Protein 7ND2 (pdb70)

CATH classification: 3.40.50.880

Solvent-accessible surface area: 87205 Å² total; per-residue (Å²): 93,164,74,47,69,102,50,54,25,26,8,23,14,40,111,56,88,103,9,57,33,1,23,22,61,53,6,69,50,110,35,3,57,82,29,58,84,33,9,25,88,14,16,54,37,18,89,45,39,61,38,2,15,99,6,35,102,9,34,9,63,18,8,87,20,29,122,116,72,55,55,60,47,9,11,116,15,0,8,115,22,3,91,63,4,48,76,53,4,106,43,3,13,89,0,14,76,73,21,42,96,38,4,50,61,39,20,20,2,31,21,20,14,9,76,65,24,83,52,26,3,100,45,26,29,28,8,0,15,3,6,44,9,20,19,27,6,12,48,14,0,3,66,36,30,3,127,20,84,32,131,73,88,65,8,97,54,39,1,62,85,7,4,87,26,35,56,122,19,1,25,3,27,30,22,23,24,48,4,30,34,38,27,3,78,11,17,57,116,19,100,25,43,32,67,70,3,12,15,54,14,12,54,18,15,10,71,8,17,110,36,20,64,83,37,6,96,49,10,15,86,14,22,44,78,24,1,36,60,19,46,114,84,28,82,42,69,121,105,3,86,81,0,5,97,38,11,42,63,6,13,88,39,29,16,90,6,6,14,54,41,4,58,20,37,61,103,16,27,85,118,45,51,73,17,10,37,90,30,108,76,53,2,23,27,30,8,42,37,46,8,24,93,4,14,18,94,4,1,98,45,4,2,56,26,6,129,53,17,104,102,96,114,133,61,33,36,18,28,80,81,8,99,46,37,60,120,127,97,165,146,77,49,41,72,1,1,33,5,30,71,35,79,96,65,95,82,5,69,97,101,49,82,99,29,116,110,30,74,47,77,101,44,20,38,1,33,1,83,1,56,0,0,1,6,24,82,37,58,11,77,2,8,35,76,52,107,38,196,76,113,36,6,24,7,12,36,0,5,0,0,34,2,71,50,44,10,101,80,22,75,38,8,117,68,115,38,56,1,0,2,11,3,12,22,59,8,108,3,0,0,3,0,75,11,1,38,4,19,2,0,15,9,0,69,22,33,157,154,9,65,32,21,70,0,0,0,0,0,27,6,0,3,56,0,0,4,1,0,26,62,16,0,45,13,24,71,42,73,6,0,1,1,10,46,0,4,21,4,45,0,7,0,0,0,11,2,0,46,74,19,42,4,92,0,6,0,10,0,51,39,137,92,16,63,87,22,3,126,161,25,200,21,113,19,22,58,40,2,28,24,56,67,82,122,53,39,5,4,79,14,0,28,63,17,5,11,6,22,3,0,36,1,2,7,2,56,7,1,64,8,90,1,51,92,60,75,81,41,46,175,167,34,113,56,21,19,12,24,21,1,0,13,4,1,1,15,33,0,16,2,3,0,44,30,41,34,2,13,2,5,16,71,5,0,20,18,1,8,21,5,6,1,4,2,0,0,9,10,16,12,15,13,8,16,0,2,26,57,0,2,60,9,2,1,2,3,33,5,0,0,87,28,8,31,95,24,29,2,109,22,19,41,49,115,46,15,66,36,155,79,0,36,107,23,4,49,62,17,20,111,83,57,56,102,104,9,26,1,0,89,73,186,99,32,0,0,0,0,0,0,1,6,40,70,74,0,0,10,2,46,0,2,16,52,0,25,42,55,0,46,106,33,2,55,32,44,12,0,0,37,56,29,121,86,15,81,42,48,79,93,52,168,85,5,41,205,103,16,126,62,16,106,150,85,90,185,17,88,14,46,102,7,131,80,32,103,7,73,134,25,76,0,0,0,0,0,0,0,12,5,0,12,96,30,0,13,84,15,52,33,0,15,140,13,0,72,29,0,54,69,102,71,38,24,0,0,0,0,0,65,0,9,6,0,3,28,14,3,85,84,170,97,171,67,33,33,0,76,57,13,8,16,2,4,8,16,27,12,30,33,18,108,52,118,4,99,101,182,67,9,47,49,3,34,87,59,49,64,96,19,13,27,14,69,28,0,53,59,21,125,18,46,4,3,7,2,2,88,19,1,0,0,0,1,10,42,54,0,1,51,10,0,1,47,2,0,36,69,52,39,97,202,122,49,11,0,1,0,0,0,0,13,14,102,56,0,0,4,0,46,0,0,19,75,0,19,54,58,1,28,92,42,5,80,18,57,2,0,0,14,56,19,70,70,28,77,30,54,77,83,66,159,63,1,31,151,16,2,77,70,10,149,152,38,110,105,34,84,14,35,101,0,81,82,5,92,0,89,120,22,75,0,0,0,0,0,0,0,36,0,0,40,78,17,0,11,83,9,53,15,1,12,90,0,0,46,76,2,47,95,103,67,51,20,0,0,0,0,0,38,0,3,6,0,1,37,19,0,54,38,173,92,186,43,13,1,0,45,50,19,6,7,0,0,1,6,18,6,33,20,15,125,107,49,64,30,53,178,75,12,33,19,14,4,16,30,11,21,51,23,10,52,3,28,40,7,37,1,58,125,3,44,1,3,7,1,1,42,14,0,0,0,0,0,6,30,49,0,1,51,4,0,1,17,2,0,45,65,56,35,95,145,76,48,42,73,0,2,32,5,29,70,36,78,95,67,95,81,4,68,96,101,50,83,96,28,118,113,33,74,46,77,99,46,21,40,1,33,2,84,1,55,0,0,1,6,24,84,36,58,11,80,2,8,35,74,50,110,38,197,76,112,38,6,25,7,11,38,0,4,0,0,32,2,71,51,45,10,104,81,22,76,38,9,114,68,114,38,55,1,0,2,12,3,14,23,59,8,108,4,0,0,3,0,76,11,0,37,4,17,2,1,16,7,0,68,20,33,157,156,8,64,34,20,70,0,0,0,0,0,27,5,0,2,56,0,0,5,0,1,28,64,16,0,43,12,24,72,42,70,6,0,2,1,11,47,0,4,22,5,47,0,6,0,0,0,10,1,0,43,75,19,41,4,89,0,6,0,10,1,53,43,134,90,17,64,85,20,4,128,160,23,174,24,115,21,22,58,40,4,29,23,54,65,82,122,52,39,5,4,78,14,0,25,63,18,7,12,6,22,3,0,36,1,1,8,1,55,5,0,63,9,89,1,52,92,59,74,80,38,45,177,168,34,113,57,20,19,11,24,22,0,0,12,2,1,0,16,32,0,17,2,3,0,44,30,41,34,2,14,3,6,16,73,6,0,20,19,1,7,20,5,6,1,4,2,0,0,9,10,17,12,14,12,8,16,0,2,26,58,0,2,61,9,2,0,2,3,32,6,0,0,89,28,7,32,95,20,22,2,90,21,17,41,51,113,45,16,66,35,154,81,0,36,108,24,4,50,62,17,21,112,80,57,56,102,101,9,25,1,0,88,74,96,162,74,46,70,102,51,52,24,26,9,24,13,40,112,57,86,105,9,57,33,1,23,21,61,54,7,70,51,110,37,4,55,83,28,59,86,32,8,26,89,15,16,54,35,18,90,41,41,62,35,3,17,100,5,34,102,9,33,8,62,18,8,87,18,28,127,115,68,56,56,58,49,8,11,117,13,0,7,113,25,3,89,63,4,46,76,54,3,114,42,3,12,89,0,14,77,68,20,42,98,38,4,49,67,38,19,20,1,30,21,20,14,10,76,64,26,84,53,26,2,99,46,25,26,29,10,0,17,4,8,42,10,18,21,25,5,16,46,17,0,4,68,39,28,3,128,22,88,31,131,76,87,67,8,96,55,39,1,59,83,7,4,86,26,36,56,121,21,1,25,4,28,28,23,23,24,50,12,23,35,33,31,2,71,10,18,57,116,18,97,28,41,30,68,73,6,15,19,43,24,13,59,16,9,11,74,10,18,109,36,20,43,87,42,9,83,51,11,14,113,14,23,42,78,24,2,37,61,18,48,116,90,30,83,35,67,111,106,2,88,88,0,4,95,39,13,44,63,8,18,88,42,24,3,91,4,9,13,58,40,4,56,19,37,64,104,17,27,84,116,47,49,72,19,11,38,89,30,110,77,52,2,25,26,32,9,42,39,50,9,22,95,4,14,18,94,3,1,101,45,3,2,57,26,6,127,52,18,103,99,96,115,133,58,34,33,18,28,80,80,9,97,46,33,62,124,128,83,166,204,124,51,12,0,1,0,0,0,0,14,16,102,54,0,0,5,0,50,0,0,25,75,0,19,57,56,0,23,103,41,2,78,17,58,2,0,0,14,59,21,68,65,19,60,33,57,78,86,70,157,53,2,33,168,22,15,90,72,4,91,151,39,112,104,23,85,16,33,100,0,79,83,5,90,0,86,118,21,78,0,0,0,0,0,0,0,36,0,0,30,80,16,0,11,82,8,52,12,0,14,91,0,1,51,74,2,46,94,104,38,52,20,0,0,0,0,0,39,0,3,5,0,1,36,18,0,54,39,174,92,188,45,14,2,0,45,50,27,5,7,0,0,0,4,16,6,32,20,13,125,106,50,64,32,56,170,74,11,36,19,14,5,17,31,10,21,51,24,10,52,3,26,41,6,35,1,60,122,4,45,1,3,7,1,5,107,10,0,0,0,0,0,6,26,48,0,1,51,4,0,0,17,1,0,44,58,57,40,94,176,99,31,2,0,0,0,0,1,0,7,39,70,80,0,0,12,1,47,0,2,16,52,0,24,44,51,0,45,108,33,2,58,33,44,14,0,1,40,57,30,122,88,16,80,42,46,84,92,55,167,87,5,40,204,108,16,124,58,14,104,147,85,92,185,19,90,15,46,104,7,133,81,33,103,8,74,123,31,73,0,0,0,0,0,0,0,17,7,0,13,92,36,0,12,84,17,52,34,0,16,140,12,0,71,30,0,54,69,103,72,39,25,0,0,0,0,0,62,0,9,5,0,4,28,14,2,81,84,169,96,167,66,33,33,0,81,56,12,7,17,1,5,7,16,31,8,30,31,20,103,54,116,5,100,99,178,71,12,50,50,3,40,87,62,48,58,98,17,13,25,14,68,29,0,55,68,20,130,15,41,4,3,6,2,1,88,21,0,0,0,0,1,10,48,56,0,1,52,10,0,0,45,3,0,33,66,51,41,96

Sequence (2204 aa):
SLSIINEKVPFNDTKYSQYNALNVPLHNRRHQLKMRDIAGQALAFVQDLVTALLNFHTYTEQRIQIFPVTISPLNQKFSQYLHENASYVRPLEEGMLHLFESITEDTVTVLETTVKLKTFSEHLTSYICFLRKILPYQLKSLEEECESSLCTSALRARNLELSQDMKKMTAVFEKLQTYIALLALPSTEPDGLLRTNYSSVLTNVGAALHGFHDVMKDISKHYSQKAAIEHELPTATQKLITTNDCILSSVVALTNGAGKIASFFSNNLDYFIASLSYGPKAASGFISPLSAECMLQYKKKAAAYMKSLRKPLLESVPYEEALANRRILLHHHHKGLYFQQSSTDEEITFVFQEKEDLPVTEDNFVKLQVKACALSQINTKLLAEMKMKKDLFPVGREIAGIVLDVGSKVSFFQPDDEVVGILPLDSEDPGLCEVVRVHEHYLVHKPEKVTWTEAAGSIRDGVRAYTALHYLSHLSPGKSVLIMDGASAFGTIAIQLAHHRGAKVISTACSLEDKQCLERFRPPIARVIDVSNGKVHVAESCLEETGGLGVDIVLDAGVRLYSKDDEPAVKLQLLPHKHDIITLLGVGGHWVTTEENLQLDPPDSHCLFLKGATLAFLNDEVWNLSNVQQGKYLCILKDVMEKLSTGVFRPQLDEPIPLYEAKVSMEAVQKNQGRKKQVVQFNRPACLLVASGAAEGVSAQSFLHCFTMASTAFNLQVATPGGKAMEFVDVTESNARWVQDFRLKAYASPAKLESIDGARYHALLIPSCPGALTDLASSGSLARILQHFHSESKPICAVGHGVAALCCATNEDRSWVFDSYSLTGPSVCELVRAPGFARLPLVVEDFVKDSGACFSASEPDAVHVVLDRHHLVTGQNASSTVPAVQNLLFLCGNRPACLLVASGAAEGVSAQSFLHCFTMASTAFNLQVATPGGKAMEFVDVTESNARWVQDFRLKAYASPAKLESIDGARYHALLIPSCPGALTDLASSGSLARILQHFHSESKPICAVGHGVAALCCATNEDRSWVFDSYSLTGPSVCELVRAPGFARLPLVVEDFVKDSGACFSASEPDAVHVVLDRHHLVTGQNASSTVPAVQNLLFLCGHHHHKGLYFQQSSTDEEITFVFQEKEDLPVTEDNFVKLQVKACALSQINTKLLAEMKMKKDLFPVGREIAGIVLDVGSKVSFFQPDDEVVGILPLDSEDPGLCEVVRVHEHYLVHKPEKVTWTEAAGSIRDGVRAYTALHYLSHLSPGKSVLIMDGASAFGTIAIQLAHHRGAKVISTACSLEDKQCLERFRPPIARVIDVSNGKVHVAESCLEETGGLGVDIVLDAGVRLYSKDDEPAVKLQLLPHKHDIITLLGVGGHWVTTEENLQLDPPDSHCLFLKGATLAFLNDEVWNLSNVQQGKYLCILKDVMEKLSTGVFRPQLDEPIPLYEAKVSMEAVQKNQGRKKQVVQFSLSIINEKVPFNDTKYSQYNALNVPLHNRRHQLKMRDIAGQALAFVQDLVTALLNFHTYTEQRIQIFPVTISPLNQKFSQYLHENASYVRPLEEGMLHLFESITEDTVTVLETTVKLKTFSEHLTSYICFLRKILPYQLKSLEEECESSLCTSALRARNLELSQDMKKMTAVFEKLQTYIALLALPSTEPDGLLRTNYSSVLTNVGAALHGFHDVMKDISKHYSQKAAIEHELPTATQKLITTNDCILSSVVALTNGAGKIASFFSNNLDYFIASLSYGPKAASGFISPLSAECMLQYKKKAAAYMKSLRKPLLESVPYEEALANRRILLNRPACLLVASGAAEGVSAQSFLHCFTMASTAFNLQVATPGGKAMEFVDVTESNARWVQDFRLKAYASPAKLESIDGARYHALLIPSCPGALTDLASSGSLARILQHFHSESKPICAVGHGVAALCCATNEDRSWVFDSYSLTGPSVCELVRAPGFARLPLVVEDFVKDSGACFSASEPDAVHVVLDRHHLVTGQNASSTVPAVQNLLFLCGNRPACLLVASGAAEGVSAQSFLHCFTMASTAFNLQVATPGGKAMEFVDVTESNARWVQDFRLKAYASPAKLESIDGARYHALLIPSCPGALTDLASSGSLARILQHFHSESKPICAVGHGVAALCCATNEDRSWVFDSYSLTGPSVCELVRAPGFARLPLVVEDFVKDSGACFSASEPDAVHVVLDRHHLVTGQNASSTVPAVQNLLFLCG

Secondary structure (DSSP, 8-state):
--HHHHHH-SS-STT-HHHHHHSPPP--HHHHHHHHHHHHHHHHHHHTHHHHHHHHHHHHHHHHHHTT--HHHHHHHHHHHHHTHHHHHHHHHHHHHHHHHHTSSSS--SSSTHHHHHHHHHHHHHHHHHHHHHHHHHHHHHHHHHHS----HHHHHHHHHHHHHHHHHHHHHHHHHHHHHHHTTTTS--SS--HHHHHHHHHHHHHHHHHHHHHHHHHHHHHHHHHHHHHHSSS-HHHHHHHHHHHHHHHHHHHHHHHHHHHHHHHHHHHHHHHH-SSTTTHHHHT-TTTHHHHHHHHHHHHHHHHHH---------HHHHHHHHHHH-/--HHHHHH-SS-STT-HHHHHHSPPP--HHHHHHHHHHHHHHHHHHHTHHHHHHHHHHHHHHHHHHTT--HHHHHHHHHHHHHTHHHHHHHHHHHHHHHHHHTSSSS--SSSTHHHHHHHHHHHHHHHHHHHHHHHHHHHHHHHHHHS----HHHHHHHHHHHHHHHHHHHHHHHHHHHHHHHHTTTS--SS--HHHHHHHHHHHHHHHHHHHHHHHHHHHHHHHHHHHHHHSSS-HHHHHHHHHHHHHHHHHHHHHHHHHHHHHHHHHHHHHHHH-SSTTTHHHHT-TTTHHHHHHHHHHHHHHHHHH---------HHHHHHHHHHH-/--EEEE-EEE--TTSS------EEEES----SSSEEEEEEEEEE-----HHHHHHHT---SEEE---EEEEEEEE--TT--S--TT-EEEEE--TT-SS-SSSSEEEEEGGGEEEPPTTS-HHHHHHHHHHHHHHHHIIIIIS---TT-EEEETTTTSHHHHHHHHHHHHTT-EEEEEESSHHHHHHHHT-SS--SEEEE--SSS--HHHHHHHHTTTS-EEEEEES---TT-SSSSSSTTS--PPPHHHHHHHEEEEEEEEE--SS--B-HHHHHHHHHHT-EEEE--TTHHHHT-SSHHHHHHHHHHHHHHHHHT-----B---B-GGGHHHHHHHHHHS--SSB-EEE-/--EEEE-EEE--TTSS------EEEES----SSSEEEEEEEEEE-----HHHHHHHT---SEEE---EEEEEEEE--TT--S--TT-EEEEE--TT-SS-SSSSEEEEEGGGEEEPPTTS-HHHHHHHHHHHHHHHHIIIIIS---TT-EEEETTTTSHHHHHHHHHHHHTT-EEEEEESSHHHHHHHHH-SS--SEEEE--SSS--HHHHHHHHTTTS-EEEEEES---TT-SSSSSSTTS--PPPHHHHHHHEEEEEEEEE--SS--B-HHHHHHHHHHT-EEEE--TTHHHHT-SSHHHHHHHHHHHHHHHHHT-----B---B-GGGHHHHHHHHHHS--SSB-EEE-/---EEEEE---STT-EEHHHHHHHHHHHHHHSEEEEEEGGGPPP-EES--TTTHHHHHHHHHSSTTPPEESTT--GGG-SEEEE---GGGGTTGGG-HHHHHHHHHHHHTT--EEEEGGGGGGGGG-B-SSS-BTTSS-------HHHHHHS---TTSSHHHHHHHHHS-S----S-TTS-EEEEESSEEEESSSTTHHHHHHHHHHHT-/---EEEEE---SSS-EEHHHHHHHHHHHHHHSEEEEEEGGGPPP-EES--TTTHHHHHHHHHSS--SPEESTT--GGG-SEEEE---GGGGTTGGG-HHHHHHHHHHHHHT--EEEEGGGGGGGGG-B-SSSSBTTSSS----S-HHHHHSS---SHHHHHHHHHHHH-SSS-----SS--EEEEETTEEEE-SSTTHHHHHHHHHHHT-/---EEEEE---SSS-EEHHHHHHHHHHHHHHSEEEEEEGGGPPP-EES--TTTHHHHHHHHHSSTTPPEESTT--GGGEEEEEE---GGGGTTGGG-HHHHHHHHHHHHTT--EEEEGGGGGGGGG-B-SSS-BTTSS-------HHHHHHS---TTSSHHHHHHHHHS-S----S-TTS-EEEEESSEEEESSSTTHHHHHHHHHHHT-/---EEEEE---SSS-EEHHHHHHHHHHHHHHSEEEEEEGGGPPP-EES--TTTHHHHHHHHHSS--SPEESTT--GGG-SEEEE---GGGGTTGGG-HHHHHHHHHHHHHT--EEEEGGGGGGGGG-B-SSSSBTTSSS----S-HHHHHSS---SHHHHHHHHHHHH-SSS-----SS--EEEEETTEEEE-SSTTHHHHHHHHHHHT-

Radius of gyration: 52.41 Å; Cα contacts (8 Å, |Δi|>4): 4329; chains: 8; bounding box: 162×87×114 Å

Foldseek 3Di:
DVVVCCVVPVDDPVPDLLVVLLAFDDQDVVLLVVCLVLLVLVLVLLVLCVLVLVLLLLVLVVLVVCVVLVSVCLSVVLSVLSVCLCVLQVVLSVLSVQLSVLSHGLALPLPQSCLSVLVNLVSLVSNLVSVVVCLVSVQVSLVVVLVRDDVDVCLSVLVNVLSVLSVVLSVLSVVVSVLSNVVSCLNAPPPVLPLVVVLVVLCVNLVSLLVSLVSLVVNLVSVLVSLVVVLPPDDPNVVSCVSSVSSNVSSVSVSVSSVSVNVSCVVCVVVSSCSQDVDVVSSSSVSPHPSSVVSSVVSVVVVVVVVVVDDDCPDDDCVVVVVVVVVVVD/DDWKWFAWFFDDPQDLPGDDGTDTDPPDDQDDAQWFKWQWFKFWFFQDPSNCVVVVDDDDRTFAATFWTWGFTQQHHPVHDPDHGRFTKTFGAARRAPHHRLTRMDIGGPLRIDGFDPQDDGHFLSLVQQLLLLLCVQDPPQHNDAAPAEEEEEQLLFQSNLNNVLVCVVRNYAYEYEHADPVSVVVQVVDPDNHQDYHYCNDPDGCCLPVLCVSVPVQAHAEYAAAAEQPPPPPPPHCVVPDPGHHPVSVLNRHGAQHEYEYADPDDDQDPVSVVSCVVRVYHYHYRDSNCCRSVVPPSVVSSVSSVVSSVCVSVPSDGGQADPEDASNCVSVVNSVSNSDNPSHIYMHGD/DAFAEEEEWEADPQTEAQLQCVQCCVVVVVRHPYAYAYAPQHADDYDNQDPVCVVVVVVLVVDPRRTHDHQQVDDCVRGQEYEYTQTLCCLVGLLQDLSNLVVVVVCVVVLGAYFEEENRVSSQLNNADPDLDHSCQPWEEAEAEVAVCVVDDPPPCSCVSVHVSVVSHPNYDHDHPQVDWDWDDDRRYIYTYHSVNSNVRVVVVVVVSD/DAAAEEEEADQAPQFAAQLQCVQLCPVVVVRHVYAYAYAVQDQGDHDNDDPVRVVVVVVLCPDDPNGHDHLLVDDCVSHQEYEYTAYLRLVPTLLQPLSNLVNCVVCLVVLGAYFYEANSVLSQNNNDDPPNHHSCLQPEAEYLAVLQCVVVHPDDVSSVSSNVSQVVRPSYDYDDDHDDQDWDDTRNYIYTRHSVNNNVRVVVVVVSVD/DDWKWFAWFFDDPQDLPGDDGTDTDPPDDQDDAQWFKWQWFKFWFFQDPSNCVVVVDDDDRTFAATFWTWGFTQQHHPVHDPDHGRFTKTFGAARRAPHHRLTRMDIGGPLRIDGFDPQDDGHFLSLVQQLLLLLCVQDPPQHNDAAPAEEEEEQLLFQSNLNNVLVCVVRNYAYEYEHADPVSVVVQVVDPDNHQDYHYCNDPDGCCLPVLCVSVPVQAHAEYAAAAEQPPPPPPPHCVVPDPGHHPVSVLNRHGAQHEYEYADPDDDQDPVSVVSCVVRVYHYHYRDSNCCRSVVPPSVVSSVSSVVSSVCVSVPSDGGQADPEDASNCVSVVNSVSNSDNPSHIYMHGD/DVVVCCVVPVDDPVPDLLVVLLAFDDQDPVLLVVCLVLLVLVLVLLVLCVLVLVLLLLVLVVLVVCVVLVLVCLSVVLSVLSVCLCVLQVVLSVLSVQLSVLSDGPALPLPQSCLSVLVNLVSLVSNLVSVVVCLVSVQVNLVVVLVRDDVDVCLSVLVNVLSVLSVVLSVLSVVVSVLSNVVSCLNAPPPVLPLVVVLVVLCVVLVSLLVSLVSLVVSLVSVLVSLVVVLPPDDPNVSSCVSSVSNNVSSVSVSVSSVSVNVSCVVCSVVSSCSQDVDVVSSSSVSPHPSSVVSSVVSVVVVVVVVVVDDDCPDDDCVVVVVVVVVVVD/DAAAEEEEADPAPQFAEQLQCVQLCPVVVVRHVYAYAWAVQHQGDHDNDDPVRVVVVVVLCPDDPNGHDHLLVDDCVRHQEYEYTAYLRLVPTLLQPLSNLVNCVVCLVVLGAYFYEANSVLSQNNNDDPPNHGSCLQWEAEYQAVLQCVVVHPDDVSSVSSNVSQVVRPSYDYDDDHDDQDWDDTRSYIYTRHSNVNNVRVVVVVVSVD/DAFAEEEEWEADPQTAAQLQCVQQCVVVVVRHPYAYAYAPQHAHHYDNQDPVCVVVVVVLVVDPRRTHDHQQVDDCVRGQEYEYTATLVCQPGLLQDLSNLVNVVVCVVVLGAYFEEANRVSSQLNNADPDLDHSCQPWEEAEAEVAVCVVDDPPPCSCVSVNVSVVSHPNHDHDHPQVDWDWDDDRRYIYTYHSVNSNVRVVVVVVVSD

Organism: Homo sapiens (NCBI:txid9606)

InterPro domains:
  IPR019343 Protein phosphatase 1 regulatory subunit 21, N-terminal [PF10205] (11-111)
  IPR019343 Protein phosphatase 1 regulatory subunit 21, N-terminal [SM01254] (11-112)
  IPR019348 Protein phosphatase 1 regulatory subunit 21, six-helix bundle [PF10212] (255-505)
  IPR040024 Protein phosphatase 1 regulatory subunit 21 [PTHR21448] (1-780)
  IPR049372 Protein phosphatase 1 regulatory subunit 21, C-terminal [PF21636] (616-771)

B-factor: mean 143.81, std 53.75, range [30.0, 305.05]

GO terms:
  GO:0031901 early endosome membrane (C, IDA)
  GO:0003729 mRNA binding (F, IDA)
  GO:0030674 protein-macromolecule adaptor activity (F, IDA)
  GO:1904580 regulation of intracellular mRNA localization (P, IDA)
  GO:0005769 early endosome (C, IDA)
  GO:0003723 RNA binding (F, IDA)
  GO:0005515 protein binding (F, IPI)
  GO:0016020 membrane (C, HDA)

Nearest PDB structures (foldseek):
  7nd2-assembly1_D  TM=1.003E+00  e=3.584E-79  Homo sapiens
  8a3o-assembly1_A  TM=9.798E-01  e=3.777E-63  Homo sapiens
  4rvs-assembly1_B  TM=8.223E-01  e=2.330E-21  Mycobacterium tuberculosis H37Rv
  4rvu-assembly2_C  TM=8.026E-01  e=9.325E-20  Mycobacterium tuberculosis H37Rv
  4rvu-assembly2_B  TM=8.023E-01  e=7.290E-19  Mycobacterium tuberculosis H37Rv

Structure (mmCIF, N/CA/C/O backbone):
data_7ND2
#
_entry.id   7ND2
#
_cell.length_a   1.00
_cell.length_b   1.00
_cell.length_c   1.00
_cell.angle_alpha   90.00
_cell.angle_beta   90.00
_cell.angle_gamma   90.00
#
_symmetry.space_group_name_H-M   'P 1'
#
loop_
_entity.id
_entity.type
_entity.pdbx_description
1 polymer 'Protein phosphatase 1 regulatory subunit 21'
2 polymer 'Quinone oxidoreductase-like protein 1'
3 polymer 'Glutamine amidotransferase-like class 1 domain-containing protein 1'
#
loop_
_atom_site.group_PDB
_atom_site.id
_atom_site.type_symbol
_atom_site.label_atom_id
_atom_site.label_alt_id
_atom_site.label_comp_id
_atom_site.label_asym_id
_atom_site.label_entity_id
_atom_site.label_seq_id
_atom_site.pdbx_PDB_ins_code
_atom_site.Cartn_x
_atom_site.Cartn_y
_atom_site.Cartn_z
_atom_site.occupancy
_atom_site.B_iso_or_equiv
_atom_site.auth_seq_id
_atom_site.auth_comp_id
_atom_site.auth_asym_id
_atom_site.auth_atom_id
_atom_site.pdbx_PDB_model_num
ATOM 1 N N . SER A 1 222 ? 137.578 142.836 108.762 1.00 109.88 218 SER A N 1
ATOM 2 C CA . SER A 1 222 ? 137.060 143.573 109.908 1.00 109.88 218 SER A CA 1
ATOM 3 C C . SER A 1 222 ? 137.647 144.979 109.939 1.00 109.88 218 SER A C 1
ATOM 4 O O . SER A 1 222 ? 138.854 145.157 110.078 1.00 109.88 218 SER A O 1
ATOM 7 N N . LEU A 1 223 ? 136.778 145.981 109.827 1.00 140.06 219 LEU A N 1
ATOM 8 C CA . LEU A 1 223 ? 137.205 147.374 109.800 1.00 140.06 219 LEU A CA 1
ATOM 9 C C . LEU A 1 223 ? 137.135 148.022 111.175 1.00 140.06 219 LEU A C 1
ATOM 10 O O . LEU A 1 223 ? 138.158 148.450 111.715 1.00 140.06 219 LEU A O 1
ATOM 15 N N . SER A 1 224 ? 135.926 148.138 111.729 1.00 127.40 220 SER A N 1
ATOM 16 C CA . SER A 1 224 ? 135.741 148.699 113.064 1.00 127.40 220 SER A CA 1
ATOM 17 C C . SER A 1 224 ? 136.231 147.749 114.143 1.00 127.40 220 SER A C 1
ATOM 18 O O . SER A 1 224 ? 136.633 148.196 115.220 1.00 127.40 220 SER A O 1
ATOM 21 N N . ILE A 1 225 ? 136.129 146.446 113.891 1.00 116.44 221 ILE A N 1
ATOM 22 C CA . ILE A 1 225 ? 136.394 145.435 114.910 1.00 116.44 221 ILE A CA 1
ATOM 23 C C . ILE A 1 225 ? 137.852 145.454 115.349 1.00 116.44 221 ILE A C 1
ATOM 24 O O . ILE A 1 225 ? 138.148 145.350 116.543 1.00 116.44 221 ILE A O 1
ATOM 29 N N . ILE A 1 226 ? 138.782 145.550 114.395 1.00 98.35 222 ILE A N 1
ATOM 30 C CA . ILE A 1 226 ? 140.201 145.612 114.733 1.00 98.35 222 ILE A CA 1
ATOM 31 C C . ILE A 1 226 ? 140.505 146.879 115.522 1.00 98.35 222 ILE A C 1
ATOM 32 O O . ILE A 1 226 ? 141.369 146.880 116.406 1.00 98.35 222 ILE A O 1
ATOM 37 N N . ASN A 1 227 ? 139.803 147.968 115.224 1.00 94.72 223 ASN A N 1
ATOM 38 C CA . ASN A 1 227 ? 139.923 149.166 116.039 1.00 94.72 223 ASN A CA 1
ATOM 39 C C . ASN A 1 227 ? 139.375 148.939 117.443 1.00 94.72 223 ASN A C 1
ATOM 40 O O . ASN A 1 227 ? 139.967 149.402 118.423 1.00 94.72 223 ASN A O 1
ATOM 45 N N . GLU A 1 228 ? 138.227 148.269 117.556 1.00 92.55 224 GLU A N 1
ATOM 46 C CA . GLU A 1 228 ? 137.603 148.073 118.861 1.00 92.55 224 GLU A CA 1
ATOM 47 C C . GLU A 1 228 ? 138.426 147.152 119.758 1.00 92.55 224 GLU A C 1
ATOM 48 O O . GLU A 1 228 ? 138.751 147.512 120.896 1.00 92.55 224 GLU A O 1
ATOM 54 N N . LYS A 1 229 ? 138.750 145.954 119.274 1.00 84.94 225 LYS A N 1
ATOM 55 C CA . LYS A 1 229 ? 139.398 144.959 120.122 1.00 84.94 225 LYS A CA 1
ATOM 56 C C . LYS A 1 229 ? 140.835 145.342 120.432 1.00 84.94 225 LYS A C 1
ATOM 57 O O . LYS A 1 229 ? 141.334 145.072 121.529 1.00 84.94 225 LYS A O 1
ATOM 63 N N . VAL A 1 230 ? 141.523 145.959 119.480 1.00 78.66 226 VAL A N 1
ATOM 64 C CA . VAL A 1 230 ? 142.926 146.301 119.677 1.00 78.66 226 VAL A CA 1
ATOM 65 C C . VAL A 1 230 ? 143.075 147.796 119.484 1.00 78.66 226 VAL A C 1
ATOM 66 O O . VAL A 1 230 ? 143.425 148.244 118.386 1.00 78.66 226 VAL A O 1
ATOM 70 N N . PRO A 1 231 ? 142.727 148.603 120.479 1.00 91.28 227 PRO A N 1
ATOM 71 C CA . PRO A 1 231 ? 142.954 150.042 120.338 1.00 91.28 227 PRO A CA 1
ATOM 72 C C . PRO A 1 231 ? 144.422 150.403 120.285 1.00 91.28 227 PRO A C 1
ATOM 73 O O . PRO A 1 231 ? 144.829 151.240 119.471 1.00 91.28 227 PRO A O 1
ATOM 77 N N . PHE A 1 232 ? 145.229 149.767 121.118 1.00 80.29 228 PHE A N 1
ATOM 78 C CA . PHE A 1 232 ? 146.662 149.976 121.148 1.00 80.29 228 PHE A CA 1
ATOM 79 C C . PHE A 1 232 ? 147.330 148.674 120.788 1.00 80.29 228 PHE A C 1
ATOM 80 O O . PHE A 1 232 ? 146.932 147.608 121.255 1.00 80.29 228 PHE A O 1
ATOM 88 N N . ASN A 1 233 ? 148.374 148.779 119.997 1.00 73.63 229 ASN A N 1
ATOM 89 C CA . ASN A 1 233 ? 149.142 147.629 119.600 1.00 73.63 229 ASN A CA 1
ATOM 90 C C . ASN A 1 233 ? 150.585 147.900 119.986 1.00 73.63 229 ASN A C 1
ATOM 91 O O . ASN A 1 233 ? 151.032 149.045 119.985 1.00 73.63 229 ASN A O 1
ATOM 96 N N . ASP A 1 234 ? 151.306 146.848 120.345 1.00 67.06 230 ASP A N 1
ATOM 97 C CA . ASP A 1 234 ? 152.723 146.958 120.645 1.00 67.06 230 ASP A CA 1
ATOM 98 C C . ASP A 1 234 ? 153.588 146.513 119.483 1.00 67.06 230 ASP A C 1
ATOM 99 O O . ASP A 1 234 ? 154.803 146.712 119.509 1.00 67.06 230 ASP A O 1
ATOM 104 N N . THR A 1 235 ? 152.965 145.921 118.474 1.00 70.38 231 THR A N 1
ATOM 105 C CA . THR A 1 235 ? 153.622 145.315 117.335 1.00 70.38 231 THR A CA 1
ATOM 106 C C . THR A 1 235 ? 153.702 146.306 116.182 1.00 70.38 231 THR A C 1
ATOM 107 O O . THR A 1 235 ? 154.080 145.938 115.064 1.00 70.38 231 THR A O 1
ATOM 111 N N . LYS A 1 236 ? 153.308 147.559 116.439 1.00 66.91 232 LYS A N 1
ATOM 112 C CA . LYS A 1 236 ? 153.474 148.628 115.462 1.00 66.91 232 LYS A CA 1
ATOM 113 C C . LYS A 1 236 ? 154.941 148.781 115.104 1.00 66.91 232 LYS A C 1
ATOM 114 O O . LYS A 1 236 ? 155.290 149.090 113.961 1.00 66.91 232 LYS A O 1
ATOM 120 N N . TYR A 1 237 ? 155.810 148.589 116.088 1.00 76.66 233 TYR A N 1
ATOM 121 C CA . TYR A 1 237 ? 157.241 148.768 115.945 1.00 76.66 233 TYR A CA 1
ATOM 122 C C . TYR A 1 237 ? 157.891 147.415 116.195 1.00 76.66 233 TYR A C 1
ATOM 123 O O . TYR A 1 237 ? 157.801 146.888 117.305 1.00 76.66 233 TYR A O 1
ATOM 132 N N . SER A 1 238 ? 158.529 146.847 115.168 1.00 69.08 234 SER A N 1
ATOM 133 C CA . SER A 1 238 ? 159.237 145.576 115.327 1.00 69.08 234 SER A CA 1
ATOM 134 C C . SER A 1 238 ? 160.518 145.760 116.120 1.00 69.08 234 SER A C 1
ATOM 135 O O . SER A 1 238 ? 160.895 144.906 116.937 1.00 69.08 234 SER A O 1
ATOM 138 N N . GLN A 1 239 ? 161.214 146.857 115.832 1.00 72.93 235 GLN A N 1
ATOM 139 C CA . GLN A 1 239 ? 162.503 147.158 116.433 1.00 72.93 235 GLN A CA 1
ATOM 140 C C . GLN A 1 239 ? 162.393 147.295 117.942 1.00 72.93 235 GLN A C 1
ATOM 141 O O . GLN A 1 239 ? 163.255 146.805 118.675 1.00 72.93 235 GLN A O 1
ATOM 147 N N . TYR A 1 240 ? 161.349 147.958 118.425 1.00 82.96 236 TYR A N 1
ATOM 148 C CA . TYR A 1 240 ? 161.128 148.009 119.860 1.00 82.96 236 TYR A CA 1
ATOM 149 C C . TYR A 1 240 ? 160.666 146.662 120.369 1.00 82.96 236 TYR A C 1
ATOM 150 O O . TYR A 1 240 ? 160.988 146.283 121.497 1.00 82.96 236 TYR A O 1
ATOM 159 N N . ASN A 1 241 ? 159.881 145.951 119.550 1.00 78.17 237 ASN A N 1
ATOM 160 C CA . ASN A 1 241 ? 159.296 144.677 119.946 1.00 78.17 237 ASN A CA 1
ATOM 161 C C . ASN A 1 241 ? 160.360 143.676 120.319 1.00 78.17 237 ASN A C 1
ATOM 162 O O . ASN A 1 241 ? 160.140 142.839 121.196 1.00 78.17 237 ASN A O 1
ATOM 167 N N . ALA A 1 242 ? 161.503 143.730 119.648 1.00 82.55 238 ALA A N 1
ATOM 168 C CA . ALA A 1 242 ? 162.597 142.847 120.024 1.00 82.55 238 ALA A CA 1
ATOM 169 C C . ALA A 1 242 ? 163.102 143.156 121.427 1.00 82.55 238 ALA A C 1
ATOM 170 O O . ALA A 1 242 ? 163.496 142.243 122.158 1.00 82.55 238 ALA A O 1
ATOM 172 N N . LEU A 1 243 ? 163.088 144.433 121.812 1.00 109.85 239 LEU A N 1
ATOM 173 C CA . LEU A 1 243 ? 163.767 144.871 123.028 1.00 109.85 239 LEU A CA 1
ATOM 174 C C . LEU A 1 243 ? 163.165 144.278 124.295 1.00 109.85 239 LEU A C 1
ATOM 175 O O . LEU A 1 243 ? 163.897 143.993 125.247 1.00 109.85 239 LEU A O 1
ATOM 180 N N . ASN A 1 244 ? 161.848 144.110 124.341 1.00 85.31 240 ASN A N 1
ATOM 181 C CA . ASN A 1 244 ? 161.211 143.574 125.539 1.00 85.31 240 ASN A CA 1
ATOM 182 C C . ASN A 1 244 ? 161.654 142.145 125.830 1.00 85.31 240 ASN A C 1
ATOM 183 O O . ASN A 1 244 ? 161.989 141.385 124.922 1.00 85.31 240 ASN A O 1
ATOM 188 N N . VAL A 1 245 ? 161.758 141.837 127.117 1.00 58.36 241 VAL A N 1
ATOM 189 C CA . VAL A 1 245 ? 162.297 140.567 127.610 1.00 58.36 241 VAL A CA 1
ATOM 190 C C . VAL A 1 245 ? 161.424 139.411 127.160 1.00 58.36 241 VAL A C 1
ATOM 191 O O . VAL A 1 245 ? 160.204 139.431 127.391 1.00 58.36 241 VAL A O 1
ATOM 195 N N . PRO A 1 246 ? 161.984 138.377 126.554 1.00 69.68 242 PRO A N 1
ATOM 196 C CA . PRO A 1 246 ? 161.204 137.199 126.187 1.00 69.68 242 PRO A CA 1
ATOM 197 C C . PRO A 1 246 ? 161.180 136.203 127.336 1.00 69.68 242 PRO A C 1
ATOM 198 O O . PRO A 1 246 ? 161.902 136.337 128.320 1.00 69.68 242 PRO A O 1
ATOM 202 N N . LEU A 1 247 ? 160.293 135.226 127.202 1.00 60.39 243 LEU A N 1
ATOM 203 C CA . LEU A 1 247 ? 160.152 134.164 128.185 1.00 60.39 243 LEU A CA 1
ATOM 204 C C . LEU A 1 247 ? 161.447 133.378 128.381 1.00 60.39 243 LEU A C 1
ATOM 205 O O . LEU A 1 247 ? 162.142 133.036 127.421 1.00 60.39 243 LEU A O 1
ATOM 210 N N . HIS A 1 248 ? 161.772 133.118 129.646 1.00 80.72 244 HIS A N 1
ATOM 211 C CA . HIS A 1 248 ? 162.936 132.359 130.094 1.00 80.72 244 HIS A CA 1
ATOM 212 C C . HIS A 1 248 ? 162.768 130.873 129.824 1.00 80.72 244 HIS A C 1
ATOM 213 O O . HIS A 1 248 ? 162.361 130.128 130.718 1.00 80.72 244 HIS A O 1
ATOM 220 N N . ASN A 1 249 ? 162.880 130.454 128.571 1.00 68.87 245 ASN A N 1
ATOM 221 C CA . ASN A 1 249 ? 162.791 129.029 128.290 1.00 68.87 245 ASN A CA 1
ATOM 222 C C . ASN A 1 249 ? 163.998 128.339 128.907 1.00 68.87 245 ASN A C 1
ATOM 223 O O . ASN A 1 249 ? 165.140 128.603 128.530 1.00 68.87 245 ASN A O 1
ATOM 228 N N . ARG A 1 250 ? 163.732 127.477 129.878 1.00 85.40 246 ARG A N 1
ATOM 229 C CA . ARG A 1 250 ? 164.785 126.733 130.545 1.00 85.40 246 ARG A CA 1
ATOM 230 C C . ARG A 1 250 ? 165.316 125.597 129.682 1.00 85.40 246 ARG A C 1
ATOM 231 O O . ARG A 1 250 ? 166.528 125.342 129.677 1.00 85.40 246 ARG A O 1
ATOM 239 N N . ARG A 1 251 ? 164.414 124.908 128.963 1.00 91.70 247 ARG A N 1
ATOM 240 C CA . ARG A 1 251 ? 164.759 123.661 128.275 1.00 91.70 247 ARG A CA 1
ATOM 241 C C . ARG A 1 251 ? 165.819 123.857 127.209 1.00 91.70 247 ARG A C 1
ATOM 242 O O . ARG A 1 251 ? 166.757 123.055 127.098 1.00 91.70 247 ARG A O 1
ATOM 250 N N . HIS A 1 252 ? 165.690 124.928 126.435 1.00 93.38 248 HIS A N 1
ATOM 251 C CA . HIS A 1 252 ? 166.685 125.261 125.431 1.00 93.38 248 HIS A CA 1
ATOM 252 C C . HIS A 1 252 ? 168.030 125.549 126.069 1.00 93.38 248 HIS A C 1
ATOM 253 O O . HIS A 1 252 ? 169.073 125.163 125.529 1.00 93.38 248 HIS A O 1
ATOM 260 N N . GLN A 1 253 ? 168.025 126.218 127.219 1.00 97.93 249 GLN A N 1
ATOM 261 C CA . GLN A 1 253 ? 169.279 126.463 127.904 1.00 97.93 249 GLN A CA 1
ATOM 262 C C . GLN A 1 253 ? 169.925 125.185 128.370 1.00 97.93 249 GLN A C 1
ATOM 263 O O . GLN A 1 253 ? 171.130 125.027 128.209 1.00 97.93 249 GLN A O 1
ATOM 269 N N . LEU A 1 254 ? 169.147 124.258 128.921 1.00 101.02 250 LEU A N 1
ATOM 270 C CA . LEU A 1 254 ? 169.726 123.001 129.381 1.00 101.02 250 LEU A CA 1
ATOM 271 C C . LEU A 1 254 ? 170.300 122.194 128.224 1.00 101.02 250 LEU A C 1
ATOM 272 O O . LEU A 1 254 ? 171.348 121.538 128.367 1.00 101.02 250 LEU A O 1
ATOM 277 N N . LYS A 1 255 ? 169.619 122.227 127.073 1.00 108.31 251 LYS A N 1
ATOM 278 C CA . LYS A 1 255 ? 170.160 121.564 125.893 1.00 108.31 251 LYS A CA 1
ATOM 279 C C . LYS A 1 255 ? 171.467 122.207 125.461 1.00 108.31 251 LYS A C 1
ATOM 280 O O . LYS A 1 255 ? 172.432 121.505 125.153 1.00 108.31 251 LYS A O 1
ATOM 286 N N . MET A 1 256 ? 171.543 123.536 125.483 1.00 120.32 252 MET A N 1
ATOM 287 C CA . MET A 1 256 ? 172.834 124.156 125.203 1.00 120.32 252 MET A CA 1
ATOM 288 C C . MET A 1 256 ? 173.885 123.850 126.260 1.00 120.32 252 MET A C 1
ATOM 289 O O . MET A 1 256 ? 175.060 123.740 125.912 1.00 120.32 252 MET A O 1
ATOM 294 N N . ARG A 1 257 ? 173.490 123.680 127.524 1.00 127.04 253 ARG A N 1
ATOM 295 C CA . ARG A 1 257 ? 174.460 123.366 128.571 1.00 127.04 253 ARG A CA 1
ATOM 296 C C . ARG A 1 257 ? 175.139 122.024 128.320 1.00 127.04 253 ARG A C 1
ATOM 297 O O . ARG A 1 257 ? 176.375 121.953 128.239 1.00 127.04 253 ARG A O 1
ATOM 305 N N . ASP A 1 258 ? 174.347 120.957 128.121 1.00 119.12 254 ASP A N 1
ATOM 306 C CA . ASP A 1 258 ? 174.997 119.655 127.950 1.00 119.12 254 ASP A CA 1
ATOM 307 C C . ASP A 1 258 ? 175.689 119.556 126.597 1.00 119.12 254 ASP A C 1
ATOM 308 O O . ASP A 1 258 ? 176.760 118.949 126.494 1.00 119.12 254 ASP A O 1
ATOM 313 N N . ILE A 1 259 ? 175.070 120.099 125.545 1.00 116.94 255 ILE A N 1
ATOM 314 C CA . ILE A 1 259 ? 175.676 120.044 124.221 1.00 116.94 255 ILE A CA 1
ATOM 315 C C . ILE A 1 259 ? 176.989 120.821 124.176 1.00 116.94 255 ILE A C 1
ATOM 316 O O . ILE A 1 259 ? 177.983 120.338 123.620 1.00 116.94 255 ILE A O 1
ATOM 321 N N . ALA A 1 260 ? 177.030 122.010 124.791 1.00 111.66 256 ALA A N 1
ATOM 322 C CA . ALA A 1 260 ? 178.271 122.769 124.884 1.00 111.66 256 ALA A CA 1
ATOM 323 C C . ALA A 1 260 ? 179.323 122.040 125.702 1.00 111.66 256 ALA A C 1
ATOM 324 O O . ALA A 1 260 ? 180.510 122.085 125.359 1.00 111.66 256 ALA A O 1
ATOM 326 N N . GLY A 1 261 ? 178.913 121.365 126.785 1.00 116.07 257 GLY A N 1
ATOM 327 C CA . GLY A 1 261 ? 179.864 120.568 127.555 1.00 116.07 257 GLY A CA 1
ATOM 328 C C . GLY A 1 261 ? 180.434 119.411 126.757 1.00 116.07 257 GLY A C 1
ATOM 329 O O . GLY A 1 261 ? 181.639 119.130 126.812 1.00 116.07 257 GLY A O 1
ATOM 330 N N . GLN A 1 262 ? 179.578 118.764 125.969 1.00 109.41 258 GLN A N 1
ATOM 331 C CA . GLN A 1 262 ? 179.993 117.647 125.134 1.00 109.41 258 GLN A CA 1
ATOM 332 C C . GLN A 1 262 ? 180.991 118.112 124.079 1.00 109.41 258 GLN A C 1
ATOM 333 O O . GLN A 1 262 ? 182.059 117.506 123.899 1.00 109.41 258 GLN A O 1
ATOM 339 N N . ALA A 1 263 ? 180.630 119.173 123.350 1.00 126.07 259 ALA A N 1
ATOM 340 C CA . ALA A 1 263 ? 181.532 119.780 122.375 1.00 126.07 259 ALA A CA 1
ATOM 341 C C . ALA A 1 263 ? 182.849 120.213 122.997 1.00 126.07 259 ALA A C 1
ATOM 342 O O . ALA A 1 263 ? 183.894 120.091 122.361 1.00 126.07 259 ALA A O 1
ATOM 344 N N . LEU A 1 264 ? 182.811 120.758 124.218 1.00 113.95 260 LEU A N 1
ATOM 345 C CA . LEU A 1 264 ? 184.037 121.152 124.896 1.00 113.95 260 LEU A CA 1
ATOM 346 C C . LEU A 1 264 ? 184.939 119.959 125.136 1.00 113.95 260 LEU A C 1
ATOM 347 O O . LEU A 1 264 ? 186.154 120.030 124.896 1.00 113.95 260 LEU A O 1
ATOM 352 N N . ALA A 1 265 ? 184.342 118.837 125.536 1.00 125.87 261 ALA A N 1
ATOM 353 C CA . ALA A 1 265 ? 185.114 117.617 125.741 1.00 125.87 261 ALA A CA 1
ATOM 354 C C . ALA A 1 265 ? 185.730 117.125 124.438 1.00 125.87 261 ALA A C 1
ATOM 355 O O . ALA A 1 265 ? 186.874 116.657 124.421 1.00 125.87 261 ALA A O 1
ATOM 357 N N . PHE A 1 266 ? 184.982 117.214 123.341 1.00 125.14 262 PHE A N 1
ATOM 358 C CA . PHE A 1 266 ? 185.540 116.804 122.052 1.00 125.14 262 PHE A CA 1
ATOM 359 C C . PHE A 1 266 ? 186.591 117.782 121.526 1.00 125.14 262 PHE A C 1
ATOM 360 O O . PHE A 1 266 ? 187.524 117.371 120.829 1.00 125.14 262 PHE A O 1
ATOM 368 N N . VAL A 1 267 ? 186.447 119.072 121.833 1.00 127.50 263 VAL A N 1
ATOM 369 C CA . VAL A 1 267 ? 187.452 120.082 121.508 1.00 127.50 263 VAL A CA 1
ATOM 370 C C . VAL A 1 267 ? 188.757 119.809 122.243 1.00 127.50 263 VAL A C 1
ATOM 371 O O . VAL A 1 267 ? 189.843 120.105 121.726 1.00 127.50 263 VAL A O 1
ATOM 375 N N . GLN A 1 268 ? 188.679 119.171 123.419 1.00 139.78 264 GLN A N 1
ATOM 376 C CA . GLN A 1 268 ? 189.902 118.763 124.115 1.00 139.78 264 GLN A CA 1
ATOM 377 C C . GLN A 1 268 ? 190.728 117.758 123.308 1.00 139.78 264 GLN A C 1
ATOM 378 O O . GLN A 1 268 ? 191.958 117.745 123.427 1.00 139.78 264 GLN A O 1
ATOM 384 N N . ASP A 1 269 ? 190.080 116.898 122.513 1.00 129.42 265 ASP A N 1
ATOM 385 C CA . ASP A 1 269 ? 190.779 115.919 121.675 1.00 129.42 265 ASP A CA 1
ATOM 386 C C . ASP A 1 269 ? 191.765 116.515 120.673 1.00 129.42 265 ASP A C 1
ATOM 387 O O . ASP A 1 269 ? 192.633 115.787 120.194 1.00 129.42 265 ASP A O 1
ATOM 392 N N . LEU A 1 270 ? 191.621 117.785 120.296 1.00 113.83 266 LEU A N 1
ATOM 393 C CA . LEU A 1 270 ? 192.561 118.448 119.391 1.00 113.83 266 LEU A CA 1
ATOM 394 C C . LEU A 1 270 ? 194.012 118.437 119.879 1.00 113.83 266 LEU A C 1
ATOM 395 O O . LEU A 1 270 ? 194.938 118.602 119.068 1.00 113.83 266 LEU A O 1
ATOM 400 N N . VAL A 1 271 ? 194.228 118.317 121.190 1.00 138.09 267 VAL A N 1
ATOM 401 C CA . VAL A 1 271 ? 195.570 118.176 121.748 1.00 138.09 267 VAL A CA 1
ATOM 402 C C . VAL A 1 271 ? 196.291 116.981 121.127 1.00 138.09 267 VAL A C 1
ATOM 403 O O . VAL A 1 271 ? 197.511 117.006 120.954 1.00 138.09 267 VAL A O 1
ATOM 407 N N . THR A 1 272 ? 195.550 115.919 120.787 1.00 145.83 268 THR A N 1
ATOM 408 C CA . THR A 1 272 ? 196.132 114.774 120.089 1.00 145.83 268 THR A CA 1
ATOM 409 C C . THR A 1 272 ? 196.694 115.178 118.727 1.00 145.83 268 THR A C 1
ATOM 410 O O . THR A 1 272 ? 197.772 114.711 118.331 1.00 145.83 268 THR A O 1
ATOM 414 N N . ALA A 1 273 ? 195.989 116.064 118.012 1.00 135.20 269 ALA A N 1
ATOM 415 C CA . ALA A 1 273 ? 196.524 116.620 116.772 1.00 135.20 269 ALA A CA 1
ATOM 416 C C . ALA A 1 273 ? 197.792 117.402 117.046 1.00 135.20 269 ALA A C 1
ATOM 417 O O . ALA A 1 273 ? 198.733 117.387 116.246 1.00 135.20 269 ALA A O 1
ATOM 419 N N . LEU A 1 274 ? 197.817 118.114 118.164 1.00 141.98 270 LEU A N 1
ATOM 420 C CA . LEU A 1 274 ? 199.028 118.851 118.536 1.00 141.98 270 LEU A CA 1
ATOM 421 C C . LEU A 1 274 ? 200.190 117.911 118.827 1.00 141.98 270 LEU A C 1
ATOM 422 O O . LEU A 1 274 ? 201.339 118.178 118.440 1.00 141.98 270 LEU A O 1
ATOM 427 N N . LEU A 1 275 ? 199.891 116.796 119.491 1.00 151.07 271 LEU A N 1
ATOM 428 C CA . LEU A 1 275 ? 200.898 115.791 119.797 1.00 151.07 271 LEU A CA 1
ATOM 429 C C . LEU A 1 275 ? 201.460 115.187 118.527 1.00 151.07 271 LEU A C 1
ATOM 430 O O . LEU A 1 275 ? 202.675 115.003 118.407 1.00 151.07 271 LEU A O 1
ATOM 435 N N . ASN A 1 276 ? 200.591 114.853 117.574 1.00 138.93 272 ASN A N 1
ATOM 436 C CA . ASN A 1 276 ? 201.110 114.317 116.324 1.00 138.93 272 ASN A CA 1
ATOM 437 C C . ASN A 1 276 ? 201.839 115.371 115.510 1.00 138.93 272 ASN A C 1
ATOM 438 O O . ASN A 1 276 ? 202.685 115.017 114.697 1.00 138.93 272 ASN A O 1
ATOM 443 N N . PHE A 1 277 ? 201.460 116.638 115.615 1.00 123.26 273 PHE A N 1
ATOM 444 C CA . PHE A 1 277 ? 202.255 117.661 114.951 1.00 123.26 273 PHE A CA 1
ATOM 445 C C . PHE A 1 277 ? 203.668 117.742 115.517 1.00 123.26 273 PHE A C 1
ATOM 446 O O . PHE A 1 277 ? 204.633 117.874 114.763 1.00 123.26 273 PHE A O 1
ATOM 454 N N . HIS A 1 278 ? 203.812 117.618 116.838 1.00 145.82 274 HIS A N 1
ATOM 455 C CA . HIS A 1 278 ? 205.148 117.524 117.437 1.00 145.82 274 HIS A CA 1
ATOM 456 C C . HIS A 1 278 ? 205.866 116.252 117.002 1.00 145.82 274 HIS A C 1
ATOM 457 O O . HIS A 1 278 ? 207.088 116.245 116.776 1.00 145.82 274 HIS A O 1
ATOM 464 N N . THR A 1 279 ? 205.108 115.167 116.884 1.00 152.23 275 THR A N 1
ATOM 465 C CA . THR A 1 279 ? 205.627 113.917 116.352 1.00 152.23 275 THR A CA 1
ATOM 466 C C . THR A 1 279 ? 206.093 114.108 114.917 1.00 152.23 275 THR A C 1
ATOM 467 O O . THR A 1 279 ? 207.121 113.571 114.500 1.00 152.23 275 THR A O 1
ATOM 471 N N . TYR A 1 280 ? 205.342 114.886 114.158 1.00 157.16 276 TYR A N 1
ATOM 472 C CA . TYR A 1 280 ? 205.718 115.229 112.803 1.00 157.16 276 TYR A CA 1
ATOM 473 C C . TYR A 1 280 ? 207.013 116.036 112.772 1.00 157.16 276 TYR A C 1
ATOM 474 O O . TYR A 1 280 ? 207.831 115.866 111.855 1.00 157.16 276 TYR A O 1
ATOM 483 N N . THR A 1 281 ? 207.219 116.913 113.769 1.00 158.39 277 THR A N 1
ATOM 484 C CA . THR A 1 281 ? 208.486 117.648 113.851 1.00 158.39 277 THR A CA 1
ATOM 485 C C . THR A 1 281 ? 209.658 116.703 114.024 1.00 158.39 277 THR A C 1
ATOM 486 O O . THR A 1 281 ? 210.608 116.735 113.235 1.00 158.39 277 THR A O 1
ATOM 490 N N . GLU A 1 282 ? 209.568 115.807 115.015 1.00 160.72 278 GLU A N 1
ATOM 491 C CA . GLU A 1 282 ? 210.639 114.826 115.214 1.00 160.72 278 GLU A CA 1
ATOM 492 C C . GLU A 1 282 ? 210.764 113.869 114.032 1.00 160.72 278 GLU A C 1
ATOM 493 O O . GLU A 1 282 ? 211.856 113.347 113.781 1.00 160.72 278 GLU A O 1
ATOM 499 N N . GLN A 1 283 ? 209.659 113.609 113.326 1.00 157.81 279 GLN A N 1
ATOM 500 C CA . GLN A 1 283 ? 209.688 112.788 112.120 1.00 157.81 279 GLN A CA 1
ATOM 501 C C . GLN A 1 283 ? 210.580 113.433 111.074 1.00 157.81 279 GLN A C 1
ATOM 502 O O . GLN A 1 283 ? 211.402 112.767 110.437 1.00 157.81 279 GLN A O 1
ATOM 508 N N . ARG A 1 284 ? 210.399 114.736 110.874 1.00 159.66 280 ARG A N 1
ATOM 509 C CA . ARG A 1 284 ? 211.246 115.491 109.957 1.00 159.66 280 ARG A CA 1
ATOM 510 C C . ARG A 1 284 ? 212.704 115.529 110.410 1.00 159.66 280 ARG A C 1
ATOM 511 O O . ARG A 1 284 ? 213.616 115.438 109.578 1.00 159.66 280 ARG A O 1
ATOM 519 N N . ILE A 1 285 ? 212.936 115.695 111.720 1.00 169.40 281 ILE A N 1
ATOM 520 C CA . ILE A 1 285 ? 214.299 115.685 112.265 1.00 169.40 281 ILE A CA 1
ATOM 521 C C . ILE A 1 285 ? 214.966 114.342 112.001 1.00 169.40 281 ILE A C 1
ATOM 522 O O . ILE A 1 285 ? 216.169 114.272 111.720 1.00 169.40 281 ILE A O 1
ATOM 527 N N . GLN A 1 286 ? 214.187 113.263 112.079 1.00 192.24 282 GLN A N 1
ATOM 528 C CA . GLN A 1 286 ? 214.689 111.924 111.791 1.00 192.24 282 GLN A CA 1
ATOM 529 C C . GLN A 1 286 ? 215.211 111.789 110.368 1.00 192.24 282 GLN A C 1
ATOM 530 O O . GLN A 1 286 ? 216.225 111.120 110.138 1.00 192.24 282 GLN A O 1
ATOM 536 N N . ILE A 1 287 ? 214.599 112.478 109.403 1.00 195.73 283 ILE A N 1
ATOM 537 C CA . ILE A 1 287 ? 215.039 112.286 108.030 1.00 195.73 283 ILE A CA 1
ATOM 538 C C . ILE A 1 287 ? 216.236 113.176 107.693 1.00 195.73 283 ILE A C 1
ATOM 539 O O . ILE A 1 287 ? 216.838 112.998 106.628 1.00 195.73 283 ILE A O 1
ATOM 544 N N . PHE A 1 288 ? 216.700 114.015 108.639 1.00 217.75 284 PHE A N 1
ATOM 545 C CA . PHE A 1 288 ? 217.909 114.812 108.409 1.00 217.75 284 PHE A CA 1
ATOM 546 C C . PHE A 1 288 ? 219.166 113.970 108.200 1.00 217.75 284 PHE A C 1
ATOM 547 O O . PHE A 1 288 ? 219.929 114.292 107.272 1.00 217.75 284 PHE A O 1
ATOM 555 N N . PRO A 1 289 ? 219.490 112.951 109.016 1.00 244.06 285 PRO A N 1
ATOM 556 C CA . PRO A 1 289 ? 220.610 112.092 108.606 1.00 244.06 285 PRO A CA 1
ATOM 557 C C . PRO A 1 289 ? 220.257 111.272 107.379 1.00 244.06 285 PRO A C 1
ATOM 558 O O . PRO A 1 289 ? 221.129 111.020 106.538 1.00 244.06 285 PRO A O 1
ATOM 562 N N . VAL A 1 290 ? 219.006 110.798 107.301 1.00 239.01 286 VAL A N 1
ATOM 563 C CA . VAL A 1 290 ? 218.573 109.932 106.203 1.00 239.01 286 VAL A CA 1
ATOM 564 C C . VAL A 1 290 ? 218.632 110.653 104.857 1.00 239.01 286 VAL A C 1
ATOM 565 O O . VAL A 1 290 ? 219.081 110.075 103.859 1.00 239.01 286 VAL A O 1
ATOM 569 N N . THR A 1 296 ? 218.862 123.113 100.287 1.00 191.23 292 THR A N 1
ATOM 570 C CA . THR A 1 296 ? 218.018 123.988 101.096 1.00 191.23 292 THR A CA 1
ATOM 571 C C . THR A 1 296 ? 217.254 123.278 102.197 1.00 191.23 292 THR A C 1
ATOM 572 O O . THR A 1 296 ? 216.765 123.951 103.109 1.00 191.23 292 THR A O 1
ATOM 576 N N . ILE A 1 297 ? 217.067 121.964 102.084 1.00 183.41 293 ILE A N 1
ATOM 577 C CA . ILE A 1 297 ? 216.327 121.216 103.088 1.00 183.41 293 ILE A CA 1
ATOM 578 C C . ILE A 1 297 ? 217.000 121.288 104.458 1.00 183.41 293 ILE A C 1
ATOM 579 O O . ILE A 1 297 ? 216.309 121.281 105.476 1.00 183.41 293 ILE A O 1
ATOM 584 N N . SER A 1 298 ? 218.339 121.306 104.523 1.00 176.90 294 SER A N 1
ATOM 585 C CA . SER A 1 298 ? 218.987 121.384 105.834 1.00 176.90 294 SER A CA 1
ATOM 586 C C . SER A 1 298 ? 218.648 122.679 106.593 1.00 176.90 294 SER A C 1
ATOM 587 O O . SER A 1 298 ? 218.391 122.587 107.803 1.00 176.90 294 SER A O 1
ATOM 590 N N . PRO A 1 299 ? 218.689 123.891 106.013 1.00 173.97 295 PRO A N 1
ATOM 591 C CA . PRO A 1 299 ? 218.086 125.021 106.747 1.00 173.97 295 PRO A CA 1
ATOM 592 C C . PRO A 1 299 ? 216.572 124.915 106.865 1.00 173.97 295 PRO A C 1
ATOM 593 O O . PRO A 1 299 ? 215.980 125.366 107.857 1.00 173.97 295 PRO A O 1
ATOM 597 N N . LEU A 1 300 ? 215.930 124.398 105.814 1.00 169.67 296 LEU A N 1
ATOM 598 C CA . LEU A 1 300 ? 214.476 124.353 105.733 1.00 169.67 296 LEU A CA 1
ATOM 599 C C . LEU A 1 300 ? 213.839 123.505 106.821 1.00 169.67 296 LEU A C 1
ATOM 600 O O . LEU A 1 300 ? 212.785 123.870 107.336 1.00 169.67 296 LEU A O 1
ATOM 605 N N . ASN A 1 301 ? 214.438 122.366 107.167 1.00 164.12 297 ASN A N 1
ATOM 606 C CA . ASN A 1 301 ? 213.846 121.520 108.197 1.00 164.12 297 ASN A CA 1
ATOM 607 C C . ASN A 1 301 ? 213.889 122.180 109.569 1.00 164.12 297 ASN A C 1
ATOM 608 O O . ASN A 1 301 ? 212.914 122.098 110.317 1.00 164.12 297 ASN A O 1
ATOM 613 N N . GLN A 1 302 ? 215.014 122.816 109.929 1.00 173.09 298 GLN A N 1
ATOM 614 C CA . GLN A 1 302 ? 215.074 123.512 111.216 1.00 173.09 298 GLN A CA 1
ATOM 615 C C . GLN A 1 302 ? 214.130 124.711 111.244 1.00 173.09 298 GLN A C 1
ATOM 616 O O . GLN A 1 302 ? 213.479 124.966 112.265 1.00 173.09 298 GLN A O 1
ATOM 622 N N . LYS A 1 303 ? 214.045 125.456 110.136 1.00 166.45 299 LYS A N 1
ATOM 623 C CA . LYS A 1 303 ? 213.092 126.557 110.047 1.00 166.45 299 LYS A CA 1
ATOM 624 C C . LYS A 1 303 ? 211.662 126.042 110.136 1.00 166.45 299 LYS A C 1
ATOM 625 O O . LYS A 1 303 ? 210.815 126.622 110.828 1.00 166.45 299 LYS A O 1
ATOM 631 N N . PHE A 1 304 ? 211.408 124.925 109.465 1.00 146.67 300 PHE A N 1
ATOM 632 C CA . PHE A 1 304 ? 210.118 124.268 109.441 1.00 146.67 300 PHE A CA 1
ATOM 633 C C . PHE A 1 304 ? 209.728 123.827 110.838 1.00 146.67 300 PHE A C 1
ATOM 634 O O . PHE A 1 304 ? 208.589 124.019 111.271 1.00 146.67 300 PHE A O 1
ATOM 642 N N . SER A 1 305 ? 210.689 123.256 111.558 1.00 165.58 301 SER A N 1
ATOM 643 C CA . SER A 1 305 ? 210.494 122.826 112.932 1.00 165.58 301 SER A CA 1
ATOM 644 C C . SER A 1 305 ? 210.212 123.998 113.853 1.00 165.58 301 SER A C 1
ATOM 645 O O . SER A 1 305 ? 209.369 123.894 114.750 1.00 165.58 301 SER A O 1
ATOM 648 N N . GLN A 1 306 ? 210.950 125.097 113.687 1.00 174.90 302 GLN A N 1
ATOM 649 C CA . GLN A 1 306 ? 210.728 126.268 114.527 1.00 174.90 302 GLN A CA 1
ATOM 650 C C . GLN A 1 306 ? 209.341 126.841 114.310 1.00 174.90 302 GLN A C 1
ATOM 651 O O . GLN A 1 306 ? 208.678 127.264 115.265 1.00 174.90 302 GLN A O 1
ATOM 657 N N . TYR A 1 307 ? 208.899 126.884 113.059 1.00 175.40 303 TYR A N 1
ATOM 658 C CA . TYR A 1 307 ? 207.538 127.312 112.787 1.00 175.40 303 TYR A CA 1
ATOM 659 C C . TYR A 1 307 ? 206.536 126.322 113.358 1.00 175.40 303 TYR A C 1
ATOM 660 O O . TYR A 1 307 ? 205.464 126.715 113.821 1.00 175.40 303 TYR A O 1
ATOM 669 N N . LEU A 1 308 ? 206.860 125.032 113.304 1.00 169.82 304 LEU A N 1
ATOM 670 C CA . LEU A 1 308 ? 206.000 124.008 113.882 1.00 169.82 304 LEU A CA 1
ATOM 671 C C . LEU A 1 308 ? 205.872 124.097 115.396 1.00 169.82 304 LEU A C 1
ATOM 672 O O . LEU A 1 308 ? 204.868 123.639 115.932 1.00 169.82 304 LEU A O 1
ATOM 677 N N . HIS A 1 309 ? 206.911 124.553 116.108 1.00 180.06 305 HIS A N 1
ATOM 678 C CA . HIS A 1 309 ? 206.818 124.691 117.571 1.00 180.06 305 HIS A CA 1
ATOM 679 C C . HIS A 1 309 ? 205.694 125.636 117.996 1.00 180.06 305 HIS A C 1
ATOM 680 O O . HIS A 1 309 ? 205.104 125.461 119.068 1.00 180.06 305 HIS A O 1
ATOM 687 N N . GLU A 1 310 ? 205.402 126.637 117.165 1.00 168.47 306 GLU A N 1
ATOM 688 C CA . GLU A 1 310 ? 204.394 127.671 117.387 1.00 168.47 306 GLU A CA 1
ATOM 689 C C . GLU A 1 310 ? 202.977 127.139 117.593 1.00 168.47 306 GLU A C 1
ATOM 690 O O . GLU A 1 310 ? 202.124 127.900 118.061 1.00 168.47 306 GLU A O 1
ATOM 696 N N . ASN A 1 311 ? 202.680 125.918 117.120 1.00 145.51 307 ASN A N 1
ATOM 697 C CA . ASN A 1 311 ? 201.312 125.396 117.120 1.00 145.51 307 ASN A CA 1
ATOM 698 C C . ASN A 1 311 ? 200.675 125.364 118.501 1.00 145.51 307 ASN A C 1
ATOM 699 O O . ASN A 1 311 ? 199.471 125.558 118.613 1.00 145.51 307 ASN A O 1
ATOM 704 N N . ALA A 1 312 ? 201.433 125.019 119.545 1.00 130.79 308 ALA A N 1
ATOM 705 C CA . ALA A 1 312 ? 200.861 125.003 120.892 1.00 130.79 308 ALA A CA 1
ATOM 706 C C . ALA A 1 312 ? 200.360 126.379 121.302 1.00 130.79 308 ALA A C 1
ATOM 707 O O . ALA A 1 312 ? 199.233 126.518 121.799 1.00 130.79 308 ALA A O 1
ATOM 709 N N . SER A 1 313 ? 201.141 127.410 120.969 1.00 136.54 309 SER A N 1
ATOM 710 C CA . SER A 1 313 ? 200.729 128.794 121.160 1.00 136.54 309 SER A CA 1
ATOM 711 C C . SER A 1 313 ? 199.529 129.138 120.302 1.00 136.54 309 SER A C 1
ATOM 712 O O . SER A 1 313 ? 198.697 129.959 120.695 1.00 136.54 309 SER A O 1
ATOM 715 N N . TYR A 1 314 ? 199.496 128.629 119.079 1.00 129.02 310 TYR A N 1
ATOM 716 C CA . TYR A 1 314 ? 198.384 128.943 118.192 1.00 129.02 310 TYR A CA 1
ATOM 717 C C . TYR A 1 314 ? 197.085 128.284 118.653 1.00 129.02 310 TYR A C 1
ATOM 718 O O . TYR A 1 314 ? 196.023 128.915 118.647 1.00 129.02 310 TYR A O 1
ATOM 727 N N . VAL A 1 315 ? 197.141 127.008 119.025 1.00 110.15 311 VAL A N 1
ATOM 728 C CA . VAL A 1 315 ? 195.920 126.247 119.242 1.00 110.15 311 VAL A CA 1
ATOM 729 C C . VAL A 1 315 ? 195.389 126.342 120.670 1.00 110.15 311 VAL A C 1
ATOM 730 O O . VAL A 1 315 ? 194.171 126.219 120.868 1.00 110.15 311 VAL A O 1
ATOM 734 N N . ARG A 1 316 ? 196.237 126.650 121.655 1.00 98.82 312 ARG A N 1
ATOM 735 C CA . ARG A 1 316 ? 195.749 126.737 123.032 1.00 98.82 312 ARG A CA 1
ATOM 736 C C . ARG A 1 316 ? 194.638 127.778 123.234 1.00 98.82 312 ARG A C 1
ATOM 737 O O . ARG A 1 316 ? 193.684 127.470 123.974 1.00 98.82 312 ARG A O 1
ATOM 745 N N . PRO A 1 317 ? 194.672 128.982 122.628 1.00 110.22 313 PRO A N 1
ATOM 746 C CA . PRO A 1 317 ? 193.491 129.849 122.726 1.00 110.22 313 PRO A CA 1
ATOM 747 C C . PRO A 1 317 ? 192.227 129.271 122.125 1.00 110.22 313 PRO A C 1
ATOM 748 O O . PRO A 1 317 ? 191.167 129.717 122.550 1.00 110.22 313 PRO A O 1
ATOM 752 N N . LEU A 1 318 ? 192.292 128.494 121.036 1.00 116.61 314 LEU A N 1
ATOM 753 C CA . LEU A 1 318 ? 191.094 127.839 120.495 1.00 116.61 314 LEU A CA 1
ATOM 754 C C . LEU A 1 318 ? 190.314 127.105 121.575 1.00 116.61 314 LEU A C 1
ATOM 755 O O . LEU A 1 318 ? 189.114 127.338 121.765 1.00 116.61 314 LEU A O 1
ATOM 760 N N . GLU A 1 319 ? 190.999 126.239 122.315 1.00 125.43 315 GLU A N 1
ATOM 761 C CA . GLU A 1 319 ? 190.348 125.520 123.400 1.00 125.43 315 GLU A CA 1
ATOM 762 C C . GLU A 1 319 ? 189.979 126.459 124.541 1.00 125.43 315 GLU A C 1
ATOM 763 O O . GLU A 1 319 ? 188.933 126.276 125.180 1.00 125.43 315 GLU A O 1
ATOM 769 N N . GLU A 1 320 ? 190.817 127.467 124.807 1.00 123.45 316 GLU A N 1
ATOM 770 C CA . GLU A 1 320 ? 190.480 128.436 125.846 1.00 123.45 316 GLU A CA 1
ATOM 771 C C . GLU A 1 320 ? 189.212 129.218 125.511 1.00 123.45 316 GLU A C 1
ATOM 772 O O . GLU A 1 320 ? 188.316 129.349 126.350 1.00 123.45 316 GLU A O 1
ATOM 778 N N . GLY A 1 321 ? 189.087 129.672 124.267 1.00 117.48 317 GLY A N 1
ATOM 779 C CA . GLY A 1 321 ? 187.892 130.374 123.830 1.00 117.48 317 GLY A CA 1
ATOM 780 C C . GLY A 1 321 ? 186.652 129.506 123.800 1.00 117.48 317 GLY A C 1
ATOM 781 O O . GLY A 1 321 ? 185.550 129.987 124.073 1.00 117.48 317 GLY A O 1
ATOM 782 N N . MET A 1 322 ? 186.798 128.240 123.398 1.00 115.13 318 MET A N 1
ATOM 783 C CA . MET A 1 322 ? 185.655 127.335 123.440 1.00 115.13 318 MET A CA 1
ATOM 784 C C . MET A 1 322 ? 185.186 127.137 124.883 1.00 115.13 318 MET A C 1
ATOM 785 O O . MET A 1 322 ? 183.976 127.078 125.158 1.00 115.13 318 MET A O 1
ATOM 790 N N . LEU A 1 323 ? 186.139 127.089 125.822 1.00 118.27 319 LEU A N 1
ATOM 791 C CA . LEU A 1 323 ? 185.804 127.093 127.242 1.00 118.27 319 LEU A CA 1
ATOM 792 C C . LEU A 1 323 ? 185.061 128.364 127.631 1.00 118.27 319 LEU A C 1
ATOM 793 O O . LEU A 1 323 ? 184.106 128.310 128.412 1.00 118.27 319 LEU A O 1
ATOM 798 N N . HIS A 1 324 ? 185.508 129.519 127.124 1.00 117.06 320 HIS A N 1
ATOM 799 C CA . HIS A 1 324 ? 184.779 130.767 127.365 1.00 117.06 320 HIS A CA 1
ATOM 800 C C . HIS A 1 324 ? 183.350 130.725 126.821 1.00 117.06 320 HIS A C 1
ATOM 801 O O . HIS A 1 324 ? 182.434 131.301 127.424 1.00 117.06 320 HIS A O 1
ATOM 808 N N . LEU A 1 325 ? 183.153 130.095 125.660 1.00 103.87 321 LEU A N 1
ATOM 809 C CA . LEU A 1 325 ? 181.806 129.936 125.115 1.00 103.87 321 LEU A CA 1
ATOM 810 C C . LEU A 1 325 ? 180.955 129.108 126.052 1.00 103.87 321 LEU A C 1
ATOM 811 O O . LEU A 1 325 ? 179.767 129.394 126.251 1.00 103.87 321 LEU A O 1
ATOM 816 N N . PHE A 1 326 ? 181.549 128.065 126.616 1.00 110.50 322 PHE A N 1
ATOM 817 C CA . PHE A 1 326 ? 180.836 127.274 127.600 1.00 110.50 322 PHE A CA 1
ATOM 818 C C . PHE A 1 326 ? 180.507 128.108 128.829 1.00 110.50 322 PHE A C 1
ATOM 819 O O . PHE A 1 326 ? 179.498 127.869 129.494 1.00 110.50 322 PHE A O 1
ATOM 827 N N . GLU A 1 327 ? 181.414 128.991 129.231 1.00 125.73 323 GLU A N 1
ATOM 828 C CA . GLU A 1 327 ? 181.116 129.845 130.375 1.00 125.73 323 GLU A CA 1
ATOM 829 C C . GLU A 1 327 ? 179.943 130.776 130.088 1.00 125.73 323 GLU A C 1
ATOM 830 O O . GLU A 1 327 ? 179.077 130.976 130.943 1.00 125.73 323 GLU A O 1
ATOM 836 N N . SER A 1 328 ? 179.898 131.361 128.898 1.00 143.27 324 SER A N 1
ATOM 837 C CA . SER A 1 328 ? 178.765 132.224 128.572 1.00 143.27 324 SER A CA 1
ATOM 838 C C . SER A 1 328 ? 177.470 131.471 128.309 1.00 143.27 324 SER A C 1
ATOM 839 O O . SER A 1 328 ? 176.402 132.086 128.374 1.00 143.27 324 SER A O 1
ATOM 842 N N . ILE A 1 329 ? 177.515 130.165 128.024 1.00 124.58 325 ILE A N 1
ATOM 843 C CA . ILE A 1 329 ? 176.270 129.463 127.710 1.00 124.58 325 ILE A CA 1
ATOM 844 C C . ILE A 1 329 ? 175.516 129.057 128.972 1.00 124.58 325 ILE A C 1
ATOM 845 O O . ILE A 1 329 ? 174.419 128.490 128.884 1.00 124.58 325 ILE A O 1
ATOM 850 N N . THR A 1 330 ? 176.042 129.386 130.151 1.00 122.80 326 THR A N 1
ATOM 851 C CA . THR A 1 330 ? 175.373 129.098 131.415 1.00 122.80 326 THR A CA 1
ATOM 852 C C . THR A 1 330 ? 174.037 129.827 131.545 1.00 122.80 326 THR A C 1
ATOM 853 O O . THR A 1 330 ? 173.821 130.897 130.972 1.00 122.80 326 THR A O 1
ATOM 857 N N . GLU A 1 331 ? 173.145 129.217 132.321 1.00 110.36 327 GLU A N 1
ATOM 858 C CA . GLU A 1 331 ? 171.751 129.605 132.475 1.00 110.36 327 GLU A CA 1
ATOM 859 C C . GLU A 1 331 ? 171.652 130.978 133.139 1.00 110.36 327 GLU A C 1
ATOM 860 O O . GLU A 1 331 ? 172.622 131.482 133.710 1.00 110.36 327 GLU A O 1
ATOM 866 N N . ASP A 1 332 ? 170.452 131.574 133.023 1.00 110.26 328 ASP A N 1
ATOM 867 C CA . ASP A 1 332 ? 169.908 132.902 133.400 1.00 110.26 328 ASP A CA 1
ATOM 868 C C . ASP A 1 332 ? 170.186 133.823 132.210 1.00 110.26 328 ASP A C 1
ATOM 869 O O . ASP A 1 332 ? 169.787 134.989 132.189 1.00 110.26 328 ASP A O 1
ATOM 874 N N . THR A 1 333 ? 170.772 133.271 131.164 1.00 112.07 329 THR A N 1
ATOM 875 C CA . THR A 1 333 ? 171.029 133.936 129.903 1.00 112.07 329 THR A CA 1
ATOM 876 C C . THR A 1 333 ? 170.288 133.189 128.808 1.00 112.07 329 THR A C 1
ATOM 877 O O . THR A 1 333 ? 170.286 131.961 128.811 1.00 112.07 329 THR A O 1
ATOM 881 N N . VAL A 1 334 ? 169.563 133.920 127.955 1.00 111.87 330 VAL A N 1
ATOM 882 C CA . VAL A 1 334 ? 168.789 133.286 126.879 1.00 111.87 330 VAL A CA 1
ATOM 883 C C . VAL A 1 334 ? 169.702 132.569 125.872 1.00 111.87 330 VAL A C 1
ATOM 884 O O . VAL A 1 334 ? 169.392 131.460 125.425 1.00 111.87 330 VAL A O 1
ATOM 888 N N . THR A 1 335 ? 170.803 133.217 125.460 1.00 112.55 331 THR A N 1
ATOM 889 C CA . THR A 1 335 ? 171.830 132.672 124.547 1.00 112.55 331 THR A CA 1
ATOM 890 C C . THR A 1 335 ? 171.316 132.150 123.214 1.00 112.55 331 THR A C 1
ATOM 891 O O . THR A 1 335 ? 171.724 131.078 122.761 1.00 112.55 331 THR A O 1
ATOM 895 N N . VAL A 1 336 ? 170.362 132.850 122.613 1.00 89.37 332 VAL A N 1
ATOM 896 C CA . VAL A 1 336 ? 169.948 132.453 121.275 1.00 89.37 332 VAL A CA 1
ATOM 897 C C . VAL A 1 336 ? 171.102 132.654 120.295 1.00 89.37 332 VAL A C 1
ATOM 898 O O . VAL A 1 336 ? 171.511 131.726 119.594 1.00 89.37 332 VAL A O 1
ATOM 902 N N . LEU A 1 337 ? 171.677 133.838 120.295 1.00 85.26 333 LEU A N 1
ATOM 903 C CA . LEU A 1 337 ? 172.901 134.200 119.633 1.00 85.26 333 LEU A CA 1
ATOM 904 C C . LEU A 1 337 ? 173.771 135.016 120.552 1.00 85.26 333 LEU A C 1
ATOM 905 O O . LEU A 1 337 ? 174.739 135.605 120.083 1.00 85.26 333 LEU A O 1
ATOM 910 N N . GLU A 1 338 ? 173.323 135.263 121.771 1.00 110.34 334 GLU A N 1
ATOM 911 C CA . GLU A 1 338 ? 174.070 136.138 122.655 1.00 110.34 334 GLU A CA 1
ATOM 912 C C . GLU A 1 338 ? 175.437 135.560 123.004 1.00 110.34 334 GLU A C 1
ATOM 913 O O . GLU A 1 338 ? 176.468 136.215 122.791 1.00 110.34 334 GLU A O 1
ATOM 919 N N . THR A 1 339 ? 175.479 134.263 123.363 1.00 119.45 335 THR A N 1
ATOM 920 C CA . THR A 1 339 ? 176.720 133.587 123.768 1.00 119.45 335 THR A CA 1
ATOM 921 C C . THR A 1 339 ? 177.742 133.495 122.652 1.00 119.45 335 THR A C 1
ATOM 922 O O . THR A 1 339 ? 178.941 133.317 122.925 1.00 119.45 335 THR A O 1
ATOM 926 N N . THR A 1 340 ? 177.311 133.805 121.438 1.00 113.08 336 THR A N 1
ATOM 927 C CA . THR A 1 340 ? 178.128 133.781 120.258 1.00 113.08 336 THR A CA 1
ATOM 928 C C . THR A 1 340 ? 179.228 134.815 120.328 1.00 113.08 336 THR A C 1
ATOM 929 O O . THR A 1 340 ? 180.151 134.738 119.507 1.00 113.08 336 THR A O 1
ATOM 933 N N . VAL A 1 341 ? 179.061 135.855 121.164 1.00 100.81 337 VAL A N 1
ATOM 934 C CA . VAL A 1 341 ? 180.130 136.838 121.309 1.00 100.81 337 VAL A CA 1
ATOM 935 C C . VAL A 1 341 ? 181.439 136.153 121.694 1.00 100.81 337 VAL A C 1
ATOM 936 O O . VAL A 1 341 ? 182.485 136.438 121.099 1.00 100.81 337 VAL A O 1
ATOM 940 N N . LYS A 1 342 ? 181.381 135.136 122.567 1.00 104.23 338 LYS A N 1
ATOM 941 C CA . LYS A 1 342 ? 182.587 134.356 122.829 1.00 104.23 338 LYS A CA 1
ATOM 942 C C . LYS A 1 342 ? 182.979 133.548 121.606 1.00 104.23 338 LYS A C 1
ATOM 943 O O . LYS A 1 342 ? 184.173 133.374 121.325 1.00 104.23 338 LYS A O 1
ATOM 949 N N . LEU A 1 343 ? 181.976 133.060 120.872 1.00 89.69 339 LEU A N 1
ATOM 950 C CA . LEU A 1 343 ? 182.217 132.356 119.623 1.00 89.69 339 LEU A CA 1
ATOM 951 C C . LEU A 1 343 ? 182.962 133.247 118.661 1.00 89.69 339 LEU A C 1
ATOM 952 O O . LEU A 1 343 ? 183.797 132.755 117.892 1.00 89.69 339 LEU A O 1
ATOM 957 N N . LYS A 1 344 ? 182.684 134.558 118.720 1.00 92.64 340 LYS A N 1
ATOM 958 C CA . LYS A 1 344 ? 183.411 135.514 117.901 1.00 92.64 340 LYS A CA 1
ATOM 959 C C . LYS A 1 344 ? 184.902 135.442 118.185 1.00 92.64 340 LYS A C 1
ATOM 960 O O . LYS A 1 344 ? 185.699 135.235 117.258 1.00 92.64 340 LYS A O 1
ATOM 966 N N . THR A 1 345 ? 185.271 135.419 119.474 1.00 102.17 341 THR A N 1
ATOM 967 C CA . THR A 1 345 ? 186.664 135.201 119.847 1.00 102.17 341 THR A CA 1
ATOM 968 C C . THR A 1 345 ? 187.126 133.845 119.369 1.00 102.17 341 THR A C 1
ATOM 969 O O . THR A 1 345 ? 188.179 133.734 118.720 1.00 102.17 341 THR A O 1
ATOM 973 N N . PHE A 1 346 ? 186.255 132.847 119.534 1.00 88.42 342 PHE A N 1
ATOM 974 C CA . PHE A 1 346 ? 186.576 131.485 119.150 1.00 88.42 342 PHE A CA 1
ATOM 975 C C . PHE A 1 346 ? 186.804 131.399 117.658 1.00 88.42 342 PHE A C 1
ATOM 976 O O . PHE A 1 346 ? 187.716 130.688 117.216 1.00 88.42 342 PHE A O 1
ATOM 984 N N . SER A 1 347 ? 186.012 132.151 116.880 1.00 93.90 343 SER A N 1
ATOM 985 C CA . SER A 1 347 ? 186.178 132.144 115.433 1.00 93.90 343 SER A CA 1
ATOM 986 C C . SER A 1 347 ? 187.573 132.593 115.055 1.00 93.90 343 SER A C 1
ATOM 987 O O . SER A 1 347 ? 188.282 131.889 114.323 1.00 93.90 343 SER A O 1
ATOM 990 N N . GLU A 1 348 ? 188.022 133.700 115.652 1.00 94.08 344 GLU A N 1
ATOM 991 C CA . GLU A 1 348 ? 189.372 134.171 115.388 1.00 94.08 344 GLU A CA 1
ATOM 992 C C . GLU A 1 348 ? 190.391 133.184 115.912 1.00 94.08 344 GLU A C 1
ATOM 993 O O . GLU A 1 348 ? 191.400 132.916 115.247 1.00 94.08 344 GLU A O 1
ATOM 999 N N . HIS A 1 349 ? 190.079 132.572 117.056 1.00 106.43 345 HIS A N 1
ATOM 1000 C CA . HIS A 1 349 ? 190.909 131.508 117.591 1.00 106.43 345 HIS A CA 1
ATOM 1001 C C . HIS A 1 349 ? 190.982 130.336 116.637 1.00 106.43 345 HIS A C 1
ATOM 1002 O O . HIS A 1 349 ? 192.074 129.810 116.390 1.00 106.43 345 HIS A O 1
ATOM 1009 N N . LEU A 1 350 ? 189.844 129.963 116.033 1.00 99.19 346 LEU A N 1
ATOM 1010 C CA . LEU A 1 350 ? 189.882 128.905 115.031 1.00 99.19 346 LEU A CA 1
ATOM 1011 C C . LEU A 1 350 ? 190.674 129.375 113.829 1.00 99.19 346 LEU A C 1
ATOM 1012 O O . LEU A 1 350 ? 191.472 128.609 113.269 1.00 99.19 346 LEU A O 1
ATOM 1017 N N . THR A 1 351 ? 190.537 130.663 113.502 1.00 94.80 347 THR A N 1
ATOM 1018 C CA . THR A 1 351 ? 191.319 131.251 112.432 1.00 94.80 347 THR A CA 1
ATOM 1019 C C . THR A 1 351 ? 192.794 131.141 112.755 1.00 94.80 347 THR A C 1
ATOM 1020 O O . THR A 1 351 ? 193.584 130.700 111.912 1.00 94.80 347 THR A O 1
ATOM 1024 N N . SER A 1 352 ? 193.125 131.341 114.036 1.00 113.01 348 SER A N 1
ATOM 1025 C CA . SER A 1 352 ? 194.497 131.242 114.518 1.00 113.01 348 SER A CA 1
ATOM 1026 C C . SER A 1 352 ? 195.057 129.849 114.283 1.00 113.01 348 SER A C 1
ATOM 1027 O O . SER A 1 352 ? 196.239 129.702 113.954 1.00 113.01 348 SER A O 1
ATOM 1030 N N . TYR A 1 353 ? 194.226 128.816 114.477 1.00 108.96 349 TYR A N 1
ATOM 1031 C CA . TYR A 1 353 ? 194.646 127.456 114.162 1.00 108.96 349 TYR A CA 1
ATOM 1032 C C . TYR A 1 353 ? 194.929 127.335 112.689 1.00 108.96 349 TYR A C 1
ATOM 1033 O O . TYR A 1 353 ? 196.036 126.979 112.265 1.00 108.96 349 TYR A O 1
ATOM 1042 N N . ILE A 1 354 ? 193.932 127.701 111.899 1.00 97.70 350 ILE A N 1
ATOM 1043 C CA . ILE A 1 354 ? 193.972 127.397 110.493 1.00 97.70 350 ILE A CA 1
ATOM 1044 C C . ILE A 1 354 ? 194.973 128.259 109.770 1.00 97.70 350 ILE A C 1
ATOM 1045 O O . ILE A 1 354 ? 195.531 127.827 108.751 1.00 97.70 350 ILE A O 1
ATOM 1050 N N . CYS A 1 355 ? 195.236 129.464 110.301 1.00 94.43 351 CYS A N 1
ATOM 1051 C CA . CYS A 1 355 ? 196.283 130.304 109.751 1.00 94.43 351 CYS A CA 1
ATOM 1052 C C . CYS A 1 355 ? 197.592 129.559 109.793 1.00 94.43 351 CYS A C 1
ATOM 1053 O O . CYS A 1 355 ? 198.215 129.356 108.744 1.00 94.43 351 CYS A O 1
ATOM 1056 N N . PHE A 1 356 ? 197.859 128.924 110.940 1.00 104.06 352 PHE A N 1
ATOM 1057 C CA . PHE A 1 356 ? 199.027 128.074 111.088 1.00 104.06 352 PHE A CA 1
ATOM 1058 C C . PHE A 1 356 ? 198.969 126.896 110.145 1.00 104.06 352 PHE A C 1
ATOM 1059 O O . PHE A 1 356 ? 199.986 126.529 109.541 1.00 104.06 352 PHE A O 1
ATOM 1067 N N . LEU A 1 357 ? 197.787 126.300 110.003 1.00 101.39 353 LEU A N 1
ATOM 1068 C CA . LEU A 1 357 ? 197.658 125.185 109.086 1.00 101.39 353 LEU A CA 1
ATOM 1069 C C . LEU A 1 357 ? 197.901 125.665 107.664 1.00 101.39 353 LEU A C 1
ATOM 1070 O O . LEU A 1 357 ? 198.655 125.032 106.914 1.00 101.39 353 LEU A O 1
ATOM 1075 N N . ARG A 1 358 ? 197.346 126.832 107.313 1.00 114.09 354 ARG A N 1
ATOM 1076 C CA . ARG A 1 358 ? 197.683 127.425 106.025 1.00 114.09 354 ARG A CA 1
ATOM 1077 C C . ARG A 1 358 ? 199.153 127.796 105.987 1.00 114.09 354 ARG A C 1
ATOM 1078 O O . ARG A 1 358 ? 199.807 127.604 104.956 1.00 114.09 354 ARG A O 1
ATOM 1086 N N . LYS A 1 359 ? 199.697 128.216 107.134 1.00 114.80 355 LYS A N 1
ATOM 1087 C CA . LYS A 1 359 ? 201.122 128.483 107.239 1.00 114.80 355 LYS A CA 1
ATOM 1088 C C . LYS A 1 359 ? 201.925 127.236 106.927 1.00 114.80 355 LYS A C 1
ATOM 1089 O O . LYS A 1 359 ? 202.971 127.309 106.278 1.00 114.80 355 LYS A O 1
ATOM 1095 N N . ILE A 1 360 ? 201.450 126.077 107.372 1.00 108.85 356 ILE A N 1
ATOM 1096 C CA . ILE A 1 360 ? 202.234 124.883 107.128 1.00 108.85 356 ILE A CA 1
ATOM 1097 C C . ILE A 1 360 ? 201.871 124.248 105.796 1.00 108.85 356 ILE A C 1
ATOM 1098 O O . ILE A 1 360 ? 202.576 123.325 105.352 1.00 108.85 356 ILE A O 1
ATOM 1103 N N . LEU A 1 361 ? 200.821 124.744 105.112 1.00 116.47 357 LEU A N 1
ATOM 1104 C CA . LEU A 1 361 ? 200.377 124.054 103.900 1.00 116.47 357 LEU A CA 1
ATOM 1105 C C . LEU A 1 361 ? 201.368 124.079 102.733 1.00 116.47 357 LEU A C 1
ATOM 1106 O O . LEU A 1 361 ? 201.674 122.990 102.220 1.00 116.47 357 LEU A O 1
ATOM 1111 N N . PRO A 1 362 ? 201.913 125.222 102.267 1.00 121.52 358 PRO A N 1
ATOM 1112 C CA . PRO A 1 362 ? 202.929 125.119 101.205 1.00 121.52 358 PRO A CA 1
ATOM 1113 C C . PRO A 1 362 ? 204.207 124.509 101.709 1.00 121.52 358 PRO A C 1
ATOM 1114 O O . PRO A 1 362 ? 204.871 123.763 100.978 1.00 121.52 358 PRO A O 1
ATOM 1118 N N . TYR A 1 363 ? 204.516 124.793 102.971 1.00 132.30 359 TYR A N 1
ATOM 1119 C CA . TYR A 1 363 ? 205.686 124.258 103.641 1.00 132.30 359 TYR A CA 1
ATOM 1120 C C . TYR A 1 363 ? 205.688 122.742 103.643 1.00 132.30 359 TYR A C 1
ATOM 1121 O O . TYR A 1 363 ? 206.740 122.127 103.465 1.00 132.30 359 TYR A O 1
ATOM 1130 N N . GLN A 1 364 ? 204.530 122.126 103.859 1.00 114.61 360 GLN A N 1
ATOM 1131 C CA . GLN A 1 364 ? 204.449 120.677 103.741 1.00 114.61 360 GLN A CA 1
ATOM 1132 C C . GLN A 1 364 ? 204.737 120.192 102.333 1.00 114.61 360 GLN A C 1
ATOM 1133 O O . GLN A 1 364 ? 205.543 119.265 102.156 1.00 114.61 360 GLN A O 1
ATOM 1139 N N . LEU A 1 365 ? 204.187 120.890 101.327 1.00 135.59 361 LEU A N 1
ATOM 1140 C CA . LEU A 1 365 ? 204.281 120.452 99.934 1.00 135.59 361 LEU A CA 1
ATOM 1141 C C . LEU A 1 365 ? 205.724 120.356 99.483 1.00 135.59 361 LEU A C 1
ATOM 1142 O O . LEU A 1 365 ? 206.143 119.342 98.912 1.00 135.59 361 LEU A O 1
ATOM 1147 N N . LYS A 1 366 ? 206.504 121.391 99.776 1.00 154.67 362 LYS A N 1
ATOM 1148 C CA . LYS A 1 366 ? 207.907 121.392 99.401 1.00 154.67 362 LYS A CA 1
ATOM 1149 C C . LYS A 1 366 ? 208.675 120.366 100.211 1.00 154.67 362 LYS A C 1
ATOM 1150 O O . LYS A 1 366 ? 209.522 119.652 99.660 1.00 154.67 362 LYS A O 1
ATOM 1156 N N . SER A 1 367 ? 208.365 120.275 101.513 1.00 160.79 363 SER A N 1
ATOM 1157 C CA . SER A 1 367 ? 209.117 119.409 102.413 1.00 160.79 363 SER A CA 1
ATOM 1158 C C . SER A 1 367 ? 208.998 117.964 101.993 1.00 160.79 363 SER A C 1
ATOM 1159 O O . SER A 1 367 ? 210.006 117.250 101.913 1.00 160.79 363 SER A O 1
ATOM 1162 N N . LEU A 1 368 ? 207.785 117.557 101.623 1.00 156.26 364 LEU A N 1
ATOM 1163 C CA . LEU A 1 368 ? 207.573 116.203 101.147 1.00 156.26 364 LEU A CA 1
ATOM 1164 C C . LEU A 1 368 ? 208.318 115.973 99.843 1.00 156.26 364 LEU A C 1
ATOM 1165 O O . LEU A 1 368 ? 208.894 114.896 99.647 1.00 156.26 364 LEU A O 1
ATOM 1170 N N . GLU A 1 369 ? 208.395 117.008 98.994 1.00 170.37 365 GLU A N 1
ATOM 1171 C CA . GLU A 1 369 ? 209.205 116.921 97.783 1.00 170.37 365 GLU A CA 1
ATOM 1172 C C . GLU A 1 369 ? 210.671 116.714 98.126 1.00 170.37 365 GLU A C 1
ATOM 1173 O O . GLU A 1 369 ? 211.345 115.874 97.516 1.00 170.37 365 GLU A O 1
ATOM 1179 N N . GLU A 1 370 ? 211.167 117.440 99.133 1.00 193.03 366 GLU A N 1
ATOM 1180 C CA . GLU A 1 370 ? 212.514 117.179 99.620 1.00 193.03 366 GLU A CA 1
ATOM 1181 C C . GLU A 1 370 ? 212.597 115.810 100.266 1.00 193.03 366 GLU A C 1
ATOM 1182 O O . GLU A 1 370 ? 213.647 115.162 100.200 1.00 193.03 366 GLU A O 1
ATOM 1188 N N . GLU A 1 371 ? 211.522 115.380 100.938 1.00 181.84 367 GLU A N 1
ATOM 1189 C CA . GLU A 1 371 ? 211.464 114.006 101.417 1.00 181.84 367 GLU A CA 1
ATOM 1190 C C . GLU A 1 371 ? 211.499 113.039 100.247 1.00 181.84 367 GLU A C 1
ATOM 1191 O O . GLU A 1 371 ? 212.024 111.930 100.372 1.00 181.84 367 GLU A O 1
ATOM 1197 N N . CYS A 1 372 ? 210.924 113.438 99.113 1.00 180.98 368 CYS A N 1
ATOM 1198 C CA . CYS A 1 372 ? 211.119 112.681 97.886 1.00 180.98 368 CYS A CA 1
ATOM 1199 C C . CYS A 1 372 ? 212.572 112.721 97.437 1.00 180.98 368 CYS A C 1
ATOM 1200 O O . CYS A 1 372 ? 213.080 111.743 96.877 1.00 180.98 368 CYS A O 1
ATOM 1203 N N . GLU A 1 373 ? 213.242 113.863 97.637 1.00 204.53 369 GLU A N 1
ATOM 1204 C CA . GLU A 1 373 ? 214.654 113.995 97.284 1.00 204.53 369 GLU A CA 1
ATOM 1205 C C . GLU A 1 373 ? 215.520 113.016 98.069 1.00 204.53 369 GLU A C 1
ATOM 1206 O O . GLU A 1 373 ? 216.532 112.529 97.551 1.00 204.53 369 GLU A O 1
ATOM 1212 N N . SER A 1 374 ? 215.125 112.713 99.307 1.00 208.84 370 SER A N 1
ATOM 1213 C CA . SER A 1 374 ? 215.764 111.667 100.096 1.00 208.84 370 SER A CA 1
ATOM 1214 C C . SER A 1 374 ? 215.589 110.327 99.398 1.00 208.84 370 SER A C 1
ATOM 1215 O O . SER A 1 374 ? 214.653 110.140 98.616 1.00 208.84 370 SER A O 1
ATOM 1218 N N . SER A 1 375 ? 216.542 109.418 99.635 1.00 193.11 371 SER A N 1
ATOM 1219 C CA . SER A 1 375 ? 216.572 108.139 98.934 1.00 193.11 371 SER A CA 1
ATOM 1220 C C . SER A 1 375 ? 215.306 107.330 99.161 1.00 193.11 371 SER A C 1
ATOM 1221 O O . SER A 1 375 ? 215.041 106.834 100.259 1.00 193.11 371 SER A O 1
ATOM 1224 N N . LEU A 1 376 ? 214.533 107.207 98.089 1.00 184.01 372 LEU A N 1
ATOM 1225 C CA . LEU A 1 376 ? 213.284 106.455 98.015 1.00 184.01 372 LEU A CA 1
ATOM 1226 C C . LEU A 1 376 ? 213.373 105.812 96.640 1.00 184.01 372 LEU A C 1
ATOM 1227 O O . LEU A 1 376 ? 212.891 106.373 95.652 1.00 184.01 372 LEU A O 1
ATOM 1232 N N . CYS A 1 377 ? 214.035 104.655 96.601 1.00 201.45 373 CYS A N 1
ATOM 1233 C CA . CYS A 1 377 ? 214.248 103.929 95.357 1.00 201.45 373 CYS A CA 1
ATOM 1234 C C . CYS A 1 377 ? 212.926 103.519 94.734 1.00 201.45 373 CYS A C 1
ATOM 1235 O O . CYS A 1 377 ? 212.757 103.593 93.512 1.00 201.45 373 CYS A O 1
ATOM 1238 N N . THR A 1 378 ? 211.980 103.086 95.563 1.00 179.74 374 THR A N 1
ATOM 1239 C CA . THR A 1 378 ? 210.672 102.706 95.063 1.00 179.74 374 THR A CA 1
ATOM 1240 C C . THR A 1 378 ? 209.921 103.943 94.600 1.00 179.74 374 THR A C 1
ATOM 1241 O O . THR A 1 378 ? 209.788 104.923 95.341 1.00 179.74 374 THR A O 1
ATOM 1245 N N . SER A 1 379 ? 209.433 103.883 93.364 1.00 178.69 375 SER A N 1
ATOM 1246 C CA . SER A 1 379 ? 208.633 104.966 92.817 1.00 178.69 375 SER A CA 1
ATOM 1247 C C . SER A 1 379 ? 207.290 105.046 93.515 1.00 178.69 375 SER A C 1
ATOM 1248 O O . SER A 1 379 ? 206.732 106.135 93.664 1.00 178.69 375 SER A O 1
ATOM 1251 N N . ALA A 1 380 ? 206.744 103.885 93.890 1.00 165.09 376 ALA A N 1
ATOM 1252 C CA . ALA A 1 380 ? 205.413 103.798 94.481 1.00 165.09 376 ALA A CA 1
ATOM 1253 C C . ALA A 1 380 ? 205.307 104.597 95.770 1.00 165.09 376 ALA A C 1
ATOM 1254 O O . ALA A 1 380 ? 204.326 105.318 95.975 1.00 165.09 376 ALA A O 1
ATOM 1256 N N . LEU A 1 381 ? 206.322 104.504 96.631 1.00 153.64 377 LEU A N 1
ATOM 1257 C CA . LEU A 1 381 ? 206.344 105.315 97.841 1.00 153.64 377 LEU A CA 1
ATOM 1258 C C . LEU A 1 381 ? 206.420 106.801 97.529 1.00 153.64 377 LEU A C 1
ATOM 1259 O O . LEU A 1 381 ? 205.704 107.601 98.142 1.00 153.64 377 LEU A O 1
ATOM 1264 N N . ARG A 1 382 ? 207.232 107.175 96.537 1.00 161.72 378 ARG A N 1
ATOM 1265 C CA . ARG A 1 382 ? 207.374 108.579 96.166 1.00 161.72 378 ARG A CA 1
ATOM 1266 C C . ARG A 1 382 ? 206.074 109.144 95.602 1.00 161.72 378 ARG A C 1
ATOM 1267 O O . ARG A 1 382 ? 205.589 110.190 96.053 1.00 161.72 378 ARG A O 1
ATOM 1275 N N . ALA A 1 383 ? 205.436 108.405 94.700 1.00 165.56 379 ALA A N 1
ATOM 1276 C CA . ALA A 1 383 ? 204.204 108.881 94.085 1.00 165.56 379 ALA A CA 1
ATOM 1277 C C . ALA A 1 383 ? 203.085 108.924 95.110 1.00 165.56 379 ALA A C 1
ATOM 1278 O O . ALA A 1 383 ? 202.285 109.873 95.136 1.00 165.56 379 ALA A O 1
ATOM 1280 N N . ARG A 1 384 ? 202.993 107.877 95.929 1.00 160.10 380 ARG A N 1
ATOM 1281 C CA . ARG A 1 384 ? 201.914 107.781 96.889 1.00 160.10 380 ARG A CA 1
ATOM 1282 C C . ARG A 1 384 ? 202.015 108.879 97.939 1.00 160.10 380 ARG A C 1
ATOM 1283 O O . ARG A 1 384 ? 200.992 109.406 98.381 1.00 160.10 380 ARG A O 1
ATOM 1291 N N . ASN A 1 385 ? 203.231 109.185 98.417 1.00 163.15 381 ASN A N 1
ATOM 1292 C CA . ASN A 1 385 ? 203.346 110.304 99.349 1.00 163.15 381 ASN A CA 1
ATOM 1293 C C . ASN A 1 385 ? 203.020 111.641 98.678 1.00 163.15 381 ASN A C 1
ATOM 1294 O O . ASN A 1 385 ? 202.538 112.552 99.358 1.00 163.15 381 ASN A O 1
ATOM 1299 N N . LEU A 1 386 ? 203.304 111.802 97.368 1.00 170.27 382 LEU A N 1
ATOM 1300 C CA . LEU A 1 386 ? 202.759 112.985 96.680 1.00 170.27 382 LEU A CA 1
ATOM 1301 C C . LEU A 1 386 ? 201.235 113.018 96.713 1.00 170.27 382 LEU A C 1
ATOM 1302 O O . LEU A 1 386 ? 200.629 114.087 96.903 1.00 170.27 382 LEU A O 1
ATOM 1307 N N . GLU A 1 387 ? 200.603 111.854 96.565 1.00 160.23 383 GLU A N 1
ATOM 1308 C CA . GLU A 1 387 ? 199.154 111.783 96.726 1.00 160.23 383 GLU A CA 1
ATOM 1309 C C . GLU A 1 387 ? 198.741 112.149 98.144 1.00 160.23 383 GLU A C 1
ATOM 1310 O O . GLU A 1 387 ? 197.699 112.771 98.350 1.00 160.23 383 GLU A O 1
ATOM 1316 N N . LEU A 1 388 ? 199.533 111.728 99.127 1.00 158.79 384 LEU A N 1
ATOM 1317 C CA . LEU A 1 388 ? 199.284 112.057 100.528 1.00 158.79 384 LEU A CA 1
ATOM 1318 C C . LEU A 1 388 ? 199.322 113.553 100.757 1.00 158.79 384 LEU A C 1
ATOM 1319 O O . LEU A 1 388 ? 198.525 114.088 101.529 1.00 158.79 384 LEU A O 1
ATOM 1324 N N . SER A 1 389 ? 200.317 114.222 100.175 1.00 157.31 385 SER A N 1
ATOM 1325 C CA . SER A 1 389 ? 200.415 115.671 100.301 1.00 157.31 385 SER A CA 1
ATOM 1326 C C . SER A 1 389 ? 199.196 116.331 99.673 1.00 157.31 385 SER A C 1
ATOM 1327 O O . SER A 1 389 ? 198.660 117.309 100.208 1.00 157.31 385 SER A O 1
ATOM 1330 N N . GLN A 1 390 ? 198.737 115.791 98.543 1.00 162.04 386 GLN A N 1
ATOM 1331 C CA . GLN A 1 390 ? 197.492 116.264 97.943 1.00 162.04 386 GLN A CA 1
ATOM 1332 C C . GLN A 1 390 ? 196.291 116.011 98.858 1.00 162.04 386 GLN A C 1
ATOM 1333 O O . GLN A 1 390 ? 195.388 116.849 98.960 1.00 162.04 386 GLN A O 1
ATOM 1339 N N . ASP A 1 391 ? 196.262 114.856 99.517 1.00 156.18 387 ASP A N 1
ATOM 1340 C CA . ASP A 1 391 ? 195.215 114.562 100.493 1.00 156.18 387 ASP A CA 1
ATOM 1341 C C . ASP A 1 391 ? 195.256 115.534 101.669 1.00 156.18 387 ASP A C 1
ATOM 1342 O O . ASP A 1 391 ? 194.208 115.955 102.182 1.00 156.18 387 ASP A O 1
ATOM 1347 N N . MET A 1 392 ? 196.464 115.880 102.114 1.00 141.25 388 MET A N 1
ATOM 1348 C CA . MET A 1 392 ? 196.646 116.875 103.162 1.00 141.25 388 MET A CA 1
ATOM 1349 C C . MET A 1 392 ? 196.110 118.220 102.709 1.00 141.25 388 MET A C 1
ATOM 1350 O O . MET A 1 392 ? 195.448 118.925 103.474 1.00 141.25 388 MET A O 1
ATOM 1355 N N . LYS A 1 393 ? 196.332 118.545 101.439 1.00 130.31 389 LYS A N 1
ATOM 1356 C CA . LYS A 1 393 ? 195.796 119.764 100.847 1.00 130.31 389 LYS A CA 1
ATOM 1357 C C . LYS A 1 393 ? 194.269 119.748 100.871 1.00 130.31 389 LYS A C 1
ATOM 1358 O O . LYS A 1 393 ? 193.629 120.767 101.165 1.00 130.31 389 LYS A O 1
ATOM 1364 N N . LYS A 1 394 ? 193.679 118.580 100.614 1.00 134.24 390 LYS A N 1
ATOM 1365 C CA . LYS A 1 394 ? 192.226 118.445 100.658 1.00 134.24 390 LYS A CA 1
ATOM 1366 C C . LYS A 1 394 ? 191.683 118.647 102.070 1.00 134.24 390 LYS A C 1
ATOM 1367 O O . LYS A 1 394 ? 190.633 119.287 102.250 1.00 134.24 390 LYS A O 1
ATOM 1373 N N . MET A 1 395 ? 192.348 118.055 103.075 1.00 127.34 391 MET A N 1
ATOM 1374 C CA . MET A 1 395 ? 191.842 118.189 104.442 1.00 127.34 391 MET A CA 1
ATOM 1375 C C . MET A 1 395 ? 191.960 119.629 104.906 1.00 127.34 391 MET A C 1
ATOM 1376 O O . MET A 1 395 ? 191.080 120.127 105.628 1.00 127.34 391 MET A O 1
ATOM 1381 N N . THR A 1 396 ? 193.011 120.320 104.451 1.00 120.48 392 THR A N 1
ATOM 1382 C CA . THR A 1 396 ? 193.105 121.739 104.736 1.00 120.48 392 THR A CA 1
ATOM 1383 C C . THR A 1 396 ? 191.953 122.483 104.106 1.00 120.48 392 THR A C 1
ATOM 1384 O O . THR A 1 396 ? 191.334 123.305 104.773 1.00 120.48 392 THR A O 1
ATOM 1388 N N . ALA A 1 397 ? 191.615 122.154 102.852 1.00 124.92 393 ALA A N 1
ATOM 1389 C CA . ALA A 1 397 ? 190.585 122.894 102.117 1.00 124.92 393 ALA A CA 1
ATOM 1390 C C . ALA A 1 397 ? 189.211 122.767 102.768 1.00 124.92 393 ALA A C 1
ATOM 1391 O O . ALA A 1 397 ? 188.480 123.761 102.903 1.00 124.92 393 ALA A O 1
ATOM 1393 N N . VAL A 1 398 ? 188.835 121.549 103.167 1.00 121.17 394 VAL A N 1
ATOM 1394 C CA . VAL A 1 398 ? 187.560 121.391 103.868 1.00 121.17 394 VAL A CA 1
ATOM 1395 C C . VAL A 1 398 ? 187.603 122.101 105.218 1.00 121.17 394 VAL A C 1
ATOM 1396 O O . VAL A 1 398 ? 186.616 122.731 105.645 1.00 121.17 394 VAL A O 1
ATOM 1400 N N . PHE A 1 399 ? 188.770 122.078 105.867 1.00 110.17 395 PHE A N 1
ATOM 1401 C CA . PHE A 1 399 ? 188.931 122.767 107.133 1.00 110.17 395 PHE A CA 1
ATOM 1402 C C . PHE A 1 399 ? 188.749 124.283 106.938 1.00 110.17 395 PHE A C 1
ATOM 1403 O O . PHE A 1 399 ? 188.099 124.947 107.759 1.00 110.17 395 PHE A O 1
ATOM 1411 N N . GLU A 1 400 ? 189.291 124.848 105.833 1.00 116.67 396 GLU A N 1
ATOM 1412 C CA . GLU A 1 400 ? 189.075 126.276 105.568 1.00 116.67 396 GLU A CA 1
ATOM 1413 C C . GLU A 1 400 ? 187.628 126.584 105.262 1.00 116.67 396 GLU A C 1
ATOM 1414 O O . GLU A 1 400 ? 187.186 127.710 105.524 1.00 116.67 396 GLU A O 1
ATOM 1420 N N . LYS A 1 401 ? 186.905 125.649 104.634 1.00 103.82 397 LYS A N 1
ATOM 1421 C CA . LYS A 1 401 ? 185.491 125.907 104.390 1.00 103.82 397 LYS A CA 1
ATOM 1422 C C . LYS A 1 401 ? 184.771 126.067 105.723 1.00 103.82 397 LYS A C 1
ATOM 1423 O O . LYS A 1 401 ? 183.932 126.972 105.893 1.00 103.82 397 LYS A O 1
ATOM 1429 N N . LEU A 1 402 ? 185.156 125.232 106.698 1.00 99.37 398 LEU A N 1
ATOM 1430 C CA . LEU A 1 402 ? 184.566 125.325 108.029 1.00 99.37 398 LEU A CA 1
ATOM 1431 C C . LEU A 1 402 ? 184.874 126.665 108.665 1.00 99.37 398 LEU A C 1
ATOM 1432 O O . LEU A 1 402 ? 183.983 127.317 109.223 1.00 99.37 398 LEU A O 1
ATOM 1437 N N . GLN A 1 403 ? 186.127 127.104 108.550 1.00 108.12 399 GLN A N 1
ATOM 1438 C CA . GLN A 1 403 ? 186.519 128.343 109.208 1.00 108.12 399 GLN A CA 1
ATOM 1439 C C . GLN A 1 403 ? 185.852 129.551 108.578 1.00 108.12 399 GLN A C 1
ATOM 1440 O O . GLN A 1 403 ? 185.439 130.457 109.301 1.00 108.12 399 GLN A O 1
ATOM 1446 N N . THR A 1 404 ? 185.767 129.607 107.245 1.00 109.78 400 THR A N 1
ATOM 1447 C CA . THR A 1 404 ? 185.144 130.770 106.631 1.00 109.78 400 THR A CA 1
ATOM 1448 C C . THR A 1 404 ? 183.653 130.839 106.932 1.00 109.78 400 THR A C 1
ATOM 1449 O O . THR A 1 404 ? 183.131 131.945 107.157 1.00 109.78 400 THR A O 1
ATOM 1453 N N . TYR A 1 405 ? 182.954 129.687 106.984 1.00 105.71 401 TYR A N 1
ATOM 1454 C CA . TYR A 1 405 ? 181.558 129.741 107.410 1.00 105.71 401 TYR A CA 1
ATOM 1455 C C . TYR A 1 405 ? 181.471 130.234 108.852 1.00 105.71 401 TYR A C 1
ATOM 1456 O O . TYR A 1 405 ? 180.664 131.110 109.154 1.00 105.71 401 TYR A O 1
ATOM 1465 N N . ILE A 1 406 ? 182.241 129.632 109.760 1.00 86.25 402 ILE A N 1
ATOM 1466 C CA . ILE A 1 406 ? 182.077 129.931 111.178 1.00 86.25 402 ILE A CA 1
ATOM 1467 C C . ILE A 1 406 ? 182.443 131.384 111.469 1.00 86.25 402 ILE A C 1
ATOM 1468 O O . ILE A 1 406 ? 181.780 132.049 112.273 1.00 86.25 402 ILE A O 1
ATOM 1473 N N . ALA A 1 407 ? 183.448 131.919 110.769 1.00 106.65 403 ALA A N 1
ATOM 1474 C CA . ALA A 1 407 ? 183.769 133.330 110.881 1.00 106.65 403 ALA A CA 1
ATOM 1475 C C . ALA A 1 407 ? 182.642 134.195 110.359 1.00 106.65 403 ALA A C 1
ATOM 1476 O O . ALA A 1 407 ? 182.353 135.248 110.935 1.00 106.65 403 ALA A O 1
ATOM 1478 N N . LEU A 1 408 ? 181.998 133.780 109.264 1.00 117.45 404 LEU A N 1
ATOM 1479 C CA . LEU A 1 408 ? 180.800 134.492 108.824 1.00 117.45 404 LEU A CA 1
ATOM 1480 C C . LEU A 1 408 ? 179.653 134.351 109.817 1.00 117.45 404 LEU A C 1
ATOM 1481 O O . LEU A 1 408 ? 178.828 135.256 109.942 1.00 117.45 404 LEU A O 1
ATOM 1486 N N . LEU A 1 409 ? 179.552 133.201 110.477 1.00 81.82 405 LEU A N 1
ATOM 1487 C CA . LEU A 1 409 ? 178.543 132.971 111.497 1.00 81.82 405 LEU A CA 1
ATOM 1488 C C . LEU A 1 409 ? 178.767 133.855 112.713 1.00 81.82 405 LEU A C 1
ATOM 1489 O O . LEU A 1 409 ? 177.847 134.048 113.509 1.00 81.82 405 LEU A O 1
ATOM 1494 N N . ALA A 1 410 ? 179.986 134.332 112.918 1.00 89.01 406 ALA A N 1
ATOM 1495 C CA . ALA A 1 410 ? 180.197 135.315 113.972 1.00 89.01 406 ALA A CA 1
ATOM 1496 C C . ALA A 1 410 ? 179.594 136.677 113.630 1.00 89.01 406 ALA A C 1
ATOM 1497 O O . ALA A 1 410 ? 179.332 137.462 114.538 1.00 89.01 406 ALA A O 1
ATOM 1499 N N . LEU A 1 411 ? 179.418 136.995 112.348 1.00 87.27 407 LEU A N 1
ATOM 1500 C CA . LEU A 1 411 ? 178.779 138.257 111.960 1.00 87.27 407 LEU A CA 1
ATOM 1501 C C . LEU A 1 411 ? 177.347 138.443 112.456 1.00 87.27 407 LEU A C 1
ATOM 1502 O O . LEU A 1 411 ? 176.970 139.601 112.692 1.00 87.27 407 LEU A O 1
ATOM 1507 N N . PRO A 1 412 ? 176.481 137.428 112.529 1.00 99.59 408 PRO A N 1
ATOM 1508 C CA . PRO A 1 412 ? 175.218 137.624 113.251 1.00 99.59 408 PRO A CA 1
ATOM 1509 C C . PRO A 1 412 ? 175.369 138.046 114.691 1.00 99.59 408 PRO A C 1
ATOM 1510 O O . PRO A 1 412 ? 174.429 138.648 115.222 1.00 99.59 408 PRO A O 1
ATOM 1514 N N . SER A 1 413 ? 176.454 137.668 115.366 1.00 91.56 409 SER A N 1
ATOM 1515 C CA . SER A 1 413 ? 176.640 138.095 116.746 1.00 91.56 409 SER A CA 1
ATOM 1516 C C . SER A 1 413 ? 176.713 139.609 116.838 1.00 91.56 409 SER A C 1
ATOM 1517 O O . SER A 1 413 ? 176.095 140.217 117.715 1.00 91.56 409 SER A O 1
ATOM 1520 N N . THR A 1 414 ? 177.469 140.239 115.945 1.00 108.73 410 THR A N 1
ATOM 1521 C CA . THR A 1 414 ? 177.590 141.686 115.980 1.00 108.73 410 THR A CA 1
ATOM 1522 C C . THR A 1 414 ? 177.449 142.274 114.584 1.00 108.73 410 THR A C 1
ATOM 1523 O O . THR A 1 414 ? 178.194 141.907 113.671 1.00 108.73 410 THR A O 1
ATOM 1527 N N . GLU A 1 415 ? 176.557 143.256 114.475 1.00 146.11 411 GLU A N 1
ATOM 1528 C CA . GLU A 1 415 ? 176.262 143.994 113.250 1.00 146.11 411 GLU A CA 1
ATOM 1529 C C . GLU A 1 415 ? 175.940 143.200 111.977 1.00 146.11 411 GLU A C 1
ATOM 1530 O O . GLU A 1 415 ? 176.594 143.388 110.948 1.00 146.11 411 GLU A O 1
ATOM 1536 N N . PRO A 1 416 ? 174.911 142.300 111.993 1.00 156.62 412 PRO A N 1
ATOM 1537 C CA . PRO A 1 416 ? 174.574 141.617 110.734 1.00 156.62 412 PRO A CA 1
ATOM 1538 C C . PRO A 1 416 ? 173.713 142.463 109.806 1.00 156.62 412 PRO A C 1
ATOM 1539 O O . PRO A 1 416 ? 172.477 142.421 109.836 1.00 156.62 412 PRO A O 1
ATOM 1543 N N . ASP A 1 417 ? 174.401 143.243 108.967 1.00 193.20 413 ASP A N 1
ATOM 1544 C CA . ASP A 1 417 ? 173.746 144.123 108.002 1.00 193.20 413 ASP A CA 1
ATOM 1545 C C . ASP A 1 417 ? 172.912 143.342 106.994 1.00 193.20 413 ASP A C 1
ATOM 1546 O O . ASP A 1 417 ? 171.840 143.799 106.582 1.00 193.20 413 ASP A O 1
ATOM 1548 N N . GLY A 1 418 ? 173.410 142.173 106.579 1.00 201.55 414 GLY A N 1
ATOM 1549 C CA . GLY A 1 418 ? 172.716 141.358 105.591 1.00 201.55 414 GLY A CA 1
ATOM 1550 C C . GLY A 1 418 ? 171.350 140.882 106.048 1.00 201.55 414 GLY A C 1
ATOM 1551 O O . GLY A 1 418 ? 170.431 140.769 105.235 1.00 201.55 414 GLY A O 1
ATOM 1552 N N . LEU A 1 419 ? 171.249 140.456 107.311 1.00 189.59 415 LEU A N 1
ATOM 1553 C CA . LEU A 1 419 ? 170.024 140.045 108.015 1.00 189.59 415 LEU A CA 1
ATOM 1554 C C . LEU A 1 419 ? 169.365 138.809 107.408 1.00 189.59 415 LEU A C 1
ATOM 1555 O O . LEU A 1 419 ? 168.202 138.518 107.693 1.00 189.59 415 LEU A O 1
ATOM 1557 N N . LEU A 1 420 ? 170.086 138.017 106.623 1.00 155.03 416 LEU A N 1
ATOM 1558 C CA . LEU A 1 420 ? 169.466 136.879 105.956 1.00 155.03 416 LEU A CA 1
ATOM 1559 C C . LEU A 1 420 ? 169.441 135.714 106.931 1.00 155.03 416 LEU A C 1
ATOM 1560 O O . LEU A 1 420 ? 170.176 134.737 106.789 1.00 155.03 416 LEU A O 1
ATOM 1565 N N . ARG A 1 421 ? 168.522 135.819 107.898 1.00 152.47 417 ARG A N 1
ATOM 1566 C CA . ARG A 1 421 ? 168.385 134.852 108.987 1.00 152.47 417 ARG A CA 1
ATOM 1567 C C . ARG A 1 421 ? 168.074 133.456 108.460 1.00 152.47 417 ARG A C 1
ATOM 1568 O O . ARG A 1 421 ? 168.666 132.459 108.904 1.00 152.47 417 ARG A O 1
ATOM 1576 N N . THR A 1 422 ? 167.207 133.391 107.451 1.00 153.65 418 THR A N 1
ATOM 1577 C CA . THR A 1 422 ? 166.831 132.142 106.814 1.00 153.65 418 THR A CA 1
ATOM 1578 C C . THR A 1 422 ? 168.018 131.504 106.118 1.00 153.65 418 THR A C 1
ATOM 1579 O O . THR A 1 422 ? 168.197 130.274 106.173 1.00 153.65 418 THR A O 1
ATOM 1583 N N . ASN A 1 423 ? 168.845 132.339 105.478 1.00 145.56 419 ASN A N 1
ATOM 1584 C CA . ASN A 1 423 ? 169.956 131.848 104.676 1.00 145.56 419 ASN A CA 1
ATOM 1585 C C . ASN A 1 423 ? 170.954 131.099 105.540 1.00 145.56 419 ASN A C 1
ATOM 1586 O O . ASN A 1 423 ? 171.229 129.930 105.272 1.00 145.56 419 ASN A O 1
ATOM 1591 N N . TYR A 1 424 ? 171.380 131.674 106.662 1.00 139.34 420 TYR A N 1
ATOM 1592 C CA . TYR A 1 424 ? 172.343 130.868 107.385 1.00 139.34 420 TYR A CA 1
ATOM 1593 C C . TYR A 1 424 ? 171.664 129.909 108.315 1.00 139.34 420 TYR A C 1
ATOM 1594 O O . TYR A 1 424 ? 172.335 128.991 108.782 1.00 139.34 420 TYR A O 1
ATOM 1603 N N . SER A 1 425 ? 170.341 130.012 108.459 1.00 157.07 421 SER A N 1
ATOM 1604 C CA . SER A 1 425 ? 169.601 128.980 109.170 1.00 157.07 421 SER A CA 1
ATOM 1605 C C . SER A 1 425 ? 169.702 127.663 108.423 1.00 157.07 421 SER A C 1
ATOM 1606 O O . SER A 1 425 ? 169.965 126.613 109.017 1.00 157.07 421 SER A O 1
ATOM 1609 N N . SER A 1 426 ? 169.478 127.699 107.113 1.00 161.21 422 SER A N 1
ATOM 1610 C CA . SER A 1 426 ? 169.696 126.488 106.330 1.00 161.21 422 SER A CA 1
ATOM 1611 C C . SER A 1 426 ? 171.182 126.182 106.147 1.00 161.21 422 SER A C 1
ATOM 1612 O O . SER A 1 426 ? 171.609 125.037 106.324 1.00 161.21 422 SER A O 1
ATOM 1615 N N . VAL A 1 427 ? 171.969 127.192 105.750 1.00 130.59 423 VAL A N 1
ATOM 1616 C CA . VAL A 1 427 ? 173.424 127.129 105.553 1.00 130.59 423 VAL A CA 1
ATOM 1617 C C . VAL A 1 427 ? 174.196 126.458 106.708 1.00 130.59 423 VAL A C 1
ATOM 1618 O O . VAL A 1 427 ? 175.246 125.847 106.462 1.00 130.59 423 VAL A O 1
ATOM 1622 N N . LEU A 1 428 ? 173.703 126.550 107.968 1.00 120.95 424 LEU A N 1
ATOM 1623 C CA . LEU A 1 428 ? 174.344 125.853 109.102 1.00 120.95 424 LEU A CA 1
ATOM 1624 C C . LEU A 1 428 ? 174.549 124.368 108.834 1.00 120.95 424 LEU A C 1
ATOM 1625 O O . LEU A 1 428 ? 175.476 123.767 109.384 1.00 120.95 424 LEU A O 1
ATOM 1630 N N . THR A 1 429 ? 173.664 123.758 108.042 1.00 123.95 425 THR A N 1
ATOM 1631 C CA . THR A 1 429 ? 173.743 122.338 107.733 1.00 123.95 425 THR A CA 1
ATOM 1632 C C . THR A 1 429 ? 175.038 122.010 106.998 1.00 123.95 425 THR A C 1
ATOM 1633 O O . THR A 1 429 ? 175.550 120.886 107.117 1.00 123.95 425 THR A O 1
ATOM 1637 N N . ASN A 1 430 ? 175.527 122.955 106.181 1.00 130.33 426 ASN A N 1
ATOM 1638 C CA . ASN A 1 430 ? 176.640 122.691 105.274 1.00 130.33 426 ASN A CA 1
ATOM 1639 C C . ASN A 1 430 ? 177.902 122.277 106.016 1.00 130.33 426 ASN A C 1
ATOM 1640 O O . ASN A 1 430 ? 178.650 121.432 105.524 1.00 130.33 426 ASN A O 1
ATOM 1645 N N . VAL A 1 431 ? 178.193 122.890 107.167 1.00 112.53 427 VAL A N 1
ATOM 1646 C CA . VAL A 1 431 ? 179.333 122.397 107.935 1.00 112.53 427 VAL A CA 1
ATOM 1647 C C . VAL A 1 431 ? 179.064 121.024 108.493 1.00 112.53 427 VAL A C 1
ATOM 1648 O O . VAL A 1 431 ? 180.004 120.278 108.733 1.00 112.53 427 VAL A O 1
ATOM 1652 N N . GLY A 1 432 ? 177.817 120.699 108.804 1.00 116.36 428 GLY A N 1
ATOM 1653 C CA . GLY A 1 432 ? 177.517 119.333 109.185 1.00 116.36 428 GLY A CA 1
ATOM 1654 C C . GLY A 1 432 ? 177.848 118.334 108.096 1.00 116.36 428 GLY A C 1
ATOM 1655 O O . GLY A 1 432 ? 178.496 117.315 108.352 1.00 116.36 428 GLY A O 1
ATOM 1656 N N . ALA A 1 433 ? 177.512 118.677 106.852 1.00 120.32 429 ALA A N 1
ATOM 1657 C CA . ALA A 1 433 ? 177.926 117.866 105.706 1.00 120.32 429 ALA A CA 1
ATOM 1658 C C . ALA A 1 433 ? 179.440 117.866 105.515 1.00 120.32 429 ALA A C 1
ATOM 1659 O O . ALA A 1 433 ? 180.043 116.808 105.280 1.00 120.32 429 ALA A O 1
ATOM 1661 N N . ALA A 1 434 ? 180.064 119.035 105.654 1.00 109.02 430 ALA A N 1
ATOM 1662 C CA . ALA A 1 434 ? 181.502 119.175 105.474 1.00 109.02 430 ALA A CA 1
ATOM 1663 C C . ALA A 1 434 ? 182.250 118.401 106.538 1.00 109.02 430 ALA A C 1
ATOM 1664 O O . ALA A 1 434 ? 183.229 117.717 106.250 1.00 109.02 430 ALA A O 1
ATOM 1666 N N . LEU A 1 435 ? 181.795 118.521 107.770 1.00 100.06 431 LEU A N 1
ATOM 1667 C CA . LEU A 1 435 ? 182.390 117.876 108.918 1.00 100.06 431 LEU A CA 1
ATOM 1668 C C . LEU A 1 435 ? 182.232 116.364 108.836 1.00 100.06 431 LEU A C 1
ATOM 1669 O O . LEU A 1 435 ? 183.167 115.611 109.151 1.00 100.06 431 LEU A O 1
ATOM 1674 N N . HIS A 1 436 ? 181.044 115.903 108.424 1.00 128.10 432 HIS A N 1
ATOM 1675 C CA . HIS A 1 436 ? 180.795 114.472 108.298 1.00 128.10 432 HIS A CA 1
ATOM 1676 C C . HIS A 1 436 ? 181.676 113.861 107.216 1.00 128.10 432 HIS A C 1
ATOM 1677 O O . HIS A 1 436 ? 182.236 112.775 107.399 1.00 128.10 432 HIS A O 1
ATOM 1684 N N . GLY A 1 437 ? 181.802 114.544 106.077 1.00 119.05 433 GLY A N 1
ATOM 1685 C CA . GLY A 1 437 ? 182.760 114.111 105.077 1.00 119.05 433 GLY A CA 1
ATOM 1686 C C . GLY A 1 437 ? 184.193 114.225 105.553 1.00 119.05 433 GLY A C 1
ATOM 1687 O O . GLY A 1 437 ? 185.044 113.425 105.161 1.00 119.05 433 GLY A O 1
ATOM 1688 N N . PHE A 1 438 ? 184.479 115.240 106.373 1.00 113.27 434 PHE A N 1
ATOM 1689 C CA . PHE A 1 438 ? 185.809 115.474 106.918 1.00 113.27 434 PHE A CA 1
ATOM 1690 C C . PHE A 1 438 ? 186.254 114.314 107.785 1.00 113.27 434 PHE A C 1
ATOM 1691 O O . PHE A 1 438 ? 187.455 114.065 107.905 1.00 113.27 434 PHE A O 1
ATOM 1699 N N . HIS A 1 439 ? 185.303 113.630 108.423 1.00 127.87 435 HIS A N 1
ATOM 1700 C CA . HIS A 1 439 ? 185.616 112.391 109.136 1.00 127.87 435 HIS A CA 1
ATOM 1701 C C . HIS A 1 439 ? 186.251 111.381 108.184 1.00 127.87 435 HIS A C 1
ATOM 1702 O O . HIS A 1 439 ? 187.325 110.833 108.463 1.00 127.87 435 HIS A O 1
ATOM 1709 N N . ASP A 1 440 ? 185.635 111.182 107.024 1.00 142.88 436 ASP A N 1
ATOM 1710 C CA . ASP A 1 440 ? 186.196 110.283 106.025 1.00 142.88 436 ASP A CA 1
ATOM 1711 C C . ASP A 1 440 ? 187.500 110.811 105.442 1.00 142.88 436 ASP A C 1
ATOM 1712 O O . ASP A 1 440 ? 188.386 110.028 105.110 1.00 142.88 436 ASP A O 1
ATOM 1717 N N . VAL A 1 441 ? 187.601 112.122 105.243 1.00 123.11 437 VAL A N 1
ATOM 1718 C CA . VAL A 1 441 ? 188.829 112.729 104.728 1.00 123.11 437 VAL A CA 1
ATOM 1719 C C . VAL A 1 441 ? 189.995 112.527 105.690 1.00 123.11 437 VAL A C 1
ATOM 1720 O O . VAL A 1 441 ? 191.106 112.159 105.281 1.00 123.11 437 VAL A O 1
ATOM 1724 N N . MET A 1 442 ? 189.738 112.690 106.985 1.00 130.04 438 MET A N 1
ATOM 1725 C CA . MET A 1 442 ? 190.728 112.356 108.000 1.00 130.04 438 MET A CA 1
ATOM 1726 C C . MET A 1 442 ? 191.058 110.873 107.969 1.00 130.04 438 MET A C 1
ATOM 1727 O O . MET A 1 442 ? 192.221 110.482 108.145 1.00 130.04 438 MET A O 1
ATOM 1732 N N . LYS A 1 443 ? 190.045 110.035 107.741 1.00 141.74 439 LYS A N 1
ATOM 1733 C CA . LYS A 1 443 ? 190.305 108.610 107.616 1.00 141.74 439 LYS A CA 1
ATOM 1734 C C . LYS A 1 443 ? 191.166 108.330 106.394 1.00 141.74 439 LYS A C 1
ATOM 1735 O O . LYS A 1 443 ? 191.979 107.407 106.415 1.00 141.74 439 LYS A O 1
ATOM 1741 N N . ASP A 1 444 ? 190.950 109.080 105.311 1.00 139.12 440 ASP A N 1
ATOM 1742 C CA . ASP A 1 444 ? 191.749 108.935 104.101 1.00 139.12 440 ASP A CA 1
ATOM 1743 C C . ASP A 1 444 ? 193.210 109.206 104.388 1.00 139.12 440 ASP A C 1
ATOM 1744 O O . ASP A 1 444 ? 194.082 108.436 103.960 1.00 139.12 440 ASP A O 1
ATOM 1749 N N . ILE A 1 445 ? 193.477 110.256 105.178 1.00 130.70 441 ILE A N 1
ATOM 1750 C CA . ILE A 1 445 ? 194.848 110.528 105.608 1.00 130.70 441 ILE A CA 1
ATOM 1751 C C . ILE A 1 445 ? 195.357 109.366 106.429 1.00 130.70 441 ILE A C 1
ATOM 1752 O O . ILE A 1 445 ? 196.503 108.939 106.273 1.00 130.70 441 ILE A O 1
ATOM 1757 N N . SER A 1 446 ? 194.502 108.828 107.297 1.00 138.66 442 SER A N 1
ATOM 1758 C CA . SER A 1 446 ? 194.930 107.775 108.203 1.00 138.66 442 SER A CA 1
ATOM 1759 C C . SER A 1 446 ? 195.319 106.506 107.453 1.00 138.66 442 SER A C 1
ATOM 1760 O O . SER A 1 446 ? 196.427 105.991 107.633 1.00 138.66 442 SER A O 1
ATOM 1763 N N . LYS A 1 447 ? 194.438 106.020 106.568 1.00 145.03 443 LYS A N 1
ATOM 1764 C CA . LYS A 1 447 ? 194.729 104.784 105.840 1.00 145.03 443 LYS A CA 1
ATOM 1765 C C . LYS A 1 447 ? 195.880 104.971 104.871 1.00 145.03 443 LYS A C 1
ATOM 1766 O O . LYS A 1 447 ? 196.702 104.068 104.704 1.00 145.03 443 LYS A O 1
ATOM 1772 N N . HIS A 1 448 ? 195.933 106.123 104.211 1.00 142.99 444 HIS A N 1
ATOM 1773 C CA . HIS A 1 448 ? 196.971 106.388 103.239 1.00 142.99 444 HIS A CA 1
ATOM 1774 C C . HIS A 1 448 ? 198.317 106.461 103.944 1.00 142.99 444 HIS A C 1
ATOM 1775 O O . HIS A 1 448 ? 199.308 105.835 103.525 1.00 142.99 444 HIS A O 1
ATOM 1782 N N . TYR A 1 449 ? 198.326 107.147 105.083 1.00 138.80 445 TYR A N 1
ATOM 1783 C CA . TYR A 1 449 ? 199.516 107.278 105.887 1.00 138.80 445 TYR A CA 1
ATOM 1784 C C . TYR A 1 449 ? 199.933 105.943 106.478 1.00 138.80 445 TYR A C 1
ATOM 1785 O O . TYR A 1 449 ? 201.098 105.791 106.836 1.00 138.80 445 TYR A O 1
ATOM 1794 N N . SER A 1 450 ? 198.981 105.028 106.712 1.00 152.58 446 SER A N 1
ATOM 1795 C CA . SER A 1 450 ? 199.300 103.768 107.385 1.00 152.58 446 SER A CA 1
ATOM 1796 C C . SER A 1 450 ? 200.327 102.969 106.597 1.00 152.58 446 SER A C 1
ATOM 1797 O O . SER A 1 450 ? 201.406 102.645 107.110 1.00 152.58 446 SER A O 1
ATOM 1800 N N . GLN A 1 451 ? 200.059 102.753 105.310 1.00 160.31 447 GLN A N 1
ATOM 1801 C CA . GLN A 1 451 ? 201.065 102.124 104.471 1.00 160.31 447 GLN A CA 1
ATOM 1802 C C . GLN A 1 451 ? 202.221 103.061 104.164 1.00 160.31 447 GLN A C 1
ATOM 1803 O O . GLN A 1 451 ? 203.328 102.564 103.948 1.00 160.31 447 GLN A O 1
ATOM 1809 N N . LYS A 1 452 ? 202.004 104.386 104.083 1.00 160.91 448 LYS A N 1
ATOM 1810 C CA . LYS A 1 452 ? 203.145 105.279 103.843 1.00 160.91 448 LYS A CA 1
ATOM 1811 C C . LYS A 1 452 ? 204.185 105.181 104.962 1.00 160.91 448 LYS A C 1
ATOM 1812 O O . LYS A 1 452 ? 205.381 104.983 104.703 1.00 160.91 448 LYS A O 1
ATOM 1818 N N . ALA A 1 453 ? 203.724 105.234 106.211 1.00 170.20 449 ALA A N 1
ATOM 1819 C CA . ALA A 1 453 ? 204.586 105.076 107.371 1.00 170.20 449 ALA A CA 1
ATOM 1820 C C . ALA A 1 453 ? 205.151 103.670 107.452 1.00 170.20 449 ALA A C 1
ATOM 1821 O O . ALA A 1 453 ? 206.310 103.496 107.836 1.00 170.20 449 ALA A O 1
ATOM 1823 N N . ALA A 1 454 ? 204.342 102.657 107.115 1.00 180.75 450 ALA A N 1
ATOM 1824 C CA . ALA A 1 454 ? 204.814 101.279 107.183 1.00 180.75 450 ALA A CA 1
ATOM 1825 C C . ALA A 1 454 ? 205.945 101.033 106.197 1.00 180.75 450 ALA A C 1
ATOM 1826 O O . ALA A 1 454 ? 206.989 100.494 106.569 1.00 180.75 450 ALA A O 1
ATOM 1828 N N . ILE A 1 455 ? 205.765 101.457 104.946 1.00 180.60 451 ILE A N 1
ATOM 1829 C CA . ILE A 1 455 ? 206.782 101.274 103.915 1.00 180.60 451 ILE A CA 1
ATOM 1830 C C . ILE A 1 455 ? 208.031 102.087 104.236 1.00 180.60 451 ILE A C 1
ATOM 1831 O O . ILE A 1 455 ? 209.158 101.593 104.089 1.00 180.60 451 ILE A O 1
ATOM 1836 N N . GLU A 1 456 ? 207.854 103.326 104.718 1.00 204.61 452 GLU A N 1
ATOM 1837 C CA . GLU A 1 456 ? 208.991 104.137 105.152 1.00 204.61 452 GLU A CA 1
ATOM 1838 C C . GLU A 1 456 ? 209.731 103.497 106.322 1.00 204.61 452 GLU A C 1
ATOM 1839 O O . GLU A 1 456 ? 210.957 103.592 106.414 1.00 204.61 452 GLU A O 1
ATOM 1845 N N . HIS A 1 457 ? 209.010 102.846 107.225 1.00 193.36 453 HIS A N 1
ATOM 1846 C CA . HIS A 1 457 ? 209.668 102.063 108.262 1.00 193.36 453 HIS A CA 1
ATOM 1847 C C . HIS A 1 457 ? 210.418 100.866 107.681 1.00 193.36 453 HIS A C 1
ATOM 1848 O O . HIS A 1 457 ? 211.513 100.526 108.147 1.00 193.36 453 HIS A O 1
ATOM 1855 N N . GLU A 1 458 ? 209.837 100.216 106.672 1.00 191.26 454 GLU A N 1
ATOM 1856 C CA . GLU A 1 458 ? 210.351 98.937 106.190 1.00 191.26 454 GLU A CA 1
ATOM 1857 C C . GLU A 1 458 ? 211.676 99.068 105.445 1.00 191.26 454 GLU A C 1
ATOM 1858 O O . GLU A 1 458 ? 212.649 98.384 105.781 1.00 191.26 454 GLU A O 1
ATOM 1864 N N . LEU A 1 459 ? 211.754 99.951 104.450 1.00 189.76 455 LEU A N 1
ATOM 1865 C CA . LEU A 1 459 ? 212.960 99.879 103.626 1.00 189.76 455 LEU A CA 1
ATOM 1866 C C . LEU A 1 459 ? 214.139 100.687 104.198 1.00 189.76 455 LEU A C 1
ATOM 1867 O O . LEU A 1 459 ? 215.210 100.086 104.356 1.00 189.76 455 LEU A O 1
ATOM 1869 N N . PRO A 1 460 ? 214.055 102.012 104.467 1.00 201.96 456 PRO A N 1
ATOM 1870 C CA . PRO A 1 460 ? 215.199 102.687 105.105 1.00 201.96 456 PRO A CA 1
ATOM 1871 C C . PRO A 1 460 ? 215.521 102.158 106.497 1.00 201.96 456 PRO A C 1
ATOM 1872 O O . PRO A 1 460 ? 214.645 101.720 107.246 1.00 201.96 456 PRO A O 1
ATOM 1874 N N . THR A 1 461 ? 216.811 102.199 106.825 1.00 213.97 457 THR A N 1
ATOM 1875 C CA . THR A 1 461 ? 217.363 101.780 108.110 1.00 213.97 457 THR A CA 1
ATOM 1876 C C . THR A 1 461 ? 216.906 102.648 109.286 1.00 213.97 457 THR A C 1
ATOM 1877 O O . THR A 1 461 ? 216.056 103.530 109.119 1.00 213.97 457 THR A O 1
ATOM 1879 N N . ALA A 1 462 ? 217.476 102.383 110.478 1.00 221.04 458 ALA A N 1
ATOM 1880 C CA . ALA A 1 462 ? 217.092 103.006 111.759 1.00 221.04 458 ALA A CA 1
ATOM 1881 C C . ALA A 1 462 ? 215.622 102.724 112.060 1.00 221.04 458 ALA A C 1
ATOM 1882 O O . ALA A 1 462 ? 214.822 103.631 112.307 1.00 221.04 458 ALA A O 1
ATOM 1884 N N . THR A 1 463 ? 215.286 101.429 112.000 1.00 219.23 459 THR A N 1
ATOM 1885 C CA . THR A 1 463 ? 213.916 100.948 112.154 1.00 219.23 459 THR A CA 1
ATOM 1886 C C . THR A 1 463 ? 213.331 101.302 113.511 1.00 219.23 459 THR A C 1
ATOM 1887 O O . THR A 1 463 ? 212.130 101.552 113.617 1.00 219.23 459 THR A O 1
ATOM 1891 N N . GLN A 1 464 ? 214.139 101.230 114.569 1.00 219.97 460 GLN A N 1
ATOM 1892 C CA . GLN A 1 464 ? 213.653 101.571 115.905 1.00 219.97 460 GLN A CA 1
ATOM 1893 C C . GLN A 1 464 ? 213.237 103.042 116.018 1.00 219.97 460 GLN A C 1
ATOM 1894 O O . GLN A 1 464 ? 212.182 103.344 116.586 1.00 219.97 460 GLN A O 1
ATOM 1900 N N . LYS A 1 465 ? 214.009 103.962 115.430 1.00 204.16 461 LYS A N 1
ATOM 1901 C CA . LYS A 1 465 ? 213.591 105.361 115.351 1.00 204.16 461 LYS A CA 1
ATOM 1902 C C . LYS A 1 465 ? 212.357 105.529 114.473 1.00 204.16 461 LYS A C 1
ATOM 1903 O O . LYS A 1 465 ? 211.492 106.375 114.747 1.00 204.16 461 LYS A O 1
ATOM 1909 N N . LEU A 1 466 ? 212.308 104.782 113.372 1.00 200.28 462 LEU A N 1
ATOM 1910 C CA . LEU A 1 466 ? 211.170 104.828 112.464 1.00 200.28 462 LEU A CA 1
ATOM 1911 C C . LEU A 1 466 ? 209.896 104.372 113.153 1.00 200.28 462 LEU A C 1
ATOM 1912 O O . LEU A 1 466 ? 208.849 105.003 113.009 1.00 200.28 462 LEU A O 1
ATOM 1917 N N . ILE A 1 467 ? 209.978 103.284 113.917 1.00 203.13 463 ILE A N 1
ATOM 1918 C CA . ILE A 1 467 ? 208.860 102.816 114.731 1.00 203.13 463 ILE A CA 1
ATOM 1919 C C . ILE A 1 467 ? 208.507 103.854 115.785 1.00 203.13 463 ILE A C 1
ATOM 1920 O O . ILE A 1 467 ? 207.323 104.118 116.036 1.00 203.13 463 ILE A O 1
ATOM 1925 N N . THR A 1 468 ? 209.534 104.500 116.361 1.00 190.15 464 THR A N 1
ATOM 1926 C CA . THR A 1 468 ? 209.339 105.509 117.397 1.00 190.15 464 THR A CA 1
ATOM 1927 C C . THR A 1 468 ? 208.500 106.665 116.889 1.00 190.15 464 THR A C 1
ATOM 1928 O O . THR A 1 468 ? 207.604 107.140 117.588 1.00 190.15 464 THR A O 1
ATOM 1932 N N . THR A 1 469 ? 208.793 107.152 115.687 1.00 167.99 465 THR A N 1
ATOM 1933 C CA . THR A 1 469 ? 207.932 108.207 115.162 1.00 167.99 465 THR A CA 1
ATOM 1934 C C . THR A 1 469 ? 206.598 107.656 114.639 1.00 167.99 465 THR A C 1
ATOM 1935 O O . THR A 1 469 ? 205.536 108.251 114.892 1.00 167.99 465 THR A O 1
ATOM 1939 N N . ASN A 1 470 ? 206.624 106.494 113.971 1.00 167.84 466 ASN A N 1
ATOM 1940 C CA . ASN A 1 470 ? 205.463 106.022 113.236 1.00 167.84 466 ASN A CA 1
ATOM 1941 C C . ASN A 1 470 ? 204.341 105.578 114.150 1.00 167.84 466 ASN A C 1
ATOM 1942 O O . ASN A 1 470 ? 203.174 105.812 113.832 1.00 167.84 466 ASN A O 1
ATOM 1947 N N . ASP A 1 471 ? 204.664 104.904 115.254 1.00 166.04 467 ASP A N 1
ATOM 1948 C CA . ASP A 1 471 ? 203.620 104.348 116.104 1.00 166.04 467 ASP A CA 1
ATOM 1949 C C . ASP A 1 471 ? 202.769 105.460 116.704 1.00 166.04 467 ASP A C 1
ATOM 1950 O O . ASP A 1 471 ? 201.531 105.407 116.647 1.00 166.04 467 ASP A O 1
ATOM 1955 N N . CYS A 1 472 ? 203.421 106.514 117.200 1.00 145.95 468 CYS A N 1
ATOM 1956 C CA . CYS A 1 472 ? 202.671 107.614 117.781 1.00 145.95 468 CYS A CA 1
ATOM 1957 C C . CYS A 1 472 ? 201.925 108.405 116.717 1.00 145.95 468 CYS A C 1
ATOM 1958 O O . CYS A 1 472 ? 200.774 108.790 116.959 1.00 145.95 468 CYS A O 1
ATOM 1961 N N . ILE A 1 473 ? 202.535 108.652 115.538 1.00 136.78 469 ILE A N 1
ATOM 1962 C CA . ILE A 1 473 ? 201.792 109.427 114.537 1.00 136.78 469 ILE A CA 1
ATOM 1963 C C . ILE A 1 473 ? 200.582 108.636 114.047 1.00 136.78 469 ILE A C 1
ATOM 1964 O O . ILE A 1 473 ? 199.485 109.188 113.936 1.00 136.78 469 ILE A O 1
ATOM 1969 N N . LEU A 1 474 ? 200.738 107.327 113.833 1.00 135.78 470 LEU A N 1
ATOM 1970 C CA . LEU A 1 474 ? 199.647 106.513 113.313 1.00 135.78 470 LEU A CA 1
ATOM 1971 C C . LEU A 1 474 ? 198.509 106.400 114.316 1.00 135.78 470 LEU A C 1
ATOM 1972 O O . LEU A 1 474 ? 197.339 106.614 113.966 1.00 135.78 470 LEU A O 1
ATOM 1977 N N . SER A 1 475 ? 198.842 106.112 115.579 1.00 132.39 471 SER A N 1
ATOM 1978 C CA . SER A 1 475 ? 197.818 105.991 116.610 1.00 132.39 471 SER A CA 1
ATOM 1979 C C . SER A 1 475 ? 197.112 107.317 116.853 1.00 132.39 471 SER A C 1
ATOM 1980 O O . SER A 1 475 ? 195.891 107.349 117.025 1.00 132.39 471 SER A O 1
ATOM 1983 N N . SER A 1 476 ? 197.869 108.414 116.892 1.00 119.60 472 SER A N 1
ATOM 1984 C CA . SER A 1 476 ? 197.285 109.729 117.102 1.00 119.60 472 SER A CA 1
ATOM 1985 C C . SER A 1 476 ? 196.367 110.143 115.958 1.00 119.60 472 SER A C 1
ATOM 1986 O O . SER A 1 476 ? 195.335 110.775 116.193 1.00 119.60 472 SER A O 1
ATOM 1989 N N . VAL A 1 477 ? 196.745 109.854 114.712 1.00 122.74 473 VAL A N 1
ATOM 1990 C CA . VAL A 1 477 ? 195.849 110.143 113.591 1.00 122.74 473 VAL A CA 1
ATOM 1991 C C . VAL A 1 477 ? 194.585 109.290 113.670 1.00 122.74 473 VAL A C 1
ATOM 1992 O O . VAL A 1 477 ? 193.484 109.767 113.363 1.00 122.74 473 VAL A O 1
ATOM 1996 N N . VAL A 1 478 ? 194.710 108.035 114.108 1.00 118.38 474 VAL A N 1
ATOM 1997 C CA . VAL A 1 478 ? 193.519 107.222 114.364 1.00 118.38 474 VAL A CA 1
ATOM 1998 C C . VAL A 1 478 ? 192.654 107.834 115.466 1.00 118.38 474 VAL A C 1
ATOM 1999 O O . VAL A 1 478 ? 191.419 107.869 115.364 1.00 118.38 474 VAL A O 1
ATOM 2003 N N . ALA A 1 479 ? 193.290 108.367 116.507 1.00 116.93 475 ALA A N 1
ATOM 2004 C CA . ALA A 1 479 ? 192.565 109.104 117.538 1.00 116.93 475 ALA A CA 1
ATOM 2005 C C . ALA A 1 479 ? 191.886 110.349 116.983 1.00 116.93 475 ALA A C 1
ATOM 2006 O O . ALA A 1 479 ? 190.798 110.715 117.430 1.00 116.93 475 ALA A O 1
ATOM 2008 N N . LEU A 1 480 ? 192.525 111.034 116.040 1.00 113.21 476 LEU A N 1
ATOM 2009 C CA . LEU A 1 480 ? 191.857 112.146 115.374 1.00 113.21 476 LEU A CA 1
ATOM 2010 C C . LEU A 1 480 ? 190.664 111.693 114.559 1.00 113.21 476 LEU A C 1
ATOM 2011 O O . LEU A 1 480 ? 189.685 112.430 114.447 1.00 113.21 476 LEU A O 1
ATOM 2016 N N . THR A 1 481 ? 190.773 110.550 113.884 1.00 118.52 477 THR A N 1
ATOM 2017 C CA . THR A 1 481 ? 189.622 110.026 113.154 1.00 118.52 477 THR A CA 1
ATOM 2018 C C . THR A 1 481 ? 188.482 109.711 114.101 1.00 118.52 477 THR A C 1
ATOM 2019 O O . THR A 1 481 ? 187.317 109.980 113.792 1.00 118.52 477 THR A O 1
ATOM 2023 N N . ASN A 1 482 ? 188.812 109.175 115.274 1.00 132.61 478 ASN A N 1
ATOM 2024 C CA . ASN A 1 482 ? 187.821 109.020 116.332 1.00 132.61 478 ASN A CA 1
ATOM 2025 C C . ASN A 1 482 ? 187.247 110.364 116.765 1.00 132.61 478 ASN A C 1
ATOM 2026 O O . ASN A 1 482 ? 186.031 110.495 116.932 1.00 132.61 478 ASN A O 1
ATOM 2031 N N . GLY A 1 483 ? 188.106 111.374 116.923 1.00 128.56 479 GLY A N 1
ATOM 2032 C CA . GLY A 1 483 ? 187.648 112.694 117.327 1.00 128.56 479 GLY A CA 1
ATOM 2033 C C . GLY A 1 483 ? 186.750 113.353 116.299 1.00 128.56 479 GLY A C 1
ATOM 2034 O O . GLY A 1 483 ? 185.706 113.909 116.640 1.00 128.56 479 GLY A O 1
ATOM 2035 N N . ALA A 1 484 ? 187.132 113.259 115.027 1.00 125.86 480 ALA A N 1
ATOM 2036 C CA . ALA A 1 484 ? 186.310 113.750 113.931 1.00 125.86 480 ALA A CA 1
ATOM 2037 C C . ALA A 1 484 ? 184.990 113.005 113.852 1.00 125.86 480 ALA A C 1
ATOM 2038 O O . ALA A 1 484 ? 183.957 113.602 113.538 1.00 125.86 480 ALA A O 1
ATOM 2040 N N . GLY A 1 485 ? 185.012 111.696 114.103 1.00 134.88 481 GLY A N 1
ATOM 2041 C CA . GLY A 1 485 ? 183.774 110.939 114.151 1.00 134.88 481 GLY A CA 1
ATOM 2042 C C . GLY A 1 485 ? 182.857 111.389 115.269 1.00 134.88 481 GLY A C 1
ATOM 2043 O O . GLY A 1 485 ? 181.640 111.471 115.088 1.00 134.88 481 GLY A O 1
ATOM 2044 N N . LYS A 1 486 ? 183.431 111.680 116.439 1.00 128.76 482 LYS A N 1
ATOM 2045 C CA . LYS A 1 486 ? 182.648 112.224 117.544 1.00 128.76 482 LYS A CA 1
ATOM 2046 C C . LYS A 1 486 ? 182.032 113.564 117.180 1.00 128.76 482 LYS A C 1
ATOM 2047 O O . LYS A 1 486 ? 180.851 113.799 117.452 1.00 128.76 482 LYS A O 1
ATOM 2053 N N . ILE A 1 487 ? 182.819 114.441 116.550 1.00 109.48 483 ILE A N 1
ATOM 2054 C CA . ILE A 1 487 ? 182.313 115.740 116.116 1.00 109.48 483 ILE A CA 1
ATOM 2055 C C . ILE A 1 487 ? 181.205 115.570 115.087 1.00 109.48 483 ILE A C 1
ATOM 2056 O O . ILE A 1 487 ? 180.183 116.260 115.142 1.00 109.48 483 ILE A O 1
ATOM 2061 N N . ALA A 1 488 ? 181.380 114.637 114.153 1.00 127.54 484 ALA A N 1
ATOM 2062 C CA . ALA A 1 488 ? 180.385 114.413 113.110 1.00 127.54 484 ALA A CA 1
ATOM 2063 C C . ALA A 1 488 ? 179.078 113.887 113.689 1.00 127.54 484 ALA A C 1
ATOM 2064 O O . ALA A 1 488 ? 177.994 114.382 113.345 1.00 127.54 484 ALA A O 1
ATOM 2066 N N . SER A 1 489 ? 179.170 112.895 114.583 1.00 129.24 485 SER A N 1
ATOM 2067 C CA . SER A 1 489 ? 177.982 112.320 115.206 1.00 129.24 485 SER A CA 1
ATOM 2068 C C . SER A 1 489 ? 177.275 113.371 116.039 1.00 129.24 485 SER A C 1
ATOM 2069 O O . SER A 1 489 ? 176.052 113.547 115.940 1.00 129.24 485 SER A O 1
ATOM 2072 N N . PHE A 1 490 ? 178.071 114.146 116.772 1.00 120.10 486 PHE A N 1
ATOM 2073 C CA . PHE A 1 490 ? 177.598 115.225 117.615 1.00 120.10 486 PHE A CA 1
ATOM 2074 C C . PHE A 1 490 ? 176.861 116.288 116.832 1.00 120.10 486 PHE A C 1
ATOM 2075 O O . PHE A 1 490 ? 175.746 116.695 117.202 1.00 120.10 486 PHE A O 1
ATOM 2083 N N . PHE A 1 491 ? 177.435 116.686 115.706 1.00 113.86 487 PHE A N 1
ATOM 2084 C CA . PHE A 1 491 ? 176.833 117.735 114.916 1.00 113.86 487 PHE A CA 1
ATOM 2085 C C . PHE A 1 491 ? 175.555 117.229 114.278 1.00 113.86 487 PHE A C 1
ATOM 2086 O O . PHE A 1 491 ? 174.585 117.978 114.156 1.00 113.86 487 PHE A O 1
ATOM 2094 N N . SER A 1 492 ? 175.548 115.960 113.852 1.00 120.81 488 SER A N 1
ATOM 2095 C CA . SER A 1 492 ? 174.360 115.402 113.221 1.00 120.81 488 SER A CA 1
ATOM 2096 C C . SER A 1 492 ? 173.194 115.337 114.199 1.00 120.81 488 SER A C 1
ATOM 2097 O O . SER A 1 492 ? 172.055 115.641 113.826 1.00 120.81 488 SER A O 1
ATOM 2100 N N . ASN A 1 493 ? 173.447 114.905 115.441 1.00 129.04 489 ASN A N 1
ATOM 2101 C CA . ASN A 1 493 ? 172.348 114.878 116.405 1.00 129.04 489 ASN A CA 1
ATOM 2102 C C . ASN A 1 493 ? 171.870 116.280 116.763 1.00 129.04 489 ASN A C 1
ATOM 2103 O O . ASN A 1 493 ? 170.666 116.497 116.934 1.00 129.04 489 ASN A O 1
ATOM 2108 N N . ASN A 1 494 ? 172.779 117.244 116.893 1.00 138.74 490 ASN A N 1
ATOM 2109 C CA . ASN A 1 494 ? 172.372 118.546 117.408 1.00 138.74 490 ASN A CA 1
ATOM 2110 C C . ASN A 1 494 ? 172.115 119.582 116.325 1.00 138.74 490 ASN A C 1
ATOM 2111 O O . ASN A 1 494 ? 171.819 120.745 116.646 1.00 138.74 490 ASN A O 1
ATOM 2116 N N . LEU A 1 495 ? 172.196 119.175 115.059 1.00 126.84 491 LEU A N 1
ATOM 2117 C CA . LEU A 1 495 ? 172.025 120.094 113.946 1.00 126.84 491 LEU A CA 1
ATOM 2118 C C . LEU A 1 495 ? 170.624 120.676 113.888 1.00 126.84 491 LEU A C 1
ATOM 2119 O O . LEU A 1 495 ? 170.462 121.898 113.754 1.00 126.84 491 LEU A O 1
ATOM 2124 N N . ASP A 1 496 ? 169.608 119.833 114.092 1.00 141.52 492 ASP A N 1
ATOM 2125 C CA . ASP A 1 496 ? 168.231 120.309 114.053 1.00 141.52 492 ASP A CA 1
ATOM 2126 C C . ASP A 1 496 ? 167.972 121.241 115.219 1.00 141.52 492 ASP A C 1
ATOM 2127 O O . ASP A 1 496 ? 167.220 122.216 115.084 1.00 141.52 492 ASP A O 1
ATOM 2132 N N . TYR A 1 497 ? 168.566 120.927 116.375 1.00 136.86 493 TYR A N 1
ATOM 2133 C CA . TYR A 1 497 ? 168.334 121.719 117.569 1.00 136.86 493 TYR A CA 1
ATOM 2134 C C . TYR A 1 497 ? 168.891 123.109 117.361 1.00 136.86 493 TYR A C 1
ATOM 2135 O O . TYR A 1 497 ? 168.269 124.088 117.761 1.00 136.86 493 TYR A O 1
ATOM 2144 N N . PHE A 1 498 ? 170.084 123.206 116.759 1.00 137.08 494 PHE A N 1
ATOM 2145 C CA . PHE A 1 498 ? 170.671 124.522 116.509 1.00 137.08 494 PHE A CA 1
ATOM 2146 C C . PHE A 1 498 ? 169.862 125.335 115.503 1.00 137.08 494 PHE A C 1
ATOM 2147 O O . PHE A 1 498 ? 169.708 126.548 115.681 1.00 137.08 494 PHE A O 1
ATOM 2155 N N . ILE A 1 499 ? 169.377 124.704 114.422 1.00 131.79 495 ILE A N 1
ATOM 2156 C CA . ILE A 1 499 ? 168.552 125.446 113.458 1.00 131.79 495 ILE A CA 1
ATOM 2157 C C . ILE A 1 499 ? 167.256 125.926 114.095 1.00 131.79 495 ILE A C 1
ATOM 2158 O O . ILE A 1 499 ? 166.828 127.065 113.874 1.00 131.79 495 ILE A O 1
ATOM 2163 N N . ALA A 1 500 ? 166.607 125.069 114.880 1.00 145.77 496 ALA A N 1
ATOM 2164 C CA . ALA A 1 500 ? 165.418 125.488 115.616 1.00 145.77 496 ALA A CA 1
ATOM 2165 C C . ALA A 1 500 ? 165.746 126.552 116.659 1.00 145.77 496 ALA A C 1
ATOM 2166 O O . ALA A 1 500 ? 164.939 127.450 116.918 1.00 145.77 496 ALA A O 1
ATOM 2168 N N . SER A 1 501 ? 166.907 126.433 117.298 1.00 134.21 497 SER A N 1
ATOM 2169 C CA . SER A 1 501 ? 167.342 127.383 118.310 1.00 134.21 497 SER A CA 1
ATOM 2170 C C . SER A 1 501 ? 167.599 128.771 117.742 1.00 134.21 497 SER A C 1
ATOM 2171 O O . SER A 1 501 ? 167.290 129.770 118.400 1.00 134.21 497 SER A O 1
ATOM 2174 N N . LEU A 1 502 ? 168.209 128.854 116.557 1.00 140.35 498 LEU A N 1
ATOM 2175 C CA . LEU A 1 502 ? 168.550 130.151 115.980 1.00 140.35 498 LEU A CA 1
ATOM 2176 C C . LEU A 1 502 ? 167.306 130.968 115.670 1.00 140.35 498 LEU A C 1
ATOM 2177 O O . LEU A 1 502 ? 167.277 132.179 115.917 1.00 140.35 498 LEU A O 1
ATOM 2182 N N . SER A 1 503 ? 166.270 130.327 115.142 1.00 177.42 499 SER A N 1
ATOM 2183 C CA . SER A 1 503 ? 165.053 131.018 114.739 1.00 177.42 499 SER A CA 1
ATOM 2184 C C . SER A 1 503 ? 163.954 130.686 115.739 1.00 177.42 499 SER A C 1
ATOM 2185 O O . SER A 1 503 ? 163.435 129.566 115.751 1.00 177.42 499 SER A O 1
ATOM 2188 N N . TYR A 1 504 ? 163.603 131.663 116.576 1.00 201.36 500 TYR A N 1
ATOM 2189 C CA . TYR A 1 504 ? 162.496 131.482 117.509 1.00 201.36 500 TYR A CA 1
ATOM 2190 C C . TYR A 1 504 ? 161.162 131.421 116.772 1.00 201.36 500 TYR A C 1
ATOM 2191 O O . TYR A 1 504 ? 160.341 130.535 117.032 1.00 201.36 500 TYR A O 1
ATOM 2193 N N . GLY A 1 505 ? 160.957 132.321 115.816 1.00 187.64 501 GLY A N 1
ATOM 2194 C CA . GLY A 1 505 ? 159.743 132.361 115.041 1.00 187.64 501 GLY A CA 1
ATOM 2195 C C . GLY A 1 505 ? 159.961 133.085 113.730 1.00 187.64 501 GLY A C 1
ATOM 2196 O O . GLY A 1 505 ? 160.991 133.735 113.529 1.00 187.64 501 GLY A O 1
ATOM 2197 N N . PRO A 1 506 ? 159.011 132.951 112.801 1.00 180.01 502 PRO A N 1
ATOM 2198 C CA . PRO A 1 506 ? 159.134 133.624 111.499 1.00 180.01 502 PRO A CA 1
ATOM 2199 C C . PRO A 1 506 ? 159.103 135.134 111.653 1.00 180.01 502 PRO A C 1
ATOM 2200 O O . PRO A 1 506 ? 158.232 135.679 112.335 1.00 180.01 502 PRO A O 1
ATOM 2202 N N . LYS A 1 507 ? 160.140 135.783 111.100 1.00 161.60 503 LYS A N 1
ATOM 2203 C CA . LYS A 1 507 ? 160.439 137.222 111.103 1.00 161.60 503 LYS A CA 1
ATOM 2204 C C . LYS A 1 507 ? 160.912 137.693 112.480 1.00 161.60 503 LYS A C 1
ATOM 2205 O O . LYS A 1 507 ? 161.314 138.850 112.643 1.00 161.60 503 LYS A O 1
ATOM 2207 N N . ALA A 1 508 ? 160.854 136.808 113.476 1.00 175.93 504 ALA A N 1
ATOM 2208 C CA . ALA A 1 508 ? 161.283 137.071 114.838 1.00 175.93 504 ALA A CA 1
ATOM 2209 C C . ALA A 1 508 ? 162.721 136.651 115.089 1.00 175.93 504 ALA A C 1
ATOM 2210 O O . ALA A 1 508 ? 163.260 136.952 116.157 1.00 175.93 504 ALA A O 1
ATOM 2212 N N . ALA A 1 509 ? 163.340 135.937 114.150 1.00 159.80 505 ALA A N 1
ATOM 2213 C CA . ALA A 1 509 ? 164.757 135.633 114.277 1.00 159.80 505 ALA A CA 1
ATOM 2214 C C . ALA A 1 509 ? 165.608 136.888 114.139 1.00 159.80 505 ALA A C 1
ATOM 2215 O O . ALA A 1 509 ? 166.578 137.053 114.880 1.00 159.80 505 ALA A O 1
ATOM 2217 N N . SER A 1 510 ? 165.281 137.767 113.178 1.00 164.58 506 SER A N 1
ATOM 2218 C CA . SER A 1 510 ? 166.078 138.976 112.954 1.00 164.58 506 SER A CA 1
ATOM 2219 C C . SER A 1 510 ? 166.038 139.927 114.142 1.00 164.58 506 SER A C 1
ATOM 2220 O O . SER A 1 510 ? 167.032 140.601 114.434 1.00 164.58 506 SER A O 1
ATOM 2222 N N . GLY A 1 511 ? 164.870 140.059 114.780 1.00 172.95 507 GLY A N 1
ATOM 2223 C CA . GLY A 1 511 ? 164.780 140.864 115.989 1.00 172.95 507 GLY A CA 1
ATOM 2224 C C . GLY A 1 511 ? 165.678 140.325 117.081 1.00 172.95 507 GLY A C 1
ATOM 2225 O O . GLY A 1 511 ? 166.296 141.089 117.825 1.00 172.95 507 GLY A O 1
ATOM 2226 N N . PHE A 1 512 ? 165.762 138.995 117.179 1.00 137.05 508 PHE A N 1
ATOM 2227 C CA . PHE A 1 512 ? 166.696 138.348 118.092 1.00 137.05 508 PHE A CA 1
ATOM 2228 C C . PHE A 1 512 ? 168.142 138.671 117.707 1.00 137.05 508 PHE A C 1
ATOM 2229 O O . PHE A 1 512 ? 169.000 138.820 118.584 1.00 137.05 508 PHE A O 1
ATOM 2231 N N . ILE A 1 513 ? 168.438 138.779 116.399 1.00 145.97 509 ILE A N 1
ATOM 2232 C CA . ILE A 1 513 ? 169.819 139.018 115.966 1.00 145.97 509 ILE A CA 1
ATOM 2233 C C . ILE A 1 513 ? 170.145 140.505 115.874 1.00 145.97 509 ILE A C 1
ATOM 2234 O O . ILE A 1 513 ? 171.258 140.852 115.447 1.00 145.97 509 ILE A O 1
ATOM 2239 N N . SER A 1 514 ? 169.216 141.388 116.270 1.00 124.81 510 SER A N 1
ATOM 2240 C CA . SER A 1 514 ? 169.437 142.830 116.185 1.00 124.81 510 SER A CA 1
ATOM 2241 C C . SER A 1 514 ? 170.631 143.252 117.039 1.00 124.81 510 SER A C 1
ATOM 2242 O O . SER A 1 514 ? 170.750 142.821 118.194 1.00 124.81 510 SER A O 1
ATOM 2245 N N . PRO A 1 515 ? 171.542 144.051 116.494 1.00 122.16 511 PRO A N 1
ATOM 2246 C CA . PRO A 1 515 ? 172.825 144.303 117.159 1.00 122.16 511 PRO A CA 1
ATOM 2247 C C . PRO A 1 515 ? 172.677 145.154 118.401 1.00 122.16 511 PRO A C 1
ATOM 2248 O O . PRO A 1 515 ? 172.015 146.193 118.376 1.00 122.16 511 PRO A O 1
ATOM 2252 N N . LEU A 1 516 ? 173.343 144.713 119.463 1.00 98.84 512 LEU A N 1
ATOM 2253 C CA . LEU A 1 516 ? 173.531 145.449 120.715 1.00 98.84 512 LEU A CA 1
ATOM 2254 C C . LEU A 1 516 ? 172.227 145.990 121.291 1.00 98.84 512 LEU A C 1
ATOM 2255 O O . LEU A 1 516 ? 172.160 147.092 121.835 1.00 98.84 512 LEU A O 1
ATOM 2260 N N . SER A 1 517 ? 171.177 145.211 121.113 1.00 94.04 513 SER A N 1
ATOM 2261 C CA . SER A 1 517 ? 169.893 145.364 121.767 1.00 94.04 513 SER A CA 1
ATOM 2262 C C . SER A 1 517 ? 169.711 144.224 122.736 1.00 94.04 513 SER A C 1
ATOM 2263 O O . SER A 1 517 ? 169.217 144.411 123.847 1.00 94.04 513 SER A O 1
ATOM 2266 N N . ALA A 1 518 ? 170.137 143.048 122.281 1.00 71.38 514 ALA A N 1
ATOM 2267 C CA . ALA A 1 518 ? 170.149 141.857 123.106 1.00 71.38 514 ALA A CA 1
ATOM 2268 C C . ALA A 1 518 ? 171.044 142.034 124.317 1.00 71.38 514 ALA A C 1
ATOM 2269 O O . ALA A 1 518 ? 170.734 141.523 125.390 1.00 71.38 514 ALA A O 1
ATOM 2271 N N . GLU A 1 519 ? 172.176 142.716 124.158 1.00 84.77 515 GLU A N 1
ATOM 2272 C CA . GLU A 1 519 ? 172.997 143.034 125.321 1.00 84.77 515 GLU A CA 1
ATOM 2273 C C . GLU A 1 519 ? 172.256 143.934 126.299 1.00 84.77 515 GLU A C 1
ATOM 2274 O O . GLU A 1 519 ? 172.279 143.696 127.519 1.00 84.77 515 GLU A O 1
ATOM 2280 N N . CYS A 1 520 ? 171.543 144.939 125.776 1.00 90.31 516 CYS A N 1
ATOM 2281 C CA . CYS A 1 520 ? 170.660 145.746 126.611 1.00 90.31 516 CYS A CA 1
ATOM 2282 C C . CYS A 1 520 ? 169.558 144.894 127.210 1.00 90.31 516 CYS A C 1
ATOM 2283 O O . CYS A 1 520 ? 169.152 145.115 128.356 1.00 90.31 516 CYS A O 1
ATOM 2286 N N . MET A 1 521 ? 169.137 143.859 126.487 1.00 86.95 517 MET A N 1
ATOM 2287 C CA . MET A 1 521 ? 168.075 143.002 126.978 1.00 86.95 517 MET A CA 1
ATOM 2288 C C . MET A 1 521 ? 168.586 142.102 128.089 1.00 86.95 517 MET A C 1
ATOM 2289 O O . MET A 1 521 ? 167.848 141.799 129.027 1.00 86.95 517 MET A O 1
ATOM 2294 N N . LEU A 1 522 ? 169.826 141.636 127.986 1.00 78.24 518 LEU A N 1
ATOM 2295 C CA . LEU A 1 522 ? 170.426 140.892 129.084 1.00 78.24 518 LEU A CA 1
ATOM 2296 C C . LEU A 1 522 ? 170.581 141.743 130.324 1.00 78.24 518 LEU A C 1
ATOM 2297 O O . LEU A 1 522 ? 170.330 141.270 131.443 1.00 78.24 518 LEU A O 1
ATOM 2302 N N . GLN A 1 523 ? 170.958 143.010 130.137 1.00 79.27 519 GLN A N 1
ATOM 2303 C CA . GLN A 1 523 ? 171.042 143.914 131.277 1.00 79.27 519 GLN A CA 1
ATOM 2304 C C . GLN A 1 523 ? 169.665 144.113 131.902 1.00 79.27 519 GLN A C 1
ATOM 2305 O O . GLN A 1 523 ? 169.524 144.099 133.134 1.00 79.27 519 GLN A O 1
ATOM 2311 N N . TYR A 1 524 ? 168.631 144.188 131.062 1.00 82.82 520 TYR A N 1
ATOM 2312 C CA . TYR A 1 524 ? 167.268 144.339 131.549 1.00 82.82 520 TYR A CA 1
ATOM 2313 C C . TYR A 1 524 ? 166.826 143.114 132.328 1.00 82.82 520 TYR A C 1
ATOM 2314 O O . TYR A 1 524 ? 166.211 143.235 133.392 1.00 82.82 520 TYR A O 1
ATOM 2323 N N . LYS A 1 525 ? 167.082 141.932 131.778 1.00 65.24 521 LYS A N 1
ATOM 2324 C CA . LYS A 1 525 ? 166.603 140.703 132.386 1.00 65.24 521 LYS A CA 1
ATOM 2325 C C . LYS A 1 525 ? 167.263 140.470 133.726 1.00 65.24 521 LYS A C 1
ATOM 2326 O O . LYS A 1 525 ? 166.600 140.067 134.692 1.00 65.24 521 LYS A O 1
ATOM 2332 N N . LYS A 1 526 ? 168.559 140.764 133.813 1.00 60.86 522 LYS A N 1
ATOM 2333 C CA . LYS A 1 526 ? 169.230 140.665 135.101 1.00 60.86 522 LYS A CA 1
ATOM 2334 C C . LYS A 1 526 ? 168.692 141.702 136.075 1.00 60.86 522 LYS A C 1
ATOM 2335 O O . LYS A 1 526 ? 168.567 141.417 137.270 1.00 60.86 522 LYS A O 1
ATOM 2341 N N . LYS A 1 527 ? 168.338 142.895 135.576 1.00 66.55 523 LYS A N 1
ATOM 2342 C CA . LYS A 1 527 ? 167.787 143.940 136.435 1.00 66.55 523 LYS A CA 1
ATOM 2343 C C . LYS A 1 527 ? 166.460 143.534 137.059 1.00 66.55 523 LYS A C 1
ATOM 2344 O O . LYS A 1 527 ? 166.261 143.683 138.262 1.00 66.55 523 LYS A O 1
ATOM 2350 N N . ALA A 1 528 ? 165.550 142.998 136.256 1.00 51.80 524 ALA A N 1
ATOM 2351 C CA . ALA A 1 528 ? 164.256 142.553 136.777 1.00 51.80 524 ALA A CA 1
ATOM 2352 C C . ALA A 1 528 ? 164.375 141.351 137.698 1.00 51.80 524 ALA A C 1
ATOM 2353 O O . ALA A 1 528 ? 163.604 141.219 138.665 1.00 51.80 524 ALA A O 1
ATOM 2355 N N . ALA A 1 529 ? 165.273 140.425 137.371 1.00 57.23 525 ALA A N 1
ATOM 2356 C CA . ALA A 1 529 ? 165.511 139.327 138.288 1.00 57.23 525 ALA A CA 1
ATOM 2357 C C . ALA A 1 529 ? 166.016 139.851 139.617 1.00 57.23 525 ALA A C 1
ATOM 2358 O O . ALA A 1 529 ? 165.501 139.462 140.674 1.00 57.23 525 ALA A O 1
ATOM 2360 N N . ALA A 1 530 ? 166.913 140.844 139.565 1.00 77.52 526 ALA A N 1
ATOM 2361 C CA . ALA A 1 530 ? 167.376 141.519 140.770 1.00 77.52 526 ALA A CA 1
ATOM 2362 C C . ALA A 1 530 ? 166.242 142.241 141.464 1.00 77.52 526 ALA A C 1
ATOM 2363 O O . ALA A 1 530 ? 166.242 142.351 142.693 1.00 77.52 526 ALA A O 1
ATOM 2365 N N . TYR A 1 531 ? 165.277 142.727 140.689 1.00 63.49 527 TYR A N 1
ATOM 2366 C CA . TYR A 1 531 ? 164.145 143.443 141.254 1.00 63.49 527 TYR A CA 1
ATOM 2367 C C . TYR A 1 531 ? 163.336 142.553 142.174 1.00 63.49 527 TYR A C 1
ATOM 2368 O O . TYR A 1 531 ? 163.080 142.913 143.324 1.00 63.49 527 TYR A O 1
ATOM 2377 N N . MET A 1 532 ? 162.889 141.402 141.678 1.00 76.33 528 MET A N 1
ATOM 2378 C CA . MET A 1 532 ? 162.083 140.597 142.594 1.00 76.33 528 MET A CA 1
ATOM 2379 C C . MET A 1 532 ? 162.904 139.925 143.679 1.00 76.33 528 MET A C 1
ATOM 2380 O O . MET A 1 532 ? 162.362 139.680 144.761 1.00 76.33 528 MET A O 1
ATOM 2385 N N . LYS A 1 533 ? 164.159 139.545 143.410 1.00 74.22 529 LYS A N 1
ATOM 2386 C CA . LYS A 1 533 ? 164.987 139.038 144.506 1.00 74.22 529 LYS A CA 1
ATOM 2387 C C . LYS A 1 533 ? 165.167 140.082 145.610 1.00 74.22 529 LYS A C 1
ATOM 2388 O O . LYS A 1 533 ? 165.232 139.734 146.794 1.00 74.22 529 LYS A O 1
ATOM 2394 N N . SER A 1 534 ? 165.260 141.360 145.246 1.00 52.59 530 SER A N 1
ATOM 2395 C CA . SER A 1 534 ? 165.201 142.410 146.253 1.00 52.59 530 SER A CA 1
ATOM 2396 C C . SER A 1 534 ? 163.829 142.485 146.891 1.00 52.59 530 SER A C 1
ATOM 2397 O O . SER A 1 534 ? 163.701 142.723 148.095 1.00 52.59 530 SER A O 1
ATOM 2400 N N . LEU A 1 535 ? 162.798 142.321 146.082 1.00 59.15 531 LEU A N 1
ATOM 2401 C CA . LEU A 1 535 ? 161.432 142.535 146.521 1.00 59.15 531 LEU A CA 1
ATOM 2402 C C . LEU A 1 535 ? 160.949 141.516 147.542 1.00 59.15 531 LEU A C 1
ATOM 2403 O O . LEU A 1 535 ? 160.085 141.847 148.360 1.00 59.15 531 LEU A O 1
ATOM 2408 N N . ARG A 1 536 ? 161.427 140.273 147.466 1.00 81.87 532 ARG A N 1
ATOM 2409 C CA . ARG A 1 536 ? 160.952 139.211 148.351 1.00 81.87 532 ARG A CA 1
ATOM 2410 C C . ARG A 1 536 ? 161.180 139.546 149.821 1.00 81.87 532 ARG A C 1
ATOM 2411 O O . ARG A 1 536 ? 162.267 139.968 150.220 1.00 81.87 532 ARG A O 1
ATOM 2419 N N . LYS A 1 537 ? 160.135 139.367 150.613 1.00 90.32 533 LYS A N 1
ATOM 2420 C CA . LYS A 1 537 ? 160.053 139.615 152.038 1.00 90.32 533 LYS A CA 1
ATOM 2421 C C . LYS A 1 537 ? 159.596 138.361 152.772 1.00 90.32 533 LYS A C 1
ATOM 2422 O O . LYS A 1 537 ? 158.867 137.545 152.206 1.00 90.32 533 LYS A O 1
ATOM 2428 N N . PRO A 1 538 ? 160.085 138.128 153.987 1.00 97.09 534 PRO A N 1
ATOM 2429 C CA . PRO A 1 538 ? 159.686 136.927 154.720 1.00 97.09 534 PRO A CA 1
ATOM 2430 C C . PRO A 1 538 ? 158.228 136.971 155.139 1.00 97.09 534 PRO A C 1
ATOM 2431 O O . PRO A 1 538 ? 157.597 138.024 155.224 1.00 97.09 534 PRO A O 1
ATOM 2435 N N . LEU A 1 539 ? 157.702 135.778 155.397 1.00 104.11 535 LEU A N 1
ATOM 2436 C CA . LEU A 1 539 ? 156.293 135.559 155.715 1.00 104.11 535 LEU A CA 1
ATOM 2437 C C . LEU A 1 539 ? 155.965 136.123 157.096 1.00 104.11 535 LEU A C 1
ATOM 2438 O O . LEU A 1 539 ? 155.980 135.450 158.127 1.00 104.11 535 LEU A O 1
ATOM 2443 N N . LEU A 1 540 ? 155.690 137.422 157.126 1.00 105.35 536 LEU A N 1
ATOM 2444 C CA . LEU A 1 540 ? 155.205 138.062 158.349 1.00 105.35 536 LEU A CA 1
ATOM 2445 C C . LEU A 1 540 ? 153.695 137.846 158.439 1.00 105.35 536 LEU A C 1
ATOM 2446 O O . LEU A 1 540 ? 152.887 138.721 158.123 1.00 105.35 536 LEU A O 1
ATOM 2451 N N . GLU A 1 541 ? 153.346 136.608 158.798 1.00 143.29 537 GLU A N 1
ATOM 2452 C CA . GLU A 1 541 ? 151.974 136.110 158.800 1.00 143.29 537 GLU A CA 1
ATOM 2453 C C . GLU A 1 541 ? 151.055 136.960 159.668 1.00 143.29 537 GLU A C 1
ATOM 2454 O O . GLU A 1 541 ? 151.348 137.207 160.840 1.00 143.29 537 GLU A O 1
ATOM 2456 N N . SER A 1 542 ? 149.937 137.418 159.078 1.00 143.99 538 SER A N 1
ATOM 2457 C CA . SER A 1 542 ? 148.973 138.246 159.811 1.00 143.99 538 SER A CA 1
ATOM 2458 C C . SER A 1 542 ? 147.569 138.101 159.205 1.00 143.99 538 SER A C 1
ATOM 2459 O O . SER A 1 542 ? 147.134 138.907 158.379 1.00 143.99 538 SER A O 1
ATOM 2461 N N . VAL A 1 543 ? 146.834 137.074 159.626 1.00 136.71 539 VAL A N 1
ATOM 2462 C CA . VAL A 1 543 ? 145.446 136.926 159.163 1.00 136.71 539 VAL A CA 1
ATOM 2463 C C . VAL A 1 543 ? 144.431 136.928 160.323 1.00 136.71 539 VAL A C 1
ATOM 2464 O O . VAL A 1 543 ? 143.494 136.111 160.354 1.00 136.71 539 VAL A O 1
ATOM 2466 N N . PRO A 1 544 ? 144.507 137.829 161.304 1.00 132.03 540 PRO A N 1
ATOM 2467 C CA . PRO A 1 544 ? 143.648 137.591 162.455 1.00 132.03 540 PRO A CA 1
ATOM 2468 C C . PRO A 1 544 ? 142.293 138.244 162.343 1.00 132.03 540 PRO A C 1
ATOM 2469 O O . PRO A 1 544 ? 141.611 138.258 163.362 1.00 132.03 540 PRO A O 1
ATOM 2471 N N . TYR A 1 545 ? 141.864 138.685 161.151 1.00 126.65 541 TYR A N 1
ATOM 2472 C CA . TYR A 1 545 ? 140.738 139.624 161.050 1.00 126.65 541 TYR A CA 1
ATOM 2473 C C . TYR A 1 545 ? 139.434 139.071 161.614 1.00 126.65 541 TYR A C 1
ATOM 2474 O O . TYR A 1 545 ? 138.702 139.789 162.303 1.00 126.65 541 TYR A O 1
ATOM 2476 N N . GLU A 1 546 ? 139.108 137.821 161.279 1.00 132.88 542 GLU A N 1
ATOM 2477 C CA . GLU A 1 546 ? 137.816 137.243 161.636 1.00 132.88 542 GLU A CA 1
ATOM 2478 C C . GLU A 1 546 ? 137.629 137.155 163.143 1.00 132.88 542 GLU A C 1
ATOM 2479 O O . GLU A 1 546 ? 136.535 137.407 163.653 1.00 132.88 542 GLU A O 1
ATOM 2485 N N . GLU A 1 547 ? 138.658 136.740 163.866 1.00 147.04 543 GLU A N 1
ATOM 2486 C CA . GLU A 1 547 ? 138.598 136.873 165.313 1.00 147.04 543 GLU A CA 1
ATOM 2487 C C . GLU A 1 547 ? 138.814 138.324 165.755 1.00 147.04 543 GLU A C 1
ATOM 2488 O O . GLU A 1 547 ? 138.205 138.748 166.742 1.00 147.04 543 GLU A O 1
ATOM 2494 N N . ALA A 1 548 ? 139.643 139.103 165.028 1.00 147.05 544 ALA A N 1
ATOM 2495 C CA . ALA A 1 548 ? 139.995 140.474 165.439 1.00 147.05 544 ALA A CA 1
ATOM 2496 C C . ALA A 1 548 ? 138.801 141.411 165.483 1.00 147.05 544 ALA A C 1
ATOM 2497 O O . ALA A 1 548 ? 138.814 142.369 166.259 1.00 147.05 544 ALA A O 1
ATOM 2499 N N . LEU A 1 549 ? 137.837 141.225 164.580 1.00 146.31 545 LEU A N 1
ATOM 2500 C CA . LEU A 1 549 ? 136.659 142.081 164.531 1.00 146.31 545 LEU A CA 1
ATOM 2501 C C . LEU A 1 549 ? 135.913 142.035 165.855 1.00 146.31 545 LEU A C 1
ATOM 2502 O O . LEU A 1 549 ? 135.494 143.071 166.380 1.00 146.31 545 LEU A O 1
ATOM 2507 N N . ALA A 1 550 ? 135.764 140.840 166.421 1.00 164.00 546 ALA A N 1
ATOM 2508 C CA . ALA A 1 550 ? 135.254 140.719 167.776 1.00 164.00 546 ALA A CA 1
ATOM 2509 C C . ALA A 1 550 ? 136.261 141.218 168.804 1.00 164.00 546 ALA A C 1
ATOM 2510 O O . ALA A 1 550 ? 135.869 141.882 169.768 1.00 164.00 546 ALA A O 1
ATOM 2512 N N . ASN A 1 551 ? 137.554 140.900 168.609 1.00 163.92 547 ASN A N 1
ATOM 2513 C CA . ASN A 1 551 ? 138.585 141.181 169.614 1.00 163.92 547 ASN A CA 1
ATOM 2514 C C . ASN A 1 551 ? 138.738 142.666 169.909 1.00 163.92 547 ASN A C 1
ATOM 2515 O O . ASN A 1 551 ? 138.865 143.060 171.077 1.00 163.92 547 ASN A O 1
ATOM 2520 N N . ARG A 1 552 ? 138.723 143.495 168.865 1.00 172.30 548 ARG A N 1
ATOM 2521 C CA . ARG A 1 552 ? 138.869 144.933 169.034 1.00 172.30 548 ARG A CA 1
ATOM 2522 C C . ARG A 1 552 ? 137.731 145.495 169.858 1.00 172.30 548 ARG A C 1
ATOM 2523 O O . ARG A 1 552 ? 137.949 146.258 170.804 1.00 172.30 548 ARG A O 1
ATOM 2531 N N . ARG A 1 553 ? 136.512 145.100 169.521 1.00 186.78 549 ARG A N 1
ATOM 2532 C CA . ARG A 1 553 ? 135.350 145.642 170.201 1.00 186.78 549 ARG A CA 1
ATOM 2533 C C . ARG A 1 553 ? 135.282 145.155 171.644 1.00 186.78 549 ARG A C 1
ATOM 2534 O O . ARG A 1 553 ? 134.986 145.945 172.548 1.00 186.78 549 ARG A O 1
ATOM 2542 N N . ILE A 1 554 ? 135.531 143.859 171.875 1.00 188.29 550 ILE A N 1
ATOM 2543 C CA . ILE A 1 554 ? 135.437 143.309 173.230 1.00 188.29 550 ILE A CA 1
ATOM 2544 C C . ILE A 1 554 ? 136.531 143.871 174.128 1.00 188.29 550 ILE A C 1
ATOM 2545 O O . ILE A 1 554 ? 136.323 143.991 175.343 1.00 188.29 550 ILE A O 1
ATOM 2550 N N . LEU A 1 555 ? 137.725 144.142 173.575 1.00 187.12 551 LEU A N 1
ATOM 2551 C CA . LEU A 1 555 ? 138.820 144.675 174.382 1.00 187.12 551 LEU A CA 1
ATOM 2552 C C . LEU A 1 555 ? 138.449 146.021 174.991 1.00 187.12 551 LEU A C 1
ATOM 2553 O O . LEU A 1 555 ? 138.762 146.294 176.156 1.00 187.12 551 LEU A O 1
ATOM 2558 N N . LEU A 1 556 ? 137.782 146.871 174.220 1.00 212.02 552 LEU A N 1
ATOM 2559 C CA . LEU A 1 556 ? 137.326 148.148 174.741 1.00 212.02 552 LEU A CA 1
ATOM 2560 C C . LEU A 1 556 ? 136.116 147.901 175.635 1.00 212.02 552 LEU A C 1
ATOM 2561 O O . LEU A 1 556 ? 136.192 148.043 176.855 1.00 212.02 552 LEU A O 1
ATOM 2566 N N . HIS B 2 5 ? 100.493 108.237 136.254 1.00 190.19 -2 HIS C N 1
ATOM 2567 C CA . HIS B 2 5 ? 100.732 107.902 134.856 1.00 190.19 -2 HIS C CA 1
ATOM 2568 C C . HIS B 2 5 ? 102.168 108.208 134.447 1.00 190.19 -2 HIS C C 1
ATOM 2569 O O . HIS B 2 5 ? 103.101 107.832 135.158 1.00 190.19 -2 HIS C O 1
ATOM 2571 N N . HIS B 2 6 ? 102.341 108.860 133.296 1.00 180.02 -1 HIS C N 1
ATOM 2572 C CA . HIS B 2 6 ? 103.672 109.256 132.855 1.00 180.02 -1 HIS C CA 1
ATOM 2573 C C . HIS B 2 6 ? 104.257 110.277 133.816 1.00 180.02 -1 HIS C C 1
ATOM 2574 O O . HIS B 2 6 ? 103.584 111.224 134.232 1.00 180.02 -1 HIS C O 1
ATOM 2576 N N . HIS B 2 7 ? 105.492 110.044 134.224 1.00 171.96 0 HIS C N 1
ATOM 2577 C CA . HIS B 2 7 ? 106.107 110.902 135.213 1.00 171.96 0 HIS C CA 1
ATOM 2578 C C . HIS B 2 7 ? 107.579 111.046 134.874 1.00 171.96 0 HIS C C 1
ATOM 2579 O O . HIS B 2 7 ? 108.185 110.151 134.282 1.00 171.96 0 HIS C O 1
ATOM 2581 N N . HIS B 2 8 ? 108.147 112.186 135.243 1.00 154.54 1 HIS C N 1
ATOM 2582 C CA . HIS B 2 8 ? 109.558 112.457 135.022 1.00 154.54 1 HIS C CA 1
ATOM 2583 C C . HIS B 2 8 ? 110.223 112.727 136.362 1.00 154.54 1 HIS C C 1
ATOM 2584 O O . HIS B 2 8 ? 109.773 113.586 137.114 1.00 154.54 1 HIS C O 1
ATOM 2591 N N . LYS B 2 9 ? 111.306 112.027 136.646 1.00 148.47 2 LYS C N 1
ATOM 2592 C CA . LYS B 2 9 ? 111.860 111.975 137.991 1.00 148.47 2 LYS C CA 1
ATOM 2593 C C . LYS B 2 9 ? 112.961 113.023 138.136 1.00 148.47 2 LYS C C 1
ATOM 2594 O O . LYS B 2 9 ? 113.919 113.015 137.362 1.00 148.47 2 LYS C O 1
ATOM 2600 N N . GLY B 2 10 ? 112.824 113.927 139.116 1.00 122.97 3 GLY C N 1
ATOM 2601 C CA . GLY B 2 10 ? 113.821 114.965 139.348 1.00 122.97 3 GLY C CA 1
ATOM 2602 C C . GLY B 2 10 ? 114.378 115.111 140.754 1.00 122.97 3 GLY C C 1
ATOM 2603 O O . GLY B 2 10 ? 113.628 115.262 141.720 1.00 122.97 3 GLY C O 1
ATOM 2604 N N . LEU B 2 11 ? 115.701 115.049 140.872 1.00 94.79 4 LEU C N 1
ATOM 2605 C CA . LEU B 2 11 ? 116.380 115.195 142.155 1.00 94.79 4 LEU C CA 1
ATOM 2606 C C . LEU B 2 11 ? 116.310 116.619 142.687 1.00 94.79 4 LEU C C 1
ATOM 2607 O O . LEU B 2 11 ? 116.395 117.581 141.925 1.00 94.79 4 LEU C O 1
ATOM 2612 N N . TYR B 2 12 ? 116.085 116.758 143.994 1.00 105.22 5 TYR C N 1
ATOM 2613 C CA . TYR B 2 12 ? 115.924 118.077 144.594 1.00 105.22 5 TYR C CA 1
ATOM 2614 C C . TYR B 2 12 ? 116.797 118.263 145.837 1.00 105.22 5 TYR C C 1
ATOM 2615 O O . TYR B 2 12 ? 116.712 117.478 146.785 1.00 105.22 5 TYR C O 1
ATOM 2624 N N . PHE B 2 13 ? 117.614 119.319 145.826 1.00 120.66 6 PHE C N 1
ATOM 2625 C CA . PHE B 2 13 ? 118.414 119.768 146.964 1.00 120.66 6 PHE C CA 1
ATOM 2626 C C . PHE B 2 13 ? 117.520 120.302 148.068 1.00 120.66 6 PHE C C 1
ATOM 2627 O O . PHE B 2 13 ? 116.581 121.048 147.804 1.00 120.66 6 PHE C O 1
ATOM 2635 N N . GLN B 2 14 ? 117.803 119.930 149.312 1.00 153.98 7 GLN C N 1
ATOM 2636 C CA . GLN B 2 14 ? 117.079 120.499 150.442 1.00 153.98 7 GLN C CA 1
ATOM 2637 C C . GLN B 2 14 ? 117.991 121.466 151.191 1.00 153.98 7 GLN C C 1
ATOM 2638 O O . GLN B 2 14 ? 119.163 121.164 151.442 1.00 153.98 7 GLN C O 1
ATOM 2644 N N . GLN B 2 15 ? 117.469 122.654 151.476 1.00 182.29 8 GLN C N 1
ATOM 2645 C CA . GLN B 2 15 ? 118.185 123.683 152.227 1.00 182.29 8 GLN C CA 1
ATOM 2646 C C . GLN B 2 15 ? 118.070 123.453 153.728 1.00 182.29 8 GLN C C 1
ATOM 2647 O O . GLN B 2 15 ? 117.016 123.692 154.321 1.00 182.29 8 GLN C O 1
ATOM 2653 N N . SER B 2 16 ? 119.143 122.973 154.357 1.00 176.58 9 SER C N 1
ATOM 2654 C CA . SER B 2 16 ? 119.158 122.862 155.810 1.00 176.58 9 SER C CA 1
ATOM 2655 C C . SER B 2 16 ? 120.559 123.152 156.321 1.00 176.58 9 SER C C 1
ATOM 2656 O O . SER B 2 16 ? 121.551 122.874 155.642 1.00 176.58 9 SER C O 1
ATOM 2659 N N . SER B 2 17 ? 120.605 123.663 157.557 1.00 177.98 10 SER C N 1
ATOM 2660 C CA . SER B 2 17 ? 121.773 124.071 158.339 1.00 177.98 10 SER C CA 1
ATOM 2661 C C . SER B 2 17 ? 122.908 124.707 157.541 1.00 177.98 10 SER C C 1
ATOM 2662 O O . SER B 2 17 ? 124.079 124.346 157.702 1.00 177.98 10 SER C O 1
ATOM 2665 N N . THR B 2 18 ? 122.536 125.614 156.640 1.00 194.21 11 THR C N 1
ATOM 2666 C CA . THR B 2 18 ? 123.381 126.461 155.799 1.00 194.21 11 THR C CA 1
ATOM 2667 C C . THR B 2 18 ? 124.310 125.793 154.781 1.00 194.21 11 THR C C 1
ATOM 2668 O O . THR B 2 18 ? 124.700 126.489 153.835 1.00 194.21 11 THR C O 1
ATOM 2672 N N . ASP B 2 19 ? 124.581 124.480 154.875 1.00 222.41 12 ASP C N 1
ATOM 2673 C CA . ASP B 2 19 ? 125.423 123.731 153.925 1.00 222.41 12 ASP C CA 1
ATOM 2674 C C . ASP B 2 19 ? 125.577 122.278 154.364 1.00 222.41 12 ASP C C 1
ATOM 2675 O O . ASP B 2 19 ? 125.253 121.897 155.494 1.00 222.41 12 ASP C O 1
ATOM 2680 N N . GLU B 2 20 ? 126.074 121.471 153.421 1.00 210.16 13 GLU C N 1
ATOM 2681 C CA . GLU B 2 20 ? 126.586 120.107 153.563 1.00 210.16 13 GLU C CA 1
ATOM 2682 C C . GLU B 2 20 ? 125.520 119.083 153.955 1.00 210.16 13 GLU C C 1
ATOM 2683 O O . GLU B 2 20 ? 125.857 117.941 154.287 1.00 210.16 13 GLU C O 1
ATOM 2689 N N . GLU B 2 21 ? 124.242 119.453 153.954 1.00 159.78 14 GLU C N 1
ATOM 2690 C CA . GLU B 2 21 ? 123.187 118.542 154.376 1.00 159.78 14 GLU C CA 1
ATOM 2691 C C . GLU B 2 21 ? 122.228 118.139 153.255 1.00 159.78 14 GLU C C 1
ATOM 2692 O O . GLU B 2 21 ? 121.093 117.750 153.544 1.00 159.78 14 GLU C O 1
ATOM 2698 N N . ILE B 2 22 ? 122.626 118.298 151.990 1.00 117.59 15 ILE C N 1
ATOM 2699 C CA . ILE B 2 22 ? 121.787 117.880 150.870 1.00 117.59 15 ILE C CA 1
ATOM 2700 C C . ILE B 2 22 ? 121.498 116.387 150.921 1.00 117.59 15 ILE C C 1
ATOM 2701 O O . ILE B 2 22 ? 122.364 115.573 151.270 1.00 117.59 15 ILE C O 1
ATOM 2706 N N . THR B 2 23 ? 120.240 116.033 150.664 1.00 111.76 16 THR C N 1
ATOM 2707 C CA . THR B 2 23 ? 119.699 114.683 150.542 1.00 111.76 16 THR C CA 1
ATOM 2708 C C . THR B 2 23 ? 118.262 114.871 150.096 1.00 111.76 16 THR C C 1
ATOM 2709 O O . THR B 2 23 ? 117.706 115.941 150.315 1.00 111.76 16 THR C O 1
ATOM 2713 N N . PHE B 2 24 ? 117.766 113.907 149.308 1.00 118.63 17 PHE C N 1
ATOM 2714 C CA . PHE B 2 24 ? 116.389 113.470 149.033 1.00 118.63 17 PHE C CA 1
ATOM 2715 C C . PHE B 2 24 ? 116.401 112.579 147.807 1.00 118.63 17 PHE C C 1
ATOM 2716 O O . PHE B 2 24 ? 117.295 112.684 146.965 1.00 118.63 17 PHE C O 1
ATOM 2724 N N . VAL B 2 25 ? 115.377 111.749 147.664 1.00 102.44 18 VAL C N 1
ATOM 2725 C CA . VAL B 2 25 ? 115.240 110.965 146.453 1.00 102.44 18 VAL C CA 1
ATOM 2726 C C . VAL B 2 25 ? 114.609 111.853 145.393 1.00 102.44 18 VAL C C 1
ATOM 2727 O O . VAL B 2 25 ? 114.067 112.920 145.684 1.00 102.44 18 VAL C O 1
ATOM 2731 N N . PHE B 2 26 ? 114.734 111.442 144.150 1.00 112.05 19 PHE C N 1
ATOM 2732 C CA . PHE B 2 26 ? 114.102 112.200 143.099 1.00 112.05 19 PHE C CA 1
ATOM 2733 C C . PHE B 2 26 ? 112.588 112.098 143.193 1.00 112.05 19 PHE C C 1
ATOM 2734 O O . PHE B 2 26 ? 112.029 111.038 143.476 1.00 112.05 19 PHE C O 1
ATOM 2742 N N . GLN B 2 27 ? 111.943 113.243 143.016 1.00 143.05 20 GLN C N 1
ATOM 2743 C CA . GLN B 2 27 ? 110.503 113.417 143.113 1.00 143.05 20 GLN C CA 1
ATOM 2744 C C . GLN B 2 27 ? 109.897 113.563 141.728 1.00 143.05 20 GLN C C 1
ATOM 2745 O O . GLN B 2 27 ? 110.530 114.068 140.801 1.00 143.05 20 GLN C O 1
ATOM 2751 N N . GLU B 2 28 ? 108.678 113.071 141.596 1.00 186.14 21 GLU C N 1
ATOM 2752 C CA . GLU B 2 28 ? 107.985 113.084 140.322 1.00 186.14 21 GLU C CA 1
ATOM 2753 C C . GLU B 2 28 ? 107.666 114.484 139.810 1.00 186.14 21 GLU C C 1
ATOM 2754 O O . GLU B 2 28 ? 107.499 115.441 140.567 1.00 186.14 21 GLU C O 1
ATOM 2760 N N . LYS B 2 29 ? 107.607 114.574 138.492 1.00 160.72 22 LYS C N 1
ATOM 2761 C CA . LYS B 2 29 ? 107.009 115.661 137.747 1.00 160.72 22 LYS C CA 1
ATOM 2762 C C . LYS B 2 29 ? 105.883 115.036 136.949 1.00 160.72 22 LYS C C 1
ATOM 2763 O O . LYS B 2 29 ? 106.109 114.061 136.224 1.00 160.72 22 LYS C O 1
ATOM 2769 N N . GLU B 2 30 ? 104.684 115.581 137.088 1.00 172.77 23 GLU C N 1
ATOM 2770 C CA . GLU B 2 30 ? 103.504 115.010 136.467 1.00 172.77 23 GLU C CA 1
ATOM 2771 C C . GLU B 2 30 ? 102.910 115.998 135.478 1.00 172.77 23 GLU C C 1
ATOM 2772 O O . GLU B 2 30 ? 102.623 117.142 135.849 1.00 172.77 23 GLU C O 1
ATOM 2778 N N . ASP B 2 31 ? 102.732 115.539 134.231 1.00 170.02 24 ASP C N 1
ATOM 2779 C CA . ASP B 2 31 ? 102.046 116.270 133.156 1.00 170.02 24 ASP C CA 1
ATOM 2780 C C . ASP B 2 31 ? 102.638 117.651 132.911 1.00 170.02 24 ASP C C 1
ATOM 2781 O O . ASP B 2 31 ? 101.908 118.626 132.728 1.00 170.02 24 ASP C O 1
ATOM 2786 N N . LEU B 2 32 ? 103.962 117.744 132.942 1.00 122.14 25 LEU C N 1
ATOM 2787 C CA . LEU B 2 32 ? 104.614 119.032 132.741 1.00 122.14 25 LEU C CA 1
ATOM 2788 C C . LEU B 2 32 ? 104.429 119.485 131.300 1.00 122.14 25 LEU C C 1
ATOM 2789 O O . LEU B 2 32 ? 104.767 118.738 130.375 1.00 122.14 25 LEU C O 1
ATOM 2794 N N . PRO B 2 33 ? 103.888 120.661 131.066 1.00 114.72 26 PRO C N 1
ATOM 2795 C CA . PRO B 2 33 ? 103.760 121.146 129.694 1.00 114.72 26 PRO C CA 1
ATOM 2796 C C . PRO B 2 33 ? 104.889 122.088 129.351 1.00 114.72 26 PRO C C 1
ATOM 2797 O O . PRO B 2 33 ? 105.739 122.370 130.201 1.00 114.72 26 PRO C O 1
ATOM 2801 N N . VAL B 2 34 ? 104.945 122.558 128.110 1.00 123.50 27 VAL C N 1
ATOM 2802 C CA . VAL B 2 34 ? 105.956 123.551 127.781 1.00 123.50 27 VAL C CA 1
ATOM 2803 C C . VAL B 2 34 ? 105.314 124.936 127.888 1.00 123.50 27 VAL C C 1
ATOM 2804 O O . VAL B 2 34 ? 105.100 125.651 126.902 1.00 123.50 27 VAL C O 1
ATOM 2808 N N . THR B 2 35 ? 104.996 125.349 129.108 1.00 138.95 28 THR C N 1
ATOM 2809 C CA . THR B 2 35 ? 104.508 126.707 129.225 1.00 138.95 28 THR C CA 1
ATOM 2810 C C . THR B 2 35 ? 105.682 127.659 129.356 1.00 138.95 28 THR C C 1
ATOM 2811 O O . THR B 2 35 ? 106.786 127.235 129.716 1.00 138.95 28 THR C O 1
ATOM 2815 N N . GLU B 2 36 ? 105.451 128.898 128.884 1.00 127.38 29 GLU C N 1
ATOM 2816 C CA . GLU B 2 36 ? 106.109 130.202 129.047 1.00 127.38 29 GLU C CA 1
ATOM 2817 C C . GLU B 2 36 ? 106.446 130.510 127.590 1.00 127.38 29 GLU C C 1
ATOM 2818 O O . GLU B 2 36 ? 106.211 129.639 126.749 1.00 127.38 29 GLU C O 1
ATOM 2824 N N . ASP B 2 37 ? 106.991 131.670 127.222 1.00 115.22 30 ASP C N 1
ATOM 2825 C CA . ASP B 2 37 ? 107.134 131.915 125.791 1.00 115.22 30 ASP C CA 1
ATOM 2826 C C . ASP B 2 37 ? 108.566 132.069 125.298 1.00 115.22 30 ASP C C 1
ATOM 2827 O O . ASP B 2 37 ? 108.769 132.364 124.117 1.00 115.22 30 ASP C O 1
ATOM 2832 N N . ASN B 2 38 ? 109.557 131.809 126.137 1.00 114.74 31 ASN C N 1
ATOM 2833 C CA . ASN B 2 38 ? 110.956 131.844 125.729 1.00 114.74 31 ASN C CA 1
ATOM 2834 C C . ASN B 2 38 ? 111.687 130.644 126.295 1.00 114.74 31 ASN C C 1
ATOM 2835 O O . ASN B 2 38 ? 112.918 130.588 126.226 1.00 114.74 31 ASN C O 1
ATOM 2840 N N . PHE B 2 39 ? 110.955 129.693 126.842 1.00 100.25 32 PHE C N 1
ATOM 2841 C CA . PHE B 2 39 ? 111.484 128.495 127.457 1.00 100.25 32 PHE C CA 1
ATOM 2842 C C . PHE B 2 39 ? 111.138 127.318 126.569 1.00 100.25 32 PHE C C 1
ATOM 2843 O O . PHE B 2 39 ? 109.973 127.135 126.209 1.00 100.25 32 PHE C O 1
ATOM 2851 N N . VAL B 2 40 ? 112.150 126.550 126.190 1.00 80.95 33 VAL C N 1
ATOM 2852 C CA . VAL B 2 40 ? 111.989 125.426 125.283 1.00 80.95 33 VAL C CA 1
ATOM 2853 C C . VAL B 2 40 ? 112.107 124.118 126.041 1.00 80.95 33 VAL C C 1
ATOM 2854 O O . VAL B 2 40 ? 112.745 124.026 127.099 1.00 80.95 33 VAL C O 1
ATOM 2858 N N . LYS B 2 41 ? 111.411 123.121 125.527 1.00 101.42 34 LYS C N 1
ATOM 2859 C CA . LYS B 2 41 ? 111.429 121.788 126.085 1.00 101.42 34 LYS C CA 1
ATOM 2860 C C . LYS B 2 41 ? 112.386 120.926 125.283 1.00 101.42 34 LYS C C 1
ATOM 2861 O O . LYS B 2 41 ? 112.249 120.812 124.055 1.00 101.42 34 LYS C O 1
ATOM 2867 N N . LEU B 2 42 ? 113.299 120.286 126.009 1.00 100.61 35 LEU C N 1
ATOM 2868 C CA . LEU B 2 42 ? 114.372 119.426 125.530 1.00 100.61 35 LEU C CA 1
ATOM 2869 C C . LEU B 2 42 ? 114.119 117.991 125.934 1.00 100.61 35 LEU C C 1
ATOM 2870 O O . LEU B 2 42 ? 113.713 117.726 127.068 1.00 100.61 35 LEU C O 1
ATOM 2875 N N . GLN B 2 43 ? 114.441 117.076 125.035 1.00 108.46 36 GLN C N 1
ATOM 2876 C CA . GLN B 2 43 ? 114.724 115.712 125.448 1.00 108.46 36 GLN C CA 1
ATOM 2877 C C . GLN B 2 43 ? 116.165 115.699 125.905 1.00 108.46 36 GLN C C 1
ATOM 2878 O O . GLN B 2 43 ? 117.080 115.759 125.089 1.00 108.46 36 GLN C O 1
ATOM 2884 N N . VAL B 2 44 ? 116.360 115.643 127.219 1.00 116.17 37 VAL C N 1
ATOM 2885 C CA . VAL B 2 44 ? 117.695 115.687 127.793 1.00 116.17 37 VAL C CA 1
ATOM 2886 C C . VAL B 2 44 ? 118.400 114.380 127.488 1.00 116.17 37 VAL C C 1
ATOM 2887 O O . VAL B 2 44 ? 117.849 113.298 127.715 1.00 116.17 37 VAL C O 1
ATOM 2891 N N . LYS B 2 45 ? 119.594 114.470 126.918 1.00 106.70 38 LYS C N 1
ATOM 2892 C CA . LYS B 2 45 ? 120.399 113.279 126.709 1.00 106.70 38 LYS C CA 1
ATOM 2893 C C . LYS B 2 45 ? 121.501 113.094 127.737 1.00 106.70 38 LYS C C 1
ATOM 2894 O O . LYS B 2 45 ? 121.894 111.952 128.000 1.00 106.70 38 LYS C O 1
ATOM 2900 N N . ALA B 2 46 ? 121.995 114.170 128.341 1.00 100.52 39 ALA C N 1
ATOM 2901 C CA . ALA B 2 46 ? 123.117 114.029 129.254 1.00 100.52 39 ALA C CA 1
ATOM 2902 C C . ALA B 2 46 ? 123.107 115.179 130.241 1.00 100.52 39 ALA C C 1
ATOM 2903 O O . ALA B 2 46 ? 122.804 116.316 129.878 1.00 100.52 39 ALA C O 1
ATOM 2905 N N . CYS B 2 47 ? 123.477 114.865 131.478 1.00 85.14 40 CYS C N 1
ATOM 2906 C CA . CYS B 2 47 ? 123.490 115.802 132.590 1.00 85.14 40 CYS C CA 1
ATOM 2907 C C . CYS B 2 47 ? 124.788 115.619 133.343 1.00 85.14 40 CYS C C 1
ATOM 2908 O O . CYS B 2 47 ? 125.051 114.537 133.862 1.00 85.14 40 CYS C O 1
ATOM 2911 N N . ALA B 2 48 ? 125.583 116.659 133.438 1.00 83.14 41 ALA C N 1
ATOM 2912 C CA . ALA B 2 48 ? 126.814 116.532 134.183 1.00 83.14 41 ALA C CA 1
ATOM 2913 C C . ALA B 2 48 ? 126.569 116.953 135.611 1.00 83.14 41 ALA C C 1
ATOM 2914 O O . ALA B 2 48 ? 125.685 117.758 135.895 1.00 83.14 41 ALA C O 1
ATOM 2916 N N . LEU B 2 49 ? 127.343 116.381 136.509 1.00 85.08 42 LEU C N 1
ATOM 2917 C CA . LEU B 2 49 ? 127.225 116.681 137.920 1.00 85.08 42 LEU C CA 1
ATOM 2918 C C . LEU B 2 49 ? 128.351 117.607 138.343 1.00 85.08 42 LEU C C 1
ATOM 2919 O O . LEU B 2 49 ? 129.492 117.465 137.895 1.00 85.08 42 LEU C O 1
ATOM 2924 N N . SER B 2 50 ? 128.018 118.560 139.202 1.00 71.35 43 SER C N 1
ATOM 2925 C CA . SER B 2 50 ? 128.992 119.451 139.803 1.00 71.35 43 SER C CA 1
ATOM 2926 C C . SER B 2 50 ? 128.646 119.606 141.270 1.00 71.35 43 SER C C 1
ATOM 2927 O O . SER B 2 50 ? 127.483 119.461 141.654 1.00 71.35 43 SER C O 1
ATOM 2930 N N . GLN B 2 51 ? 129.676 119.800 142.093 1.00 86.91 44 GLN C N 1
ATOM 2931 C CA . GLN B 2 51 ? 129.455 120.136 143.489 1.00 86.91 44 GLN C CA 1
ATOM 2932 C C . GLN B 2 51 ? 128.633 121.404 143.567 1.00 86.91 44 GLN C C 1
ATOM 2933 O O . GLN B 2 51 ? 128.912 122.384 142.877 1.00 86.91 44 GLN C O 1
ATOM 2939 N N . ILE B 2 52 ? 127.606 121.377 144.390 1.00 82.47 45 ILE C N 1
ATOM 2940 C CA . ILE B 2 52 ? 126.697 122.504 144.463 1.00 82.47 45 ILE C CA 1
ATOM 2941 C C . ILE B 2 52 ? 127.348 123.546 145.352 1.00 82.47 45 ILE C C 1
ATOM 2942 O O . ILE B 2 52 ? 127.729 123.251 146.488 1.00 82.47 45 ILE C O 1
ATOM 2947 N N . ASN B 2 53 ? 127.510 124.758 144.839 1.00 120.79 46 ASN C N 1
ATOM 2948 C CA . ASN B 2 53 ? 128.000 125.830 145.698 1.00 120.79 46 ASN C CA 1
ATOM 2949 C C . ASN B 2 53 ? 126.807 126.304 146.518 1.00 120.79 46 ASN C C 1
ATOM 2950 O O . ASN B 2 53 ? 126.109 127.258 146.166 1.00 120.79 46 ASN C O 1
ATOM 2955 N N . THR B 2 54 ? 126.592 125.619 147.643 1.00 103.24 47 THR C N 1
ATOM 2956 C CA . THR B 2 54 ? 125.401 125.830 148.455 1.00 103.24 47 THR C CA 1
ATOM 2957 C C . THR B 2 54 ? 125.424 127.176 149.152 1.00 103.24 47 THR C C 1
ATOM 2958 O O . THR B 2 54 ? 124.372 127.796 149.333 1.00 103.24 47 THR C O 1
ATOM 2962 N N . LYS B 2 55 ? 126.602 127.593 149.622 1.00 107.53 48 LYS C N 1
ATOM 2963 C CA . LYS B 2 55 ? 126.741 128.877 150.300 1.00 107.53 48 LYS C CA 1
ATOM 2964 C C . LYS B 2 55 ? 126.319 130.010 149.385 1.00 107.53 48 LYS C C 1
ATOM 2965 O O . LYS B 2 55 ? 125.708 130.993 149.825 1.00 107.53 48 LYS C O 1
ATOM 2971 N N . LEU B 2 56 ? 126.664 129.894 148.112 1.00 98.01 49 LEU C N 1
ATOM 2972 C CA . LEU B 2 56 ? 126.191 130.851 147.129 1.00 98.01 49 LEU C CA 1
ATOM 2973 C C . LEU B 2 56 ? 124.681 130.811 146.958 1.00 98.01 49 LEU C C 1
ATOM 2974 O O . LEU B 2 56 ? 124.073 131.856 146.708 1.00 98.01 49 LEU C O 1
ATOM 2979 N N . LEU B 2 57 ? 124.058 129.632 147.070 1.00 103.58 50 LEU C N 1
ATOM 2980 C CA . LEU B 2 57 ? 122.597 129.577 147.057 1.00 103.58 50 LEU C CA 1
ATOM 2981 C C . LEU B 2 57 ? 121.999 130.268 148.271 1.00 103.58 50 LEU C C 1
ATOM 2982 O O . LEU B 2 57 ? 120.959 130.930 148.168 1.00 103.58 50 LEU C O 1
ATOM 2987 N N . ALA B 2 58 ? 122.642 130.106 149.429 1.00 126.13 51 ALA C N 1
ATOM 2988 C CA . ALA B 2 58 ? 122.133 130.666 150.675 1.00 126.13 51 ALA C CA 1
ATOM 2989 C C . ALA B 2 58 ? 122.206 132.186 150.683 1.00 126.13 51 ALA C C 1
ATOM 2990 O O . ALA B 2 58 ? 121.235 132.857 151.042 1.00 126.13 51 ALA C O 1
ATOM 2992 N N . GLU B 2 59 ? 123.359 132.750 150.322 1.00 124.31 52 GLU C N 1
ATOM 2993 C CA . GLU B 2 59 ? 123.445 134.204 150.200 1.00 124.31 52 GLU C CA 1
ATOM 2994 C C . GLU B 2 59 ? 122.691 134.733 148.988 1.00 124.31 52 GLU C C 1
ATOM 2995 O O . GLU B 2 59 ? 122.320 135.909 148.963 1.00 124.31 52 GLU C O 1
ATOM 3001 N N . MET B 2 60 ? 122.516 133.907 147.955 1.00 144.74 53 MET C N 1
ATOM 3002 C CA . MET B 2 60 ? 121.656 134.267 146.832 1.00 144.74 53 MET C CA 1
ATOM 3003 C C . MET B 2 60 ? 120.194 134.336 147.271 1.00 144.74 53 MET C C 1
ATOM 3004 O O . MET B 2 60 ? 119.402 135.073 146.668 1.00 144.74 53 MET C O 1
ATOM 3009 N N . LYS B 2 61 ? 119.820 133.514 148.257 1.00 172.16 54 LYS C N 1
ATOM 3010 C CA . LYS B 2 61 ? 118.605 133.672 149.069 1.00 172.16 54 LYS C CA 1
ATOM 3011 C C . LYS B 2 61 ? 117.289 133.343 148.367 1.00 172.16 54 LYS C C 1
ATOM 3012 O O . LYS B 2 61 ? 116.302 134.041 148.604 1.00 172.16 54 LYS C O 1
ATOM 3018 N N . MET B 2 62 ? 117.217 132.337 147.500 1.00 168.76 55 MET C N 1
ATOM 3019 C CA . MET B 2 62 ? 115.842 132.050 147.113 1.00 168.76 55 MET C CA 1
ATOM 3020 C C . MET B 2 62 ? 115.278 131.055 148.118 1.00 168.76 55 MET C C 1
ATOM 3021 O O . MET B 2 62 ? 116.014 130.289 148.744 1.00 168.76 55 MET C O 1
ATOM 3026 N N . LYS B 2 63 ? 113.955 131.077 148.271 1.00 179.38 56 LYS C N 1
ATOM 3027 C CA . LYS B 2 63 ? 113.294 130.593 149.478 1.00 179.38 56 LYS C CA 1
ATOM 3028 C C . LYS B 2 63 ? 112.698 129.210 149.301 1.00 179.38 56 LYS C C 1
ATOM 3029 O O . LYS B 2 63 ? 111.699 128.879 149.944 1.00 179.38 56 LYS C O 1
ATOM 3035 N N . LYS B 2 64 ? 113.279 128.397 148.439 1.00 144.33 57 LYS C N 1
ATOM 3036 C CA . LYS B 2 64 ? 112.661 127.125 148.138 1.00 144.33 57 LYS C CA 1
ATOM 3037 C C . LYS B 2 64 ? 113.050 126.107 149.193 1.00 144.33 57 LYS C C 1
ATOM 3038 O O . LYS B 2 64 ? 114.093 126.211 149.838 1.00 144.33 57 LYS C O 1
ATOM 3044 N N . ASP B 2 65 ? 112.173 125.141 149.401 1.00 120.14 58 ASP C N 1
ATOM 3045 C CA . ASP B 2 65 ? 112.550 124.009 150.225 1.00 120.14 58 ASP C CA 1
ATOM 3046 C C . ASP B 2 65 ? 113.308 122.986 149.402 1.00 120.14 58 ASP C C 1
ATOM 3047 O O . ASP B 2 65 ? 114.206 122.308 149.906 1.00 120.14 58 ASP C O 1
ATOM 3052 N N . LEU B 2 66 ? 112.917 122.852 148.143 1.00 109.06 59 LEU C N 1
ATOM 3053 C CA . LEU B 2 66 ? 113.586 122.000 147.179 1.00 109.06 59 LEU C CA 1
ATOM 3054 C C . LEU B 2 66 ? 114.179 122.852 146.071 1.00 109.06 59 LEU C C 1
ATOM 3055 O O . LEU B 2 66 ? 113.489 123.692 145.490 1.00 109.06 59 LEU C O 1
ATOM 3060 N N . PHE B 2 67 ? 115.414 122.621 145.779 1.00 114.46 60 PHE C N 1
ATOM 3061 C CA . PHE B 2 67 ? 116.154 123.279 144.735 1.00 114.46 60 PHE C CA 1
ATOM 3062 C C . PHE B 2 67 ? 116.415 122.285 143.625 1.00 114.46 60 PHE C C 1
ATOM 3063 O O . PHE B 2 67 ? 116.717 121.127 143.903 1.00 114.46 60 PHE C O 1
ATOM 3071 N N . PRO B 2 68 ? 116.284 122.693 142.376 1.00 93.88 61 PRO C N 1
ATOM 3072 C CA . PRO B 2 68 ? 116.540 121.772 141.263 1.00 93.88 61 PRO C CA 1
ATOM 3073 C C . PRO B 2 68 ? 118.003 121.360 141.167 1.00 93.88 61 PRO C C 1
ATOM 3074 O O . PRO B 2 68 ? 118.908 122.149 141.440 1.00 93.88 61 PRO C O 1
ATOM 3078 N N . VAL B 2 69 ? 118.224 120.110 140.769 1.00 79.63 62 VAL C N 1
ATOM 3079 C CA . VAL B 2 69 ? 119.554 119.524 140.709 1.00 79.63 62 VAL C CA 1
ATOM 3080 C C . VAL B 2 69 ? 119.896 119.217 139.263 1.00 79.63 62 VAL C C 1
ATOM 3081 O O . VAL B 2 69 ? 119.036 118.797 138.487 1.00 79.63 62 VAL C O 1
ATOM 3085 N N . GLY B 2 70 ? 121.156 119.420 138.907 1.00 74.60 63 GLY C N 1
ATOM 3086 C CA . GLY B 2 70 ? 121.616 119.159 137.567 1.00 74.60 63 GLY C CA 1
ATOM 3087 C C . GLY B 2 70 ? 121.507 120.430 136.768 1.00 74.60 63 GLY C C 1
ATOM 3088 O O . GLY B 2 70 ? 120.441 121.044 136.726 1.00 74.60 63 GLY C O 1
ATOM 3089 N N . ARG B 2 71 ? 122.616 120.894 136.197 1.00 88.18 64 ARG C N 1
ATOM 3090 C CA . ARG B 2 71 ? 122.581 122.126 135.423 1.00 88.18 64 ARG C CA 1
ATOM 3091 C C . ARG B 2 71 ? 123.328 122.066 134.105 1.00 88.18 64 ARG C C 1
ATOM 3092 O O . ARG B 2 71 ? 123.120 122.952 133.276 1.00 88.18 64 ARG C O 1
ATOM 3100 N N . GLU B 2 72 ? 124.168 121.075 133.869 1.00 79.63 65 GLU C N 1
ATOM 3101 C CA . GLU B 2 72 ? 125.009 121.027 132.681 1.00 79.63 65 GLU C CA 1
ATOM 3102 C C . GLU B 2 72 ? 124.390 120.016 131.732 1.00 79.63 65 GLU C C 1
ATOM 3103 O O . GLU B 2 72 ? 124.528 118.812 131.926 1.00 79.63 65 GLU C O 1
ATOM 3109 N N . ILE B 2 73 ? 123.653 120.486 130.743 1.00 72.44 66 ILE C N 1
ATOM 3110 C CA . ILE B 2 73 ? 122.752 119.607 130.025 1.00 72.44 66 ILE C CA 1
ATOM 3111 C C . ILE B 2 73 ? 123.113 119.588 128.551 1.00 72.44 66 ILE C C 1
ATOM 3112 O O . ILE B 2 73 ? 123.558 120.586 127.987 1.00 72.44 66 ILE C O 1
ATOM 3117 N N . ALA B 2 74 ? 122.906 118.438 127.925 1.00 77.73 67 ALA C N 1
ATOM 3118 C CA . ALA B 2 74 ? 122.909 118.306 126.482 1.00 77.73 67 ALA C CA 1
ATOM 3119 C C . ALA B 2 74 ? 121.675 117.528 126.073 1.00 77.73 67 ALA C C 1
ATOM 3120 O O . ALA B 2 74 ? 121.326 116.532 126.716 1.00 77.73 67 ALA C O 1
ATOM 3122 N N . GLY B 2 75 ? 121.023 117.968 125.005 1.00 97.96 68 GLY C N 1
ATOM 3123 C CA . GLY B 2 75 ? 119.846 117.254 124.567 1.00 97.96 68 GLY C CA 1
ATOM 3124 C C . GLY B 2 75 ? 119.326 117.734 123.231 1.00 97.96 68 GLY C C 1
ATOM 3125 O O . GLY B 2 75 ? 119.980 118.499 122.520 1.00 97.96 68 GLY C O 1
ATOM 3126 N N . ILE B 2 76 ? 118.133 117.245 122.896 1.00 99.71 69 ILE C N 1
ATOM 3127 C CA . ILE B 2 76 ? 117.501 117.489 121.607 1.00 99.71 69 ILE C CA 1
ATOM 3128 C C . ILE B 2 76 ? 116.239 118.295 121.849 1.00 99.71 69 ILE C C 1
ATOM 3129 O O . ILE B 2 76 ? 115.484 118.006 122.783 1.00 99.71 69 ILE C O 1
ATOM 3134 N N . VAL B 2 77 ? 116.021 119.311 121.018 1.00 116.53 70 VAL C N 1
ATOM 3135 C CA . VAL B 2 77 ? 114.910 120.233 121.213 1.00 116.53 70 VAL C CA 1
ATOM 3136 C C . VAL B 2 77 ? 113.603 119.545 120.856 1.00 116.53 70 VAL C C 1
ATOM 3137 O O . VAL B 2 77 ? 113.365 119.197 119.695 1.00 116.53 70 VAL C O 1
ATOM 3141 N N . LEU B 2 78 ? 112.730 119.370 121.848 1.00 123.08 71 LEU C N 1
ATOM 3142 C CA . LEU B 2 78 ? 111.438 118.780 121.528 1.00 123.08 71 LEU C CA 1
ATOM 3143 C C . LEU B 2 78 ? 110.498 119.829 120.960 1.00 123.08 71 LEU C C 1
ATOM 3144 O O . LEU B 2 78 ? 109.976 119.652 119.857 1.00 123.08 71 LEU C O 1
ATOM 3149 N N . ASP B 2 79 ? 110.301 120.939 121.672 1.00 127.28 72 ASP C N 1
ATOM 3150 C CA . ASP B 2 79 ? 109.420 121.982 121.145 1.00 127.28 72 ASP C CA 1
ATOM 3151 C C . ASP B 2 79 ? 109.755 123.324 121.778 1.00 127.28 72 ASP C C 1
ATOM 3152 O O . ASP B 2 79 ? 110.436 123.399 122.804 1.00 127.28 72 ASP C O 1
ATOM 3157 N N . VAL B 2 80 ? 109.276 124.388 121.135 1.00 114.47 73 VAL C N 1
ATOM 3158 C CA . VAL B 2 80 ? 109.633 125.754 121.489 1.00 114.47 73 VAL C CA 1
ATOM 3159 C C . VAL B 2 80 ? 108.391 126.597 121.759 1.00 114.47 73 VAL C C 1
ATOM 3160 O O . VAL B 2 80 ? 107.291 126.297 121.289 1.00 114.47 73 VAL C O 1
ATOM 3164 N N . GLY B 2 81 ? 108.567 127.637 122.561 1.00 101.67 74 GLY C N 1
ATOM 3165 C CA . GLY B 2 81 ? 107.517 128.613 122.740 1.00 101.67 74 GLY C CA 1
ATOM 3166 C C . GLY B 2 81 ? 107.416 129.510 121.519 1.00 101.67 74 GLY C C 1
ATOM 3167 O O . GLY B 2 81 ? 108.251 129.473 120.616 1.00 101.67 74 GLY C O 1
ATOM 3168 N N . SER B 2 82 ? 106.351 130.321 121.485 1.00 121.30 75 SER C N 1
ATOM 3169 C CA . SER B 2 82 ? 106.027 131.096 120.284 1.00 121.30 75 SER C CA 1
ATOM 3170 C C . SER B 2 82 ? 107.049 132.190 119.984 1.00 121.30 75 SER C C 1
ATOM 3171 O O . SER B 2 82 ? 107.233 132.550 118.816 1.00 121.30 75 SER C O 1
ATOM 3174 N N . LYS B 2 83 ? 107.736 132.715 120.994 1.00 108.17 76 LYS C N 1
ATOM 3175 C CA . LYS B 2 83 ? 108.639 133.837 120.769 1.00 108.17 76 LYS C CA 1
ATOM 3176 C C . LYS B 2 83 ? 110.052 133.378 120.494 1.00 108.17 76 LYS C C 1
ATOM 3177 O O . LYS B 2 83 ? 110.942 134.220 120.331 1.00 108.17 76 LYS C O 1
ATOM 3183 N N . VAL B 2 84 ? 110.268 132.064 120.493 1.00 105.07 77 VAL C N 1
ATOM 3184 C CA . VAL B 2 84 ? 111.584 131.505 120.252 1.00 105.07 77 VAL C CA 1
ATOM 3185 C C . VAL B 2 84 ? 112.034 131.852 118.845 1.00 105.07 77 VAL C C 1
ATOM 3186 O O . VAL B 2 84 ? 111.281 131.690 117.878 1.00 105.07 77 VAL C O 1
ATOM 3190 N N . SER B 2 85 ? 113.275 132.301 118.716 1.00 98.49 78 SER C N 1
ATOM 3191 C CA . SER B 2 85 ? 113.785 132.704 117.414 1.00 98.49 78 SER C CA 1
ATOM 3192 C C . SER B 2 85 ? 114.961 131.875 116.937 1.00 98.49 78 SER C C 1
ATOM 3193 O O . SER B 2 85 ? 115.020 131.530 115.756 1.00 98.49 78 SER C O 1
ATOM 3196 N N . PHE B 2 86 ? 115.885 131.518 117.819 1.00 83.83 79 PHE C N 1
ATOM 3197 C CA . PHE B 2 86 ? 117.103 130.854 117.390 1.00 83.83 79 PHE C CA 1
ATOM 3198 C C . PHE B 2 86 ? 116.966 129.350 117.285 1.00 83.83 79 PHE C C 1
ATOM 3199 O O . PHE B 2 86 ? 117.937 128.688 116.917 1.00 83.83 79 PHE C O 1
ATOM 3207 N N . PHE B 2 87 ? 115.822 128.775 117.635 1.00 79.56 80 PHE C N 1
ATOM 3208 C CA . PHE B 2 87 ? 115.780 127.332 117.791 1.00 79.56 80 PHE C CA 1
ATOM 3209 C C . PHE B 2 87 ? 114.495 126.750 117.234 1.00 79.56 80 PHE C C 1
ATOM 3210 O O . PHE B 2 87 ? 113.422 127.342 117.364 1.00 79.56 80 PHE C O 1
ATOM 3218 N N . GLN B 2 88 ? 114.619 125.574 116.634 1.00 93.39 81 GLN C N 1
ATOM 3219 C CA . GLN B 2 88 ? 113.535 124.787 116.075 1.00 93.39 81 GLN C CA 1
ATOM 3220 C C . GLN B 2 88 ? 113.515 123.412 116.724 1.00 93.39 81 GLN C C 1
ATOM 3221 O O . GLN B 2 88 ? 114.509 122.989 117.320 1.00 93.39 81 GLN C O 1
ATOM 3227 N N . PRO B 2 89 ? 112.367 122.734 116.718 1.00 95.05 82 PRO C N 1
ATOM 3228 C CA . PRO B 2 89 ? 112.319 121.356 117.210 1.00 95.05 82 PRO C CA 1
ATOM 3229 C C . PRO B 2 89 ? 113.224 120.435 116.420 1.00 95.05 82 PRO C C 1
ATOM 3230 O O . PRO B 2 89 ? 113.584 120.726 115.279 1.00 95.05 82 PRO C O 1
ATOM 3234 N N . ASP B 2 90 ? 113.651 119.366 117.106 1.00 108.96 83 ASP C N 1
ATOM 3235 C CA . ASP B 2 90 ? 114.596 118.317 116.706 1.00 108.96 83 ASP C CA 1
ATOM 3236 C C . ASP B 2 90 ? 116.042 118.812 116.705 1.00 108.96 83 ASP C C 1
ATOM 3237 O O . ASP B 2 90 ? 116.966 118.015 116.514 1.00 108.96 83 ASP C O 1
ATOM 3242 N N . ASP B 2 91 ? 116.259 120.106 116.929 1.00 102.83 84 ASP C N 1
ATOM 3243 C CA . ASP B 2 91 ? 117.613 120.626 116.987 1.00 102.83 84 ASP C CA 1
ATOM 3244 C C . ASP B 2 91 ? 118.350 120.074 118.200 1.00 102.83 84 ASP C C 1
ATOM 3245 O O . ASP B 2 91 ? 117.750 119.667 119.194 1.00 102.83 84 ASP C O 1
ATOM 3250 N N . GLU B 2 92 ? 119.669 120.064 118.099 1.00 92.96 85 GLU C N 1
ATOM 3251 C CA . GLU B 2 92 ? 120.543 119.436 119.079 1.00 92.96 85 GLU C CA 1
ATOM 3252 C C . GLU B 2 92 ? 121.363 120.506 119.779 1.00 92.96 85 GLU C C 1
ATOM 3253 O O . GLU B 2 92 ? 122.257 121.102 119.171 1.00 92.96 85 GLU C O 1
ATOM 3259 N N . VAL B 2 93 ? 121.069 120.765 121.048 1.00 71.22 86 VAL C N 1
ATOM 3260 C CA . VAL B 2 93 ? 121.708 121.864 121.749 1.00 71.22 86 VAL C CA 1
ATOM 3261 C C . VAL B 2 93 ? 122.275 121.363 123.069 1.00 71.22 86 VAL C C 1
ATOM 3262 O O . VAL B 2 93 ? 121.992 120.257 123.523 1.00 71.22 86 VAL C O 1
ATOM 3266 N N . VAL B 2 94 ? 123.117 122.201 123.665 1.00 56.91 87 VAL C N 1
ATOM 3267 C CA . VAL B 2 94 ? 123.855 121.929 124.887 1.00 56.91 87 VAL C CA 1
ATOM 3268 C C . VAL B 2 94 ? 123.902 123.246 125.636 1.00 56.91 87 VAL C C 1
ATOM 3269 O O . VAL B 2 94 ? 123.769 124.316 125.041 1.00 56.91 87 VAL C O 1
ATOM 3273 N N . GLY B 2 95 ? 124.008 123.181 126.951 1.00 63.00 88 GLY C N 1
ATOM 3274 C CA . GLY B 2 95 ? 123.934 124.424 127.692 1.00 63.00 88 GLY C CA 1
ATOM 3275 C C . GLY B 2 95 ? 123.993 124.225 129.184 1.00 63.00 88 GLY C C 1
ATOM 3276 O O . GLY B 2 95 ? 124.057 123.107 129.692 1.00 63.00 88 GLY C O 1
ATOM 3277 N N . ILE B 2 96 ? 124.009 125.345 129.880 1.00 109.85 89 ILE C N 1
ATOM 3278 C CA . ILE B 2 96 ? 124.017 125.369 131.325 1.00 109.85 89 ILE C CA 1
ATOM 3279 C C . ILE B 2 96 ? 122.643 125.787 131.779 1.00 109.85 89 ILE C C 1
ATOM 3280 O O . ILE B 2 96 ? 122.141 126.820 131.332 1.00 109.85 89 ILE C O 1
ATOM 3285 N N . LEU B 2 97 ? 122.015 124.989 132.629 1.00 75.58 90 LEU C N 1
ATOM 3286 C CA . LEU B 2 97 ? 120.817 125.489 133.281 1.00 75.58 90 LEU C CA 1
ATOM 3287 C C . LEU B 2 97 ? 121.197 126.619 134.230 1.00 75.58 90 LEU C C 1
ATOM 3288 O O . LEU B 2 97 ? 122.272 126.594 134.831 1.00 75.58 90 LEU C O 1
ATOM 3293 N N . PRO B 2 98 ? 120.344 127.625 134.370 1.00 86.02 91 PRO C N 1
ATOM 3294 C CA . PRO B 2 98 ? 120.633 128.703 135.309 1.00 86.02 91 PRO C CA 1
ATOM 3295 C C . PRO B 2 98 ? 120.630 128.191 136.729 1.00 86.02 91 PRO C C 1
ATOM 3296 O O . PRO B 2 98 ? 120.098 127.124 137.032 1.00 86.02 91 PRO C O 1
ATOM 3300 N N . LEU B 2 99 ? 121.232 128.984 137.606 1.00 96.53 92 LEU C N 1
ATOM 3301 C CA . LEU B 2 99 ? 121.297 128.603 139.006 1.00 96.53 92 LEU C CA 1
ATOM 3302 C C . LEU B 2 99 ? 119.921 128.633 139.648 1.00 96.53 92 LEU C C 1
ATOM 3303 O O . LEU B 2 99 ? 119.609 127.797 140.499 1.00 96.53 92 LEU C O 1
ATOM 3308 N N . ASP B 2 100 ? 119.075 129.560 139.224 1.00 103.99 93 ASP C N 1
ATOM 3309 C CA . ASP B 2 100 ? 117.708 129.657 139.718 1.00 103.99 93 ASP C CA 1
ATOM 3310 C C . ASP B 2 100 ? 116.715 128.992 138.775 1.00 103.99 93 ASP C C 1
ATOM 3311 O O . ASP B 2 100 ? 115.625 129.520 138.549 1.00 103.99 93 ASP C O 1
ATOM 3316 N N . SER B 2 101 ? 117.104 127.863 138.182 1.00 85.54 94 SER C N 1
ATOM 3317 C CA . SER B 2 101 ? 116.233 127.118 137.280 1.00 85.54 94 SER C CA 1
ATOM 3318 C C . SER B 2 101 ? 114.956 126.672 137.947 1.00 85.54 94 SER C C 1
ATOM 3319 O O . SER B 2 101 ? 114.927 126.402 139.142 1.00 85.54 94 SER C O 1
ATOM 3322 N N . GLU B 2 102 ? 113.876 126.694 137.184 1.00 87.21 95 GLU C N 1
ATOM 3323 C CA . GLU B 2 102 ? 112.661 126.090 137.689 1.00 87.21 95 GLU C CA 1
ATOM 3324 C C . GLU B 2 102 ? 112.770 124.576 137.672 1.00 87.21 95 GLU C C 1
ATOM 3325 O O . GLU B 2 102 ? 112.270 123.905 138.579 1.00 87.21 95 GLU C O 1
ATOM 3331 N N . ASP B 2 103 ? 113.425 124.018 136.653 1.00 103.13 96 ASP C N 1
ATOM 3332 C CA . ASP B 2 103 ? 113.401 122.570 136.476 1.00 103.13 96 ASP C CA 1
ATOM 3333 C C . ASP B 2 103 ? 114.775 121.945 136.684 1.00 103.13 96 ASP C C 1
ATOM 3334 O O . ASP B 2 103 ? 115.791 122.559 136.349 1.00 103.13 96 ASP C O 1
ATOM 3339 N N . PRO B 2 104 ? 114.835 120.743 137.250 1.00 92.55 97 PRO C N 1
ATOM 3340 C CA . PRO B 2 104 ? 116.126 120.094 137.470 1.00 92.55 97 PRO C CA 1
ATOM 3341 C C . PRO B 2 104 ? 116.736 119.583 136.184 1.00 92.55 97 PRO C C 1
ATOM 3342 O O . PRO B 2 104 ? 116.053 119.313 135.197 1.00 92.55 97 PRO C O 1
ATOM 3346 N N . GLY B 2 105 ? 118.063 119.465 136.212 1.00 82.37 98 GLY C N 1
ATOM 3347 C CA . GLY B 2 105 ? 118.763 118.839 135.110 1.00 82.37 98 GLY C CA 1
ATOM 3348 C C . GLY B 2 105 ? 118.727 117.337 135.182 1.00 82.37 98 GLY C C 1
ATOM 3349 O O . GLY B 2 105 ? 118.790 116.662 134.150 1.00 82.37 98 GLY C O 1
ATOM 3350 N N . LEU B 2 106 ? 118.629 116.789 136.389 1.00 97.54 99 LEU C N 1
ATOM 3351 C CA . LEU B 2 106 ? 118.422 115.358 136.572 1.00 97.54 99 LEU C CA 1
ATOM 3352 C C . LEU B 2 106 ? 116.966 115.042 136.255 1.00 97.54 99 LEU C C 1
ATOM 3353 O O . LEU B 2 106 ? 116.146 114.823 137.145 1.00 97.54 99 LEU C O 1
ATOM 3358 N N . CYS B 2 107 ? 116.655 115.017 134.958 1.00 114.33 100 CYS C N 1
ATOM 3359 C CA . CYS B 2 107 ? 115.351 114.674 134.401 1.00 114.33 100 CYS C CA 1
ATOM 3360 C C . CYS B 2 107 ? 115.517 114.566 132.895 1.00 114.33 100 CYS C C 1
ATOM 3361 O O . CYS B 2 107 ? 116.376 115.231 132.314 1.00 114.33 100 CYS C O 1
ATOM 3364 N N . GLU B 2 108 ? 114.689 113.733 132.271 1.00 124.38 101 GLU C N 1
ATOM 3365 C CA . GLU B 2 108 ? 114.883 113.396 130.865 1.00 124.38 101 GLU C CA 1
ATOM 3366 C C . GLU B 2 108 ? 114.331 114.445 129.907 1.00 124.38 101 GLU C C 1
ATOM 3367 O O . GLU B 2 108 ? 114.657 114.401 128.716 1.00 124.38 101 GLU C O 1
ATOM 3373 N N . VAL B 2 109 ? 113.501 115.370 130.386 1.00 97.78 102 VAL C N 1
ATOM 3374 C CA . VAL B 2 109 ? 113.034 116.512 129.608 1.00 97.78 102 VAL C CA 1
ATOM 3375 C C . VAL B 2 109 ? 113.280 117.762 130.433 1.00 97.78 102 VAL C C 1
ATOM 3376 O O . VAL B 2 109 ? 113.377 117.704 131.661 1.00 97.78 102 VAL C O 1
ATOM 3380 N N . VAL B 2 110 ? 113.446 118.894 129.759 1.00 72.13 103 VAL C N 1
ATOM 3381 C CA . VAL B 2 110 ? 113.678 120.112 130.527 1.00 72.13 103 VAL C CA 1
ATOM 3382 C C . VAL B 2 110 ? 113.104 121.320 129.803 1.00 72.13 103 VAL C C 1
ATOM 3383 O O . VAL B 2 110 ? 113.091 121.404 128.574 1.00 72.13 103 VAL C O 1
ATOM 3387 N N . ARG B 2 111 ? 112.528 122.203 130.593 1.00 83.26 104 ARG C N 1
ATOM 3388 C CA . ARG B 2 111 ? 112.138 123.535 130.176 1.00 83.26 104 ARG C CA 1
ATOM 3389 C C . ARG B 2 111 ? 113.233 124.496 130.588 1.00 83.26 104 ARG C C 1
ATOM 3390 O O . ARG B 2 111 ? 113.572 124.586 131.769 1.00 83.26 104 ARG C O 1
ATOM 3398 N N . VAL B 2 112 ? 113.768 125.224 129.617 1.00 86.25 105 VAL C N 1
ATOM 3399 C CA . VAL B 2 112 ? 114.913 126.085 129.866 1.00 86.25 105 VAL C CA 1
ATOM 3400 C C . VAL B 2 112 ? 114.862 127.281 128.931 1.00 86.25 105 VAL C C 1
ATOM 3401 O O . VAL B 2 112 ? 114.374 127.185 127.806 1.00 86.25 105 VAL C O 1
ATOM 3405 N N . HIS B 2 113 ? 115.317 128.427 129.437 1.00 94.04 106 HIS C N 1
ATOM 3406 C CA . HIS B 2 113 ? 115.404 129.641 128.652 1.00 94.04 106 HIS C CA 1
ATOM 3407 C C . HIS B 2 113 ? 116.290 129.399 127.450 1.00 94.04 106 HIS C C 1
ATOM 3408 O O . HIS B 2 113 ? 117.255 128.643 127.524 1.00 94.04 106 HIS C O 1
ATOM 3415 N N . GLU B 2 114 ? 115.916 129.983 126.322 1.00 92.16 107 GLU C N 1
ATOM 3416 C CA . GLU B 2 114 ? 116.560 129.600 125.077 1.00 92.16 107 GLU C CA 1
ATOM 3417 C C . GLU B 2 114 ? 117.983 130.127 124.965 1.00 92.16 107 GLU C C 1
ATOM 3418 O O . GLU B 2 114 ? 118.802 129.513 124.276 1.00 92.16 107 GLU C O 1
ATOM 3424 N N . HIS B 2 115 ? 118.317 131.208 125.657 1.00 93.63 108 HIS C N 1
ATOM 3425 C CA . HIS B 2 115 ? 119.633 131.808 125.554 1.00 93.63 108 HIS C CA 1
ATOM 3426 C C . HIS B 2 115 ? 120.607 131.213 126.540 1.00 93.63 108 HIS C C 1
ATOM 3427 O O . HIS B 2 115 ? 121.674 131.778 126.771 1.00 93.63 108 HIS C O 1
ATOM 3434 N N . TYR B 2 116 ? 120.257 130.093 127.127 1.00 109.85 109 TYR C N 1
ATOM 3435 C CA . TYR B 2 116 ? 121.218 129.295 127.825 1.00 109.85 109 TYR C CA 1
ATOM 3436 C C . TYR B 2 116 ? 121.694 128.155 126.971 1.00 109.85 109 TYR C C 1
ATOM 3437 O O . TYR B 2 116 ? 122.397 127.287 127.471 1.00 109.85 109 TYR C O 1
ATOM 3446 N N . LEU B 2 117 ? 121.252 128.076 125.727 1.00 70.46 110 LEU C N 1
ATOM 3447 C CA . LEU B 2 117 ? 121.571 126.930 124.896 1.00 70.46 110 LEU C CA 1
ATOM 3448 C C . LEU B 2 117 ? 122.440 127.339 123.719 1.00 70.46 110 LEU C C 1
ATOM 3449 O O . LEU B 2 117 ? 122.382 128.476 123.252 1.00 70.46 110 LEU C O 1
ATOM 3454 N N . VAL B 2 118 ? 123.209 126.384 123.211 1.00 86.75 111 VAL C N 1
ATOM 3455 C CA . VAL B 2 118 ? 123.959 126.528 121.974 1.00 86.75 111 VAL C CA 1
ATOM 3456 C C . VAL B 2 118 ? 123.905 125.209 121.235 1.00 86.75 111 VAL C C 1
ATOM 3457 O O . VAL B 2 118 ? 123.806 124.147 121.846 1.00 86.75 111 VAL C O 1
ATOM 3461 N N . HIS B 2 119 ? 124.002 125.276 119.910 1.00 93.48 112 HIS C N 1
ATOM 3462 C CA . HIS B 2 119 ? 123.917 124.078 119.089 1.00 93.48 112 HIS C CA 1
ATOM 3463 C C . HIS B 2 119 ? 125.130 123.186 119.279 1.00 93.48 112 HIS C C 1
ATOM 3464 O O . HIS B 2 119 ? 126.258 123.656 119.426 1.00 93.48 112 HIS C O 1
ATOM 3471 N N . LYS B 2 120 ? 124.900 121.909 119.197 1.00 80.68 113 LYS C N 1
ATOM 3472 C CA . LYS B 2 120 ? 126.018 121.001 119.341 1.00 80.68 113 LYS C CA 1
ATOM 3473 C C . LYS B 2 120 ? 126.667 120.796 117.991 1.00 80.68 113 LYS C C 1
ATOM 3474 O O . LYS B 2 120 ? 125.971 120.497 117.019 1.00 80.68 113 LYS C O 1
ATOM 3480 N N . PRO B 2 121 ? 127.969 120.993 117.889 1.00 79.95 114 PRO C N 1
ATOM 3481 C CA . PRO B 2 121 ? 128.677 120.626 116.666 1.00 79.95 114 PRO C CA 1
ATOM 3482 C C . PRO B 2 121 ? 128.638 119.128 116.463 1.00 79.95 114 PRO C C 1
ATOM 3483 O O . PRO B 2 121 ? 128.695 118.356 117.420 1.00 79.95 114 PRO C O 1
ATOM 3487 N N . GLU B 2 122 ? 128.502 118.735 115.198 1.00 105.27 115 GLU C N 1
ATOM 3488 C CA . GLU B 2 122 ? 128.248 117.349 114.823 1.00 105.27 115 GLU C CA 1
ATOM 3489 C C . GLU B 2 122 ? 129.335 116.367 115.238 1.00 105.27 115 GLU C C 1
ATOM 3490 O O . GLU B 2 122 ? 129.056 115.168 115.312 1.00 105.27 115 GLU C O 1
ATOM 3496 N N . LYS B 2 123 ? 130.562 116.813 115.480 1.00 86.84 116 LYS C N 1
ATOM 3497 C CA . LYS B 2 123 ? 131.613 115.837 115.729 1.00 86.84 116 LYS C CA 1
ATOM 3498 C C . LYS B 2 123 ? 131.607 115.321 117.172 1.00 86.84 116 LYS C C 1
ATOM 3499 O O . LYS B 2 123 ? 131.992 114.171 117.413 1.00 86.84 116 LYS C O 1
ATOM 3505 N N . VAL B 2 124 ? 131.058 116.069 118.115 1.00 83.34 117 VAL C N 1
ATOM 3506 C CA . VAL B 2 124 ? 131.156 115.716 119.527 1.00 83.34 117 VAL C CA 1
ATOM 3507 C C . VAL B 2 124 ? 129.920 114.963 119.996 1.00 83.34 117 VAL C C 1
ATOM 3508 O O . VAL B 2 124 ? 128.790 115.250 119.580 1.00 83.34 117 VAL C O 1
ATOM 3512 N N . THR B 2 125 ? 130.145 113.932 120.801 1.00 91.92 118 THR C N 1
ATOM 3513 C CA . THR B 2 125 ? 129.034 113.202 121.379 1.00 91.92 118 THR C CA 1
ATOM 3514 C C . THR B 2 125 ? 128.368 114.002 122.489 1.00 91.92 118 THR C C 1
ATOM 3515 O O . THR B 2 125 ? 128.852 115.047 122.929 1.00 91.92 118 THR C O 1
ATOM 3519 N N . TRP B 2 126 ? 127.226 113.471 122.925 1.00 89.85 119 TRP C N 1
ATOM 3520 C CA . TRP B 2 126 ? 126.432 114.070 123.990 1.00 89.85 119 TRP C CA 1
ATOM 3521 C C . TRP B 2 126 ? 127.183 114.128 125.312 1.00 89.85 119 TRP C C 1
ATOM 3522 O O . TRP B 2 126 ? 127.277 115.190 125.941 1.00 89.85 119 TRP C O 1
ATOM 3533 N N . THR B 2 127 ? 127.746 112.998 125.734 1.00 83.27 120 THR C N 1
ATOM 3534 C CA . THR B 2 127 ? 128.262 112.906 127.092 1.00 83.27 120 THR C CA 1
ATOM 3535 C C . THR B 2 127 ? 129.533 113.711 127.273 1.00 83.27 120 THR C C 1
ATOM 3536 O O . THR B 2 127 ? 129.700 114.368 128.304 1.00 83.27 120 THR C O 1
ATOM 3540 N N . GLU B 2 128 ? 130.387 113.760 126.247 1.00 76.63 121 GLU C N 1
ATOM 3541 C CA . GLU B 2 128 ? 131.610 114.546 126.357 1.00 76.63 121 GLU C CA 1
ATOM 3542 C C . GLU B 2 128 ? 131.291 116.024 126.401 1.00 76.63 121 GLU C C 1
ATOM 3543 O O . GLU B 2 128 ? 131.812 116.761 127.251 1.00 76.63 121 GLU C O 1
ATOM 3549 N N . ALA B 2 129 ? 130.398 116.453 125.512 1.00 62.30 122 ALA C N 1
ATOM 3550 C CA . ALA B 2 129 ? 130.052 117.856 125.424 1.00 62.30 122 ALA C CA 1
ATOM 3551 C C . ALA B 2 129 ? 129.440 118.320 126.723 1.00 62.30 122 ALA C C 1
ATOM 3552 O O . ALA B 2 129 ? 129.998 119.202 127.392 1.00 62.30 122 ALA C O 1
ATOM 3554 N N . ALA B 2 130 ? 128.442 117.579 127.184 1.00 49.27 123 ALA C N 1
ATOM 3555 C CA . ALA B 2 130 ? 127.768 117.923 128.414 1.00 49.27 123 ALA C CA 1
ATOM 3556 C C . ALA B 2 130 ? 128.703 117.849 129.596 1.00 49.27 123 ALA C C 1
ATOM 3557 O O . ALA B 2 130 ? 128.575 118.642 130.528 1.00 49.27 123 ALA C O 1
ATOM 3559 N N . GLY B 2 131 ? 129.703 116.986 129.538 1.00 42.34 124 GLY C N 1
ATOM 3560 C CA . GLY B 2 131 ? 130.593 117.041 130.659 1.00 42.34 124 GLY C CA 1
ATOM 3561 C C . GLY B 2 131 ? 131.629 118.108 130.525 1.00 42.34 124 GLY C C 1
ATOM 3562 O O . GLY B 2 131 ? 132.384 118.364 131.460 1.00 42.34 124 GLY C O 1
ATOM 3563 N N . SER B 2 132 ? 131.638 118.805 129.403 1.00 62.89 125 SER C N 1
ATOM 3564 C CA . SER B 2 132 ? 132.661 119.802 129.199 1.00 62.89 125 SER C CA 1
ATOM 3565 C C . SER B 2 132 ? 132.162 121.210 129.371 1.00 62.89 125 SER C C 1
ATOM 3566 O O . SER B 2 132 ? 132.985 122.115 129.435 1.00 62.89 125 SER C O 1
ATOM 3569 N N . ILE B 2 133 ? 130.851 121.409 129.354 1.00 51.12 126 ILE C N 1
ATOM 3570 C CA . ILE B 2 133 ? 130.304 122.762 129.271 1.00 51.12 126 ILE C CA 1
ATOM 3571 C C . ILE B 2 133 ? 130.721 123.622 130.450 1.00 51.12 126 ILE C C 1
ATOM 3572 O O . ILE B 2 133 ? 131.190 124.752 130.269 1.00 51.12 126 ILE C O 1
ATOM 3577 N N . ARG B 2 134 ? 130.731 123.060 131.642 1.00 69.67 127 ARG C N 1
ATOM 3578 C CA . ARG B 2 134 ? 130.832 123.948 132.787 1.00 69.67 127 ARG C CA 1
ATOM 3579 C C . ARG B 2 134 ? 132.270 124.298 133.052 1.00 69.67 127 ARG C C 1
ATOM 3580 O O . ARG B 2 134 ? 132.607 125.464 133.264 1.00 69.67 127 ARG C O 1
ATOM 3588 N N . ASP B 2 135 ? 133.127 123.300 133.021 1.00 64.93 128 ASP C N 1
ATOM 3589 C CA . ASP B 2 135 ? 134.536 123.579 133.174 1.00 64.93 128 ASP C CA 1
ATOM 3590 C C . ASP B 2 135 ? 135.102 124.297 131.962 1.00 64.93 128 ASP C C 1
ATOM 3591 O O . ASP B 2 135 ? 135.998 125.133 132.126 1.00 64.93 128 ASP C O 1
ATOM 3596 N N . GLY B 2 136 ? 134.538 124.074 130.773 1.00 47.61 129 GLY C N 1
ATOM 3597 C CA . GLY B 2 136 ? 134.940 124.855 129.624 1.00 47.61 129 GLY C CA 1
ATOM 3598 C C . GLY B 2 136 ? 134.643 126.326 129.797 1.00 47.61 129 GLY C C 1
ATOM 3599 O O . GLY B 2 136 ? 135.484 127.172 129.503 1.00 47.61 129 GLY C O 1
ATOM 3600 N N . VAL B 2 137 ? 133.494 126.646 130.381 1.00 55.67 130 VAL C N 1
ATOM 3601 C CA . VAL B 2 137 ? 133.162 128.058 130.466 1.00 55.67 130 VAL C CA 1
ATOM 3602 C C . VAL B 2 137 ? 133.924 128.725 131.611 1.00 55.67 130 VAL C C 1
ATOM 3603 O O . VAL B 2 137 ? 134.402 129.846 131.447 1.00 55.67 130 VAL C O 1
ATOM 3607 N N . ARG B 2 138 ? 134.010 128.100 132.794 1.00 74.60 131 ARG C N 1
ATOM 3608 C CA . ARG B 2 138 ? 134.732 128.745 133.891 1.00 74.60 131 ARG C CA 1
ATOM 3609 C C . ARG B 2 138 ? 136.205 128.880 133.564 1.00 74.60 131 ARG C C 1
ATOM 3610 O O . ARG B 2 138 ? 136.832 129.881 133.912 1.00 74.60 131 ARG C O 1
ATOM 3618 N N . ALA B 2 139 ? 136.772 127.894 132.869 1.00 73.76 132 ALA C N 1
ATOM 3619 C CA . ALA B 2 139 ? 138.139 128.024 132.396 1.00 73.76 132 ALA C CA 1
ATOM 3620 C C . ALA B 2 139 ? 138.285 129.129 131.367 1.00 73.76 132 ALA C C 1
ATOM 3621 O O . ALA B 2 139 ? 139.252 129.896 131.414 1.00 73.76 132 ALA C O 1
ATOM 3623 N N . TYR B 2 140 ? 137.355 129.202 130.416 1.00 67.53 133 TYR C N 1
ATOM 3624 C CA . TYR B 2 140 ? 137.441 130.201 129.368 1.00 67.53 133 TYR C CA 1
ATOM 3625 C C . TYR B 2 140 ? 137.244 131.588 129.955 1.00 67.53 133 TYR C C 1
ATOM 3626 O O . TYR B 2 140 ? 137.843 132.564 129.494 1.00 67.53 133 TYR C O 1
ATOM 3635 N N . THR B 2 141 ? 136.414 131.662 130.987 1.00 65.98 134 THR C N 1
ATOM 3636 C CA . THR B 2 141 ? 136.288 132.838 131.820 1.00 65.98 134 THR C CA 1
ATOM 3637 C C . THR B 2 141 ? 137.597 133.206 132.465 1.00 65.98 134 THR C C 1
ATOM 3638 O O . THR B 2 141 ? 137.987 134.376 132.477 1.00 65.98 134 THR C O 1
ATOM 3642 N N . ALA B 2 142 ? 138.273 132.217 133.033 1.00 65.67 135 ALA C N 1
ATOM 3643 C CA . ALA B 2 142 ? 139.494 132.484 133.766 1.00 65.67 135 ALA C CA 1
ATOM 3644 C C . ALA B 2 142 ? 140.592 132.973 132.844 1.00 65.67 135 ALA C C 1
ATOM 3645 O O . ALA B 2 142 ? 141.296 133.935 133.157 1.00 65.67 135 ALA C O 1
ATOM 3647 N N . LEU B 2 143 ? 140.713 132.363 131.690 1.00 74.81 136 LEU C N 1
ATOM 3648 C CA . LEU B 2 143 ? 141.803 132.664 130.796 1.00 74.81 136 LEU C CA 1
ATOM 3649 C C . LEU B 2 143 ? 141.487 133.680 129.730 1.00 74.81 136 LEU C C 1
ATOM 3650 O O . LEU B 2 143 ? 142.373 133.981 128.934 1.00 74.81 136 LEU C O 1
ATOM 3655 N N . HIS B 2 144 ? 140.274 134.196 129.632 1.00 109.85 137 HIS C N 1
ATOM 3656 C CA . HIS B 2 144 ? 140.105 135.186 128.598 1.00 109.85 137 HIS C CA 1
ATOM 3657 C C . HIS B 2 144 ? 139.415 136.470 129.009 1.00 109.85 137 HIS C C 1
ATOM 3658 O O . HIS B 2 144 ? 139.427 137.424 128.229 1.00 109.85 137 HIS C O 1
ATOM 3665 N N . TYR B 2 145 ? 138.827 136.548 130.182 1.00 109.85 138 TYR C N 1
ATOM 3666 C CA . TYR B 2 145 ? 138.252 137.817 130.585 1.00 109.85 138 TYR C CA 1
ATOM 3667 C C . TYR B 2 145 ? 138.936 138.377 131.809 1.00 109.85 138 TYR C C 1
ATOM 3668 O O . TYR B 2 145 ? 139.369 139.532 131.805 1.00 109.85 138 TYR C O 1
ATOM 3677 N N . LEU B 2 146 ? 139.021 137.583 132.858 1.00 74.85 139 LEU C N 1
ATOM 3678 C CA . LEU B 2 146 ? 139.690 138.003 134.069 1.00 74.85 139 LEU C CA 1
ATOM 3679 C C . LEU B 2 146 ? 141.182 138.150 133.853 1.00 74.85 139 LEU C C 1
ATOM 3680 O O . LEU B 2 146 ? 141.782 139.136 134.285 1.00 74.85 139 LEU C O 1
ATOM 3685 N N . SER B 2 147 ? 141.786 137.200 133.156 1.00 64.8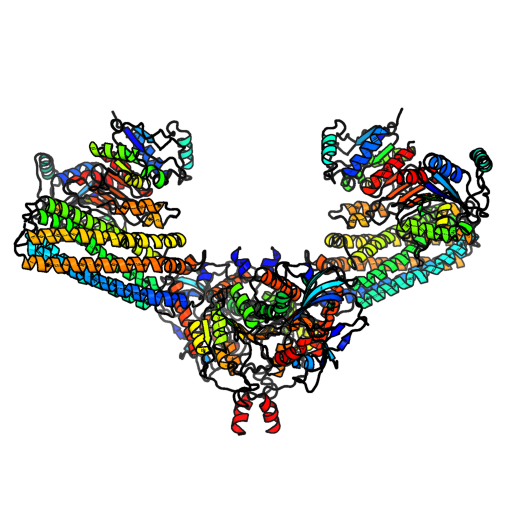8 140 SER C N 1
ATOM 3686 C CA . SER B 2 147 ? 143.203 137.217 132.838 1.00 64.88 140 SER C CA 1
ATOM 3687 C C . SER B 2 147 ? 143.330 137.199 131.336 1.00 64.88 140 SER C C 1
ATOM 3688 O O . SER B 2 147 ? 142.606 136.466 130.666 1.00 64.88 140 SER C O 1
ATOM 3691 N N . HIS B 2 148 ? 144.267 137.945 130.805 1.00 59.61 141 HIS C N 1
ATOM 3692 C CA . HIS B 2 148 ? 144.314 138.134 129.371 1.00 59.61 141 HIS C CA 1
ATOM 3693 C C . HIS B 2 148 ? 145.509 137.392 128.819 1.00 59.61 141 HIS C C 1
ATOM 3694 O O . HIS B 2 148 ? 146.649 137.797 129.039 1.00 59.61 141 HIS C O 1
ATOM 3701 N N . LEU B 2 149 ? 145.250 136.328 128.076 1.00 38.28 142 LEU C N 1
ATOM 3702 C CA . LEU B 2 149 ? 146.333 135.552 127.514 1.00 38.28 142 LEU C CA 1
ATOM 3703 C C . LEU B 2 149 ? 146.859 136.169 126.239 1.00 38.28 142 LEU C C 1
ATOM 3704 O O . LEU B 2 149 ? 146.235 137.027 125.616 1.00 38.28 142 LEU C O 1
ATOM 3709 N N . SER B 2 150 ? 148.021 135.684 125.859 1.00 36.74 143 SER C N 1
ATOM 3710 C CA . SER B 2 150 ? 148.757 135.910 124.630 1.00 36.74 143 SER C CA 1
ATOM 3711 C C . SER B 2 150 ? 149.914 134.941 124.735 1.00 36.74 143 SER C C 1
ATOM 3712 O O . SER B 2 150 ? 150.362 134.670 125.853 1.00 36.74 143 SER C O 1
ATOM 3715 N N . PRO B 2 151 ? 150.357 134.341 123.637 1.00 41.10 144 PRO C N 1
ATOM 3716 C CA . PRO B 2 151 ? 151.545 133.490 123.684 1.00 41.10 144 PRO C CA 1
ATOM 3717 C C . PRO B 2 151 ? 152.757 134.243 124.200 1.00 41.10 144 PRO C C 1
ATOM 3718 O O . PRO B 2 151 ? 152.954 135.422 123.911 1.00 41.10 144 PRO C O 1
ATOM 3722 N N . GLY B 2 152 ? 153.540 133.551 125.021 1.00 56.13 145 GLY C N 1
ATOM 3723 C CA . GLY B 2 152 ? 154.725 134.094 125.630 1.00 56.13 145 GLY C CA 1
ATOM 3724 C C . GLY B 2 152 ? 154.560 134.364 127.105 1.00 56.13 145 GLY C C 1
ATOM 3725 O O . GLY B 2 152 ? 155.550 134.357 127.840 1.00 56.13 145 GLY C O 1
ATOM 3726 N N . LYS B 2 153 ? 153.337 134.592 127.552 1.00 51.39 146 LYS C N 1
ATOM 3727 C CA . LYS B 2 153 ? 153.096 134.757 128.969 1.00 51.39 146 LYS C CA 1
ATOM 3728 C C . LYS B 2 153 ? 153.202 133.417 129.663 1.00 51.39 146 LYS C C 1
ATOM 3729 O O . LYS B 2 153 ? 152.955 132.371 129.072 1.00 51.39 146 LYS C O 1
ATOM 3735 N N . SER B 2 154 ? 153.602 133.450 130.918 1.00 47.34 147 SER C N 1
ATOM 3736 C CA . SER B 2 154 ? 153.746 132.242 131.706 1.00 47.34 147 SER C CA 1
ATOM 3737 C C . SER B 2 154 ? 152.523 132.059 132.579 1.00 47.34 147 SER C C 1
ATOM 3738 O O . SER B 2 154 ? 152.129 132.978 133.306 1.00 47.34 147 SER C O 1
ATOM 3741 N N . VAL B 2 155 ? 151.965 130.857 132.557 1.00 47.97 148 VAL C N 1
ATOM 3742 C CA . VAL B 2 155 ? 150.737 130.561 133.270 1.00 47.97 148 VAL C CA 1
ATOM 3743 C C . VAL B 2 155 ? 151.003 129.453 134.260 1.00 47.97 148 VAL C C 1
ATOM 3744 O O . VAL B 2 155 ? 151.574 128.421 133.908 1.00 47.97 148 VAL C O 1
ATOM 3748 N N . LEU B 2 156 ? 150.595 129.674 135.490 1.00 64.93 149 LEU C N 1
ATOM 3749 C CA . LEU B 2 156 ? 150.599 128.682 136.539 1.00 64.93 149 LEU C CA 1
ATOM 3750 C C . LEU B 2 156 ? 149.175 128.210 136.760 1.00 64.93 149 LEU C C 1
ATOM 3751 O O . LEU B 2 156 ? 148.284 129.020 137.032 1.00 64.93 149 LEU C O 1
ATOM 3756 N N . ILE B 2 157 ? 148.956 126.921 136.598 1.00 57.65 150 ILE C N 1
ATOM 3757 C CA . ILE B 2 157 ? 147.661 126.323 136.836 1.00 57.65 150 ILE C CA 1
ATOM 3758 C C . ILE B 2 157 ? 147.796 125.486 138.087 1.00 57.65 150 ILE C C 1
ATOM 3759 O O . ILE B 2 157 ? 148.365 124.395 138.045 1.00 57.65 150 ILE C O 1
ATOM 3764 N N . MET B 2 158 ? 147.284 125.963 139.203 1.00 76.34 151 MET C N 1
ATOM 3765 C CA . MET B 2 158 ? 147.458 125.198 140.418 1.00 76.34 151 MET C CA 1
ATOM 3766 C C . MET B 2 158 ? 146.326 124.198 140.568 1.00 76.34 151 MET C C 1
ATOM 3767 O O . MET B 2 158 ? 145.161 124.529 140.342 1.00 76.34 151 MET C O 1
ATOM 3772 N N . ASP B 2 159 ? 146.685 122.994 141.000 1.00 89.39 152 ASP C N 1
ATOM 3773 C CA . ASP B 2 159 ? 145.882 121.779 140.865 1.00 89.39 152 ASP C CA 1
ATOM 3774 C C . ASP B 2 159 ? 145.300 121.660 139.464 1.00 89.39 152 ASP C C 1
ATOM 3775 O O . ASP B 2 159 ? 144.090 121.628 139.256 1.00 89.39 152 ASP C O 1
ATOM 3780 N N . GLY B 2 160 ? 146.200 121.597 138.496 1.00 87.98 153 GLY C N 1
ATOM 3781 C CA . GLY B 2 160 ? 145.822 121.393 137.117 1.00 87.98 153 GLY C CA 1
ATOM 3782 C C . GLY B 2 160 ? 145.428 119.981 136.795 1.00 87.98 153 GLY C C 1
ATOM 3783 O O . GLY B 2 160 ? 144.903 119.711 135.714 1.00 87.98 153 GLY C O 1
ATOM 3784 N N . ALA B 2 161 ? 145.739 119.054 137.687 1.00 96.36 154 ALA C N 1
ATOM 3785 C CA . ALA B 2 161 ? 145.423 117.661 137.437 1.00 96.36 154 ALA C CA 1
ATOM 3786 C C . ALA B 2 161 ? 143.946 117.353 137.588 1.00 96.36 154 ALA C C 1
ATOM 3787 O O . ALA B 2 161 ? 143.496 116.312 137.105 1.00 96.36 154 ALA C O 1
ATOM 3789 N N . SER B 2 162 ? 143.182 118.221 138.241 1.00 94.37 155 SER C N 1
ATOM 3790 C CA . SER B 2 162 ? 141.767 117.972 138.450 1.00 94.37 155 SER C CA 1
ATOM 3791 C C . SER B 2 162 ? 141.000 118.106 137.137 1.00 94.37 155 SER C C 1
ATOM 3792 O O . SER B 2 162 ? 141.560 118.421 136.082 1.00 94.37 155 SER C O 1
ATOM 3795 N N . ALA B 2 163 ? 139.696 117.825 137.223 1.00 82.95 156 ALA C N 1
ATOM 3796 C CA . ALA B 2 163 ? 138.818 117.858 136.057 1.00 82.95 156 ALA C CA 1
ATOM 3797 C C . ALA B 2 163 ? 138.813 119.224 135.388 1.00 82.95 156 ALA C C 1
ATOM 3798 O O . ALA B 2 163 ? 138.859 119.320 134.162 1.00 82.95 156 ALA C O 1
ATOM 3800 N N . PHE B 2 164 ? 138.827 120.285 136.182 1.00 67.65 157 PHE C N 1
ATOM 3801 C CA . PHE B 2 164 ? 138.841 121.632 135.634 1.00 67.65 157 PHE C CA 1
ATOM 3802 C C . PHE B 2 164 ? 140.180 121.937 134.996 1.00 67.65 157 PHE C C 1
ATOM 3803 O O . PHE B 2 164 ? 140.253 122.568 133.929 1.00 67.65 157 PHE C O 1
ATOM 3811 N N . GLY B 2 165 ? 141.245 121.516 135.668 1.00 67.12 158 GLY C N 1
ATOM 3812 C CA . GLY B 2 165 ? 142.585 121.855 135.245 1.00 67.12 158 GLY C CA 1
ATOM 3813 C C . GLY B 2 165 ? 142.947 121.381 133.860 1.00 67.12 158 GLY C C 1
ATOM 3814 O O . GLY B 2 165 ? 143.721 122.037 133.180 1.00 67.12 158 GLY C O 1
ATOM 3815 N N . THR B 2 166 ? 142.421 120.234 133.442 1.00 82.94 159 THR C N 1
ATOM 3816 C CA . THR B 2 166 ? 142.729 119.734 132.108 1.00 82.94 159 THR C CA 1
ATOM 3817 C C . THR B 2 166 ? 142.224 120.676 131.038 1.00 82.94 159 THR C C 1
ATOM 3818 O O . THR B 2 166 ? 142.928 120.960 130.060 1.00 82.94 159 THR C O 1
ATOM 3822 N N . ILE B 2 167 ? 141.063 121.264 131.270 1.00 59.34 160 ILE C N 1
ATOM 3823 C CA . ILE B 2 167 ? 140.557 122.221 130.313 1.00 59.34 160 ILE C CA 1
ATOM 3824 C C . ILE B 2 167 ? 141.327 123.511 130.426 1.00 59.34 160 ILE C C 1
ATOM 3825 O O . ILE B 2 167 ? 141.625 124.134 129.401 1.00 59.34 160 ILE C O 1
ATOM 3830 N N . ALA B 2 168 ? 141.764 123.871 131.632 1.00 65.40 161 ALA C N 1
ATOM 3831 C CA . ALA B 2 168 ? 142.529 125.110 131.770 1.00 65.40 161 ALA C CA 1
ATOM 3832 C C . ALA B 2 168 ? 143.878 125.009 131.064 1.00 65.40 161 ALA C C 1
ATOM 3833 O O . ALA B 2 168 ? 144.263 125.910 130.305 1.00 65.40 161 ALA C O 1
ATOM 3835 N N . ILE B 2 169 ? 144.559 123.881 131.242 1.00 66.79 162 ILE C N 1
ATOM 3836 C CA . ILE B 2 169 ? 145.847 123.650 130.605 1.00 66.79 162 ILE C CA 1
ATOM 3837 C C . ILE B 2 169 ? 145.705 123.613 129.100 1.00 66.79 162 ILE C C 1
ATOM 3838 O O . ILE B 2 169 ? 146.474 124.261 128.383 1.00 66.79 162 ILE C O 1
ATOM 3843 N N . GLN B 2 170 ? 144.757 122.818 128.600 1.00 70.31 163 GLN C N 1
ATOM 3844 C CA . GLN B 2 170 ? 144.583 122.720 127.159 1.00 70.31 163 GLN C CA 1
ATOM 3845 C C . GLN B 2 170 ? 144.171 124.043 126.532 1.00 70.31 163 GLN C C 1
ATOM 3846 O O . GLN B 2 170 ? 144.568 124.331 125.395 1.00 70.31 163 GLN C O 1
ATOM 3852 N N . LEU B 2 171 ? 143.404 124.862 127.249 1.00 56.78 164 LEU C N 1
ATOM 3853 C CA . LEU B 2 171 ? 143.134 126.194 126.740 1.00 56.78 164 LEU C CA 1
ATOM 3854 C C . LEU B 2 171 ? 144.407 127.010 126.690 1.00 56.78 164 LEU C C 1
ATOM 3855 O O . LEU B 2 171 ? 144.630 127.752 125.731 1.00 56.78 164 LEU C O 1
ATOM 3860 N N . ALA B 2 172 ? 145.263 126.862 127.695 1.00 55.51 165 ALA C N 1
ATOM 3861 C CA . ALA B 2 172 ? 146.465 127.683 127.737 1.00 55.51 165 ALA C CA 1
ATOM 3862 C C . ALA B 2 172 ? 147.447 127.297 126.632 1.00 55.51 165 ALA C C 1
ATOM 3863 O O . ALA B 2 172 ? 148.014 128.168 125.959 1.00 55.51 165 ALA C O 1
ATOM 3865 N N . HIS B 2 173 ? 147.627 125.996 126.416 1.00 73.35 166 HIS C N 1
ATOM 3866 C CA . HIS B 2 173 ? 148.440 125.512 125.303 1.00 73.35 166 HIS C CA 1
ATOM 3867 C C . HIS B 2 173 ? 147.861 125.915 123.966 1.00 73.35 166 HIS C C 1
ATOM 3868 O O . HIS B 2 173 ? 148.602 126.245 123.037 1.00 73.35 166 HIS C O 1
ATOM 3875 N N . HIS B 2 174 ? 146.536 125.909 123.858 1.00 69.69 167 HIS C N 1
ATOM 3876 C CA . HIS B 2 174 ? 145.887 126.359 122.642 1.00 69.69 167 HIS C CA 1
ATOM 3877 C C . HIS B 2 174 ? 146.100 127.839 122.386 1.00 69.69 167 HIS C C 1
ATOM 3878 O O . HIS B 2 174 ? 146.027 128.280 121.238 1.00 69.69 167 HIS C O 1
ATOM 3885 N N . ARG B 2 175 ? 146.387 128.609 123.422 1.00 61.12 168 ARG C N 1
ATOM 3886 C CA . ARG B 2 175 ? 146.697 130.011 123.257 1.00 61.12 168 ARG C CA 1
ATOM 3887 C C . ARG B 2 175 ? 148.179 130.275 123.377 1.00 61.12 168 ARG C C 1
ATOM 3888 O O . ARG B 2 175 ? 148.582 131.408 123.648 1.00 61.12 168 ARG C O 1
ATOM 3896 N N . GLY B 2 176 ? 148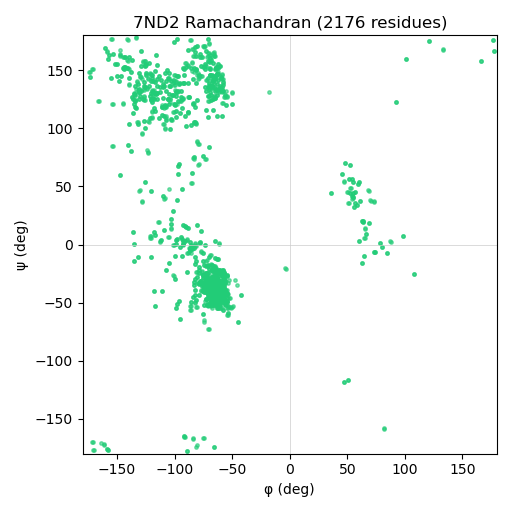.999 129.253 123.156 1.00 52.52 169 GLY C N 1
ATOM 3897 C CA . GLY B 2 176 ? 150.437 129.428 123.127 1.00 52.52 169 GLY C CA 1
ATOM 3898 C C . GLY B 2 176 ? 151.085 129.766 124.441 1.00 52.52 169 GLY C C 1
ATOM 3899 O O . GLY B 2 176 ? 152.200 130.282 124.457 1.00 52.52 169 GLY C O 1
ATOM 3900 N N . ALA B 2 177 ? 150.410 129.526 125.546 1.00 65.62 170 ALA C N 1
ATOM 3901 C CA . ALA B 2 177 ? 151.022 129.792 126.826 1.00 65.62 170 ALA C CA 1
ATOM 3902 C C . ALA B 2 177 ? 151.933 128.651 127.241 1.00 65.62 170 ALA C C 1
ATOM 3903 O O . ALA B 2 177 ? 151.719 127.494 126.883 1.00 65.62 170 ALA C O 1
ATOM 3905 N N . LYS B 2 178 ? 152.948 128.987 128.020 1.00 56.63 171 LYS C N 1
ATOM 3906 C CA . LYS B 2 178 ? 153.765 127.998 128.700 1.00 56.63 171 LYS C CA 1
ATOM 3907 C C . LYS B 2 178 ? 153.233 127.793 130.109 1.00 56.63 171 LYS C C 1
ATOM 3908 O O . LYS B 2 178 ? 152.967 128.757 130.830 1.00 56.63 171 LYS C O 1
ATOM 3914 N N . VAL B 2 179 ? 153.061 126.539 130.496 1.00 51.32 172 VAL C N 1
ATOM 3915 C CA . VAL B 2 179 ? 152.318 126.197 131.694 1.00 51.32 172 VAL C CA 1
ATOM 3916 C C . VAL B 2 179 ? 153.208 125.518 132.721 1.00 51.32 172 VAL C C 1
ATOM 3917 O O . VAL B 2 179 ? 153.949 124.586 132.402 1.00 51.32 172 VAL C O 1
ATOM 3921 N N . ILE B 2 180 ? 153.161 126.019 133.942 1.00 56.90 173 ILE C N 1
ATOM 3922 C CA . ILE B 2 180 ? 153.584 125.299 135.137 1.00 56.90 173 ILE C CA 1
ATOM 3923 C C . ILE B 2 180 ? 152.370 124.840 135.922 1.00 56.90 173 ILE C C 1
ATOM 3924 O O . ILE B 2 180 ? 151.444 125.612 136.154 1.00 56.90 173 ILE C O 1
ATOM 3929 N N . SER B 2 181 ? 152.338 123.570 136.277 1.00 67.26 174 SER C N 1
ATOM 3930 C CA . SER B 2 181 ? 151.179 123.017 136.946 1.00 67.26 174 SER C CA 1
ATOM 3931 C C . SER B 2 181 ? 151.567 122.235 138.178 1.00 67.26 174 SER C C 1
ATOM 3932 O O . SER B 2 181 ? 152.593 121.558 138.207 1.00 67.26 174 SER C O 1
ATOM 3935 N N . THR B 2 182 ? 150.690 122.270 139.160 1.00 74.50 175 THR C N 1
ATOM 3936 C CA . THR B 2 182 ? 150.943 121.636 140.435 1.00 74.50 175 THR C CA 1
ATOM 3937 C C . THR B 2 182 ? 150.150 120.355 140.493 1.00 74.50 175 THR C C 1
ATOM 3938 O O . THR B 2 182 ? 148.978 120.325 140.118 1.00 74.50 175 THR C O 1
ATOM 3942 N N . ALA B 2 183 ? 150.780 119.302 140.966 1.00 86.54 176 ALA C N 1
ATOM 3943 C CA . ALA B 2 183 ? 150.098 118.035 141.118 1.00 86.54 176 ALA C CA 1
ATOM 3944 C C . ALA B 2 183 ? 150.202 117.583 142.558 1.00 86.54 176 ALA C C 1
ATOM 3945 O O . ALA B 2 183 ? 151.223 117.799 143.214 1.00 86.54 176 ALA C O 1
ATOM 3947 N N . CYS B 2 184 ? 149.130 116.970 143.046 1.00 110.54 177 CYS C N 1
ATOM 3948 C CA . CYS B 2 184 ? 149.043 116.563 144.440 1.00 110.54 177 CYS C CA 1
ATOM 3949 C C . CYS B 2 184 ? 149.379 115.082 144.604 1.00 110.54 177 CYS C C 1
ATOM 3950 O O . CYS B 2 184 ? 150.243 114.733 145.413 1.00 110.54 177 CYS C O 1
ATOM 3953 N N . SER B 2 185 ? 148.698 114.194 143.886 1.00 122.50 178 SER C N 1
ATOM 3954 C CA . SER B 2 185 ? 149.150 112.816 143.964 1.00 122.50 178 SER C CA 1
ATOM 3955 C C . SER B 2 185 ? 150.272 112.578 142.963 1.00 122.50 178 SER C C 1
ATOM 3956 O O . SER B 2 185 ? 150.439 113.318 141.991 1.00 122.50 178 SER C O 1
ATOM 3959 N N . LEU B 2 186 ? 151.080 111.556 143.255 1.00 127.37 179 LEU C N 1
ATOM 3960 C CA . LEU B 2 186 ? 152.031 111.018 142.285 1.00 127.37 179 LEU C CA 1
ATOM 3961 C C . LEU B 2 186 ? 151.319 110.623 140.997 1.00 127.37 179 LEU C C 1
ATOM 3962 O O . LEU B 2 186 ? 151.837 110.841 139.895 1.00 127.37 179 LEU C O 1
ATOM 3967 N N . GLU B 2 187 ? 150.144 110.002 141.127 1.00 116.93 180 GLU C N 1
ATOM 3968 C CA . GLU B 2 187 ? 149.347 109.632 139.968 1.00 116.93 180 GLU C CA 1
ATOM 3969 C C . GLU B 2 187 ? 148.890 110.866 139.210 1.00 116.93 180 GLU C C 1
ATOM 3970 O O . GLU B 2 187 ? 148.768 110.845 137.981 1.00 116.93 180 GLU C O 1
ATOM 3976 N N . ASP B 2 188 ? 148.683 111.968 139.919 1.00 129.30 181 ASP C N 1
ATOM 3977 C CA . ASP B 2 188 ? 148.350 113.214 139.247 1.00 129.30 181 ASP C CA 1
ATOM 3978 C C . ASP B 2 188 ? 149.538 113.767 138.472 1.00 129.30 181 ASP C C 1
ATOM 3979 O O . ASP B 2 188 ? 149.365 114.291 137.363 1.00 129.30 181 ASP C O 1
ATOM 3984 N N . LYS B 2 189 ? 150.755 113.594 139.004 1.00 108.41 182 LYS C N 1
ATOM 3985 C CA . LYS B 2 189 ? 151.947 113.924 138.229 1.00 108.41 182 LYS C CA 1
ATOM 3986 C C . LYS B 2 189 ? 152.025 113.062 136.990 1.00 108.41 182 LYS C C 1
ATOM 3987 O O . LYS B 2 189 ? 152.398 113.536 135.914 1.00 108.41 182 LYS C O 1
ATOM 3993 N N . GLN B 2 190 ? 151.677 111.788 137.140 1.00 126.30 183 GLN C N 1
ATOM 3994 C CA . GLN B 2 190 ? 151.657 110.860 136.020 1.00 126.30 183 GLN C CA 1
ATOM 3995 C C . GLN B 2 190 ? 150.664 111.307 134.955 1.00 126.30 183 GLN C C 1
ATOM 3996 O O . GLN B 2 190 ? 150.917 111.144 133.761 1.00 126.30 183 GLN C O 1
ATOM 4002 N N . CYS B 2 191 ? 149.517 111.845 135.378 1.00 118.27 184 CYS C N 1
ATOM 4003 C CA . CYS B 2 191 ? 148.544 112.389 134.433 1.00 118.27 184 CYS C CA 1
ATOM 4004 C C . CYS B 2 191 ? 149.108 113.575 133.672 1.00 118.27 184 CYS C C 1
ATOM 4005 O O . CYS B 2 191 ? 148.868 113.718 132.469 1.00 118.27 184 CYS C O 1
ATOM 4008 N N . LEU B 2 192 ? 149.821 114.458 134.370 1.00 107.54 185 LEU C N 1
ATOM 4009 C CA . LEU B 2 192 ? 150.513 115.539 133.672 1.00 107.54 185 LEU C CA 1
ATOM 4010 C C . LEU B 2 192 ? 151.562 115.015 132.708 1.00 107.54 185 LEU C C 1
ATOM 4011 O O . LEU B 2 192 ? 151.758 115.588 131.633 1.00 107.54 185 LEU C O 1
ATOM 4016 N N . GLU B 2 193 ? 152.235 113.928 133.067 1.00 127.01 186 GLU C N 1
ATOM 4017 C CA . GLU B 2 193 ? 153.127 113.263 132.122 1.00 127.01 186 GLU C CA 1
ATOM 4018 C C . GLU B 2 193 ? 152.362 112.728 130.917 1.00 127.01 186 GLU C C 1
ATOM 4019 O O . GLU B 2 193 ? 152.851 112.783 129.784 1.00 127.01 186 GLU C O 1
ATOM 4025 N N . ARG B 2 194 ? 151.160 112.209 131.145 1.00 127.82 187 ARG C N 1
ATOM 4026 C CA . ARG B 2 194 ? 150.332 111.666 130.078 1.00 127.82 187 ARG C CA 1
ATOM 4027 C C . ARG B 2 194 ? 149.816 112.691 129.069 1.00 127.82 187 ARG C C 1
ATOM 4028 O O . ARG B 2 194 ? 149.262 112.250 128.057 1.00 127.82 187 ARG C O 1
ATOM 4036 N N . PHE B 2 195 ? 149.825 114.005 129.363 1.00 103.74 188 PHE C N 1
ATOM 4037 C CA . PHE B 2 195 ? 149.429 114.994 128.348 1.00 103.74 188 PHE C CA 1
ATOM 4038 C C . PHE B 2 195 ? 150.241 114.842 127.076 1.00 103.74 188 PHE C C 1
ATOM 4039 O O . PHE B 2 195 ? 151.472 114.795 127.120 1.00 103.74 188 PHE C O 1
ATOM 4047 N N . ARG B 2 196 ? 149.530 114.734 125.948 1.00 104.46 189 ARG C N 1
ATOM 4048 C CA . ARG B 2 196 ? 150.205 114.724 124.653 1.00 104.46 189 ARG C CA 1
ATOM 4049 C C . ARG B 2 196 ? 150.991 116.008 124.438 1.00 104.46 189 ARG C C 1
ATOM 4050 O O . ARG B 2 196 ? 152.151 115.911 124.001 1.00 104.46 189 ARG C O 1
ATOM 4058 N N . PRO B 2 197 ? 150.462 117.216 124.672 1.00 90.47 190 PRO C N 1
ATOM 4059 C CA . PRO B 2 197 ? 151.345 118.351 124.631 1.00 90.47 190 PRO C CA 1
ATOM 4060 C C . PRO B 2 197 ? 152.229 118.325 125.855 1.00 90.47 190 PRO C C 1
ATOM 4061 O O . PRO B 2 197 ? 151.793 117.907 126.937 1.00 90.47 190 PRO C O 1
ATOM 4065 N N . PRO B 2 198 ? 153.461 118.677 125.710 1.00 87.01 191 PRO C N 1
ATOM 4066 C CA . PRO B 2 198 ? 154.346 118.673 126.866 1.00 87.01 191 PRO C CA 1
ATOM 4067 C C . PRO B 2 198 ? 154.312 119.995 127.608 1.00 87.01 191 PRO C C 1
ATOM 4068 O O . PRO B 2 198 ? 154.674 121.054 127.087 1.00 87.01 191 PRO C O 1
ATOM 4072 N N . ILE B 2 199 ? 153.808 119.937 128.835 1.00 68.78 192 ILE C N 1
ATOM 4073 C CA . ILE B 2 199 ? 153.758 121.122 129.662 1.00 68.78 192 ILE C CA 1
ATOM 4074 C C . ILE B 2 199 ? 155.179 121.417 130.103 1.00 68.78 192 ILE C C 1
ATOM 4075 O O . ILE B 2 199 ? 156.035 120.524 130.110 1.00 68.78 192 ILE C O 1
ATOM 4080 N N . ALA B 2 200 ? 155.456 122.691 130.391 1.00 69.15 193 ALA C N 1
ATOM 4081 C CA . ALA B 2 200 ? 156.824 123.126 130.669 1.00 69.15 193 ALA C CA 1
ATOM 4082 C C . ALA B 2 200 ? 157.410 122.428 131.875 1.00 69.15 193 ALA C C 1
ATOM 4083 O O . ALA B 2 200 ? 158.543 121.944 131.833 1.00 69.15 193 ALA C O 1
ATOM 4085 N N . ARG B 2 201 ? 156.660 122.368 132.956 1.00 72.22 194 ARG C N 1
ATOM 4086 C CA . ARG B 2 201 ? 157.201 121.753 134.142 1.00 72.22 194 ARG C CA 1
ATOM 4087 C C . ARG B 2 201 ? 156.044 121.189 134.935 1.00 72.22 194 ARG C C 1
ATOM 4088 O O . ARG B 2 201 ? 154.908 121.640 134.802 1.00 72.22 194 ARG C O 1
ATOM 4096 N N . VAL B 2 202 ? 156.336 120.186 135.740 1.00 75.87 195 VAL C N 1
ATOM 4097 C CA . VAL B 2 202 ? 155.396 119.659 136.706 1.00 75.87 195 VAL C CA 1
ATOM 4098 C C . VAL B 2 202 ? 156.009 119.945 138.050 1.00 75.87 195 VAL C C 1
ATOM 4099 O O . VAL B 2 202 ? 157.155 119.568 138.304 1.00 75.87 195 VAL C O 1
ATOM 4103 N N . ILE B 2 203 ? 155.273 120.607 138.909 1.00 82.85 196 ILE C N 1
ATOM 4104 C CA . ILE B 2 203 ? 155.792 120.926 140.216 1.00 82.85 196 ILE C CA 1
ATOM 4105 C C . ILE B 2 203 ? 154.985 120.119 141.217 1.00 82.85 196 ILE C C 1
ATOM 4106 O O . ILE B 2 203 ? 153.763 119.982 141.091 1.00 82.85 196 ILE C O 1
ATOM 4111 N N . ASP B 2 204 ? 155.694 119.458 142.114 1.00 102.67 197 ASP C N 1
ATOM 4112 C CA . ASP B 2 204 ? 155.106 118.498 143.028 1.00 102.67 197 ASP C CA 1
ATOM 4113 C C . ASP B 2 204 ? 155.016 119.078 144.430 1.00 102.67 197 ASP C C 1
ATOM 4114 O O . ASP B 2 204 ? 156.017 119.533 144.991 1.00 102.67 197 ASP C O 1
ATOM 4119 N N . VAL B 2 205 ? 153.810 119.057 144.986 1.00 107.89 198 VAL C N 1
ATOM 4120 C CA . VAL B 2 205 ? 153.551 119.430 146.364 1.00 107.89 198 VAL C CA 1
ATOM 4121 C C . VAL B 2 205 ? 153.294 118.187 147.214 1.00 107.89 198 VAL C C 1
ATOM 4122 O O . VAL B 2 205 ? 152.964 118.295 148.403 1.00 107.89 198 VAL C O 1
ATOM 4126 N N . SER B 2 206 ? 153.475 116.997 146.621 1.00 109.78 199 SER C N 1
ATOM 4127 C CA . SER B 2 206 ? 153.230 115.727 147.305 1.00 109.78 199 SER C CA 1
ATOM 4128 C C . SER B 2 206 ? 154.132 115.563 148.517 1.00 109.78 199 SER C C 1
ATOM 4129 O O . SER B 2 206 ? 153.698 115.049 149.554 1.00 109.78 199 SER C O 1
ATOM 4132 N N . ASN B 2 207 ? 155.386 115.991 148.404 1.00 115.50 200 ASN C N 1
ATOM 4133 C CA . ASN B 2 207 ? 156.300 115.887 149.524 1.00 115.50 200 ASN C CA 1
ATOM 4134 C C . ASN B 2 207 ? 155.905 116.852 150.628 1.00 115.50 200 ASN C C 1
ATOM 4135 O O . ASN B 2 207 ? 155.189 117.834 150.407 1.00 115.50 200 ASN C O 1
ATOM 4140 N N . GLY B 2 208 ? 156.352 116.513 151.838 1.00 134.33 201 GLY C N 1
ATOM 4141 C CA . GLY B 2 208 ? 156.077 117.341 152.997 1.00 134.33 201 GLY C CA 1
ATOM 4142 C C . GLY B 2 208 ? 156.648 118.729 152.845 1.00 134.33 201 GLY C C 1
ATOM 4143 O O . GLY B 2 208 ? 156.051 119.710 153.293 1.00 134.33 201 GLY C O 1
ATOM 4144 N N . LYS B 2 209 ? 157.829 118.824 152.248 1.00 125.89 202 LYS C N 1
ATOM 4145 C CA . LYS B 2 209 ? 158.356 120.124 151.889 1.00 125.89 202 LYS C CA 1
ATOM 4146 C C . LYS B 2 209 ? 157.488 120.705 150.786 1.00 125.89 202 LYS C C 1
ATOM 4147 O O . LYS B 2 209 ? 157.092 120.003 149.857 1.00 125.89 202 LYS C O 1
ATOM 4153 N N . VAL B 2 210 ? 157.168 121.985 150.907 1.00 118.55 203 VAL C N 1
ATOM 4154 C CA . VAL B 2 210 ? 156.371 122.687 149.916 1.00 118.55 203 VAL C CA 1
ATOM 4155 C C . VAL B 2 210 ? 157.329 123.662 149.257 1.00 118.55 203 VAL C C 1
ATOM 4156 O O . VAL B 2 210 ? 157.903 124.534 149.921 1.00 118.55 203 VAL C O 1
ATOM 4160 N N . HIS B 2 211 ? 157.524 123.491 147.963 1.00 116.36 204 HIS C N 1
ATOM 4161 C CA . HIS B 2 211 ? 158.493 124.251 147.202 1.00 116.36 204 HIS C CA 1
ATOM 4162 C C . HIS B 2 211 ? 157.845 124.857 145.987 1.00 116.36 204 HIS C C 1
ATOM 4163 O O . HIS B 2 211 ? 158.428 124.888 144.905 1.00 116.36 204 HIS C O 1
ATOM 4170 N N . VAL B 2 212 ? 156.597 125.291 146.141 1.00 87.63 205 VAL C N 1
ATOM 4171 C CA . VAL B 2 212 ? 155.847 125.810 145.006 1.00 87.63 205 VAL C CA 1
ATOM 4172 C C . VAL B 2 212 ? 156.456 127.114 144.485 1.00 87.63 205 VAL C C 1
ATOM 4173 O O . VAL B 2 212 ? 156.738 127.242 143.284 1.00 87.63 205 VAL C O 1
ATOM 4177 N N . ALA B 2 213 ? 156.782 128.041 145.385 1.00 83.57 206 ALA C N 1
ATOM 4178 C CA . ALA B 2 213 ? 157.290 129.338 144.965 1.00 83.57 206 ALA C CA 1
ATOM 4179 C C . ALA B 2 213 ? 158.705 129.235 144.434 1.00 83.57 206 ALA C C 1
ATOM 4180 O O . ALA B 2 213 ? 159.014 129.779 143.376 1.00 83.57 206 ALA C O 1
ATOM 4182 N N . GLU B 2 214 ? 159.567 128.529 145.154 1.00 88.70 207 GLU C N 1
ATOM 4183 C CA . GLU B 2 214 ? 160.988 128.511 144.840 1.00 88.70 207 GLU C CA 1
ATOM 4184 C C . GLU B 2 214 ? 161.239 127.814 143.516 1.00 88.70 207 GLU C C 1
ATOM 4185 O O . GLU B 2 214 ? 161.876 128.370 142.613 1.00 88.70 207 GLU C O 1
ATOM 4191 N N . SER B 2 215 ? 160.676 126.618 143.370 1.00 83.13 208 SER C N 1
ATOM 4192 C CA . SER B 2 215 ? 160.848 125.847 142.148 1.00 83.13 208 SER C CA 1
ATOM 4193 C C . SER B 2 215 ? 160.132 126.498 140.979 1.00 83.13 208 SER C C 1
ATOM 4194 O O . SER B 2 215 ? 160.660 126.520 139.856 1.00 83.13 208 SER C O 1
ATOM 4197 N N . CYS B 2 216 ? 158.923 127.015 141.210 1.00 80.38 209 CYS C N 1
ATOM 4198 C CA . CYS B 2 216 ? 158.217 127.653 140.113 1.00 80.38 209 CYS C CA 1
ATOM 4199 C C . CYS B 2 216 ? 158.941 128.920 139.670 1.00 80.38 209 CYS C C 1
ATOM 4200 O O . CYS B 2 216 ? 159.018 129.206 138.472 1.00 80.38 209 CYS C O 1
ATOM 4203 N N . LEU B 2 217 ? 159.482 129.677 140.625 1.00 64.87 210 LEU C N 1
ATOM 4204 C CA . LEU B 2 217 ? 160.221 130.888 140.310 1.00 64.87 210 LEU C CA 1
ATOM 4205 C C . LEU B 2 217 ? 161.475 130.581 139.517 1.00 64.87 210 LEU C C 1
ATOM 4206 O O . LEU B 2 217 ? 161.800 131.292 138.558 1.00 64.87 210 LEU C O 1
ATOM 4211 N N . GLU B 2 218 ? 162.181 129.512 139.879 1.00 75.34 211 GLU C N 1
ATOM 4212 C CA . GLU B 2 218 ? 163.386 129.201 139.124 1.00 75.34 211 GLU C CA 1
ATOM 4213 C C . GLU B 2 218 ? 163.043 128.658 137.748 1.00 75.34 211 GLU C C 1
ATOM 4214 O O . GLU B 2 218 ? 163.876 128.739 136.841 1.00 75.34 211 GLU C O 1
ATOM 4220 N N . GLU B 2 219 ? 161.854 128.069 137.578 1.00 61.70 212 GLU C N 1
ATOM 4221 C CA . GLU B 2 219 ? 161.415 127.744 136.222 1.00 61.70 212 GLU C CA 1
ATOM 4222 C C . GLU B 2 219 ? 161.244 128.990 135.367 1.00 61.70 212 GLU C C 1
ATOM 4223 O O . GLU B 2 219 ? 161.599 128.997 134.184 1.00 61.70 212 GLU C O 1
ATOM 4229 N N . THR B 2 220 ? 160.776 130.074 135.952 1.00 61.08 213 THR C N 1
ATOM 4230 C CA . THR B 2 220 ? 160.746 131.307 135.192 1.00 61.08 213 THR C CA 1
ATOM 4231 C C . THR B 2 220 ? 162.060 132.041 135.272 1.00 61.08 213 THR C C 1
ATOM 4232 O O . THR B 2 220 ? 162.181 133.111 134.679 1.00 61.08 213 THR C O 1
ATOM 4236 N N . GLY B 2 221 ? 163.025 131.497 136.006 1.00 75.68 214 GLY C N 1
ATOM 4237 C CA . GLY B 2 221 ? 164.364 132.055 136.099 1.00 75.68 214 GLY C CA 1
ATOM 4238 C C . GLY B 2 221 ? 164.426 133.454 136.661 1.00 75.68 214 GLY C C 1
ATOM 4239 O O . GLY B 2 221 ? 165.240 134.269 136.211 1.00 75.68 214 GLY C O 1
ATOM 4240 N N . GLY B 2 222 ? 163.584 133.754 137.635 1.00 58.19 215 GLY C N 1
ATOM 4241 C CA . GLY B 2 222 ? 163.513 135.097 138.121 1.00 58.19 215 GLY C CA 1
ATOM 4242 C C . GLY B 2 222 ? 162.616 136.011 137.330 1.00 58.19 215 GLY C C 1
ATOM 4243 O O . GLY B 2 222 ? 162.480 137.175 137.705 1.00 58.19 215 GLY C O 1
ATOM 4244 N N . LEU B 2 223 ? 162.086 135.577 136.188 1.00 64.01 216 LEU C N 1
ATOM 4245 C CA . LEU B 2 223 ? 161.212 136.483 135.457 1.00 64.01 216 LEU C CA 1
ATOM 4246 C C . LEU B 2 223 ? 159.857 136.567 136.114 1.00 64.01 216 LEU C C 1
ATOM 4247 O O . LEU B 2 223 ? 159.220 137.620 136.092 1.00 64.01 216 LEU C O 1
ATOM 4252 N N . GLY B 2 224 ? 159.384 135.461 136.652 1.00 61.00 217 GLY C N 1
ATOM 4253 C CA . GLY B 2 224 ? 158.145 135.467 137.387 1.00 61.00 217 GLY C CA 1
ATOM 4254 C C . GLY B 2 224 ? 157.000 134.944 136.545 1.00 61.00 217 GLY C C 1
ATOM 4255 O O . GLY B 2 224 ? 157.045 134.927 135.316 1.00 61.00 217 GLY C O 1
ATOM 4256 N N . VAL B 2 225 ? 155.950 134.525 137.220 1.00 51.63 218 VAL C N 1
ATOM 4257 C CA . VAL B 2 225 ? 154.811 133.913 136.568 1.00 51.63 218 VAL C CA 1
ATOM 4258 C C . VAL B 2 225 ? 153.759 134.980 136.381 1.00 51.63 218 VAL C C 1
ATOM 4259 O O . VAL B 2 225 ? 153.482 135.740 137.310 1.00 51.63 218 VAL C O 1
ATOM 4263 N N . ASP B 2 226 ? 153.197 135.072 135.182 1.00 73.70 219 ASP C N 1
ATOM 4264 C CA . ASP B 2 226 ? 152.171 136.080 134.961 1.00 73.70 219 ASP C CA 1
ATOM 4265 C C . ASP B 2 226 ? 150.777 135.667 135.417 1.00 73.70 219 ASP C C 1
ATOM 4266 O O . ASP B 2 226 ? 150.062 136.475 136.011 1.00 73.70 219 ASP C O 1
ATOM 4271 N N . ILE B 2 227 ? 150.326 134.456 135.149 1.00 109.85 220 ILE C N 1
ATOM 4272 C CA . ILE B 2 227 ? 148.910 134.184 135.327 1.00 109.85 220 ILE C CA 1
ATOM 4273 C C . ILE B 2 227 ? 148.766 132.979 136.222 1.00 109.85 220 ILE C C 1
ATOM 4274 O O . ILE B 2 227 ? 148.986 131.858 135.780 1.00 109.85 220 ILE C O 1
ATOM 4279 N N . VAL B 2 228 ? 148.364 133.193 137.455 1.00 109.85 221 VAL C N 1
ATOM 4280 C CA . VAL B 2 228 ? 148.180 132.098 138.402 1.00 109.85 221 VAL C CA 1
ATOM 4281 C C . VAL B 2 228 ? 146.694 131.861 138.660 1.00 109.85 221 VAL C C 1
ATOM 4282 O O . VAL B 2 228 ? 146.010 132.653 139.319 1.00 109.85 221 VAL C O 1
ATOM 4286 N N . LEU B 2 229 ? 146.136 130.849 137.994 1.00 81.70 222 LEU C N 1
ATOM 4287 C CA . LEU B 2 229 ? 144.758 130.404 138.257 1.00 81.70 222 LEU C CA 1
ATOM 4288 C C . LEU B 2 229 ? 144.717 129.536 139.504 1.00 81.70 222 LEU C C 1
ATOM 4289 O O . LEU B 2 229 ? 144.519 128.323 139.430 1.00 81.70 222 LEU C O 1
ATOM 4294 N N . ASP B 2 230 ? 144.945 130.150 140.656 1.00 116.79 223 ASP C N 1
ATOM 4295 C CA . ASP B 2 230 ? 145.002 129.310 141.851 1.00 116.79 223 ASP C CA 1
ATOM 4296 C C . ASP B 2 230 ? 143.639 128.752 142.248 1.00 116.79 223 ASP C C 1
ATOM 4297 O O . ASP B 2 230 ? 142.620 129.443 142.201 1.00 116.79 223 ASP C O 1
ATOM 4302 N N . ALA B 2 231 ? 143.635 127.461 142.579 1.00 130.49 224 ALA C N 1
ATOM 4303 C CA . ALA B 2 231 ? 142.415 126.800 143.021 1.00 130.49 224 ALA C CA 1
ATOM 4304 C C . ALA B 2 231 ? 141.977 127.300 144.387 1.00 130.49 224 ALA C C 1
ATOM 4305 O O . ALA B 2 231 ? 140.787 127.522 144.622 1.00 130.49 224 ALA C O 1
ATOM 4307 N N . GLY B 2 232 ? 142.911 127.460 145.308 1.00 103.45 225 GLY C N 1
ATOM 4308 C CA . GLY B 2 232 ? 142.523 127.903 146.631 1.00 103.45 225 GLY C CA 1
ATOM 4309 C C . GLY B 2 232 ? 143.729 128.459 147.339 1.00 103.45 225 GLY C C 1
ATOM 4310 O O . GLY B 2 232 ? 144.863 128.330 146.880 1.00 103.45 225 GLY C O 1
ATOM 4311 N N . VAL B 2 233 ? 143.470 129.105 148.459 1.00 104.51 226 VAL C N 1
ATOM 4312 C CA . VAL B 2 233 ? 144.533 129.700 149.244 1.00 104.51 226 VAL C CA 1
ATOM 4313 C C . VAL B 2 233 ? 144.500 129.040 150.618 1.00 104.51 226 VAL C C 1
ATOM 4314 O O . VAL B 2 233 ? 143.427 128.705 151.126 1.00 104.51 226 VAL C O 1
ATOM 4318 N N . ARG B 2 234 ? 145.671 128.858 151.229 1.00 112.41 227 ARG C N 1
ATOM 4319 C CA . ARG B 2 234 ? 145.781 128.242 152.546 1.00 112.41 227 ARG C CA 1
ATOM 4320 C C . ARG B 2 234 ? 145.622 129.278 153.644 1.00 112.41 227 ARG C C 1
ATOM 4321 O O . ARG B 2 234 ? 145.684 128.939 154.826 1.00 112.41 227 ARG C O 1
ATOM 4329 N N . LEU B 2 235 ? 145.366 130.523 153.269 1.00 130.37 228 LEU C N 1
ATOM 4330 C CA . LEU B 2 235 ? 145.219 131.620 154.210 1.00 130.37 228 LEU C CA 1
ATOM 4331 C C . LEU B 2 235 ? 144.010 131.410 155.127 1.00 130.37 228 LEU C C 1
ATOM 4332 O O . LEU B 2 235 ? 143.091 130.657 154.806 1.00 130.37 228 LEU C O 1
ATOM 4337 N N . TYR B 2 236 ? 144.102 131.985 156.330 1.00 175.65 229 TYR C N 1
ATOM 4338 C CA . TYR B 2 236 ? 143.163 132.130 157.459 1.00 175.65 229 TYR C CA 1
ATOM 4339 C C . TYR B 2 236 ? 143.100 130.863 158.297 1.00 175.65 229 TYR C C 1
ATOM 4340 O O . TYR B 2 236 ? 142.365 130.840 159.286 1.00 175.65 229 TYR C O 1
ATOM 4349 N N . SER B 2 237 ? 143.811 129.805 157.931 1.00 212.91 230 SER C N 1
ATOM 4350 C CA . SER B 2 237 ? 143.919 128.643 158.795 1.00 212.91 230 SER C CA 1
ATOM 4351 C C . SER B 2 237 ? 145.357 128.378 159.218 1.00 212.91 230 SER C C 1
ATOM 4352 O O . SER B 2 237 ? 145.635 127.305 159.765 1.00 212.91 230 SER C O 1
ATOM 4355 N N . LYS B 2 238 ? 146.273 129.322 158.960 1.00 198.00 231 LYS C N 1
ATOM 4356 C CA . LYS B 2 238 ? 147.701 129.103 159.201 1.00 198.00 231 LYS C CA 1
ATOM 4357 C C . LYS B 2 238 ? 148.019 128.892 160.683 1.00 198.00 231 LYS C C 1
ATOM 4358 O O . LYS B 2 238 ? 148.823 128.020 161.030 1.00 198.00 231 LYS C O 1
ATOM 4360 N N . ASP B 2 239 ? 147.404 129.675 161.569 1.00 243.16 232 ASP C N 1
ATOM 4361 C CA . ASP B 2 239 ? 147.682 129.595 162.993 1.00 243.16 232 ASP C CA 1
ATOM 4362 C C . ASP B 2 239 ? 146.551 128.953 163.776 1.00 243.16 232 ASP C C 1
ATOM 4363 O O . ASP B 2 239 ? 146.808 128.325 164.808 1.00 243.16 232 ASP C O 1
ATOM 4365 N N . ASP B 2 240 ? 145.342 128.947 163.234 1.00 252.60 233 ASP C N 1
ATOM 4366 C CA . ASP B 2 240 ? 144.198 128.383 163.928 1.00 252.60 233 ASP C CA 1
ATOM 4367 C C . ASP B 2 240 ? 143.634 127.265 163.076 1.00 252.60 233 ASP C C 1
ATOM 4368 O O . ASP B 2 240 ? 143.258 127.494 161.919 1.00 252.60 233 ASP C O 1
ATOM 4370 N N . GLU B 2 241 ? 143.538 126.070 163.680 1.00 227.16 234 GLU C N 1
ATOM 4371 C CA . GLU B 2 241 ? 143.062 124.831 163.075 1.00 227.16 234 GLU C CA 1
ATOM 4372 C C . GLU B 2 241 ? 143.723 124.580 161.727 1.00 227.16 234 GLU C C 1
ATOM 4373 O O . GLU B 2 241 ? 143.078 124.822 160.701 1.00 227.16 234 GLU C O 1
ATOM 4375 N N . PRO B 2 242 ? 145.021 124.254 161.679 1.00 202.75 235 PRO C N 1
ATOM 4376 C CA . PRO B 2 242 ? 145.681 124.050 160.382 1.00 202.75 235 PRO C CA 1
ATOM 4377 C C . PRO B 2 242 ? 145.025 122.926 159.594 1.00 202.75 235 PRO C C 1
ATOM 4378 O O . PRO B 2 242 ? 144.536 121.951 160.170 1.00 202.75 235 PRO C O 1
ATOM 4380 N N . ALA B 2 243 ? 144.983 123.116 158.269 1.00 163.31 236 ALA C N 1
ATOM 4381 C CA . ALA B 2 243 ? 144.383 122.180 157.315 1.00 163.31 236 ALA C CA 1
ATOM 4382 C C . ALA B 2 243 ? 142.897 121.960 157.599 1.00 163.31 236 ALA C C 1
ATOM 4383 O O . ALA B 2 243 ? 142.464 120.831 157.836 1.00 163.31 236 ALA C O 1
ATOM 4385 N N . VAL B 2 244 ? 142.136 123.065 157.680 1.00 162.71 237 VAL C N 1
ATOM 4386 C CA . VAL B 2 244 ? 140.682 122.948 157.771 1.00 162.71 237 VAL C CA 1
ATOM 4387 C C . VAL B 2 244 ? 140.181 122.201 156.549 1.00 162.71 237 VAL C C 1
ATOM 4388 O O . VAL B 2 244 ? 140.623 122.452 155.420 1.00 162.71 237 VAL C O 1
ATOM 4392 N N . LYS B 2 245 ? 139.314 121.217 156.798 1.00 154.91 238 LYS C N 1
ATOM 4393 C CA . LYS B 2 245 ? 138.790 120.286 155.799 1.00 154.91 238 LYS C CA 1
ATOM 4394 C C . LYS B 2 245 ? 139.925 119.560 155.078 1.00 154.91 238 LYS C C 1
ATOM 4395 O O . LYS B 2 245 ? 139.794 119.212 153.901 1.00 154.91 238 LYS C O 1
ATOM 4401 N N . LEU B 2 246 ? 141.017 119.320 155.814 1.00 149.52 239 LEU C N 1
ATOM 4402 C CA . LEU B 2 246 ? 142.223 118.630 155.357 1.00 149.52 239 LEU C CA 1
ATOM 4403 C C . LEU B 2 246 ? 142.787 119.267 154.082 1.00 149.52 239 LEU C C 1
ATOM 4404 O O . LEU B 2 246 ? 142.955 118.619 153.048 1.00 149.52 239 LEU C O 1
ATOM 4409 N N . GLN B 2 247 ? 143.068 120.562 154.155 1.00 124.67 240 GLN C N 1
ATOM 4410 C CA . GLN B 2 247 ? 143.500 121.282 152.972 1.00 124.67 240 GLN C CA 1
ATOM 4411 C C . GLN B 2 247 ? 144.999 121.523 153.052 1.00 124.67 240 GLN C C 1
ATOM 4412 O O . GLN B 2 247 ? 145.550 121.813 154.118 1.00 124.67 240 GLN C O 1
ATOM 4418 N N . LEU B 2 248 ? 145.664 121.301 151.934 1.00 99.04 241 LEU C N 1
ATOM 4419 C CA . LEU B 2 248 ? 147.085 121.553 151.795 1.00 99.04 241 LEU C CA 1
ATOM 4420 C C . LEU B 2 248 ? 147.248 122.466 150.598 1.00 99.04 241 LEU C C 1
ATOM 4421 O O . LEU B 2 248 ? 147.944 122.212 149.615 1.00 99.04 241 LEU C O 1
ATOM 4426 N N . LEU B 2 249 ? 146.517 123.544 150.681 1.00 97.03 242 LEU C N 1
ATOM 4427 C CA . LEU B 2 249 ? 146.465 124.558 149.664 1.00 97.03 242 LEU C CA 1
ATOM 4428 C C . LEU B 2 249 ? 147.726 125.406 149.742 1.00 97.03 242 LEU C C 1
ATOM 4429 O O . LEU B 2 249 ? 148.474 125.328 150.715 1.00 97.03 242 LEU C O 1
ATOM 4434 N N . PRO B 2 250 ? 148.051 126.133 148.685 1.00 93.53 243 PRO C N 1
ATOM 4435 C CA . PRO B 2 250 ? 149.211 127.019 148.746 1.00 93.53 243 PRO C CA 1
ATOM 4436 C C . PRO B 2 250 ? 149.010 128.175 149.697 1.00 93.53 243 PRO C C 1
ATOM 4437 O O . PRO B 2 250 ? 147.924 128.746 149.787 1.00 93.53 243 PRO C O 1
ATOM 4441 N N . HIS B 2 251 ? 150.085 128.515 150.398 1.00 103.80 244 HIS C N 1
ATOM 4442 C CA . HIS B 2 251 ? 150.115 129.695 151.242 1.00 103.80 244 HIS C CA 1
ATOM 4443 C C . HIS B 2 251 ? 149.937 130.936 150.387 1.00 103.80 244 HIS C C 1
ATOM 4444 O O . HIS B 2 251 ? 150.306 130.961 149.217 1.00 103.80 244 HIS C O 1
ATOM 4451 N N . LYS B 2 252 ? 149.285 131.939 150.956 1.00 84.20 245 LYS C N 1
ATOM 4452 C CA . LYS B 2 252 ? 149.061 133.183 150.234 1.00 84.20 245 LYS C CA 1
ATOM 4453 C C . LYS B 2 252 ? 150.368 133.861 149.862 1.00 84.20 245 LYS C C 1
ATOM 4454 O O . LYS B 2 252 ? 150.533 134.322 148.726 1.00 84.20 245 LYS C O 1
ATOM 4460 N N . HIS B 2 253 ? 151.310 133.907 150.796 1.00 83.47 246 HIS C N 1
ATOM 4461 C CA . HIS B 2 253 ? 152.538 134.653 150.572 1.00 83.47 246 HIS C CA 1
ATOM 4462 C C . HIS B 2 253 ? 153.410 134.042 149.485 1.00 83.47 246 HIS C C 1
ATOM 4463 O O . HIS B 2 253 ? 154.046 134.773 148.721 1.00 83.47 246 HIS C O 1
ATOM 4470 N N . ASP B 2 254 ? 153.488 132.716 149.419 1.00 99.51 247 ASP C N 1
ATOM 4471 C CA . ASP B 2 254 ? 154.328 132.103 148.396 1.00 99.51 247 ASP C CA 1
ATOM 4472 C C . ASP B 2 254 ? 153.771 132.367 147.005 1.00 99.51 247 ASP C C 1
ATOM 4473 O O . ASP B 2 254 ? 154.537 132.584 146.060 1.00 99.51 247 ASP C O 1
ATOM 4478 N N . ILE B 2 255 ? 152.442 132.410 146.895 1.00 74.86 248 ILE C N 1
ATOM 4479 C CA . ILE B 2 255 ? 151.783 132.772 145.647 1.00 74.86 248 ILE C CA 1
ATOM 4480 C C . ILE B 2 255 ? 152.091 134.217 145.291 1.00 74.86 248 ILE C C 1
ATOM 4481 O O . ILE B 2 255 ? 152.423 134.541 144.144 1.00 74.86 248 ILE C O 1
ATOM 4486 N N . ILE B 2 256 ? 151.990 135.104 146.277 1.00 60.25 249 ILE C N 1
ATOM 4487 C CA . ILE B 2 256 ? 152.119 136.523 145.997 1.00 60.25 249 ILE C CA 1
ATOM 4488 C C . ILE B 2 256 ? 153.555 136.884 145.626 1.00 60.25 249 ILE C C 1
ATOM 4489 O O . ILE B 2 256 ? 153.782 137.772 144.805 1.00 60.25 249 ILE C O 1
ATOM 4494 N N . THR B 2 257 ? 154.546 136.232 146.228 1.00 70.08 250 THR C N 1
ATOM 4495 C CA . THR B 2 257 ? 155.906 136.425 145.748 1.00 70.08 250 THR C CA 1
ATOM 4496 C C . THR B 2 257 ? 156.074 135.804 144.385 1.00 70.08 250 THR C C 1
ATOM 4497 O O . THR B 2 257 ? 156.794 136.331 143.539 1.00 70.08 250 THR C O 1
ATOM 4501 N N . LEU B 2 258 ? 155.424 134.672 144.178 1.00 67.64 251 LEU C N 1
ATOM 4502 C CA . LEU B 2 258 ? 155.554 133.927 142.945 1.00 67.64 251 LEU C CA 1
ATOM 4503 C C . LEU B 2 258 ? 155.048 134.709 141.748 1.00 67.64 251 LEU C C 1
ATOM 4504 O O . LEU B 2 258 ? 155.522 134.495 140.633 1.00 67.64 251 LEU C O 1
ATOM 4509 N N . LEU B 2 259 ? 154.058 135.564 141.944 1.00 109.85 252 LEU C N 1
ATOM 4510 C CA . LEU B 2 259 ? 153.477 136.304 140.836 1.00 109.85 252 LEU C CA 1
ATOM 4511 C C . LEU B 2 259 ? 154.490 137.231 140.192 1.00 109.85 252 LEU C C 1
ATOM 4512 O O . LEU B 2 259 ? 155.224 137.933 140.877 1.00 109.85 252 LEU C O 1
ATOM 4517 N N . GLY B 2 260 ? 154.558 137.200 138.884 1.00 53.06 253 GLY C N 1
ATOM 4518 C CA . GLY B 2 260 ? 155.519 138.023 138.190 1.00 53.06 253 GLY C CA 1
ATOM 4519 C C . GLY B 2 260 ? 155.029 139.432 138.070 1.00 53.06 253 GLY C C 1
ATOM 4520 O O . GLY B 2 260 ? 153.881 139.712 138.377 1.00 53.06 253 GLY C O 1
ATOM 4521 N N . VAL B 2 261 ? 155.919 140.318 137.620 1.00 45.74 254 VAL C N 1
ATOM 4522 C CA . VAL B 2 261 ? 155.595 141.732 137.493 1.00 45.74 254 VAL C CA 1
ATOM 4523 C C . VAL B 2 261 ? 154.534 141.934 136.428 1.00 45.74 254 VAL C C 1
ATOM 4524 O O . VAL B 2 261 ? 154.603 141.348 135.345 1.00 45.74 254 VAL C O 1
ATOM 4528 N N . GLY B 2 262 ? 153.543 142.767 136.731 1.00 53.36 255 GLY C N 1
ATOM 4529 C CA . GLY B 2 262 ? 152.396 142.953 135.865 1.00 53.36 255 GLY C CA 1
ATOM 4530 C C . GLY B 2 262 ? 151.509 141.739 135.703 1.00 53.36 255 GLY C C 1
ATOM 4531 O O . GLY B 2 262 ? 150.675 141.687 134.801 1.00 53.36 255 GLY C O 1
ATOM 4532 N N . GLY B 2 263 ? 151.696 140.753 136.555 1.00 69.11 256 GLY C N 1
ATOM 4533 C CA . GLY B 2 263 ? 150.983 139.504 136.458 1.00 69.11 256 GLY C CA 1
ATOM 4534 C C . GLY B 2 263 ? 149.519 139.563 136.843 1.00 69.11 256 GLY C C 1
ATOM 4535 O O . GLY B 2 263 ? 149.014 140.527 137.408 1.00 69.11 256 GLY C O 1
ATOM 4536 N N . HIS B 2 264 ? 148.816 138.497 136.488 1.00 109.85 257 HIS C N 1
ATOM 4537 C CA . HIS B 2 264 ? 147.409 138.343 136.804 1.00 109.85 257 HIS C CA 1
ATOM 4538 C C . HIS B 2 264 ? 147.216 137.130 137.689 1.00 109.85 257 HIS C C 1
ATOM 4539 O O . HIS B 2 264 ? 147.530 136.004 137.292 1.00 109.85 257 HIS C O 1
ATOM 4546 N N . TRP B 2 265 ? 146.738 137.361 138.884 1.00 109.85 258 TRP C N 1
ATOM 4547 C CA . TRP B 2 265 ? 146.301 136.305 139.775 1.00 109.85 258 TRP C CA 1
ATOM 4548 C C . TRP B 2 265 ? 144.793 136.194 139.677 1.00 109.85 258 TRP C C 1
ATOM 4549 O O . TRP B 2 265 ? 144.082 137.113 140.078 1.00 109.85 258 TRP C O 1
ATOM 4560 N N . VAL B 2 266 ? 144.290 135.074 139.182 1.00 83.83 259 VAL C N 1
ATOM 4561 C CA . VAL B 2 266 ? 142.855 134.842 139.183 1.00 83.83 259 VAL C CA 1
ATOM 4562 C C . VAL B 2 266 ? 142.539 133.788 140.229 1.00 83.83 259 VAL C C 1
ATOM 4563 O O . VAL B 2 266 ? 143.081 132.665 140.218 1.00 83.83 259 VAL C O 1
ATOM 4567 N N . THR B 2 267 ? 141.736 134.198 141.193 1.00 70.47 260 THR C N 1
ATOM 4568 C CA . THR B 2 267 ? 141.524 133.432 142.399 1.00 70.47 260 THR C CA 1
ATOM 4569 C C . THR B 2 267 ? 140.086 132.988 142.554 1.00 70.47 260 THR C C 1
ATOM 4570 O O . THR B 2 267 ? 139.152 133.631 142.076 1.00 70.47 260 THR C O 1
ATOM 4574 N N . THR B 2 268 ? 139.932 131.848 143.194 1.00 60.25 261 THR C N 1
ATOM 4575 C CA . THR B 2 268 ? 138.625 131.278 143.409 1.00 60.25 261 THR C CA 1
ATOM 4576 C C . THR B 2 268 ? 138.119 131.556 144.810 1.00 60.25 261 THR C C 1
ATOM 4577 O O . THR B 2 268 ? 136.909 131.710 145.003 1.00 60.25 261 THR C O 1
ATOM 4581 N N . GLU B 2 269 ? 139.037 131.688 145.765 1.00 72.59 262 GLU C N 1
ATOM 4582 C CA . GLU B 2 269 ? 138.708 131.794 147.184 1.00 72.59 262 GLU C CA 1
ATOM 4583 C C . GLU B 2 269 ? 137.797 132.964 147.519 1.00 72.59 262 GLU C C 1
ATOM 4584 O O . GLU B 2 269 ? 138.111 134.123 147.239 1.00 72.59 262 GLU C O 1
ATOM 4590 N N . GLU B 2 270 ? 136.656 132.620 148.112 1.00 91.01 263 GLU C N 1
ATOM 4591 C CA . GLU B 2 270 ? 135.600 133.570 148.427 1.00 91.01 263 GLU C CA 1
ATOM 4592 C C . GLU B 2 270 ? 135.987 134.539 149.540 1.00 91.01 263 GLU C C 1
ATOM 4593 O O . GLU B 2 270 ? 135.722 135.740 149.437 1.00 91.01 263 GLU C O 1
ATOM 4599 N N . ASN B 2 271 ? 136.608 134.061 150.602 1.00 75.25 264 ASN C N 1
ATOM 4600 C CA . ASN B 2 271 ? 137.055 134.929 151.679 1.00 75.25 264 ASN C CA 1
ATOM 4601 C C . ASN B 2 271 ? 138.549 135.126 151.535 1.00 75.25 264 ASN C C 1
ATOM 4602 O O . ASN B 2 271 ? 139.336 134.222 151.820 1.00 75.25 264 ASN C O 1
ATOM 4607 N N . LEU B 2 272 ? 138.937 136.312 151.110 1.00 70.12 265 LEU C N 1
ATOM 4608 C CA . LEU B 2 272 ? 140.332 136.611 150.884 1.00 70.12 265 LEU C CA 1
ATOM 4609 C C . LEU B 2 272 ? 140.703 137.777 151.772 1.00 70.12 265 LEU C C 1
ATOM 4610 O O . LEU B 2 272 ? 140.066 138.831 151.720 1.00 70.12 265 LEU C O 1
ATOM 4615 N N . GLN B 2 273 ? 141.722 137.588 152.579 1.00 76.61 266 GLN C N 1
ATOM 4616 C CA . GLN B 2 273 ? 142.227 138.635 153.444 1.00 76.61 266 GLN C CA 1
ATOM 4617 C C . GLN B 2 273 ? 143.464 139.188 152.765 1.00 76.61 266 GLN C C 1
ATOM 4618 O O . GLN B 2 273 ? 144.463 138.486 152.625 1.00 76.61 266 GLN C O 1
ATOM 4624 N N . LEU B 2 274 ? 143.413 140.431 152.341 1.00 81.50 267 LEU C N 1
ATOM 4625 C CA . LEU B 2 274 ? 144.571 141.042 151.714 1.00 81.50 267 LEU C CA 1
ATOM 4626 C C . LEU B 2 274 ? 145.210 141.960 152.738 1.00 81.50 267 LEU C C 1
ATOM 4627 O O . LEU B 2 274 ? 144.677 143.032 153.042 1.00 81.50 267 LEU C O 1
ATOM 4632 N N . ASP B 2 275 ? 146.347 141.554 153.243 1.00 84.56 268 ASP C N 1
ATOM 4633 C CA . ASP B 2 275 ? 147.013 142.386 154.214 1.00 84.56 268 ASP C CA 1
ATOM 4634 C C . ASP B 2 275 ? 147.702 143.550 153.518 1.00 84.56 268 ASP C C 1
ATOM 4635 O O . ASP B 2 275 ? 148.038 143.466 152.337 1.00 84.56 268 ASP C O 1
ATOM 4640 N N . PRO B 2 276 ? 147.883 144.646 154.230 1.00 76.40 269 PRO C N 1
ATOM 4641 C CA . PRO B 2 276 ? 148.654 145.771 153.724 1.00 76.40 269 PRO C CA 1
ATOM 4642 C C . PRO B 2 276 ? 150.083 145.425 153.333 1.00 76.40 269 PRO C C 1
ATOM 4643 O O . PRO B 2 276 ? 150.589 146.054 152.393 1.00 76.40 269 PRO C O 1
ATOM 4647 N N . PRO B 2 277 ? 150.806 144.521 154.019 1.00 67.84 270 PRO C N 1
ATOM 4648 C CA . PRO B 2 277 ? 152.077 144.093 153.408 1.00 67.84 270 PRO C CA 1
ATOM 4649 C C . PRO B 2 277 ? 151.901 143.419 152.059 1.00 67.84 270 PRO C C 1
ATOM 4650 O O . PRO B 2 277 ? 152.654 143.702 151.121 1.00 67.84 270 PRO C O 1
ATOM 4654 N N . ASP B 2 278 ? 150.886 142.573 151.926 1.00 71.95 271 ASP C N 1
ATOM 4655 C CA . ASP B 2 278 ? 150.595 141.959 150.638 1.00 71.95 271 ASP C CA 1
ATOM 4656 C C . ASP B 2 278 ? 150.136 142.971 149.614 1.00 71.95 271 ASP C C 1
ATOM 4657 O O . ASP B 2 278 ? 150.530 142.894 148.447 1.00 71.95 271 ASP C O 1
ATOM 4662 N N . SER B 2 279 ? 149.301 143.921 150.017 1.00 66.53 272 SER C N 1
ATOM 4663 C CA . SER B 2 279 ? 148.883 144.914 149.047 1.00 66.53 272 SER C CA 1
ATOM 4664 C C . SER B 2 279 ? 150.005 145.865 148.696 1.00 66.53 272 SER C C 1
ATOM 4665 O O . SER B 2 279 ? 150.027 146.376 147.577 1.00 66.53 272 SER C O 1
ATOM 4668 N N . HIS B 2 280 ? 151.042 145.934 149.516 1.00 66.47 273 HIS C N 1
ATOM 4669 C CA . HIS B 2 280 ? 152.214 146.666 149.081 1.00 66.47 273 HIS C CA 1
ATOM 4670 C C . HIS B 2 280 ? 153.040 145.824 148.128 1.00 66.47 273 HIS C C 1
ATOM 4671 O O . HIS B 2 280 ? 153.643 146.370 147.199 1.00 66.47 273 HIS C O 1
ATOM 4678 N N . CYS B 2 281 ? 153.071 144.506 148.339 1.00 54.74 274 CYS C N 1
ATOM 4679 C CA . CYS B 2 281 ? 153.764 143.630 147.401 1.00 54.74 274 CYS C CA 1
ATOM 4680 C C . CYS B 2 281 ? 153.112 143.662 146.033 1.00 54.74 274 CYS C C 1
ATOM 4681 O O . CYS B 2 281 ? 153.799 143.726 145.007 1.00 54.74 274 CYS C O 1
ATOM 4684 N N . LEU B 2 282 ? 151.793 143.691 146.000 1.00 63.23 275 LEU C N 1
ATOM 4685 C CA . LEU B 2 282 ? 151.126 143.808 144.720 1.00 63.23 275 LEU C CA 1
ATOM 4686 C C . LEU B 2 282 ? 151.318 145.180 144.114 1.00 63.23 275 LEU C C 1
ATOM 4687 O O . LEU B 2 282 ? 151.440 145.302 142.890 1.00 63.23 275 LEU C O 1
ATOM 4692 N N . PHE B 2 283 ? 151.330 146.218 144.948 1.00 66.02 276 PHE C N 1
ATOM 4693 C CA . PHE B 2 283 ? 151.520 147.574 144.459 1.00 66.02 276 PHE C CA 1
ATOM 4694 C C . PHE B 2 283 ? 152.870 147.711 143.787 1.00 66.02 276 PHE C C 1
ATOM 4695 O O . PHE B 2 283 ? 152.993 148.345 142.737 1.00 66.02 276 PHE C O 1
ATOM 4703 N N . LEU B 2 284 ? 153.897 147.141 144.405 1.00 46.19 277 LEU C N 1
ATOM 4704 C CA . LEU B 2 284 ? 155.211 147.085 143.789 1.00 46.19 277 LEU C CA 1
ATOM 4705 C C . LEU B 2 284 ? 155.217 146.263 142.516 1.00 46.19 277 LEU C C 1
ATOM 4706 O O . LEU B 2 284 ? 155.832 146.670 141.529 1.00 46.19 277 LEU C O 1
ATOM 4711 N N . LYS B 2 285 ? 154.498 145.147 142.473 1.00 64.03 278 LYS C N 1
ATOM 4712 C CA . LYS B 2 285 ? 154.634 144.349 141.264 1.00 64.03 278 LYS C CA 1
ATOM 4713 C C . LYS B 2 285 ? 153.632 144.695 140.200 1.00 64.03 278 LYS C C 1
ATOM 4714 O O . LYS B 2 285 ? 153.677 144.078 139.132 1.00 64.03 278 LYS C O 1
ATOM 4720 N N . GLY B 2 286 ? 152.803 145.702 140.438 1.00 37.76 279 GLY C N 1
ATOM 4721 C CA . GLY B 2 286 ? 151.778 146.088 139.483 1.00 37.76 279 GLY C CA 1
ATOM 4722 C C . GLY B 2 286 ? 150.875 144.954 139.072 1.00 37.76 279 GLY C C 1
ATOM 4723 O O . GLY B 2 286 ? 150.570 144.800 137.887 1.00 37.76 279 GLY C O 1
ATOM 4724 N N . ALA B 2 287 ? 150.476 144.132 140.014 1.00 47.69 280 ALA C N 1
ATOM 4725 C CA . ALA B 2 287 ? 149.752 142.931 139.673 1.00 47.69 280 ALA C CA 1
ATOM 4726 C C . ALA B 2 287 ? 148.263 143.193 139.691 1.00 47.69 280 ALA C C 1
ATOM 4727 O O . ALA B 2 287 ? 147.777 144.060 140.411 1.00 47.69 280 ALA C O 1
ATOM 4729 N N . THR B 2 288 ? 147.542 142.450 138.873 1.00 67.78 281 THR C N 1
ATOM 4730 C CA . THR B 2 288 ? 146.093 142.480 138.895 1.00 67.78 281 THR C CA 1
ATOM 4731 C C . THR B 2 288 ? 145.588 141.270 139.650 1.00 67.78 281 THR C C 1
ATOM 4732 O O . THR B 2 288 ? 146.131 140.170 139.524 1.00 67.78 281 THR C O 1
ATOM 4736 N N . LEU B 2 289 ? 144.540 141.473 140.419 1.00 75.00 282 LEU C N 1
ATOM 4737 C CA . LEU B 2 289 ? 143.894 140.400 141.141 1.00 75.00 282 LEU C CA 1
ATOM 4738 C C . LEU B 2 289 ? 142.463 140.345 140.653 1.00 75.00 282 LEU C C 1
ATOM 4739 O O . LEU B 2 289 ? 141.763 141.358 140.681 1.00 75.00 282 LEU C O 1
ATOM 4744 N N . ALA B 2 290 ? 142.050 139.198 140.143 1.00 64.97 283 ALA C N 1
ATOM 4745 C CA . ALA B 2 290 ? 140.692 139.024 139.657 1.00 64.97 283 ALA C CA 1
ATOM 4746 C C . ALA B 2 290 ? 140.065 137.817 140.333 1.00 64.97 283 ALA C C 1
ATOM 4747 O O . ALA B 2 290 ? 140.760 136.877 140.722 1.00 64.97 283 ALA C O 1
ATOM 4749 N N . PHE B 2 291 ? 138.743 137.839 140.437 1.00 46.69 284 PHE C N 1
ATOM 4750 C CA . PHE B 2 291 ? 137.987 136.806 141.125 1.00 46.69 284 PHE C CA 1
ATOM 4751 C C . PHE B 2 291 ? 137.228 135.964 140.122 1.00 46.69 284 PHE C C 1
ATOM 4752 O O . PHE B 2 291 ? 136.373 136.474 139.401 1.00 46.69 284 PHE C O 1
ATOM 4760 N N . LEU B 2 292 ? 137.516 134.680 140.099 1.00 46.33 285 LEU C N 1
ATOM 4761 C CA . LEU B 2 292 ? 136.818 133.796 139.195 1.00 46.33 285 LEU C CA 1
ATOM 4762 C C . LEU B 2 292 ? 135.487 133.393 139.777 1.00 46.33 285 LEU C C 1
ATOM 4763 O O . LEU B 2 292 ? 135.436 132.759 140.830 1.00 46.33 285 LEU C O 1
ATOM 4768 N N . ASN B 2 293 ? 134.413 133.748 139.095 1.00 50.90 286 ASN C N 1
ATOM 4769 C CA . ASN B 2 293 ? 133.087 133.262 139.454 1.00 50.90 286 ASN C CA 1
ATOM 4770 C C . ASN B 2 293 ? 132.378 132.962 138.150 1.00 50.90 286 ASN C C 1
ATOM 4771 O O . ASN B 2 293 ? 131.972 133.892 137.452 1.00 50.90 286 ASN C O 1
ATOM 4776 N N . ASP B 2 294 ? 132.282 131.675 137.822 1.00 93.80 287 ASP C N 1
ATOM 4777 C CA . ASP B 2 294 ? 131.521 131.246 136.658 1.00 93.80 287 ASP C CA 1
ATOM 4778 C C . ASP B 2 294 ? 130.086 131.764 136.686 1.00 93.80 287 ASP C C 1
ATOM 4779 O O . ASP B 2 294 ? 129.633 132.357 135.703 1.00 93.80 287 ASP C O 1
ATOM 4784 N N . GLU B 2 295 ? 129.358 131.606 137.806 1.00 81.76 288 GLU C N 1
ATOM 4785 C CA . GLU B 2 295 ? 127.914 131.708 137.652 1.00 81.76 288 GLU C CA 1
ATOM 4786 C C . GLU B 2 295 ? 127.413 133.148 137.602 1.00 81.76 288 GLU C C 1
ATOM 4787 O O . GLU B 2 295 ? 126.189 133.323 137.613 1.00 81.76 288 GLU C O 1
ATOM 4793 N N . VAL B 2 296 ? 128.274 134.149 137.359 1.00 87.12 289 VAL C N 1
ATOM 4794 C CA . VAL B 2 296 ? 127.811 135.519 137.172 1.00 87.12 289 VAL C CA 1
ATOM 4795 C C . VAL B 2 296 ? 126.969 135.623 135.928 1.00 87.12 289 VAL C C 1
ATOM 4796 O O . VAL B 2 296 ? 126.120 136.507 135.819 1.00 87.12 289 VAL C O 1
ATOM 4800 N N . TRP B 2 297 ? 127.119 134.685 135.023 1.00 109.85 290 TRP C N 1
ATOM 4801 C CA . TRP B 2 297 ? 126.371 134.750 133.812 1.00 109.85 290 TRP C CA 1
ATOM 4802 C C . TRP B 2 297 ? 124.973 134.206 133.964 1.00 109.85 290 TRP C C 1
ATOM 4803 O O . TRP B 2 297 ? 124.133 134.503 133.116 1.00 109.85 290 TRP C O 1
ATOM 4814 N N . ASN B 2 298 ? 124.666 133.444 135.011 1.00 86.86 291 ASN C N 1
ATOM 4815 C CA . ASN B 2 298 ? 123.259 133.071 135.078 1.00 86.86 291 ASN C CA 1
ATOM 4816 C C . ASN B 2 298 ? 122.507 133.990 136.023 1.00 86.86 291 ASN C C 1
ATOM 4817 O O . ASN B 2 298 ? 121.478 134.560 135.655 1.00 86.86 291 ASN C O 1
ATOM 4822 N N . LEU B 2 299 ? 123.025 134.150 137.235 1.00 80.30 292 LEU C N 1
ATOM 4823 C CA . LEU B 2 299 ? 122.349 134.957 138.233 1.00 80.30 292 LEU C CA 1
ATOM 4824 C C . LEU B 2 299 ? 122.357 136.443 137.896 1.00 80.30 292 LEU C C 1
ATOM 4825 O O . LEU B 2 299 ? 121.299 137.078 137.914 1.00 80.30 292 LEU C O 1
ATOM 4830 N N . SER B 2 300 ? 123.504 137.029 137.576 1.00 53.80 293 SER C N 1
ATOM 4831 C CA . SER B 2 300 ? 123.430 138.441 137.207 1.00 53.80 293 SER C CA 1
ATOM 4832 C C . SER B 2 300 ? 123.006 138.614 135.759 1.00 53.80 293 SER C C 1
ATOM 4833 O O . SER B 2 300 ? 122.131 139.433 135.464 1.00 53.80 293 SER C O 1
ATOM 4836 N N . ASN B 2 301 ? 123.646 137.869 134.859 1.00 81.74 294 ASN C N 1
ATOM 4837 C CA . ASN B 2 301 ? 123.247 137.721 133.460 1.00 81.74 294 ASN C CA 1
ATOM 4838 C C . ASN B 2 301 ? 123.159 139.052 132.727 1.00 81.74 294 ASN C C 1
ATOM 4839 O O . ASN B 2 301 ? 122.205 139.335 132.011 1.00 81.74 294 ASN C O 1
ATOM 4844 N N . VAL B 2 302 ? 124.149 139.896 132.923 1.00 44.68 295 VAL C N 1
ATOM 4845 C CA . VAL B 2 302 ? 124.100 141.159 132.225 1.00 44.68 295 VAL C CA 1
ATOM 4846 C C . VAL B 2 302 ? 124.624 141.012 130.808 1.00 44.68 295 VAL C C 1
ATOM 4847 O O . VAL B 2 302 ? 123.960 141.406 129.850 1.00 44.68 295 VAL C O 1
ATOM 4851 N N . GLN B 2 303 ? 125.784 140.414 130.635 1.00 77.03 296 GLN C N 1
ATOM 4852 C CA . GLN B 2 303 ? 126.385 140.264 129.321 1.00 77.03 296 GLN C CA 1
ATOM 4853 C C . GLN B 2 303 ? 126.084 138.885 128.747 1.00 77.03 296 GLN C C 1
ATOM 4854 O O . GLN B 2 303 ? 126.967 138.108 128.418 1.00 77.03 296 GLN C O 1
ATOM 4860 N N . GLN B 2 304 ? 124.783 138.637 128.587 1.00 109.85 297 GLN C N 1
ATOM 4861 C CA . GLN B 2 304 ? 124.280 137.342 128.140 1.00 109.85 297 GLN C CA 1
ATOM 4862 C C . GLN B 2 304 ? 124.802 136.981 126.765 1.00 109.85 297 GLN C C 1
ATOM 4863 O O . GLN B 2 304 ? 125.069 135.809 126.478 1.00 109.85 297 GLN C O 1
ATOM 4869 N N . GLY B 2 305 ? 124.921 137.979 125.897 1.00 88.35 298 GLY C N 1
ATOM 4870 C CA . GLY B 2 305 ? 125.438 137.738 124.567 1.00 88.35 298 GLY C CA 1
ATOM 4871 C C . GLY B 2 305 ? 126.871 137.248 124.559 1.00 88.35 298 GLY C C 1
ATOM 4872 O O . GLY B 2 305 ? 127.203 136.317 123.821 1.00 88.35 298 GLY C O 1
ATOM 4873 N N . LYS B 2 306 ? 127.726 137.854 125.392 1.00 109.85 299 LYS C N 1
ATOM 4874 C CA . LYS B 2 306 ? 129.132 137.468 125.450 1.00 109.85 299 LYS C CA 1
ATOM 4875 C C . LYS B 2 306 ? 129.269 136.021 125.862 1.00 109.85 299 LYS C C 1
ATOM 4876 O O . LYS B 2 306 ? 129.899 135.230 125.164 1.00 109.85 299 LYS C O 1
ATOM 4882 N N . TYR B 2 307 ? 128.552 135.644 126.913 1.00 109.85 300 TYR C N 1
ATOM 4883 C CA . TYR B 2 307 ? 128.591 134.291 127.445 1.00 109.85 300 TYR C CA 1
ATOM 4884 C C . TYR B 2 307 ? 128.046 133.305 126.446 1.00 109.85 300 TYR C C 1
ATOM 4885 O O . TYR B 2 307 ? 128.530 132.166 126.341 1.00 109.85 300 TYR C O 1
ATOM 4894 N N . LEU B 2 308 ? 126.972 133.697 125.777 1.00 87.67 301 LEU C N 1
ATOM 4895 C CA . LEU B 2 308 ? 126.363 132.797 124.825 1.00 87.67 301 LEU C CA 1
ATOM 4896 C C . LEU B 2 308 ? 127.329 132.529 123.688 1.00 87.67 301 LEU C C 1
ATOM 4897 O O . LEU B 2 308 ? 127.456 131.390 123.231 1.00 87.67 301 LEU C O 1
ATOM 4902 N N . CYS B 2 309 ? 128.053 133.567 123.259 1.00 71.24 302 CYS C N 1
ATOM 4903 C CA . CYS B 2 309 ? 129.092 133.395 122.250 1.00 71.24 302 CYS C CA 1
ATOM 4904 C C . CYS B 2 309 ? 130.200 132.488 122.766 1.00 71.24 302 CYS C C 1
ATOM 4905 O O . CYS B 2 309 ? 130.790 131.717 121.992 1.00 71.24 302 CYS C O 1
ATOM 4908 N N . ILE B 2 310 ? 130.492 132.584 124.073 1.00 67.92 303 ILE C N 1
ATOM 4909 C CA . ILE B 2 310 ? 131.571 131.810 124.687 1.00 67.92 303 ILE C CA 1
ATOM 4910 C C . ILE B 2 310 ? 131.296 130.337 124.527 1.00 67.92 303 ILE C C 1
ATOM 4911 O O . ILE B 2 310 ? 132.183 129.564 124.165 1.00 67.92 303 ILE C O 1
ATOM 4916 N N . LEU B 2 311 ? 130.069 129.932 124.813 1.00 62.65 304 LEU C N 1
ATOM 4917 C CA . LEU B 2 311 ? 129.783 128.502 124.789 1.00 62.65 304 LEU C CA 1
ATOM 4918 C C . LEU B 2 311 ? 129.904 127.907 123.409 1.00 62.65 304 LEU C C 1
ATOM 4919 O O . LEU B 2 311 ? 130.424 126.800 123.258 1.00 62.65 304 LEU C O 1
ATOM 4924 N N . LYS B 2 312 ? 129.408 128.608 122.404 1.00 69.39 305 LYS C N 1
ATOM 4925 C CA . LYS B 2 312 ? 129.528 128.092 121.053 1.00 69.39 305 LYS C CA 1
ATOM 4926 C C . LYS B 2 312 ? 130.976 128.049 120.613 1.00 69.39 305 LYS C C 1
ATOM 4927 O O . LYS B 2 312 ? 131.379 127.122 119.907 1.00 69.39 305 LYS C O 1
ATOM 4933 N N . ASP B 2 313 ? 131.773 129.043 121.001 1.00 66.98 306 ASP C N 1
ATOM 4934 C CA . ASP B 2 313 ? 133.190 128.944 120.681 1.00 66.98 306 ASP C CA 1
ATOM 4935 C C . ASP B 2 313 ? 133.878 127.837 121.469 1.00 66.98 306 ASP C C 1
ATOM 4936 O O . ASP B 2 313 ? 134.822 127.228 120.965 1.00 66.98 306 ASP C O 1
ATOM 4941 N N . VAL B 2 314 ? 133.443 127.575 122.698 1.00 61.08 307 VAL C N 1
ATOM 4942 C CA . VAL B 2 314 ? 133.957 126.436 123.453 1.00 61.08 307 VAL C CA 1
ATOM 4943 C C . VAL B 2 314 ? 133.638 125.128 122.740 1.00 61.08 307 VAL C C 1
ATOM 4944 O O . VAL B 2 314 ? 134.481 124.231 122.638 1.00 61.08 307 VAL C O 1
ATOM 4948 N N . MET B 2 315 ? 132.431 125.018 122.204 1.00 65.76 308 MET C N 1
ATOM 4949 C CA . MET B 2 315 ? 132.086 123.884 121.354 1.00 65.76 308 MET C CA 1
ATOM 4950 C C . MET B 2 315 ? 132.885 123.830 120.071 1.00 65.76 308 MET C C 1
ATOM 4951 O O . MET B 2 315 ? 133.161 122.741 119.576 1.00 65.76 308 MET C O 1
ATOM 4956 N N . GLU B 2 316 ? 133.200 124.974 119.479 1.00 75.34 309 GLU C N 1
ATOM 4957 C CA . GLU B 2 316 ? 134.094 124.965 118.327 1.00 75.34 309 GLU C CA 1
ATOM 4958 C C . GLU B 2 316 ? 135.475 124.438 118.709 1.00 75.34 309 GLU C C 1
ATOM 4959 O O . GLU B 2 316 ? 136.099 123.690 117.947 1.00 75.34 309 GLU C O 1
ATOM 4965 N N . LYS B 2 317 ? 135.951 124.792 119.902 1.00 65.18 310 LYS C N 1
ATOM 4966 C CA . LYS B 2 317 ? 137.179 124.193 120.412 1.00 65.18 310 LYS C CA 1
ATOM 4967 C C . LYS B 2 317 ? 137.021 122.699 120.653 1.00 65.18 310 LYS C C 1
ATOM 4968 O O . LYS B 2 317 ? 137.955 121.927 120.413 1.00 65.18 310 LYS C O 1
ATOM 4974 N N . LEU B 2 318 ? 135.865 122.276 121.154 1.00 61.50 311 LEU C N 1
ATOM 4975 C CA . LEU B 2 318 ? 135.630 120.852 121.368 1.00 61.50 311 LEU C CA 1
ATOM 4976 C C . LEU B 2 318 ? 135.564 120.089 120.056 1.00 61.50 311 LEU C C 1
ATOM 4977 O O . LEU B 2 318 ? 136.070 118.967 119.957 1.00 61.50 311 LEU C O 1
ATOM 4982 N N . SER B 2 319 ? 134.915 120.675 119.058 1.00 66.33 312 SER C N 1
ATOM 4983 C CA . SER B 2 319 ? 134.829 120.076 117.735 1.00 66.33 312 SER C CA 1
ATOM 4984 C C . SER B 2 319 ? 136.194 119.976 117.084 1.00 66.33 312 SER C C 1
ATOM 4985 O O . SER B 2 319 ? 136.471 119.016 116.364 1.00 66.33 312 SER C O 1
ATOM 4988 N N . THR B 2 320 ? 137.043 120.986 117.271 1.00 75.05 313 THR C N 1
ATOM 4989 C CA . THR B 2 320 ? 138.405 120.865 116.763 1.00 75.05 313 THR C CA 1
ATOM 4990 C C . THR B 2 320 ? 139.222 119.849 117.552 1.00 75.05 313 THR C C 1
ATOM 4991 O O . THR B 2 320 ? 140.223 119.344 117.035 1.00 75.05 313 THR C O 1
ATOM 4995 N N . GLY B 2 321 ? 138.826 119.540 118.782 1.00 70.71 314 GLY C N 1
ATOM 4996 C CA . GLY B 2 321 ? 139.548 118.595 119.602 1.00 70.71 314 GLY C CA 1
ATOM 4997 C C . GLY B 2 321 ? 140.485 119.201 120.614 1.00 70.71 314 GLY C C 1
ATOM 4998 O O . GLY B 2 321 ? 141.266 118.461 121.221 1.00 70.71 314 GLY C O 1
ATOM 4999 N N . VAL B 2 322 ? 140.460 120.522 120.780 1.00 63.50 315 VAL C N 1
ATOM 5000 C CA . VAL B 2 322 ? 141.319 121.194 121.747 1.00 63.50 315 VAL C CA 1
ATOM 5001 C C . VAL B 2 322 ? 140.997 120.755 123.164 1.00 63.50 315 VAL C C 1
ATOM 5002 O O . VAL B 2 322 ? 141.894 120.461 123.959 1.00 63.50 315 VAL C O 1
ATOM 5006 N N . PHE B 2 323 ? 139.724 120.640 123.484 1.00 69.67 316 PHE C N 1
ATOM 5007 C CA . PHE B 2 323 ? 139.334 120.174 124.798 1.00 69.67 316 PHE C CA 1
ATOM 5008 C C . PHE B 2 323 ? 139.132 118.674 124.755 1.00 69.67 316 PHE C C 1
ATOM 5009 O O . PHE B 2 323 ? 138.601 118.135 123.787 1.00 69.67 316 PHE C O 1
ATOM 5017 N N . ARG B 2 324 ? 139.583 118.010 125.776 1.00 69.68 317 ARG C N 1
ATOM 5018 C CA . ARG B 2 324 ? 139.176 116.640 126.005 1.00 69.68 317 ARG C CA 1
ATOM 5019 C C . ARG B 2 324 ? 138.874 116.546 127.480 1.00 69.68 317 ARG C C 1
ATOM 5020 O O . ARG B 2 324 ? 139.773 116.676 128.310 1.00 69.68 317 ARG C O 1
ATOM 5028 N N . PRO B 2 325 ? 137.624 116.340 127.834 1.00 69.36 318 PRO C N 1
ATOM 5029 C CA . PRO B 2 325 ? 137.242 116.312 129.241 1.00 69.36 318 PRO C CA 1
ATOM 5030 C C . PRO B 2 325 ? 137.791 115.092 129.956 1.00 69.36 318 PRO C C 1
ATOM 5031 O O . PRO B 2 325 ? 138.186 114.097 129.346 1.00 69.36 318 PRO C O 1
ATOM 5035 N N . GLN B 2 326 ? 137.833 115.207 131.280 1.00 90.45 319 GLN C N 1
ATOM 5036 C CA . GLN B 2 326 ? 138.289 114.136 132.160 1.00 90.45 319 GLN C CA 1
ATOM 5037 C C . GLN B 2 326 ? 137.086 113.362 132.693 1.00 90.45 319 GLN C C 1
ATOM 5038 O O . GLN B 2 326 ? 136.749 113.394 133.870 1.00 90.45 319 GLN C O 1
ATOM 5044 N N . LEU B 2 327 ? 136.424 112.669 131.783 1.00 94.08 320 LEU C N 1
ATOM 5045 C CA . LEU B 2 327 ? 135.179 112.001 132.118 1.00 94.08 320 LEU C CA 1
ATOM 5046 C C . LEU B 2 327 ? 135.407 110.691 132.850 1.00 94.08 320 LEU C C 1
ATOM 5047 O O . LEU B 2 327 ? 136.356 109.955 132.575 1.00 94.08 320 LEU C O 1
ATOM 5052 N N . ASP B 2 328 ? 134.495 110.393 133.765 1.00 130.77 321 ASP C N 1
ATOM 5053 C CA . ASP B 2 328 ? 134.359 109.058 134.314 1.00 130.77 321 ASP C CA 1
ATOM 5054 C C . ASP B 2 328 ? 133.447 108.277 133.378 1.00 130.77 321 ASP C C 1
ATOM 5055 O O . ASP B 2 328 ? 132.948 108.816 132.387 1.00 130.77 321 ASP C O 1
ATOM 5060 N N . GLU B 2 329 ? 133.250 106.991 133.651 1.00 155.15 322 GLU C N 1
ATOM 5061 C CA . GLU B 2 329 ? 132.280 106.234 132.863 1.00 155.15 322 GLU C CA 1
ATOM 5062 C C . GLU B 2 329 ? 130.873 106.742 133.176 1.00 155.15 322 GLU C C 1
ATOM 5063 O O . GLU B 2 329 ? 130.556 107.000 134.343 1.00 155.15 322 GLU C O 1
ATOM 5069 N N . PRO B 2 330 ? 130.084 107.074 132.159 1.00 121.63 323 PRO C N 1
ATOM 5070 C CA . PRO B 2 330 ? 128.736 107.595 132.393 1.00 121.63 323 PRO C CA 1
ATOM 5071 C C . PRO B 2 330 ? 127.838 106.601 133.102 1.00 121.63 323 PRO C C 1
ATOM 5072 O O . PRO B 2 330 ? 128.033 105.388 133.049 1.00 121.63 323 PRO C O 1
ATOM 5076 N N . ILE B 2 331 ? 126.836 107.148 133.773 1.00 92.85 324 ILE C N 1
ATOM 5077 C CA . ILE B 2 331 ? 126.027 106.378 134.710 1.00 92.85 324 ILE C CA 1
ATOM 5078 C C . ILE B 2 331 ? 124.561 106.519 134.334 1.00 92.85 324 ILE C C 1
ATOM 5079 O O . ILE B 2 331 ? 124.174 107.473 133.643 1.00 92.85 324 ILE C O 1
ATOM 5084 N N . PRO B 2 332 ? 123.719 105.571 134.747 1.00 94.86 325 PRO C N 1
ATOM 5085 C CA . PRO B 2 332 ? 122.278 105.772 134.614 1.00 94.86 325 PRO C CA 1
ATOM 5086 C C . PRO B 2 332 ? 121.776 106.699 135.700 1.00 94.86 325 PRO C C 1
ATOM 5087 O O . PRO B 2 332 ? 122.438 106.925 136.714 1.00 94.86 325 PRO C O 1
ATOM 5091 N N . LEU B 2 333 ? 120.567 107.210 135.468 1.00 90.91 326 LEU C N 1
ATOM 5092 C CA . LEU B 2 333 ? 120.034 108.301 136.276 1.00 90.91 326 LEU C CA 1
ATOM 5093 C C . LEU B 2 333 ? 119.816 107.892 137.726 1.00 90.91 326 LEU C C 1
ATOM 5094 O O . LEU B 2 333 ? 120.190 108.627 138.649 1.00 90.91 326 LEU C O 1
ATOM 5099 N N . TYR B 2 334 ? 119.282 106.690 137.944 1.00 95.20 327 TYR C N 1
ATOM 5100 C CA . TYR B 2 334 ? 118.877 106.288 139.283 1.00 95.20 327 TYR C CA 1
ATOM 5101 C C . TYR B 2 334 ? 120.056 106.040 140.200 1.00 95.20 327 TYR C C 1
ATOM 5102 O O . TYR B 2 334 ? 119.885 106.033 141.421 1.00 95.20 327 TYR C O 1
ATOM 5111 N N . GLU B 2 335 ? 121.241 105.844 139.655 1.00 106.71 328 GLU C N 1
ATOM 5112 C CA . GLU B 2 335 ? 122.396 105.662 140.508 1.00 106.71 328 GLU C CA 1
ATOM 5113 C C . GLU B 2 335 ? 123.111 106.985 140.772 1.00 106.71 328 GLU C C 1
ATOM 5114 O O . GLU B 2 335 ? 124.101 107.017 141.513 1.00 106.71 328 GLU C O 1
ATOM 5120 N N . ALA B 2 336 ? 122.583 108.100 140.263 1.00 94.69 329 ALA C N 1
ATOM 5121 C CA . ALA B 2 336 ? 123.345 109.341 140.342 1.00 94.69 329 ALA C CA 1
ATOM 5122 C C . ALA B 2 336 ? 123.353 109.953 141.733 1.00 94.69 329 ALA C C 1
ATOM 5123 O O . ALA B 2 336 ? 124.361 110.553 142.128 1.00 94.69 329 ALA C O 1
ATOM 5125 N N . LYS B 2 337 ? 122.327 109.672 142.527 1.00 89.75 330 LYS C N 1
ATOM 5126 C CA . LYS B 2 337 ? 122.177 110.359 143.797 1.00 89.75 330 LYS C CA 1
ATOM 5127 C C . LYS B 2 337 ? 123.212 109.851 144.771 1.00 89.75 330 LYS C C 1
ATOM 5128 O O . LYS B 2 337 ? 123.887 110.644 145.439 1.00 89.75 330 LYS C O 1
ATOM 5134 N N . VAL B 2 338 ? 123.463 108.546 144.707 1.00 87.69 331 VAL C N 1
ATOM 5135 C CA . VAL B 2 338 ? 124.476 107.903 145.516 1.00 87.69 331 VAL C CA 1
ATOM 5136 C C . VAL B 2 338 ? 125.835 108.435 145.128 1.00 87.69 331 VAL C C 1
ATOM 5137 O O . VAL B 2 338 ? 126.695 108.662 145.987 1.00 87.69 331 VAL C O 1
ATOM 5141 N N . SER B 2 339 ? 126.018 108.744 143.850 1.00 94.17 332 SER C N 1
ATOM 5142 C CA . SER B 2 339 ? 127.277 109.336 143.449 1.00 94.17 332 SER C CA 1
ATOM 5143 C C . SER B 2 339 ? 127.341 110.779 143.883 1.00 94.17 332 SER C C 1
ATOM 5144 O O . SER B 2 339 ? 128.363 111.218 144.429 1.00 94.17 332 SER C O 1
ATOM 5147 N N . MET B 2 340 ? 126.210 111.482 143.729 1.00 112.70 333 MET C N 1
ATOM 5148 C CA . MET B 2 340 ? 126.155 112.936 143.859 1.00 112.70 333 MET C CA 1
ATOM 5149 C C . MET B 2 340 ? 126.660 113.426 145.204 1.00 112.70 333 MET C C 1
ATOM 5150 O O . MET B 2 340 ? 127.390 114.424 145.261 1.00 112.70 333 MET C O 1
ATOM 5155 N N . GLU B 2 341 ? 126.361 112.683 146.273 1.00 118.77 334 GLU C N 1
ATOM 5156 C CA . GLU B 2 341 ? 126.743 113.101 147.617 1.00 118.77 334 GLU C CA 1
ATOM 5157 C C . GLU B 2 341 ? 128.253 113.162 147.764 1.00 118.77 334 GLU C C 1
ATOM 5158 O O . GLU B 2 341 ? 128.793 114.153 148.273 1.00 118.77 334 GLU C O 1
ATOM 5164 N N . ALA B 2 342 ? 128.950 112.156 147.233 1.00 117.95 335 ALA C N 1
ATOM 5165 C CA . ALA B 2 342 ? 130.404 112.192 147.268 1.00 117.95 335 ALA C CA 1
ATOM 5166 C C . ALA B 2 342 ? 130.913 113.292 146.360 1.00 117.95 335 ALA C C 1
ATOM 5167 O O . ALA B 2 342 ? 131.866 113.999 146.712 1.00 117.95 335 ALA C O 1
ATOM 5169 N N . VAL B 2 343 ? 130.238 113.478 145.217 1.00 105.87 336 VAL C N 1
ATOM 5170 C CA . VAL B 2 343 ? 130.516 114.598 144.326 1.00 105.87 336 VAL C CA 1
ATOM 5171 C C . VAL B 2 343 ? 130.243 115.886 145.067 1.00 105.87 336 VAL C C 1
ATOM 5172 O O . VAL B 2 343 ? 130.992 116.865 144.955 1.00 105.87 336 VAL C O 1
ATOM 5176 N N . GLN B 2 344 ? 129.196 115.874 145.888 1.00 112.68 337 GLN C N 1
ATOM 5177 C CA . GLN B 2 344 ? 128.911 117.017 146.729 1.00 112.68 337 GLN C CA 1
ATOM 5178 C C . GLN B 2 344 ? 130.017 117.236 147.741 1.00 112.68 337 GLN C C 1
ATOM 5179 O O . GLN B 2 344 ? 130.356 118.383 148.053 1.00 112.68 337 GLN C O 1
ATOM 5185 N N . LYS B 2 345 ? 130.601 116.157 148.258 1.00 126.46 338 LYS C N 1
ATOM 5186 C CA . LYS B 2 345 ? 131.692 116.337 149.204 1.00 126.46 338 LYS C CA 1
ATOM 5187 C C . LYS B 2 345 ? 132.917 116.902 148.505 1.00 126.46 338 LYS C C 1
ATOM 5188 O O . LYS B 2 345 ? 133.465 117.923 148.928 1.00 126.46 338 LYS C O 1
ATOM 5194 N N . ASN B 2 346 ? 133.336 116.272 147.418 1.00 139.74 339 ASN C N 1
ATOM 5195 C CA . ASN B 2 346 ? 134.518 116.713 146.699 1.00 139.74 339 ASN C CA 1
ATOM 5196 C C . ASN B 2 346 ? 134.456 116.198 145.276 1.00 139.74 339 ASN C C 1
ATOM 5197 O O . ASN B 2 346 ? 133.732 115.249 144.976 1.00 139.74 339 ASN C O 1
ATOM 5202 N N . GLN B 2 347 ? 135.210 116.842 144.397 1.00 158.26 340 GLN C N 1
ATOM 5203 C CA . GLN B 2 347 ? 135.306 116.333 143.042 1.00 158.26 340 GLN C CA 1
ATOM 5204 C C . GLN B 2 347 ? 136.116 115.050 143.054 1.00 158.26 340 GLN C C 1
ATOM 5205 O O . GLN B 2 347 ? 137.062 114.903 143.831 1.00 158.26 340 GLN C O 1
ATOM 5211 N N . GLY B 2 348 ? 135.721 114.105 142.215 1.00 144.34 341 GLY C N 1
ATOM 5212 C CA . GLY B 2 348 ? 136.409 112.839 142.162 1.00 144.34 341 GLY C CA 1
ATOM 5213 C C . GLY B 2 348 ? 137.589 112.804 141.235 1.00 144.34 341 GLY C C 1
ATOM 5214 O O . GLY B 2 348 ? 138.214 111.747 141.112 1.00 144.34 341 GLY C O 1
ATOM 5215 N N . ARG B 2 349 ? 137.836 113.904 140.516 1.00 111.09 342 ARG C N 1
ATOM 5216 C CA . ARG B 2 349 ? 138.908 114.190 139.558 1.00 111.09 342 ARG C CA 1
ATOM 5217 C C . ARG B 2 349 ? 138.579 113.530 138.238 1.00 111.09 342 ARG C C 1
ATOM 5218 O O . ARG B 2 349 ? 139.369 113.599 137.304 1.00 111.09 342 ARG C O 1
ATOM 5226 N N . LYS B 2 350 ? 137.438 112.869 138.154 1.00 99.54 343 LYS C N 1
ATOM 5227 C CA . LYS B 2 350 ? 136.902 112.303 136.936 1.00 99.54 343 LYS C CA 1
ATOM 5228 C C . LYS B 2 350 ? 135.497 112.867 136.839 1.00 99.54 343 LYS C C 1
ATOM 5229 O O . LYS B 2 350 ? 134.744 112.805 137.815 1.00 99.54 343 LYS C O 1
ATOM 5235 N N . LYS B 2 351 ? 135.165 113.466 135.702 1.00 104.87 344 LYS C N 1
ATOM 5236 C CA . LYS B 2 351 ? 133.849 114.068 135.5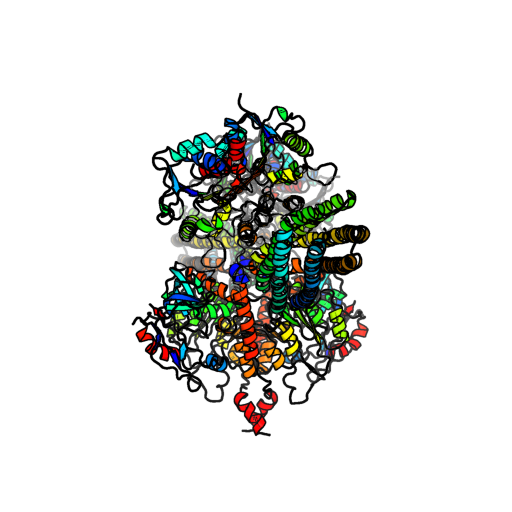53 1.00 104.87 344 LYS C CA 1
ATOM 5237 C C . LYS B 2 351 ? 132.773 112.997 135.504 1.00 104.87 344 LYS C C 1
ATOM 5238 O O . LYS B 2 351 ? 132.871 112.041 134.735 1.00 104.87 344 LYS C O 1
ATOM 5244 N N . GLN B 2 352 ? 131.727 113.187 136.297 1.00 112.12 345 GLN C N 1
ATOM 5245 C CA . GLN B 2 352 ? 130.628 112.239 136.387 1.00 112.12 345 GLN C CA 1
ATOM 5246 C C . GLN B 2 352 ? 129.433 112.783 135.620 1.00 112.12 345 GLN C C 1
ATOM 5247 O O . GLN B 2 352 ? 128.957 113.887 135.898 1.00 112.12 345 GLN C O 1
ATOM 5253 N N . VAL B 2 353 ? 128.931 111.993 134.678 1.00 92.48 346 VAL C N 1
ATOM 5254 C CA . VAL B 2 353 ? 127.893 112.419 133.752 1.00 92.48 346 VAL C CA 1
ATOM 5255 C C . VAL B 2 353 ? 126.805 111.358 133.731 1.00 92.48 346 VAL C C 1
ATOM 5256 O O . VAL B 2 353 ? 127.098 110.166 133.607 1.00 92.48 346 VAL C O 1
ATOM 5260 N N . VAL B 2 354 ? 125.565 111.783 133.868 1.00 85.46 347 VAL C N 1
ATOM 5261 C CA . VAL B 2 354 ? 124.412 110.929 133.666 1.00 85.46 347 VAL C CA 1
ATOM 5262 C C . VAL B 2 354 ? 124.046 110.985 132.201 1.00 85.46 347 VAL C C 1
ATOM 5263 O O . VAL B 2 354 ? 123.861 112.071 131.653 1.00 85.46 347 VAL C O 1
ATOM 5267 N N . GLN B 2 355 ? 123.931 109.830 131.557 1.00 103.63 348 GLN C N 1
ATOM 5268 C CA . GLN B 2 355 ? 123.502 109.797 130.169 1.00 103.63 348 GLN C CA 1
ATOM 5269 C C . GLN B 2 355 ? 122.098 109.220 130.054 1.00 103.63 348 GLN C C 1
ATOM 5270 O O . GLN B 2 355 ? 121.736 108.266 130.751 1.00 103.63 348 GLN C O 1
ATOM 5276 N N . PHE B 2 356 ? 121.292 109.867 129.230 1.00 106.81 349 PHE C N 1
ATOM 5277 C CA . PHE B 2 356 ? 119.945 109.418 128.965 1.00 106.81 349 PHE C CA 1
ATOM 5278 C C . PHE B 2 356 ? 119.838 108.717 127.624 1.00 106.81 349 PHE C C 1
ATOM 5279 O O . PHE B 2 356 ? 119.206 109.233 126.700 1.00 106.81 349 PHE C O 1
ATOM 5287 N N . ASN C 3 15 ? 194.699 140.885 60.286 1.00 253.29 8 ASN E N 1
ATOM 5288 C CA . ASN C 3 15 ? 193.743 140.052 61.008 1.00 253.29 8 ASN E CA 1
ATOM 5289 C C . ASN C 3 15 ? 193.675 140.430 62.483 1.00 253.29 8 ASN E C 1
ATOM 5290 O O . ASN C 3 15 ? 194.686 140.757 63.103 1.00 253.29 8 ASN E O 1
ATOM 5295 N N . ARG C 3 16 ? 192.474 140.364 63.046 1.00 199.48 9 ARG E N 1
ATOM 5296 C CA . ARG C 3 16 ? 192.281 140.611 64.459 1.00 199.48 9 ARG E CA 1
ATOM 5297 C C . ARG C 3 16 ? 191.532 139.425 65.056 1.00 199.48 9 ARG E C 1
ATOM 5298 O O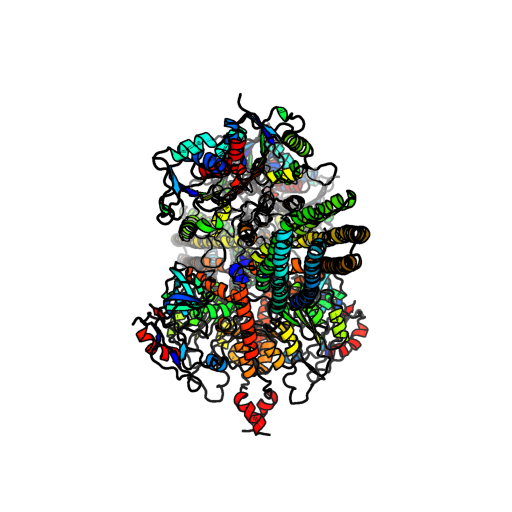 . ARG C 3 16 ? 190.597 138.906 64.436 1.00 199.48 9 ARG E O 1
ATOM 5306 N N . PRO C 3 17 ? 191.906 138.996 66.262 1.00 200.55 10 PRO E N 1
ATOM 5307 C CA . PRO C 3 17 ? 191.439 137.706 66.788 1.00 200.55 10 PRO E CA 1
ATOM 5308 C C . PRO C 3 17 ? 189.964 137.607 67.143 1.00 200.55 10 PRO E C 1
ATOM 5309 O O . PRO C 3 17 ? 189.243 138.596 67.267 1.00 200.55 10 PRO E O 1
ATOM 5313 N N . ALA C 3 18 ? 189.530 136.348 67.264 1.00 210.14 11 ALA E N 1
ATOM 5314 C CA . ALA C 3 18 ? 188.170 135.941 67.585 1.00 210.14 11 ALA E CA 1
ATOM 5315 C C . ALA C 3 18 ? 188.102 135.387 68.998 1.00 210.14 11 ALA E C 1
ATOM 5316 O O . ALA C 3 18 ? 189.043 134.757 69.485 1.00 210.14 11 ALA E O 1
ATOM 5318 N N . CYS C 3 19 ? 186.969 135.607 69.639 1.00 207.31 12 CYS E N 1
ATOM 5319 C CA . CYS C 3 19 ? 186.742 135.186 71.003 1.00 207.31 12 CYS E CA 1
ATOM 5320 C C . CYS C 3 19 ? 185.376 134.530 71.149 1.00 207.31 12 CYS E C 1
ATOM 5321 O O . CYS C 3 19 ? 184.360 135.008 70.614 1.00 207.31 12 CYS E O 1
ATOM 5324 N N . LEU C 3 20 ? 185.372 133.426 71.877 1.00 205.73 13 LEU E N 1
ATOM 5325 C CA . LEU C 3 20 ? 184.154 132.697 72.165 1.00 205.73 13 LEU E CA 1
ATOM 5326 C C . LEU C 3 20 ? 183.580 133.173 73.489 1.00 205.73 13 LEU E C 1
ATOM 5327 O O . LEU C 3 20 ? 184.276 133.183 74.507 1.00 205.73 13 LEU E O 1
ATOM 5332 N N . LEU C 3 21 ? 182.317 133.581 73.468 1.00 220.12 14 LEU E N 1
ATOM 5333 C CA . LEU C 3 21 ? 181.573 133.964 74.656 1.00 220.12 14 LEU E CA 1
ATOM 5334 C C . LEU C 3 21 ? 180.585 132.843 74.916 1.00 220.12 14 LEU E C 1
ATOM 5335 O O . LEU C 3 21 ? 179.616 132.687 74.170 1.00 220.12 14 LEU E O 1
ATOM 5340 N N . VAL C 3 22 ? 180.811 132.079 75.956 1.00 234.27 15 VAL E N 1
ATOM 5341 C CA . VAL C 3 22 ? 179.837 131.087 76.377 1.00 234.27 15 VAL E CA 1
ATOM 5342 C C . VAL C 3 22 ? 179.056 131.636 77.566 1.00 234.27 15 VAL E C 1
ATOM 5343 O O . VAL C 3 22 ? 179.614 132.321 78.431 1.00 234.27 15 VAL E O 1
ATOM 5347 N N . ALA C 3 23 ? 177.747 131.396 77.574 1.00 235.81 16 ALA E N 1
ATOM 5348 C CA . ALA C 3 23 ? 176.869 131.934 78.599 1.00 235.81 16 ALA E CA 1
ATOM 5349 C C . ALA C 3 23 ? 175.752 130.934 78.834 1.00 235.81 16 ALA E C 1
ATOM 5350 O O . ALA C 3 23 ? 175.562 129.998 78.057 1.00 235.81 16 ALA E O 1
ATOM 5352 N N . SER C 3 24 ? 175.054 131.101 79.948 1.00 227.70 17 SER E N 1
ATOM 5353 C CA . SER C 3 24 ? 173.928 130.241 80.275 1.00 227.70 17 SER E CA 1
ATOM 5354 C C . SER C 3 24 ? 172.671 130.641 79.510 1.00 227.70 17 SER E C 1
ATOM 5355 O O . SER C 3 24 ? 172.420 131.824 79.266 1.00 227.70 17 SER E O 1
ATOM 5358 N N . GLY C 3 25 ? 171.870 129.644 79.144 1.00 198.24 18 GLY E N 1
ATOM 5359 C CA . GLY C 3 25 ? 170.620 129.920 78.461 1.00 198.24 18 GLY E CA 1
ATOM 5360 C C . GLY C 3 25 ? 169.437 129.310 79.187 1.00 198.24 18 GLY E C 1
ATOM 5361 O O . GLY C 3 25 ? 168.958 128.238 78.806 1.00 198.24 18 GLY E O 1
ATOM 5362 N N . ALA C 3 26 ? 168.953 129.993 80.221 1.00 179.09 19 ALA E N 1
ATOM 5363 C CA . ALA C 3 26 ? 167.826 129.540 81.034 1.00 179.09 19 ALA E CA 1
ATOM 5364 C C . ALA C 3 26 ? 167.306 130.724 81.838 1.00 179.09 19 ALA E C 1
ATOM 5365 O O . ALA C 3 26 ? 167.661 131.878 81.567 1.00 179.09 19 ALA E O 1
ATOM 5367 N N . ALA C 3 27 ? 166.391 130.427 82.769 1.00 182.75 20 ALA E N 1
ATOM 5368 C CA . ALA C 3 27 ? 165.804 131.418 83.667 1.00 182.75 20 ALA E CA 1
ATOM 5369 C C . ALA C 3 27 ? 166.894 132.163 84.424 1.00 182.75 20 ALA E C 1
ATOM 5370 O O . ALA C 3 27 ? 167.885 131.553 84.836 1.00 182.75 20 ALA E O 1
ATOM 5372 N N . GLU C 3 28 ? 166.761 133.495 84.428 1.00 184.84 21 GLU E N 1
ATOM 5373 C CA . GLU C 3 28 ? 167.658 134.510 85.008 1.00 184.84 21 GLU E CA 1
ATOM 5374 C C . GLU C 3 28 ? 169.106 134.202 84.599 1.00 184.84 21 GLU E C 1
ATOM 5375 O O . GLU C 3 28 ? 170.034 134.089 85.399 1.00 184.84 21 GLU E O 1
ATOM 5381 N N . GLY C 3 29 ? 169.265 134.087 83.280 1.00 188.44 22 GLY E N 1
ATOM 5382 C CA . GLY C 3 29 ? 170.474 133.637 82.632 1.00 188.44 22 GLY E CA 1
ATOM 5383 C C . GLY C 3 29 ? 171.643 134.561 82.397 1.00 188.44 22 GLY E C 1
ATOM 5384 O O . GLY C 3 29 ? 172.669 133.993 82.024 1.00 188.44 22 GLY E O 1
ATOM 5385 N N . VAL C 3 30 ? 171.625 135.860 82.754 1.00 179.51 23 VAL E N 1
ATOM 5386 C CA . VAL C 3 30 ? 172.721 136.823 82.522 1.00 179.51 23 VAL E CA 1
ATOM 5387 C C . VAL C 3 30 ? 172.541 138.106 83.336 1.00 179.51 23 VAL E C 1
ATOM 5388 O O . VAL C 3 30 ? 171.531 138.795 83.200 1.00 179.51 23 VAL E O 1
ATOM 5392 N N . SER C 3 31 ? 173.538 138.458 84.160 1.00 174.53 24 SER E N 1
ATOM 5393 C CA . SER C 3 31 ? 173.649 139.814 84.699 1.00 174.53 24 SER E CA 1
ATOM 5394 C C . SER C 3 31 ? 173.923 140.818 83.579 1.00 174.53 24 SER E C 1
ATOM 5395 O O . SER C 3 31 ? 174.910 140.681 82.852 1.00 174.53 24 SER E O 1
ATOM 5398 N N . ALA C 3 32 ? 173.091 141.864 83.481 1.00 176.57 25 ALA E N 1
ATOM 5399 C CA . ALA C 3 32 ? 173.092 142.713 82.285 1.00 176.57 25 ALA E CA 1
ATOM 5400 C C . ALA C 3 32 ? 174.342 143.582 82.188 1.00 176.57 25 ALA E C 1
ATOM 5401 O O . ALA C 3 32 ? 174.894 143.754 81.093 1.00 176.57 25 ALA E O 1
ATOM 5403 N N . GLN C 3 33 ? 174.766 144.174 83.306 1.00 182.79 26 GLN E N 1
ATOM 5404 C CA . GLN C 3 33 ? 175.890 145.106 83.301 1.00 182.79 26 GLN E CA 1
ATOM 5405 C C . GLN C 3 33 ? 177.190 144.418 82.903 1.00 182.79 26 GLN E C 1
ATOM 5406 O O . GLN C 3 33 ? 177.979 144.957 82.109 1.00 182.79 26 GLN E O 1
ATOM 5412 N N . SER C 3 34 ? 177.404 143.210 83.433 1.00 189.39 27 SER E N 1
ATOM 5413 C CA . SER C 3 34 ? 178.544 142.372 83.070 1.00 189.39 27 SER E CA 1
ATOM 5414 C C . SER C 3 34 ? 178.572 142.041 81.587 1.00 189.39 27 SER E C 1
ATOM 5415 O O . SER C 3 34 ? 179.625 142.129 80.937 1.00 189.39 27 SER E O 1
ATOM 5418 N N . PHE C 3 35 ? 177.415 141.658 81.042 1.00 199.84 28 PHE E N 1
ATOM 5419 C CA . PHE C 3 35 ? 177.326 141.314 79.630 1.00 199.84 28 PHE E CA 1
ATOM 5420 C C . PHE C 3 35 ? 177.615 142.517 78.766 1.00 199.84 28 PHE E C 1
ATOM 5421 O O . PHE C 3 35 ? 178.324 142.410 77.760 1.00 199.84 28 PHE E O 1
ATOM 5429 N N . LEU C 3 36 ? 177.055 143.664 79.148 1.00 199.11 29 LEU E N 1
ATOM 5430 C CA . LEU C 3 36 ? 177.254 144.903 78.414 1.00 199.11 29 LEU E CA 1
ATOM 5431 C C . LEU C 3 36 ? 178.727 145.279 78.354 1.00 199.11 29 LEU E C 1
ATOM 5432 O O . LEU C 3 36 ? 179.258 145.528 77.264 1.00 199.11 29 LEU E O 1
ATOM 5437 N N . HIS C 3 37 ? 179.434 145.186 79.481 1.00 198.95 30 HIS E N 1
ATOM 5438 C CA . HIS C 3 37 ? 180.840 145.576 79.459 1.00 198.95 30 HIS E CA 1
ATOM 5439 C C . HIS C 3 37 ? 181.698 144.585 78.701 1.00 198.95 30 HIS E C 1
ATOM 5440 O O . HIS C 3 37 ? 182.404 144.984 77.764 1.00 198.95 30 HIS E O 1
ATOM 5447 N N . CYS C 3 38 ? 181.573 143.288 79.032 1.00 205.86 31 CYS E N 1
ATOM 5448 C CA . CYS C 3 38 ? 182.321 142.234 78.346 1.00 205.86 31 CYS E CA 1
ATOM 5449 C C . CYS C 3 38 ? 182.113 142.271 76.839 1.00 205.86 31 CYS E C 1
ATOM 5450 O O . CYS C 3 38 ? 183.081 142.404 76.077 1.00 205.86 31 CYS E O 1
ATOM 5453 N N . PHE C 3 39 ? 180.853 142.357 76.413 1.00 188.82 32 PHE E N 1
ATOM 5454 C CA . PHE C 3 39 ? 180.538 142.247 75.001 1.00 188.82 32 PHE E CA 1
ATOM 5455 C C . PHE C 3 39 ? 180.982 143.485 74.254 1.00 188.82 32 PHE E C 1
ATOM 5456 O O . PHE C 3 39 ? 181.692 143.379 73.251 1.00 188.82 32 PHE E O 1
ATOM 5464 N N . THR C 3 40 ? 180.586 144.668 74.729 1.00 191.38 33 THR E N 1
ATOM 5465 C CA . THR C 3 40 ? 180.867 145.856 73.945 1.00 191.38 33 THR E CA 1
ATOM 5466 C C . THR C 3 40 ? 182.350 146.195 73.895 1.00 191.38 33 THR E C 1
ATOM 5467 O O . THR C 3 40 ? 182.851 146.544 72.821 1.00 191.38 33 THR E O 1
ATOM 5471 N N . MET C 3 41 ? 183.088 146.096 75.012 1.00 188.20 34 MET E N 1
ATOM 5472 C CA . MET C 3 41 ? 184.502 146.448 74.879 1.00 188.20 34 MET E CA 1
ATOM 5473 C C . MET C 3 41 ? 185.278 145.340 74.172 1.00 188.20 34 MET E C 1
ATOM 5474 O O . MET C 3 41 ? 186.188 145.636 73.389 1.00 188.20 34 MET E O 1
ATOM 5479 N N . ALA C 3 42 ? 184.976 144.064 74.474 1.00 184.02 35 ALA E N 1
ATOM 5480 C CA . ALA C 3 42 ? 185.647 142.953 73.804 1.00 184.02 35 ALA E CA 1
ATOM 5481 C C . ALA C 3 42 ? 185.396 142.972 72.302 1.00 184.02 35 ALA E C 1
ATOM 5482 O O . ALA C 3 42 ? 186.303 142.679 71.516 1.00 184.02 35 ALA E O 1
ATOM 5484 N N . SER C 3 43 ? 184.170 143.287 71.887 1.00 172.35 36 SER E N 1
ATOM 5485 C CA . SER C 3 43 ? 183.754 143.130 70.503 1.00 172.35 36 SER E CA 1
ATOM 5486 C C . SER C 3 43 ? 184.494 144.072 69.562 1.00 172.35 36 SER E C 1
ATOM 5487 O O . SER C 3 43 ? 184.529 143.824 68.355 1.00 172.35 36 SER E O 1
ATOM 5490 N N . THR C 3 44 ? 185.051 145.167 70.080 1.00 161.78 37 THR E N 1
ATOM 5491 C CA . THR C 3 44 ? 185.892 146.029 69.266 1.00 161.78 37 THR E CA 1
ATOM 5492 C C . THR C 3 44 ? 187.293 145.468 69.096 1.00 161.78 37 THR E C 1
ATOM 5493 O O . THR C 3 44 ? 187.963 145.810 68.118 1.00 161.78 37 THR E O 1
ATOM 5497 N N . ALA C 3 45 ? 187.755 144.631 70.025 1.00 171.50 38 ALA E N 1
ATOM 5498 C CA . ALA C 3 45 ? 189.082 144.040 69.929 1.00 171.50 38 ALA E CA 1
ATOM 5499 C C . ALA C 3 45 ? 189.045 142.539 69.697 1.00 171.50 38 ALA E C 1
ATOM 5500 O O . ALA C 3 45 ? 190.104 141.905 69.633 1.00 171.50 38 ALA E O 1
ATOM 5502 N N . PHE C 3 46 ? 187.861 141.959 69.560 1.00 193.62 39 PHE E N 1
ATOM 5503 C CA . PHE C 3 46 ? 187.698 140.535 69.335 1.00 193.62 39 PHE E CA 1
ATOM 5504 C C . PHE C 3 46 ? 186.512 140.358 68.407 1.00 193.62 39 PHE E C 1
ATOM 5505 O O . PHE C 3 46 ? 185.674 141.248 68.273 1.00 193.62 39 PHE E O 1
ATOM 5513 N N . ASN C 3 47 ? 186.432 139.194 67.780 1.00 217.55 40 ASN E N 1
ATOM 5514 C CA . ASN C 3 47 ? 185.213 138.768 67.105 1.00 217.55 40 ASN E CA 1
ATOM 5515 C C . ASN C 3 47 ? 184.493 137.822 68.050 1.00 217.55 40 ASN E C 1
ATOM 5516 O O . ASN C 3 47 ? 184.904 136.676 68.205 1.00 217.55 40 ASN E O 1
ATOM 5521 N N . LEU C 3 48 ? 183.368 138.250 68.597 1.00 204.40 41 LEU E N 1
ATOM 5522 C CA . LEU C 3 48 ? 182.722 137.484 69.652 1.00 204.40 41 LEU E CA 1
ATOM 5523 C C . LEU C 3 48 ? 181.622 136.620 69.083 1.00 204.40 41 LEU E C 1
ATOM 5524 O O . LEU C 3 48 ? 180.925 137.017 68.146 1.00 204.40 41 LEU E O 1
ATOM 5529 N N . GLN C 3 49 ? 181.458 135.441 69.664 1.00 212.73 42 GLN E N 1
ATOM 5530 C CA . GLN C 3 49 ? 180.305 134.634 69.292 1.00 212.73 42 GLN E CA 1
ATOM 5531 C C . GLN C 3 49 ? 179.709 134.118 70.589 1.00 212.73 42 GLN E C 1
ATOM 5532 O O . GLN C 3 49 ? 180.396 133.439 71.355 1.00 212.73 42 GLN E O 1
ATOM 5538 N N . VAL C 3 50 ? 178.421 134.394 70.799 1.00 225.38 43 VAL E N 1
ATOM 5539 C CA . VAL C 3 50 ? 177.713 134.082 72.036 1.00 225.38 43 VAL E CA 1
ATOM 5540 C C . VAL C 3 50 ? 177.085 132.705 71.880 1.00 225.38 43 VAL E C 1
ATOM 5541 O O . VAL C 3 50 ? 176.571 132.364 70.809 1.00 225.38 43 VAL E O 1
ATOM 5545 N N . ALA C 3 51 ? 177.142 131.899 72.938 1.00 245.97 44 ALA E N 1
ATOM 5546 C CA . ALA C 3 51 ? 176.643 130.539 72.860 1.00 245.97 44 ALA E CA 1
ATOM 5547 C C . ALA C 3 51 ? 176.052 130.130 74.198 1.00 245.97 44 ALA E C 1
ATOM 5548 O O . ALA C 3 51 ? 176.547 130.513 75.259 1.00 245.97 44 ALA E O 1
ATOM 5550 N N . THR C 3 52 ? 174.994 129.327 74.126 1.00 253.85 45 THR E N 1
ATOM 5551 C CA . THR C 3 52 ? 174.229 128.815 75.252 1.00 253.85 45 THR E CA 1
ATOM 5552 C C . THR C 3 52 ? 173.825 127.395 74.907 1.00 253.85 45 THR E C 1
ATOM 5553 O O . THR C 3 52 ? 173.757 127.042 73.723 1.00 253.85 45 THR E O 1
ATOM 5557 N N . PRO C 3 53 ? 173.615 126.543 75.910 1.00 250.22 46 PRO E N 1
ATOM 5558 C CA . PRO C 3 53 ? 172.993 125.242 75.644 1.00 250.22 46 PRO E CA 1
ATOM 5559 C C . PRO C 3 53 ? 171.595 125.407 75.057 1.00 250.22 46 PRO E C 1
ATOM 5560 O O . PRO C 3 53 ? 170.799 126.227 75.519 1.00 250.22 46 PRO E O 1
ATOM 5564 N N . GLY C 3 54 ? 171.319 124.637 74.007 1.00 253.97 47 GLY E N 1
ATOM 5565 C CA . GLY C 3 54 ? 170.051 124.641 73.298 1.00 253.97 47 GLY E CA 1
ATOM 5566 C C . GLY C 3 54 ? 169.554 125.915 72.636 1.00 253.97 47 GLY E C 1
ATOM 5567 O O . GLY C 3 54 ? 168.458 125.908 72.070 1.00 253.97 47 GLY E O 1
ATOM 5568 N N . GLY C 3 55 ? 170.336 126.996 72.665 1.00 233.23 48 GLY E N 1
ATOM 5569 C CA . GLY C 3 55 ? 169.944 128.241 72.022 1.00 233.23 48 GLY E CA 1
ATOM 5570 C C . GLY C 3 55 ? 168.710 128.931 72.559 1.00 233.23 48 GLY E C 1
ATOM 5571 O O . GLY C 3 55 ? 168.097 129.725 71.842 1.00 233.23 48 GLY E O 1
ATOM 5572 N N . LYS C 3 56 ? 168.311 128.625 73.789 1.00 227.18 49 LYS E N 1
ATOM 5573 C CA . LYS C 3 56 ? 167.135 129.225 74.403 1.00 227.18 49 LYS E CA 1
ATOM 5574 C C . LYS C 3 56 ? 167.371 130.707 74.669 1.00 227.18 49 LYS E C 1
ATOM 5575 O O . LYS C 3 56 ? 168.497 131.135 74.936 1.00 227.18 49 LYS E O 1
ATOM 5581 N N . ALA C 3 57 ? 166.293 131.486 74.534 1.00 223.79 50 ALA E N 1
ATOM 5582 C CA . ALA C 3 57 ? 166.341 132.945 74.586 1.00 223.79 50 ALA E CA 1
ATOM 5583 C C . ALA C 3 57 ? 166.906 133.463 75.903 1.00 223.79 50 ALA E C 1
ATOM 5584 O O . ALA C 3 57 ? 166.714 132.874 76.969 1.00 223.79 50 ALA E O 1
ATOM 5586 N N . MET C 3 58 ? 167.601 134.592 75.809 1.00 238.82 51 MET E N 1
ATOM 5587 C CA . MET C 3 58 ? 168.375 135.125 76.919 1.00 238.82 51 MET E CA 1
ATOM 5588 C C . MET C 3 58 ? 167.488 135.829 77.932 1.00 238.82 51 MET E C 1
ATOM 5589 O O . MET C 3 58 ? 166.508 136.488 77.575 1.00 238.82 51 MET E O 1
ATOM 5594 N N . GLU C 3 59 ? 167.841 135.679 79.204 1.00 223.30 52 GLU E N 1
ATOM 5595 C CA . GLU C 3 59 ? 167.171 136.358 80.302 1.00 223.30 52 GLU E CA 1
ATOM 5596 C C . GLU C 3 59 ? 168.181 137.249 80.997 1.00 223.30 52 GLU E C 1
ATOM 5597 O O . GLU C 3 59 ? 169.285 136.804 81.327 1.00 223.30 52 GLU E O 1
ATOM 5603 N N . PHE C 3 60 ? 167.812 138.507 81.201 1.00 213.45 53 PHE E N 1
ATOM 5604 C CA . PHE C 3 60 ? 168.734 139.473 81.765 1.00 213.45 53 PHE E CA 1
ATOM 5605 C C . PHE C 3 60 ? 168.433 139.698 83.241 1.00 213.45 53 PHE E C 1
ATOM 5606 O O . PHE C 3 60 ? 167.291 139.972 83.623 1.00 213.45 53 PHE E O 1
ATOM 5614 N N . VAL C 3 61 ? 169.468 139.573 84.052 1.00 196.04 54 VAL E N 1
ATOM 5615 C CA . VAL C 3 61 ? 169.478 139.958 85.452 1.00 196.04 54 VAL E CA 1
ATOM 5616 C C . VAL C 3 61 ? 170.115 141.336 85.502 1.00 196.04 54 VAL E C 1
ATOM 5617 O O . VAL C 3 61 ? 170.965 141.640 84.658 1.00 196.04 54 VAL E O 1
ATOM 5621 N N . ASP C 3 62 ? 169.647 142.199 86.420 1.00 233.70 55 ASP E N 1
ATOM 5622 C CA . ASP C 3 62 ? 170.293 143.481 86.757 1.00 233.70 55 ASP E CA 1
ATOM 5623 C C . ASP C 3 62 ? 170.163 144.431 85.557 1.00 233.70 55 ASP E C 1
ATOM 5624 O O . ASP C 3 62 ? 171.132 145.034 85.092 1.00 233.70 55 ASP E O 1
ATOM 5629 N N . VAL C 3 63 ? 168.951 144.493 85.002 1.00 268.20 56 VAL E N 1
ATOM 5630 C CA . VAL C 3 63 ? 168.624 145.598 84.117 1.00 268.20 56 VAL E CA 1
ATOM 5631 C C . VAL C 3 63 ? 168.707 146.890 84.930 1.00 268.20 56 VAL E C 1
ATOM 5632 O O . VAL C 3 63 ? 168.473 146.911 86.147 1.00 268.20 56 VAL E O 1
ATOM 5636 N N . THR C 3 64 ? 169.118 147.967 84.273 1.00 288.00 57 THR E N 1
ATOM 5637 C CA . THR C 3 64 ? 169.299 149.220 84.978 1.00 288.00 57 THR E CA 1
ATOM 5638 C C . THR C 3 64 ? 168.721 150.313 84.086 1.00 288.00 57 THR E C 1
ATOM 5639 O O . THR C 3 64 ? 168.589 150.132 82.873 1.00 288.00 57 THR E O 1
ATOM 5643 N N . GLU C 3 65 ? 168.379 151.458 84.695 1.00 304.52 58 GLU E N 1
ATOM 5644 C CA . GLU C 3 65 ? 167.868 152.594 83.937 1.00 304.52 58 GLU E CA 1
ATOM 5645 C C . GLU C 3 65 ? 168.924 153.166 83.001 1.00 304.52 58 GLU E C 1
ATOM 5646 O O . GLU C 3 65 ? 168.583 153.745 81.965 1.00 304.52 58 GLU E O 1
ATOM 5652 N N . SER C 3 66 ? 170.203 153.020 83.349 1.00 284.95 59 SER E N 1
ATOM 5653 C CA . SER C 3 66 ? 171.261 153.439 82.442 1.00 284.95 59 SER E CA 1
ATOM 5654 C C . SER C 3 66 ? 171.376 152.470 81.278 1.00 284.95 59 SER E C 1
ATOM 5655 O O . SER C 3 66 ? 171.708 152.876 80.159 1.00 284.95 59 SER E O 1
ATOM 5658 N N . ASN C 3 67 ? 171.119 151.187 81.532 1.00 261.05 60 ASN E N 1
ATOM 5659 C CA . ASN C 3 67 ? 171.254 150.141 80.532 1.00 261.05 60 ASN E CA 1
ATOM 5660 C C . ASN C 3 67 ? 169.940 149.747 79.870 1.00 261.05 60 ASN E C 1
ATOM 5661 O O . ASN C 3 67 ? 169.960 148.866 79.008 1.00 261.05 60 ASN E O 1
ATOM 5666 N N . ALA C 3 68 ? 168.813 150.378 80.237 1.00 250.77 61 ALA E N 1
ATOM 5667 C CA . ALA C 3 68 ? 167.508 149.974 79.706 1.00 250.77 61 ALA E CA 1
ATOM 5668 C C . ALA C 3 68 ? 167.408 150.247 78.211 1.00 250.77 61 ALA E C 1
ATOM 5669 O O . ALA C 3 68 ? 166.963 149.387 77.439 1.00 250.77 61 ALA E O 1
ATOM 5671 N N . ARG C 3 69 ? 167.833 151.442 77.793 1.00 216.44 62 ARG E N 1
ATOM 5672 C CA . ARG C 3 69 ? 167.944 151.769 76.376 1.00 216.44 62 ARG E CA 1
ATOM 5673 C C . ARG C 3 69 ? 168.900 150.814 75.683 1.00 216.44 62 ARG E C 1
ATOM 5674 O O . ARG C 3 69 ? 168.635 150.337 74.576 1.00 216.44 62 ARG E O 1
ATOM 5682 N N . TRP C 3 70 ? 170.018 150.525 76.340 1.00 219.80 63 TRP E N 1
ATOM 5683 C CA . TRP C 3 70 ? 171.068 149.710 75.752 1.00 219.80 63 TRP E CA 1
ATOM 5684 C C . TRP C 3 70 ? 170.666 148.235 75.684 1.00 219.80 63 TRP E C 1
ATOM 5685 O O . TRP C 3 70 ? 171.007 147.548 74.715 1.00 219.80 63 TRP E O 1
ATOM 5696 N N . VAL C 3 71 ? 169.920 147.725 76.675 1.00 232.66 64 VAL E N 1
ATOM 5697 C CA . VAL C 3 71 ? 169.418 146.353 76.537 1.00 232.66 64 VAL E CA 1
ATOM 5698 C C . VAL C 3 71 ? 168.296 146.270 75.497 1.00 232.66 64 VAL E C 1
ATOM 5699 O O . VAL C 3 71 ? 168.151 145.240 74.823 1.00 232.66 64 VAL E O 1
ATOM 5703 N N . GLN C 3 72 ? 167.505 147.341 75.319 1.00 234.61 65 GLN E N 1
ATOM 5704 C CA . GLN C 3 72 ? 166.544 147.331 74.216 1.00 234.61 65 GLN E CA 1
ATOM 5705 C C . GLN C 3 72 ? 167.257 147.402 72.873 1.00 234.61 65 GLN E C 1
ATOM 5706 O O . GLN C 3 72 ? 166.775 146.841 71.880 1.00 234.61 65 GLN E O 1
ATOM 5712 N N . ASP C 3 73 ? 168.404 148.080 72.832 1.00 262.97 66 ASP E N 1
ATOM 5713 C CA . ASP C 3 73 ? 169.235 148.079 71.635 1.00 262.97 66 ASP E CA 1
ATOM 5714 C C . ASP C 3 73 ? 169.788 146.679 71.382 1.00 262.97 66 ASP E C 1
ATOM 5715 O O . ASP C 3 73 ? 169.826 146.226 70.234 1.00 262.97 66 ASP E O 1
ATOM 5720 N N . PHE C 3 74 ? 170.197 145.979 72.451 1.00 261.72 67 PHE E N 1
ATOM 5721 C CA . PHE C 3 74 ? 170.729 144.620 72.327 1.00 261.72 67 PHE E CA 1
ATOM 5722 C C . PHE C 3 74 ? 169.659 143.677 71.784 1.00 261.72 67 PHE E C 1
ATOM 5723 O O . PHE C 3 74 ? 169.957 142.803 70.962 1.00 261.72 67 PHE E O 1
ATOM 5731 N N . ARG C 3 75 ? 168.421 143.817 72.265 1.00 257.97 68 ARG E N 1
ATOM 5732 C CA . ARG C 3 75 ? 167.320 143.051 71.686 1.00 257.97 68 ARG E CA 1
ATOM 5733 C C . ARG C 3 75 ? 167.111 143.432 70.226 1.00 257.97 68 ARG E C 1
ATOM 5734 O O . ARG C 3 75 ? 166.809 142.571 69.392 1.00 257.97 68 ARG E O 1
ATOM 5742 N N . LEU C 3 76 ? 167.243 144.724 69.905 1.00 272.89 69 LEU E N 1
ATOM 5743 C CA . LEU C 3 76 ? 167.158 145.170 68.516 1.00 272.89 69 LEU E CA 1
ATOM 5744 C C . LEU C 3 76 ? 168.311 144.621 67.669 1.00 272.89 69 LEU E C 1
ATOM 5745 O O . LEU C 3 76 ? 168.123 144.366 66.472 1.00 272.89 69 LEU E O 1
ATOM 5750 N N . LYS C 3 77 ? 169.506 144.475 68.262 1.00 266.87 70 LYS E N 1
ATOM 5751 C CA . LYS C 3 77 ? 170.690 143.979 67.553 1.00 266.87 70 LYS E CA 1
ATOM 5752 C C . LYS C 3 77 ? 170.470 142.598 66.945 1.00 266.87 70 LYS E C 1
ATOM 5753 O O . LYS C 3 77 ? 169.840 141.725 67.549 1.00 266.87 70 LYS E O 1
ATOM 5759 N N . ALA C 3 78 ? 170.955 142.435 65.710 1.00 253.07 71 ALA E N 1
ATOM 5760 C CA . ALA C 3 78 ? 170.859 141.152 65.019 1.00 253.07 71 ALA E CA 1
ATOM 5761 C C . ALA C 3 78 ? 171.661 140.081 65.744 1.00 253.07 71 ALA E C 1
ATOM 5762 O O . ALA C 3 78 ? 171.214 138.936 65.874 1.00 253.07 71 ALA E O 1
ATOM 5764 N N . TYR C 3 79 ? 172.842 140.443 66.240 1.00 228.32 72 TYR E N 1
ATOM 5765 C CA . TYR C 3 79 ? 173.724 139.502 66.928 1.00 228.32 72 TYR E CA 1
ATOM 5766 C C . TYR C 3 79 ? 173.345 139.395 68.408 1.00 228.32 72 TYR E C 1
ATOM 5767 O O . TYR C 3 79 ? 174.112 139.716 69.314 1.00 228.32 72 TYR E O 1
ATOM 5776 N N . ALA C 3 80 ? 172.113 138.937 68.629 1.00 232.64 73 ALA E N 1
ATOM 5777 C CA . ALA C 3 80 ? 171.598 138.635 69.952 1.00 232.64 73 ALA E CA 1
ATOM 5778 C C . ALA C 3 80 ? 171.176 137.184 70.094 1.00 232.64 73 ALA E C 1
ATOM 5779 O O . ALA C 3 80 ? 170.890 136.746 71.215 1.00 232.64 73 ALA E O 1
ATOM 5781 N N . SER C 3 81 ? 171.114 136.438 68.996 1.00 234.62 74 SER E N 1
ATOM 5782 C CA . SER C 3 81 ? 170.719 135.043 69.064 1.00 234.62 74 SER E CA 1
ATOM 5783 C C . SER C 3 81 ? 171.845 134.203 69.657 1.00 234.62 74 SER E C 1
ATOM 5784 O O . SER C 3 81 ? 173.014 134.379 69.292 1.00 234.62 74 SER E O 1
ATOM 5787 N N . PRO C 3 82 ? 171.532 133.292 70.565 1.00 233.32 75 PRO E N 1
ATOM 5788 C CA . PRO C 3 82 ? 172.560 132.377 71.063 1.00 233.32 75 PRO E CA 1
ATOM 5789 C C . PRO C 3 82 ? 172.602 131.059 70.297 1.00 233.32 75 PRO E C 1
ATOM 5790 O O . PRO C 3 82 ? 171.625 130.311 70.241 1.00 233.32 75 PRO E O 1
ATOM 5794 N N . ALA C 3 83 ? 173.725 130.793 69.646 1.00 243.18 76 ALA E N 1
ATOM 5795 C CA . ALA C 3 83 ? 173.870 129.564 68.885 1.00 243.18 76 ALA E CA 1
ATOM 5796 C C . ALA C 3 83 ? 174.154 128.383 69.806 1.00 243.18 76 ALA E C 1
ATOM 5797 O O . ALA C 3 83 ? 174.522 128.543 70.972 1.00 243.18 76 ALA E O 1
ATOM 5799 N N . LYS C 3 84 ? 173.918 127.187 69.276 1.00 245.66 77 LYS E N 1
ATOM 5800 C CA . LYS C 3 84 ? 174.253 125.959 69.983 1.00 245.66 77 LYS E CA 1
ATOM 5801 C C . LYS C 3 84 ? 175.762 125.859 70.207 1.00 245.66 77 LYS E C 1
ATOM 5802 O O . LYS C 3 84 ? 176.568 126.216 69.342 1.00 245.66 77 LYS E O 1
ATOM 5808 N N . LEU C 3 85 ? 176.138 125.420 71.410 1.00 253.46 78 LEU E N 1
ATOM 5809 C CA . LEU C 3 85 ? 177.536 125.437 71.832 1.00 253.46 78 LEU E CA 1
ATOM 5810 C C . LEU C 3 85 ? 178.337 124.238 71.340 1.00 253.46 78 LEU E C 1
ATOM 5811 O O . LEU C 3 85 ? 179.533 124.375 71.056 1.00 253.46 78 LEU E O 1
ATOM 5816 N N . GLU C 3 86 ? 177.710 123.077 71.198 1.00 273.97 79 GLU E N 1
ATOM 5817 C CA . GLU C 3 86 ? 178.454 121.862 70.891 1.00 273.97 79 GLU E CA 1
ATOM 5818 C C . GLU C 3 86 ? 178.863 121.723 69.428 1.00 273.97 79 GLU E C 1
ATOM 5819 O O . GLU C 3 86 ? 179.470 120.708 69.073 1.00 273.97 79 GLU E O 1
ATOM 5825 N N . SER C 3 87 ? 178.554 122.693 68.568 1.00 276.50 80 SER E N 1
ATOM 5826 C CA . SER C 3 87 ? 179.041 122.682 67.195 1.00 276.50 80 SER E CA 1
ATOM 5827 C C . SER C 3 87 ? 180.191 123.658 66.978 1.00 276.50 80 SER E C 1
ATOM 5828 O O . SER C 3 87 ? 180.497 124.003 65.833 1.00 276.50 80 SER E O 1
ATOM 5831 N N . ILE C 3 88 ? 180.839 124.097 68.048 1.00 239.45 81 ILE E N 1
ATOM 5832 C CA . ILE C 3 88 ? 181.836 125.158 67.975 1.00 239.45 81 ILE E CA 1
ATOM 5833 C C . ILE C 3 88 ? 183.235 124.574 67.851 1.00 239.45 81 ILE E C 1
ATOM 5834 O O . ILE C 3 88 ? 183.648 123.737 68.662 1.00 239.45 81 ILE E O 1
ATOM 5839 N N . ASP C 3 89 ? 183.967 125.026 66.836 1.00 255.72 82 ASP E N 1
ATOM 5840 C CA . ASP C 3 89 ? 185.396 124.756 66.704 1.00 255.72 82 ASP E CA 1
ATOM 5841 C C . ASP C 3 89 ? 186.208 125.873 67.375 1.00 255.72 82 ASP E C 1
ATOM 5842 O O . ASP C 3 89 ? 186.194 127.030 66.948 1.00 255.72 82 ASP E O 1
ATOM 5847 N N . GLY C 3 90 ? 186.856 125.525 68.487 1.00 238.21 83 GLY E N 1
ATOM 5848 C CA . GLY C 3 90 ? 187.622 126.493 69.261 1.00 238.21 83 GLY E CA 1
ATOM 5849 C C . GLY C 3 90 ? 188.780 127.160 68.540 1.00 238.21 83 GLY E C 1
ATOM 5850 O O . GLY C 3 90 ? 189.106 128.312 68.836 1.00 238.21 83 GLY E O 1
ATOM 5851 N N . ALA C 3 91 ? 189.422 126.448 67.603 1.00 243.77 84 ALA E N 1
ATOM 5852 C CA . ALA C 3 91 ? 190.635 126.924 66.931 1.00 243.77 84 ALA E CA 1
ATOM 5853 C C . ALA C 3 91 ? 190.462 128.229 66.153 1.00 243.77 84 ALA E C 1
ATOM 5854 O O . ALA C 3 91 ? 191.454 128.932 65.923 1.00 243.77 84 ALA E O 1
ATOM 5856 N N . ARG C 3 92 ? 189.242 128.583 65.759 1.00 218.51 85 ARG E N 1
ATOM 5857 C CA . ARG C 3 92 ? 189.044 129.868 65.108 1.00 218.51 85 ARG E CA 1
ATOM 5858 C C . ARG C 3 92 ? 189.073 130.990 66.141 1.00 218.51 85 ARG E C 1
ATOM 5859 O O . ARG C 3 92 ? 189.409 132.129 65.803 1.00 218.51 85 ARG E O 1
ATOM 5867 N N . TYR C 3 93 ? 188.792 130.666 67.401 1.00 201.72 86 TYR E N 1
ATOM 5868 C CA . TYR C 3 93 ? 188.643 131.643 68.466 1.00 201.72 86 TYR E CA 1
ATOM 5869 C C . TYR C 3 93 ? 189.931 131.682 69.258 1.00 201.72 86 TYR E C 1
ATOM 5870 O O . TYR C 3 93 ? 190.349 130.674 69.830 1.00 201.72 86 TYR E O 1
ATOM 5879 N N . HIS C 3 94 ? 190.550 132.844 69.293 1.00 205.38 87 HIS E N 1
ATOM 5880 C CA . HIS C 3 94 ? 191.802 132.998 70.007 1.00 205.38 87 HIS E CA 1
ATOM 5881 C C . HIS C 3 94 ? 191.607 133.123 71.511 1.00 205.38 87 HIS E C 1
ATOM 5882 O O . HIS C 3 94 ? 192.574 132.969 72.263 1.00 205.38 87 HIS E O 1
ATOM 5889 N N . ALA C 3 95 ? 190.403 133.471 71.959 1.00 202.92 88 ALA E N 1
ATOM 5890 C CA . ALA C 3 95 ? 190.122 133.684 73.370 1.00 202.92 88 ALA E CA 1
ATOM 5891 C C . ALA C 3 95 ? 188.762 133.108 73.737 1.00 202.92 88 ALA E C 1
ATOM 5892 O O . ALA C 3 95 ? 187.935 132.806 72.874 1.00 202.92 88 ALA E O 1
ATOM 5894 N N . LEU C 3 96 ? 188.566 132.899 75.038 1.00 210.87 89 LEU E N 1
ATOM 5895 C CA . LEU C 3 96 ? 187.289 132.466 75.588 1.00 210.87 89 LEU E CA 1
ATOM 5896 C C . LEU C 3 96 ? 186.912 133.455 76.680 1.00 210.87 89 LEU E C 1
ATOM 5897 O O . LEU C 3 96 ? 187.760 133.836 77.489 1.00 210.87 89 LEU E O 1
ATOM 5902 N N . LEU C 3 97 ? 185.647 133.866 76.709 1.00 206.62 90 LEU E N 1
ATOM 5903 C CA . LEU C 3 97 ? 185.208 134.941 77.594 1.00 206.62 90 LEU E CA 1
ATOM 5904 C C . LEU C 3 97 ? 183.897 134.545 78.250 1.00 206.62 90 LEU E C 1
ATOM 5905 O O . LEU C 3 97 ? 182.945 134.187 77.556 1.00 206.62 90 LEU E O 1
ATOM 5910 N N . ILE C 3 98 ? 183.841 134.582 79.576 1.00 214.49 91 ILE E N 1
ATOM 5911 C CA . ILE C 3 98 ? 182.606 134.199 80.253 1.00 214.49 91 ILE E CA 1
ATOM 5912 C C . ILE C 3 98 ? 182.076 135.375 81.062 1.00 214.49 91 ILE E C 1
ATOM 5913 O O . ILE C 3 98 ? 182.683 135.743 82.075 1.00 214.49 91 ILE E O 1
ATOM 5918 N N . PRO C 3 99 ? 180.978 136.003 80.655 1.00 212.11 92 PRO E N 1
ATOM 5919 C CA . PRO C 3 99 ? 180.375 137.047 81.489 1.00 212.11 92 PRO E CA 1
ATOM 5920 C C . PRO C 3 99 ? 179.730 136.452 82.730 1.00 212.11 92 PRO E C 1
ATOM 5921 O O . PRO C 3 99 ? 179.497 135.245 82.828 1.00 212.11 92 PRO E O 1
ATOM 5925 N N . SER C 3 100 ? 179.443 137.328 83.691 1.00 172.00 93 SER E N 1
ATOM 5926 C CA . SER C 3 100 ? 178.800 136.903 84.930 1.00 172.00 93 SER E CA 1
ATOM 5927 C C . SER C 3 100 ? 177.352 136.537 84.642 1.00 172.00 93 SER E C 1
ATOM 5928 O O . SER C 3 100 ? 176.530 137.399 84.323 1.00 172.00 93 SER E O 1
ATOM 5931 N N . CYS C 3 101 ? 177.050 135.246 84.716 1.00 178.60 94 CYS E N 1
ATOM 5932 C CA . CYS C 3 101 ? 175.730 134.722 84.382 1.00 178.60 94 CYS E CA 1
ATOM 5933 C C . CYS C 3 101 ? 175.267 133.782 85.492 1.00 178.60 94 CYS E C 1
ATOM 5934 O O . CYS C 3 101 ? 175.813 132.676 85.649 1.00 178.60 94 CYS E O 1
ATOM 5937 N N . PRO C 3 102 ? 174.351 134.247 86.349 1.00 174.68 95 PRO E N 1
ATOM 5938 C CA . PRO C 3 102 ? 173.849 133.426 87.468 1.00 174.68 95 PRO E CA 1
ATOM 5939 C C . PRO C 3 102 ? 173.255 132.080 87.098 1.00 174.68 95 PRO E C 1
ATOM 5940 O O . PRO C 3 102 ? 173.353 131.140 87.894 1.00 174.68 95 PRO E O 1
ATOM 5944 N N . GLY C 3 103 ? 172.641 131.946 85.934 1.00 200.55 96 GLY E N 1
ATOM 5945 C CA . GLY C 3 103 ? 172.119 130.641 85.588 1.00 200.55 96 GLY E CA 1
ATOM 5946 C C . GLY C 3 103 ? 173.130 129.621 85.104 1.00 200.55 96 GLY E C 1
ATOM 5947 O O . GLY C 3 103 ? 172.724 128.516 84.731 1.00 200.55 96 GLY E O 1
ATOM 5948 N N . ALA C 3 104 ? 174.429 129.965 85.077 1.00 200.63 97 ALA E N 1
ATOM 5949 C CA . ALA C 3 104 ? 175.474 129.000 84.734 1.00 200.63 97 ALA E CA 1
ATOM 5950 C C . ALA C 3 104 ? 175.531 127.868 85.737 1.00 200.63 97 ALA E C 1
ATOM 5951 O O . ALA C 3 104 ? 175.798 126.718 85.367 1.00 200.63 97 ALA E O 1
ATOM 5953 N N . LEU C 3 105 ? 175.168 128.168 86.985 1.00 198.74 98 LEU E N 1
ATOM 5954 C CA . LEU C 3 105 ? 175.353 127.296 88.133 1.00 198.74 98 LEU E CA 1
ATOM 5955 C C . LEU C 3 105 ? 174.471 126.070 88.030 1.00 198.74 98 LEU E C 1
ATOM 5956 O O . LEU C 3 105 ? 174.754 125.047 88.661 1.00 198.74 98 LEU E O 1
ATOM 5961 N N . THR C 3 106 ? 173.402 126.168 87.253 1.00 205.40 99 THR E N 1
ATOM 5962 C CA . THR C 3 106 ? 172.655 125.022 86.782 1.00 205.40 99 THR E CA 1
ATOM 5963 C C . THR C 3 106 ? 173.098 124.599 85.388 1.00 205.40 99 THR E C 1
ATOM 5964 O O . THR C 3 106 ? 173.379 123.420 85.157 1.00 205.40 99 THR E O 1
ATOM 5968 N N . ASP C 3 107 ? 173.203 125.553 84.458 1.00 202.67 100 ASP E N 1
ATOM 5969 C CA . ASP C 3 107 ? 173.536 125.229 83.075 1.00 202.67 100 ASP E CA 1
ATOM 5970 C C . ASP C 3 107 ? 174.991 124.859 82.850 1.00 202.67 100 ASP E C 1
ATOM 5971 O O . ASP C 3 107 ? 175.324 123.685 82.634 1.00 202.67 100 ASP E O 1
ATOM 5976 N N . LEU C 3 108 ? 175.879 125.832 83.038 1.00 197.43 101 LEU E N 1
ATOM 5977 C CA . LEU C 3 108 ? 177.193 125.714 82.427 1.00 197.43 101 LEU E CA 1
ATOM 5978 C C . LEU C 3 108 ? 178.092 124.856 83.279 1.00 197.43 101 LEU E C 1
ATOM 5979 O O . LEU C 3 108 ? 178.983 124.179 82.756 1.00 197.43 101 LEU E O 1
ATOM 5984 N N . ALA C 3 109 ? 177.854 124.866 84.589 1.00 190.49 102 ALA E N 1
ATOM 5985 C CA . ALA C 3 109 ? 178.550 123.986 85.508 1.00 190.49 102 ALA E CA 1
ATOM 5986 C C . ALA C 3 109 ? 178.260 122.512 85.231 1.00 190.49 102 ALA E C 1
ATOM 5987 O O . ALA C 3 109 ? 178.960 121.654 85.778 1.00 190.49 102 ALA E O 1
ATOM 5989 N N . SER C 3 110 ? 177.263 122.191 84.396 1.00 190.93 103 SER E N 1
ATOM 5990 C CA . SER C 3 110 ? 176.987 120.809 84.033 1.00 190.93 103 SER E CA 1
ATOM 5991 C C . SER C 3 110 ? 177.082 120.548 82.529 1.00 190.93 103 SER E C 1
ATOM 5992 O O . SER C 3 110 ? 176.735 119.449 82.080 1.00 190.93 103 SER E O 1
ATOM 5995 N N . SER C 3 111 ? 177.537 121.521 81.740 1.00 213.24 104 SER E N 1
ATOM 5996 C CA . SER C 3 111 ? 177.672 121.380 80.287 1.00 213.24 104 SER E CA 1
ATOM 5997 C C . SER C 3 111 ? 178.982 120.680 79.929 1.00 213.24 104 SER E C 1
ATOM 5998 O O . SER C 3 111 ? 180.048 121.298 79.964 1.00 213.24 104 SER E O 1
ATOM 6001 N N . GLY C 3 112 ? 178.900 119.393 79.548 1.00 225.51 105 GLY E N 1
ATOM 6002 C CA . GLY C 3 112 ? 180.083 118.640 79.127 1.00 225.51 105 GLY E CA 1
ATOM 6003 C C . GLY C 3 112 ? 180.818 119.216 77.927 1.00 225.51 105 GLY E C 1
ATOM 6004 O O . GLY C 3 112 ? 182.031 119.009 77.770 1.00 225.51 105 GLY E O 1
ATOM 6005 N N . SER C 3 113 ? 180.110 119.965 77.078 1.00 225.16 106 SER E N 1
ATOM 6006 C CA . SER C 3 113 ? 180.756 120.591 75.932 1.00 225.16 106 SER E CA 1
ATOM 6007 C C . SER C 3 113 ? 181.663 121.725 76.385 1.00 225.16 106 SER E C 1
ATOM 6008 O O . SER C 3 113 ? 182.694 121.985 75.750 1.00 225.16 106 SER E O 1
ATOM 6011 N N . LEU C 3 114 ? 181.287 122.421 77.464 1.00 213.87 107 LEU E N 1
ATOM 6012 C CA . LEU C 3 114 ? 182.173 123.440 78.006 1.00 213.87 107 LEU E CA 1
ATOM 6013 C C . LEU C 3 114 ? 183.427 122.819 78.597 1.00 213.87 107 LEU E C 1
ATOM 6014 O O . LEU C 3 114 ? 184.505 123.415 78.513 1.00 213.87 107 LEU E O 1
ATOM 6019 N N . ALA C 3 115 ? 183.315 121.599 79.130 1.00 218.04 108 ALA E N 1
ATOM 6020 C CA . ALA C 3 115 ? 184.492 120.857 79.565 1.00 218.04 108 ALA E CA 1
ATOM 6021 C C . ALA C 3 115 ? 185.394 120.556 78.381 1.00 218.04 108 ALA E C 1
ATOM 6022 O O . ALA C 3 115 ? 186.619 120.732 78.456 1.00 218.04 108 ALA E O 1
ATOM 6024 N N . ARG C 3 116 ? 184.783 120.136 77.266 1.00 211.40 109 ARG E N 1
ATOM 6025 C CA . ARG C 3 116 ? 185.530 119.791 76.059 1.00 211.40 109 ARG E CA 1
ATOM 6026 C C . ARG C 3 116 ? 186.248 121.009 75.476 1.00 211.40 109 ARG E C 1
ATOM 6027 O O . ARG C 3 116 ? 187.434 120.931 75.126 1.00 211.40 109 ARG E O 1
ATOM 6035 N N . ILE C 3 117 ? 185.602 122.172 75.503 1.00 191.74 110 ILE E N 1
ATOM 6036 C CA . ILE C 3 117 ? 186.267 123.342 74.941 1.00 191.74 110 ILE E CA 1
ATOM 6037 C C . ILE C 3 117 ? 187.284 123.926 75.917 1.00 191.74 110 ILE E C 1
ATOM 6038 O O . ILE C 3 117 ? 188.300 124.466 75.483 1.00 191.74 110 ILE E O 1
ATOM 6043 N N . LEU C 3 118 ? 187.039 123.858 77.228 1.00 165.37 111 LEU E N 1
ATOM 6044 C CA . LEU C 3 118 ? 188.019 124.374 78.172 1.00 165.37 111 LEU E CA 1
ATOM 6045 C C . LEU C 3 118 ? 189.281 123.547 78.133 1.00 165.37 111 LEU E C 1
ATOM 6046 O O . LEU C 3 118 ? 190.383 124.095 78.160 1.00 165.37 111 LEU E O 1
ATOM 6051 N N . GLN C 3 119 ? 189.138 122.227 78.104 1.00 168.34 112 GLN E N 1
ATOM 6052 C CA . GLN C 3 119 ? 190.315 121.383 78.017 1.00 168.34 112 GLN E CA 1
ATOM 6053 C C . GLN C 3 119 ? 190.994 121.564 76.666 1.00 168.34 112 GLN E C 1
ATOM 6054 O O . GLN C 3 119 ? 192.219 121.447 76.586 1.00 168.34 112 GLN E O 1
ATOM 6060 N N . HIS C 3 120 ? 190.220 121.795 75.596 1.00 176.36 113 HIS E N 1
ATOM 6061 C CA . HIS C 3 120 ? 190.805 122.202 74.321 1.00 176.36 113 HIS E CA 1
ATOM 6062 C C . HIS C 3 120 ? 191.647 123.458 74.452 1.00 176.36 113 HIS E C 1
ATOM 6063 O O . HIS C 3 120 ? 192.762 123.529 73.923 1.00 176.36 113 HIS E O 1
ATOM 6070 N N . PHE C 3 121 ? 191.102 124.467 75.126 1.00 181.98 114 PHE E N 1
ATOM 6071 C CA . PHE C 3 121 ? 191.839 125.689 75.411 1.00 181.98 114 PHE E CA 1
ATOM 6072 C C . PHE C 3 121 ? 193.079 125.398 76.239 1.00 181.98 114 PHE E C 1
ATOM 6073 O O . PHE C 3 121 ? 194.125 126.028 76.051 1.00 181.98 114 PHE E O 1
ATOM 6081 N N . HIS C 3 122 ? 192.969 124.448 77.162 1.00 164.40 115 HIS E N 1
ATOM 6082 C CA . HIS C 3 122 ? 194.094 124.056 77.996 1.00 164.40 115 HIS E CA 1
ATOM 6083 C C . HIS C 3 122 ? 195.194 123.400 77.180 1.00 164.40 115 HIS E C 1
ATOM 6084 O O . HIS C 3 122 ? 196.380 123.640 77.429 1.00 164.40 115 HIS E O 1
ATOM 6091 N N . SER C 3 123 ? 194.817 122.530 76.247 1.00 170.63 116 SER E N 1
ATOM 6092 C CA . SER C 3 123 ? 195.794 121.720 75.535 1.00 170.63 116 SER E CA 1
ATOM 6093 C C . SER C 3 123 ? 196.692 122.563 74.639 1.00 170.63 116 SER E C 1
ATOM 6094 O O . SER C 3 123 ? 197.883 122.263 74.496 1.00 170.63 116 SER E O 1
ATOM 6097 N N . GLU C 3 124 ? 196.154 123.617 74.027 1.00 188.88 117 GLU E N 1
ATOM 6098 C CA . GLU C 3 124 ? 196.991 124.587 73.333 1.00 188.88 117 GLU E CA 1
ATOM 6099 C C . GLU C 3 124 ? 197.393 125.784 74.188 1.00 188.88 117 GLU E C 1
ATOM 6100 O O . GLU C 3 124 ? 198.078 126.673 73.667 1.00 188.88 117 GLU E O 1
ATOM 6106 N N . SER C 3 125 ? 197.033 125.795 75.478 1.00 189.76 118 SER E N 1
ATOM 6107 C CA . SER C 3 125 ? 197.277 126.916 76.401 1.00 189.76 118 SER E CA 1
ATOM 6108 C C . SER C 3 125 ? 196.749 128.241 75.842 1.00 189.76 118 SER E C 1
ATOM 6109 O O . SER C 3 125 ? 197.443 129.259 75.818 1.00 189.76 118 SER E O 1
ATOM 6112 N N . LYS C 3 126 ? 195.522 128.217 75.381 1.00 198.95 119 LYS E N 1
ATOM 6113 C CA . LYS C 3 126 ? 194.878 129.353 74.742 1.00 198.95 119 LYS E CA 1
ATOM 6114 C C . LYS C 3 126 ? 194.122 130.158 75.805 1.00 198.95 119 LYS E C 1
ATOM 6115 O O . LYS C 3 126 ? 193.591 129.573 76.753 1.00 198.95 119 LYS E O 1
ATOM 6121 N N . PRO C 3 127 ? 194.040 131.496 75.698 1.00 199.17 120 PRO E N 1
ATOM 6122 C CA . PRO C 3 127 ? 193.518 132.304 76.823 1.00 199.17 120 PRO E CA 1
ATOM 6123 C C . PRO C 3 127 ? 192.037 132.117 77.144 1.00 199.17 120 PRO E C 1
ATOM 6124 O O . PRO C 3 127 ? 191.181 132.102 76.257 1.00 199.17 120 PRO E O 1
ATOM 6128 N N . ILE C 3 128 ? 191.758 131.981 78.448 1.00 202.61 121 ILE E N 1
ATOM 6129 C CA . ILE C 3 128 ? 190.424 131.799 79.018 1.00 202.61 121 ILE E CA 1
ATOM 6130 C C . ILE C 3 128 ? 190.119 132.963 79.960 1.00 202.61 121 ILE E C 1
ATOM 6131 O O . ILE C 3 128 ? 190.997 133.413 80.706 1.00 202.61 121 ILE E O 1
ATOM 6136 N N . CYS C 3 129 ? 188.873 133.445 79.930 1.00 223.89 122 CYS E N 1
ATOM 6137 C CA . CYS C 3 129 ? 188.412 134.545 80.777 1.00 223.89 122 CYS E CA 1
ATOM 6138 C C . CYS C 3 129 ? 187.073 134.187 81.399 1.00 223.89 122 CYS E C 1
ATOM 6139 O O . CYS C 3 129 ? 186.087 134.001 80.680 1.00 223.89 122 CYS E O 1
ATOM 6142 N N . ALA C 3 130 ? 187.026 134.099 82.724 1.00 196.75 123 ALA E N 1
ATOM 6143 C CA . ALA C 3 130 ? 185.752 133.907 83.408 1.00 196.75 123 ALA E CA 1
ATOM 6144 C C . ALA C 3 130 ? 185.579 134.921 84.523 1.00 196.75 123 ALA E C 1
ATOM 6145 O O . ALA C 3 130 ? 186.491 135.116 85.327 1.00 196.75 123 ALA E O 1
ATOM 6147 N N . VAL C 3 131 ? 184.419 135.568 84.574 1.00 174.65 124 VAL E N 1
ATOM 6148 C CA . VAL C 3 131 ? 184.149 136.557 85.606 1.00 174.65 124 VAL E CA 1
ATOM 6149 C C . VAL C 3 131 ? 182.934 136.110 86.411 1.00 174.65 124 VAL E C 1
ATOM 6150 O O . VAL C 3 131 ? 182.022 135.464 85.882 1.00 174.65 124 VAL E O 1
ATOM 6154 N N . GLY C 3 132 ? 182.988 136.375 87.717 1.00 160.44 125 GLY E N 1
ATOM 6155 C CA . GLY C 3 132 ? 181.921 136.172 88.678 1.00 160.44 125 GLY E CA 1
ATOM 6156 C C . GLY C 3 132 ? 181.204 134.840 88.749 1.00 160.44 125 GLY E C 1
ATOM 6157 O O . GLY C 3 132 ? 181.814 133.798 89.011 1.00 160.44 125 GLY E O 1
ATOM 6158 N N . HIS C 3 133 ? 179.903 134.871 88.452 1.00 158.01 126 HIS E N 1
ATOM 6159 C CA . HIS C 3 133 ? 179.073 133.674 88.539 1.00 158.01 126 HIS E CA 1
ATOM 6160 C C . HIS C 3 133 ? 179.485 132.653 87.492 1.00 158.01 126 HIS E C 1
ATOM 6161 O O . HIS C 3 133 ? 179.543 131.445 87.773 1.00 158.01 126 HIS E O 1
ATOM 6168 N N . GLY C 3 134 ? 179.844 133.149 86.303 1.00 167.26 127 GLY E N 1
ATOM 6169 C CA . GLY C 3 134 ? 180.409 132.326 85.246 1.00 167.26 127 GLY E CA 1
ATOM 6170 C C . GLY C 3 134 ? 181.625 131.522 85.658 1.00 167.26 127 GLY E C 1
ATOM 6171 O O . GLY C 3 134 ? 181.920 130.489 85.045 1.00 167.26 127 GLY E O 1
ATOM 6172 N N . VAL C 3 135 ? 182.366 132.005 86.669 1.00 180.92 128 VAL E N 1
ATOM 6173 C CA . VAL C 3 135 ? 183.558 131.326 87.167 1.00 180.92 128 VAL E CA 1
ATOM 6174 C C . VAL C 3 135 ? 183.224 129.915 87.640 1.00 180.92 128 VAL E C 1
ATOM 6175 O O . VAL C 3 135 ? 184.004 128.976 87.410 1.00 180.92 128 VAL E O 1
ATOM 6179 N N . ALA C 3 136 ? 182.007 129.714 88.182 1.00 179.97 129 ALA E N 1
ATOM 6180 C CA . ALA C 3 136 ? 181.612 128.388 88.655 1.00 179.97 129 ALA E CA 1
ATOM 6181 C C . ALA C 3 136 ? 181.483 127.381 87.518 1.00 179.97 129 ALA E C 1
ATOM 6182 O O . ALA C 3 136 ? 181.623 126.172 87.753 1.00 179.97 129 ALA E O 1
ATOM 6184 N N . ALA C 3 137 ? 181.353 127.876 86.280 1.00 193.17 130 ALA E N 1
ATOM 6185 C CA . ALA C 3 137 ? 181.303 127.032 85.094 1.00 193.17 130 ALA E CA 1
ATOM 6186 C C . ALA C 3 137 ? 182.595 126.253 84.895 1.00 193.17 130 ALA E C 1
ATOM 6187 O O . ALA C 3 137 ? 182.568 125.124 84.381 1.00 193.17 130 ALA E O 1
ATOM 6189 N N . LEU C 3 138 ? 183.714 126.773 85.422 1.00 201.11 131 LEU E N 1
ATOM 6190 C CA . LEU C 3 138 ? 184.997 126.093 85.283 1.00 201.11 131 LEU E CA 1
ATOM 6191 C C . LEU C 3 138 ? 185.065 124.822 86.102 1.00 201.11 131 LEU E C 1
ATOM 6192 O O . LEU C 3 138 ? 186.006 124.043 85.923 1.00 201.11 131 LEU E O 1
ATOM 6197 N N . CYS C 3 139 ? 184.086 124.597 86.979 1.00 207.30 132 CYS E N 1
ATOM 6198 C CA . CYS C 3 139 ? 184.018 123.345 87.708 1.00 207.30 132 CYS E CA 1
ATOM 6199 C C . CYS C 3 139 ? 183.752 122.181 86.772 1.00 207.30 132 CYS E C 1
ATOM 6200 O O . CYS C 3 139 ? 184.187 121.057 87.046 1.00 207.30 132 CYS E O 1
ATOM 6203 N N . CYS C 3 140 ? 183.010 122.432 85.684 1.00 196.15 133 CYS E N 1
ATOM 6204 C CA . CYS C 3 140 ? 182.562 121.377 84.779 1.00 196.15 133 CYS E CA 1
ATOM 6205 C C . CYS C 3 140 ? 183.691 120.623 84.084 1.00 196.15 133 CYS E C 1
ATOM 6206 O O . CYS C 3 140 ? 183.441 119.545 83.537 1.00 196.15 133 CYS E O 1
ATOM 6209 N N . ALA C 3 141 ? 184.926 121.111 84.129 1.00 174.77 134 ALA E N 1
ATOM 6210 C CA . ALA C 3 141 ? 185.998 120.575 83.295 1.00 174.77 134 ALA E CA 1
ATOM 6211 C C . ALA C 3 141 ? 186.656 119.368 83.962 1.00 174.77 134 ALA E C 1
ATOM 6212 O O . ALA C 3 141 ? 187.871 119.307 84.141 1.00 174.77 134 ALA E O 1
ATOM 6214 N N . THR C 3 142 ? 185.825 118.402 84.350 1.00 196.40 135 THR E N 1
ATOM 6215 C CA . THR C 3 142 ? 186.293 117.152 84.926 1.00 196.40 135 THR E CA 1
ATOM 6216 C C . THR C 3 142 ? 187.004 116.275 83.903 1.00 196.40 135 THR E C 1
ATOM 6217 O O . THR C 3 142 ? 186.641 116.225 82.727 1.00 196.40 135 THR E O 1
ATOM 6221 N N . ASN C 3 143 ? 188.014 115.556 84.385 1.00 217.69 136 ASN E N 1
ATOM 6222 C CA . ASN C 3 143 ? 188.694 114.510 83.635 1.00 217.69 136 ASN E CA 1
ATOM 6223 C C . ASN C 3 143 ? 187.898 113.214 83.784 1.00 217.69 136 ASN E C 1
ATOM 6224 O O . ASN C 3 143 ? 186.744 113.212 84.221 1.00 217.69 136 ASN E O 1
ATOM 6229 N N . GLU C 3 144 ? 188.498 112.087 83.395 1.00 203.61 137 GLU E N 1
ATOM 6230 C CA . GLU C 3 144 ? 187.870 110.802 83.678 1.00 203.61 137 GLU E CA 1
ATOM 6231 C C . GLU C 3 144 ? 187.942 110.490 85.171 1.00 203.61 137 GLU E C 1
ATOM 6232 O O . GLU C 3 144 ? 186.953 110.058 85.774 1.00 203.61 137 GLU E O 1
ATOM 6238 N N . ASP C 3 145 ? 189.105 110.718 85.777 1.00 172.88 138 ASP E N 1
ATOM 6239 C CA . ASP C 3 145 ? 189.293 110.742 87.217 1.00 172.88 138 ASP E CA 1
ATOM 6240 C C . ASP C 3 145 ? 188.947 112.121 87.774 1.00 172.88 138 ASP E C 1
ATOM 6241 O O . ASP C 3 145 ? 188.769 113.097 87.041 1.00 172.88 138 ASP E O 1
ATOM 6246 N N . ARG C 3 146 ? 188.851 112.180 89.106 1.00 139.50 139 ARG E N 1
ATOM 6247 C CA . ARG C 3 146 ? 188.556 113.414 89.824 1.00 139.50 139 ARG E CA 1
ATOM 6248 C C . ARG C 3 146 ? 189.605 114.501 89.627 1.00 139.50 139 ARG E C 1
ATOM 6249 O O . ARG C 3 146 ? 189.287 115.676 89.848 1.00 139.50 139 ARG E O 1
ATOM 6257 N N . SER C 3 147 ? 190.849 114.126 89.296 1.00 146.44 140 SER E N 1
ATOM 6258 C CA . SER C 3 147 ? 191.941 115.053 88.998 1.00 146.44 140 SER E CA 1
ATOM 6259 C C . SER C 3 147 ? 191.536 116.109 87.987 1.00 146.44 140 SER E C 1
ATOM 6260 O O . SER C 3 147 ? 191.150 115.792 86.862 1.00 146.44 140 SER E O 1
ATOM 6263 N N . TRP C 3 148 ? 191.630 117.365 88.399 1.00 139.23 141 TRP E N 1
ATOM 6264 C CA . TRP C 3 148 ? 191.224 118.476 87.559 1.00 139.23 141 TRP E CA 1
ATOM 6265 C C . TRP C 3 148 ? 192.303 118.850 86.554 1.00 139.23 141 TRP E C 1
ATOM 6266 O O . TRP C 3 148 ? 193.499 118.664 86.786 1.00 139.23 141 TRP E O 1
ATOM 6277 N N . VAL C 3 149 ? 191.855 119.367 85.414 1.00 139.30 142 VAL E N 1
ATOM 6278 C CA . VAL C 3 149 ? 192.782 119.856 84.407 1.00 139.30 142 VAL E CA 1
ATOM 6279 C C . VAL C 3 149 ? 193.427 121.174 84.850 1.00 139.30 142 VAL E C 1
ATOM 6280 O O . VAL C 3 149 ? 194.567 121.469 84.473 1.00 139.30 142 VAL E O 1
ATOM 6284 N N . PHE C 3 150 ? 192.751 121.961 85.691 1.00 148.15 143 PHE E N 1
ATOM 6285 C CA . PHE C 3 150 ? 193.290 123.231 86.174 1.00 148.15 143 PHE E CA 1
ATOM 6286 C C . PHE C 3 150 ? 193.647 123.179 87.655 1.00 148.15 143 PHE E C 1
ATOM 6287 O O . PHE C 3 150 ? 193.378 124.117 88.405 1.00 148.15 143 PHE E O 1
ATOM 6295 N N . ASP C 3 151 ? 194.244 122.065 88.078 1.00 153.70 144 ASP E N 1
ATOM 6296 C CA . ASP C 3 151 ? 194.797 121.921 89.422 1.00 153.70 144 ASP E CA 1
ATOM 6297 C C . ASP C 3 151 ? 195.784 123.030 89.809 1.00 153.70 144 ASP E C 1
ATOM 6298 O O . ASP C 3 151 ? 195.560 123.756 90.781 1.00 153.70 144 ASP E O 1
ATOM 6303 N N . SER C 3 152 ? 196.867 123.189 89.054 1.00 158.59 145 SER E N 1
ATOM 6304 C CA . SER C 3 152 ? 197.955 124.077 89.441 1.00 158.59 145 SER E CA 1
ATOM 6305 C C . SER C 3 152 ? 197.639 125.553 89.253 1.00 158.59 145 SER E C 1
ATOM 6306 O O . SER C 3 152 ? 198.451 126.394 89.650 1.00 158.59 145 SER E O 1
ATOM 6309 N N . TYR C 3 153 ? 196.515 125.890 88.640 1.00 163.81 146 TYR E N 1
ATOM 6310 C CA . TYR C 3 153 ? 196.219 127.279 88.334 1.00 163.81 146 TYR E CA 1
ATOM 6311 C C . TYR C 3 153 ? 195.770 127.992 89.594 1.00 163.81 146 TYR E C 1
ATOM 6312 O O . TYR C 3 153 ? 195.154 127.387 90.472 1.00 163.81 146 TYR E O 1
ATOM 6321 N N . SER C 3 154 ? 196.140 129.263 89.714 1.00 183.70 147 SER E N 1
ATOM 6322 C CA . SER C 3 154 ? 195.621 130.127 90.764 1.00 183.70 147 SER E CA 1
ATOM 6323 C C . SER C 3 154 ? 194.553 131.045 90.189 1.00 183.70 147 SER E C 1
ATOM 6324 O O . SER C 3 154 ? 194.790 131.721 89.183 1.00 183.70 147 SER E O 1
ATOM 6327 N N . LEU C 3 155 ? 193.385 131.076 90.829 1.00 196.91 148 LEU E N 1
ATOM 6328 C CA . LEU C 3 155 ? 192.272 131.870 90.330 1.00 196.91 148 LEU E CA 1
ATOM 6329 C C . LEU C 3 155 ? 191.376 132.257 91.496 1.00 196.91 148 LEU E C 1
ATOM 6330 O O . LEU C 3 155 ? 191.443 131.670 92.578 1.00 196.91 148 LEU E O 1
ATOM 6335 N N . THR C 3 156 ? 190.520 133.242 91.252 1.00 192.71 149 THR E N 1
ATOM 6336 C CA . THR C 3 156 ? 189.554 133.704 92.233 1.00 192.71 149 THR E CA 1
ATOM 6337 C C . THR C 3 156 ? 188.183 133.119 91.935 1.00 192.71 149 THR E C 1
ATOM 6338 O O . THR C 3 156 ? 187.977 132.424 90.946 1.00 192.71 149 THR E O 1
ATOM 6342 N N . GLY C 3 157 ? 187.242 133.374 92.826 1.00 193.76 150 GLY E N 1
ATOM 6343 C CA . GLY C 3 157 ? 185.909 132.874 92.623 1.00 193.76 150 GLY E CA 1
ATOM 6344 C C . GLY C 3 157 ? 184.926 133.447 93.609 1.00 193.76 150 GLY E C 1
ATOM 6345 O O . GLY C 3 157 ? 185.270 134.271 94.456 1.00 193.76 150 GLY E O 1
ATOM 6346 N N . PRO C 3 158 ? 183.686 132.996 93.538 1.00 221.91 151 PRO E N 1
ATOM 6347 C CA . PRO C 3 158 ? 182.696 133.455 94.508 1.00 221.91 151 PRO E CA 1
ATOM 6348 C C . PRO C 3 158 ? 182.809 132.612 95.768 1.00 221.91 151 PRO E C 1
ATOM 6349 O O . PRO C 3 158 ? 182.676 131.384 95.762 1.00 221.91 151 PRO E O 1
ATOM 6353 N N . SER C 3 159 ? 183.083 133.290 96.870 1.00 198.97 152 SER E N 1
ATOM 6354 C CA . SER C 3 159 ? 183.296 132.610 98.133 1.00 198.97 152 SER E CA 1
ATOM 6355 C C . SER C 3 159 ? 181.968 132.505 98.863 1.00 198.97 152 SER E C 1
ATOM 6356 O O . SER C 3 159 ? 180.925 132.804 98.289 1.00 198.97 152 SER E O 1
ATOM 6359 N N . VAL C 3 160 ? 182.002 132.181 100.153 1.00 147.69 153 VAL E N 1
ATOM 6360 C CA . VAL C 3 160 ? 180.771 132.071 100.921 1.00 147.69 153 VAL E CA 1
ATOM 6361 C C . VAL C 3 160 ? 180.144 133.439 101.152 1.00 147.69 153 VAL E C 1
ATOM 6362 O O . VAL C 3 160 ? 178.921 133.548 101.233 1.00 147.69 153 VAL E O 1
ATOM 6366 N N . CYS C 3 161 ? 180.961 134.484 101.272 1.00 154.65 154 CYS E N 1
ATOM 6367 C CA . CYS C 3 161 ? 180.547 135.869 101.472 1.00 154.65 154 CYS E CA 1
ATOM 6368 C C . CYS C 3 161 ? 179.404 136.397 100.604 1.00 154.65 154 CYS E C 1
ATOM 6369 O O . CYS C 3 161 ? 178.336 136.747 101.124 1.00 154.65 154 CYS E O 1
ATOM 6372 N N . GLU C 3 162 ? 179.630 136.512 99.293 1.00 153.48 155 GLU E N 1
ATOM 6373 C CA . GLU C 3 162 ? 178.583 137.035 98.423 1.00 153.48 155 GLU E CA 1
ATOM 6374 C C . GLU C 3 162 ? 177.379 136.102 98.382 1.00 153.48 155 GLU E C 1
ATOM 6375 O O . GLU C 3 162 ? 176.234 136.564 98.330 1.00 153.48 155 GLU E O 1
ATOM 6381 N N . LEU C 3 163 ? 177.627 134.789 98.399 1.00 147.86 156 LEU E N 1
ATOM 6382 C CA . LEU C 3 163 ? 176.548 133.805 98.381 1.00 147.86 156 LEU E CA 1
ATOM 6383 C C . LEU C 3 163 ? 175.648 133.927 99.603 1.00 147.86 156 LEU E C 1
ATOM 6384 O O . LEU C 3 163 ? 174.433 133.743 99.496 1.00 147.86 156 LEU E O 1
ATOM 6389 N N . VAL C 3 164 ? 176.225 134.163 100.781 1.00 135.37 157 VAL E N 1
ATOM 6390 C CA . VAL C 3 164 ? 175.395 134.304 101.972 1.00 135.37 157 VAL E CA 1
ATOM 6391 C C . VAL C 3 164 ? 174.688 135.645 101.933 1.00 135.37 157 VAL E C 1
ATOM 6392 O O . VAL C 3 164 ? 173.531 135.753 102.349 1.00 135.37 157 VAL E O 1
ATOM 6396 N N . ARG C 3 165 ? 175.393 136.695 101.495 1.00 135.96 158 ARG E N 1
ATOM 6397 C CA . ARG C 3 165 ? 174.838 138.042 101.517 1.00 135.96 158 ARG E CA 1
ATOM 6398 C C . ARG C 3 165 ? 173.629 138.141 100.589 1.00 135.96 158 ARG E C 1
ATOM 6399 O O . ARG C 3 165 ? 172.672 138.869 100.871 1.00 135.96 158 ARG E O 1
ATOM 6407 N N . ALA C 3 166 ? 173.693 137.491 99.447 1.00 143.16 159 ALA E N 1
ATOM 6408 C CA . ALA C 3 166 ? 172.523 137.374 98.602 1.00 143.16 159 ALA E CA 1
ATOM 6409 C C . ALA C 3 166 ? 171.690 136.190 99.099 1.00 143.16 159 ALA E C 1
ATOM 6410 O O . ALA C 3 166 ? 172.180 135.373 99.874 1.00 143.16 159 ALA E O 1
ATOM 6412 N N . PRO C 3 167 ? 170.411 136.101 98.730 1.00 149.39 160 PRO E N 1
ATOM 6413 C CA . PRO C 3 167 ? 169.634 134.886 99.058 1.00 149.39 160 PRO E CA 1
ATOM 6414 C C . PRO C 3 167 ? 170.158 133.654 98.321 1.00 149.39 160 PRO E C 1
ATOM 6415 O O . PRO C 3 167 ? 170.323 133.672 97.100 1.00 149.39 160 PRO E O 1
ATOM 6419 N N . GLY C 3 168 ? 170.429 132.581 99.074 1.00 130.33 161 GLY E N 1
ATOM 6420 C CA . GLY C 3 168 ? 171.018 131.389 98.482 1.00 130.33 161 GLY E CA 1
ATOM 6421 C C . GLY C 3 168 ? 170.401 130.026 98.758 1.00 130.33 161 GLY E C 1
ATOM 6422 O O . GLY C 3 168 ? 171.102 129.069 99.095 1.00 130.33 161 GLY E O 1
ATOM 6423 N N . PHE C 3 169 ? 169.084 129.931 98.638 1.00 156.42 162 PHE E N 1
ATOM 6424 C CA . PHE C 3 169 ? 168.346 128.698 98.861 1.00 156.42 162 PHE E CA 1
ATOM 6425 C C . PHE C 3 169 ? 168.247 127.898 97.570 1.00 156.42 162 PHE E C 1
ATOM 6426 O O . PHE C 3 169 ? 168.852 128.242 96.551 1.00 156.42 162 PHE E O 1
ATOM 6434 N N . ALA C 3 170 ? 167.539 126.759 97.665 1.00 190.68 163 ALA E N 1
ATOM 6435 C CA . ALA C 3 170 ? 167.208 125.866 96.540 1.00 190.68 163 ALA E CA 1
ATOM 6436 C C . ALA C 3 170 ? 168.435 125.337 95.812 1.00 190.68 163 ALA E C 1
ATOM 6437 O O . ALA C 3 170 ? 168.382 125.116 94.597 1.00 190.68 163 ALA E O 1
ATOM 6439 N N . ARG C 3 171 ? 169.504 125.115 96.579 1.00 191.12 164 ARG E N 1
ATOM 6440 C CA . ARG C 3 171 ? 170.804 124.636 96.113 1.00 191.12 164 ARG E CA 1
ATOM 6441 C C . ARG C 3 171 ? 171.313 125.493 94.963 1.00 191.12 164 ARG E C 1
ATOM 6442 O O . ARG C 3 171 ? 171.845 124.989 93.971 1.00 191.12 164 ARG E O 1
ATOM 6450 N N . LEU C 3 172 ? 171.179 126.803 95.108 1.00 185.22 165 LEU E N 1
ATOM 6451 C CA . LEU C 3 172 ? 171.710 127.588 94.005 1.00 185.22 165 LEU E CA 1
ATOM 6452 C C . LEU C 3 172 ? 173.209 127.845 94.207 1.00 185.22 165 LEU E C 1
ATOM 6453 O O . LEU C 3 172 ? 173.966 127.594 93.265 1.00 185.22 165 LEU E O 1
ATOM 6458 N N . PRO C 3 173 ? 173.712 128.311 95.357 1.00 204.38 166 PRO E N 1
ATOM 6459 C CA . PRO C 3 173 ? 175.171 128.393 95.498 1.00 204.38 166 PRO E CA 1
ATOM 6460 C C . PRO C 3 173 ? 175.857 127.180 96.120 1.00 204.38 166 PRO E C 1
ATOM 6461 O O . PRO C 3 173 ? 177.083 127.232 96.308 1.00 204.38 166 PRO E O 1
ATOM 6465 N N . LEU C 3 174 ? 175.097 126.135 96.485 1.00 211.73 167 LEU E N 1
ATOM 6466 C CA . LEU C 3 174 ? 175.671 124.933 97.099 1.00 211.73 167 LEU E CA 1
ATOM 6467 C C . LEU C 3 174 ? 176.667 124.272 96.159 1.00 211.73 167 LEU E C 1
ATOM 6468 O O . LEU C 3 174 ? 177.681 123.699 96.596 1.00 211.73 167 LEU E O 1
ATOM 6473 N N . VAL C 3 175 ? 176.317 124.244 94.873 1.00 207.12 168 VAL E N 1
ATOM 6474 C CA . VAL C 3 175 ? 177.204 123.705 93.853 1.00 207.12 168 VAL E CA 1
ATOM 6475 C C . VAL C 3 175 ? 178.565 124.401 93.943 1.00 207.12 168 VAL E C 1
ATOM 6476 O O . VAL C 3 175 ? 179.594 123.744 94.137 1.00 207.12 168 VAL E O 1
ATOM 6480 N N . VAL C 3 176 ? 178.562 125.739 93.884 1.00 200.77 169 VAL E N 1
ATOM 6481 C CA . VAL C 3 176 ? 179.771 126.558 93.969 1.00 200.77 169 VAL E CA 1
ATOM 6482 C C . VAL C 3 176 ? 180.566 126.301 95.246 1.00 200.77 169 VAL E C 1
ATOM 6483 O O . VAL C 3 176 ? 181.804 126.250 95.190 1.00 200.77 169 VAL E O 1
ATOM 6487 N N . GLU C 3 177 ? 179.887 126.270 96.416 1.00 214.22 170 GLU E N 1
ATOM 6488 C CA . GLU C 3 177 ? 180.573 125.983 97.689 1.00 214.22 170 GLU E CA 1
ATOM 6489 C C . GLU C 3 177 ? 181.393 124.704 97.552 1.00 214.22 170 GLU E C 1
ATOM 6490 O O . GLU C 3 177 ? 182.558 124.665 97.955 1.00 214.22 170 GLU E O 1
ATOM 6496 N N . ASP C 3 178 ? 180.746 123.613 97.129 1.00 203.75 171 ASP E N 1
ATOM 6497 C CA . ASP C 3 178 ? 181.467 122.356 96.963 1.00 203.75 171 ASP E CA 1
ATOM 6498 C C . ASP C 3 178 ? 182.621 122.506 95.953 1.00 203.75 171 ASP E C 1
ATOM 6499 O O . ASP C 3 178 ? 183.717 121.975 96.180 1.00 203.75 171 ASP E O 1
ATOM 6504 N N . PHE C 3 179 ? 182.379 123.208 94.829 1.00 197.36 172 PHE E N 1
ATOM 6505 C CA . PHE C 3 179 ? 183.404 123.425 93.789 1.00 197.36 172 PHE E CA 1
ATOM 6506 C C . PHE C 3 179 ? 184.688 124.073 94.312 1.00 197.36 172 PHE E C 1
ATOM 6507 O O . PHE C 3 179 ? 185.784 123.743 93.826 1.00 197.36 172 PHE E O 1
ATOM 6515 N N . VAL C 3 180 ? 184.553 125.079 95.202 1.00 162.37 173 VAL E N 1
ATOM 6516 C CA . VAL C 3 180 ? 185.728 125.750 95.785 1.00 162.37 173 VAL E CA 1
ATOM 6517 C C . VAL C 3 180 ? 186.649 124.699 96.402 1.00 162.37 173 VAL E C 1
ATOM 6518 O O . VAL C 3 180 ? 187.860 124.718 96.165 1.00 162.37 173 VAL E O 1
ATOM 6522 N N . LYS C 3 181 ? 186.092 123.850 97.285 1.00 164.46 174 LYS E N 1
ATOM 6523 C CA . LYS C 3 181 ? 186.849 122.841 98.017 1.00 164.46 174 LYS E CA 1
ATOM 6524 C C . LYS C 3 181 ? 187.630 121.946 97.068 1.00 164.46 174 LYS E C 1
ATOM 6525 O O . LYS C 3 181 ? 188.786 121.597 97.337 1.00 164.46 174 LYS E O 1
ATOM 6531 N N . ASP C 3 182 ? 186.984 121.530 95.972 1.00 171.09 175 ASP E N 1
ATOM 6532 C CA . ASP C 3 182 ? 187.639 120.673 94.991 1.00 171.09 175 ASP E CA 1
ATOM 6533 C C . ASP C 3 182 ? 188.794 121.402 94.332 1.00 171.09 175 ASP E C 1
ATOM 6534 O O . ASP C 3 182 ? 189.867 120.824 94.120 1.00 171.09 175 ASP E O 1
ATOM 6539 N N . SER C 3 183 ? 188.585 122.672 94.001 1.00 151.57 176 SER E N 1
ATOM 6540 C CA . SER C 3 183 ? 189.664 123.479 93.459 1.00 151.57 176 SER E CA 1
ATOM 6541 C C . SER C 3 183 ? 190.746 123.712 94.507 1.00 151.57 176 SER E C 1
ATOM 6542 O O . SER C 3 183 ? 190.465 123.881 95.694 1.00 151.57 176 SER E O 1
ATOM 6545 N N . GLY C 3 184 ? 192.002 123.666 94.076 1.00 136.08 177 GLY E N 1
ATOM 6546 C CA . GLY C 3 184 ? 193.101 123.873 94.982 1.00 136.08 177 GLY E CA 1
ATOM 6547 C C . GLY C 3 184 ? 193.987 124.983 94.459 1.00 136.08 177 GLY E C 1
ATOM 6548 O O . GLY C 3 184 ? 194.035 125.251 93.258 1.00 136.08 177 GLY E O 1
ATOM 6549 N N . ALA C 3 185 ? 194.693 125.624 95.403 1.00 152.75 178 ALA E N 1
ATOM 6550 C CA . ALA C 3 185 ? 195.527 126.813 95.163 1.00 152.75 178 ALA E CA 1
ATOM 6551 C C . ALA C 3 185 ? 194.705 127.932 94.531 1.00 152.75 178 ALA E C 1
ATOM 6552 O O . ALA C 3 185 ? 195.198 128.690 93.699 1.00 152.75 178 ALA E O 1
ATOM 6554 N N . CYS C 3 186 ? 193.432 128.046 94.939 1.00 175.73 179 CYS E N 1
ATOM 6555 C CA . CYS C 3 186 ? 192.522 129.037 94.372 1.00 175.73 179 CYS E CA 1
ATOM 6556 C C . CYS C 3 186 ? 191.774 129.588 95.575 1.00 175.73 179 CYS E C 1
ATOM 6557 O O . CYS C 3 186 ? 190.638 129.209 95.867 1.00 175.73 179 CYS E O 1
ATOM 6560 N N . PHE C 3 187 ? 192.418 130.503 96.274 1.00 166.19 180 PHE E N 1
ATOM 6561 C CA . PHE C 3 187 ? 191.838 131.081 97.477 1.00 166.19 180 PHE E CA 1
ATOM 6562 C C . PHE C 3 187 ? 190.939 132.248 97.112 1.00 166.19 180 PHE E C 1
ATOM 6563 O O . PHE C 3 187 ? 191.416 133.324 96.748 1.00 166.19 180 PHE E O 1
ATOM 6571 N N . SER C 3 188 ? 189.633 131.992 97.138 1.00 171.96 181 SER E N 1
ATOM 6572 C CA . SER C 3 188 ? 188.625 133.007 96.872 1.00 171.96 181 SER E CA 1
ATOM 6573 C C . SER C 3 188 ? 188.770 134.197 97.811 1.00 171.96 181 SER E C 1
ATOM 6574 O O . SER C 3 188 ? 188.887 134.031 99.026 1.00 171.96 181 SER E O 1
ATOM 6577 N N . ALA C 3 189 ? 188.810 135.392 97.238 1.00 171.15 182 ALA E N 1
ATOM 6578 C CA . ALA C 3 189 ? 188.913 136.603 98.035 1.00 171.15 182 ALA E CA 1
ATOM 6579 C C . ALA C 3 189 ? 187.639 136.861 98.822 1.00 171.15 182 ALA E C 1
ATOM 6580 O O . ALA C 3 189 ? 186.537 136.492 98.411 1.00 171.15 182 ALA E O 1
ATOM 6582 N N . SER C 3 190 ? 187.807 137.508 99.961 1.00 177.54 183 SER E N 1
ATOM 6583 C CA . SER C 3 190 ? 186.703 137.888 100.826 1.00 177.54 183 SER E CA 1
ATOM 6584 C C . SER C 3 190 ? 186.288 139.306 100.418 1.00 177.54 183 SER E C 1
ATOM 6585 O O . SER C 3 190 ? 186.713 139.775 99.358 1.00 177.54 183 SER E O 1
ATOM 6588 N N . GLU C 3 191 ? 185.501 140.019 101.262 1.00 169.00 184 GLU E N 1
ATOM 6589 C CA . GLU C 3 191 ? 184.982 141.370 100.997 1.00 169.00 184 GLU E CA 1
ATOM 6590 C C . GLU C 3 191 ? 184.271 141.421 99.652 1.00 169.00 184 GLU E C 1
ATOM 6591 O O . GLU C 3 191 ? 184.824 141.976 98.697 1.00 169.00 184 GLU E O 1
ATOM 6597 N N . PRO C 3 192 ? 183.111 140.752 99.533 1.00 169.74 185 PRO E N 1
ATOM 6598 C CA . PRO C 3 192 ? 182.377 140.606 98.257 1.00 169.74 185 PRO E CA 1
ATOM 6599 C C . PRO C 3 192 ? 182.251 141.798 97.318 1.00 169.74 185 PRO E C 1
ATOM 6600 O O . PRO C 3 192 ? 182.415 141.668 96.103 1.00 169.74 185 PRO E O 1
ATOM 6604 N N . ASP C 3 193 ? 181.970 142.963 97.887 1.00 185.41 186 ASP E N 1
ATOM 6605 C CA . ASP C 3 193 ? 181.756 144.181 97.117 1.00 185.41 186 ASP E CA 1
ATOM 6606 C C . ASP C 3 193 ? 183.007 144.710 96.422 1.00 185.41 186 ASP E C 1
ATOM 6607 O O . ASP C 3 193 ? 182.888 145.548 95.524 1.00 185.41 186 ASP E O 1
ATOM 6612 N N . ALA C 3 194 ? 184.194 144.271 96.823 1.00 187.08 187 ALA E N 1
ATOM 6613 C CA . ALA C 3 194 ? 185.427 144.755 96.219 1.00 187.08 187 ALA E CA 1
ATOM 6614 C C . ALA C 3 194 ? 185.801 144.022 94.934 1.00 187.08 187 ALA E C 1
ATOM 6615 O O . ALA C 3 194 ? 185.593 142.813 94.802 1.00 187.08 187 ALA E O 1
ATOM 6617 N N . VAL C 3 195 ? 186.341 144.784 93.979 1.00 183.41 188 VAL E N 1
ATOM 6618 C CA . VAL C 3 195 ? 186.786 144.247 92.698 1.00 183.41 188 VAL E CA 1
ATOM 6619 C C . VAL C 3 195 ? 187.972 143.307 92.889 1.00 183.41 188 VAL E C 1
ATOM 6620 O O . VAL C 3 195 ? 188.813 143.504 93.778 1.00 183.41 188 VAL E O 1
ATOM 6624 N N . HIS C 3 196 ? 188.014 142.236 92.098 1.00 185.99 189 HIS E N 1
ATOM 6625 C CA . HIS C 3 196 ? 189.109 141.284 92.231 1.00 185.99 189 HIS E CA 1
ATOM 6626 C C . HIS C 3 196 ? 189.337 140.549 90.920 1.00 185.99 189 HIS E C 1
ATOM 6627 O O . HIS C 3 196 ? 188.445 139.842 90.445 1.00 185.99 189 HIS E O 1
ATOM 6634 N N . VAL C 3 197 ? 190.549 140.661 90.374 1.00 192.47 190 VAL E N 1
ATOM 6635 C CA . VAL C 3 197 ? 190.930 140.011 89.122 1.00 192.47 190 VAL E CA 1
ATOM 6636 C C . VAL C 3 197 ? 192.249 139.286 89.346 1.00 192.47 190 VAL E C 1
ATOM 6637 O O . VAL C 3 197 ? 193.174 139.847 89.943 1.00 192.47 190 VAL E O 1
ATOM 6641 N N . VAL C 3 198 ? 192.333 138.038 88.882 1.00 202.25 191 VAL E N 1
ATOM 6642 C CA . VAL C 3 198 ? 193.526 137.210 89.023 1.00 202.25 191 VAL E CA 1
ATOM 6643 C C . VAL C 3 198 ? 193.874 136.618 87.661 1.00 202.25 191 VAL E C 1
ATOM 6644 O O . VAL C 3 198 ? 193.029 135.982 87.026 1.00 202.25 191 VAL E O 1
ATOM 6648 N N . LEU C 3 199 ? 195.127 136.788 87.234 1.00 182.42 192 LEU E N 1
ATOM 6649 C CA . LEU C 3 199 ? 195.651 136.215 85.994 1.00 182.42 192 LEU E CA 1
ATOM 6650 C C . LEU C 3 199 ? 196.802 135.291 86.336 1.00 182.42 192 LEU E C 1
ATOM 6651 O O . LEU C 3 199 ? 197.800 135.740 86.897 1.00 182.42 192 LEU E O 1
ATOM 6656 N N . ASP C 3 200 ? 196.639 133.995 86.087 1.00 177.14 193 ASP E N 1
ATOM 6657 C CA . ASP C 3 200 ? 197.755 133.060 86.209 1.00 177.14 193 ASP E CA 1
ATOM 6658 C C . ASP C 3 200 ? 197.873 132.133 84.997 1.00 177.14 193 ASP E C 1
ATOM 6659 O O . ASP C 3 200 ? 197.103 131.172 84.903 1.00 177.14 193 ASP E O 1
ATOM 6664 N N . ARG C 3 201 ? 198.871 132.378 84.126 1.00 170.53 194 ARG E N 1
ATOM 6665 C CA . ARG C 3 201 ? 199.118 131.595 82.906 1.00 170.53 194 ARG E CA 1
ATOM 6666 C C . ARG C 3 201 ? 197.915 131.303 82.023 1.00 170.53 194 ARG E C 1
ATOM 6667 O O . ARG C 3 201 ? 197.333 130.222 82.124 1.00 170.53 194 ARG E O 1
ATOM 6675 N N A HIS C 3 202 ? 197.493 132.297 81.243 0.42 184.02 195 HIS E N 1
ATOM 6676 N N B HIS C 3 202 ? 197.496 132.301 81.240 0.58 184.02 195 HIS E N 1
ATOM 6677 C CA A HIS C 3 202 ? 196.449 132.278 80.216 0.42 184.02 195 HIS E CA 1
ATOM 6678 C CA B HIS C 3 202 ? 196.445 132.276 80.220 0.58 184.02 195 HIS E CA 1
ATOM 6679 C C A HIS C 3 202 ? 195.039 132.201 80.784 0.42 184.02 195 HIS E C 1
ATOM 6680 C C B HIS C 3 202 ? 195.039 132.212 80.785 0.58 184.02 195 HIS E C 1
ATOM 6681 O O A HIS C 3 202 ? 194.088 132.149 80.007 0.42 184.02 195 HIS E O 1
ATOM 6682 O O B HIS C 3 202 ? 194.092 132.143 80.006 0.58 184.02 195 HIS E O 1
ATOM 6695 N N . LEU C 3 203 ? 194.853 132.213 82.096 1.00 181.21 196 LEU E N 1
ATOM 6696 C CA . LEU C 3 203 ? 193.514 132.307 82.653 1.00 181.21 196 LEU E CA 1
ATOM 6697 C C . LEU C 3 203 ? 193.357 133.582 83.467 1.00 181.21 196 LEU E C 1
ATOM 6698 O O . LEU C 3 203 ? 194.122 133.812 84.408 1.00 181.21 196 LEU E O 1
ATOM 6703 N N . VAL C 3 204 ? 192.366 134.408 83.105 1.00 197.46 197 VAL E N 1
ATOM 6704 C CA . VAL C 3 204 ? 191.988 135.568 83.910 1.00 197.46 197 VAL E CA 1
ATOM 6705 C C . VAL C 3 204 ? 190.619 135.279 84.512 1.00 197.46 197 VAL E C 1
ATOM 6706 O O . VAL C 3 204 ? 189.725 134.712 83.861 1.00 197.46 197 VAL E O 1
ATOM 6710 N N . THR C 3 205 ? 190.493 135.591 85.792 1.00 196.30 198 THR E N 1
ATOM 6711 C CA . THR C 3 205 ? 189.293 135.286 86.542 1.00 196.30 198 THR E CA 1
ATOM 6712 C C . THR C 3 205 ? 188.878 136.485 87.386 1.00 196.30 198 THR E C 1
ATOM 6713 O O . THR C 3 205 ? 189.704 137.068 88.095 1.00 196.30 198 THR E O 1
ATOM 6717 N N . GLY C 3 206 ? 187.612 136.863 87.279 1.00 177.61 199 GLY E N 1
ATOM 6718 C CA . GLY C 3 206 ? 187.026 137.935 88.071 1.00 177.61 199 GLY E CA 1
ATOM 6719 C C . GLY C 3 206 ? 186.079 137.391 89.127 1.00 177.61 199 GLY E C 1
ATOM 6720 O O . GLY C 3 206 ? 185.328 136.447 88.873 1.00 177.61 199 GLY E O 1
ATOM 6721 N N . GLN C 3 207 ? 186.114 138.005 90.309 1.00 166.20 200 GLN E N 1
ATOM 6722 C CA . GLN C 3 207 ? 185.357 137.505 91.452 1.00 166.20 200 GLN E CA 1
ATOM 6723 C C . GLN C 3 207 ? 183.858 137.789 91.365 1.00 166.20 200 GLN E C 1
ATOM 6724 O O . GLN C 3 207 ? 183.058 136.977 91.843 1.00 166.20 200 GLN E O 1
ATOM 6730 N N . ASN C 3 208 ? 183.450 138.909 90.767 1.00 161.56 201 ASN E N 1
ATOM 6731 C CA . ASN C 3 208 ? 182.057 139.339 90.846 1.00 161.56 201 ASN E CA 1
ATOM 6732 C C . ASN C 3 208 ? 181.743 140.271 89.684 1.00 161.56 201 ASN E C 1
ATOM 6733 O O . ASN C 3 208 ? 182.580 140.515 88.811 1.00 161.56 201 ASN E O 1
ATOM 6738 N N . ALA C 3 209 ? 180.506 140.785 89.686 1.00 167.30 202 ALA E N 1
ATOM 6739 C CA . ALA C 3 209 ? 180.053 141.719 88.656 1.00 167.30 202 ALA E CA 1
ATOM 6740 C C . ALA C 3 209 ? 180.831 143.029 88.690 1.00 167.30 202 ALA E C 1
ATOM 6741 O O . ALA C 3 209 ? 180.889 143.744 87.685 1.00 167.30 202 ALA E O 1
ATOM 6743 N N . SER C 3 210 ? 181.365 143.402 89.850 1.00 161.83 203 SER E N 1
ATOM 6744 C CA . SER C 3 210 ? 182.233 144.568 89.897 1.00 161.83 203 SER E CA 1
ATOM 6745 C C . SER C 3 210 ? 183.548 144.289 89.181 1.00 161.83 203 SER E C 1
ATOM 6746 O O . SER C 3 210 ? 184.051 145.136 88.435 1.00 161.83 203 SER E O 1
ATOM 6749 N N . SER C 3 211 ? 184.103 143.096 89.378 1.00 170.76 204 SER E N 1
ATOM 6750 C CA . SER C 3 211 ? 185.337 142.651 88.733 1.00 170.76 204 SER E CA 1
ATOM 6751 C C . SER C 3 211 ? 185.315 142.484 87.209 1.00 170.76 204 SER E C 1
ATOM 6752 O O . SER C 3 211 ? 186.305 142.016 86.637 1.00 170.76 204 SER E O 1
ATOM 6755 N N . THR C 3 212 ? 184.202 142.811 86.544 1.00 186.72 205 THR E N 1
ATOM 6756 C CA . THR C 3 212 ? 184.086 142.584 85.103 1.00 186.72 205 THR E CA 1
ATOM 6757 C C . THR C 3 212 ? 184.995 143.502 84.297 1.00 186.72 205 THR E C 1
ATOM 6758 O O . THR C 3 212 ? 185.596 143.071 83.307 1.00 186.72 205 THR E O 1
ATOM 6762 N N . VAL C 3 213 ? 185.037 144.782 84.676 1.00 191.55 206 VAL E N 1
ATOM 6763 C CA . VAL C 3 213 ? 185.744 145.789 83.879 1.00 191.55 206 VAL E CA 1
ATOM 6764 C C . VAL C 3 213 ? 187.238 145.517 83.690 1.00 191.55 206 VAL E C 1
ATOM 6765 O O . VAL C 3 213 ? 187.698 145.528 82.538 1.00 191.55 206 VAL E O 1
ATOM 6769 N N . PRO C 3 214 ? 188.049 145.210 84.742 1.00 201.08 207 PRO E N 1
ATOM 6770 C CA . PRO C 3 214 ? 189.470 144.973 84.445 1.00 201.08 207 PRO E CA 1
ATOM 6771 C C . PRO C 3 214 ? 189.806 143.627 83.828 1.00 201.08 207 PRO E C 1
ATOM 6772 O O . PRO C 3 214 ? 190.731 143.547 83.007 1.00 201.08 207 PRO E O 1
ATOM 6776 N N . ALA C 3 215 ? 189.013 142.608 84.190 1.00 196.88 208 ALA E N 1
ATOM 6777 C CA . ALA C 3 215 ? 189.298 141.212 83.849 1.00 196.88 208 ALA E CA 1
ATOM 6778 C C . ALA C 3 215 ? 189.464 140.992 82.357 1.00 196.88 208 ALA E C 1
ATOM 6779 O O . ALA C 3 215 ? 190.512 140.507 81.911 1.00 196.88 208 ALA E O 1
ATOM 6781 N N . VAL C 3 216 ? 188.496 141.444 81.563 1.00 192.45 209 VAL E N 1
ATOM 6782 C CA . VAL C 3 216 ? 188.614 141.202 80.135 1.00 192.45 209 VAL E CA 1
ATOM 6783 C C . VAL C 3 216 ? 189.643 142.153 79.546 1.00 192.45 209 VAL E C 1
ATOM 6784 O O . VAL C 3 216 ? 190.334 141.786 78.587 1.00 192.45 209 VAL E O 1
ATOM 6788 N N . GLN C 3 217 ? 189.841 143.322 80.182 1.00 173.05 210 GLN E N 1
ATOM 6789 C CA . GLN C 3 217 ? 190.947 144.199 79.814 1.00 173.05 210 GLN E CA 1
ATOM 6790 C C . GLN C 3 217 ? 192.274 143.500 80.027 1.00 173.05 210 GLN E C 1
ATOM 6791 O O . GLN C 3 217 ? 193.177 143.591 79.185 1.00 173.05 210 GLN E O 1
ATOM 6797 N N . ASN C 3 218 ? 192.359 142.712 81.100 1.00 187.07 211 ASN E N 1
ATOM 6798 C CA . ASN C 3 218 ? 193.539 141.901 81.333 1.00 187.07 211 ASN E CA 1
ATOM 6799 C C . ASN C 3 218 ? 193.648 140.831 80.266 1.00 187.07 211 ASN E C 1
ATOM 6800 O O . ASN C 3 218 ? 194.742 140.581 79.741 1.00 187.07 211 ASN E O 1
ATOM 6805 N N . LEU C 3 219 ? 192.511 140.203 79.939 1.00 187.50 212 LEU E N 1
ATOM 6806 C CA . LEU C 3 219 ? 192.435 139.329 78.776 1.00 187.50 212 LEU E CA 1
ATOM 6807 C C . LEU C 3 219 ? 192.852 140.084 77.525 1.00 187.50 212 LEU E C 1
ATOM 6808 O O . LEU C 3 219 ? 193.600 139.552 76.693 1.00 187.50 212 LEU E O 1
ATOM 6813 N N . LEU C 3 220 ? 192.390 141.339 77.399 1.00 171.66 213 LEU E N 1
ATOM 6814 C CA . LEU C 3 220 ? 192.803 142.197 76.295 1.00 171.66 213 LEU E CA 1
ATOM 6815 C C . LEU C 3 220 ? 194.307 142.394 76.296 1.00 171.66 213 LEU E C 1
ATOM 6816 O O . LEU C 3 220 ? 194.930 142.474 75.231 1.00 171.66 213 LEU E O 1
ATOM 6821 N N . PHE C 3 221 ? 194.908 142.480 77.481 1.00 176.97 214 PHE E N 1
ATOM 6822 C CA . PHE C 3 221 ? 196.355 142.583 77.517 1.00 176.97 214 PHE E CA 1
ATOM 6823 C C . PHE C 3 221 ? 196.978 141.252 77.127 1.00 176.97 214 PHE E C 1
ATOM 6824 O O . PHE C 3 221 ? 198.047 141.226 76.507 1.00 176.97 214 PHE E O 1
ATOM 6832 N N . LEU C 3 222 ? 196.356 140.146 77.561 1.00 183.52 215 LEU E N 1
ATOM 6833 C CA . LEU C 3 222 ? 196.796 138.801 77.190 1.00 183.52 215 LEU E CA 1
ATOM 6834 C C . LEU C 3 222 ? 196.885 138.622 75.683 1.00 183.52 215 LEU E C 1
ATOM 6835 O O . LEU C 3 222 ? 197.879 138.107 75.161 1.00 183.52 215 LEU E O 1
ATOM 6840 N N . CYS C 3 223 ? 195.859 139.065 74.967 1.00 179.14 216 CYS E N 1
ATOM 6841 C CA . CYS C 3 223 ? 195.795 138.869 73.531 1.00 179.14 216 CYS E CA 1
ATOM 6842 C C . CYS C 3 223 ? 196.427 140.021 72.767 1.00 179.14 216 CYS E C 1
ATOM 6843 O O . CYS C 3 223 ? 196.209 140.149 71.558 1.00 179.14 216 CYS E O 1
ATOM 6846 N N . GLY C 3 224 ? 197.200 140.859 73.447 1.00 169.28 217 GLY E N 1
ATOM 6847 C CA . GLY C 3 224 ? 197.866 141.967 72.801 1.00 169.28 217 GLY E CA 1
ATOM 6848 C C . GLY C 3 224 ? 199.206 141.492 72.275 1.00 169.28 217 GLY E C 1
ATOM 6849 O O . GLY C 3 224 ? 199.583 140.336 72.481 1.00 169.28 217 GLY E O 1
ATOM 6850 N N . ASN D 3 15 ? 200.473 167.617 80.308 1.00 213.57 8 ASN F N 1
ATOM 6851 C CA . ASN D 3 15 ? 200.757 166.941 81.568 1.00 213.57 8 ASN F CA 1
ATOM 6852 C C . ASN D 3 15 ? 200.309 165.491 81.502 1.00 213.57 8 ASN F C 1
ATOM 6853 O O . ASN D 3 15 ? 199.277 165.174 80.909 1.00 213.57 8 ASN F O 1
ATOM 6858 N N . ARG D 3 16 ? 201.095 164.611 82.109 1.00 202.90 9 ARG F N 1
ATOM 6859 C CA . ARG D 3 16 ? 200.692 163.233 82.304 1.00 202.90 9 ARG F CA 1
ATOM 6860 C C . ARG D 3 16 ? 200.886 162.872 83.771 1.00 202.90 9 ARG F C 1
ATOM 6861 O O . ARG D 3 16 ? 201.806 163.386 84.417 1.00 202.90 9 ARG F O 1
ATOM 6869 N N . PRO D 3 17 ? 199.999 162.044 84.338 1.00 191.93 10 PRO F N 1
ATOM 6870 C CA . P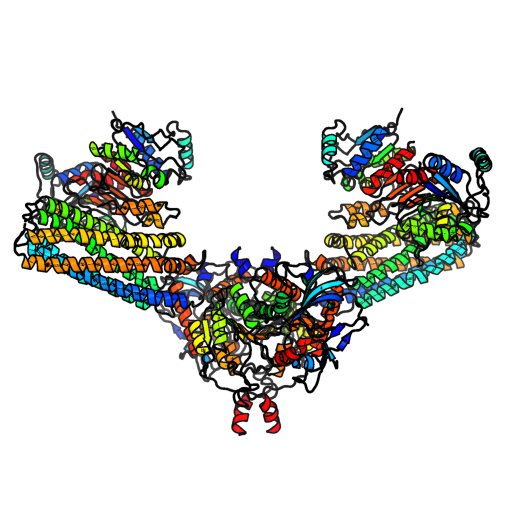RO D 3 17 ? 200.025 161.803 85.790 1.00 191.93 10 PRO F CA 1
ATOM 6871 C C . PRO D 3 17 ? 201.276 161.076 86.268 1.00 191.93 10 PRO F C 1
ATOM 6872 O O . PRO D 3 17 ? 202.031 160.478 85.501 1.00 191.93 10 PRO F O 1
ATOM 6876 N N . ALA D 3 18 ? 201.462 161.125 87.584 1.00 199.08 11 ALA F N 1
ATOM 6877 C CA . ALA D 3 18 ? 202.691 160.690 88.231 1.00 199.08 11 ALA F CA 1
ATOM 6878 C C . ALA D 3 18 ? 202.548 159.353 88.954 1.00 199.08 11 ALA F C 1
ATOM 6879 O O . ALA D 3 18 ? 201.509 159.062 89.554 1.00 199.08 11 ALA F O 1
ATOM 6881 N N . CYS D 3 19 ? 203.611 158.549 88.895 1.00 194.84 12 CYS F N 1
ATOM 6882 C CA . CYS D 3 19 ? 203.723 157.264 89.567 1.00 194.84 12 CYS F CA 1
ATOM 6883 C C . CYS D 3 19 ? 205.127 157.102 90.146 1.00 194.84 12 CYS F C 1
ATOM 6884 O O . CYS D 3 19 ? 206.126 157.467 89.510 1.00 194.84 12 CYS F O 1
ATOM 6887 N N . LEU D 3 20 ? 205.186 156.583 91.369 1.00 195.56 13 LEU F N 1
ATOM 6888 C CA . LEU D 3 20 ? 206.434 156.374 92.094 1.00 195.56 13 LEU F CA 1
ATOM 6889 C C . LEU D 3 20 ? 206.986 154.970 91.893 1.00 195.56 13 LEU F C 1
ATOM 6890 O O . LEU D 3 20 ? 206.286 153.991 92.154 1.00 195.56 13 LEU F O 1
ATOM 6895 N N . LEU D 3 21 ? 208.241 154.865 91.453 1.00 185.89 14 LEU F N 1
ATOM 6896 C CA . LEU D 3 21 ? 208.912 153.578 91.326 1.00 185.89 14 LEU F CA 1
ATOM 6897 C C . LEU D 3 21 ? 210.007 153.507 92.390 1.00 185.89 14 LEU F C 1
ATOM 6898 O O . LEU D 3 21 ? 211.012 154.225 92.308 1.00 185.89 14 LEU F O 1
ATOM 6903 N N . VAL D 3 22 ? 209.806 152.633 93.383 1.00 191.43 15 VAL F N 1
ATOM 6904 C CA . VAL D 3 22 ? 210.758 152.381 94.463 1.00 191.43 15 VAL F CA 1
ATOM 6905 C C . VAL D 3 22 ? 211.543 151.117 94.133 1.00 191.43 15 VAL F C 1
ATOM 6906 O O . VAL D 3 22 ? 210.969 150.138 93.645 1.00 191.43 15 VAL F O 1
ATOM 6910 N N . ALA D 3 23 ? 212.848 151.113 94.414 1.00 194.25 16 ALA F N 1
ATOM 6911 C CA . ALA D 3 23 ? 213.653 149.946 94.080 1.00 194.25 16 ALA F CA 1
ATOM 6912 C C . ALA D 3 23 ? 214.787 149.744 95.077 1.00 194.25 16 ALA F C 1
ATOM 6913 O O . ALA D 3 23 ? 215.149 150.647 95.835 1.00 194.25 16 ALA F O 1
ATOM 6915 N N . SER D 3 24 ? 215.339 148.529 95.060 1.00 189.99 17 SER F N 1
ATOM 6916 C CA . SER D 3 24 ? 216.427 148.147 95.955 1.00 189.99 17 SER F CA 1
ATOM 6917 C C . SER D 3 24 ? 217.802 148.607 95.487 1.00 189.99 17 SER F C 1
ATOM 6918 O O . SER D 3 24 ? 218.135 148.550 94.300 1.00 189.99 17 SER F O 1
ATOM 6921 N N . GLY D 3 25 ? 218.593 149.076 96.451 1.00 204.86 18 GLY F N 1
ATOM 6922 C CA . GLY D 3 25 ? 220.030 149.210 96.332 1.00 204.86 18 GLY F CA 1
ATOM 6923 C C . GLY D 3 25 ? 220.830 148.227 97.162 1.00 204.86 18 GLY F C 1
ATOM 6924 O O . GLY D 3 25 ? 222.037 148.437 97.344 1.00 204.86 18 GLY F O 1
ATOM 6925 N N . ALA D 3 26 ? 220.203 147.187 97.716 1.00 196.60 19 ALA F N 1
ATOM 6926 C CA . ALA D 3 26 ? 220.830 146.323 98.711 1.00 196.60 19 ALA F CA 1
ATOM 6927 C C . ALA D 3 26 ? 221.729 145.284 98.041 1.00 196.60 19 ALA F C 1
ATOM 6928 O O . ALA D 3 26 ? 221.945 145.309 96.829 1.00 196.60 19 ALA F O 1
ATOM 6930 N N . ALA D 3 27 ? 222.261 144.352 98.843 1.00 174.02 20 ALA F N 1
ATOM 6931 C CA . ALA D 3 27 ? 223.193 143.338 98.343 1.00 174.02 20 ALA F CA 1
ATOM 6932 C C . ALA D 3 27 ? 222.558 142.428 97.294 1.00 174.02 20 ALA F C 1
ATOM 6933 O O . ALA D 3 27 ? 223.202 142.084 96.294 1.00 174.02 20 ALA F O 1
ATOM 6935 N N . GLU D 3 28 ? 221.312 141.996 97.527 1.00 190.47 21 GLU F N 1
ATOM 6936 C CA . GLU D 3 28 ? 220.595 141.172 96.555 1.00 190.47 21 GLU F CA 1
ATOM 6937 C C . GLU D 3 28 ? 220.311 141.950 95.276 1.00 190.47 21 GLU F C 1
ATOM 6938 O O . GLU D 3 28 ? 220.264 141.358 94.195 1.00 190.47 21 GLU F O 1
ATOM 6944 N N . GLY D 3 29 ? 220.063 143.251 95.383 1.00 196.66 22 GLY F N 1
ATOM 6945 C CA . GLY D 3 29 ? 219.871 144.063 94.204 1.00 196.66 22 GLY F CA 1
ATOM 6946 C C . GLY D 3 29 ? 218.473 143.999 93.621 1.00 196.66 22 GLY F C 1
ATOM 6947 O O . GLY D 3 29 ? 217.488 143.669 94.288 1.00 196.66 22 GLY F O 1
ATOM 6948 N N . VAL D 3 30 ? 218.403 144.345 92.337 1.00 197.25 23 VAL F N 1
ATOM 6949 C CA . VAL D 3 30 ? 217.153 144.427 91.595 1.00 197.25 23 VAL F CA 1
ATOM 6950 C C . VAL D 3 30 ? 217.292 143.648 90.292 1.00 197.25 23 VAL F C 1
ATOM 6951 O O . VAL D 3 30 ? 218.381 143.565 89.713 1.00 197.25 23 VAL F O 1
ATOM 6955 N N . SER D 3 31 ? 216.199 143.010 89.879 1.00 201.42 24 SER F N 1
ATOM 6956 C CA . SER D 3 31 ? 216.157 142.305 88.608 1.00 201.42 24 SER F CA 1
ATOM 6957 C C . SER D 3 31 ? 216.118 143.321 87.471 1.00 201.42 24 SER F C 1
ATOM 6958 O O . SER D 3 31 ? 215.330 144.272 87.504 1.00 201.42 24 SER F O 1
ATOM 6961 N N . ALA D 3 32 ? 216.978 143.122 86.468 1.00 204.65 25 ALA F N 1
ATOM 6962 C CA . ALA D 3 32 ? 217.065 144.054 85.345 1.00 204.65 25 ALA F CA 1
ATOM 6963 C C . ALA D 3 32 ? 215.823 144.017 84.457 1.00 204.65 25 ALA F C 1
ATOM 6964 O O . ALA D 3 32 ? 215.316 145.071 84.053 1.00 204.65 25 ALA F O 1
ATOM 6966 N N . GLN D 3 33 ? 215.340 142.815 84.113 1.00 197.99 26 GLN F N 1
ATOM 6967 C CA . GLN D 3 33 ? 214.194 142.686 83.208 1.00 197.99 26 GLN F CA 1
ATOM 6968 C C . GLN D 3 33 ? 212.903 143.219 83.827 1.00 197.99 26 GLN F C 1
ATOM 6969 O O . GLN D 3 33 ? 212.082 143.821 83.122 1.00 197.99 26 GLN F O 1
ATOM 6975 N N . SER D 3 34 ? 212.688 142.975 85.125 1.00 206.65 27 SER F N 1
ATOM 6976 C CA . SER D 3 34 ? 211.503 143.502 85.797 1.00 206.65 27 SER F CA 1
ATOM 6977 C C . SER D 3 34 ? 211.528 145.019 85.805 1.00 206.65 27 SER F C 1
ATOM 6978 O O . SER D 3 34 ? 210.505 145.670 85.558 1.00 206.65 27 SER F O 1
ATOM 6981 N N . PHE D 3 35 ? 212.704 145.586 86.077 1.00 208.09 28 PHE F N 1
ATOM 6982 C CA . PHE D 3 35 ? 212.876 147.031 86.104 1.00 208.09 28 PHE F CA 1
ATOM 6983 C C . PHE D 3 35 ? 212.623 147.619 84.722 1.00 208.09 28 PHE F C 1
ATOM 6984 O O . PHE D 3 35 ? 211.931 148.635 84.589 1.00 208.09 28 PHE F O 1
ATOM 6992 N N . LEU D 3 36 ? 213.147 146.951 83.687 1.00 209.48 29 LEU F N 1
ATOM 6993 C CA . LEU D 3 36 ? 212.910 147.315 82.290 1.00 209.48 29 LEU F CA 1
ATOM 6994 C C . LEU D 3 36 ? 211.426 147.344 81.950 1.00 209.48 29 LEU F C 1
ATOM 6995 O O . LEU D 3 36 ? 210.918 148.343 81.422 1.00 209.48 29 LEU F O 1
ATOM 7000 N N . HIS D 3 37 ? 210.709 146.270 82.284 1.00 209.12 30 HIS F N 1
ATOM 7001 C CA . HIS D 3 37 ? 209.329 146.139 81.829 1.00 209.12 30 HIS F CA 1
ATOM 7002 C C . HIS D 3 37 ? 208.422 147.092 82.582 1.00 209.12 30 HIS F C 1
ATOM 7003 O O . HIS D 3 37 ? 207.533 147.712 81.986 1.00 209.12 30 HIS F O 1
ATOM 7010 N N . CYS D 3 38 ? 208.563 147.129 83.912 1.00 209.34 31 CYS F N 1
ATOM 7011 C CA . CYS D 3 38 ? 207.866 148.118 84.723 1.00 209.34 31 CYS F CA 1
ATOM 7012 C C . CYS D 3 38 ? 208.137 149.542 84.255 1.00 209.34 31 CYS F C 1
ATOM 7013 O O . CYS D 3 38 ? 207.216 150.363 84.197 1.00 209.34 31 CYS F O 1
ATOM 7016 N N . PHE D 3 39 ? 209.395 149.862 83.928 1.00 213.06 32 PHE F N 1
ATOM 7017 C CA . PHE D 3 39 ? 209.726 151.253 83.651 1.00 213.06 32 PHE F CA 1
ATOM 7018 C C . PHE D 3 39 ? 209.206 151.720 82.296 1.00 213.06 32 PHE F C 1
ATOM 7019 O O . PHE D 3 39 ? 208.550 152.761 82.213 1.00 213.06 32 PHE F O 1
ATOM 7027 N N . THR D 3 40 ? 209.510 150.977 81.224 1.00 225.64 33 THR F N 1
ATOM 7028 C CA . THR D 3 40 ? 209.333 151.521 79.873 1.00 225.64 33 THR F CA 1
ATOM 7029 C C . THR D 3 40 ? 207.873 151.731 79.488 1.00 225.64 33 THR F C 1
ATOM 7030 O O . THR D 3 40 ? 207.512 152.798 78.978 1.00 225.64 33 THR F O 1
ATOM 7034 N N . MET D 3 41 ? 207.025 150.725 79.702 1.00 205.48 34 MET F N 1
ATOM 7035 C CA . MET D 3 41 ? 205.625 150.861 79.309 1.00 205.48 34 MET F CA 1
ATOM 7036 C C . MET D 3 41 ? 204.901 151.881 80.184 1.00 205.48 34 MET F C 1
ATOM 7037 O O . MET D 3 41 ? 204.052 152.630 79.688 1.00 205.48 34 MET F O 1
ATOM 7042 N N . ALA D 3 42 ? 205.140 151.857 81.497 1.00 189.77 35 ALA F N 1
ATOM 7043 C CA . ALA D 3 42 ? 204.486 152.827 82.370 1.00 189.77 35 ALA F CA 1
ATOM 7044 C C . ALA D 3 42 ? 204.958 154.247 82.075 1.00 189.77 35 ALA F C 1
ATOM 7045 O O . ALA D 3 42 ? 204.139 155.162 81.942 1.00 189.77 35 ALA F O 1
ATOM 7047 N N . SER D 3 43 ? 206.275 154.437 81.921 1.00 192.72 36 SER F N 1
ATOM 7048 C CA . SER D 3 43 ? 206.890 155.759 81.881 1.00 192.72 36 SER F CA 1
ATOM 7049 C C . SER D 3 43 ? 206.515 156.558 80.647 1.00 192.72 36 SER F C 1
ATOM 7050 O O . SER D 3 43 ? 206.648 157.783 80.658 1.00 192.72 36 SER F O 1
ATOM 7053 N N . THR D 3 44 ? 206.096 155.902 79.568 1.00 196.71 37 THR F N 1
ATOM 7054 C CA . THR D 3 44 ? 205.557 156.658 78.448 1.00 196.71 37 THR F CA 1
ATOM 7055 C C . THR D 3 44 ? 204.118 157.090 78.700 1.00 196.71 37 THR F C 1
ATOM 7056 O O . THR D 3 44 ? 203.655 158.050 78.074 1.00 196.71 37 THR F O 1
ATOM 7060 N N . ALA D 3 45 ? 203.405 156.412 79.601 1.00 190.59 38 ALA F N 1
ATOM 7061 C CA . ALA D 3 45 ? 202.034 156.768 79.931 1.00 190.59 38 ALA F CA 1
ATOM 7062 C C . ALA D 3 45 ? 201.899 157.320 81.342 1.00 190.59 38 ALA F C 1
ATOM 7063 O O . ALA D 3 45 ? 200.778 157.592 81.785 1.00 190.59 38 ALA F O 1
ATOM 7065 N N . PHE D 3 46 ? 203.009 157.490 82.056 1.00 193.43 39 PHE F N 1
ATOM 7066 C CA . PHE D 3 46 ? 203.014 157.996 83.418 1.00 193.43 39 PHE F CA 1
ATOM 7067 C C . PHE D 3 46 ? 204.206 158.920 83.582 1.00 193.43 39 PHE F C 1
ATOM 7068 O O . PHE D 3 46 ? 205.185 158.829 82.843 1.00 193.43 39 PHE F O 1
ATOM 7076 N N . ASN D 3 47 ? 204.141 159.790 84.580 1.00 185.38 40 ASN F N 1
ATOM 7077 C CA . ASN D 3 47 ? 205.338 160.504 85.009 1.00 185.38 40 ASN F CA 1
ATOM 7078 C C . ASN D 3 47 ? 205.947 159.615 86.069 1.00 185.38 40 ASN F C 1
ATOM 7079 O O . ASN D 3 47 ? 205.543 159.644 87.226 1.00 185.38 40 ASN F O 1
ATOM 7084 N N . LEU D 3 48 ? 206.976 158.884 85.696 1.00 189.67 41 LEU F N 1
ATOM 7085 C CA . LEU D 3 48 ? 207.512 157.849 86.553 1.00 189.67 41 LEU F CA 1
ATOM 7086 C C . LEU D 3 48 ? 208.740 158.429 87.219 1.00 189.67 41 LEU F C 1
ATOM 7087 O O . LEU D 3 48 ? 209.549 159.097 86.571 1.00 189.67 41 LEU F O 1
ATOM 7092 N N . GLN D 3 49 ? 208.884 158.173 88.512 1.00 179.08 42 GLN F N 1
ATOM 7093 C CA . GLN D 3 49 ? 210.042 158.713 89.212 1.00 179.08 42 GLN F CA 1
ATOM 7094 C C . GLN D 3 49 ? 210.635 157.612 90.060 1.00 179.08 42 GLN F C 1
ATOM 7095 O O . GLN D 3 49 ? 209.958 157.045 90.920 1.00 179.08 42 GLN F O 1
ATOM 7101 N N . VAL D 3 50 ? 211.903 157.351 89.827 1.00 186.04 43 VAL F N 1
ATOM 7102 C CA . VAL D 3 50 ? 212.626 156.254 90.440 1.00 186.04 43 VAL F CA 1
ATOM 7103 C C . VAL D 3 50 ? 213.374 156.754 91.672 1.00 186.04 43 VAL F C 1
ATOM 7104 O O . VAL D 3 50 ? 213.922 157.865 91.680 1.00 186.04 43 VAL F O 1
ATOM 7108 N N . ALA D 3 51 ? 213.350 155.956 92.741 1.00 174.88 44 ALA F N 1
ATOM 7109 C CA . ALA D 3 51 ? 213.913 156.386 94.013 1.00 174.88 44 ALA F CA 1
ATOM 7110 C C . ALA D 3 51 ? 214.432 155.183 94.790 1.00 174.88 44 ALA F C 1
ATOM 7111 O O . ALA D 3 51 ? 214.002 154.048 94.574 1.00 174.88 44 ALA F O 1
ATOM 7113 N N . THR D 3 52 ? 215.385 155.446 95.684 1.00 176.58 45 THR F N 1
ATOM 7114 C CA . THR D 3 52 ? 216.001 154.450 96.555 1.00 176.58 45 THR F CA 1
ATOM 7115 C C . THR D 3 52 ? 216.193 155.040 97.944 1.00 176.58 45 THR F C 1
ATOM 7116 O O . THR D 3 52 ? 216.306 156.264 98.090 1.00 176.58 45 THR F O 1
ATOM 7120 N N . PRO D 3 53 ? 216.178 154.201 98.983 1.00 184.82 46 PRO F N 1
ATOM 7121 C CA . PRO D 3 53 ? 216.570 154.664 100.319 1.00 184.82 46 PRO F CA 1
ATOM 7122 C C . PRO D 3 53 ? 218.021 155.115 100.328 1.00 184.82 46 PRO F C 1
ATOM 7123 O O . PRO D 3 53 ? 218.904 154.432 99.805 1.00 184.82 46 PRO F O 1
ATOM 7127 N N . GLY D 3 54 ? 218.263 156.278 100.929 1.00 177.11 47 GLY F N 1
ATOM 7128 C CA . GLY D 3 54 ? 219.571 156.908 100.897 1.00 177.11 47 GLY F CA 1
ATOM 7129 C C . GLY D 3 54 ? 220.083 157.364 99.540 1.00 177.11 47 GLY F C 1
ATOM 7130 O O . GLY D 3 54 ? 221.221 157.832 99.440 1.00 177.11 47 GLY F O 1
ATOM 7131 N N . GLY D 3 55 ? 219.254 157.268 98.499 1.00 175.54 48 GLY F N 1
ATOM 7132 C CA . GLY D 3 55 ? 219.656 157.641 97.156 1.00 175.54 48 GLY F CA 1
ATOM 7133 C C . GLY D 3 55 ? 220.787 156.826 96.574 1.00 175.54 48 GLY F C 1
ATOM 7134 O O . GLY D 3 55 ? 221.446 157.291 95.641 1.00 175.54 48 GLY F O 1
ATOM 7135 N N . LYS D 3 56 ? 221.043 155.628 97.104 1.00 188.50 49 LYS F N 1
ATOM 7136 C CA . LYS D 3 56 ? 222.186 154.842 96.660 1.00 188.50 49 LYS F CA 1
ATOM 7137 C C . LYS D 3 56 ? 221.992 154.308 95.244 1.00 188.50 49 LYS F C 1
ATOM 7138 O O . LYS D 3 56 ? 220.907 153.853 94.868 1.00 188.50 49 LYS F O 1
ATOM 7144 N N . ALA D 3 57 ? 223.060 154.419 94.452 1.00 178.27 50 ALA F N 1
ATOM 7145 C CA . ALA D 3 57 ? 223.038 154.055 93.042 1.00 178.27 50 ALA F CA 1
ATOM 7146 C C . ALA D 3 57 ? 222.794 152.563 92.860 1.00 178.27 50 ALA F C 1
ATOM 7147 O O . ALA D 3 57 ? 223.239 151.734 93.657 1.00 178.27 50 ALA F O 1
ATOM 7149 N N . MET D 3 58 ? 222.078 152.224 91.799 1.00 201.55 51 MET F N 1
ATOM 7150 C CA . MET D 3 58 ? 221.678 150.842 91.614 1.00 201.55 51 MET F CA 1
ATOM 7151 C C . MET D 3 58 ? 222.735 149.997 90.935 1.00 201.55 51 MET F C 1
ATOM 7152 O O . MET D 3 58 ? 223.526 150.462 90.112 1.00 201.55 51 MET F O 1
ATOM 7157 N N . GLU D 3 59 ? 222.721 148.730 91.312 1.00 220.22 52 GLU F N 1
ATOM 7158 C CA . GLU D 3 59 ? 223.504 147.664 90.721 1.00 220.22 52 GLU F CA 1
ATOM 7159 C C . GLU D 3 59 ? 222.472 146.690 90.175 1.00 220.22 52 GLU F C 1
ATOM 7160 O O . GLU D 3 59 ? 221.475 146.394 90.843 1.00 220.22 52 GLU F O 1
ATOM 7166 N N . PHE D 3 60 ? 222.664 146.252 88.942 1.00 209.46 53 PHE F N 1
ATOM 7167 C CA . PHE D 3 60 ? 221.679 145.420 88.276 1.00 209.46 53 PHE F CA 1
ATOM 7168 C C . PHE D 3 60 ? 222.053 143.953 88.381 1.00 209.46 53 PHE F C 1
ATOM 7169 O O . PHE D 3 60 ? 223.130 143.536 87.943 1.00 209.46 53 PHE F O 1
ATOM 7177 N N . VAL D 3 61 ? 221.147 143.195 88.973 1.00 210.59 54 VAL F N 1
ATOM 7178 C CA . VAL D 3 61 ? 221.181 141.747 89.082 1.00 210.59 54 VAL F CA 1
ATOM 7179 C C . VAL D 3 61 ? 220.264 141.214 87.991 1.00 210.59 54 VAL F C 1
ATOM 7180 O O . VAL D 3 61 ? 219.316 141.897 87.578 1.00 210.59 54 VAL F O 1
ATOM 7184 N N . ASP D 3 62 ? 220.638 140.050 87.436 1.00 201.83 55 ASP F N 1
ATOM 7185 C CA . ASP D 3 62 ? 219.912 139.313 86.396 1.00 201.83 55 ASP F CA 1
ATOM 7186 C C . ASP D 3 62 ? 220.002 140.071 85.076 1.00 201.83 55 ASP F C 1
ATOM 7187 O O . ASP D 3 62 ? 219.043 140.133 84.302 1.00 201.83 55 ASP F O 1
ATOM 7192 N N . VAL D 3 63 ? 221.171 140.667 84.835 1.00 201.64 56 VAL F N 1
ATOM 7193 C CA . VAL D 3 63 ? 221.510 141.168 83.515 1.00 201.64 56 VAL F CA 1
ATOM 7194 C C . VAL D 3 63 ? 221.658 140.009 82.538 1.00 201.64 56 VAL F C 1
ATOM 7195 O O . VAL D 3 63 ? 222.144 138.922 82.881 1.00 201.64 56 VAL F O 1
ATOM 7199 N N . THR D 3 64 ? 221.155 140.220 81.328 1.00 246.09 57 THR F N 1
ATOM 7200 C CA . THR D 3 64 ? 221.171 139.251 80.243 1.00 246.09 57 THR F CA 1
ATOM 7201 C C . THR D 3 64 ? 221.458 140.032 78.974 1.00 246.09 57 THR F C 1
ATOM 7202 O O . THR D 3 64 ? 221.588 141.258 78.998 1.00 246.09 57 THR F O 1
ATOM 7206 N N . GLU D 3 65 ? 221.590 139.313 77.860 1.00 274.18 58 GLU F N 1
ATOM 7207 C CA . GLU D 3 65 ? 221.699 139.975 76.565 1.00 274.18 58 GLU F CA 1
ATOM 7208 C C . GLU D 3 65 ? 220.434 140.755 76.215 1.00 274.18 58 GLU F C 1
ATOM 7209 O O . GLU D 3 65 ? 220.500 141.751 75.487 1.00 274.18 58 GLU F O 1
ATOM 7215 N N . SER D 3 66 ? 219.280 140.323 76.731 1.00 249.18 59 SER F N 1
ATOM 7216 C CA . SER D 3 66 ? 218.018 140.961 76.378 1.00 249.18 59 SER F CA 1
ATOM 7217 C C . SER D 3 66 ? 217.859 142.317 77.058 1.00 249.18 59 SER F C 1
ATOM 7218 O O . SER D 3 66 ? 217.363 143.269 76.444 1.00 249.18 59 SER F O 1
ATOM 7221 N N . ASN D 3 67 ? 218.278 142.432 78.317 1.00 239.51 60 ASN F N 1
ATOM 7222 C CA . ASN D 3 67 ? 218.043 143.637 79.100 1.00 239.51 60 ASN F CA 1
ATOM 7223 C C . ASN D 3 67 ? 219.255 144.560 79.200 1.00 239.51 60 ASN F C 1
ATOM 7224 O O . ASN D 3 67 ? 219.161 145.595 79.868 1.00 239.51 60 ASN F O 1
ATOM 7229 N N . ALA D 3 68 ? 220.388 144.193 78.585 1.00 243.87 61 ALA F N 1
ATOM 7230 C CA . ALA D 3 68 ? 221.644 144.915 78.798 1.00 243.87 61 ALA F CA 1
ATOM 7231 C C . ALA D 3 68 ? 221.585 146.325 78.220 1.00 243.87 61 ALA F C 1
ATOM 7232 O O . ALA D 3 68 ? 222.035 147.282 78.861 1.00 243.87 61 ALA F O 1
ATOM 7234 N N . ARG D 3 69 ? 221.104 146.449 76.977 1.00 232.41 62 ARG F N 1
ATOM 7235 C CA . ARG D 3 69 ? 221.061 147.739 76.290 1.00 232.41 62 ARG F CA 1
ATOM 7236 C C . ARG D 3 69 ? 220.244 148.767 77.069 1.00 232.41 62 ARG F C 1
ATOM 7237 O O . ARG D 3 69 ? 220.614 149.945 77.127 1.00 232.41 62 ARG F O 1
ATOM 7245 N N . TRP D 3 70 ? 219.161 148.333 77.720 1.00 226.99 63 TRP F N 1
ATOM 7246 C CA . TRP D 3 70 ? 218.437 149.265 78.576 1.00 226.99 63 TRP F CA 1
ATOM 7247 C C . TRP D 3 70 ? 219.226 149.582 79.837 1.00 226.99 63 TRP F C 1
ATOM 7248 O O . TRP D 3 70 ? 219.072 150.669 80.386 1.00 226.99 63 TRP F O 1
ATOM 7259 N N . VAL D 3 71 ? 220.048 148.649 80.327 1.00 227.00 64 VAL F N 1
ATOM 7260 C CA . VAL D 3 71 ? 220.854 148.929 81.514 1.00 227.00 64 VAL F CA 1
ATOM 7261 C C . VAL D 3 71 ? 221.872 150.025 81.219 1.00 227.00 64 VAL F C 1
ATOM 7262 O O . VAL D 3 71 ? 222.012 150.981 81.995 1.00 227.00 64 VAL F O 1
ATOM 7266 N N . GLN D 3 72 ? 222.483 149.987 80.031 1.00 234.95 65 GLN F N 1
ATOM 7267 C CA . GLN D 3 72 ? 223.332 151.110 79.639 1.00 234.95 65 GLN F CA 1
ATOM 7268 C C . GLN D 3 72 ? 222.515 152.353 79.320 1.00 234.95 65 GLN F C 1
ATOM 7269 O O . GLN D 3 72 ? 223.004 153.471 79.516 1.00 234.95 65 GLN F O 1
ATOM 7275 N N . ASP D 3 73 ? 221.272 152.189 78.859 1.00 232.15 66 ASP F N 1
ATOM 7276 C CA . ASP D 3 73 ? 220.412 153.353 78.675 1.00 232.15 66 ASP F CA 1
ATOM 7277 C C . ASP D 3 73 ? 220.065 153.983 80.020 1.00 232.15 66 ASP F C 1
ATOM 7278 O O . ASP D 3 73 ? 219.919 155.206 80.114 1.00 232.15 66 ASP F O 1
ATOM 7283 N N . PHE D 3 74 ? 219.950 153.156 81.060 1.00 227.39 67 PHE F N 1
ATOM 7284 C CA . PHE D 3 74 ? 219.700 153.634 82.414 1.00 227.39 67 PHE F CA 1
ATOM 7285 C C . PHE D 3 74 ? 220.883 154.447 82.913 1.00 227.39 67 PHE F C 1
ATOM 7286 O O . PHE D 3 74 ? 220.707 155.514 83.514 1.00 227.39 67 PHE F O 1
ATOM 7294 N N . ARG D 3 75 ? 222.097 153.923 82.710 1.00 219.08 68 ARG F N 1
ATOM 7295 C CA . ARG D 3 75 ? 223.291 154.645 83.145 1.00 219.08 68 ARG F CA 1
ATOM 7296 C C . ARG D 3 75 ? 223.466 155.949 82.371 1.00 219.08 68 ARG F C 1
ATOM 7297 O O . ARG D 3 75 ? 223.879 156.964 82.944 1.00 219.08 68 ARG F O 1
ATOM 7305 N N . LEU D 3 76 ? 223.160 155.943 81.072 1.00 235.82 69 LEU F N 1
ATOM 7306 C CA . LEU D 3 76 ? 223.409 157.105 80.225 1.00 235.82 69 LEU F CA 1
ATOM 7307 C C . LEU D 3 76 ? 222.278 158.130 80.211 1.00 235.82 69 LEU F C 1
ATOM 7308 O O . LEU D 3 76 ? 222.445 159.186 79.592 1.00 235.82 69 LEU F O 1
ATOM 7313 N N . LYS D 3 77 ? 221.141 157.870 80.855 1.00 238.14 70 LYS F N 1
ATOM 7314 C CA . LYS D 3 77 ? 220.069 158.854 80.787 1.00 238.14 70 LYS F CA 1
ATOM 7315 C C . LYS D 3 77 ? 220.185 159.838 81.944 1.00 238.14 70 LYS F C 1
ATOM 7316 O O . LYS D 3 77 ? 220.743 159.522 82.997 1.00 238.14 70 LYS F O 1
ATOM 7322 N N . ALA D 3 78 ? 219.603 161.028 81.719 1.00 235.06 71 ALA F N 1
ATOM 7323 C CA . ALA D 3 78 ? 220.061 162.300 82.292 1.00 235.06 71 ALA F CA 1
ATOM 7324 C C . ALA D 3 78 ? 220.220 162.283 83.809 1.00 235.06 71 ALA F C 1
ATOM 7325 O O . ALA D 3 78 ? 221.227 162.769 84.337 1.00 235.06 71 ALA F O 1
ATOM 7327 N N . TYR D 3 79 ? 219.240 161.740 84.532 1.00 235.73 72 TYR F N 1
ATOM 7328 C CA . TYR D 3 79 ? 219.407 161.659 85.978 1.00 235.73 72 TYR F CA 1
ATOM 7329 C C . TYR D 3 79 ? 220.453 160.629 86.396 1.00 235.73 72 TYR F C 1
ATOM 7330 O O . TYR D 3 79 ? 221.520 161.014 86.886 1.00 235.73 72 TYR F O 1
ATOM 7339 N N . ALA D 3 80 ? 220.136 159.330 86.275 1.00 213.47 73 ALA F N 1
ATOM 7340 C CA . ALA D 3 80 ? 221.004 158.167 86.519 1.00 213.47 73 ALA F CA 1
ATOM 7341 C C . ALA D 3 80 ? 221.452 158.011 87.977 1.00 213.47 73 ALA F C 1
ATOM 7342 O O . ALA D 3 80 ? 222.018 156.976 88.346 1.00 213.47 73 ALA F O 1
ATOM 7344 N N . SER D 3 81 ? 221.199 159.020 88.808 1.00 218.46 74 SER F N 1
ATOM 7345 C CA . SER D 3 81 ? 221.366 158.999 90.246 1.00 218.46 74 SER F CA 1
ATOM 7346 C C . SER D 3 81 ? 219.977 158.997 90.856 1.00 218.46 74 SER F C 1
ATOM 7347 O O . SER D 3 81 ? 219.204 159.927 90.578 1.00 218.46 74 SER F O 1
ATOM 7350 N N . PRO D 3 82 ? 219.591 157.958 91.601 1.00 198.06 75 PRO F N 1
ATOM 7351 C CA . PRO D 3 82 ? 218.211 157.871 92.098 1.00 198.06 75 PRO F CA 1
ATOM 7352 C C . PRO D 3 82 ? 217.860 158.989 93.069 1.00 198.06 75 PRO F C 1
ATOM 7353 O O . PRO D 3 82 ? 218.711 159.524 93.783 1.00 198.06 75 PRO F O 1
ATOM 7357 N N . ALA D 3 83 ? 216.572 159.309 93.102 1.00 197.48 76 ALA F N 1
ATOM 7358 C CA . ALA D 3 83 ? 216.024 160.257 94.053 1.00 197.48 76 ALA F CA 1
ATOM 7359 C C . ALA D 3 83 ? 216.008 159.692 95.470 1.00 197.48 76 ALA F C 1
ATOM 7360 O O . ALA D 3 83 ? 216.034 158.478 95.695 1.00 197.48 76 ALA F O 1
ATOM 7362 N N . LYS D 3 84 ? 215.966 160.611 96.430 1.00 189.48 77 LYS F N 1
ATOM 7363 C CA . LYS D 3 84 ? 215.843 160.265 97.839 1.00 189.48 77 LYS F CA 1
ATOM 7364 C C . LYS D 3 84 ? 214.449 159.729 98.115 1.00 189.48 77 LYS F C 1
ATOM 7365 O O . LYS D 3 84 ? 213.456 160.411 97.845 1.00 189.48 77 LYS F O 1
ATOM 7371 N N . LEU D 3 85 ? 214.365 158.517 98.660 1.00 191.30 78 LEU F N 1
ATOM 7372 C CA . LEU D 3 85 ? 213.053 157.977 98.983 1.00 191.30 78 LEU F CA 1
ATOM 7373 C C . LEU D 3 85 ? 212.507 158.582 100.269 1.00 191.30 78 LEU F C 1
ATOM 7374 O O . LEU D 3 85 ? 211.297 158.812 100.385 1.00 191.30 78 LEU F O 1
ATOM 7379 N N . GLU D 3 86 ? 213.385 158.927 101.203 1.00 184.29 79 GLU F N 1
ATOM 7380 C CA . GLU D 3 86 ? 212.961 159.482 102.480 1.00 184.29 79 GLU F CA 1
ATOM 7381 C C . GLU D 3 86 ? 212.547 160.943 102.390 1.00 184.29 79 GLU F C 1
ATOM 7382 O O . GLU D 3 86 ? 212.038 161.483 103.376 1.00 184.29 79 GLU F O 1
ATOM 7388 N N . SER D 3 87 ? 212.721 161.584 101.239 1.00 205.74 80 SER F N 1
ATOM 7389 C CA . SER D 3 87 ? 212.247 162.943 101.031 1.00 205.74 80 SER F CA 1
ATOM 7390 C C . SER D 3 87 ? 210.976 162.991 100.201 1.00 205.74 80 SER F C 1
ATOM 7391 O O . SER D 3 87 ? 210.606 164.061 99.707 1.00 205.74 80 SER F O 1
ATOM 7394 N N . ILE D 3 88 ? 210.310 161.858 100.021 1.00 211.95 81 ILE F N 1
ATOM 7395 C CA . ILE D 3 88 ? 209.152 161.766 99.148 1.00 211.95 81 ILE F CA 1
ATOM 7396 C C . ILE D 3 88 ? 207.891 161.810 99.999 1.00 211.95 81 ILE F C 1
ATOM 7397 O O . ILE D 3 88 ? 207.717 160.995 100.914 1.00 211.95 81 ILE F O 1
ATOM 7402 N N . ASP D 3 89 ? 207.044 162.798 99.733 1.00 213.01 82 ASP F N 1
ATOM 7403 C CA . ASP D 3 89 ? 205.663 162.828 100.200 1.00 213.01 82 ASP F CA 1
ATOM 7404 C C . ASP D 3 89 ? 204.795 162.278 99.073 1.00 213.01 82 ASP F C 1
ATOM 7405 O O . ASP D 3 89 ? 204.710 162.886 98.005 1.00 213.01 82 ASP F O 1
ATOM 7410 N N . GLY D 3 90 ? 204.185 161.113 99.310 1.00 189.65 83 GLY F N 1
ATOM 7411 C CA . GLY D 3 90 ? 203.420 160.407 98.286 1.00 189.65 83 GLY F CA 1
ATOM 7412 C C . GLY D 3 90 ? 202.276 161.173 97.642 1.00 189.65 83 GLY F C 1
ATOM 7413 O O . GLY D 3 90 ? 201.865 160.842 96.525 1.00 189.65 83 GLY F O 1
ATOM 7414 N N . ALA D 3 91 ? 201.725 162.169 98.349 1.00 162.15 84 ALA F N 1
ATOM 7415 C CA . ALA D 3 91 ? 200.480 162.834 97.966 1.00 162.15 84 ALA F CA 1
ATOM 7416 C C . ALA D 3 91 ? 200.479 163.495 96.585 1.00 162.15 84 ALA F C 1
ATOM 7417 O O . ALA D 3 91 ? 199.400 163.621 95.995 1.00 162.15 84 ALA F O 1
ATOM 7419 N N . ARG D 3 92 ? 201.629 163.895 96.029 1.00 193.61 85 ARG F N 1
ATOM 7420 C CA . ARG D 3 92 ? 201.543 164.435 94.671 1.00 193.61 85 ARG F CA 1
ATOM 7421 C C . ARG D 3 92 ? 201.512 163.331 93.621 1.00 193.61 85 ARG F C 1
ATOM 7422 O O . ARG D 3 92 ? 201.273 163.620 92.442 1.00 193.61 85 ARG F O 1
ATOM 7430 N N . TYR D 3 93 ? 201.776 162.088 94.019 1.00 200.36 86 TYR F N 1
ATOM 7431 C CA . TYR D 3 93 ? 201.827 160.942 93.120 1.00 200.36 86 TYR F CA 1
ATOM 7432 C C . TYR D 3 93 ? 200.509 160.188 93.158 1.00 200.36 86 TYR F C 1
ATOM 7433 O O . TYR D 3 93 ? 199.961 159.928 94.234 1.00 200.36 86 TYR F O 1
ATOM 7442 N N . HIS D 3 94 ? 199.984 159.892 91.971 1.00 201.95 87 HIS F N 1
ATOM 7443 C CA . HIS D 3 94 ? 198.724 159.176 91.871 1.00 201.95 87 HIS F CA 1
ATOM 7444 C C . HIS D 3 94 ? 198.878 157.710 92.237 1.00 201.95 87 HIS F C 1
ATOM 7445 O O . HIS D 3 94 ? 197.934 157.098 92.745 1.00 201.95 87 HIS F O 1
ATOM 7452 N N . ALA D 3 95 ? 200.050 157.131 91.997 1.00 205.23 88 ALA F N 1
ATOM 7453 C CA . ALA D 3 95 ? 200.244 155.707 92.209 1.00 205.23 88 ALA F CA 1
ATOM 7454 C C . ALA D 3 95 ? 201.634 155.434 92.757 1.00 205.23 88 ALA F C 1
ATOM 7455 O O . ALA D 3 95 ? 202.544 156.261 92.661 1.00 205.23 88 ALA F O 1
ATOM 7457 N N . LEU D 3 96 ? 201.777 154.253 93.344 1.00 204.32 89 LEU F N 1
ATOM 7458 C CA . LEU D 3 96 ? 203.036 153.774 93.887 1.00 204.32 89 LEU F CA 1
ATOM 7459 C C . LEU D 3 96 ? 203.325 152.418 93.253 1.00 204.32 89 LEU F C 1
ATOM 7460 O O . LEU D 3 96 ? 202.422 151.585 93.122 1.00 204.32 89 LEU F O 1
ATOM 7465 N N . LEU D 3 97 ? 204.571 152.210 92.837 1.00 201.36 90 LEU F N 1
ATOM 7466 C CA . LEU D 3 97 ? 204.942 151.020 92.080 1.00 201.36 90 LEU F CA 1
ATOM 7467 C C . LEU D 3 97 ? 206.263 150.476 92.594 1.00 201.36 90 LEU F C 1
ATOM 7468 O O . LEU D 3 97 ? 207.229 151.226 92.732 1.00 201.36 90 LEU F O 1
ATOM 7473 N N . ILE D 3 98 ? 206.294 149.195 92.936 1.00 203.62 91 ILE F N 1
ATOM 7474 C CA . ILE D 3 98 ? 207.551 148.572 93.351 1.00 203.62 91 ILE F CA 1
ATOM 7475 C C . ILE D 3 98 ? 207.866 147.396 92.432 1.00 203.62 91 ILE F C 1
ATOM 7476 O O . ILE D 3 98 ? 207.205 146.355 92.527 1.00 203.62 91 ILE F O 1
ATOM 7481 N N . PRO D 3 99 ? 208.871 147.492 91.561 1.00 201.63 92 PRO F N 1
ATOM 7482 C CA . PRO D 3 99 ? 209.297 146.324 90.773 1.00 201.63 92 PRO F CA 1
ATOM 7483 C C . PRO D 3 99 ? 209.985 145.276 91.638 1.00 201.63 92 PRO F C 1
ATOM 7484 O O . PRO D 3 99 ? 210.254 145.484 92.820 1.00 201.63 92 PRO F O 1
ATOM 7488 N N . SER D 3 100 ? 210.267 144.126 91.016 1.00 206.24 93 SER F N 1
ATOM 7489 C CA . SER D 3 100 ? 210.862 142.983 91.707 1.00 206.24 93 SER F CA 1
ATOM 7490 C C . SER D 3 100 ? 212.250 143.271 92.260 1.00 206.24 93 SER F C 1
ATOM 7491 O O . SER D 3 100 ? 213.217 143.440 91.513 1.00 206.24 93 SER F O 1
ATOM 7494 N N . CYS D 3 101 ? 212.336 143.325 93.584 1.00 197.44 94 CYS F N 1
ATOM 7495 C CA . CYS D 3 101 ? 213.549 143.703 94.299 1.00 197.44 94 CYS F CA 1
ATOM 7496 C C . CYS D 3 101 ? 213.852 142.632 95.336 1.00 197.44 94 CYS F C 1
ATOM 7497 O O . CYS D 3 101 ? 213.238 142.633 96.418 1.00 197.44 94 CYS F O 1
ATOM 7500 N N . PRO D 3 102 ? 214.716 141.662 95.017 1.00 184.66 95 PRO F N 1
ATOM 7501 C CA . PRO D 3 102 ? 215.133 140.669 96.028 1.00 184.66 95 PRO F CA 1
ATOM 7502 C C . PRO D 3 102 ? 215.781 141.268 97.267 1.00 184.66 95 PRO F C 1
ATOM 7503 O O . PRO D 3 102 ? 215.692 140.672 98.347 1.00 184.66 95 PRO F O 1
ATOM 7507 N N . GLY D 3 103 ? 216.420 142.433 97.147 1.00 181.22 96 GLY F N 1
ATOM 7508 C CA . GLY D 3 103 ? 217.040 143.167 98.231 1.00 181.22 96 GLY F CA 1
ATOM 7509 C C . GLY D 3 103 ? 216.107 143.930 99.134 1.00 181.22 96 GLY F C 1
ATOM 7510 O O . GLY D 3 103 ? 216.587 144.736 99.933 1.00 181.22 96 GLY F O 1
ATOM 7511 N N . ALA D 3 104 ? 214.794 143.688 99.015 1.00 187.92 97 ALA F N 1
ATOM 7512 C CA . ALA D 3 104 ? 213.754 144.466 99.687 1.00 187.92 97 ALA F CA 1
ATOM 7513 C C . ALA D 3 104 ? 213.905 144.519 101.200 1.00 187.92 97 ALA F C 1
ATOM 7514 O O . ALA D 3 104 ? 213.471 145.497 101.817 1.00 187.92 97 ALA F O 1
ATOM 7516 N N . LEU D 3 105 ? 214.469 143.471 101.806 1.00 192.64 98 LEU F N 1
ATOM 7517 C CA . LEU D 3 105 ? 214.438 143.314 103.258 1.00 192.64 98 LEU F CA 1
ATOM 7518 C C . LEU D 3 105 ? 215.154 144.433 104.011 1.00 192.64 98 LEU F C 1
ATOM 7519 O O . LEU D 3 105 ? 214.625 144.971 104.991 1.00 192.64 98 LEU F O 1
ATOM 7524 N N . THR D 3 106 ? 216.327 144.842 103.549 1.00 207.03 99 THR F N 1
ATOM 7525 C CA . THR D 3 106 ? 217.068 145.760 104.402 1.00 207.03 99 THR F CA 1
ATOM 7526 C C . THR D 3 106 ? 216.666 147.210 104.178 1.00 207.03 99 THR F C 1
ATOM 7527 O O . THR D 3 106 ? 216.305 147.910 105.129 1.00 207.03 99 THR F O 1
ATOM 7531 N N . ASP D 3 107 ? 216.703 147.671 102.934 1.00 210.50 100 ASP F N 1
ATOM 7532 C CA . ASP D 3 107 ? 216.360 149.059 102.664 1.00 210.50 100 ASP F CA 1
ATOM 7533 C C . ASP D 3 107 ? 214.851 149.284 102.739 1.00 210.50 100 ASP F C 1
ATOM 7534 O O . ASP D 3 107 ? 214.374 150.071 103.563 1.00 210.50 100 ASP F O 1
ATOM 7539 N N . LEU D 3 108 ? 214.077 148.585 101.905 1.00 197.55 101 LEU F N 1
ATOM 7540 C CA . LEU D 3 108 ? 212.700 148.996 101.657 1.00 197.55 101 LEU F CA 1
ATOM 7541 C C . LEU D 3 108 ? 211.762 148.503 102.751 1.00 197.55 101 LEU F C 1
ATOM 7542 O O . LEU D 3 108 ? 210.841 149.222 103.155 1.00 197.55 101 LEU F O 1
ATOM 7547 N N . ALA D 3 109 ? 211.982 147.281 103.236 1.00 202.97 102 ALA F N 1
ATOM 7548 C CA . ALA D 3 109 ? 211.215 146.696 104.333 1.00 202.97 102 ALA F CA 1
ATOM 7549 C C . ALA D 3 109 ? 211.469 147.365 105.677 1.00 202.97 102 ALA F C 1
ATOM 7550 O O . ALA D 3 109 ? 210.805 147.008 106.654 1.00 202.97 102 ALA F O 1
ATOM 7552 N N . SER D 3 110 ? 212.452 148.258 105.781 1.00 187.27 103 SER F N 1
ATOM 7553 C CA . SER D 3 110 ? 212.730 148.930 107.041 1.00 187.27 103 SER F CA 1
ATOM 7554 C C . SER D 3 110 ? 212.615 150.444 106.928 1.00 187.27 103 SER F C 1
ATOM 7555 O O . SER D 3 110 ? 212.925 151.152 107.892 1.00 187.27 103 SER F O 1
ATOM 7558 N N . SER D 3 111 ? 212.180 150.958 105.780 1.00 188.43 104 SER F N 1
ATOM 7559 C CA . SER D 3 111 ? 212.009 152.395 105.581 1.00 188.43 104 SER F CA 1
ATOM 7560 C C . SER D 3 111 ? 210.675 152.811 106.184 1.00 188.43 104 SER F C 1
ATOM 7561 O O . SER D 3 111 ? 209.616 152.541 105.614 1.00 188.43 104 SER F O 1
ATOM 7564 N N . GLY D 3 112 ? 210.726 153.452 107.358 1.00 178.49 105 GLY F N 1
ATOM 7565 C CA . GLY D 3 112 ? 209.522 153.989 107.977 1.00 178.49 105 GLY F CA 1
ATOM 7566 C C . GLY D 3 112 ? 208.821 155.034 107.132 1.00 178.49 105 GLY F C 1
ATOM 7567 O O . GLY D 3 112 ? 207.602 155.212 107.236 1.00 178.49 105 GLY F O 1
ATOM 7568 N N . SER D 3 113 ? 209.575 155.729 106.278 1.00 189.77 106 SER F N 1
ATOM 7569 C CA . SER D 3 113 ? 208.973 156.692 105.371 1.00 189.77 106 SER F CA 1
ATOM 7570 C C . SER D 3 113 ? 208.125 155.983 104.335 1.00 189.77 106 SER F C 1
ATOM 7571 O O . SER D 3 113 ? 207.035 156.452 103.992 1.00 189.77 106 SER F O 1
ATOM 7574 N N . LEU D 3 114 ? 208.589 154.819 103.880 1.00 185.27 107 LEU F N 1
ATOM 7575 C CA . LEU D 3 114 ? 207.798 154.008 102.970 1.00 185.27 107 LEU F CA 1
ATOM 7576 C C . LEU D 3 114 ? 206.547 153.489 103.651 1.00 185.27 107 LEU F C 1
ATOM 7577 O O . LEU D 3 114 ? 205.490 153.417 103.018 1.00 185.27 107 LEU F O 1
ATOM 7582 N N . ALA D 3 115 ? 206.637 153.191 104.949 1.00 186.21 108 ALA F N 1
ATOM 7583 C CA . ALA D 3 115 ? 205.446 152.832 105.704 1.00 186.21 108 ALA F CA 1
ATOM 7584 C C . ALA D 3 115 ? 204.458 153.982 105.738 1.00 186.21 108 ALA F C 1
ATOM 7585 O O . ALA D 3 115 ? 203.269 153.773 105.492 1.00 186.21 108 ALA F O 1
ATOM 7587 N N . ARG D 3 116 ? 204.941 155.206 106.000 1.00 189.43 109 ARG F N 1
ATOM 7588 C CA . ARG D 3 116 ? 204.054 156.369 106.073 1.00 189.43 109 ARG F CA 1
ATOM 7589 C C . ARG D 3 116 ? 203.391 156.678 104.736 1.00 189.43 109 ARG F C 1
ATOM 7590 O O . ARG D 3 116 ? 202.199 157.015 104.700 1.00 189.43 109 ARG F O 1
ATOM 7598 N N . ILE D 3 117 ? 204.109 156.466 103.629 1.00 194.71 110 ILE F N 1
ATOM 7599 C CA . ILE D 3 117 ? 203.505 156.658 102.311 1.00 194.71 110 ILE F CA 1
ATOM 7600 C C . ILE D 3 117 ? 202.479 155.568 102.052 1.00 194.71 110 ILE F C 1
ATOM 7601 O O . ILE D 3 117 ? 201.424 155.813 101.451 1.00 194.71 110 ILE F O 1
ATOM 7606 N N . LEU D 3 118 ? 202.757 154.357 102.532 1.00 188.74 111 LEU F N 1
ATOM 7607 C CA . LEU D 3 118 ? 201.778 153.290 102.406 1.00 188.74 111 LEU F CA 1
ATOM 7608 C C . LEU D 3 118 ? 200.529 153.563 103.233 1.00 188.74 111 LEU F C 1
ATOM 7609 O O . LEU D 3 118 ? 199.433 153.247 102.780 1.00 188.74 111 LEU F O 1
ATOM 7614 N N . GLN D 3 119 ? 200.658 154.076 104.463 1.00 190.58 112 GLN F N 1
ATOM 7615 C CA . GLN D 3 119 ? 199.430 154.380 105.203 1.00 190.58 112 GLN F CA 1
ATOM 7616 C C . GLN D 3 119 ? 198.665 155.544 104.585 1.00 190.58 112 GLN F C 1
ATOM 7617 O O . GLN D 3 119 ? 197.430 155.556 104.655 1.00 190.58 112 GLN F O 1
ATOM 7623 N N . HIS D 3 120 ? 199.370 156.522 103.997 1.00 189.21 113 HIS F N 1
ATOM 7624 C CA . HIS D 3 120 ? 198.702 157.563 103.215 1.00 189.21 113 HIS F CA 1
ATOM 7625 C C . HIS D 3 120 ? 197.885 156.970 102.080 1.00 189.21 113 HIS F C 1
ATOM 7626 O O . HIS D 3 120 ? 196.675 157.190 101.980 1.00 189.21 113 HIS F O 1
ATOM 7633 N N . PHE D 3 121 ? 198.545 156.188 101.236 1.00 189.14 114 PHE F N 1
ATOM 7634 C CA . PHE D 3 121 ? 197.914 155.589 100.071 1.00 189.14 114 PHE F CA 1
ATOM 7635 C C . PHE D 3 121 ? 196.853 154.566 100.457 1.00 189.14 114 PHE F C 1
ATOM 7636 O O . PHE D 3 121 ? 195.825 154.448 99.781 1.00 189.14 114 PHE F O 1
ATOM 7644 N N . HIS D 3 122 ? 197.108 153.797 101.515 1.00 193.32 115 HIS F N 1
ATOM 7645 C CA . HIS D 3 122 ? 196.145 152.837 102.032 1.00 193.32 115 HIS F CA 1
ATOM 7646 C C . HIS D 3 122 ? 194.889 153.529 102.520 1.00 193.32 115 HIS F C 1
ATOM 7647 O O . HIS D 3 122 ? 193.770 153.107 102.209 1.00 193.32 115 HIS F O 1
ATOM 7654 N N . SER D 3 123 ? 195.058 154.585 103.309 1.00 196.94 116 SER F N 1
ATOM 7655 C CA . SER D 3 123 ? 193.908 155.278 103.861 1.00 196.94 116 SER F CA 1
ATOM 7656 C C . SER D 3 123 ? 193.172 156.053 102.778 1.00 196.94 116 SER F C 1
ATOM 7657 O O . SER D 3 123 ? 191.948 156.209 102.847 1.00 196.94 116 SER F O 1
ATOM 7660 N N . GLU D 3 124 ? 193.894 156.516 101.759 1.00 188.56 117 GLU F N 1
ATOM 7661 C CA . GLU D 3 124 ? 193.283 157.208 100.636 1.00 188.56 117 GLU F CA 1
ATOM 7662 C C . GLU D 3 124 ? 192.768 156.234 99.591 1.00 188.56 117 GLU F C 1
ATOM 7663 O O . GLU D 3 124 ? 192.083 156.669 98.658 1.00 188.56 117 GLU F O 1
ATOM 7669 N N . SER D 3 125 ? 193.002 154.934 99.800 1.00 190.63 118 SER F N 1
ATOM 7670 C CA . SER D 3 125 ? 192.613 153.847 98.897 1.00 190.63 118 SER F CA 1
ATOM 7671 C C . SER D 3 125 ? 193.052 154.117 97.457 1.00 190.63 118 SER F C 1
ATOM 7672 O O . SER D 3 125 ? 192.294 153.938 96.503 1.00 190.63 118 SER F O 1
ATOM 7675 N N . LYS D 3 126 ? 194.313 154.575 97.309 1.00 197.86 119 LYS F N 1
ATOM 7676 C CA . LYS D 3 126 ? 194.881 154.907 96.013 1.00 197.86 119 LYS F CA 1
ATOM 7677 C C . LYS D 3 126 ? 195.570 153.683 95.413 1.00 197.86 119 LYS F C 1
ATOM 7678 O O . LYS D 3 126 ? 196.039 152.815 96.153 1.00 197.86 119 LYS F O 1
ATOM 7684 N N . PRO D 3 127 ? 195.659 153.586 94.082 1.00 197.51 120 PRO F N 1
ATOM 7685 C CA . PRO D 3 127 ? 196.205 152.370 93.455 1.00 197.51 120 PRO F CA 1
ATOM 7686 C C . PRO D 3 127 ? 197.685 152.158 93.744 1.00 197.51 120 PRO F C 1
ATOM 7687 O O . PRO D 3 127 ? 198.515 153.037 93.511 1.00 197.51 120 PRO F O 1
ATOM 7691 N N . ILE D 3 128 ? 197.997 150.981 94.283 1.00 188.85 121 ILE F N 1
ATOM 7692 C CA . ILE D 3 128 ? 199.356 150.560 94.598 1.00 188.85 121 ILE F CA 1
ATOM 7693 C C . ILE D 3 128 ? 199.620 149.264 93.846 1.00 188.85 121 ILE F C 1
ATOM 7694 O O . ILE D 3 128 ? 198.769 148.369 93.838 1.00 188.85 121 ILE F O 1
ATOM 7699 N N . CYS D 3 129 ? 200.802 149.154 93.232 1.00 211.97 122 CYS F N 1
ATOM 7700 C CA . CYS D 3 129 ? 201.178 147.984 92.442 1.00 211.97 122 CYS F CA 1
ATOM 7701 C C . CYS D 3 129 ? 202.588 147.547 92.808 1.00 211.97 122 CYS F C 1
ATOM 7702 O O . CYS D 3 129 ? 203.545 148.304 92.622 1.00 211.97 122 CYS F O 1
ATOM 7705 N N . ALA D 3 130 ? 202.714 146.330 93.329 1.00 190.92 123 ALA F N 1
ATOM 7706 C CA . ALA D 3 130 ? 203.997 145.737 93.674 1.00 190.92 123 ALA F CA 1
ATOM 7707 C C . ALA D 3 130 ? 204.176 144.404 92.968 1.00 190.92 123 ALA F C 1
ATOM 7708 O O . ALA D 3 130 ? 203.262 143.577 92.959 1.00 190.92 123 ALA F O 1
ATOM 7710 N N . VAL D 3 131 ? 205.357 144.192 92.395 1.00 183.36 124 VAL F N 1
ATOM 7711 C CA . VAL D 3 131 ? 205.652 143.019 91.585 1.00 183.36 124 VAL F CA 1
ATOM 7712 C C . VAL D 3 131 ? 206.677 142.162 92.316 1.00 183.36 124 VAL F C 1
ATOM 7713 O O . VAL D 3 131 ? 207.667 142.680 92.844 1.00 183.36 124 VAL F O 1
ATOM 7717 N N . GLY D 3 132 ? 206.437 140.849 92.327 1.00 167.83 125 GLY F N 1
ATOM 7718 C CA . GLY D 3 132 ? 207.350 139.821 92.795 1.00 167.83 125 GLY F CA 1
ATOM 7719 C C . GLY D 3 132 ? 208.066 139.976 94.114 1.00 167.83 125 GLY F C 1
ATOM 7720 O O . GLY D 3 132 ? 207.446 140.077 95.178 1.00 167.83 125 GLY F O 1
ATOM 7721 N N . HIS D 3 133 ? 209.395 140.017 94.025 1.00 177.88 126 HIS F N 1
ATOM 7722 C CA . HIS D 3 133 ? 210.236 140.201 95.197 1.00 177.88 126 HIS F CA 1
ATOM 7723 C C . HIS D 3 133 ? 210.015 141.566 95.821 1.00 177.88 126 HIS F C 1
ATOM 7724 O O . HIS D 3 133 ? 210.121 141.717 97.045 1.00 177.88 126 HIS F O 1
ATOM 7731 N N . GLY D 3 134 ? 209.685 142.554 94.983 1.00 177.00 127 GLY F N 1
ATOM 7732 C CA . GLY D 3 134 ? 209.239 143.854 95.453 1.00 177.00 127 GLY F CA 1
ATOM 7733 C C . GLY D 3 134 ? 208.064 143.812 96.406 1.00 177.00 127 GLY F C 1
ATOM 7734 O O . GLY D 3 134 ? 207.892 144.730 97.215 1.00 177.00 127 GLY F O 1
ATOM 7735 N N . VAL D 3 135 ? 207.222 142.773 96.301 1.00 162.05 128 VAL F N 1
ATOM 7736 C CA . VAL D 3 135 ? 206.092 142.600 97.210 1.00 162.05 128 VAL F CA 1
ATOM 7737 C C . VAL D 3 135 ? 206.568 142.453 98.655 1.00 162.05 128 VAL F C 1
ATOM 7738 O O . VAL D 3 135 ? 205.947 143.002 99.581 1.00 162.05 128 VAL F O 1
ATOM 7742 N N . ALA D 3 136 ? 207.762 141.872 98.853 1.00 157.49 129 ALA F N 1
ATOM 7743 C CA . ALA D 3 136 ? 208.344 141.760 100.190 1.00 157.49 129 ALA F CA 1
ATOM 7744 C C . ALA D 3 136 ? 208.711 143.121 100.771 1.00 157.49 129 ALA F C 1
ATOM 7745 O O . ALA D 3 136 ? 208.767 143.268 102.002 1.00 157.49 129 ALA F O 1
ATOM 7747 N N . ALA D 3 137 ? 208.868 144.131 99.905 1.00 170.52 130 ALA F N 1
ATOM 7748 C CA . ALA D 3 137 ? 209.155 145.498 100.319 1.00 170.52 130 ALA F CA 1
ATOM 7749 C C . ALA D 3 137 ? 208.029 146.076 101.159 1.00 170.52 130 ALA F C 1
ATOM 7750 O O . ALA D 3 137 ? 208.260 147.020 101.921 1.00 170.52 130 ALA F O 1
ATOM 7752 N N . LEU D 3 138 ? 206.813 145.530 101.034 1.00 176.53 131 LEU F N 1
ATOM 7753 C CA . LEU D 3 138 ? 205.670 145.992 101.812 1.00 176.53 131 LEU F CA 1
ATOM 7754 C C . LEU D 3 138 ? 205.741 145.565 103.272 1.00 176.53 131 LEU F C 1
ATOM 7755 O O . LEU D 3 138 ? 204.804 145.874 104.018 1.00 176.53 131 LEU F O 1
ATOM 7760 N N . CYS D 3 139 ? 206.800 144.838 103.669 1.00 199.94 132 CYS F N 1
ATOM 7761 C CA . CYS D 3 139 ? 206.986 144.403 105.052 1.00 199.94 132 CYS F CA 1
ATOM 7762 C C . CYS D 3 139 ? 207.012 145.560 106.048 1.00 199.94 132 CYS F C 1
ATOM 7763 O O . CYS D 3 139 ? 206.558 145.400 107.188 1.00 199.94 132 CYS F O 1
ATOM 7766 N N . CYS D 3 140 ? 207.538 146.722 105.645 1.00 217.73 133 CYS F N 1
ATOM 7767 C CA . CYS D 3 140 ? 207.606 147.891 106.523 1.00 217.73 133 CYS F CA 1
ATOM 7768 C C . CYS D 3 140 ? 206.252 148.461 106.921 1.00 217.73 133 CYS F C 1
ATOM 7769 O O . CYS D 3 140 ? 206.176 149.182 107.921 1.00 217.73 133 CYS F O 1
ATOM 7772 N N . ALA D 3 141 ? 205.187 148.157 106.191 1.00 210.61 134 ALA F N 1
ATOM 7773 C CA . ALA D 3 141 ? 203.970 148.954 106.330 1.00 210.61 134 ALA F CA 1
ATOM 7774 C C . ALA D 3 141 ? 202.964 148.403 107.331 1.00 210.61 134 ALA F C 1
ATOM 7775 O O . ALA D 3 141 ? 201.780 148.410 107.042 1.00 210.61 134 ALA F O 1
ATOM 7777 N N . THR D 3 142 ? 203.372 148.035 108.540 1.00 209.10 135 THR F N 1
ATOM 7778 C CA . THR D 3 142 ? 202.380 147.687 109.551 1.00 209.10 135 THR F CA 1
ATOM 7779 C C . THR D 3 142 ? 201.632 148.934 110.030 1.00 209.10 135 THR F C 1
ATOM 7780 O O . THR D 3 142 ? 202.072 150.072 109.843 1.00 209.10 135 THR F O 1
ATOM 7784 N N . ASN D 3 143 ? 200.483 148.706 110.657 1.00 197.26 136 ASN F N 1
ATOM 7785 C CA . ASN D 3 143 ? 199.731 149.787 111.279 1.00 197.26 136 ASN F CA 1
ATOM 7786 C C . ASN D 3 143 ? 200.403 150.227 112.572 1.00 197.26 136 ASN F C 1
ATOM 7787 O O . ASN D 3 143 ? 201.553 149.900 112.874 1.00 197.26 136 ASN F O 1
ATOM 7792 N N . GLU D 3 144 ? 199.660 151.005 113.351 1.00 216.98 137 GLU F N 1
ATOM 7793 C CA . GLU D 3 144 ? 200.117 151.376 114.679 1.00 216.98 137 GLU F CA 1
ATOM 7794 C C . GLU D 3 144 ? 200.155 150.158 115.592 1.00 216.98 137 GLU F C 1
ATOM 7795 O O . GLU D 3 144 ? 201.105 149.986 116.363 1.00 216.98 137 GLU F O 1
ATOM 7801 N N . ASP D 3 145 ? 199.144 149.294 115.505 1.00 191.60 138 ASP F N 1
ATOM 7802 C CA . ASP D 3 145 ? 199.259 147.951 116.049 1.00 191.60 138 ASP F CA 1
ATOM 7803 C C . ASP D 3 145 ? 199.976 147.040 115.054 1.00 191.60 138 ASP F C 1
ATOM 7804 O O . ASP D 3 145 ? 200.226 147.413 113.904 1.00 191.60 138 ASP F O 1
ATOM 7809 N N . ARG D 3 146 ? 200.319 145.834 115.530 1.00 164.69 139 ARG F N 1
ATOM 7810 C CA . ARG D 3 146 ? 201.075 144.855 114.743 1.00 164.69 139 ARG F CA 1
ATOM 7811 C C . ARG D 3 146 ? 200.392 144.461 113.437 1.00 164.69 139 ARG F C 1
ATOM 7812 O O . ARG D 3 146 ? 201.071 143.988 112.518 1.00 164.69 139 ARG F O 1
ATOM 7820 N N . SER D 3 147 ? 199.061 144.560 113.378 1.00 174.81 140 SER F N 1
ATOM 7821 C CA . SER D 3 147 ? 198.293 144.350 112.153 1.00 174.81 140 SER F CA 1
ATOM 7822 C C . SER D 3 147 ? 198.842 145.151 110.979 1.00 174.81 140 SER F C 1
ATOM 7823 O O . SER D 3 147 ? 199.168 146.329 111.110 1.00 174.81 140 SER F O 1
ATOM 7826 N N . TRP D 3 148 ? 199.022 144.467 109.855 1.00 181.74 141 TRP F N 1
ATOM 7827 C CA . TRP D 3 148 ? 199.459 145.099 108.619 1.00 181.74 141 TRP F CA 1
ATOM 7828 C C . TRP D 3 148 ? 198.335 145.901 107.975 1.00 181.74 141 TRP F C 1
ATOM 7829 O O . TRP D 3 148 ? 197.155 145.625 108.182 1.00 181.74 141 TRP F O 1
ATOM 7840 N N . VAL D 3 149 ? 198.715 146.933 107.216 1.00 185.15 142 VAL F N 1
ATOM 7841 C CA . VAL D 3 149 ? 197.713 147.764 106.561 1.00 185.15 142 VAL F CA 1
ATOM 7842 C C . VAL D 3 149 ? 196.972 146.990 105.483 1.00 185.15 142 VAL F C 1
ATOM 7843 O O . VAL D 3 149 ? 195.803 147.272 105.205 1.00 185.15 142 VAL F O 1
ATOM 7847 N N . PHE D 3 150 ? 197.592 145.989 104.885 1.00 174.27 143 PHE F N 1
ATOM 7848 C CA . PHE D 3 150 ? 196.895 145.197 103.892 1.00 174.27 143 PHE F CA 1
ATOM 7849 C C . PHE D 3 150 ? 196.603 143.810 104.430 1.00 174.27 143 PHE F C 1
ATOM 7850 O O . PHE D 3 150 ? 196.789 142.815 103.727 1.00 174.27 143 PHE F O 1
ATOM 7858 N N . ASP D 3 151 ? 196.234 143.734 105.709 1.00 162.41 144 ASP F N 1
ATOM 7859 C CA . ASP D 3 151 ? 195.704 142.496 106.275 1.00 162.41 144 ASP F CA 1
ATOM 7860 C C . ASP D 3 151 ? 194.524 141.972 105.461 1.00 162.41 144 ASP F C 1
ATOM 7861 O O . ASP D 3 151 ? 194.600 140.902 104.851 1.00 162.41 144 ASP F O 1
ATOM 7866 N N . SER D 3 152 ? 193.464 142.767 105.364 1.00 154.39 145 SER F N 1
ATOM 7867 C CA . SER D 3 152 ? 192.202 142.315 104.810 1.00 154.39 145 SER F CA 1
ATOM 7868 C C . SER D 3 152 ? 192.248 142.104 103.306 1.00 154.39 145 SER F C 1
ATOM 7869 O O . SER D 3 152 ? 191.332 141.493 102.754 1.00 154.39 145 SER F O 1
ATOM 7872 N N . TYR D 3 153 ? 193.283 142.588 102.643 1.00 177.44 146 TYR F N 1
ATOM 7873 C CA . TYR D 3 153 ? 193.423 142.468 101.202 1.00 177.44 146 TYR F CA 1
ATOM 7874 C C . TYR D 3 153 ? 193.946 141.093 100.809 1.00 177.44 146 TYR F C 1
ATOM 7875 O O . TYR D 3 153 ? 194.753 140.493 101.520 1.00 177.44 146 TYR F O 1
ATOM 7884 N N . SER D 3 154 ? 193.490 140.607 99.656 1.00 199.96 147 SER F N 1
ATOM 7885 C CA . SER D 3 154 ? 193.961 139.344 99.095 1.00 199.96 147 SER F CA 1
ATOM 7886 C C . SER D 3 154 ? 194.994 139.647 98.018 1.00 199.96 147 SER F C 1
ATOM 7887 O O . SER D 3 154 ? 194.756 140.493 97.154 1.00 199.96 147 SER F O 1
ATOM 7890 N N . LEU D 3 155 ? 196.118 138.944 98.056 1.00 199.11 148 LEU F N 1
ATOM 7891 C CA . LEU D 3 155 ? 197.254 139.301 97.221 1.00 199.11 148 LEU F CA 1
ATOM 7892 C C . LEU D 3 155 ? 198.105 138.058 96.973 1.00 199.11 148 LEU F C 1
ATOM 7893 O O . LEU D 3 155 ? 197.812 136.974 97.480 1.00 199.11 148 LEU F O 1
ATOM 7898 N N . THR D 3 156 ? 199.153 138.216 96.160 1.00 190.08 149 THR F N 1
ATOM 7899 C CA . THR D 3 156 ? 200.200 137.211 96.029 1.00 190.08 149 THR F CA 1
ATOM 7900 C C . THR D 3 156 ? 201.534 137.770 96.510 1.00 190.08 149 THR F C 1
ATOM 7901 O O . THR D 3 156 ? 201.730 138.981 96.618 1.00 190.08 149 THR F O 1
ATOM 7905 N N . GLY D 3 157 ? 202.458 136.855 96.757 1.00 178.86 150 GLY F N 1
ATOM 7906 C CA . GLY D 3 157 ? 203.783 137.150 97.250 1.00 178.86 150 GLY F CA 1
ATOM 7907 C C . GLY D 3 157 ? 204.736 136.348 96.398 1.00 178.86 150 GLY F C 1
ATOM 7908 O O . GLY D 3 157 ? 204.286 135.691 95.455 1.00 178.86 150 GLY F O 1
ATOM 7909 N N . PRO D 3 158 ? 206.058 136.460 96.626 1.00 171.30 151 PRO F N 1
ATOM 7910 C CA . PRO D 3 158 ? 207.008 135.786 95.720 1.00 171.30 151 PRO F CA 1
ATOM 7911 C C . PRO D 3 158 ? 206.835 134.279 95.673 1.00 171.30 151 PRO F C 1
ATOM 7912 O O . PRO D 3 158 ? 206.822 133.728 94.563 1.00 171.30 151 PRO F O 1
ATOM 7916 N N . SER D 3 159 ? 206.870 133.618 96.846 1.00 171.52 152 SER F N 1
ATOM 7917 C CA . SER D 3 159 ? 206.316 132.332 97.301 1.00 171.52 152 SER F CA 1
ATOM 7918 C C . SER D 3 159 ? 207.415 131.586 98.031 1.00 171.52 152 SER F C 1
ATOM 7919 O O . SER D 3 159 ? 208.586 131.959 97.927 1.00 171.52 152 SER F O 1
ATOM 7922 N N . VAL D 3 160 ? 207.075 130.509 98.733 1.00 155.93 153 VAL F N 1
ATOM 7923 C CA . VAL D 3 160 ? 208.125 129.612 99.192 1.00 155.93 153 VAL F CA 1
ATOM 7924 C C . VAL D 3 160 ? 208.696 128.837 98.011 1.00 155.93 153 VAL F C 1
ATOM 7925 O O . VAL D 3 160 ? 209.891 128.521 97.984 1.00 155.93 153 VAL F O 1
ATOM 7929 N N . CYS D 3 161 ? 207.841 128.504 97.034 1.00 163.25 154 CYS F N 1
ATOM 7930 C CA . CYS D 3 161 ? 208.237 127.713 95.872 1.00 163.25 154 CYS F CA 1
ATOM 7931 C C . CYS D 3 161 ? 209.299 128.429 95.053 1.00 163.25 154 CYS F C 1
ATOM 7932 O O . CYS D 3 161 ? 210.241 127.800 94.557 1.00 163.25 154 CYS F O 1
ATOM 7935 N N . GLU D 3 162 ? 209.140 129.741 94.867 1.00 158.75 155 GLU F N 1
ATOM 7936 C CA . GLU D 3 162 ? 210.169 130.517 94.187 1.00 158.75 155 GLU F CA 1
ATOM 7937 C C . GLU D 3 162 ? 211.447 130.582 95.009 1.00 158.75 155 GLU F C 1
ATOM 7938 O O . GLU D 3 162 ? 212.548 130.460 94.457 1.00 158.75 155 GLU F O 1
ATOM 7944 N N . LEU D 3 163 ? 211.319 130.769 96.328 1.00 155.23 156 LEU F N 1
ATOM 7945 C CA . LEU D 3 163 ? 212.500 130.921 97.174 1.00 155.23 156 LEU F CA 1
ATOM 7946 C C . LEU D 3 163 ? 213.340 129.658 97.265 1.00 155.23 156 LEU F C 1
ATOM 7947 O O . LEU D 3 163 ? 214.565 129.753 97.269 1.00 155.23 156 LEU F O 1
ATOM 7952 N N . VAL D 3 164 ? 212.720 128.480 97.382 1.00 159.65 157 VAL F N 1
ATOM 7953 C CA . VAL D 3 164 ? 213.502 127.254 97.574 1.00 159.65 157 VAL F CA 1
ATOM 7954 C C . VAL D 3 164 ? 214.380 126.913 96.365 1.00 159.65 157 VAL F C 1
ATOM 7955 O O . VAL D 3 164 ? 215.407 126.238 96.509 1.00 159.65 157 VAL F O 1
ATOM 7959 N N . ARG D 3 165 ? 214.005 127.367 95.171 1.00 163.56 158 ARG F N 1
ATOM 7960 C CA . ARG D 3 165 ? 214.802 127.148 93.966 1.00 163.56 158 ARG F CA 1
ATOM 7961 C C . ARG D 3 165 ? 215.903 128.200 93.852 1.00 163.56 158 ARG F C 1
ATOM 7962 O O . ARG D 3 165 ? 215.607 129.401 93.831 1.00 163.56 158 ARG F O 1
ATOM 7970 N N . ALA D 3 166 ? 217.163 127.729 93.796 1.00 178.08 159 ALA F N 1
ATOM 7971 C CA . ALA D 3 166 ? 218.369 128.554 93.893 1.00 178.08 159 ALA F CA 1
ATOM 7972 C C . ALA D 3 166 ? 218.361 129.401 95.171 1.00 178.08 159 ALA F C 1
ATOM 7973 O O . ALA D 3 166 ? 218.542 130.620 95.115 1.00 178.08 159 ALA F O 1
ATOM 7975 N N . PRO D 3 167 ? 218.177 128.776 96.338 1.00 193.52 160 PRO F N 1
ATOM 7976 C CA . PRO D 3 167 ? 217.717 129.525 97.516 1.00 193.52 160 PRO F CA 1
ATOM 7977 C C . PRO D 3 167 ? 218.603 130.521 98.261 1.00 193.52 160 PRO F C 1
ATOM 7978 O O . PRO D 3 167 ? 218.192 131.676 98.416 1.00 193.52 160 PRO F O 1
ATOM 7982 N N . GLY D 3 168 ? 219.807 130.134 98.670 1.00 204.87 161 GLY F N 1
ATOM 7983 C CA . GLY D 3 168 ? 220.552 130.922 99.641 1.00 204.87 161 GLY F CA 1
ATOM 7984 C C . GLY D 3 168 ? 219.813 131.206 100.936 1.00 204.87 161 GLY F C 1
ATOM 7985 O O . GLY D 3 168 ? 219.840 132.352 101.403 1.00 204.87 161 GLY F O 1
ATOM 7986 N N . PHE D 3 169 ? 219.140 130.201 101.522 1.00 190.69 162 PHE F N 1
ATOM 7987 C CA . PHE D 3 169 ? 218.367 130.422 102.750 1.00 190.69 162 PHE F CA 1
ATOM 7988 C C . PHE D 3 169 ? 219.189 130.871 103.944 1.00 190.69 162 PHE F C 1
ATOM 7989 O O . PHE D 3 169 ? 220.331 130.455 104.153 1.00 190.69 162 PHE F O 1
ATOM 7997 N N . ALA D 3 170 ? 218.574 131.775 104.689 1.00 181.30 163 ALA F N 1
ATOM 7998 C CA . ALA D 3 170 ? 219.047 132.406 105.903 1.00 181.30 163 ALA F CA 1
ATOM 7999 C C . ALA D 3 170 ? 217.810 132.976 106.588 1.00 181.30 163 ALA F C 1
ATOM 8000 O O . ALA D 3 170 ? 216.675 132.681 106.196 1.00 181.30 163 ALA F O 1
ATOM 8002 N N . ARG D 3 171 ? 218.040 133.748 107.647 1.00 203.37 164 ARG F N 1
ATOM 8003 C CA . ARG D 3 171 ? 216.988 134.494 108.336 1.00 203.37 164 ARG F CA 1
ATOM 8004 C C . ARG D 3 171 ? 216.304 135.452 107.352 1.00 203.37 164 ARG F C 1
ATOM 8005 O O . ARG D 3 171 ? 215.073 135.616 107.362 1.00 203.37 164 ARG F O 1
ATOM 8013 N N . LEU D 3 172 ? 217.107 136.081 106.483 1.00 199.52 165 LEU F N 1
ATOM 8014 C CA . LEU D 3 172 ? 216.598 137.019 105.481 1.00 199.52 165 LEU F CA 1
ATOM 8015 C C . LEU D 3 172 ? 215.700 136.406 104.395 1.00 199.52 165 LEU F C 1
ATOM 8016 O O . LEU D 3 172 ? 214.739 137.087 104.000 1.00 199.52 165 LEU F O 1
ATOM 8021 N N . PRO D 3 173 ? 215.988 135.246 103.780 1.00 195.60 166 PRO F N 1
ATOM 8022 C CA . PRO D 3 173 ? 214.955 134.629 102.931 1.00 195.60 166 PRO F CA 1
ATOM 8023 C C . PRO D 3 173 ? 213.722 134.228 103.711 1.00 195.60 166 PRO F C 1
ATOM 8024 O O . PRO D 3 173 ? 212.632 134.144 103.135 1.00 195.60 166 PRO F O 1
ATOM 8028 N N . LEU D 3 174 ? 213.898 133.857 104.979 1.00 207.44 167 LEU F N 1
ATOM 8029 C CA . LEU D 3 174 ? 212.789 133.404 105.810 1.00 207.44 167 LEU F CA 1
ATOM 8030 C C . LEU D 3 174 ? 211.739 134.500 105.977 1.00 207.44 167 LEU F C 1
ATOM 8031 O O . LEU D 3 174 ? 210.548 134.275 105.723 1.00 207.44 167 LEU F O 1
ATOM 8036 N N . VAL D 3 175 ? 212.175 135.698 106.382 1.00 207.86 168 VAL F N 1
ATOM 8037 C CA . VAL D 3 175 ? 211.248 136.808 106.640 1.00 207.86 168 VAL F CA 1
ATOM 8038 C C . VAL D 3 175 ? 210.421 137.223 105.424 1.00 207.86 168 VAL F C 1
ATOM 8039 O O . VAL D 3 175 ? 209.261 137.620 105.588 1.00 207.86 168 VAL F O 1
ATOM 8043 N N . VAL D 3 176 ? 211.015 137.263 104.224 1.00 205.05 169 VAL F N 1
ATOM 8044 C CA . VAL D 3 176 ? 210.316 137.884 103.092 1.00 205.05 169 VAL F CA 1
ATOM 8045 C C . VAL D 3 176 ? 209.057 137.094 102.705 1.00 205.05 169 VAL F C 1
ATOM 8046 O O . VAL D 3 176 ? 207.998 137.683 102.458 1.00 205.05 169 VAL F O 1
ATOM 8050 N N . GLU D 3 177 ? 209.143 135.765 102.650 1.00 190.67 170 GLU F N 1
ATOM 8051 C CA . GLU D 3 177 ? 207.936 134.949 102.552 1.00 190.67 170 GLU F CA 1
ATOM 8052 C C . GLU D 3 177 ? 207.130 134.969 103.854 1.00 190.67 170 GLU F C 1
ATOM 8053 O O . GLU D 3 177 ? 205.898 134.803 103.831 1.00 190.67 170 GLU F O 1
ATOM 8059 N N . ASP D 3 178 ? 207.820 135.108 105.001 1.00 186.66 171 ASP F N 1
ATOM 8060 C CA . ASP D 3 178 ? 207.158 135.039 106.298 1.00 186.66 171 ASP F CA 1
ATOM 8061 C C . ASP D 3 178 ? 206.138 136.163 106.447 1.00 186.66 171 ASP F C 1
ATOM 8062 O O . ASP D 3 178 ? 205.127 135.989 107.118 1.00 186.66 171 ASP F O 1
ATOM 8067 N N . PHE D 3 179 ? 206.417 137.331 105.871 1.00 182.88 172 PHE F N 1
ATOM 8068 C CA . PHE D 3 179 ? 205.548 138.484 106.082 1.00 182.88 172 PHE F CA 1
ATOM 8069 C C . PHE D 3 179 ? 204.132 138.242 105.554 1.00 182.88 172 PHE F C 1
ATOM 8070 O O . PHE D 3 179 ? 203.149 138.493 106.261 1.00 182.88 172 PHE F O 1
ATOM 8078 N N . VAL D 3 180 ? 204.008 137.730 104.325 1.00 145.03 173 VAL F N 1
ATOM 8079 C CA . VAL D 3 180 ? 202.691 137.330 103.827 1.00 145.03 173 VAL F CA 1
ATOM 8080 C C . VAL D 3 180 ? 202.188 136.130 104.615 1.00 145.03 173 VAL F C 1
ATOM 8081 O O . VAL D 3 180 ? 200.985 136.003 104.878 1.00 145.03 173 VAL F O 1
ATOM 8085 N N . LYS D 3 181 ? 203.110 135.260 105.020 1.00 142.39 174 LYS F N 1
ATOM 8086 C CA . LYS D 3 181 ? 202.785 134.031 105.730 1.00 142.39 174 LYS F CA 1
ATOM 8087 C C . LYS D 3 181 ? 202.115 134.283 107.086 1.00 142.39 174 LYS F C 1
ATOM 8088 O O . LYS D 3 181 ? 201.217 133.530 107.475 1.00 142.39 174 LYS F O 1
ATOM 8094 N N . ASP D 3 182 ? 202.531 135.327 107.816 1.00 144.40 175 ASP F N 1
ATOM 8095 C CA . ASP D 3 182 ? 201.976 135.586 109.149 1.00 144.40 175 ASP F CA 1
ATOM 8096 C C . ASP D 3 182 ? 200.502 135.956 109.121 1.00 144.40 175 ASP F C 1
ATOM 8097 O O . ASP D 3 182 ? 199.729 135.494 109.967 1.00 144.40 175 ASP F O 1
ATOM 8102 N N . SER D 3 183 ? 200.087 136.790 108.187 1.00 133.24 176 SER F N 1
ATOM 8103 C CA . SER D 3 183 ? 198.701 137.217 108.177 1.00 133.24 176 SER F CA 1
ATOM 8104 C C . SER D 3 183 ? 197.919 136.215 107.360 1.00 133.24 176 SER F C 1
ATOM 8105 O O . SER D 3 183 ? 198.180 136.040 106.169 1.00 133.24 176 SER F O 1
ATOM 8108 N N . GLY D 3 184 ? 197.030 135.491 108.033 1.00 148.97 177 GLY F N 1
ATOM 8109 C CA . GLY D 3 184 ? 196.127 134.594 107.343 1.00 148.97 177 GLY F CA 1
ATOM 8110 C C . GLY D 3 184 ? 195.156 135.326 106.450 1.00 148.97 177 GLY F C 1
ATOM 8111 O O . GLY D 3 184 ? 194.706 134.778 105.439 1.00 148.97 177 GLY F O 1
ATOM 8112 N N . ALA D 3 185 ? 194.746 136.531 106.861 1.00 161.02 178 ALA F N 1
ATOM 8113 C CA . ALA D 3 185 ? 193.918 137.375 106.007 1.00 161.02 178 ALA F CA 1
ATOM 8114 C C . ALA D 3 185 ? 194.660 137.742 104.726 1.00 161.02 178 ALA F C 1
ATOM 8115 O O . ALA D 3 185 ? 194.057 137.836 103.652 1.00 161.02 178 ALA F O 1
ATOM 8117 N N . CYS D 3 186 ? 195.966 137.954 104.823 1.00 174.42 179 CYS F N 1
ATOM 8118 C CA . CYS D 3 186 ? 196.812 138.005 103.640 1.00 174.42 179 CYS F CA 1
ATOM 8119 C C . CYS D 3 186 ? 196.939 136.615 103.018 1.00 174.42 179 CYS F C 1
ATOM 8120 O O . CYS D 3 186 ? 196.828 135.597 103.701 1.00 174.42 179 CYS F O 1
ATOM 8123 N N . PHE D 3 187 ? 197.154 136.564 101.707 1.00 177.91 180 PHE F N 1
ATOM 8124 C CA . PHE D 3 187 ? 197.206 135.280 101.027 1.00 177.91 180 PHE F CA 1
ATOM 8125 C C . PHE D 3 187 ? 198.479 135.162 100.207 1.00 177.91 180 PHE F C 1
ATOM 8126 O O . PHE D 3 187 ? 199.119 136.156 99.862 1.00 177.91 180 PHE F O 1
ATOM 8134 N N . SER D 3 188 ? 198.858 133.918 99.929 1.00 170.24 181 SER F N 1
ATOM 8135 C CA . SER D 3 188 ? 200.029 133.607 99.121 1.00 170.24 181 SER F CA 1
ATOM 8136 C C . SER D 3 188 ? 199.657 132.530 98.116 1.00 170.24 181 SER F C 1
ATOM 8137 O O . SER D 3 188 ? 199.104 131.498 98.502 1.00 170.24 181 SER F O 1
ATOM 8140 N N . ALA D 3 189 ? 199.989 132.747 96.844 1.00 173.13 182 ALA F N 1
ATOM 8141 C CA . ALA D 3 189 ? 199.787 131.759 95.789 1.00 173.13 182 ALA F CA 1
ATOM 8142 C C . ALA D 3 189 ? 201.139 131.399 95.192 1.00 173.13 182 ALA F C 1
ATOM 8143 O O . ALA D 3 189 ? 201.909 132.290 94.821 1.00 173.13 182 ALA F O 1
ATOM 8145 N N . SER D 3 190 ? 201.427 130.100 95.096 1.00 179.48 183 SER F N 1
ATOM 8146 C CA . SER D 3 190 ? 202.740 129.633 94.665 1.00 179.48 183 SER F CA 1
ATOM 8147 C C . SER D 3 190 ? 202.686 128.968 93.296 1.00 179.48 183 SER F C 1
ATOM 8148 O O . SER D 3 190 ? 201.992 127.963 93.108 1.00 179.48 183 SER F O 1
ATOM 8151 N N . GLU D 3 191 ? 203.431 129.542 92.353 1.00 169.09 184 GLU F N 1
ATOM 8152 C CA . GLU D 3 191 ? 203.705 129.042 91.016 1.00 169.09 184 GLU F CA 1
ATOM 8153 C C . GLU D 3 191 ? 205.213 129.172 90.847 1.00 169.09 184 GLU F C 1
ATOM 8154 O O . GLU D 3 191 ? 205.779 130.218 91.208 1.00 169.09 184 GLU F O 1
ATOM 8160 N N . PRO D 3 192 ? 205.898 128.139 90.348 1.00 168.10 185 PRO F N 1
ATOM 8161 C CA . PRO D 3 192 ? 207.377 128.171 90.331 1.00 168.10 185 PRO F CA 1
ATOM 8162 C C . PRO D 3 192 ? 208.003 129.250 89.455 1.00 168.10 185 PRO F C 1
ATOM 8163 O O . PRO D 3 192 ? 208.898 129.971 89.913 1.00 168.10 185 PRO F O 1
ATOM 8167 N N . ASP D 3 193 ? 207.557 129.387 88.214 1.00 194.52 186 ASP F N 1
ATOM 8168 C CA . ASP D 3 193 ? 208.099 130.366 87.279 1.00 194.52 186 ASP F CA 1
ATOM 8169 C C . ASP D 3 193 ? 206.981 130.850 86.357 1.00 194.52 186 ASP F C 1
ATOM 8170 O O . ASP D 3 193 ? 207.040 130.738 85.136 1.00 194.52 186 ASP F O 1
ATOM 8175 N N . ALA D 3 194 ? 205.939 131.433 86.927 1.00 178.26 187 ALA F N 1
ATOM 8176 C CA . ALA D 3 194 ? 204.775 131.765 86.129 1.00 178.26 187 ALA F CA 1
ATOM 8177 C C . ALA D 3 194 ? 204.269 133.175 86.368 1.00 178.26 187 ALA F C 1
ATOM 8178 O O . ALA D 3 194 ? 204.275 133.670 87.497 1.00 178.26 187 ALA F O 1
ATOM 8180 N N . VAL D 3 195 ? 203.861 133.807 85.263 1.00 180.25 188 VAL F N 1
ATOM 8181 C CA . VAL D 3 195 ? 203.184 135.099 85.268 1.00 180.25 188 VAL F CA 1
ATOM 8182 C C . VAL D 3 195 ? 201.949 135.016 86.153 1.00 180.25 188 VAL F C 1
ATOM 8183 O O . VAL D 3 195 ? 201.063 134.183 85.928 1.00 180.25 188 VAL F O 1
ATOM 8187 N N . HIS D 3 196 ? 201.900 135.849 87.189 1.00 188.01 189 HIS F N 1
ATOM 8188 C CA . HIS D 3 196 ? 200.743 135.850 88.076 1.00 188.01 189 HIS F CA 1
ATOM 8189 C C . HIS D 3 196 ? 200.462 137.261 88.564 1.00 188.01 189 HIS F C 1
ATOM 8190 O O . HIS D 3 196 ? 201.296 137.857 89.245 1.00 188.01 189 HIS F O 1
ATOM 8197 N N . VAL D 3 197 ? 199.256 137.757 88.292 1.00 181.82 190 VAL F N 1
ATOM 8198 C CA . VAL D 3 197 ? 198.863 139.124 88.621 1.00 181.82 190 VAL F CA 1
ATOM 8199 C C . VAL D 3 197 ? 197.573 139.082 89.421 1.00 181.82 190 VAL F C 1
ATOM 8200 O O . VAL D 3 197 ? 196.624 138.393 89.034 1.00 181.82 190 VAL F O 1
ATOM 8204 N N . VAL D 3 198 ? 197.533 139.835 90.523 1.00 186.06 191 VAL F N 1
ATOM 8205 C CA . VAL D 3 198 ? 196.363 139.942 91.385 1.00 186.06 191 VAL F CA 1
ATOM 8206 C C . VAL D 3 198 ? 196.020 141.413 91.565 1.00 186.06 191 VAL F C 1
ATOM 8207 O O . VAL D 3 198 ? 196.865 142.197 92.000 1.00 186.06 191 VAL F O 1
ATOM 8211 N N . LEU D 3 199 ? 194.787 141.787 91.239 1.00 186.15 192 LEU F N 1
ATOM 8212 C CA . LEU D 3 199 ? 194.304 143.148 91.438 1.00 186.15 192 LEU F CA 1
ATOM 8213 C C . LEU D 3 199 ? 193.071 143.012 92.315 1.00 186.15 192 LEU F C 1
ATOM 8214 O O . LEU D 3 199 ? 192.032 142.530 91.858 1.00 186.15 192 LEU F O 1
ATOM 8219 N N . ASP D 3 200 ? 193.209 143.383 93.585 1.00 182.90 193 ASP F N 1
ATOM 8220 C CA . ASP D 3 200 ? 192.120 143.365 94.554 1.00 182.90 193 ASP F CA 1
ATOM 8221 C C . ASP D 3 200 ? 192.040 144.776 95.150 1.00 182.90 193 ASP F C 1
ATOM 8222 O O . ASP D 3 200 ? 192.926 145.137 95.938 1.00 182.90 193 ASP F O 1
ATOM 8227 N N . ARG D 3 201 ? 191.085 145.591 94.650 1.00 176.59 194 ARG F N 1
ATOM 8228 C CA . ARG D 3 201 ? 190.689 146.945 95.086 1.00 176.59 194 ARG F CA 1
ATOM 8229 C C . ARG D 3 201 ? 191.932 147.802 95.355 1.00 176.59 194 ARG F C 1
ATOM 8230 O O . ARG D 3 201 ? 192.409 147.862 96.489 1.00 176.59 194 ARG F O 1
ATOM 8238 N N A HIS D 3 202 ? 192.565 148.295 94.291 0.42 182.25 195 HIS F N 1
ATOM 8239 N N B HIS D 3 202 ? 192.575 148.280 94.291 0.58 182.25 195 HIS F N 1
ATOM 8240 C CA A HIS D 3 202 ? 193.694 149.224 94.309 0.42 182.25 195 HIS F CA 1
ATOM 8241 C CA B HIS D 3 202 ? 193.701 149.214 94.302 0.58 182.25 195 HIS F CA 1
ATOM 8242 C C A HIS D 3 202 ? 194.979 148.563 94.795 0.42 182.25 195 HIS F C 1
ATOM 8243 C C B HIS D 3 202 ? 194.984 148.556 94.771 0.58 182.25 195 HIS F C 1
ATOM 8244 O O A HIS D 3 202 ? 196.020 149.231 94.839 0.42 182.25 195 HIS F O 1
ATOM 8245 O O B HIS D 3 202 ? 196.017 149.231 94.830 0.58 182.25 195 HIS F O 1
ATOM 8258 N N . LEU D 3 203 ? 194.972 147.267 95.090 1.00 182.54 196 LEU F N 1
ATOM 8259 C CA . LEU D 3 203 ? 196.200 146.563 95.403 1.00 182.54 196 LEU F CA 1
ATOM 8260 C C . LEU D 3 203 ? 196.485 145.573 94.290 1.00 182.54 196 LEU F C 1
ATOM 8261 O O . LEU D 3 203 ? 195.701 144.653 94.049 1.00 182.54 196 LEU F O 1
ATOM 8266 N N . VAL D 3 204 ? 197.633 145.744 93.648 1.00 193.73 197 VAL F N 1
ATOM 8267 C CA . VAL D 3 204 ? 198.097 144.854 92.598 1.00 193.73 197 VAL F CA 1
ATOM 8268 C C . VAL D 3 204 ? 199.368 144.197 93.101 1.00 193.73 197 VAL F C 1
ATOM 8269 O O . VAL D 3 204 ? 200.262 144.873 93.622 1.00 193.73 197 VAL F O 1
ATOM 8273 N N . THR D 3 205 ? 199.425 142.881 92.987 1.00 194.48 198 THR F N 1
ATOM 8274 C CA . THR D 3 205 ? 200.594 142.105 93.354 1.00 194.48 198 THR F CA 1
ATOM 8275 C C . THR D 3 205 ? 200.945 141.155 92.222 1.00 194.48 198 THR F C 1
ATOM 8276 O O . THR D 3 205 ? 200.080 140.449 91.695 1.00 194.48 198 THR F O 1
ATOM 8280 N N . GLY D 3 206 ? 202.217 141.157 91.853 1.00 198.15 199 GLY F N 1
ATOM 8281 C CA . GLY D 3 206 ? 202.765 140.205 90.909 1.00 198.15 199 GLY F CA 1
ATOM 8282 C C . GLY D 3 206 ? 203.579 139.175 91.670 1.00 198.15 199 GLY F C 1
ATOM 8283 O O . GLY D 3 206 ? 204.188 139.490 92.689 1.00 198.15 199 GLY F O 1
ATOM 8284 N N . GLN D 3 207 ? 203.514 137.926 91.217 1.00 196.41 200 GLN F N 1
ATOM 8285 C CA . GLN D 3 207 ? 204.224 136.878 91.939 1.00 196.41 200 GLN F CA 1
ATOM 8286 C C . GLN D 3 207 ? 205.728 136.926 91.708 1.00 196.41 200 GLN F C 1
ATOM 8287 O O . GLN D 3 207 ? 206.502 136.679 92.637 1.00 196.41 200 GLN F O 1
ATOM 8293 N N . ASN D 3 208 ? 206.171 137.293 90.514 1.00 196.08 201 ASN F N 1
ATOM 8294 C CA . ASN D 3 208 ? 207.560 137.043 90.164 1.00 196.08 201 ASN F CA 1
ATOM 8295 C C . ASN D 3 208 ? 207.974 137.981 89.039 1.00 196.08 201 ASN F C 1
ATOM 8296 O O . ASN D 3 208 ? 207.216 138.861 88.622 1.00 196.08 201 ASN F O 1
ATOM 8301 N N . ALA D 3 209 ? 209.212 137.785 88.571 1.00 200.48 202 ALA F N 1
ATOM 8302 C CA . ALA D 3 209 ? 209.795 138.639 87.542 1.00 200.48 202 ALA F CA 1
ATOM 8303 C C . ALA D 3 209 ? 209.051 138.533 86.222 1.00 200.48 202 ALA F C 1
ATOM 8304 O O . ALA D 3 209 ? 209.045 139.484 85.439 1.00 200.48 202 ALA F O 1
ATOM 8306 N N . SER D 3 210 ? 208.463 137.375 85.937 1.00 194.88 203 SER F N 1
ATOM 8307 C CA . SER D 3 210 ? 207.672 137.225 84.725 1.00 194.88 203 SER F CA 1
ATOM 8308 C C . SER D 3 210 ? 206.376 138.029 84.791 1.00 194.88 203 SER F C 1
ATOM 8309 O O . SER D 3 210 ? 205.979 138.663 83.807 1.00 194.88 203 SER F O 1
ATOM 8312 N N . SER D 3 211 ? 205.721 138.037 85.953 1.00 186.15 204 SER F N 1
ATOM 8313 C CA . SER D 3 211 ? 204.440 138.700 86.208 1.00 186.15 204 SER F CA 1
ATOM 8314 C C . SER D 3 211 ? 204.352 140.215 86.034 1.00 186.15 204 SER F C 1
ATOM 8315 O O . SER D 3 211 ? 203.289 140.797 86.273 1.00 186.15 204 SER F O 1
ATOM 8318 N N . THR D 3 212 ? 205.449 140.858 85.642 1.00 169.28 205 THR F N 1
ATOM 8319 C CA . THR D 3 212 ? 205.531 142.314 85.691 1.00 169.28 205 THR F CA 1
ATOM 8320 C C . THR D 3 212 ? 204.615 143.002 84.680 1.00 169.28 205 THR F C 1
ATOM 8321 O O . THR D 3 212 ? 203.935 143.975 85.025 1.00 169.28 205 THR F O 1
ATOM 8325 N N . VAL D 3 213 ? 204.596 142.524 83.431 1.00 150.98 206 VAL F N 1
ATOM 8326 C CA . VAL D 3 213 ? 203.914 143.263 82.366 1.00 150.98 206 VAL F CA 1
ATOM 8327 C C . VAL D 3 213 ? 202.411 143.467 82.534 1.00 150.98 206 VAL F C 1
ATOM 8328 O O . VAL D 3 213 ? 201.945 144.579 82.251 1.00 150.98 206 VAL F O 1
ATOM 8332 N N . PRO D 3 214 ? 201.579 142.489 82.994 1.00 167.50 207 PRO F N 1
ATOM 8333 C CA . PRO D 3 214 ? 200.165 142.860 83.142 1.00 167.50 207 PRO F CA 1
ATOM 8334 C C . PRO D 3 214 ? 199.878 143.673 84.389 1.00 167.50 207 PRO F C 1
ATOM 8335 O O . PRO D 3 214 ? 199.017 144.561 84.347 1.00 167.50 207 PRO F O 1
ATOM 8339 N N . ALA D 3 215 ? 200.647 143.406 85.454 1.00 189.81 208 ALA F N 1
ATOM 8340 C CA . ALA D 3 215 ? 200.426 144.019 86.764 1.00 189.81 208 ALA F CA 1
ATOM 8341 C C . ALA D 3 215 ? 200.486 145.531 86.686 1.00 189.81 208 ALA F C 1
ATOM 8342 O O . ALA D 3 215 ? 199.541 146.225 87.087 1.00 189.81 208 ALA F O 1
ATOM 8344 N N . VAL D 3 216 ? 201.539 146.050 86.065 1.00 196.36 209 VAL F N 1
ATOM 8345 C CA . VAL D 3 216 ? 201.679 147.489 85.996 1.00 196.36 209 VAL F CA 1
ATOM 8346 C C . VAL D 3 216 ? 200.699 148.034 84.965 1.00 196.36 209 VAL F C 1
ATOM 8347 O O . VAL D 3 216 ? 200.151 149.131 85.154 1.00 196.36 209 VAL F O 1
ATOM 8351 N N . GLN D 3 217 ? 200.358 147.212 83.954 1.00 178.10 210 GLN F N 1
ATOM 8352 C CA . GLN D 3 217 ? 199.301 147.560 83.014 1.00 178.10 210 GLN F CA 1
ATOM 8353 C C . GLN D 3 217 ? 197.977 147.697 83.733 1.00 178.10 210 GLN F C 1
ATOM 8354 O O . GLN D 3 217 ? 197.188 148.598 83.417 1.00 178.10 210 GLN F O 1
ATOM 8360 N N . ASN D 3 218 ? 197.769 146.870 84.758 1.00 180.49 211 ASN F N 1
ATOM 8361 C CA . ASN D 3 218 ? 196.557 146.968 85.548 1.00 180.49 211 ASN F CA 1
ATOM 8362 C C . ASN D 3 218 ? 196.553 148.278 86.305 1.00 180.49 211 ASN F C 1
ATOM 8363 O O . ASN D 3 218 ? 195.537 148.985 86.333 1.00 180.49 211 ASN F O 1
ATOM 8368 N N . LEU D 3 219 ? 197.701 148.617 86.908 1.00 186.23 212 LEU F N 1
ATOM 8369 C CA . LEU D 3 219 ? 197.880 149.932 87.503 1.00 186.23 212 LEU F CA 1
ATOM 8370 C C . LEU D 3 219 ? 197.659 151.017 86.462 1.00 186.23 212 LEU F C 1
ATOM 8371 O O . LEU D 3 219 ? 196.992 152.023 86.739 1.00 186.23 212 LEU F O 1
ATOM 8376 N N . LEU D 3 220 ? 198.147 150.775 85.235 1.00 178.84 213 LEU F N 1
ATOM 8377 C CA . LEU D 3 220 ? 197.926 151.695 84.127 1.00 178.84 213 LEU F CA 1
ATOM 8378 C C . LEU D 3 220 ? 196.439 151.829 83.863 1.00 178.84 213 LEU F C 1
ATOM 8379 O O . LEU D 3 220 ? 195.939 152.928 83.595 1.00 178.84 213 LEU F O 1
ATOM 8384 N N . PHE D 3 221 ? 195.715 150.721 83.982 1.00 193.17 214 PHE F N 1
ATOM 8385 C CA . PHE D 3 221 ? 194.275 150.780 83.824 1.00 193.17 214 PHE F CA 1
ATOM 8386 C C . PHE D 3 221 ? 193.642 151.509 84.994 1.00 193.17 214 PHE F C 1
ATOM 8387 O O . PHE D 3 221 ? 192.645 152.220 84.819 1.00 193.17 214 PHE F O 1
ATOM 8395 N N . LEU D 3 222 ? 194.165 151.262 86.202 1.00 198.59 215 LEU F N 1
ATOM 8396 C CA . LEU D 3 222 ? 193.661 151.896 87.418 1.00 198.59 215 LEU F CA 1
ATOM 8397 C C . LEU D 3 222 ? 193.680 153.419 87.322 1.00 198.59 215 LEU F C 1
ATOM 8398 O O . LEU D 3 222 ? 192.717 154.085 87.721 1.00 198.59 215 LEU F O 1
ATOM 8403 N N . CYS D 3 223 ? 194.758 153.983 86.778 1.00 233.57 216 CYS F N 1
ATOM 8404 C CA . CYS D 3 223 ? 194.876 155.420 86.579 1.00 233.57 216 CYS F CA 1
ATOM 8405 C C . CYS D 3 223 ? 194.412 155.856 85.196 1.00 233.57 216 CYS F C 1
ATOM 8406 O O . CYS D 3 223 ? 194.745 156.963 84.759 1.00 233.57 216 CYS F O 1
ATOM 8409 N N . GLY D 3 224 ? 193.664 155.008 84.498 1.00 245.27 217 GLY F N 1
ATOM 8410 C CA . GLY D 3 224 ? 193.181 155.332 83.171 1.00 245.27 217 GLY F CA 1
ATOM 8411 C C . GLY D 3 224 ? 191.841 156.045 83.189 1.00 245.27 217 GLY F C 1
ATOM 8412 O O . GLY D 3 224 ? 191.518 156.777 84.128 1.00 245.27 217 GLY F O 1
ATOM 8413 N N . HIS E 2 5 ? 184.645 176.883 136.202 1.00 195.10 -2 HIS D N 1
ATOM 8414 C CA . HIS E 2 5 ? 184.410 177.215 134.802 1.00 195.10 -2 HIS D CA 1
ATOM 8415 C C . HIS E 2 5 ? 182.974 176.909 134.391 1.00 195.10 -2 HIS D C 1
ATOM 8416 O O . HIS E 2 5 ? 182.041 177.287 135.101 1.00 195.10 -2 HIS D O 1
ATOM 8418 N N . HIS E 2 6 ? 182.802 176.255 133.241 1.00 184.75 -1 HIS D N 1
ATOM 8419 C CA . HIS E 2 6 ? 181.471 175.860 132.800 1.00 184.75 -1 HIS D CA 1
ATOM 8420 C C . HIS E 2 6 ? 180.883 174.841 133.762 1.00 184.75 -1 HIS D C 1
ATOM 8421 O O . HIS E 2 6 ? 181.554 173.893 134.179 1.00 184.75 -1 HIS D O 1
ATOM 8423 N N . HIS E 2 7 ? 179.648 175.076 134.170 1.00 178.56 0 HIS D N 1
ATOM 8424 C CA . HIS E 2 7 ? 179.031 174.222 135.161 1.00 178.56 0 HIS D CA 1
ATOM 8425 C C . HIS E 2 7 ? 177.559 174.076 134.823 1.00 178.56 0 HIS D C 1
ATOM 8426 O O . HIS E 2 7 ? 176.953 174.970 134.228 1.00 178.56 0 HIS D O 1
ATOM 8428 N N . HIS E 2 8 ? 176.991 172.938 135.195 1.00 159.01 1 HIS D N 1
ATOM 8429 C CA . HIS E 2 8 ? 175.578 172.668 134.979 1.00 159.01 1 HIS D CA 1
ATOM 8430 C C . HIS E 2 8 ? 174.916 172.401 136.321 1.00 159.01 1 HIS D C 1
ATOM 8431 O O . HIS E 2 8 ? 175.366 171.543 137.074 1.00 159.01 1 HIS D O 1
ATOM 8438 N N . LYS E 2 9 ? 173.833 173.102 136.606 1.00 149.64 2 LYS D N 1
ATOM 8439 C CA . LYS E 2 9 ? 173.280 173.157 137.952 1.00 149.64 2 LYS D CA 1
ATOM 8440 C C . LYS E 2 9 ? 172.180 172.109 138.101 1.00 149.64 2 LYS D C 1
ATOM 8441 O O . LYS E 2 9 ? 171.219 172.117 137.329 1.00 149.64 2 LYS D O 1
ATOM 8447 N N . GLY E 2 10 ? 172.318 171.206 139.082 1.00 123.42 3 GLY D N 1
ATOM 8448 C CA . GLY E 2 10 ? 171.320 170.170 139.316 1.00 123.42 3 GLY D CA 1
ATOM 8449 C C . GLY E 2 10 ? 170.762 170.024 140.722 1.00 123.42 3 GLY D C 1
ATOM 8450 O O . GLY E 2 10 ? 171.512 169.869 141.688 1.00 123.42 3 GLY D O 1
ATOM 8451 N N . LEU E 2 11 ? 169.438 170.085 140.841 1.00 93.61 4 LEU D N 1
ATOM 8452 C CA . LEU E 2 11 ? 168.760 169.940 142.124 1.00 93.61 4 LEU D CA 1
ATOM 8453 C C . LEU E 2 11 ? 168.831 168.516 142.658 1.00 93.61 4 LEU D C 1
ATOM 8454 O O . LEU E 2 11 ? 168.743 167.554 141.897 1.00 93.61 4 LEU D O 1
ATOM 8459 N N . TYR E 2 12 ? 169.056 168.379 143.965 1.00 104.16 5 TYR D N 1
ATOM 8460 C CA . TYR E 2 12 ? 169.216 167.061 144.567 1.00 104.16 5 TYR D CA 1
ATOM 8461 C C . TYR E 2 12 ? 168.344 166.878 145.810 1.00 104.16 5 TYR D C 1
ATOM 8462 O O . TYR E 2 12 ? 168.431 167.664 146.757 1.00 104.16 5 TYR D O 1
ATOM 8471 N N . PHE E 2 13 ? 167.523 165.824 145.800 1.00 119.25 6 PHE D N 1
ATOM 8472 C CA . PHE E 2 13 ? 166.724 165.376 146.939 1.00 119.25 6 PHE D CA 1
ATOM 8473 C C . PHE E 2 13 ? 167.619 164.843 148.043 1.00 119.25 6 PHE D C 1
ATOM 8474 O O . PHE E 2 13 ? 168.558 164.097 147.778 1.00 119.25 6 PHE D O 1
ATOM 8482 N N . GLN E 2 14 ? 167.336 165.214 149.287 1.00 151.59 7 GLN D N 1
ATOM 8483 C CA . GLN E 2 14 ? 168.061 164.645 150.416 1.00 151.59 7 GLN D CA 1
ATOM 8484 C C . GLN E 2 14 ? 167.148 163.680 151.166 1.00 151.59 7 GLN D C 1
ATOM 8485 O O . GLN E 2 14 ? 165.977 163.983 151.418 1.00 151.59 7 GLN D O 1
ATOM 8491 N N . GLN E 2 15 ? 167.668 162.492 151.450 1.00 182.17 8 GLN D N 1
ATOM 8492 C CA . GLN E 2 15 ? 166.953 161.463 152.202 1.00 182.17 8 GLN D CA 1
ATOM 8493 C C . GLN E 2 15 ? 167.071 161.694 153.704 1.00 182.17 8 GLN D C 1
ATOM 8494 O O . GLN E 2 15 ? 168.125 161.453 154.295 1.00 182.17 8 GLN D O 1
ATOM 8500 N N . SER E 2 16 ? 165.999 162.176 154.334 1.00 183.54 9 SER D N 1
ATOM 8501 C CA . SER E 2 16 ? 165.987 162.287 155.787 1.00 183.54 9 SER D CA 1
ATOM 8502 C C . SER E 2 16 ? 164.588 161.999 156.302 1.00 183.54 9 SER D C 1
ATOM 8503 O O . SER E 2 16 ? 163.594 162.278 155.625 1.00 183.54 9 SER D O 1
ATOM 8506 N N . SER E 2 17 ? 164.545 161.489 157.539 1.00 182.00 10 SER D N 1
ATOM 8507 C CA . SER E 2 17 ? 163.377 161.085 158.325 1.00 182.00 10 SER D CA 1
ATOM 8508 C C . SER E 2 17 ? 162.239 160.449 157.531 1.00 182.00 10 SER D C 1
ATOM 8509 O O . SER E 2 17 ? 161.069 160.813 157.692 1.00 182.00 10 SER D O 1
ATOM 8512 N N . THR E 2 18 ? 162.608 159.538 156.632 1.00 194.84 11 THR D N 1
ATOM 8513 C CA . THR E 2 18 ? 161.760 158.690 155.794 1.00 194.84 11 THR D CA 1
ATOM 8514 C C . THR E 2 18 ? 160.833 159.356 154.774 1.00 194.84 11 THR D C 1
ATOM 8515 O O . THR E 2 18 ? 160.444 158.659 153.828 1.00 194.84 11 THR D O 1
ATOM 8519 N N . ASP E 2 19 ? 160.563 160.670 154.864 1.00 217.43 12 ASP D N 1
ATOM 8520 C CA . ASP E 2 19 ? 159.721 161.415 153.912 1.00 217.43 12 ASP D CA 1
ATOM 8521 C C . ASP E 2 19 ? 159.568 162.870 154.344 1.00 217.43 12 ASP D C 1
ATOM 8522 O O . ASP E 2 19 ? 159.891 163.256 155.471 1.00 217.43 12 ASP D O 1
ATOM 8527 N N . GLU E 2 20 ? 159.072 163.673 153.396 1.00 204.34 13 GLU D N 1
ATOM 8528 C CA . GLU E 2 20 ? 158.559 165.037 153.532 1.00 204.34 13 GLU D CA 1
ATOM 8529 C C . GLU E 2 20 ? 159.625 166.062 153.919 1.00 204.34 13 GLU D C 1
ATOM 8530 O O . GLU E 2 20 ? 159.288 167.206 154.245 1.00 204.34 13 GLU D O 1
ATOM 8536 N N . GLU E 2 21 ? 160.904 165.692 153.921 1.00 160.83 14 GLU D N 1
ATOM 8537 C CA . GLU E 2 21 ? 161.957 166.605 154.342 1.00 160.83 14 GLU D CA 1
ATOM 8538 C C . GLU E 2 21 ? 162.917 167.008 153.221 1.00 160.83 14 GLU D C 1
ATOM 8539 O O . GLU E 2 21 ? 164.052 167.397 153.510 1.00 160.83 14 GLU D O 1
ATOM 8545 N N . ILE E 2 22 ? 162.519 166.846 151.956 1.00 113.90 15 ILE D N 1
ATOM 8546 C CA . ILE E 2 22 ? 163.359 167.264 150.837 1.00 113.90 15 ILE D CA 1
ATOM 8547 C C . ILE E 2 22 ? 163.647 168.758 150.886 1.00 113.90 15 ILE D C 1
ATOM 8548 O O . ILE E 2 22 ? 162.778 169.572 151.229 1.00 113.90 15 ILE D O 1
ATOM 8553 N N . THR E 2 23 ? 164.905 169.112 150.629 1.00 107.97 16 THR D N 1
ATOM 8554 C CA . THR E 2 23 ? 165.446 170.462 150.508 1.00 107.97 16 THR D CA 1
ATOM 8555 C C . THR E 2 23 ? 166.882 170.271 150.064 1.00 107.97 16 THR D C 1
ATOM 8556 O O . THR E 2 23 ? 167.435 169.199 150.280 1.00 107.97 16 THR D O 1
ATOM 8560 N N . PHE E 2 24 ? 167.381 171.235 149.277 1.00 117.83 17 PHE D N 1
ATOM 8561 C CA . PHE E 2 24 ? 168.759 171.671 149.006 1.00 117.83 17 PHE D CA 1
ATOM 8562 C C . PHE E 2 24 ? 168.746 172.560 147.779 1.00 117.83 17 PHE D C 1
ATOM 8563 O O . PHE E 2 24 ? 167.852 172.452 146.936 1.00 117.83 17 PHE D O 1
ATOM 8571 N N . VAL E 2 25 ? 169.768 173.391 147.634 1.00 100.96 18 VAL D N 1
ATOM 8572 C CA . VAL E 2 25 ? 169.903 174.173 146.422 1.00 100.96 18 VAL D CA 1
ATOM 8573 C C . VAL E 2 25 ? 170.535 173.285 145.364 1.00 100.96 18 VAL D C 1
ATOM 8574 O O . VAL E 2 25 ? 171.080 172.219 145.657 1.00 100.96 18 VAL D O 1
ATOM 8578 N N . PHE E 2 26 ? 170.410 173.693 144.120 1.00 107.88 19 PHE D N 1
ATOM 8579 C CA . PHE E 2 26 ? 171.040 172.933 143.069 1.00 107.88 19 PHE D CA 1
ATOM 8580 C C . PHE E 2 26 ? 172.554 173.033 143.162 1.00 107.88 19 PHE D C 1
ATOM 8581 O O . PHE E 2 26 ? 173.115 174.092 143.444 1.00 107.88 19 PHE D O 1
ATOM 8589 N N . GLN E 2 27 ? 173.198 171.887 142.984 1.00 139.18 20 GLN D N 1
ATOM 8590 C CA . GLN E 2 27 ? 174.637 171.712 143.081 1.00 139.18 20 GLN D CA 1
ATOM 8591 C C . GLN E 2 27 ? 175.242 171.563 141.696 1.00 139.18 20 GLN D C 1
ATOM 8592 O O . GLN E 2 27 ? 174.608 171.056 140.770 1.00 139.18 20 GLN D O 1
ATOM 8598 N N . GLU E 2 28 ? 176.461 172.054 141.562 1.00 178.80 21 GLU D N 1
ATOM 8599 C CA . GLU E 2 28 ? 177.153 172.038 140.287 1.00 178.80 21 GLU D CA 1
ATOM 8600 C C . GLU E 2 28 ? 177.469 170.637 139.775 1.00 178.80 21 GLU D C 1
ATOM 8601 O O . GLU E 2 28 ? 177.634 169.681 140.533 1.00 178.80 21 GLU D O 1
ATOM 8607 N N . LYS E 2 29 ? 177.526 170.546 138.458 1.00 163.18 22 LYS D N 1
ATOM 8608 C CA . LYS E 2 29 ? 178.122 169.458 137.713 1.00 163.18 22 LYS D CA 1
ATOM 8609 C C . LYS E 2 29 ? 179.247 170.082 136.914 1.00 163.18 22 LYS D C 1
ATOM 8610 O O . LYS E 2 29 ? 179.021 171.056 136.187 1.00 163.18 22 LYS D O 1
ATOM 8616 N N . GLU E 2 30 ? 180.447 169.538 137.053 1.00 184.11 23 GLU D N 1
ATOM 8617 C CA . GLU E 2 30 ? 181.626 170.110 136.431 1.00 184.11 23 GLU D CA 1
ATOM 8618 C C . GLU E 2 30 ? 182.220 169.120 135.444 1.00 184.11 23 GLU D C 1
ATOM 8619 O O . GLU E 2 30 ? 182.508 167.977 135.816 1.00 184.11 23 GLU D O 1
ATOM 8625 N N . ASP E 2 31 ? 182.396 169.577 134.196 1.00 180.36 24 ASP D N 1
ATOM 8626 C CA . ASP E 2 31 ? 183.082 168.846 133.122 1.00 180.36 24 ASP D CA 1
ATOM 8627 C C . ASP E 2 31 ? 182.490 167.463 132.879 1.00 180.36 24 ASP D C 1
ATOM 8628 O O . ASP E 2 31 ? 183.222 166.489 132.696 1.00 180.36 24 ASP D O 1
ATOM 8633 N N . LEU E 2 32 ? 181.166 167.369 132.914 1.00 125.06 25 LEU D N 1
ATOM 8634 C CA . LEU E 2 32 ? 180.516 166.080 132.714 1.00 125.06 25 LEU D CA 1
ATOM 8635 C C . LEU E 2 32 ? 180.700 165.628 131.273 1.00 125.06 25 LEU D C 1
ATOM 8636 O O . LEU E 2 32 ? 180.360 166.375 130.348 1.00 125.06 25 LEU D O 1
ATOM 8641 N N . PRO E 2 33 ? 181.242 164.453 131.037 1.00 116.42 26 PRO D N 1
ATOM 8642 C CA . PRO E 2 33 ? 181.368 163.969 129.664 1.00 116.42 26 PRO D CA 1
ATOM 8643 C C . PRO E 2 33 ? 180.239 163.026 129.323 1.00 116.42 26 PRO D C 1
ATOM 8644 O O . PRO E 2 33 ? 179.393 162.741 130.176 1.00 116.42 26 PRO D O 1
ATOM 8648 N N . VAL E 2 34 ? 180.180 162.558 128.081 1.00 121.91 27 VAL D N 1
ATOM 8649 C CA . VAL E 2 34 ? 179.168 161.565 127.755 1.00 121.91 27 VAL D CA 1
ATOM 8650 C C . VAL E 2 34 ? 179.812 160.180 127.861 1.00 121.91 27 VAL D C 1
ATOM 8651 O O . VAL E 2 34 ? 180.025 159.466 126.874 1.00 121.91 27 VAL D O 1
ATOM 8655 N N . THR E 2 35 ? 180.131 159.768 129.081 1.00 135.52 28 THR D N 1
ATOM 8656 C CA . THR E 2 35 ? 180.620 158.410 129.199 1.00 135.52 28 THR D CA 1
ATOM 8657 C C . THR E 2 35 ? 179.447 157.459 129.335 1.00 135.52 28 THR D C 1
ATOM 8658 O O . THR E 2 35 ? 178.344 157.884 129.698 1.00 135.52 28 THR D O 1
ATOM 8662 N N . GLU E 2 36 ? 179.676 156.219 128.863 1.00 122.99 29 GLU D N 1
ATOM 8663 C CA . GLU E 2 36 ? 179.017 154.915 129.029 1.00 122.99 29 GLU D CA 1
ATOM 8664 C C . GLU E 2 36 ? 178.677 154.605 127.573 1.00 122.99 29 GLU D C 1
ATOM 8665 O O . GLU E 2 36 ? 178.911 155.476 126.731 1.00 122.99 29 GLU D O 1
ATOM 8671 N N . ASP E 2 37 ? 178.133 153.445 127.208 1.00 112.36 30 ASP D N 1
ATOM 8672 C CA . ASP E 2 37 ? 177.988 153.198 125.776 1.00 112.36 30 ASP D CA 1
ATOM 8673 C C . ASP E 2 37 ? 176.555 153.045 125.286 1.00 112.36 30 ASP D C 1
ATOM 8674 O O . ASP E 2 37 ? 176.350 152.750 124.105 1.00 112.36 30 ASP D O 1
ATOM 8679 N N . ASN E 2 38 ? 175.565 153.308 126.126 1.00 110.45 31 ASN D N 1
ATOM 8680 C CA . ASN E 2 38 ? 174.166 153.272 125.721 1.00 110.45 31 ASN D CA 1
ATOM 8681 C C . ASN E 2 38 ? 173.435 154.473 126.288 1.00 110.45 31 ASN D C 1
ATOM 8682 O O . ASN E 2 38 ? 172.204 154.528 126.220 1.00 110.45 31 ASN D O 1
ATOM 8687 N N . PHE E 2 39 ? 174.167 155.423 126.833 1.00 96.76 32 PHE D N 1
ATOM 8688 C CA . PHE E 2 39 ? 173.639 156.621 127.451 1.00 96.76 32 PHE D CA 1
ATOM 8689 C C . PHE E 2 39 ? 173.983 157.800 126.564 1.00 96.76 32 PHE D C 1
ATOM 8690 O O . PHE E 2 39 ? 175.147 157.984 126.204 1.00 96.76 32 PHE D O 1
ATOM 8698 N N . VAL E 2 40 ? 172.970 158.568 126.187 1.00 78.26 33 VAL D N 1
ATOM 8699 C CA . VAL E 2 40 ? 173.130 159.692 125.280 1.00 78.26 33 VAL D CA 1
ATOM 8700 C C . VAL E 2 40 ? 173.011 160.999 126.039 1.00 78.26 33 VAL D C 1
ATOM 8701 O O . VAL E 2 40 ? 172.373 161.092 127.097 1.00 78.26 33 VAL D O 1
ATOM 8705 N N . LYS E 2 41 ? 173.708 161.997 125.526 1.00 100.14 34 LYS D N 1
ATOM 8706 C CA . LYS E 2 41 ? 173.690 163.330 126.083 1.00 100.14 34 LYS D CA 1
ATOM 8707 C C . LYS E 2 41 ? 172.732 164.190 125.281 1.00 100.14 34 LYS D C 1
ATOM 8708 O O . LYS E 2 41 ? 172.870 164.304 124.052 1.00 100.14 34 LYS D O 1
ATOM 8714 N N . LEU E 2 42 ? 171.820 164.833 126.005 1.00 100.23 35 LEU D N 1
ATOM 8715 C CA . LEU E 2 42 ? 170.747 165.692 125.526 1.00 100.23 35 LEU D CA 1
ATOM 8716 C C . LEU E 2 42 ? 170.999 167.127 125.926 1.00 100.23 35 LEU D C 1
ATOM 8717 O O . LEU E 2 42 ? 171.403 167.395 127.060 1.00 100.23 35 LEU D O 1
ATOM 8722 N N . GLN E 2 43 ? 170.678 168.041 125.025 1.00 107.97 36 GLN D N 1
ATOM 8723 C CA . GLN E 2 43 ? 170.394 169.405 125.436 1.00 107.97 36 GLN D CA 1
ATOM 8724 C C . GLN E 2 43 ? 168.953 169.420 125.892 1.00 107.97 36 GLN D C 1
ATOM 8725 O O . GLN E 2 43 ? 168.038 169.360 125.076 1.00 107.97 36 GLN D O 1
ATOM 8731 N N . VAL E 2 44 ? 168.758 169.478 127.206 1.00 117.16 37 VAL D N 1
ATOM 8732 C CA . VAL E 2 44 ? 167.423 169.435 127.781 1.00 117.16 37 VAL D CA 1
ATOM 8733 C C . VAL E 2 44 ? 166.719 170.742 127.475 1.00 117.16 37 VAL D C 1
ATOM 8734 O O . VAL E 2 44 ? 167.271 171.823 127.700 1.00 117.16 37 VAL D O 1
ATOM 8738 N N . LYS E 2 45 ? 165.523 170.652 126.908 1.00 105.48 38 LYS D N 1
ATOM 8739 C CA . LYS E 2 45 ? 164.719 171.843 126.699 1.00 105.48 38 LYS D CA 1
ATOM 8740 C C . LYS E 2 45 ? 163.617 172.030 127.726 1.00 105.48 38 LYS D C 1
ATOM 8741 O O . LYS E 2 45 ? 163.224 173.171 127.988 1.00 105.48 38 LYS D O 1
ATOM 8747 N N . ALA E 2 46 ? 163.124 170.953 128.332 1.00 100.86 39 ALA D N 1
ATOM 8748 C CA . ALA E 2 46 ? 162.002 171.094 129.245 1.00 100.86 39 ALA D CA 1
ATOM 8749 C C . ALA E 2 46 ? 162.014 169.945 130.233 1.00 100.86 39 ALA D C 1
ATOM 8750 O O . ALA E 2 46 ? 162.319 168.809 129.872 1.00 100.86 39 ALA D O 1
ATOM 8752 N N . CYS E 2 47 ? 161.644 170.260 131.469 1.00 83.44 40 CYS D N 1
ATOM 8753 C CA . CYS E 2 47 ? 161.633 169.325 132.584 1.00 83.44 40 CYS D CA 1
ATOM 8754 C C . CYS E 2 47 ? 160.334 169.508 133.335 1.00 83.44 40 CYS D C 1
ATOM 8755 O O . CYS E 2 47 ? 160.070 170.591 133.851 1.00 83.44 40 CYS D O 1
ATOM 8758 N N . ALA E 2 48 ? 159.542 168.467 133.435 1.00 80.43 41 ALA D N 1
ATOM 8759 C CA . ALA E 2 48 ? 158.312 168.595 134.181 1.00 80.43 41 ALA D CA 1
ATOM 8760 C C . ALA E 2 48 ? 158.556 168.174 135.608 1.00 80.43 41 ALA D C 1
ATOM 8761 O O . ALA E 2 48 ? 159.440 167.369 135.893 1.00 80.43 41 ALA D O 1
ATOM 8763 N N . LEU E 2 49 ? 157.781 168.746 136.506 1.00 82.21 42 LEU D N 1
ATOM 8764 C CA . LEU E 2 49 ? 157.898 168.445 137.917 1.00 82.21 42 LEU D CA 1
ATOM 8765 C C . LEU E 2 49 ? 156.770 167.521 138.337 1.00 82.21 42 LEU D C 1
ATOM 8766 O O . LEU E 2 49 ? 155.630 167.665 137.889 1.00 82.21 42 LEU D O 1
ATOM 8771 N N . SER E 2 50 ? 157.101 166.567 139.196 1.00 65.64 43 SER D N 1
ATOM 8772 C CA . SER E 2 50 ? 156.126 165.675 139.793 1.00 65.64 43 SER D CA 1
ATOM 8773 C C . SER E 2 50 ? 156.471 165.521 141.261 1.00 65.64 43 SER D C 1
ATOM 8774 O O . SER E 2 50 ? 157.633 165.669 141.647 1.00 65.64 43 SER D O 1
ATOM 8777 N N . GLN E 2 51 ? 155.440 165.327 142.083 1.00 85.03 44 GLN D N 1
ATOM 8778 C CA . GLN E 2 51 ? 155.661 164.991 143.479 1.00 85.03 44 GLN D CA 1
ATOM 8779 C C . GLN E 2 51 ? 156.485 163.724 143.557 1.00 85.03 44 GLN D C 1
ATOM 8780 O O . GLN E 2 51 ? 156.208 162.744 142.867 1.00 85.03 44 GLN D O 1
ATOM 8786 N N . ILE E 2 52 ? 157.511 163.752 144.381 1.00 79.91 45 ILE D N 1
ATOM 8787 C CA . ILE E 2 52 ? 158.421 162.626 144.455 1.00 79.91 45 ILE D CA 1
ATOM 8788 C C . ILE E 2 52 ? 157.770 161.584 145.344 1.00 79.91 45 ILE D C 1
ATOM 8789 O O . ILE E 2 52 ? 157.386 161.881 146.478 1.00 79.91 45 ILE D O 1
ATOM 8794 N N . ASN E 2 53 ? 157.609 160.372 144.831 1.00 125.02 46 ASN D N 1
ATOM 8795 C CA . ASN E 2 53 ? 157.118 159.302 145.691 1.00 125.02 46 ASN D CA 1
ATOM 8796 C C . ASN E 2 53 ? 158.311 158.829 146.512 1.00 125.02 46 ASN D C 1
ATOM 8797 O O . ASN E 2 53 ? 159.009 157.876 146.160 1.00 125.02 46 ASN D O 1
ATOM 8802 N N . THR E 2 54 ? 158.525 159.515 147.637 1.00 111.89 47 THR D N 1
ATOM 8803 C CA . THR E 2 54 ? 159.717 159.308 148.447 1.00 111.89 47 THR D CA 1
ATOM 8804 C C . THR E 2 54 ? 159.696 157.962 149.144 1.00 111.89 47 THR D C 1
ATOM 8805 O O . THR E 2 54 ? 160.750 157.343 149.325 1.00 111.89 47 THR D O 1
ATOM 8809 N N . LYS E 2 55 ? 158.520 157.542 149.615 1.00 110.58 48 LYS D N 1
ATOM 8810 C CA . LYS E 2 55 ? 158.383 156.257 150.291 1.00 110.58 48 LYS D CA 1
ATOM 8811 C C . LYS E 2 55 ? 158.807 155.126 149.376 1.00 110.58 48 LYS D C 1
ATOM 8812 O O . LYS E 2 55 ? 159.420 154.144 149.816 1.00 110.58 48 LYS D O 1
ATOM 8818 N N . LEU E 2 56 ? 158.463 155.241 148.102 1.00 101.91 49 LEU D N 1
ATOM 8819 C CA . LEU E 2 56 ? 158.939 154.285 147.121 1.00 101.91 49 LEU D CA 1
ATOM 8820 C C . LEU E 2 56 ? 160.450 154.327 146.952 1.00 101.91 49 LEU D C 1
ATOM 8821 O O . LEU E 2 56 ? 161.060 153.283 146.705 1.00 101.91 49 LEU D O 1
ATOM 8826 N N . LEU E 2 57 ? 161.070 155.508 147.060 1.00 106.01 50 LEU D N 1
ATOM 8827 C CA . LEU E 2 57 ? 162.530 155.565 147.049 1.00 106.01 50 LEU D CA 1
ATOM 8828 C C . LEU E 2 57 ? 163.129 154.877 148.265 1.00 106.01 50 LEU D C 1
ATOM 8829 O O . LEU E 2 57 ? 164.170 154.216 148.163 1.00 106.01 50 LEU D O 1
ATOM 8834 N N . ALA E 2 58 ? 162.485 155.040 149.422 1.00 127.03 51 ALA D N 1
ATOM 8835 C CA . ALA E 2 58 ? 162.996 154.483 150.669 1.00 127.03 51 ALA D CA 1
ATOM 8836 C C . ALA E 2 58 ? 162.926 152.963 150.681 1.00 127.03 51 ALA D C 1
ATOM 8837 O O . ALA E 2 58 ? 163.898 152.296 151.039 1.00 127.03 51 ALA D O 1
ATOM 8839 N N . GLU E 2 59 ? 161.774 152.396 150.321 1.00 124.54 52 GLU D N 1
ATOM 8840 C CA . GLU E 2 59 ? 161.689 150.941 150.202 1.00 124.54 52 GLU D CA 1
ATOM 8841 C C . GLU E 2 59 ? 162.443 150.411 148.991 1.00 124.54 52 GLU D C 1
ATOM 8842 O O . GLU E 2 59 ? 162.814 149.235 148.967 1.00 124.54 52 GLU D O 1
ATOM 8848 N N . MET E 2 60 ? 162.617 151.235 147.956 1.00 150.13 53 MET D N 1
ATOM 8849 C CA . MET E 2 60 ? 163.477 150.875 146.833 1.00 150.13 53 MET D CA 1
ATOM 8850 C C . MET E 2 60 ? 164.939 150.807 147.271 1.00 150.13 53 MET D C 1
ATOM 8851 O O . MET E 2 60 ? 165.731 150.070 146.670 1.00 150.13 53 MET D O 1
ATOM 8856 N N . LYS E 2 61 ? 165.313 151.632 148.255 1.00 178.66 54 LYS D N 1
ATOM 8857 C CA . LYS E 2 61 ? 166.528 151.476 149.068 1.00 178.66 54 LYS D CA 1
ATOM 8858 C C . LYS E 2 61 ? 167.843 151.805 148.367 1.00 178.66 54 LYS D C 1
ATOM 8859 O O . LYS E 2 61 ? 168.831 151.109 148.606 1.00 178.66 54 LYS D O 1
ATOM 8865 N N . MET E 2 62 ? 167.915 152.809 147.497 1.00 168.58 55 MET D N 1
ATOM 8866 C CA . MET E 2 62 ? 169.290 153.096 147.110 1.00 168.58 55 MET D CA 1
ATOM 8867 C C . MET E 2 62 ? 169.853 154.093 148.113 1.00 168.58 55 MET D C 1
ATOM 8868 O O . MET E 2 62 ? 169.116 154.860 148.737 1.00 168.58 55 MET D O 1
ATOM 8873 N N . LYS E 2 63 ? 171.176 154.072 148.267 1.00 176.10 56 LYS D N 1
ATOM 8874 C CA . LYS E 2 63 ? 171.835 154.558 149.473 1.00 176.10 56 LYS D CA 1
ATOM 8875 C C . LYS E 2 63 ? 172.431 155.941 149.294 1.00 176.10 56 LYS D C 1
ATOM 8876 O O . LYS E 2 63 ? 173.430 156.273 149.938 1.00 176.10 56 LYS D O 1
ATOM 8882 N N . LYS E 2 64 ? 171.852 156.752 148.431 1.00 139.05 57 LYS D N 1
ATOM 8883 C CA . LYS E 2 64 ? 172.470 158.023 148.129 1.00 139.05 57 LYS D CA 1
ATOM 8884 C C . LYS E 2 64 ? 172.082 159.044 149.181 1.00 139.05 57 LYS D C 1
ATOM 8885 O O . LYS E 2 64 ? 171.040 158.942 149.827 1.00 139.05 57 LYS D O 1
ATOM 8891 N N . ASP E 2 65 ? 172.959 160.011 149.386 1.00 116.76 58 ASP D N 1
ATOM 8892 C CA . ASP E 2 65 ? 172.583 161.144 150.208 1.00 116.76 58 ASP D CA 1
ATOM 8893 C C . ASP E 2 65 ? 171.826 162.165 149.382 1.00 116.76 58 ASP D C 1
ATOM 8894 O O . ASP E 2 65 ? 170.926 162.843 149.883 1.00 116.76 58 ASP D O 1
ATOM 8899 N N . LEU E 2 66 ? 172.218 162.297 148.122 1.00 108.18 59 LEU D N 1
ATOM 8900 C CA . LEU E 2 66 ? 171.551 163.146 147.156 1.00 108.18 59 LEU D CA 1
ATOM 8901 C C . LEU E 2 66 ? 170.960 162.291 146.049 1.00 108.18 59 LEU D C 1
ATOM 8902 O O . LEU E 2 66 ? 171.650 161.450 145.471 1.00 108.18 59 LEU D O 1
ATOM 8907 N N . PHE E 2 67 ? 169.726 162.521 145.756 1.00 114.64 60 PHE D N 1
ATOM 8908 C CA . PHE E 2 67 ? 168.985 161.863 144.713 1.00 114.64 60 PHE D CA 1
ATOM 8909 C C . PHE E 2 67 ? 168.724 162.856 143.602 1.00 114.64 60 PHE D C 1
ATOM 8910 O O . PHE E 2 67 ? 168.423 164.015 143.879 1.00 114.64 60 PHE D O 1
ATOM 8918 N N . PRO E 2 68 ? 168.853 162.446 142.354 1.00 91.55 61 PRO D N 1
ATOM 8919 C CA . PRO E 2 68 ? 168.595 163.366 141.241 1.00 91.55 61 PRO D CA 1
ATOM 8920 C C . PRO E 2 68 ? 167.132 163.775 141.147 1.00 91.55 61 PRO D C 1
ATOM 8921 O O . PRO E 2 68 ? 166.227 162.986 141.425 1.00 91.55 61 PRO D O 1
ATOM 8925 N N . VAL E 2 69 ? 166.908 165.024 140.747 1.00 79.78 62 VAL D N 1
ATOM 8926 C CA . VAL E 2 69 ? 165.578 165.610 140.691 1.00 79.78 62 VAL D CA 1
ATOM 8927 C C . VAL E 2 69 ? 165.232 165.915 139.245 1.00 79.78 62 VAL D C 1
ATOM 8928 O O . VAL E 2 69 ? 166.090 166.334 138.466 1.00 79.78 62 VAL D O 1
ATOM 8932 N N . GLY E 2 70 ? 163.971 165.710 138.892 1.00 75.24 63 GLY D N 1
ATOM 8933 C CA . GLY E 2 70 ? 163.507 165.968 137.553 1.00 75.24 63 GLY D CA 1
ATOM 8934 C C . GLY E 2 70 ? 163.616 164.697 136.755 1.00 75.24 63 GLY D C 1
ATOM 8935 O O . GLY E 2 70 ? 164.683 164.085 136.709 1.00 75.24 63 GLY D O 1
ATOM 8936 N N . ARG E 2 71 ? 162.507 164.232 136.186 1.00 81.67 64 ARG D N 1
ATOM 8937 C CA . ARG E 2 71 ? 162.540 163.000 135.413 1.00 81.67 64 ARG D CA 1
ATOM 8938 C C . ARG E 2 71 ? 161.792 163.059 134.096 1.00 81.67 64 ARG D C 1
ATOM 8939 O O . ARG E 2 71 ? 162.000 162.173 133.266 1.00 81.67 64 ARG D O 1
ATOM 8947 N N . GLU E 2 72 ? 160.949 164.048 133.862 1.00 81.29 65 GLU D N 1
ATOM 8948 C CA . GLU E 2 72 ? 160.105 164.094 132.675 1.00 81.29 65 GLU D CA 1
ATOM 8949 C C . GLU E 2 72 ? 160.724 165.106 131.726 1.00 81.29 65 GLU D C 1
ATOM 8950 O O . GLU E 2 72 ? 160.584 166.310 131.919 1.00 81.29 65 GLU D O 1
ATOM 8956 N N . ILE E 2 73 ? 161.464 164.635 130.739 1.00 69.36 66 ILE D N 1
ATOM 8957 C CA . ILE E 2 73 ? 162.365 165.515 130.023 1.00 69.36 66 ILE D CA 1
ATOM 8958 C C . ILE E 2 73 ? 162.003 165.534 128.549 1.00 69.36 66 ILE D C 1
ATOM 8959 O O . ILE E 2 73 ? 161.560 164.534 127.984 1.00 69.36 66 ILE D O 1
ATOM 8964 N N . ALA E 2 74 ? 162.210 166.683 127.922 1.00 75.82 67 ALA D N 1
ATOM 8965 C CA . ALA E 2 74 ? 162.207 166.815 126.479 1.00 75.82 67 ALA D CA 1
ATOM 8966 C C . ALA E 2 74 ? 163.441 167.593 126.069 1.00 75.82 67 ALA D C 1
ATOM 8967 O O . ALA E 2 74 ? 163.790 168.589 126.712 1.00 75.82 67 ALA D O 1
ATOM 8969 N N . GLY E 2 75 ? 164.094 167.152 125.002 1.00 98.68 68 GLY D N 1
ATOM 8970 C CA . GLY E 2 75 ? 165.270 167.866 124.565 1.00 98.68 68 GLY D CA 1
ATOM 8971 C C . GLY E 2 75 ? 165.791 167.387 123.230 1.00 98.68 68 GLY D C 1
ATOM 8972 O O . GLY E 2 75 ? 165.138 166.620 122.519 1.00 98.68 68 GLY D O 1
ATOM 8973 N N . ILE E 2 76 ? 166.983 167.877 122.894 1.00 98.11 69 ILE D N 1
ATOM 8974 C CA . ILE E 2 76 ? 167.616 167.632 121.605 1.00 98.11 69 ILE D CA 1
ATOM 8975 C C . ILE E 2 76 ? 168.878 166.826 121.848 1.00 98.11 69 ILE D C 1
ATOM 8976 O O . ILE E 2 76 ? 169.632 167.115 122.782 1.00 98.11 69 ILE D O 1
ATOM 8981 N N . VAL E 2 77 ? 169.097 165.811 121.016 1.00 116.45 70 VAL D N 1
ATOM 8982 C CA . VAL E 2 77 ? 170.207 164.889 121.212 1.00 116.45 70 VAL D CA 1
ATOM 8983 C C . VAL E 2 77 ? 171.515 165.577 120.854 1.00 116.45 70 VAL D C 1
ATOM 8984 O O . VAL E 2 77 ? 171.752 165.925 119.693 1.00 116.45 70 VAL D O 1
ATOM 8988 N N . LEU E 2 78 ? 172.388 165.751 121.845 1.00 122.83 71 LEU D N 1
ATOM 8989 C CA . LEU E 2 78 ? 173.680 166.340 121.525 1.00 122.83 71 LEU D CA 1
ATOM 8990 C C . LEU E 2 78 ? 174.618 165.291 120.957 1.00 122.83 71 LEU D C 1
ATOM 8991 O O . LEU E 2 78 ? 175.140 165.467 119.853 1.00 122.83 71 LEU D O 1
ATOM 8996 N N . ASP E 2 79 ? 174.815 164.181 121.669 1.00 128.75 72 ASP D N 1
ATOM 8997 C CA . ASP E 2 79 ? 175.695 163.136 121.141 1.00 128.75 72 ASP D CA 1
ATOM 8998 C C . ASP E 2 79 ? 175.358 161.794 121.774 1.00 128.75 72 ASP D C 1
ATOM 8999 O O . ASP E 2 79 ? 174.677 161.720 122.800 1.00 128.75 72 ASP D O 1
ATOM 9004 N N . VAL E 2 80 ? 175.838 160.730 121.131 1.00 113.93 73 VAL D N 1
ATOM 9005 C CA . VAL E 2 80 ? 175.480 159.364 121.484 1.00 113.93 73 VAL D CA 1
ATOM 9006 C C . VAL E 2 80 ? 176.721 158.521 121.752 1.00 113.93 73 VAL D C 1
ATOM 9007 O O . VAL E 2 80 ? 177.822 158.821 121.282 1.00 113.93 73 VAL D O 1
ATOM 9011 N N . GLY E 2 81 ? 176.547 157.480 122.555 1.00 103.27 74 GLY D N 1
ATOM 9012 C CA . GLY E 2 81 ? 177.595 156.503 122.732 1.00 103.27 74 GLY D CA 1
ATOM 9013 C C . GLY E 2 81 ? 177.696 155.608 121.508 1.00 103.27 74 GLY D C 1
ATOM 9014 O O . GLY E 2 81 ? 176.861 155.646 120.606 1.00 103.27 74 GLY D O 1
ATOM 9015 N N . SER E 2 82 ? 178.761 154.797 121.473 1.00 122.80 75 SER D N 1
ATOM 9016 C CA . SER E 2 82 ? 179.084 154.024 120.270 1.00 122.80 75 SER D CA 1
ATOM 9017 C C . SER E 2 82 ? 178.063 152.930 119.970 1.00 122.80 75 SER D C 1
ATOM 9018 O O . SER E 2 82 ? 177.881 152.570 118.801 1.00 122.80 75 SER D O 1
ATOM 9021 N N . LYS E 2 83 ? 177.374 152.405 120.979 1.00 107.80 76 LYS D N 1
ATOM 9022 C CA . LYS E 2 83 ? 176.471 151.282 120.752 1.00 107.80 76 LYS D CA 1
ATOM 9023 C C . LYS E 2 83 ? 175.059 151.742 120.481 1.00 107.80 76 LYS D C 1
ATOM 9024 O O . LYS E 2 83 ? 174.169 150.900 120.317 1.00 107.80 76 LYS D O 1
ATOM 9030 N N . VAL E 2 84 ? 174.843 153.056 120.482 1.00 102.05 77 VAL D N 1
ATOM 9031 C CA . VAL E 2 84 ? 173.527 153.615 120.242 1.00 102.05 77 VAL D CA 1
ATOM 9032 C C . VAL E 2 84 ? 173.077 153.269 118.834 1.00 102.05 77 VAL D C 1
ATOM 9033 O O . VAL E 2 84 ? 173.830 153.434 117.867 1.00 102.05 77 VAL D O 1
ATOM 9037 N N . SER E 2 85 ? 171.837 152.820 118.705 1.00 95.54 78 SER D N 1
ATOM 9038 C CA . SER E 2 85 ? 171.327 152.419 117.403 1.00 95.54 78 SER D CA 1
ATOM 9039 C C . SER E 2 85 ? 170.150 153.250 116.928 1.00 95.54 78 SER D C 1
ATOM 9040 O O . SER E 2 85 ? 170.090 153.595 115.747 1.00 95.54 78 SER D O 1
ATOM 9043 N N . PHE E 2 86 ? 169.228 153.608 117.812 1.00 79.72 79 PHE D N 1
ATOM 9044 C CA . PHE E 2 86 ? 168.011 154.273 117.386 1.00 79.72 79 PHE D CA 1
ATOM 9045 C C . PHE E 2 86 ? 168.150 155.776 117.281 1.00 79.72 79 PHE D C 1
ATOM 9046 O O . PHE E 2 86 ? 167.179 156.440 116.914 1.00 79.72 79 PHE D O 1
ATOM 9054 N N . PHE E 2 87 ? 169.294 156.349 117.631 1.00 80.55 80 PHE D N 1
ATOM 9055 C CA . PHE E 2 87 ? 169.339 157.792 117.789 1.00 80.55 80 PHE D CA 1
ATOM 9056 C C . PHE E 2 87 ? 170.624 158.373 117.230 1.00 80.55 80 PHE D C 1
ATOM 9057 O O . PHE E 2 87 ? 171.695 157.778 117.356 1.00 80.55 80 PHE D O 1
ATOM 9065 N N . GLN E 2 88 ? 170.500 159.549 116.632 1.00 87.91 81 GLN D N 1
ATOM 9066 C CA . GLN E 2 88 ? 171.584 160.336 116.073 1.00 87.91 81 GLN D CA 1
ATOM 9067 C C . GLN E 2 88 ? 171.605 161.711 116.722 1.00 87.91 81 GLN D C 1
ATOM 9068 O O . GLN E 2 88 ? 170.610 162.135 117.318 1.00 87.91 81 GLN D O 1
ATOM 9074 N N . PRO E 2 89 ? 172.753 162.390 116.716 1.00 92.88 82 PRO D N 1
ATOM 9075 C CA . PRO E 2 89 ? 172.801 163.768 117.207 1.00 92.88 82 PRO D CA 1
ATOM 9076 C C . PRO E 2 89 ? 171.895 164.688 116.417 1.00 92.88 82 PRO D C 1
ATOM 9077 O O . PRO E 2 89 ? 171.534 164.397 115.276 1.00 92.88 82 PRO D O 1
ATOM 9081 N N . ASP E 2 90 ? 171.468 165.758 117.102 1.00 107.97 83 ASP D N 1
ATOM 9082 C CA . ASP E 2 90 ? 170.522 166.806 116.703 1.00 107.97 83 ASP D CA 1
ATOM 9083 C C . ASP E 2 90 ? 169.076 166.310 116.704 1.00 107.97 83 ASP D C 1
ATOM 9084 O O . ASP E 2 90 ? 168.152 167.107 116.514 1.00 107.97 83 ASP D O 1
ATOM 9089 N N . ASP E 2 91 ? 168.860 165.016 116.929 1.00 102.79 84 ASP D N 1
ATOM 9090 C CA . ASP E 2 91 ? 167.506 164.496 116.987 1.00 102.79 84 ASP D CA 1
ATOM 9091 C C . ASP E 2 91 ? 166.769 165.047 118.199 1.00 102.79 84 ASP D C 1
ATOM 9092 O O . ASP E 2 91 ? 167.368 165.454 119.194 1.00 102.79 84 ASP D O 1
ATOM 9097 N N . GLU E 2 92 ? 165.450 165.057 118.097 1.00 93.23 85 GLU D N 1
ATOM 9098 C CA . GLU E 2 92 ? 164.575 165.684 119.078 1.00 93.23 85 GLU D CA 1
ATOM 9099 C C . GLU E 2 92 ? 163.756 164.614 119.778 1.00 93.23 85 GLU D C 1
ATOM 9100 O O . GLU E 2 92 ? 162.860 164.019 119.171 1.00 93.23 85 GLU D O 1
ATOM 9106 N N . VAL E 2 93 ? 164.050 164.354 121.046 1.00 67.39 86 VAL D N 1
ATOM 9107 C CA . VAL E 2 93 ? 163.411 163.255 121.747 1.00 67.39 86 VAL D CA 1
ATOM 9108 C C . VAL E 2 93 ? 162.845 163.755 123.067 1.00 67.39 86 VAL D C 1
ATOM 9109 O O . VAL E 2 93 ? 163.128 164.861 123.521 1.00 67.39 86 VAL D O 1
ATOM 9113 N N . VAL E 2 94 ? 162.003 162.918 123.663 1.00 58.62 87 VAL D N 1
ATOM 9114 C CA . VAL E 2 94 ? 161.265 163.189 124.885 1.00 58.62 87 VAL D CA 1
ATOM 9115 C C . VAL E 2 94 ? 161.218 161.873 125.634 1.00 58.62 87 VAL D C 1
ATOM 9116 O O . VAL E 2 94 ? 161.352 160.802 125.040 1.00 58.62 87 VAL D O 1
ATOM 9120 N N . GLY E 2 95 ? 161.110 161.938 126.950 1.00 60.52 88 GLY D N 1
ATOM 9121 C CA . GLY E 2 95 ? 161.186 160.695 127.691 1.00 60.52 88 GLY D CA 1
ATOM 9122 C C . GLY E 2 95 ? 161.125 160.895 129.183 1.00 60.52 88 GLY D C 1
ATOM 9123 O O . GLY E 2 95 ? 161.061 162.014 129.690 1.00 60.52 88 GLY D O 1
ATOM 9124 N N . ILE E 2 96 ? 161.108 159.776 129.880 1.00 109.85 89 ILE D N 1
ATOM 9125 C CA . ILE E 2 96 ? 161.101 159.752 131.324 1.00 109.85 89 ILE D CA 1
ATOM 9126 C C . ILE E 2 96 ? 162.476 159.335 131.776 1.00 109.85 89 ILE D C 1
ATOM 9127 O O . ILE E 2 96 ? 162.978 158.303 131.329 1.00 109.85 89 ILE D O 1
ATOM 9132 N N . LEU E 2 97 ? 163.105 160.133 132.626 1.00 76.46 90 LEU D N 1
ATOM 9133 C CA . LEU E 2 97 ? 164.302 159.633 133.276 1.00 76.46 90 LEU D CA 1
ATOM 9134 C C . LEU E 2 97 ? 163.923 158.503 134.226 1.00 76.46 90 LEU D C 1
ATOM 9135 O O . LEU E 2 97 ? 162.849 158.528 134.827 1.00 76.46 90 LEU D O 1
ATOM 9140 N N . PRO E 2 98 ? 164.777 157.498 134.367 1.00 84.88 91 PRO D N 1
ATOM 9141 C CA . PRO E 2 98 ? 164.489 156.420 135.306 1.00 84.88 91 PRO D CA 1
ATOM 9142 C C . PRO E 2 98 ? 164.493 156.934 136.726 1.00 84.88 91 PRO D C 1
ATOM 9143 O O . PRO E 2 98 ? 165.026 158.001 137.028 1.00 84.88 91 PRO D O 1
ATOM 9147 N N . LEU E 2 99 ? 163.891 156.142 137.603 1.00 98.60 92 LEU D N 1
ATOM 9148 C CA . LEU E 2 99 ? 163.827 156.524 139.003 1.00 98.60 92 LEU D CA 1
ATOM 9149 C C . LEU E 2 99 ? 165.203 156.493 139.644 1.00 98.60 92 LEU D C 1
ATOM 9150 O O . LEU E 2 99 ? 165.515 157.327 140.497 1.00 98.60 92 LEU D O 1
ATOM 9155 N N . ASP E 2 100 ? 166.049 155.568 139.218 1.00 101.90 93 ASP D N 1
ATOM 9156 C CA . ASP E 2 100 ? 167.417 155.470 139.711 1.00 101.90 93 ASP D CA 1
ATOM 9157 C C . ASP E 2 100 ? 168.410 156.137 138.770 1.00 101.90 93 ASP D C 1
ATOM 9158 O O . ASP E 2 100 ? 169.500 155.610 138.545 1.00 101.90 93 ASP D O 1
ATOM 9163 N N . SER E 2 101 ? 168.022 157.267 138.178 1.00 83.15 94 SER D N 1
ATOM 9164 C CA . SER E 2 101 ? 168.894 158.011 137.277 1.00 83.15 94 SER D CA 1
ATOM 9165 C C . SER E 2 101 ? 170.171 158.456 137.945 1.00 83.15 94 SER D C 1
ATOM 9166 O O . SER E 2 101 ? 170.199 158.726 139.141 1.00 83.15 94 SER D O 1
ATOM 9169 N N . GLU E 2 102 ? 171.252 158.434 137.184 1.00 86.29 95 GLU D N 1
ATOM 9170 C CA . GLU E 2 102 ? 172.468 159.037 137.689 1.00 86.29 95 GLU D CA 1
ATOM 9171 C C . GLU E 2 102 ? 172.361 160.552 137.671 1.00 86.29 95 GLU D C 1
ATOM 9172 O O . GLU E 2 102 ? 172.861 161.222 138.579 1.00 86.29 95 GLU D O 1
ATOM 9178 N N . ASP E 2 103 ? 171.708 161.111 136.650 1.00 104.89 96 ASP D N 1
ATOM 9179 C CA . ASP E 2 103 ? 171.733 162.558 136.470 1.00 104.89 96 ASP D CA 1
ATOM 9180 C C . ASP E 2 103 ? 170.360 163.185 136.674 1.00 104.89 96 ASP D C 1
ATOM 9181 O O . ASP E 2 103 ? 169.344 162.570 136.339 1.00 104.89 96 ASP D O 1
ATOM 9186 N N . PRO E 2 104 ? 170.298 164.389 137.236 1.00 91.88 97 PRO D N 1
ATOM 9187 C CA . PRO E 2 104 ? 169.007 165.039 137.452 1.00 91.88 97 PRO D CA 1
ATOM 9188 C C . PRO E 2 104 ? 168.396 165.546 136.165 1.00 91.88 97 PRO D C 1
ATOM 9189 O O . PRO E 2 104 ? 169.079 165.814 135.177 1.00 91.88 97 PRO D O 1
ATOM 9193 N N . GLY E 2 105 ? 167.070 165.663 136.194 1.00 81.30 98 GLY D N 1
ATOM 9194 C CA . GLY E 2 105 ? 166.369 166.287 135.091 1.00 81.30 98 GLY D CA 1
ATOM 9195 C C . GLY E 2 105 ? 166.403 167.789 135.162 1.00 81.30 98 GLY D C 1
ATOM 9196 O O . GLY E 2 105 ? 166.339 168.463 134.130 1.00 81.30 98 GLY D O 1
ATOM 9197 N N . LEU E 2 106 ? 166.501 168.338 136.369 1.00 96.94 99 LEU D N 1
ATOM 9198 C CA . LEU E 2 106 ? 166.709 169.770 136.551 1.00 96.94 99 LEU D CA 1
ATOM 9199 C C . LEU E 2 106 ? 168.165 170.085 136.233 1.00 96.94 99 LEU D C 1
ATOM 9200 O O . LEU E 2 106 ? 168.985 170.307 137.123 1.00 96.94 99 LEU D O 1
ATOM 9205 N N . CYS E 2 107 ? 168.475 170.111 134.936 1.00 114.36 100 CYS D N 1
ATOM 9206 C CA . CYS E 2 107 ? 169.779 170.452 134.379 1.00 114.36 100 CYS D CA 1
ATOM 9207 C C . CYS E 2 107 ? 169.612 170.557 132.873 1.00 114.36 100 CYS D C 1
ATOM 9208 O O . CYS E 2 107 ? 168.754 169.891 132.293 1.00 114.36 100 CYS D O 1
ATOM 9211 N N . GLU E 2 108 ? 170.440 171.390 132.246 1.00 123.86 101 GLU D N 1
ATOM 9212 C CA . GLU E 2 108 ? 170.241 171.723 130.840 1.00 123.86 101 GLU D CA 1
ATOM 9213 C C . GLU E 2 108 ? 170.793 170.673 129.884 1.00 123.86 101 GLU D C 1
ATOM 9214 O O . GLU E 2 108 ? 170.465 170.713 128.693 1.00 123.86 101 GLU D O 1
ATOM 9220 N N . VAL E 2 109 ? 171.623 169.748 130.364 1.00 96.60 102 VAL D N 1
ATOM 9221 C CA . VAL E 2 109 ? 172.090 168.604 129.590 1.00 96.60 102 VAL D CA 1
ATOM 9222 C C . VAL E 2 109 ? 171.842 167.357 130.419 1.00 96.60 102 VAL D C 1
ATOM 9223 O O . VAL E 2 109 ? 171.744 167.420 131.647 1.00 96.60 102 VAL D O 1
ATOM 9227 N N . VAL E 2 110 ? 171.676 166.223 129.749 1.00 72.28 103 VAL D N 1
ATOM 9228 C CA . VAL E 2 110 ? 171.443 165.007 130.520 1.00 72.28 103 VAL D CA 1
ATOM 9229 C C . VAL E 2 110 ? 172.016 163.797 129.798 1.00 72.28 103 VAL D C 1
ATOM 9230 O O . VAL E 2 110 ? 172.026 163.710 128.570 1.00 72.28 103 VAL D O 1
ATOM 9234 N N . ARG E 2 111 ? 172.593 162.915 130.590 1.00 79.79 104 ARG D N 1
ATOM 9235 C CA . ARG E 2 111 ? 172.982 161.583 130.173 1.00 79.79 104 ARG D CA 1
ATOM 9236 C C . ARG E 2 111 ? 171.887 160.621 130.586 1.00 79.79 104 ARG D C 1
ATOM 9237 O O . ARG E 2 111 ? 171.549 160.532 131.767 1.00 79.79 104 ARG D O 1
ATOM 9245 N N . VAL E 2 112 ? 171.353 159.892 129.616 1.00 82.34 105 VAL D N 1
ATOM 9246 C CA . VAL E 2 112 ? 170.208 159.031 129.865 1.00 82.34 105 VAL D CA 1
ATOM 9247 C C . VAL E 2 112 ? 170.259 157.836 128.930 1.00 82.34 105 VAL D C 1
ATOM 9248 O O . VAL E 2 112 ? 170.747 157.931 127.805 1.00 82.34 105 VAL D O 1
ATOM 9252 N N . HIS E 2 113 ? 169.804 156.690 129.436 1.00 91.84 106 HIS D N 1
ATOM 9253 C CA . HIS E 2 113 ? 169.716 155.475 128.652 1.00 91.84 106 HIS D CA 1
ATOM 9254 C C . HIS E 2 113 ? 168.830 155.719 127.450 1.00 91.84 106 HIS D C 1
ATOM 9255 O O . HIS E 2 113 ? 167.865 156.475 127.525 1.00 91.84 106 HIS D O 1
ATOM 9262 N N . GLU E 2 114 ? 169.203 155.135 126.321 1.00 90.26 107 GLU D N 1
ATOM 9263 C CA . GLU E 2 114 ? 168.557 155.519 125.077 1.00 90.26 107 GLU D CA 1
ATOM 9264 C C . GLU E 2 114 ? 167.134 154.992 124.966 1.00 90.26 107 GLU D C 1
ATOM 9265 O O . GLU E 2 114 ? 166.315 155.606 124.278 1.00 90.26 107 GLU D O 1
ATOM 9271 N N . HIS E 2 115 ? 166.801 153.910 125.658 1.00 92.16 108 HIS D N 1
ATOM 9272 C CA . HIS E 2 115 ? 165.485 153.310 125.554 1.00 92.16 108 HIS D CA 1
ATOM 9273 C C . HIS E 2 115 ? 164.511 153.903 126.540 1.00 92.16 108 HIS D C 1
ATOM 9274 O O . HIS E 2 115 ? 163.444 153.337 126.772 1.00 92.16 108 HIS D O 1
ATOM 9281 N N . TYR E 2 116 ? 164.859 155.023 127.127 1.00 109.85 109 TYR D N 1
ATOM 9282 C CA . TYR E 2 116 ? 163.898 155.821 127.825 1.00 109.85 109 TYR D CA 1
ATOM 9283 C C . TYR E 2 116 ? 163.422 156.960 126.969 1.00 109.85 109 TYR D C 1
ATOM 9284 O O . TYR E 2 116 ? 162.719 157.829 127.468 1.00 109.85 109 TYR D O 1
ATOM 9293 N N . LEU E 2 117 ? 163.865 157.038 125.726 1.00 70.16 110 LEU D N 1
ATOM 9294 C CA . LEU E 2 117 ? 163.549 158.184 124.895 1.00 70.16 110 LEU D CA 1
ATOM 9295 C C . LEU E 2 117 ? 162.678 157.776 123.718 1.00 70.16 110 LEU D C 1
ATOM 9296 O O . LEU E 2 117 ? 162.734 156.640 123.250 1.00 70.16 110 LEU D O 1
ATOM 9301 N N . VAL E 2 118 ? 161.910 158.733 123.210 1.00 81.52 111 VAL D N 1
ATOM 9302 C CA . VAL E 2 118 ? 161.160 158.590 121.973 1.00 81.52 111 VAL D CA 1
ATOM 9303 C C . VAL E 2 118 ? 161.214 159.909 121.234 1.00 81.52 111 VAL D C 1
ATOM 9304 O O . VAL E 2 118 ? 161.311 160.971 121.846 1.00 81.52 111 VAL D O 1
ATOM 9308 N N . HIS E 2 119 ? 161.116 159.842 119.910 1.00 91.55 112 HIS D N 1
ATOM 9309 C CA . HIS E 2 119 ? 161.203 161.039 119.088 1.00 91.55 112 HIS D CA 1
ATOM 9310 C C . HIS E 2 119 ? 159.989 161.932 119.275 1.00 91.55 112 HIS D C 1
ATOM 9311 O O . HIS E 2 119 ? 158.861 161.462 119.422 1.00 91.55 112 HIS D O 1
ATOM 9318 N N . LYS E 2 120 ? 160.219 163.208 119.193 1.00 77.44 113 LYS D N 1
ATOM 9319 C CA . LYS E 2 120 ? 159.102 164.117 119.338 1.00 77.44 113 LYS D CA 1
ATOM 9320 C C . LYS E 2 120 ? 158.452 164.321 117.988 1.00 77.44 113 LYS D C 1
ATOM 9321 O O . LYS E 2 120 ? 159.148 164.620 117.015 1.00 77.44 113 LYS D O 1
ATOM 9327 N N . PRO E 2 121 ? 157.150 164.125 117.886 1.00 77.66 114 PRO D N 1
ATOM 9328 C CA . PRO E 2 121 ? 156.442 164.494 116.665 1.00 77.66 114 PRO D CA 1
ATOM 9329 C C . PRO E 2 121 ? 156.481 165.993 116.462 1.00 77.66 114 PRO D C 1
ATOM 9330 O O . PRO E 2 121 ? 156.426 166.765 117.420 1.00 77.66 114 PRO D O 1
ATOM 9334 N N . GLU E 2 122 ? 156.618 166.386 115.197 1.00 101.35 115 GLU D N 1
ATOM 9335 C CA . GLU E 2 122 ? 156.872 167.772 114.822 1.00 101.35 115 GLU D CA 1
ATOM 9336 C C . GLU E 2 122 ? 155.785 168.754 115.237 1.00 101.35 115 GLU D C 1
ATOM 9337 O O . GLU E 2 122 ? 156.065 169.953 115.316 1.00 101.35 115 GLU D O 1
ATOM 9343 N N . LYS E 2 123 ? 154.557 168.309 115.476 1.00 86.64 116 LYS D N 1
ATOM 9344 C CA . LYS E 2 123 ? 153.507 169.285 115.727 1.00 86.64 116 LYS D CA 1
ATOM 9345 C C . LYS E 2 123 ? 153.512 169.798 117.171 1.00 86.64 116 LYS D C 1
ATOM 9346 O O . LYS E 2 123 ? 153.125 170.947 117.414 1.00 86.64 116 LYS D O 1
ATOM 9352 N N . VAL E 2 124 ? 154.062 169.049 118.113 1.00 82.24 117 VAL D N 1
ATOM 9353 C CA . VAL E 2 124 ? 153.963 169.401 119.525 1.00 82.24 117 VAL D CA 1
ATOM 9354 C C . VAL E 2 124 ? 155.199 170.154 119.995 1.00 82.24 117 VAL D C 1
ATOM 9355 O O . VAL E 2 124 ? 156.329 169.868 119.578 1.00 82.24 117 VAL D O 1
ATOM 9359 N N . THR E 2 125 ? 154.974 171.184 120.801 1.00 89.52 118 THR D N 1
ATOM 9360 C CA . THR E 2 125 ? 156.085 171.913 121.379 1.00 89.52 118 THR D CA 1
ATOM 9361 C C . THR E 2 125 ? 156.751 171.113 122.489 1.00 89.52 118 THR D C 1
ATOM 9362 O O . THR E 2 125 ? 156.267 170.068 122.928 1.00 89.52 118 THR D O 1
ATOM 9366 N N . TRP E 2 126 ? 157.894 171.643 122.925 1.00 91.95 119 TRP D N 1
ATOM 9367 C CA . TRP E 2 126 ? 158.687 171.044 123.991 1.00 91.95 119 TRP D CA 1
ATOM 9368 C C . TRP E 2 126 ? 157.936 170.987 125.312 1.00 91.95 119 TRP D C 1
ATOM 9369 O O . TRP E 2 126 ? 157.841 169.924 125.941 1.00 91.95 119 TRP D O 1
ATOM 9380 N N . THR E 2 127 ? 157.373 172.117 125.734 1.00 83.51 120 THR D N 1
ATOM 9381 C CA . THR E 2 127 ? 156.858 172.210 127.092 1.00 83.51 120 THR D CA 1
ATOM 9382 C C . THR E 2 127 ? 155.588 171.405 127.274 1.00 83.51 120 THR D C 1
ATOM 9383 O O . THR E 2 127 ? 155.421 170.748 128.306 1.00 83.51 120 THR D O 1
ATOM 9387 N N . GLU E 2 128 ? 154.733 171.357 126.249 1.00 85.42 121 GLU D N 1
ATOM 9388 C CA . GLU E 2 128 ? 153.509 170.571 126.359 1.00 85.42 121 GLU D CA 1
ATOM 9389 C C . GLU E 2 128 ? 153.829 169.092 126.404 1.00 85.42 121 GLU D C 1
ATOM 9390 O O . GLU E 2 128 ? 153.307 168.356 127.254 1.00 85.42 121 GLU D O 1
ATOM 9396 N N . ALA E 2 129 ? 154.723 168.664 125.517 1.00 83.69 122 ALA D N 1
ATOM 9397 C CA . ALA E 2 129 ? 155.068 167.261 125.429 1.00 83.69 122 ALA D CA 1
ATOM 9398 C C . ALA E 2 129 ? 155.681 166.797 126.727 1.00 83.69 122 ALA D C 1
ATOM 9399 O O . ALA E 2 129 ? 155.124 165.916 127.398 1.00 83.69 122 ALA D O 1
ATOM 9401 N N . ALA E 2 130 ? 156.679 167.539 127.188 1.00 60.61 123 ALA D N 1
ATOM 9402 C CA . ALA E 2 130 ? 157.353 167.196 128.419 1.00 60.61 123 ALA D CA 1
ATOM 9403 C C . ALA E 2 130 ? 156.417 167.271 129.600 1.00 60.61 123 ALA D C 1
ATOM 9404 O O . ALA E 2 130 ? 156.545 166.480 130.533 1.00 60.61 123 ALA D O 1
ATOM 9406 N N . GLY E 2 131 ? 155.416 168.133 129.540 1.00 69.21 124 GLY D N 1
ATOM 9407 C CA . GLY E 2 131 ? 154.526 168.080 130.661 1.00 69.21 124 GLY D CA 1
ATOM 9408 C C . GLY E 2 131 ? 153.490 167.013 130.528 1.00 69.21 124 GLY D C 1
ATOM 9409 O O . GLY E 2 131 ? 152.732 166.760 131.462 1.00 69.21 124 GLY D O 1
ATOM 9410 N N . SER E 2 132 ? 153.482 166.313 129.408 1.00 109.85 125 SER D N 1
ATOM 9411 C CA . SER E 2 132 ? 152.459 165.317 129.204 1.00 109.85 125 SER D CA 1
ATOM 9412 C C . SER E 2 132 ? 152.957 163.909 129.378 1.00 109.85 125 SER D C 1
ATOM 9413 O O . SER E 2 132 ? 152.134 163.004 129.441 1.00 109.85 125 SER D O 1
ATOM 9416 N N . ILE E 2 133 ? 154.269 163.709 129.360 1.00 78.30 126 ILE D N 1
ATOM 9417 C CA . ILE E 2 133 ? 154.815 162.356 129.276 1.00 78.30 126 ILE D CA 1
ATOM 9418 C C . ILE E 2 133 ? 154.399 161.497 130.456 1.00 78.30 126 ILE D C 1
ATOM 9419 O O . ILE E 2 133 ? 153.931 160.367 130.276 1.00 78.30 126 ILE D O 1
ATOM 9424 N N . ARG E 2 134 ? 154.390 162.059 131.649 1.00 74.92 127 ARG D N 1
ATOM 9425 C CA . ARG E 2 134 ? 154.288 161.171 132.793 1.00 74.92 127 ARG D CA 1
ATOM 9426 C C . ARG E 2 134 ? 152.849 160.820 133.056 1.00 74.92 127 ARG D C 1
ATOM 9427 O O . ARG E 2 134 ? 152.512 159.654 133.266 1.00 74.92 127 ARG D O 1
ATOM 9435 N N . ASP E 2 135 ? 151.992 161.818 133.027 1.00 79.08 128 ASP D N 1
ATOM 9436 C CA . ASP E 2 135 ? 150.582 161.538 133.178 1.00 79.08 128 ASP D CA 1
ATOM 9437 C C . ASP E 2 135 ? 150.019 160.821 131.964 1.00 79.08 128 ASP D C 1
ATOM 9438 O O . ASP E 2 135 ? 149.122 159.985 132.126 1.00 79.08 128 ASP D O 1
ATOM 9443 N N . GLY E 2 136 ? 150.585 161.045 130.777 1.00 55.49 129 GLY D N 1
ATOM 9444 C CA . GLY E 2 136 ? 150.185 160.266 129.627 1.00 55.49 129 GLY D CA 1
ATOM 9445 C C . GLY E 2 136 ? 150.483 158.795 129.798 1.00 55.49 129 GLY D C 1
ATOM 9446 O O . GLY E 2 136 ? 149.643 157.949 129.501 1.00 55.49 129 GLY D O 1
ATOM 9447 N N . VAL E 2 137 ? 151.631 158.475 130.382 1.00 56.89 130 VAL D N 1
ATOM 9448 C CA . VAL E 2 137 ? 151.964 157.063 130.466 1.00 56.89 130 VAL D CA 1
ATOM 9449 C C . VAL E 2 137 ? 151.201 156.395 131.609 1.00 56.89 130 VAL D C 1
ATOM 9450 O O . VAL E 2 137 ? 150.722 155.275 131.443 1.00 56.89 130 VAL D O 1
ATOM 9454 N N . ARG E 2 138 ? 151.113 157.019 132.794 1.00 76.56 131 ARG D N 1
ATOM 9455 C CA . ARG E 2 138 ? 150.390 156.373 133.890 1.00 76.56 131 ARG D CA 1
ATOM 9456 C C . ARG E 2 138 ? 148.918 156.236 133.560 1.00 76.56 131 ARG D C 1
ATOM 9457 O O . ARG E 2 138 ? 148.292 155.235 133.908 1.00 76.56 131 ARG D O 1
ATOM 9465 N N . ALA E 2 139 ? 148.350 157.222 132.867 1.00 74.99 132 ALA D N 1
ATOM 9466 C CA . ALA E 2 139 ? 146.984 157.089 132.391 1.00 74.99 132 ALA D CA 1
ATOM 9467 C C . ALA E 2 139 ? 146.843 155.985 131.360 1.00 74.99 132 ALA D C 1
ATOM 9468 O O . ALA E 2 139 ? 145.876 155.216 131.404 1.00 74.99 132 ALA D O 1
ATOM 9470 N N . TYR E 2 140 ? 147.774 155.915 130.409 1.00 68.18 133 TYR D N 1
ATOM 9471 C CA . TYR E 2 140 ? 147.691 154.915 129.361 1.00 68.18 133 TYR D CA 1
ATOM 9472 C C . TYR E 2 140 ? 147.887 153.528 129.946 1.00 68.18 133 TYR D C 1
ATOM 9473 O O . TYR E 2 140 ? 147.284 152.554 129.488 1.00 68.18 133 TYR D O 1
ATOM 9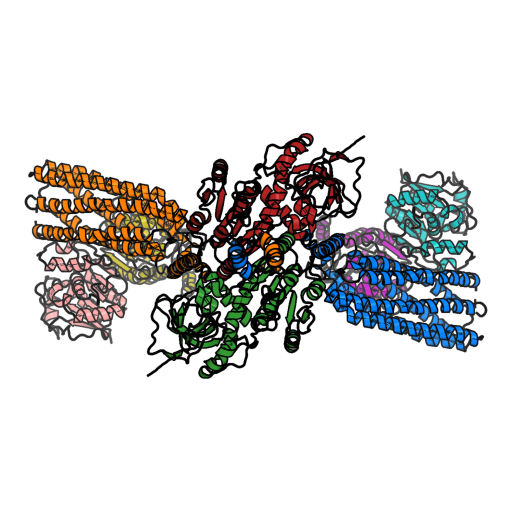482 N N . THR E 2 141 ? 148.717 153.455 130.978 1.00 66.36 134 THR D N 1
ATOM 9483 C CA . THR E 2 141 ? 148.844 152.280 131.812 1.00 66.36 134 THR D CA 1
ATOM 9484 C C . THR E 2 141 ? 147.536 151.908 132.457 1.00 66.36 134 THR D C 1
ATOM 9485 O O . THR E 2 141 ? 147.149 150.737 132.467 1.00 66.36 134 THR D O 1
ATOM 9489 N N . ALA E 2 142 ? 146.860 152.894 133.028 1.00 64.87 135 ALA D N 1
ATOM 9490 C CA . ALA E 2 142 ? 145.640 152.622 133.763 1.00 64.87 135 ALA D CA 1
ATOM 9491 C C . ALA E 2 142 ? 144.540 152.134 132.845 1.00 64.87 135 ALA D C 1
ATOM 9492 O O . ALA E 2 142 ? 143.832 151.176 133.162 1.00 64.87 135 ALA D O 1
ATOM 9494 N N . LEU E 2 143 ? 144.413 152.746 131.692 1.00 74.72 136 LEU D N 1
ATOM 9495 C CA . LEU E 2 143 ? 143.322 152.443 130.799 1.00 74.72 136 LEU D CA 1
ATOM 9496 C C . LEU E 2 143 ? 143.640 151.431 129.731 1.00 74.72 136 LEU D C 1
ATOM 9497 O O . LEU E 2 143 ? 142.755 151.132 128.933 1.00 74.72 136 LEU D O 1
ATOM 9502 N N . HIS E 2 144 ? 144.853 150.915 129.636 1.00 109.85 137 HIS D N 1
ATOM 9503 C CA . HIS E 2 144 ? 145.027 149.927 128.603 1.00 109.85 137 HIS D CA 1
ATOM 9504 C C . HIS E 2 144 ? 145.717 148.643 129.014 1.00 109.85 137 HIS D C 1
ATOM 9505 O O . HIS E 2 144 ? 145.710 147.691 128.231 1.00 109.85 137 HIS D O 1
ATOM 9512 N N . TYR E 2 145 ? 146.300 148.562 130.188 1.00 109.85 138 TYR D N 1
ATOM 9513 C CA . TYR E 2 145 ? 146.875 147.293 130.588 1.00 109.85 138 TYR D CA 1
ATOM 9514 C C . TYR E 2 145 ? 146.188 146.728 131.808 1.00 109.85 138 TYR D C 1
ATOM 9515 O O . TYR E 2 145 ? 145.756 145.573 131.797 1.00 109.85 138 TYR D O 1
ATOM 9524 N N . LEU E 2 146 ? 146.098 147.517 132.860 1.00 74.41 139 LEU D N 1
ATOM 9525 C CA . LEU E 2 146 ? 145.424 147.090 134.066 1.00 74.41 139 LEU D CA 1
ATOM 9526 C C . LEU E 2 146 ? 143.932 146.942 133.847 1.00 74.41 139 LEU D C 1
ATOM 9527 O O . LEU E 2 146 ? 143.333 145.951 13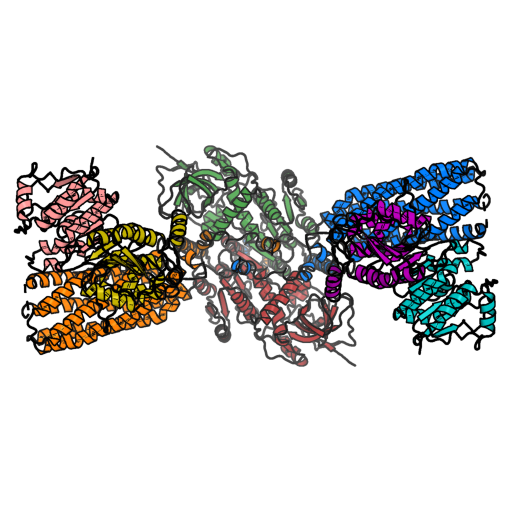4.269 1.00 74.41 139 LEU D O 1
ATOM 9532 N N . SER E 2 147 ? 143.328 147.895 133.154 1.00 62.66 140 SER D N 1
ATOM 9533 C CA . SER E 2 147 ? 141.912 147.882 132.834 1.00 62.66 140 SER D CA 1
ATOM 9534 C C . SER E 2 147 ? 141.784 147.908 131.332 1.00 62.66 140 SER D C 1
ATOM 9535 O O . SER E 2 147 ? 142.510 148.643 130.666 1.00 62.66 140 SER D O 1
ATOM 9538 N N . HIS E 2 148 ? 140.846 147.168 130.799 1.00 71.54 141 HIS D N 1
ATOM 9539 C CA . HIS E 2 148 ? 140.801 146.987 129.364 1.00 71.54 141 HIS D CA 1
ATOM 9540 C C . HIS E 2 148 ? 139.606 147.733 128.814 1.00 71.54 141 HIS D C 1
ATOM 9541 O O . HIS E 2 148 ? 138.466 147.328 129.031 1.00 71.54 141 HIS D O 1
ATOM 9548 N N . LEU E 2 149 ? 139.867 148.799 128.075 1.00 36.61 142 LEU D N 1
ATOM 9549 C CA . LEU E 2 149 ? 138.784 149.576 127.515 1.00 36.61 142 LEU D CA 1
ATOM 9550 C C . LEU E 2 149 ? 138.257 148.958 126.242 1.00 36.61 142 LEU D C 1
ATOM 9551 O O . LEU E 2 149 ? 138.882 148.100 125.618 1.00 36.61 142 LEU D O 1
ATOM 9556 N N . SER E 2 150 ? 137.096 149.441 125.863 1.00 38.81 143 SER D N 1
ATOM 9557 C CA . SER E 2 150 ? 136.360 149.211 124.635 1.00 38.81 143 SER D CA 1
ATOM 9558 C C . SER E 2 150 ? 135.204 150.181 124.739 1.00 38.81 143 SER D C 1
ATOM 9559 O O . SER E 2 150 ? 134.757 150.455 125.857 1.00 38.81 143 SER D O 1
ATOM 9562 N N . PRO E 2 151 ? 134.761 150.778 123.639 1.00 39.62 144 PRO D N 1
ATOM 9563 C CA . PRO E 2 151 ? 133.572 151.628 123.684 1.00 39.62 144 PRO D CA 1
ATOM 9564 C C . PRO E 2 151 ? 132.361 150.875 124.202 1.00 39.62 144 PRO D C 1
ATOM 9565 O O . PRO E 2 151 ? 132.165 149.694 123.916 1.00 39.62 144 PRO D O 1
ATOM 9569 N N . GLY E 2 152 ? 131.579 151.567 125.023 1.00 56.86 145 GLY D N 1
ATOM 9570 C CA . GLY E 2 152 ? 130.395 151.025 125.634 1.00 56.86 145 GLY D CA 1
ATOM 9571 C C . GLY E 2 152 ? 130.563 150.757 127.109 1.00 56.86 145 GLY D C 1
ATOM 9572 O O . GLY E 2 152 ? 129.574 150.764 127.846 1.00 56.86 145 GLY D O 1
ATOM 9573 N N . LYS E 2 153 ? 131.786 150.530 127.555 1.00 56.81 146 LYS D N 1
ATOM 9574 C CA . LYS E 2 153 ? 132.029 150.367 128.972 1.00 56.81 146 LYS D CA 1
ATOM 9575 C C . LYS E 2 153 ? 131.925 151.707 129.664 1.00 56.81 146 LYS D C 1
ATOM 9576 O O . LYS E 2 153 ? 132.170 152.753 129.071 1.00 56.81 146 LYS D O 1
ATOM 9582 N N . SER E 2 154 ? 131.531 151.676 130.921 1.00 44.99 147 SER D N 1
ATOM 9583 C CA . SER E 2 154 ? 131.390 152.885 131.709 1.00 44.99 147 SER D CA 1
ATOM 9584 C C . SER E 2 154 ? 132.614 153.066 132.581 1.00 44.99 147 SER D C 1
ATOM 9585 O O . SER E 2 154 ? 133.006 152.147 133.310 1.00 44.99 147 SER D O 1
ATOM 9588 N N . VAL E 2 155 ? 133.176 154.266 132.557 1.00 51.86 148 VAL D N 1
ATOM 9589 C CA . VAL E 2 155 ? 134.403 154.562 133.271 1.00 51.86 148 VAL D CA 1
ATOM 9590 C C . VAL E 2 155 ? 134.138 155.670 134.261 1.00 51.86 148 VAL D C 1
ATOM 9591 O O . VAL E 2 155 ? 133.562 156.700 133.910 1.00 51.86 148 VAL D O 1
ATOM 9595 N N . LEU E 2 156 ? 134.546 155.449 135.490 1.00 66.32 149 LEU D N 1
ATOM 9596 C CA . LEU E 2 156 ? 134.543 156.442 136.537 1.00 66.32 149 LEU D CA 1
ATOM 9597 C C . LEU E 2 156 ? 135.968 156.915 136.757 1.00 66.32 149 LEU D C 1
ATOM 9598 O O . LEU E 2 156 ? 136.859 156.104 137.034 1.00 66.32 149 LEU D O 1
ATOM 9603 N N . ILE E 2 157 ? 136.188 158.203 136.590 1.00 56.88 150 ILE D N 1
ATOM 9604 C CA . ILE E 2 157 ? 137.480 158.808 136.828 1.00 56.88 150 ILE D CA 1
ATOM 9605 C C . ILE E 2 157 ? 137.340 159.644 138.079 1.00 56.88 150 ILE D C 1
ATOM 9606 O O . ILE E 2 157 ? 136.762 160.731 138.036 1.00 56.88 150 ILE D O 1
ATOM 9611 N N . MET E 2 158 ? 137.854 159.172 139.196 1.00 75.72 151 MET D N 1
ATOM 9612 C CA . MET E 2 158 ? 137.674 159.938 140.409 1.00 75.72 151 MET D CA 1
ATOM 9613 C C . MET E 2 158 ? 138.800 160.945 140.558 1.00 75.72 151 MET D C 1
ATOM 9614 O O . MET E 2 158 ? 139.967 160.619 140.337 1.00 75.72 151 MET D O 1
ATOM 9619 N N . ASP E 2 159 ? 138.434 162.149 140.987 1.00 89.30 152 ASP D N 1
ATOM 9620 C CA . ASP E 2 159 ? 139.233 163.366 140.848 1.00 89.30 152 ASP D CA 1
ATOM 9621 C C . ASP E 2 159 ? 139.819 163.481 139.448 1.00 89.30 152 ASP D C 1
ATOM 9622 O O . ASP E 2 159 ? 141.029 163.515 139.244 1.00 89.30 152 ASP D O 1
ATOM 9627 N N . GLY E 2 160 ? 138.921 163.538 138.477 1.00 84.72 153 GLY D N 1
ATOM 9628 C CA . GLY E 2 160 ? 139.302 163.736 137.098 1.00 84.72 153 GLY D CA 1
ATOM 9629 C C . GLY E 2 160 ? 139.696 165.145 136.766 1.00 84.72 153 GLY D C 1
ATOM 9630 O O . GLY E 2 160 ? 140.220 165.406 135.682 1.00 84.72 153 GLY D O 1
ATOM 9631 N N . ALA E 2 161 ? 139.384 166.080 137.648 1.00 92.52 154 ALA D N 1
ATOM 9632 C CA . ALA E 2 161 ? 139.710 167.468 137.384 1.00 92.52 154 ALA D CA 1
ATOM 9633 C C . ALA E 2 161 ? 141.188 167.770 137.539 1.00 92.52 154 ALA D C 1
ATOM 9634 O O . ALA E 2 161 ? 141.645 168.803 137.046 1.00 92.52 154 ALA D O 1
ATOM 9636 N N . SER E 2 162 ? 141.943 166.908 138.207 1.00 91.10 155 SER D N 1
ATOM 9637 C CA . SER E 2 162 ? 143.358 167.155 138.423 1.00 91.10 155 SER D CA 1
ATOM 9638 C C . SER E 2 162 ? 144.133 167.008 137.116 1.00 91.10 155 SER D C 1
ATOM 9639 O O . SER E 2 162 ? 143.579 166.683 136.061 1.00 91.10 155 SER D O 1
ATOM 9642 N N . ALA E 2 163 ? 145.437 167.286 137.207 1.00 79.85 156 ALA D N 1
ATOM 9643 C CA . ALA E 2 163 ? 146.321 167.246 136.047 1.00 79.85 156 ALA D CA 1
ATOM 9644 C C . ALA E 2 163 ? 146.327 165.877 135.384 1.00 79.85 156 ALA D C 1
ATOM 9645 O O . ALA E 2 163 ? 146.290 165.776 134.157 1.00 79.85 156 ALA D O 1
ATOM 9647 N N . PHE E 2 164 ? 146.305 164.820 136.182 1.00 66.92 157 PHE D N 1
ATOM 9648 C CA . PHE E 2 164 ? 146.288 163.472 135.638 1.00 66.92 157 PHE D CA 1
ATOM 9649 C C . PHE E 2 164 ? 144.948 163.172 134.999 1.00 66.92 157 PHE D C 1
ATOM 9650 O O . PHE E 2 164 ? 144.874 162.540 133.933 1.00 66.92 157 PHE D O 1
ATOM 9658 N N . GLY E 2 165 ? 143.884 163.597 135.668 1.00 68.48 158 GLY D N 1
ATOM 9659 C CA . GLY E 2 165 ? 142.543 163.263 135.246 1.00 68.48 158 GLY D CA 1
ATOM 9660 C C . GLY E 2 165 ? 142.182 163.734 133.860 1.00 68.48 158 GLY D C 1
ATOM 9661 O O . GLY E 2 165 ? 141.401 163.080 133.184 1.00 68.48 158 GLY D O 1
ATOM 9662 N N . THR E 2 166 ? 142.713 164.877 133.436 1.00 86.67 159 THR D N 1
ATOM 9663 C CA . THR E 2 166 ? 142.404 165.372 132.102 1.00 86.67 159 THR D CA 1
ATOM 9664 C C . THR E 2 166 ? 142.904 164.423 131.035 1.00 86.67 159 THR D C 1
ATOM 9665 O O . THR E 2 166 ? 142.194 164.128 130.064 1.00 86.67 159 THR D O 1
ATOM 9669 N N . ILE E 2 167 ? 144.065 163.836 131.269 1.00 62.00 160 ILE D N 1
ATOM 9670 C CA . ILE E 2 167 ? 144.569 162.871 130.318 1.00 62.00 160 ILE D CA 1
ATOM 9671 C C . ILE E 2 167 ? 143.799 161.582 130.440 1.00 62.00 160 ILE D C 1
ATOM 9672 O O . ILE E 2 167 ? 143.501 160.952 129.419 1.00 62.00 160 ILE D O 1
ATOM 9677 N N . ALA E 2 168 ? 143.363 161.229 131.649 1.00 64.71 161 ALA D N 1
ATOM 9678 C CA . ALA E 2 168 ? 142.599 159.991 131.796 1.00 64.71 161 ALA D CA 1
ATOM 9679 C C . ALA E 2 168 ? 141.249 160.086 131.090 1.00 64.71 161 ALA D C 1
ATOM 9680 O O . ALA E 2 168 ? 140.866 159.180 130.336 1.00 64.71 161 ALA D O 1
ATOM 9682 N N . ILE E 2 169 ? 140.567 161.214 131.260 1.00 65.57 162 ILE D N 1
ATOM 9683 C CA . ILE E 2 169 ? 139.277 161.436 130.622 1.00 65.57 162 ILE D CA 1
ATOM 9684 C C . ILE E 2 169 ? 139.417 161.466 129.117 1.00 65.57 162 ILE D C 1
ATOM 9685 O O . ILE E 2 169 ? 138.655 160.805 128.405 1.00 65.57 162 ILE D O 1
ATOM 9690 N N . GLN E 2 170 ? 140.362 162.262 128.613 1.00 69.60 163 GLN D N 1
ATOM 9691 C CA . GLN E 2 170 ? 140.535 162.355 127.172 1.00 69.60 163 GLN D CA 1
ATOM 9692 C C . GLN E 2 170 ? 140.954 161.034 126.550 1.00 69.60 163 GLN D C 1
ATOM 9693 O O . GLN E 2 170 ? 140.561 160.742 125.413 1.00 69.60 163 GLN D O 1
ATOM 9699 N N . LEU E 2 171 ? 141.724 160.222 127.269 1.00 55.75 164 LEU D N 1
ATOM 9700 C CA . LEU E 2 171 ? 142.000 158.892 126.763 1.00 55.75 164 LEU D CA 1
ATOM 9701 C C . LEU E 2 171 ? 140.732 158.068 126.716 1.00 55.75 164 LEU D C 1
ATOM 9702 O O . LEU E 2 171 ? 140.512 157.326 125.756 1.00 55.75 164 LEU D O 1
ATOM 9707 N N . ALA E 2 172 ? 139.874 158.208 127.722 1.00 54.22 165 ALA D N 1
ATOM 9708 C CA . ALA E 2 172 ? 138.680 157.376 127.759 1.00 54.22 165 ALA D CA 1
ATOM 9709 C C . ALA E 2 172 ? 137.696 157.753 126.652 1.00 54.22 165 ALA D C 1
ATOM 9710 O O . ALA E 2 172 ? 137.158 156.879 125.960 1.00 54.22 165 ALA D O 1
ATOM 9712 N N . HIS E 2 173 ? 137.497 159.052 126.445 1.00 73.23 166 HIS D N 1
ATOM 9713 C CA . HIS E 2 173 ? 136.680 159.536 125.335 1.00 73.23 166 HIS D CA 1
ATOM 9714 C C . HIS E 2 173 ? 137.262 159.160 123.992 1.00 73.23 166 HIS D C 1
ATOM 9715 O O . HIS E 2 173 ? 136.523 158.836 123.059 1.00 73.23 166 HIS D O 1
ATOM 9722 N N . HIS E 2 174 ? 138.586 159.180 123.880 1.00 69.45 167 HIS D N 1
ATOM 9723 C CA . HIS E 2 174 ? 139.233 158.755 122.655 1.00 69.45 167 HIS D CA 1
ATOM 9724 C C . HIS E 2 174 ? 139.028 157.275 122.385 1.00 69.45 167 HIS D C 1
ATOM 9725 O O . HIS E 2 174 ? 139.100 156.845 121.232 1.00 69.45 167 HIS D O 1
ATOM 9732 N N . ARG E 2 175 ? 138.749 156.496 123.416 1.00 62.02 168 ARG D N 1
ATOM 9733 C CA . ARG E 2 175 ? 138.442 155.094 123.251 1.00 62.02 168 ARG D CA 1
ATOM 9734 C C . ARG E 2 175 ? 136.960 154.833 123.374 1.00 62.02 168 ARG D C 1
ATOM 9735 O O . ARG E 2 175 ? 136.553 153.702 123.644 1.00 62.02 168 ARG D O 1
ATOM 9743 N N . GLY E 2 176 ? 136.144 155.861 123.157 1.00 53.04 169 GLY D N 1
ATOM 9744 C CA . GLY E 2 176 ? 134.705 155.698 123.133 1.00 53.04 169 GLY D CA 1
ATOM 9745 C C . GLY E 2 176 ? 134.058 155.366 124.448 1.00 53.04 169 GLY D C 1
ATOM 9746 O O . GLY E 2 176 ? 132.941 154.856 124.466 1.00 53.04 169 GLY D O 1
ATOM 9747 N N . ALA E 2 177 ? 134.736 155.604 125.551 1.00 64.55 170 ALA D N 1
ATOM 9748 C CA . ALA E 2 177 ? 134.120 155.344 126.831 1.00 64.55 170 ALA D CA 1
ATOM 9749 C C . ALA E 2 177 ? 133.216 156.492 127.244 1.00 64.55 170 ALA D C 1
ATOM 9750 O O . ALA E 2 177 ? 133.438 157.647 126.886 1.00 64.55 170 ALA D O 1
ATOM 9752 N N . LYS E 2 178 ? 132.198 156.160 128.022 1.00 54.73 171 LYS D N 1
ATOM 9753 C CA . LYS E 2 178 ? 131.381 157.149 128.702 1.00 54.73 171 LYS D CA 1
ATOM 9754 C C . LYS E 2 178 ? 131.912 157.350 130.113 1.00 54.73 171 LYS D C 1
ATOM 9755 O O . LYS E 2 178 ? 132.181 156.383 130.828 1.00 54.73 171 LYS D O 1
ATOM 9761 N N . VAL E 2 179 ? 132.081 158.602 130.506 1.00 51.09 172 VAL D N 1
ATOM 9762 C CA . VAL E 2 179 ? 132.821 158.934 131.709 1.00 51.09 172 VAL D CA 1
ATOM 9763 C C . VAL E 2 179 ? 131.924 159.605 132.735 1.00 51.09 172 VAL D C 1
ATOM 9764 O O . VAL E 2 179 ? 131.170 160.526 132.413 1.00 51.09 172 VAL D O 1
ATOM 9768 N N . ILE E 2 180 ? 131.965 159.097 133.952 1.00 56.68 173 ILE D N 1
ATOM 9769 C CA . ILE E 2 180 ? 131.532 159.816 135.144 1.00 56.68 173 ILE D CA 1
ATOM 9770 C C . ILE E 2 180 ? 132.746 160.277 135.928 1.00 56.68 173 ILE D C 1
ATOM 9771 O O . ILE E 2 180 ? 133.674 159.507 136.161 1.00 56.68 173 ILE D O 1
ATOM 9776 N N . SER E 2 181 ? 132.777 161.548 136.279 1.00 66.83 174 SER D N 1
ATOM 9777 C CA . SER E 2 181 ? 133.936 162.103 136.945 1.00 66.83 174 SER D CA 1
ATOM 9778 C C . SER E 2 181 ? 133.551 162.888 138.175 1.00 66.83 174 SER D C 1
ATOM 9779 O O . SER E 2 181 ? 132.531 163.573 138.200 1.00 66.83 174 SER D O 1
ATOM 9782 N N . THR E 2 182 ? 134.428 162.851 139.157 1.00 74.54 175 THR D N 1
ATOM 9783 C CA . THR E 2 182 ? 134.174 163.488 140.429 1.00 74.54 175 THR D CA 1
ATOM 9784 C C . THR E 2 182 ? 134.972 164.766 140.487 1.00 74.54 175 THR D C 1
ATOM 9785 O O . THR E 2 182 ? 136.143 164.793 140.109 1.00 74.54 175 THR D O 1
ATOM 9789 N N . ALA E 2 183 ? 134.345 165.820 140.961 1.00 88.77 176 ALA D N 1
ATOM 9790 C CA . ALA E 2 183 ? 135.032 167.083 141.119 1.00 88.77 176 ALA D CA 1
ATOM 9791 C C . ALA E 2 183 ? 134.923 167.525 142.561 1.00 88.77 176 ALA D C 1
ATOM 9792 O O . ALA E 2 183 ? 133.895 167.314 143.207 1.00 88.77 176 ALA D O 1
ATOM 9794 N N . CYS E 2 184 ? 135.996 168.123 143.063 1.00 111.44 177 CYS D N 1
ATOM 9795 C CA . CYS E 2 184 ? 136.070 168.514 144.462 1.00 111.44 177 CYS D CA 1
ATOM 9796 C C . CYS E 2 184 ? 135.748 169.997 144.635 1.00 111.44 177 CYS D C 1
ATOM 9797 O O . CYS E 2 184 ? 134.877 170.348 145.435 1.00 111.44 177 CYS D O 1
ATOM 9800 N N . SER E 2 185 ? 136.447 170.883 143.932 1.00 124.36 178 SER D N 1
ATOM 9801 C CA . SER E 2 185 ? 136.007 172.264 144.019 1.00 124.36 178 SER D CA 1
ATOM 9802 C C . SER E 2 185 ? 134.896 172.523 143.012 1.00 124.36 178 SER D C 1
ATOM 9803 O O . SER E 2 185 ? 134.726 171.793 142.033 1.00 124.36 178 SER D O 1
ATOM 9806 N N . LEU E 2 186 ? 134.105 173.555 143.306 1.00 129.35 179 LEU D N 1
ATOM 9807 C CA . LEU E 2 186 ? 133.160 174.113 142.342 1.00 129.35 179 LEU D CA 1
ATOM 9808 C C . LEU E 2 186 ? 133.867 174.501 141.050 1.00 129.35 179 LEU D C 1
ATOM 9809 O O . LEU E 2 186 ? 133.338 174.292 139.952 1.00 129.35 179 LEU D O 1
ATOM 9814 N N . GLU E 2 187 ? 135.051 175.104 141.173 1.00 117.79 180 GLU D N 1
ATOM 9815 C CA . GLU E 2 187 ? 135.842 175.472 140.008 1.00 117.79 180 GLU D CA 1
ATOM 9816 C C . GLU E 2 187 ? 136.275 174.237 139.238 1.00 117.79 180 GLU D C 1
ATOM 9817 O O . GLU E 2 187 ? 136.382 174.264 138.008 1.00 117.79 180 GLU D O 1
ATOM 9823 N N . ASP E 2 188 ? 136.472 173.127 139.938 1.00 130.22 181 ASP D N 1
ATOM 9824 C CA . ASP E 2 188 ? 136.781 171.881 139.255 1.00 130.22 181 ASP D CA 1
ATOM 9825 C C . ASP E 2 188 ? 135.578 171.345 138.490 1.00 130.22 181 ASP D C 1
ATOM 9826 O O . ASP E 2 188 ? 135.737 170.819 137.380 1.00 130.22 181 ASP D O 1
ATOM 9831 N N . LYS E 2 189 ? 134.368 171.530 139.031 1.00 111.03 182 LYS D N 1
ATOM 9832 C CA . LYS E 2 189 ? 133.168 171.220 138.261 1.00 111.03 182 LYS D CA 1
ATOM 9833 C C . LYS E 2 189 ? 133.093 172.091 137.029 1.00 111.03 182 LYS D C 1
ATOM 9834 O O . LYS E 2 189 ? 132.696 171.631 135.955 1.00 111.03 182 LYS D O 1
ATOM 9840 N N . GLN E 2 190 ? 133.455 173.360 137.184 1.00 126.75 183 GLN D N 1
ATOM 9841 C CA . GLN E 2 190 ? 133.478 174.289 136.065 1.00 126.75 183 GLN D CA 1
ATOM 9842 C C . GLN E 2 190 ? 134.457 173.830 134.992 1.00 126.75 183 GLN D C 1
ATOM 9843 O O . GLN E 2 190 ? 134.194 173.992 133.801 1.00 126.75 183 GLN D O 1
ATOM 9849 N N . CYS E 2 191 ? 135.601 173.279 135.405 1.00 113.95 184 CYS D N 1
ATOM 9850 C CA . CYS E 2 191 ? 136.562 172.724 134.453 1.00 113.95 184 CYS D CA 1
ATOM 9851 C C . CYS E 2 191 ? 135.981 171.543 133.699 1.00 113.95 184 CYS D C 1
ATOM 9852 O O . CYS E 2 191 ? 136.213 171.395 132.494 1.00 113.95 184 CYS D O 1
ATOM 9855 N N . LEU E 2 192 ? 135.263 170.668 134.402 1.00 106.37 185 LEU D N 1
ATOM 9856 C CA . LEU E 2 192 ? 134.558 169.593 133.707 1.00 106.37 185 LEU D CA 1
ATOM 9857 C C . LEU E 2 192 ? 133.512 170.127 132.748 1.00 106.37 185 LEU D C 1
ATOM 9858 O O . LEU E 2 192 ? 133.302 169.550 131.678 1.00 106.37 185 LEU D O 1
ATOM 9863 N N . GLU E 2 193 ? 132.850 171.221 133.108 1.00 125.04 186 GLU D N 1
ATOM 9864 C CA . GLU E 2 193 ? 131.966 171.887 132.156 1.00 125.04 186 GLU D CA 1
ATOM 9865 C C . GLU E 2 193 ? 132.746 172.409 130.954 1.00 125.04 186 GLU D C 1
ATOM 9866 O O . GLU E 2 193 ? 132.275 172.336 129.815 1.00 125.04 186 GLU D O 1
ATOM 9872 N N . ARG E 2 194 ? 133.947 172.927 131.194 1.00 123.30 187 ARG D N 1
ATOM 9873 C CA . ARG E 2 194 ? 134.800 173.454 130.140 1.00 123.30 187 ARG D CA 1
ATOM 9874 C C . ARG E 2 194 ? 135.336 172.415 129.158 1.00 123.30 187 ARG D C 1
ATOM 9875 O O . ARG E 2 194 ? 135.909 172.844 128.150 1.00 123.30 187 ARG D O 1
ATOM 9883 N N . PHE E 2 195 ? 135.323 171.105 129.472 1.00 101.29 188 PHE D N 1
ATOM 9884 C CA . PHE E 2 195 ? 135.750 170.110 128.477 1.00 101.29 188 PHE D CA 1
ATOM 9885 C C . PHE E 2 195 ? 134.986 170.233 127.174 1.00 101.29 188 PHE D C 1
ATOM 9886 O O . PHE E 2 195 ? 133.753 170.243 127.159 1.00 101.29 188 PHE D O 1
ATOM 9894 N N . ARG E 2 196 ? 135.749 170.333 126.086 1.00 98.76 189 ARG D N 1
ATOM 9895 C CA . ARG E 2 196 ? 135.156 170.307 124.754 1.00 98.76 189 ARG D CA 1
ATOM 9896 C C . ARG E 2 196 ? 134.399 169.010 124.497 1.00 98.76 189 ARG D C 1
ATOM 9897 O O . ARG E 2 196 ? 133.287 169.097 123.947 1.00 98.76 189 ARG D O 1
ATOM 9905 N N . PRO E 2 197 ? 134.897 167.805 124.799 1.00 87.60 190 PRO D N 1
ATOM 9906 C CA . PRO E 2 197 ? 134.009 166.682 124.699 1.00 87.60 190 PRO D CA 1
ATOM 9907 C C . PRO E 2 197 ? 133.033 166.762 125.850 1.00 87.60 190 PRO D C 1
ATOM 9908 O O . PRO E 2 197 ? 133.406 167.207 126.945 1.00 87.60 190 PRO D O 1
ATOM 9912 N N . PRO E 2 198 ? 131.805 166.432 125.642 1.00 90.26 191 PRO D N 1
ATOM 9913 C CA . PRO E 2 198 ? 130.868 166.493 126.758 1.00 90.26 191 PRO D CA 1
ATOM 9914 C C . PRO E 2 198 ? 130.857 165.177 127.520 1.00 90.26 191 PRO D C 1
ATOM 9915 O O . PRO E 2 198 ? 130.467 164.122 127.010 1.00 90.26 191 PRO D O 1
ATOM 9919 N N . ILE E 2 199 ? 131.327 165.238 128.762 1.00 70.95 192 ILE D N 1
ATOM 9920 C CA . ILE E 2 199 ? 131.344 164.058 129.605 1.00 70.95 192 ILE D CA 1
ATOM 9921 C C . ILE E 2 199 ? 129.920 163.765 130.038 1.00 70.95 192 ILE D C 1
ATOM 9922 O O . ILE E 2 199 ? 129.058 164.651 130.024 1.00 70.95 192 ILE D O 1
ATOM 9927 N N . ALA E 2 200 ? 129.648 162.491 130.334 1.00 71.17 193 ALA D N 1
ATOM 9928 C CA . ALA E 2 200 ? 128.284 162.048 130.616 1.00 71.17 193 ALA D CA 1
ATOM 9929 C C . ALA E 2 200 ? 127.697 162.740 131.826 1.00 71.17 193 ALA D C 1
ATOM 9930 O O . ALA E 2 200 ? 126.561 163.220 131.789 1.00 71.17 193 ALA D O 1
ATOM 9932 N N . ARG E 2 201 ? 128.450 162.798 132.908 1.00 77.62 194 ARG D N 1
ATOM 9933 C CA . ARG E 2 201 ? 127.915 163.401 134.104 1.00 77.62 194 ARG D CA 1
ATOM 9934 C C . ARG E 2 201 ? 129.072 163.966 134.898 1.00 77.62 194 ARG D C 1
ATOM 9935 O O . ARG E 2 201 ? 130.213 163.532 134.756 1.00 77.62 194 ARG D O 1
ATOM 9943 N N . VAL E 2 202 ? 128.770 164.956 135.714 1.00 78.81 195 VAL D N 1
ATOM 9944 C CA . VAL E 2 202 ? 129.704 165.486 136.685 1.00 78.81 195 VAL D CA 1
ATOM 9945 C C . VAL E 2 202 ? 129.098 165.185 138.030 1.00 78.81 195 VAL D C 1
ATOM 9946 O O . VAL E 2 202 ? 127.949 165.549 138.290 1.00 78.81 195 VAL D O 1
ATOM 9950 N N . ILE E 2 203 ? 129.844 164.525 138.884 1.00 85.38 196 ILE D N 1
ATOM 9951 C CA . ILE E 2 203 ? 129.330 164.196 140.192 1.00 85.38 196 ILE D CA 1
ATOM 9952 C C . ILE E 2 203 ? 130.136 165.002 141.196 1.00 85.38 196 ILE D C 1
ATOM 9953 O O . ILE E 2 203 ? 131.357 165.142 141.069 1.00 85.38 196 ILE D O 1
ATOM 9958 N N . ASP E 2 204 ? 129.427 165.656 142.098 1.00 105.63 197 ASP D N 1
ATOM 9959 C CA . ASP E 2 204 ? 130.012 166.614 143.017 1.00 105.63 197 ASP D CA 1
ATOM 9960 C C . ASP E 2 204 ? 130.110 166.030 144.418 1.00 105.63 197 ASP D C 1
ATOM 9961 O O . ASP E 2 204 ? 129.112 165.568 144.980 1.00 105.63 197 ASP D O 1
ATOM 9966 N N . VAL E 2 205 ? 131.316 166.058 144.971 1.00 112.75 198 VAL D N 1
ATOM 9967 C CA . VAL E 2 205 ? 131.582 165.684 146.348 1.00 112.75 198 VAL D CA 1
ATOM 9968 C C . VAL E 2 205 ? 131.838 166.928 147.199 1.00 112.75 198 VAL D C 1
ATOM 9969 O O . VAL E 2 205 ? 132.174 166.819 148.386 1.00 112.75 198 VAL D O 1
ATOM 9973 N N . SER E 2 206 ? 131.651 168.119 146.610 1.00 115.29 199 SER D N 1
ATOM 9974 C CA . SER E 2 206 ? 131.898 169.387 147.295 1.00 115.29 199 SER D CA 1
ATOM 9975 C C . SER E 2 206 ? 131.003 169.550 148.513 1.00 115.29 199 SER D C 1
ATOM 9976 O O . SER E 2 206 ? 131.444 170.063 149.548 1.00 115.29 199 SER D O 1
ATOM 9979 N N . ASN E 2 207 ? 129.748 169.123 148.409 1.00 122.91 200 ASN D N 1
ATOM 9980 C CA . ASN E 2 207 ? 128.844 169.228 149.537 1.00 122.91 200 ASN D CA 1
ATOM 9981 C C . ASN E 2 207 ? 129.245 168.262 150.637 1.00 122.91 200 ASN D C 1
ATOM 9982 O O . ASN E 2 207 ? 129.958 167.279 150.412 1.00 122.91 200 ASN D O 1
ATOM 9987 N N . GLY E 2 208 ? 128.808 168.602 151.851 1.00 145.64 201 GLY D N 1
ATOM 9988 C CA . GLY E 2 208 ? 129.088 167.774 153.009 1.00 145.64 201 GLY D CA 1
ATOM 9989 C C . GLY E 2 208 ? 128.513 166.386 152.860 1.00 145.64 201 GLY D C 1
ATOM 9990 O O . GLY E 2 208 ? 129.112 165.403 153.301 1.00 145.64 201 GLY D O 1
ATOM 9991 N N . LYS E 2 209 ? 127.327 166.295 152.272 1.00 134.07 202 LYS D N 1
ATOM 9992 C CA . LYS E 2 209 ? 126.795 164.998 151.914 1.00 134.07 202 LYS D CA 1
ATOM 9993 C C . LYS E 2 209 ? 127.654 164.415 150.804 1.00 134.07 202 LYS D C 1
ATOM 9994 O O . LYS E 2 209 ? 128.044 165.117 149.872 1.00 134.07 202 LYS D O 1
ATOM 10000 N N . VAL E 2 210 ? 127.974 163.135 150.922 1.00 126.75 203 VAL D N 1
ATOM 10001 C CA . VAL E 2 210 ? 128.763 162.433 149.923 1.00 126.75 203 VAL D CA 1
ATOM 10002 C C . VAL E 2 210 ? 127.801 161.460 149.268 1.00 126.75 203 VAL D C 1
ATOM 10003 O O . VAL E 2 210 ? 127.228 160.588 149.933 1.00 126.75 203 VAL D O 1
ATOM 10007 N N . HIS E 2 211 ? 127.602 161.632 147.974 1.00 120.21 204 HIS D N 1
ATOM 10008 C CA . HIS E 2 211 ? 126.630 160.875 147.214 1.00 120.21 204 HIS D CA 1
ATOM 10009 C C . HIS E 2 211 ? 127.276 160.270 145.996 1.00 120.21 204 HIS D C 1
ATOM 10010 O O . HIS E 2 211 ? 126.688 160.238 144.916 1.00 120.21 204 HIS D O 1
ATOM 10017 N N . VAL E 2 212 ? 128.525 159.836 146.143 1.00 89.12 205 VAL D N 1
ATOM 10018 C CA . VAL E 2 212 ? 129.270 159.319 145.004 1.00 89.12 205 VAL D CA 1
ATOM 10019 C C . VAL E 2 212 ? 128.662 158.014 144.485 1.00 89.12 205 VAL D C 1
ATOM 10020 O O . VAL E 2 212 ? 128.380 157.884 143.285 1.00 89.12 205 VAL D O 1
ATOM 10024 N N . ALA E 2 213 ? 128.338 157.086 145.386 1.00 86.54 206 ALA D N 1
ATOM 10025 C CA . ALA E 2 213 ? 127.829 155.789 144.966 1.00 86.54 206 ALA D CA 1
ATOM 10026 C C . ALA E 2 213 ? 126.414 155.893 144.434 1.00 86.54 206 ALA D C 1
ATOM 10027 O O . ALA E 2 213 ? 126.106 155.348 143.376 1.00 86.54 206 ALA D O 1
ATOM 10029 N N . GLU E 2 214 ? 125.552 156.599 145.154 1.00 94.91 207 GLU D N 1
ATOM 10030 C CA . GLU E 2 214 ? 124.131 156.615 144.840 1.00 94.91 207 GLU D CA 1
ATOM 10031 C C . GLU E 2 214 ? 123.882 157.313 143.516 1.00 94.91 207 GLU D C 1
ATOM 10032 O O . GLU E 2 214 ? 123.243 156.757 142.612 1.00 94.91 207 GLU D O 1
ATOM 10038 N N . SER E 2 215 ? 124.446 158.508 143.369 1.00 87.51 208 SER D N 1
ATOM 10039 C CA . SER E 2 215 ? 124.276 159.279 142.148 1.00 87.51 208 SER D CA 1
ATOM 10040 C C . SER E 2 215 ? 124.991 158.627 140.978 1.00 87.51 208 SER D C 1
ATOM 10041 O O . SER E 2 215 ? 124.464 158.605 139.855 1.00 87.51 208 SER D O 1
ATOM 10044 N N . CYS E 2 216 ? 126.198 158.108 141.210 1.00 85.19 209 CYS D N 1
ATOM 10045 C CA . CYS E 2 216 ? 126.905 157.469 140.114 1.00 85.19 209 CYS D CA 1
ATOM 10046 C C . CYS E 2 216 ? 126.182 156.201 139.671 1.00 85.19 209 CYS D C 1
ATOM 10047 O O . CYS E 2 216 ? 126.107 155.913 138.473 1.00 85.19 209 CYS D O 1
ATOM 10050 N N . LEU E 2 217 ? 125.640 155.445 140.627 1.00 69.27 210 LEU D N 1
ATOM 10051 C CA . LEU E 2 217 ? 124.900 154.235 140.313 1.00 69.27 210 LEU D CA 1
ATOM 10052 C C . LEU E 2 217 ? 123.647 154.543 139.519 1.00 69.27 210 LEU D C 1
ATOM 10053 O O . LEU E 2 217 ? 123.320 153.830 138.562 1.00 69.27 210 LEU D O 1
ATOM 10058 N N . GLU E 2 218 ? 122.942 155.614 139.879 1.00 77.41 211 GLU D N 1
ATOM 10059 C CA . GLU E 2 218 ? 121.738 155.924 139.122 1.00 77.41 211 GLU D CA 1
ATOM 10060 C C . GLU E 2 218 ? 122.082 156.465 137.745 1.00 77.41 211 GLU D C 1
ATOM 10061 O O . GLU E 2 218 ? 121.249 156.383 136.838 1.00 77.41 211 GLU D O 1
ATOM 10067 N N . GLU E 2 219 ? 123.271 157.052 137.574 1.00 63.47 212 GLU D N 1
ATOM 10068 C CA . GLU E 2 219 ? 123.710 157.374 136.217 1.00 63.47 212 GLU D CA 1
ATOM 10069 C C . GLU E 2 219 ? 123.878 156.126 135.364 1.00 63.47 212 GLU D C 1
ATOM 10070 O O . GLU E 2 219 ? 123.518 156.117 134.182 1.00 63.47 212 GLU D O 1
ATOM 10076 N N . THR E 2 220 ? 124.350 155.044 135.948 1.00 64.30 213 THR D N 1
ATOM 10077 C CA . THR E 2 220 ? 124.378 153.810 135.190 1.00 64.30 213 THR D CA 1
ATOM 10078 C C . THR E 2 220 ? 123.063 153.077 135.269 1.00 64.30 213 THR D C 1
ATOM 10079 O O . THR E 2 220 ? 122.942 152.008 134.677 1.00 64.30 213 THR D O 1
ATOM 10083 N N . GLY E 2 221 ? 122.098 153.622 136.002 1.00 79.56 214 GLY D N 1
ATOM 10084 C CA . GLY E 2 221 ? 120.759 153.065 136.096 1.00 79.56 214 GLY D CA 1
ATOM 10085 C C . GLY E 2 221 ? 120.697 151.667 136.661 1.00 79.56 214 GLY D C 1
ATOM 10086 O O . GLY E 2 221 ? 119.885 150.850 136.212 1.00 79.56 214 GLY D O 1
ATOM 10087 N N . GLY E 2 222 ? 121.540 151.371 137.636 1.00 61.44 215 GLY D N 1
ATOM 10088 C CA . GLY E 2 222 ? 121.611 150.028 138.125 1.00 61.44 215 GLY D CA 1
ATOM 10089 C C . GLY E 2 222 ? 122.510 149.114 137.338 1.00 61.44 215 GLY D C 1
ATOM 10090 O O . GLY E 2 222 ? 122.651 147.952 137.719 1.00 61.44 215 GLY D O 1
ATOM 10091 N N . LEU E 2 223 ? 123.038 149.544 136.193 1.00 65.60 216 LEU D N 1
ATOM 10092 C CA . LEU E 2 223 ? 123.911 148.636 135.464 1.00 65.60 216 LEU D CA 1
ATOM 10093 C C . LEU E 2 223 ? 125.268 148.556 136.119 1.00 65.60 216 LEU D C 1
ATOM 10094 O O . LEU E 2 223 ? 125.909 147.505 136.093 1.00 65.60 216 LEU D O 1
ATOM 10099 N N . GLY E 2 224 ? 125.739 149.663 136.656 1.00 63.03 217 GLY D N 1
ATOM 10100 C CA . GLY E 2 224 ? 126.979 149.656 137.390 1.00 63.03 217 GLY D CA 1
ATOM 10101 C C . GLY E 2 224 ? 128.123 150.180 136.548 1.00 63.03 217 GLY D C 1
ATOM 10102 O O . GLY E 2 224 ? 128.077 150.198 135.318 1.00 63.03 217 GLY D O 1
ATOM 10103 N N . VAL E 2 225 ? 129.174 150.599 137.223 1.00 52.78 218 VAL D N 1
ATOM 10104 C CA . VAL E 2 225 ? 130.313 151.211 136.571 1.00 52.78 218 VAL D CA 1
ATOM 10105 C C . VAL E 2 225 ? 131.364 150.143 136.383 1.00 52.78 218 VAL D C 1
ATOM 10106 O O . VAL E 2 225 ? 131.638 149.379 137.310 1.00 52.78 218 VAL D O 1
ATOM 10110 N N . ASP E 2 226 ? 131.927 150.052 135.184 1.00 71.46 219 ASP D N 1
ATOM 10111 C CA . ASP E 2 226 ? 132.952 149.043 134.960 1.00 71.46 219 ASP D CA 1
ATOM 10112 C C . ASP E 2 226 ? 134.347 149.452 135.417 1.00 71.46 219 ASP D C 1
ATOM 10113 O O . ASP E 2 226 ? 135.061 148.641 136.008 1.00 71.46 219 ASP D O 1
ATOM 10118 N N . ILE E 2 227 ? 134.800 150.663 135.151 1.00 109.85 220 ILE D N 1
ATOM 10119 C CA . ILE E 2 227 ? 136.216 150.934 135.330 1.00 109.85 220 ILE D CA 1
ATOM 10120 C C . ILE E 2 227 ? 136.360 152.134 136.230 1.00 109.85 220 ILE D C 1
ATOM 10121 O O . ILE E 2 227 ? 136.139 153.258 135.795 1.00 109.85 220 ILE D O 1
ATOM 10126 N N . VAL E 2 228 ? 136.760 151.914 137.462 1.00 109.85 221 VAL D N 1
ATOM 10127 C CA . VAL E 2 228 ? 136.943 153.000 138.416 1.00 109.85 221 VAL D CA 1
ATOM 10128 C C . VAL E 2 228 ? 138.430 153.233 138.673 1.00 109.85 221 VAL D C 1
ATOM 10129 O O . VAL E 2 228 ? 139.114 152.442 139.330 1.00 109.85 221 VAL D O 1
ATOM 10133 N N . LEU E 2 229 ? 138.983 154.247 138.008 1.00 85.51 222 LEU D N 1
ATOM 10134 C CA . LEU E 2 229 ? 140.353 154.717 138.264 1.00 85.51 222 LEU D CA 1
ATOM 10135 C C . LEU E 2 229 ? 140.386 155.596 139.503 1.00 85.51 222 LEU D C 1
ATOM 10136 O O . LEU E 2 229 ? 140.578 156.809 139.423 1.00 85.51 222 LEU D O 1
ATOM 10141 N N . ASP E 2 230 ? 140.161 154.985 140.657 1.00 118.21 223 ASP D N 1
ATOM 10142 C CA . ASP E 2 230 ? 140.116 155.824 141.853 1.00 118.21 223 ASP D CA 1
ATOM 10143 C C . ASP E 2 230 ? 141.480 156.384 142.240 1.00 118.21 223 ASP D C 1
ATOM 10144 O O . ASP E 2 230 ? 142.501 155.697 142.185 1.00 118.21 223 ASP D O 1
ATOM 10149 N N . ALA E 2 231 ? 141.483 157.675 142.576 1.00 127.46 224 ALA D N 1
ATOM 10150 C CA . ALA E 2 231 ? 142.704 158.337 143.014 1.00 127.46 224 ALA D CA 1
ATOM 10151 C C . ALA E 2 231 ? 143.146 157.832 144.377 1.00 127.46 224 ALA D C 1
ATOM 10152 O O . ALA E 2 231 ? 144.337 157.612 144.607 1.00 127.46 224 ALA D O 1
ATOM 10154 N N . GLY E 2 232 ? 142.215 157.668 145.300 1.00 101.86 225 GLY D N 1
ATOM 10155 C CA . GLY E 2 232 ? 142.604 157.221 146.622 1.00 101.86 225 GLY D CA 1
ATOM 10156 C C . GLY E 2 232 ? 141.399 156.664 147.331 1.00 101.86 225 GLY D C 1
ATOM 10157 O O . GLY E 2 232 ? 140.264 156.790 146.871 1.00 101.86 225 GLY D O 1
ATOM 10158 N N . VAL E 2 233 ? 141.658 156.018 148.452 1.00 102.66 226 VAL D N 1
ATOM 10159 C CA . VAL E 2 233 ? 140.596 155.423 149.238 1.00 102.66 226 VAL D CA 1
ATOM 10160 C C . VAL E 2 233 ? 140.627 156.084 150.612 1.00 102.66 226 VAL D C 1
ATOM 10161 O O . VAL E 2 233 ? 141.699 156.418 151.122 1.00 102.66 226 VAL D O 1
ATOM 10165 N N . ARG E 2 234 ? 139.455 156.266 151.222 1.00 114.48 227 ARG D N 1
ATOM 10166 C CA . ARG E 2 234 ? 139.342 156.883 152.538 1.00 114.48 227 ARG D CA 1
ATOM 10167 C C . ARG E 2 234 ? 139.501 155.847 153.637 1.00 114.48 227 ARG D C 1
ATOM 10168 O O . ARG E 2 234 ? 139.437 156.186 154.818 1.00 114.48 227 ARG D O 1
ATOM 10176 N N . LEU E 2 235 ? 139.760 154.602 153.262 1.00 133.34 228 LEU D N 1
ATOM 10177 C CA . LEU E 2 235 ? 139.910 153.507 154.204 1.00 133.34 228 LEU D CA 1
ATOM 10178 C C . LEU E 2 235 ? 141.120 153.718 155.119 1.00 133.34 228 LEU D C 1
ATOM 10179 O O . LEU E 2 235 ? 142.038 154.472 154.795 1.00 133.34 228 LEU D O 1
ATOM 10184 N N . TYR E 2 236 ? 141.029 153.146 156.323 1.00 176.46 229 TYR D N 1
ATOM 10185 C CA . TYR E 2 236 ? 141.971 153.002 157.451 1.00 176.46 229 TYR D CA 1
ATOM 10186 C C . TYR E 2 236 ? 142.033 154.269 158.287 1.00 176.46 229 TYR D C 1
ATOM 10187 O O . TYR E 2 236 ? 142.771 154.295 159.275 1.00 176.46 229 TYR D O 1
ATOM 10196 N N . SER E 2 237 ? 141.319 155.325 157.923 1.00 209.61 230 SER D N 1
ATOM 10197 C CA . SER E 2 237 ? 141.211 156.489 158.787 1.00 209.61 230 SER D CA 1
ATOM 10198 C C . SER E 2 237 ? 139.773 156.751 159.210 1.00 209.61 230 SER D C 1
ATOM 10199 O O . SER E 2 237 ? 139.494 157.824 159.758 1.00 209.61 230 SER D O 1
ATOM 10202 N N . LYS E 2 238 ? 138.858 155.805 158.954 1.00 196.03 231 LYS D N 1
ATOM 10203 C CA . LYS E 2 238 ? 137.430 156.022 159.196 1.00 196.03 231 LYS D CA 1
ATOM 10204 C C . LYS E 2 238 ? 137.113 156.233 160.678 1.00 196.03 231 LYS D C 1
ATOM 10205 O O . LYS E 2 238 ? 136.307 157.103 161.026 1.00 196.03 231 LYS D O 1
ATOM 10207 N N . ASP E 2 239 ? 137.730 155.450 161.564 1.00 230.82 232 ASP D N 1
ATOM 10208 C CA . ASP E 2 239 ? 137.451 155.530 162.988 1.00 230.82 232 ASP D CA 1
ATOM 10209 C C . ASP E 2 239 ? 138.581 156.176 163.770 1.00 230.82 232 ASP D C 1
ATOM 10210 O O . ASP E 2 239 ? 138.322 156.806 164.801 1.00 230.82 232 ASP D O 1
ATOM 10212 N N . ASP E 2 240 ? 139.789 156.180 163.230 1.00 250.84 233 ASP D N 1
ATOM 10213 C CA . ASP E 2 240 ? 140.932 156.747 163.919 1.00 250.84 233 ASP D CA 1
ATOM 10214 C C . ASP E 2 240 ? 141.501 157.863 163.068 1.00 250.84 233 ASP D C 1
ATOM 10215 O O . ASP E 2 240 ? 141.881 157.634 161.913 1.00 250.84 233 ASP D O 1
ATOM 10217 N N . GLU E 2 241 ? 141.597 159.056 163.676 1.00 229.86 234 GLU D N 1
ATOM 10218 C CA . GLU E 2 241 ? 142.076 160.295 163.075 1.00 229.86 234 GLU D CA 1
ATOM 10219 C C . GLU E 2 241 ? 141.419 160.547 161.724 1.00 229.86 234 GLU D C 1
ATOM 10220 O O . GLU E 2 241 ? 142.067 160.304 160.700 1.00 229.86 234 GLU D O 1
ATOM 10222 N N . PRO E 2 242 ? 140.123 160.876 161.674 1.00 201.44 235 PRO D N 1
ATOM 10223 C CA . PRO E 2 242 ? 139.465 161.082 160.376 1.00 201.44 235 PRO D CA 1
ATOM 10224 C C . PRO E 2 242 ? 140.125 162.203 159.587 1.00 201.44 235 PRO D C 1
ATOM 10225 O O . PRO E 2 242 ? 140.616 163.177 160.164 1.00 201.44 235 PRO D O 1
ATOM 10227 N N . ALA E 2 243 ? 140.167 162.013 158.263 1.00 169.34 236 ALA D N 1
ATOM 10228 C CA . ALA E 2 243 ? 140.772 162.945 157.308 1.00 169.34 236 ALA D CA 1
ATOM 10229 C C . ALA E 2 243 ? 142.258 163.159 157.593 1.00 169.34 236 ALA D C 1
ATOM 10230 O O . ALA E 2 243 ? 142.696 164.286 157.831 1.00 169.34 236 ALA D O 1
ATOM 10232 N N . VAL E 2 244 ? 143.014 162.051 157.674 1.00 170.39 237 VAL D N 1
ATOM 10233 C CA . VAL E 2 244 ? 144.468 162.163 157.767 1.00 170.39 237 VAL D CA 1
ATOM 10234 C C . VAL E 2 244 ? 144.973 162.907 156.545 1.00 170.39 237 VAL D C 1
ATOM 10235 O O . VAL E 2 244 ? 144.531 162.656 155.416 1.00 170.39 237 VAL D O 1
ATOM 10239 N N . LYS E 2 245 ? 145.843 163.888 156.794 1.00 162.40 238 LYS D N 1
ATOM 10240 C CA . LYS E 2 245 ? 146.370 164.816 155.794 1.00 162.40 238 LYS D CA 1
ATOM 10241 C C . LYS E 2 245 ? 145.238 165.546 155.072 1.00 162.40 238 LYS D C 1
ATOM 10242 O O . LYS E 2 245 ? 145.369 165.892 153.894 1.00 162.40 238 LYS D O 1
ATOM 10248 N N . LEU E 2 246 ? 144.146 165.789 155.807 1.00 160.61 239 LEU D N 1
ATOM 10249 C CA . LEU E 2 246 ? 142.941 166.482 155.350 1.00 160.61 239 LEU D CA 1
ATOM 10250 C C . LEU E 2 246 ? 142.373 165.847 154.077 1.00 160.61 239 LEU D C 1
ATOM 10251 O O . LEU E 2 246 ? 142.208 166.494 153.042 1.00 160.61 239 LEU D O 1
ATOM 10256 N N . GLN E 2 247 ? 142.085 164.554 154.151 1.00 128.92 240 GLN D N 1
ATOM 10257 C CA . GLN E 2 247 ? 141.649 163.835 152.968 1.00 128.92 240 GLN D CA 1
ATOM 10258 C C . GLN E 2 247 ? 140.150 163.597 153.050 1.00 128.92 240 GLN D C 1
ATOM 10259 O O . GLN E 2 247 ? 139.599 163.307 154.116 1.00 128.92 240 GLN D O 1
ATOM 10265 N N . LEU E 2 248 ? 139.485 163.821 151.933 1.00 103.53 241 LEU D N 1
ATOM 10266 C CA . LEU E 2 248 ? 138.062 163.574 151.796 1.00 103.53 241 LEU D CA 1
ATOM 10267 C C . LEU E 2 248 ? 137.893 162.661 150.599 1.00 103.53 241 LEU D C 1
ATOM 10268 O O . LEU E 2 248 ? 137.194 162.916 149.618 1.00 103.53 241 LEU D O 1
ATOM 10273 N N . LEU E 2 249 ? 138.623 161.581 150.680 1.00 95.78 242 LEU D N 1
ATOM 10274 C CA . LEU E 2 249 ? 138.670 160.567 149.662 1.00 95.78 242 LEU D CA 1
ATOM 10275 C C . LEU E 2 249 ? 137.405 159.724 149.738 1.00 95.78 242 LEU D C 1
ATOM 10276 O O . LEU E 2 249 ? 136.656 159.804 150.710 1.00 95.78 242 LEU D O 1
ATOM 10281 N N . PRO E 2 250 ? 137.079 158.999 148.680 1.00 91.28 243 PRO D N 1
ATOM 10282 C CA . PRO E 2 250 ? 135.917 158.115 148.740 1.00 91.28 243 PRO D CA 1
ATOM 10283 C C . PRO E 2 250 ? 136.117 156.959 149.691 1.00 91.28 243 PRO D C 1
ATOM 10284 O O . PRO E 2 250 ? 137.203 156.384 149.777 1.00 91.28 243 PRO D O 1
ATOM 10288 N N . HIS E 2 251 ? 135.043 156.619 150.392 1.00 102.67 244 HIS D N 1
ATOM 10289 C CA . HIS E 2 251 ? 135.012 155.437 151.235 1.00 102.67 244 HIS D CA 1
ATOM 10290 C C . HIS E 2 251 ? 135.190 154.196 150.380 1.00 102.67 244 HIS D C 1
ATOM 10291 O O . HIS E 2 251 ? 134.822 154.172 149.210 1.00 102.67 244 HIS D O 1
ATOM 10298 N N . LYS E 2 252 ? 135.841 153.192 150.950 1.00 83.03 245 LYS D N 1
ATOM 10299 C CA . LYS E 2 252 ? 136.063 151.948 150.229 1.00 83.03 245 LYS D CA 1
ATOM 10300 C C . LYS E 2 252 ? 134.756 151.270 149.858 1.00 83.03 245 LYS D C 1
ATOM 10301 O O . LYS E 2 252 ? 134.591 150.806 148.723 1.00 83.03 245 LYS D O 1
ATOM 10307 N N . HIS E 2 253 ? 133.815 151.223 150.793 1.00 80.52 246 HIS D N 1
ATOM 10308 C CA . HIS E 2 253 ? 132.586 150.476 150.570 1.00 80.52 246 HIS D CA 1
ATOM 10309 C C . HIS E 2 253 ? 131.714 151.087 149.483 1.00 80.52 246 HIS D C 1
ATOM 10310 O O . HIS E 2 253 ? 131.078 150.354 148.719 1.00 80.52 246 HIS D O 1
ATOM 10317 N N . ASP E 2 254 ? 131.635 152.412 149.415 1.00 99.69 247 ASP D N 1
ATOM 10318 C CA . ASP E 2 254 ? 130.795 153.024 148.392 1.00 99.69 247 ASP D CA 1
ATOM 10319 C C . ASP E 2 254 ? 131.351 152.760 147.002 1.00 99.69 247 ASP D C 1
ATOM 10320 O O . ASP E 2 254 ? 130.586 152.544 146.057 1.00 99.69 247 ASP D O 1
ATOM 10325 N N . ILE E 2 255 ? 132.680 152.716 146.892 1.00 74.50 248 ILE D N 1
ATOM 10326 C CA . ILE E 2 255 ? 133.340 152.354 145.645 1.00 74.50 248 ILE D CA 1
ATOM 10327 C C . ILE E 2 255 ? 133.035 150.909 145.290 1.00 74.50 248 ILE D C 1
ATOM 10328 O O . ILE E 2 255 ? 132.706 150.584 144.142 1.00 74.50 248 ILE D O 1
ATOM 10333 N N . ILE E 2 256 ? 133.132 150.022 146.277 1.00 67.40 249 ILE D N 1
ATOM 10334 C CA . ILE E 2 256 ? 133.004 148.603 145.996 1.00 67.40 249 ILE D CA 1
ATOM 10335 C C . ILE E 2 256 ? 131.568 148.241 145.626 1.00 67.40 249 ILE D C 1
ATOM 10336 O O . ILE E 2 256 ? 131.341 147.352 144.806 1.00 67.40 249 ILE D O 1
ATOM 10341 N N . THR E 2 257 ? 130.577 148.893 146.229 1.00 57.84 250 THR D N 1
ATOM 10342 C CA . THR E 2 257 ? 129.217 148.701 145.748 1.00 57.84 250 THR D CA 1
ATOM 10343 C C . THR E 2 257 ? 129.050 149.321 144.385 1.00 57.84 250 THR D C 1
ATOM 10344 O O . THR E 2 257 ? 128.329 148.793 143.539 1.00 57.84 250 THR D O 1
ATOM 10348 N N . LEU E 2 258 ? 129.700 150.452 144.178 1.00 75.76 251 LEU D N 1
ATOM 10349 C CA . LEU E 2 258 ? 129.569 151.197 142.944 1.00 75.76 251 LEU D CA 1
ATOM 10350 C C . LEU E 2 258 ? 130.074 150.414 141.748 1.00 75.76 251 LEU D C 1
ATOM 10351 O O . LEU E 2 258 ? 129.598 150.627 140.633 1.00 75.76 251 LEU D O 1
ATOM 10356 N N . LEU E 2 259 ? 131.064 149.559 141.943 1.00 109.85 252 LEU D N 1
ATOM 10357 C CA . LEU E 2 259 ? 131.643 148.817 140.835 1.00 109.85 252 LEU D CA 1
ATOM 10358 C C . LEU E 2 259 ? 130.628 147.891 140.192 1.00 109.85 252 LEU D C 1
ATOM 10359 O O . LEU E 2 259 ? 129.892 147.192 140.878 1.00 109.85 252 LEU D O 1
ATOM 10364 N N . GLY E 2 260 ? 130.563 147.918 138.884 1.00 51.20 253 GLY D N 1
ATOM 10365 C CA . GLY E 2 260 ? 129.601 147.097 138.190 1.00 51.20 253 GLY D CA 1
ATOM 10366 C C . GLY E 2 260 ? 130.090 145.687 138.070 1.00 51.20 253 GLY D C 1
ATOM 10367 O O . GLY E 2 260 ? 131.238 145.407 138.376 1.00 51.20 253 GLY D O 1
ATOM 10368 N N . VAL E 2 261 ? 129.199 144.802 137.623 1.00 45.54 254 VAL D N 1
ATOM 10369 C CA . VAL E 2 261 ? 129.520 143.388 137.495 1.00 45.54 254 VAL D CA 1
ATOM 10370 C C . VAL E 2 261 ? 130.580 143.185 136.430 1.00 45.54 254 VAL D C 1
ATOM 10371 O O . VAL E 2 261 ? 130.512 143.770 135.346 1.00 45.54 254 VAL D O 1
ATOM 10375 N N . GLY E 2 262 ? 131.570 142.350 136.732 1.00 52.76 255 GLY D N 1
ATOM 10376 C CA . GLY E 2 262 ? 132.717 142.164 135.867 1.00 52.76 255 GLY D CA 1
ATOM 10377 C C . GLY E 2 262 ? 133.603 143.378 135.701 1.00 52.76 255 GLY D C 1
ATOM 10378 O O . GLY E 2 262 ? 134.435 143.430 134.798 1.00 52.76 255 GLY D O 1
ATOM 10379 N N . GLY E 2 263 ? 133.419 144.364 136.554 1.00 66.81 256 GLY D N 1
ATOM 10380 C CA . GLY E 2 263 ? 134.133 145.613 136.455 1.00 66.81 256 GLY D CA 1
ATOM 10381 C C . GLY E 2 263 ? 135.596 145.551 136.840 1.00 66.81 256 GLY D C 1
ATOM 10382 O O . GLY E 2 263 ? 136.098 144.588 137.409 1.00 66.81 256 GLY D O 1
ATOM 10383 N N . HIS E 2 264 ? 136.302 146.614 136.483 1.00 109.85 257 HIS D N 1
ATOM 10384 C CA . HIS E 2 264 ? 137.709 146.765 136.800 1.00 109.85 257 HIS D CA 1
ATOM 10385 C C . HIS E 2 264 ? 137.904 147.977 137.687 1.00 109.85 257 HIS D C 1
ATOM 10386 O O . HIS E 2 264 ? 137.594 149.104 137.290 1.00 109.85 257 HIS D O 1
ATOM 10393 N N . TRP E 2 265 ? 138.381 147.744 138.886 1.00 109.85 258 TRP D N 1
ATOM 10394 C CA . TRP E 2 265 ? 138.821 148.801 139.772 1.00 109.85 258 TRP D CA 1
ATOM 10395 C C . TRP E 2 265 ? 140.329 148.914 139.684 1.00 109.85 258 TRP D C 1
ATOM 10396 O O . TRP E 2 265 ? 141.036 147.996 140.096 1.00 109.85 258 TRP D O 1
ATOM 10407 N N . VAL E 2 266 ? 140.829 150.034 139.189 1.00 82.73 259 VAL D N 1
ATOM 10408 C CA . VAL E 2 266 ? 142.263 150.274 139.188 1.00 82.73 259 VAL D CA 1
ATOM 10409 C C . VAL E 2 266 ? 142.583 151.329 140.232 1.00 82.73 259 VAL D C 1
ATOM 10410 O O . VAL E 2 266 ? 142.042 152.454 140.220 1.00 82.73 259 VAL D O 1
ATOM 10414 N N . THR E 2 267 ? 143.383 150.918 141.198 1.00 75.06 260 THR D N 1
ATOM 10415 C CA . THR E 2 267 ? 143.589 151.683 142.405 1.00 75.06 260 THR D CA 1
ATOM 10416 C C . THR E 2 267 ? 145.026 152.132 142.560 1.00 75.06 260 THR D C 1
ATOM 10417 O O . THR E 2 267 ? 145.962 151.493 142.081 1.00 75.06 260 THR D O 1
ATOM 10421 N N . THR E 2 268 ? 145.176 153.273 143.199 1.00 58.72 261 THR D N 1
ATOM 10422 C CA . THR E 2 268 ? 146.482 153.847 143.409 1.00 58.72 261 THR D CA 1
ATOM 10423 C C . THR E 2 268 ? 146.998 153.568 144.807 1.00 58.72 261 THR D C 1
ATOM 10424 O O . THR E 2 268 ? 148.208 153.414 144.993 1.00 58.72 261 THR D O 1
ATOM 10428 N N . GLU E 2 269 ? 146.084 153.434 145.765 1.00 71.80 262 GLU D N 1
ATOM 10429 C CA . GLU E 2 269 ? 146.420 153.325 147.182 1.00 71.80 262 GLU D CA 1
ATOM 10430 C C . GLU E 2 269 ? 147.330 152.155 147.517 1.00 71.80 262 GLU D C 1
ATOM 10431 O O . GLU E 2 269 ? 147.013 150.996 147.239 1.00 71.80 262 GLU D O 1
ATOM 10437 N N . GLU E 2 270 ? 148.472 152.499 148.106 1.00 91.91 263 GLU D N 1
ATOM 10438 C CA . GLU E 2 270 ? 149.529 151.550 148.420 1.00 91.91 263 GLU D CA 1
ATOM 10439 C C . GLU E 2 270 ? 149.143 150.580 149.533 1.00 91.91 263 GLU D C 1
ATOM 10440 O O . GLU E 2 270 ? 149.408 149.379 149.430 1.00 91.91 263 GLU D O 1
ATOM 10446 N N . ASN E 2 271 ? 148.521 151.059 150.595 1.00 75.49 264 ASN D N 1
ATOM 10447 C CA . ASN E 2 271 ? 148.074 150.192 151.673 1.00 75.49 264 ASN D CA 1
ATOM 10448 C C . ASN E 2 271 ? 146.580 149.996 151.530 1.00 75.49 264 ASN D C 1
ATOM 10449 O O . ASN E 2 271 ? 145.793 150.900 151.817 1.00 75.49 264 ASN D O 1
ATOM 10454 N N . LEU E 2 272 ? 146.190 148.811 151.104 1.00 72.57 265 LEU D N 1
ATOM 10455 C CA . LEU E 2 272 ? 144.795 148.513 150.880 1.00 72.57 265 LEU D CA 1
ATOM 10456 C C . LEU E 2 272 ? 144.424 147.348 151.768 1.00 72.57 265 LEU D C 1
ATOM 10457 O O . LEU E 2 272 ? 145.061 146.294 151.716 1.00 72.57 265 LEU D O 1
ATOM 10462 N N . GLN E 2 273 ? 143.406 147.538 152.575 1.00 76.47 266 GLN D N 1
ATOM 10463 C CA . GLN E 2 273 ? 142.899 146.490 153.439 1.00 76.47 266 GLN D CA 1
ATOM 10464 C C . GLN E 2 273 ? 141.662 145.937 152.760 1.00 76.47 266 GLN D C 1
ATOM 10465 O O . GLN E 2 273 ? 140.662 146.640 152.621 1.00 76.47 266 GLN D O 1
ATOM 10471 N N . LEU E 2 274 ? 141.713 144.695 152.336 1.00 82.52 267 LEU D N 1
ATOM 10472 C CA . LEU E 2 274 ? 140.554 144.084 151.709 1.00 82.52 267 LEU D CA 1
ATOM 10473 C C . LEU E 2 274 ? 139.915 143.165 152.733 1.00 82.52 267 LEU D C 1
ATOM 10474 O O . LEU E 2 274 ? 140.448 142.094 153.037 1.00 82.52 267 LEU D O 1
ATOM 10479 N N . ASP E 2 275 ? 138.778 143.571 153.238 1.00 86.75 268 ASP D N 1
ATOM 10480 C CA . ASP E 2 275 ? 138.112 142.740 154.209 1.00 86.75 268 ASP D CA 1
ATOM 10481 C C . ASP E 2 275 ? 137.421 141.576 153.515 1.00 86.75 268 ASP D C 1
ATOM 10482 O O . ASP E 2 275 ? 137.084 141.659 152.335 1.00 86.75 268 ASP D O 1
ATOM 10487 N N . PRO E 2 276 ? 137.241 140.480 154.229 1.00 73.79 269 PRO D N 1
ATOM 10488 C CA . PRO E 2 276 ? 136.469 139.355 153.725 1.00 73.79 269 PRO D CA 1
ATOM 10489 C C . PRO E 2 276 ? 135.040 139.701 153.334 1.00 73.79 269 PRO D C 1
ATOM 10490 O O . PRO E 2 276 ? 134.533 139.072 152.394 1.00 73.79 269 PRO D O 1
ATOM 10494 N N . PRO E 2 277 ? 134.318 140.607 154.018 1.00 67.86 270 PRO D N 1
ATOM 10495 C CA . PRO E 2 277 ? 133.047 141.037 153.406 1.00 67.86 270 PRO D CA 1
ATOM 10496 C C . PRO E 2 277 ? 133.224 141.709 152.056 1.00 67.86 270 PRO D C 1
ATOM 10497 O O . PRO E 2 277 ? 132.472 141.424 151.118 1.00 67.86 270 PRO D O 1
ATOM 10501 N N . ASP E 2 278 ? 134.238 142.556 151.923 1.00 70.44 271 ASP D N 1
ATOM 10502 C CA . ASP E 2 278 ? 134.530 143.168 150.635 1.00 70.44 271 ASP D CA 1
ATOM 10503 C C . ASP E 2 278 ? 134.989 142.155 149.612 1.00 70.44 271 ASP D C 1
ATOM 10504 O O . ASP E 2 278 ? 134.596 142.231 148.445 1.00 70.44 271 ASP D O 1
ATOM 10509 N N . SER E 2 279 ? 135.824 141.205 150.017 1.00 64.59 272 SER D N 1
ATOM 10510 C CA . SER E 2 279 ? 136.242 140.211 149.048 1.00 64.59 272 SER D CA 1
ATOM 10511 C C . SER E 2 279 ? 135.120 139.260 148.696 1.00 64.59 272 SER D C 1
ATOM 10512 O O . SER E 2 279 ? 135.099 138.749 147.577 1.00 64.59 272 SER D O 1
ATOM 10515 N N . HIS E 2 280 ? 134.082 139.192 149.515 1.00 64.62 273 HIS D N 1
ATOM 10516 C CA . HIS E 2 280 ? 132.911 138.460 149.080 1.00 64.62 273 HIS D CA 1
ATOM 10517 C C . HIS E 2 280 ? 132.084 139.301 148.126 1.00 64.62 273 HIS D C 1
ATOM 10518 O O . HIS E 2 280 ? 131.482 138.754 147.198 1.00 64.62 273 HIS D O 1
ATOM 10525 N N . CYS E 2 281 ? 132.052 140.619 148.337 1.00 53.19 274 CYS D N 1
ATOM 10526 C CA . CYS E 2 281 ? 131.357 141.493 147.399 1.00 53.19 274 CYS D CA 1
ATOM 10527 C C . CYS E 2 281 ? 132.011 141.463 146.031 1.00 53.19 274 CYS D C 1
ATOM 10528 O O . CYS E 2 281 ? 131.325 141.400 145.006 1.00 53.19 274 CYS D O 1
ATOM 10531 N N . LEU E 2 282 ? 133.331 141.433 145.999 1.00 68.01 275 LEU D N 1
ATOM 10532 C CA . LEU E 2 282 ? 133.999 141.316 144.720 1.00 68.01 275 LEU D CA 1
ATOM 10533 C C . LEU E 2 282 ? 133.806 139.944 144.114 1.00 68.01 275 LEU D C 1
ATOM 10534 O O . LEU E 2 282 ? 133.684 139.823 142.890 1.00 68.01 275 LEU D O 1
ATOM 10539 N N . PHE E 2 283 ? 133.794 138.906 144.948 1.00 64.85 276 PHE D N 1
ATOM 10540 C CA . PHE E 2 283 ? 133.604 137.550 144.458 1.00 64.85 276 PHE D CA 1
ATOM 10541 C C . PHE E 2 283 ? 132.254 137.414 143.785 1.00 64.85 276 PHE D C 1
ATOM 10542 O O . PHE E 2 283 ? 132.131 136.779 142.736 1.00 64.85 276 PHE D O 1
ATOM 10550 N N . LEU E 2 284 ? 131.227 137.985 144.402 1.00 53.71 277 LEU D N 1
ATOM 10551 C CA . LEU E 2 284 ? 129.914 138.041 143.786 1.00 53.71 277 LEU D CA 1
ATOM 10552 C C . LEU E 2 284 ? 129.907 138.861 142.512 1.00 53.71 277 LEU D C 1
ATOM 10553 O O . LEU E 2 284 ? 129.292 138.453 141.526 1.00 53.71 277 LEU D O 1
ATOM 10558 N N . LYS E 2 285 ? 130.627 139.977 142.468 1.00 57.21 278 LYS D N 1
ATOM 10559 C CA . LYS E 2 285 ? 130.490 140.775 141.258 1.00 57.21 278 LYS D CA 1
ATOM 10560 C C . LYS E 2 285 ? 131.490 140.428 140.193 1.00 57.21 278 LYS D C 1
ATOM 10561 O O . LYS E 2 285 ? 131.444 141.044 139.125 1.00 57.21 278 LYS D O 1
ATOM 10567 N N . GLY E 2 286 ? 132.319 139.419 140.430 1.00 35.93 279 GLY D N 1
ATOM 10568 C CA . GLY E 2 286 ? 133.343 139.033 139.475 1.00 35.93 279 GLY D CA 1
ATOM 10569 C C . GLY E 2 286 ? 134.246 140.167 139.064 1.00 35.93 279 GLY D C 1
ATOM 10570 O O . GLY E 2 286 ? 134.552 140.322 137.880 1.00 35.93 279 GLY D O 1
ATOM 10571 N N . ALA E 2 287 ? 134.645 140.987 140.008 1.00 48.53 280 ALA D N 1
ATOM 10572 C CA . ALA E 2 287 ? 135.371 142.188 139.674 1.00 48.53 280 ALA D CA 1
ATOM 10573 C C . ALA E 2 287 ? 136.860 141.926 139.696 1.00 48.53 280 ALA D C 1
ATOM 10574 O O . ALA E 2 287 ? 137.343 141.054 140.416 1.00 48.53 280 ALA D O 1
ATOM 10576 N N . THR E 2 288 ? 137.586 142.671 138.884 1.00 82.03 281 THR D N 1
ATOM 10577 C CA . THR E 2 288 ? 139.036 142.639 138.909 1.00 82.03 281 THR D CA 1
ATOM 10578 C C . THR E 2 288 ? 139.539 143.847 139.668 1.00 82.03 281 THR D C 1
ATOM 10579 O O . THR E 2 288 ? 138.993 144.945 139.547 1.00 82.03 281 THR D O 1
ATOM 10583 N N . LEU E 2 289 ? 140.586 143.643 140.437 1.00 109.85 282 LEU D N 1
ATOM 10584 C CA . LEU E 2 289 ? 141.229 144.720 141.157 1.00 109.85 282 LEU D CA 1
ATOM 10585 C C . LEU E 2 289 ? 142.659 144.775 140.669 1.00 109.85 282 LEU D C 1
ATOM 10586 O O . LEU E 2 289 ? 143.360 143.763 140.700 1.00 109.85 282 LEU D O 1
ATOM 10591 N N . ALA E 2 290 ? 143.071 145.921 140.152 1.00 80.98 283 ALA D N 1
ATOM 10592 C CA . ALA E 2 290 ? 144.427 146.093 139.661 1.00 80.98 283 ALA D CA 1
ATOM 10593 C C . ALA E 2 290 ? 145.056 147.303 140.328 1.00 80.98 283 ALA D C 1
ATOM 10594 O O . ALA E 2 290 ? 144.361 148.242 140.722 1.00 80.98 283 ALA D O 1
ATOM 10596 N N . PHE E 2 291 ? 146.379 147.284 140.424 1.00 57.19 284 PHE D N 1
ATOM 10597 C CA . PHE E 2 291 ? 147.138 148.320 141.104 1.00 57.19 284 PHE D CA 1
ATOM 10598 C C . PHE E 2 291 ? 147.887 149.167 140.098 1.00 57.19 284 PHE D C 1
ATOM 10599 O O . PHE E 2 291 ? 148.732 148.658 139.362 1.00 57.19 284 PHE D O 1
ATOM 10607 N N . LEU E 2 292 ? 147.602 150.452 140.084 1.00 40.30 285 LEU D N 1
ATOM 10608 C CA . LEU E 2 292 ? 148.300 151.341 139.185 1.00 40.30 285 LEU D CA 1
ATOM 10609 C C . LEU E 2 292 ? 149.634 151.740 139.766 1.00 40.30 285 LEU D C 1
ATOM 10610 O O . LEU E 2 292 ? 149.687 152.373 140.820 1.00 40.30 285 LEU D O 1
ATOM 10615 N N . ASN E 2 293 ? 150.706 151.384 139.082 1.00 46.47 286 ASN D N 1
ATOM 10616 C CA . ASN E 2 293 ? 152.032 151.869 139.440 1.00 46.47 286 ASN D CA 1
ATOM 10617 C C . ASN E 2 293 ? 152.746 152.168 138.139 1.00 46.47 286 ASN D C 1
ATOM 10618 O O . ASN E 2 293 ? 153.154 151.237 137.443 1.00 46.47 286 ASN D O 1
ATOM 10623 N N . ASP E 2 294 ? 152.842 153.455 137.809 1.00 93.08 287 ASP D N 1
ATOM 10624 C CA . ASP E 2 294 ? 153.607 153.885 136.648 1.00 93.08 287 ASP D CA 1
ATOM 10625 C C . ASP E 2 294 ? 155.041 153.366 136.679 1.00 93.08 287 ASP D C 1
ATOM 10626 O O . ASP E 2 294 ? 155.496 152.773 135.698 1.00 93.08 287 ASP D O 1
ATOM 10631 N N . GLU E 2 295 ? 155.767 153.525 137.801 1.00 82.33 288 GLU D N 1
ATOM 10632 C CA . GLU E 2 295 ? 157.211 153.421 137.650 1.00 82.33 288 GLU D CA 1
ATOM 10633 C C . GLU E 2 295 ? 157.712 151.981 137.600 1.00 82.33 288 GLU D C 1
ATOM 10634 O O . GLU E 2 295 ? 158.936 151.805 137.612 1.00 82.33 288 GLU D O 1
ATOM 10640 N N . VAL E 2 296 ? 156.851 150.980 137.356 1.00 84.99 289 VAL D N 1
ATOM 10641 C CA . VAL E 2 296 ? 157.315 149.609 137.172 1.00 84.99 289 VAL D CA 1
ATOM 10642 C C . VAL E 2 296 ? 158.157 149.503 135.929 1.00 84.99 289 VAL D C 1
ATOM 10643 O O . VAL E 2 296 ? 159.006 148.619 135.821 1.00 84.99 289 VAL D O 1
ATOM 10647 N N . TRP E 2 297 ? 158.006 150.441 135.023 1.00 109.85 290 TRP D N 1
ATOM 10648 C CA . TRP E 2 297 ? 158.753 150.373 133.811 1.00 109.85 290 TRP D CA 1
ATOM 10649 C C . TRP E 2 297 ? 160.151 150.916 133.962 1.00 109.85 290 TRP D C 1
ATOM 10650 O O . TRP E 2 297 ? 160.991 150.618 133.114 1.00 109.85 290 TRP D O 1
ATOM 10661 N N . ASN E 2 298 ? 160.457 151.681 135.007 1.00 86.04 291 ASN D N 1
ATOM 10662 C CA . ASN E 2 298 ? 161.864 152.055 135.073 1.00 86.04 291 ASN D CA 1
ATOM 10663 C C . ASN E 2 298 ? 162.617 151.138 136.019 1.00 86.04 291 ASN D C 1
ATOM 10664 O O . ASN E 2 298 ? 163.647 150.570 135.652 1.00 86.04 291 ASN D O 1
ATOM 10669 N N . LEU E 2 299 ? 162.099 150.979 137.231 1.00 78.29 292 LEU D N 1
ATOM 10670 C CA . LEU E 2 299 ? 162.776 150.173 138.229 1.00 78.29 292 LEU D CA 1
ATOM 10671 C C . LEU E 2 299 ? 162.768 148.687 137.893 1.00 78.29 292 LEU D C 1
ATOM 10672 O O . LEU E 2 299 ? 163.825 148.052 137.912 1.00 78.29 292 LEU D O 1
ATOM 10677 N N . SER E 2 300 ? 161.620 148.100 137.574 1.00 50.48 293 SER D N 1
ATOM 10678 C CA . SER E 2 300 ? 161.694 146.688 137.207 1.00 50.48 293 SER D CA 1
ATOM 10679 C C . SER E 2 300 ? 162.118 146.513 135.759 1.00 50.48 293 SER D C 1
ATOM 10680 O O . SER E 2 300 ? 162.993 145.694 135.464 1.00 50.48 293 SER D O 1
ATOM 10683 N N . ASN E 2 301 ? 161.479 147.259 134.859 1.00 84.37 294 ASN D N 1
ATOM 10684 C CA . ASN E 2 301 ? 161.876 147.405 133.459 1.00 84.37 294 ASN D CA 1
ATOM 10685 C C . ASN E 2 301 ? 161.964 146.072 132.728 1.00 84.37 294 ASN D C 1
ATOM 10686 O O . ASN E 2 301 ? 162.916 145.790 132.009 1.00 84.37 294 ASN D O 1
ATOM 10691 N N . VAL E 2 302 ? 160.975 145.228 132.927 1.00 36.83 295 VAL D N 1
ATOM 10692 C CA . VAL E 2 302 ? 161.024 143.964 132.229 1.00 36.83 295 VAL D CA 1
ATOM 10693 C C . VAL E 2 302 ? 160.500 144.110 130.812 1.00 36.83 295 VAL D C 1
ATOM 10694 O O . VAL E 2 302 ? 161.164 143.715 129.854 1.00 36.83 295 VAL D O 1
ATOM 10698 N N . GLN E 2 303 ? 159.341 144.709 130.638 1.00 81.60 296 GLN D N 1
ATOM 10699 C CA . GLN E 2 303 ? 158.741 144.858 129.323 1.00 81.60 296 GLN D CA 1
ATOM 10700 C C . GLN E 2 303 ? 159.041 146.237 128.747 1.00 81.60 296 GLN D C 1
ATOM 10701 O O . GLN E 2 303 ? 158.158 147.013 128.419 1.00 81.60 296 GLN D O 1
ATOM 10707 N N . GLN E 2 304 ? 160.341 146.484 128.586 1.00 109.85 297 GLN D N 1
ATOM 10708 C CA . GLN E 2 304 ? 160.842 147.780 128.138 1.00 109.85 297 GLN D CA 1
ATOM 10709 C C . GLN E 2 304 ? 160.320 148.140 126.763 1.00 109.85 297 GLN D C 1
ATOM 10710 O O . GLN E 2 304 ? 160.054 149.312 126.475 1.00 109.85 297 GLN D O 1
ATOM 10716 N N . GLY E 2 305 ? 160.200 147.141 125.897 1.00 86.50 298 GLY D N 1
ATOM 10717 C CA . GLY E 2 305 ? 159.683 147.381 124.566 1.00 86.50 298 GLY D CA 1
ATOM 10718 C C . GLY E 2 305 ? 158.250 147.871 124.559 1.00 86.50 298 GLY D C 1
ATOM 10719 O O . GLY E 2 305 ? 157.917 148.801 123.820 1.00 86.50 298 GLY D O 1
ATOM 10720 N N . LYS E 2 306 ? 157.396 147.266 125.393 1.00 109.85 299 LYS D N 1
ATOM 10721 C CA . LYS E 2 306 ? 155.990 147.652 125.450 1.00 109.85 299 LYS D CA 1
ATOM 10722 C C . LYS E 2 306 ? 155.852 149.099 125.862 1.00 109.85 299 LYS D C 1
ATOM 10723 O O . LYS E 2 306 ? 155.223 149.890 125.162 1.00 109.85 299 LYS D O 1
ATOM 10729 N N . TYR E 2 307 ? 156.568 149.477 126.913 1.00 109.85 300 TYR D N 1
ATOM 10730 C CA . TYR E 2 307 ? 156.528 150.829 127.445 1.00 109.85 300 TYR D CA 1
ATOM 10731 C C . TYR E 2 307 ? 157.074 151.815 126.447 1.00 109.85 300 TYR D C 1
ATOM 10732 O O . TYR E 2 307 ? 156.590 152.955 126.340 1.00 109.85 300 TYR D O 1
ATOM 10741 N N . LEU E 2 308 ? 158.148 151.423 125.777 1.00 83.64 301 LEU D N 1
ATOM 10742 C CA . LEU E 2 308 ? 158.757 152.323 124.825 1.00 83.64 301 LEU D CA 1
ATOM 10743 C C . LEU E 2 308 ? 157.792 152.590 123.688 1.00 83.64 301 LEU D C 1
ATOM 10744 O O . LEU E 2 308 ? 157.664 153.729 123.231 1.00 83.64 301 LEU D O 1
ATOM 10749 N N . CYS E 2 309 ? 157.068 151.552 123.259 1.00 71.54 302 CYS D N 1
ATOM 10750 C CA . CYS E 2 309 ? 156.030 151.722 122.250 1.00 71.54 302 CYS D CA 1
ATOM 10751 C C . CYS E 2 309 ? 154.921 152.630 122.764 1.00 71.54 302 CYS D C 1
ATOM 10752 O O . CYS E 2 309 ? 154.332 153.402 121.990 1.00 71.54 302 CYS D O 1
ATOM 10755 N N . ILE E 2 310 ? 154.629 152.535 124.071 1.00 67.84 303 ILE D N 1
ATOM 10756 C CA . ILE E 2 310 ? 153.548 153.307 124.685 1.00 67.84 303 ILE D CA 1
ATOM 10757 C C . ILE E 2 310 ? 153.822 154.780 124.526 1.00 67.84 303 ILE D C 1
ATOM 10758 O O . ILE E 2 310 ? 152.935 155.552 124.163 1.00 67.84 303 ILE D O 1
ATOM 10763 N N . LEU E 2 311 ? 155.049 155.185 124.811 1.00 61.50 304 LEU D N 1
ATOM 10764 C CA . LEU E 2 311 ? 155.334 156.616 124.787 1.00 61.50 304 LEU D CA 1
ATOM 10765 C C . LEU E 2 311 ? 155.215 157.209 123.407 1.00 61.50 304 LEU D C 1
ATOM 10766 O O . LEU E 2 311 ? 154.695 158.318 123.255 1.00 61.50 304 LEU D O 1
ATOM 10771 N N . LYS E 2 312 ? 155.710 156.509 122.402 1.00 68.97 305 LYS D N 1
ATOM 10772 C CA . LYS E 2 312 ? 155.592 157.025 121.051 1.00 68.97 305 LYS D CA 1
ATOM 10773 C C . LYS E 2 312 ? 154.144 157.068 120.610 1.00 68.97 305 LYS D C 1
ATOM 10774 O O . LYS E 2 312 ? 153.742 157.994 119.903 1.00 68.97 305 LYS D O 1
ATOM 10780 N N . ASP E 2 313 ? 153.346 156.075 120.998 1.00 65.40 306 ASP D N 1
ATOM 10781 C CA . ASP E 2 313 ? 151.930 156.175 120.677 1.00 65.40 306 ASP D CA 1
ATOM 10782 C C . ASP E 2 313 ? 151.242 157.282 121.467 1.00 65.40 306 ASP D C 1
ATOM 10783 O O . ASP E 2 313 ? 150.299 157.891 120.964 1.00 65.40 306 ASP D O 1
ATOM 10788 N N . VAL E 2 314 ? 151.678 157.543 122.696 1.00 63.25 307 VAL D N 1
ATOM 10789 C CA . VAL E 2 314 ? 151.163 158.682 123.451 1.00 63.25 307 VAL D CA 1
ATOM 10790 C C . VAL E 2 314 ? 151.484 159.990 122.738 1.00 63.25 307 VAL D C 1
ATOM 10791 O O . VAL E 2 314 ? 150.642 160.888 122.637 1.00 63.25 307 VAL D O 1
ATOM 10795 N N . MET E 2 315 ? 152.691 160.100 122.201 1.00 65.05 308 MET D N 1
ATOM 10796 C CA . MET E 2 315 ? 153.036 161.233 121.351 1.00 65.05 308 MET D CA 1
ATOM 10797 C C . MET E 2 315 ? 152.236 161.289 120.069 1.00 65.05 308 MET D C 1
ATOM 10798 O O . MET E 2 315 ? 151.959 162.378 119.575 1.00 65.05 308 MET D O 1
ATOM 10803 N N . GLU E 2 316 ? 151.921 160.144 119.477 1.00 73.33 309 GLU D N 1
ATOM 10804 C CA . GLU E 2 316 ? 151.026 160.154 118.325 1.00 73.33 309 GLU D CA 1
ATOM 10805 C C . GLU E 2 316 ? 149.645 160.681 118.708 1.00 73.33 309 GLU D C 1
ATOM 10806 O O . GLU E 2 316 ? 149.022 161.430 117.946 1.00 73.33 309 GLU D O 1
ATOM 10812 N N . LYS E 2 317 ? 149.170 160.328 119.902 1.00 66.93 310 LYS D N 1
ATOM 10813 C CA . LYS E 2 317 ? 147.942 160.927 120.413 1.00 66.93 310 LYS D CA 1
ATOM 10814 C C . LYS E 2 317 ? 148.102 162.422 120.653 1.00 66.93 310 LYS D C 1
ATOM 10815 O O . LYS E 2 317 ? 147.169 163.194 120.413 1.00 66.93 310 LYS D O 1
ATOM 10821 N N . LEU E 2 318 ? 149.260 162.844 121.153 1.00 68.36 311 LEU D N 1
ATOM 10822 C CA . LEU E 2 318 ? 149.495 164.267 121.368 1.00 68.36 311 LEU D CA 1
ATOM 10823 C C . LEU E 2 318 ? 149.559 165.031 120.056 1.00 68.36 311 LEU D C 1
ATOM 10824 O O . LEU E 2 318 ? 149.054 166.154 119.958 1.00 68.36 311 LEU D O 1
ATOM 10829 N N . SER E 2 319 ? 150.205 164.444 119.056 1.00 68.14 312 SER D N 1
ATOM 10830 C CA . SER E 2 319 ? 150.290 165.042 117.733 1.00 68.14 312 SER D CA 1
ATOM 10831 C C . SER E 2 319 ? 148.924 165.145 117.085 1.00 68.14 312 SER D C 1
ATOM 10832 O O . SER E 2 319 ? 148.647 166.105 116.365 1.00 68.14 312 SER D O 1
ATOM 10835 N N . THR E 2 320 ? 148.074 164.137 117.274 1.00 75.95 313 THR D N 1
ATOM 10836 C CA . THR E 2 320 ? 146.712 164.259 116.769 1.00 75.95 313 THR D CA 1
ATOM 10837 C C . THR E 2 320 ? 145.899 165.279 117.559 1.00 75.95 313 THR D C 1
ATOM 10838 O O . THR E 2 320 ? 144.897 165.784 117.045 1.00 75.95 313 THR D O 1
ATOM 10842 N N . GLY E 2 321 ? 146.299 165.588 118.789 1.00 71.62 314 GLY D N 1
ATOM 10843 C CA . GLY E 2 321 ? 145.583 166.536 119.611 1.00 71.62 314 GLY D CA 1
ATOM 10844 C C . GLY E 2 321 ? 144.645 165.938 120.627 1.00 71.62 314 GLY D C 1
ATOM 10845 O O . GLY E 2 321 ? 143.874 166.685 121.238 1.00 71.62 314 GLY D O 1
ATOM 10846 N N . VAL E 2 322 ? 144.661 164.618 120.794 1.00 66.64 315 VAL D N 1
ATOM 10847 C CA . VAL E 2 322 ? 143.803 163.950 121.765 1.00 66.64 315 VAL D CA 1
ATOM 10848 C C . VAL E 2 322 ? 144.130 164.388 123.181 1.00 66.64 315 VAL D C 1
ATOM 10849 O O . VAL E 2 322 ? 143.236 164.686 123.979 1.00 66.64 315 VAL D O 1
ATOM 10853 N N . PHE E 2 323 ? 145.404 164.497 123.500 1.00 71.06 316 PHE D N 1
ATOM 10854 C CA . PHE E 2 323 ? 145.800 164.959 124.814 1.00 71.06 316 PHE D CA 1
ATOM 10855 C C . PHE E 2 323 ? 146.006 166.458 124.775 1.00 71.06 316 PHE D C 1
ATOM 10856 O O . PHE E 2 323 ? 146.528 167.001 123.804 1.00 71.06 316 PHE D O 1
ATOM 10864 N N . ARG E 2 324 ? 145.562 167.118 125.802 1.00 74.28 317 ARG D N 1
ATOM 10865 C CA . ARG E 2 324 ? 145.974 168.487 126.025 1.00 74.28 317 ARG D CA 1
ATOM 10866 C C . ARG E 2 324 ? 146.287 168.576 127.497 1.00 74.28 317 ARG D C 1
ATOM 10867 O O . ARG E 2 324 ? 145.392 168.443 128.332 1.00 74.28 317 ARG D O 1
ATOM 10875 N N . PRO E 2 325 ? 147.538 168.781 127.844 1.00 76.96 318 PRO D N 1
ATOM 10876 C CA . PRO E 2 325 ? 147.925 168.804 129.249 1.00 76.96 318 PRO D CA 1
ATOM 10877 C C . PRO E 2 325 ? 147.372 170.021 129.964 1.00 76.96 318 PRO D C 1
ATOM 10878 O O . PRO E 2 325 ? 146.970 171.014 129.355 1.00 76.96 318 PRO D O 1
ATOM 10882 N N . GLN E 2 326 ? 147.328 169.905 131.288 1.00 89.57 319 GLN D N 1
ATOM 10883 C CA . GLN E 2 326 ? 146.865 170.977 132.162 1.00 89.57 319 GLN D CA 1
ATOM 10884 C C . GLN E 2 326 ? 148.062 171.758 132.696 1.00 89.57 319 GLN D C 1
ATOM 10885 O O . GLN E 2 326 ? 148.395 171.730 133.874 1.00 89.57 319 GLN D O 1
ATOM 10891 N N . LEU E 2 327 ? 148.722 172.452 131.785 1.00 98.15 320 LEU D N 1
ATOM 10892 C CA . LEU E 2 327 ? 149.962 173.128 132.120 1.00 98.15 320 LEU D CA 1
ATOM 10893 C C . LEU E 2 327 ? 149.725 174.435 132.851 1.00 98.15 320 LEU D C 1
ATOM 10894 O O . LEU E 2 327 ? 148.771 175.166 132.576 1.00 98.15 320 LEU D O 1
ATOM 10899 N N . ASP E 2 328 ? 150.634 174.738 133.766 1.00 129.01 321 ASP D N 1
ATOM 10900 C CA . ASP E 2 328 ? 150.766 176.072 134.317 1.00 129.01 321 ASP D CA 1
ATOM 10901 C C . ASP E 2 328 ? 151.678 176.854 133.382 1.00 129.01 321 ASP D C 1
ATOM 10902 O O . ASP E 2 328 ? 152.176 176.315 132.390 1.00 129.01 321 ASP D O 1
ATOM 10907 N N . GLU E 2 329 ? 151.876 178.139 133.656 1.00 153.37 322 GLU D N 1
ATOM 10908 C CA . GLU E 2 329 ? 152.844 178.896 132.867 1.00 153.37 322 GLU D CA 1
ATOM 10909 C C . GLU E 2 329 ? 154.251 178.387 133.176 1.00 153.37 322 GLU D C 1
ATOM 10910 O O . GLU E 2 329 ? 154.570 178.127 134.342 1.00 153.37 322 GLU D O 1
ATOM 10916 N N . PRO E 2 330 ? 155.039 178.057 132.157 1.00 121.26 323 PRO D N 1
ATOM 10917 C CA . PRO E 2 330 ? 156.386 177.535 132.388 1.00 121.26 323 PRO D CA 1
ATOM 10918 C C . PRO E 2 330 ? 157.285 178.528 133.098 1.00 121.26 323 PRO D C 1
ATOM 10919 O O . PRO E 2 330 ? 157.090 179.741 133.045 1.00 121.26 323 PRO D O 1
ATOM 10923 N N . ILE E 2 331 ? 158.288 177.980 133.766 1.00 92.08 324 ILE D N 1
ATOM 10924 C CA . ILE E 2 331 ? 159.097 178.749 134.703 1.00 92.08 324 ILE D CA 1
ATOM 10925 C C . ILE E 2 331 ? 160.563 178.609 134.325 1.00 92.08 324 ILE D C 1
ATOM 10926 O O . ILE E 2 331 ? 160.949 177.657 133.631 1.00 92.08 324 ILE D O 1
ATOM 10931 N N . PRO E 2 332 ? 161.405 179.556 134.741 1.00 94.45 325 PRO D N 1
ATOM 10932 C CA . PRO E 2 332 ? 162.846 179.354 134.606 1.00 94.45 325 PRO D CA 1
ATOM 10933 C C . PRO E 2 332 ? 163.348 178.427 135.692 1.00 94.45 325 PRO D C 1
ATOM 10934 O O . PRO E 2 332 ? 162.685 178.200 136.704 1.00 94.45 325 PRO D O 1
ATOM 10938 N N . LEU E 2 333 ? 164.556 177.915 135.459 1.00 94.31 326 LEU D N 1
ATOM 10939 C CA . LEU E 2 333 ? 165.087 176.823 136.268 1.00 94.31 326 LEU D CA 1
ATOM 10940 C C . LEU E 2 333 ? 165.308 177.235 137.717 1.00 94.31 326 LEU D C 1
ATOM 10941 O O . LEU E 2 333 ? 164.934 176.502 138.642 1.00 94.31 326 LEU D O 1
ATOM 10946 N N . TYR E 2 334 ? 165.842 178.437 137.931 1.00 96.84 327 TYR D N 1
ATOM 10947 C CA . TYR E 2 334 ? 166.249 178.842 139.270 1.00 96.84 327 TYR D CA 1
ATOM 10948 C C . TYR E 2 334 ? 165.070 179.094 140.187 1.00 96.84 327 TYR D C 1
ATOM 10949 O O . TYR E 2 334 ? 165.241 179.100 141.408 1.00 96.84 327 TYR D O 1
ATOM 10958 N N . GLU E 2 335 ? 163.887 179.294 139.641 1.00 108.03 328 GLU D N 1
ATOM 10959 C CA . GLU E 2 335 ? 162.735 179.482 140.497 1.00 108.03 328 GLU D CA 1
ATOM 10960 C C . GLU E 2 335 ? 162.015 178.161 140.760 1.00 108.03 328 GLU D C 1
ATOM 10961 O O . GLU E 2 335 ? 161.025 178.132 141.500 1.00 108.03 328 GLU D O 1
ATOM 10967 N N . ALA E 2 336 ? 162.539 177.046 140.248 1.00 95.95 329 ALA D N 1
ATOM 10968 C CA . ALA E 2 336 ? 161.775 175.807 140.326 1.00 95.95 329 ALA D CA 1
ATOM 10969 C C . ALA E 2 336 ? 161.768 175.192 141.715 1.00 95.95 329 ALA D C 1
ATOM 10970 O O . ALA E 2 336 ? 160.759 174.594 142.112 1.00 95.95 329 ALA D O 1
ATOM 10972 N N . LYS E 2 337 ? 162.797 175.468 142.508 1.00 88.47 330 LYS D N 1
ATOM 10973 C CA . LYS E 2 337 ? 162.948 174.777 143.776 1.00 88.47 330 LYS D CA 1
ATOM 10974 C C . LYS E 2 337 ? 161.917 175.284 144.754 1.00 88.47 330 LYS D C 1
ATOM 10975 O O . LYS E 2 337 ? 161.242 174.489 145.421 1.00 88.47 330 LYS D O 1
ATOM 10981 N N . VAL E 2 338 ? 161.666 176.589 144.696 1.00 88.51 331 VAL D N 1
ATOM 10982 C CA . VAL E 2 338 ? 160.657 177.229 145.512 1.00 88.51 331 VAL D CA 1
ATOM 10983 C C . VAL E 2 338 ? 159.295 176.703 145.124 1.00 88.51 331 VAL D C 1
ATOM 10984 O O . VAL E 2 338 ? 158.437 176.474 145.983 1.00 88.51 331 VAL D O 1
ATOM 10988 N N . SER E 2 339 ? 159.109 176.400 143.845 1.00 96.69 332 SER D N 1
ATOM 10989 C CA . SER E 2 339 ? 157.849 175.812 143.443 1.00 96.69 332 SER D CA 1
ATOM 10990 C C . SER E 2 339 ? 157.784 174.366 143.870 1.00 96.69 332 SER D C 1
ATOM 10991 O O . SER E 2 339 ? 156.762 173.925 144.414 1.00 96.69 332 SER D O 1
ATOM 10994 N N . MET E 2 340 ? 158.915 173.663 143.710 1.00 110.44 333 MET D N 1
ATOM 10995 C CA . MET E 2 340 ? 158.970 172.208 143.835 1.00 110.44 333 MET D CA 1
ATOM 10996 C C . MET E 2 340 ? 158.467 171.715 145.180 1.00 110.44 333 MET D C 1
ATOM 10997 O O . MET E 2 340 ? 157.737 170.717 145.236 1.00 110.44 333 MET D O 1
ATOM 11002 N N . GLU E 2 341 ? 158.769 172.455 146.250 1.00 113.61 334 GLU D N 1
ATOM 11003 C CA . GLU E 2 341 ? 158.391 172.036 147.594 1.00 113.61 334 GLU D CA 1
ATOM 11004 C C . GLU E 2 341 ? 156.881 171.976 147.745 1.00 113.61 334 GLU D C 1
ATOM 11005 O O . GLU E 2 341 ? 156.343 170.984 148.255 1.00 113.61 334 GLU D O 1
ATOM 11011 N N . ALA E 2 342 ? 156.182 172.983 147.217 1.00 115.59 335 ALA D N 1
ATOM 11012 C CA . ALA E 2 342 ? 154.729 172.946 147.257 1.00 115.59 335 ALA D CA 1
ATOM 11013 C C . ALA E 2 342 ? 154.216 171.846 146.349 1.00 115.59 335 ALA D C 1
ATOM 11014 O O . ALA E 2 342 ? 153.264 171.140 146.703 1.00 115.59 335 ALA D O 1
ATOM 11016 N N . VAL E 2 343 ? 154.889 171.661 145.204 1.00 104.54 336 VAL D N 1
ATOM 11017 C CA . VAL E 2 343 ? 154.609 170.542 144.313 1.00 104.54 336 VAL D CA 1
ATOM 11018 C C . VAL E 2 343 ? 154.882 169.254 145.053 1.00 104.54 336 VAL D C 1
ATOM 11019 O O . VAL E 2 343 ? 154.132 168.276 144.944 1.00 104.54 336 VAL D O 1
ATOM 11023 N N . GLN E 2 344 ? 155.932 169.265 145.870 1.00 109.78 337 GLN D N 1
ATOM 11024 C CA . GLN E 2 344 ? 156.222 168.122 146.708 1.00 109.78 337 GLN D CA 1
ATOM 11025 C C . GLN E 2 344 ? 155.120 167.900 147.725 1.00 109.78 337 GLN D C 1
ATOM 11026 O O . GLN E 2 344 ? 154.785 166.752 148.037 1.00 109.78 337 GLN D O 1
ATOM 11032 N N . LYS E 2 345 ? 154.535 168.977 148.244 1.00 122.09 338 LYS D N 1
ATOM 11033 C CA . LYS E 2 345 ? 153.450 168.794 149.196 1.00 122.09 338 LYS D CA 1
ATOM 11034 C C . LYS E 2 345 ? 152.223 168.226 148.502 1.00 122.09 338 LYS D C 1
ATOM 11035 O O . LYS E 2 345 ? 151.679 167.204 148.928 1.00 122.09 338 LYS D O 1
ATOM 11041 N N . ASN E 2 346 ? 151.798 168.853 147.416 1.00 135.75 339 ASN D N 1
ATOM 11042 C CA . ASN E 2 346 ? 150.617 168.409 146.699 1.00 135.75 339 ASN D CA 1
ATOM 11043 C C . ASN E 2 346 ? 150.675 168.925 145.276 1.00 135.75 339 ASN D C 1
ATOM 11044 O O . ASN E 2 346 ? 151.397 169.876 144.977 1.00 135.75 339 ASN D O 1
ATOM 11049 N N . GLN E 2 347 ? 149.922 168.280 144.398 1.00 152.16 340 GLN D N 1
ATOM 11050 C CA . GLN E 2 347 ? 149.823 168.790 143.043 1.00 152.16 340 GLN D CA 1
ATOM 11051 C C . GLN E 2 347 ? 149.013 170.073 143.057 1.00 152.16 340 GLN D C 1
ATOM 11052 O O . GLN E 2 347 ? 148.069 170.220 143.836 1.00 152.16 340 GLN D O 1
ATOM 11058 N N . GLY E 2 348 ? 149.406 171.018 142.217 1.00 144.23 341 GLY D N 1
ATOM 11059 C CA . GLY E 2 348 ? 148.719 172.284 142.161 1.00 144.23 341 GLY D CA 1
ATOM 11060 C C . GLY E 2 348 ? 147.538 172.318 141.236 1.00 144.23 341 GLY D C 1
ATOM 11061 O O . GLY E 2 348 ? 146.911 173.375 141.116 1.00 144.23 341 GLY D O 1
ATOM 11062 N N . ARG E 2 349 ? 147.291 171.219 140.517 1.00 109.73 342 ARG D N 1
ATOM 11063 C CA . ARG E 2 349 ? 146.218 170.933 139.559 1.00 109.73 342 ARG D CA 1
ATOM 11064 C C . ARG E 2 349 ? 146.546 171.594 138.240 1.00 109.73 342 ARG D C 1
ATOM 11065 O O . ARG E 2 349 ? 145.755 171.528 137.307 1.00 109.73 342 ARG D O 1
ATOM 11073 N N . LYS E 2 350 ? 147.688 172.253 138.155 1.00 98.45 343 LYS D N 1
ATOM 11074 C CA . LYS E 2 350 ? 148.224 172.819 136.936 1.00 98.45 343 LYS D CA 1
ATOM 11075 C C . LYS E 2 350 ? 149.628 172.254 136.839 1.00 98.45 343 LYS D C 1
ATOM 11076 O O . LYS E 2 350 ? 150.382 172.315 137.815 1.00 98.45 343 LYS D O 1
ATOM 11082 N N . LYS E 2 351 ? 149.961 171.658 135.701 1.00 106.75 344 LYS D N 1
ATOM 11083 C CA . LYS E 2 351 ? 151.277 171.056 135.551 1.00 106.75 344 LYS D CA 1
ATOM 11084 C C . LYS E 2 351 ? 152.353 172.127 135.501 1.00 106.75 344 LYS D C 1
ATOM 11085 O O . LYS E 2 351 ? 152.253 173.084 134.733 1.00 106.75 344 LYS D O 1
ATOM 11091 N N . GLN E 2 352 ? 153.399 171.938 136.293 1.00 115.03 345 GLN D N 1
ATOM 11092 C CA . GLN E 2 352 ? 154.497 172.886 136.382 1.00 115.03 345 GLN D CA 1
ATOM 11093 C C . GLN E 2 352 ? 155.692 172.343 135.613 1.00 115.03 345 GLN D C 1
ATOM 11094 O O . GLN E 2 352 ? 156.168 171.238 135.889 1.00 115.03 345 GLN D O 1
ATOM 11100 N N . VAL E 2 353 ? 156.192 173.134 134.670 1.00 94.75 346 VAL D N 1
ATOM 11101 C CA . VAL E 2 353 ? 157.231 172.709 133.744 1.00 94.75 346 VAL D CA 1
ATOM 11102 C C . VAL E 2 353 ? 158.318 173.771 133.721 1.00 94.75 346 VAL D C 1
ATOM 11103 O O . VAL E 2 353 ? 158.026 174.964 133.597 1.00 94.75 346 VAL D O 1
ATOM 11107 N N . VAL E 2 354 ? 159.558 173.345 133.861 1.00 83.64 347 VAL D N 1
ATOM 11108 C CA . VAL E 2 354 ? 160.712 174.198 133.656 1.00 83.64 347 VAL D CA 1
ATOM 11109 C C . VAL E 2 354 ? 161.075 174.141 132.190 1.00 83.64 347 VAL D C 1
ATOM 11110 O O . VAL E 2 354 ? 161.258 173.054 131.643 1.00 83.64 347 VAL D O 1
ATOM 11114 N N . GLN E 2 355 ? 161.189 175.295 131.546 1.00 105.32 348 GLN D N 1
ATOM 11115 C CA . GLN E 2 355 ? 161.617 175.326 130.157 1.00 105.32 348 GLN D CA 1
ATOM 11116 C C . GLN E 2 355 ? 163.020 175.903 130.040 1.00 105.32 348 GLN D C 1
ATOM 11117 O O . GLN E 2 355 ? 163.383 176.856 130.737 1.00 105.32 348 GLN D O 1
ATOM 11123 N N . PHE E 2 356 ? 163.825 175.256 129.215 1.00 107.95 349 PHE D N 1
ATOM 11124 C CA . PHE E 2 356 ? 165.172 175.704 128.949 1.00 107.95 349 PHE D CA 1
ATOM 11125 C C . PHE E 2 356 ? 165.280 176.401 127.605 1.00 107.95 349 PHE D C 1
ATOM 11126 O O . PHE E 2 356 ? 165.922 175.889 126.687 1.00 107.95 349 PHE D O 1
ATOM 11134 N N . SER F 1 222 ? 147.575 142.335 108.763 1.00 114.34 218 SER B N 1
ATOM 11135 C CA . SER F 1 222 ? 148.082 141.588 109.908 1.00 114.34 218 SER B CA 1
ATOM 11136 C C . SER F 1 222 ? 147.493 140.183 109.924 1.00 114.34 218 SER B C 1
ATOM 11137 O O . SER F 1 222 ? 146.284 140.005 110.051 1.00 114.34 218 SER B O 1
ATOM 11140 N N . LEU F 1 223 ? 148.362 139.180 109.812 1.00 143.99 219 LEU B N 1
ATOM 11141 C CA . LEU F 1 223 ? 147.934 137.787 109.774 1.00 143.99 219 LEU B CA 1
ATOM 11142 C C . LEU F 1 223 ? 147.992 137.131 111.146 1.00 143.99 219 LEU B C 1
ATOM 11143 O O . LEU F 1 223 ? 146.964 136.701 111.675 1.00 143.99 219 LEU B O 1
ATOM 11148 N N . SER F 1 224 ? 149.197 137.011 111.710 1.00 127.15 220 SER B N 1
ATOM 11149 C CA . SER F 1 224 ? 149.370 136.439 113.043 1.00 127.15 220 SER B CA 1
ATOM 11150 C C . SER F 1 224 ? 148.875 137.382 114.126 1.00 127.15 220 SER B C 1
ATOM 11151 O O . SER F 1 224 ? 148.466 136.929 115.197 1.00 127.15 220 SER B O 1
ATOM 11154 N N . ILE F 1 225 ? 148.983 138.687 113.882 1.00 116.83 221 ILE B N 1
ATOM 11155 C CA . ILE F 1 225 ? 148.718 139.694 114.905 1.00 116.83 221 ILE B CA 1
ATOM 11156 C C . ILE F 1 225 ? 147.259 139.677 115.340 1.00 116.83 221 ILE B C 1
ATOM 11157 O O . ILE F 1 225 ? 146.960 139.775 116.534 1.00 116.83 221 ILE B O 1
ATOM 11162 N N . ILE F 1 226 ? 146.332 139.585 114.383 1.00 96.56 222 ILE B N 1
ATOM 11163 C CA . ILE F 1 226 ? 144.911 139.520 114.715 1.00 96.56 222 ILE B CA 1
ATOM 11164 C C . ILE F 1 226 ? 144.605 138.249 115.496 1.00 96.56 222 ILE B C 1
ATOM 11165 O O . ILE F 1 226 ? 143.736 138.241 116.376 1.00 96.56 222 ILE B O 1
ATOM 11170 N N . ASN F 1 227 ? 145.312 137.163 115.199 1.00 94.75 223 ASN B N 1
ATOM 11171 C CA . ASN F 1 227 ? 145.185 135.957 116.002 1.00 94.75 223 ASN B CA 1
ATOM 11172 C C . ASN F 1 227 ? 145.723 136.172 117.411 1.00 94.75 223 ASN B C 1
ATOM 11173 O O . ASN F 1 227 ? 145.108 135.725 118.385 1.00 94.75 223 ASN B O 1
ATOM 11178 N N . GLU F 1 228 ? 146.879 136.824 117.540 1.00 94.01 224 GLU B N 1
ATOM 11179 C CA . GLU F 1 228 ? 147.492 137.008 118.853 1.00 94.01 224 GLU B CA 1
ATOM 11180 C C . GLU F 1 228 ? 146.690 137.950 119.745 1.00 94.01 224 GLU B C 1
ATOM 11181 O O . GLU F 1 228 ? 146.366 137.606 120.887 1.00 94.01 224 GLU B O 1
ATOM 11187 N N . LYS F 1 229 ? 146.386 139.148 119.253 1.00 83.85 225 LYS B N 1
ATOM 11188 C CA . LYS F 1 229 ? 145.743 140.157 120.089 1.00 83.85 225 LYS B CA 1
ATOM 11189 C C . LYS F 1 229 ? 144.304 139.786 120.409 1.00 83.85 225 LYS B C 1
ATOM 11190 O O . LYS F 1 229 ? 143.812 140.068 121.506 1.00 83.85 225 LYS B O 1
ATOM 11196 N N . VAL F 1 230 ? 143.611 139.161 119.466 1.00 76.68 226 VAL B N 1
ATOM 11197 C CA . VAL F 1 230 ? 142.208 138.821 119.663 1.00 76.68 226 VAL B CA 1
ATOM 11198 C C . VAL F 1 230 ? 142.055 137.324 119.485 1.00 76.68 226 VAL B C 1
ATOM 11199 O O . VAL F 1 230 ? 141.704 136.868 118.391 1.00 76.68 226 VAL B O 1
ATOM 11203 N N . PRO F 1 231 ? 142.400 136.523 120.486 1.00 85.88 227 PRO B N 1
ATOM 11204 C CA . PRO F 1 231 ? 142.169 135.084 120.354 1.00 85.88 227 PRO B CA 1
ATOM 11205 C C . PRO F 1 231 ? 140.699 134.725 120.304 1.00 85.88 227 PRO B C 1
ATOM 11206 O O . PRO F 1 231 ? 140.292 133.882 119.496 1.00 85.88 227 PRO B O 1
ATOM 11210 N N . PHE F 1 232 ? 139.890 135.365 121.132 1.00 78.56 228 PHE B N 1
ATOM 11211 C CA . PHE F 1 232 ? 138.457 135.150 121.160 1.00 78.56 228 PHE B CA 1
ATOM 11212 C C . PHE F 1 232 ? 137.785 136.448 120.791 1.00 78.56 228 PHE B C 1
ATOM 11213 O O . PHE F 1 232 ? 138.183 137.519 121.245 1.00 78.56 228 PHE B O 1
ATOM 11221 N N . ASN F 1 233 ? 136.741 136.336 120.000 1.00 70.84 229 ASN B N 1
ATOM 11222 C CA . ASN F 1 233 ? 135.977 137.489 119.603 1.00 70.84 229 ASN B CA 1
ATOM 11223 C C . ASN F 1 233 ? 134.535 137.218 119.988 1.00 70.84 229 ASN B C 1
ATOM 11224 O O . ASN F 1 233 ? 134.090 136.072 119.986 1.00 70.84 229 ASN B O 1
ATOM 11229 N N . ASP F 1 234 ? 133.813 138.270 120.347 1.00 64.92 230 ASP B N 1
ATOM 11230 C CA . ASP F 1 234 ? 132.394 138.160 120.645 1.00 64.92 230 ASP B CA 1
ATOM 11231 C C . ASP F 1 234 ? 131.529 138.602 119.481 1.00 64.92 230 ASP B C 1
ATOM 11232 O O . ASP F 1 234 ? 130.314 138.400 119.506 1.00 64.92 230 ASP B O 1
ATOM 11237 N N . THR F 1 235 ? 132.153 139.192 118.472 1.00 71.08 231 THR B N 1
ATOM 11238 C CA . THR F 1 235 ? 131.498 139.796 117.330 1.00 71.08 231 THR B CA 1
ATOM 11239 C C . THR F 1 235 ? 131.418 138.804 116.178 1.00 71.08 231 THR B C 1
ATOM 11240 O O . THR F 1 235 ? 131.039 139.171 115.060 1.00 71.08 231 THR B O 1
ATOM 11244 N N . LYS F 1 236 ? 131.812 137.551 116.437 1.00 65.27 232 LYS B N 1
ATOM 11245 C CA . LYS F 1 236 ? 131.647 136.483 115.460 1.00 65.27 232 LYS B CA 1
ATOM 11246 C C . LYS F 1 236 ? 130.180 136.330 115.103 1.00 65.27 232 LYS B C 1
ATOM 11247 O O . LYS F 1 236 ? 129.830 136.023 113.959 1.00 65.27 232 LYS B O 1
ATOM 11253 N N . TYR F 1 237 ? 129.312 136.520 116.088 1.00 78.28 233 TYR B N 1
ATOM 11254 C CA . TYR F 1 237 ? 127.881 136.341 115.947 1.00 78.28 233 TYR B CA 1
ATOM 11255 C C . TYR F 1 237 ? 127.231 137.694 116.198 1.00 78.28 233 TYR B C 1
ATOM 11256 O O . TYR F 1 237 ? 127.322 138.221 117.309 1.00 78.28 233 TYR B O 1
ATOM 11265 N N . SER F 1 238 ? 126.595 138.264 115.172 1.00 70.67 234 SER B N 1
ATOM 11266 C CA . SER F 1 238 ? 125.889 139.536 115.331 1.00 70.67 234 SER B CA 1
ATOM 11267 C C . SER F 1 238 ? 124.609 139.355 116.125 1.00 70.67 234 SER B C 1
ATOM 11268 O O . SER F 1 238 ? 124.234 140.209 116.943 1.00 70.67 234 SER B O 1
ATOM 11271 N N . GLN F 1 239 ? 123.910 138.259 115.837 1.00 75.34 235 GLN B N 1
ATOM 11272 C CA . GLN F 1 239 ? 122.621 137.960 116.439 1.00 75.34 235 GLN B CA 1
ATOM 11273 C C . GLN F 1 239 ? 122.732 137.822 117.947 1.00 75.34 235 GLN B C 1
ATOM 11274 O O . GLN F 1 239 ? 121.872 138.314 118.681 1.00 75.34 235 GLN B O 1
ATOM 11280 N N . TYR F 1 240 ? 123.774 137.155 118.429 1.00 84.30 236 TYR B N 1
ATOM 11281 C CA . TYR F 1 240 ? 123.996 137.101 119.863 1.00 84.30 236 TYR B CA 1
ATOM 11282 C C . TYR F 1 240 ? 124.458 138.447 120.375 1.00 84.30 236 TYR B C 1
ATOM 11283 O O . TYR F 1 240 ? 124.133 138.826 121.503 1.00 84.30 236 TYR B O 1
ATOM 11292 N N . ASN F 1 241 ? 125.244 139.159 119.558 1.00 78.42 237 ASN B N 1
ATOM 11293 C CA . ASN F 1 241 ? 125.830 140.431 119.955 1.00 78.42 237 ASN B CA 1
ATOM 11294 C C . ASN F 1 241 ? 124.766 141.433 120.327 1.00 78.42 237 ASN B C 1
ATOM 11295 O O . ASN F 1 241 ? 124.986 142.272 121.202 1.00 78.42 237 ASN B O 1
ATOM 11300 N N . ALA F 1 242 ? 123.624 141.376 119.657 1.00 82.68 238 ALA B N 1
ATOM 11301 C CA . ALA F 1 242 ? 122.529 142.258 120.031 1.00 82.68 238 ALA B CA 1
ATOM 11302 C C . ALA F 1 242 ? 122.023 141.954 121.434 1.00 82.68 238 ALA B C 1
ATOM 11303 O O . ALA F 1 242 ? 121.630 142.869 122.163 1.00 82.68 238 ALA B O 1
ATOM 11305 N N . LEU F 1 243 ? 122.036 140.678 121.823 1.00 109.85 239 LEU B N 1
ATOM 11306 C CA . LEU F 1 243 ? 121.356 140.244 123.039 1.00 109.85 239 LEU B CA 1
ATOM 11307 C C . LEU F 1 243 ? 121.956 140.839 124.305 1.00 109.85 239 LEU B C 1
ATOM 11308 O O . LEU F 1 243 ? 121.224 141.127 125.255 1.00 109.85 239 LEU B O 1
ATOM 11313 N N . ASN F 1 244 ? 123.273 141.008 124.350 1.00 87.75 240 ASN B N 1
ATOM 11314 C CA . ASN F 1 244 ? 123.910 141.546 125.548 1.00 87.75 240 ASN B CA 1
ATOM 11315 C C . ASN F 1 244 ? 123.469 142.977 125.835 1.00 87.75 240 ASN B C 1
ATOM 11316 O O . ASN F 1 244 ? 123.133 143.735 124.926 1.00 87.75 240 ASN B O 1
ATOM 11321 N N . VAL F 1 245 ? 123.365 143.288 127.121 1.00 59.10 241 VAL B N 1
ATOM 11322 C CA . VAL F 1 245 ? 122.829 144.559 127.613 1.00 59.10 241 VAL B CA 1
ATOM 11323 C C . VAL F 1 245 ? 123.703 145.713 127.158 1.00 59.10 241 VAL B C 1
ATOM 11324 O O . VAL F 1 245 ? 124.923 145.691 127.387 1.00 59.10 241 VAL B O 1
ATOM 11328 N N . PRO F 1 246 ? 123.143 146.747 126.551 1.00 69.51 242 PRO B N 1
ATOM 11329 C CA . PRO F 1 246 ? 123.923 147.922 126.179 1.00 69.51 242 PRO B CA 1
ATOM 11330 C C . PRO F 1 246 ? 123.958 148.920 127.326 1.00 69.51 242 PRO B C 1
ATOM 11331 O O . PRO F 1 246 ? 123.245 148.787 128.316 1.00 69.51 242 PRO B O 1
ATOM 11335 N N . LEU F 1 247 ? 124.845 149.897 127.183 1.00 64.23 243 LEU B N 1
ATOM 11336 C CA . LEU F 1 247 ? 124.994 150.959 128.167 1.00 64.23 243 LEU B CA 1
ATOM 11337 C C . LEU F 1 247 ? 123.700 151.743 128.369 1.00 64.23 243 LEU B C 1
ATOM 11338 O O . LEU F 1 247 ? 123.005 152.085 127.410 1.00 64.23 243 LEU B O 1
ATOM 11343 N N . HIS F 1 248 ? 123.376 152.000 129.635 1.00 77.04 244 HIS B N 1
ATOM 11344 C CA . HIS F 1 248 ? 122.210 152.753 130.082 1.00 77.04 244 HIS B CA 1
ATOM 11345 C C . HIS F 1 248 ? 122.369 154.242 129.820 1.00 77.04 244 HIS B C 1
ATOM 11346 O O . HIS F 1 248 ? 122.761 154.986 130.722 1.00 77.04 244 HIS B O 1
ATOM 11353 N N . ASN F 1 249 ? 122.260 154.668 128.569 1.00 70.39 245 ASN B N 1
ATOM 11354 C CA . ASN F 1 249 ? 122.343 156.095 128.295 1.00 70.39 245 ASN B CA 1
ATOM 11355 C C . ASN F 1 249 ? 121.132 156.780 128.911 1.00 70.39 245 ASN B C 1
ATOM 11356 O O . ASN F 1 249 ? 119.992 156.515 128.527 1.00 70.39 245 ASN B O 1
ATOM 11361 N N . ARG F 1 250 ? 121.392 157.640 129.885 1.00 82.01 246 ARG B N 1
ATOM 11362 C CA . ARG F 1 250 ? 120.338 158.383 130.551 1.00 82.01 246 ARG B CA 1
ATOM 11363 C C . ARG F 1 250 ? 119.806 159.518 129.689 1.00 82.01 246 ARG B C 1
ATOM 11364 O O . ARG F 1 250 ? 118.593 159.772 129.683 1.00 82.01 246 ARG B O 1
ATOM 11372 N N . ARG F 1 251 ? 120.707 160.209 128.971 1.00 88.04 247 ARG B N 1
ATOM 11373 C CA . ARG F 1 251 ? 120.362 161.456 128.283 1.00 88.04 247 ARG B CA 1
ATOM 11374 C C . ARG F 1 251 ? 119.305 161.257 127.214 1.00 88.04 247 ARG B C 1
ATOM 11375 O O . ARG F 1 251 ? 118.367 162.057 127.098 1.00 88.04 247 ARG B O 1
ATOM 11383 N N . HIS F 1 252 ? 119.439 160.185 126.442 1.00 90.23 248 HIS B N 1
ATOM 11384 C CA . HIS F 1 252 ? 118.448 159.849 125.436 1.00 90.23 248 HIS B CA 1
ATOM 11385 C C . HIS F 1 252 ? 117.099 159.560 126.065 1.00 90.23 248 HIS B C 1
ATOM 11386 O O . HIS F 1 252 ? 116.059 159.950 125.521 1.00 90.23 248 HIS B O 1
ATOM 11393 N N . GLN F 1 253 ? 117.098 158.888 127.213 1.00 93.49 249 GLN B N 1
ATOM 11394 C CA . GLN F 1 253 ? 115.839 158.641 127.891 1.00 93.49 249 GLN B CA 1
ATOM 11395 C C . GLN F 1 253 ? 115.193 159.919 128.355 1.00 93.49 249 GLN B C 1
ATOM 11396 O O . GLN F 1 253 ? 113.989 160.079 128.187 1.00 93.49 249 GLN B O 1
ATOM 11402 N N . LEU F 1 254 ? 115.970 160.843 128.910 1.00 98.26 250 LEU B N 1
ATOM 11403 C CA . LEU F 1 254 ? 115.391 162.102 129.368 1.00 98.26 250 LEU B CA 1
ATOM 11404 C C . LEU F 1 254 ? 114.824 162.910 128.209 1.00 98.26 250 LEU B C 1
ATOM 11405 O O . LEU F 1 254 ? 113.780 163.571 128.350 1.00 98.26 250 LEU B O 1
ATOM 11410 N N . LYS F 1 255 ? 115.507 162.874 127.059 1.00 105.84 251 LYS B N 1
ATOM 11411 C CA . LYS F 1 255 ? 114.970 163.541 125.879 1.00 105.84 251 LYS B CA 1
ATOM 11412 C C . LYS F 1 255 ? 113.659 162.908 125.444 1.00 105.84 251 LYS B C 1
ATOM 11413 O O . LYS F 1 255 ? 112.697 163.618 125.143 1.00 105.84 251 LYS B O 1
ATOM 11419 N N . MET F 1 256 ? 113.574 161.578 125.448 1.00 118.98 252 MET B N 1
ATOM 11420 C CA . MET F 1 256 ? 112.271 160.981 125.168 1.00 118.98 252 MET B CA 1
ATOM 11421 C C . MET F 1 256 ? 111.230 161.279 126.237 1.00 118.98 252 MET B C 1
ATOM 11422 O O . MET F 1 256 ? 110.052 161.387 125.899 1.00 118.98 252 MET B O 1
ATOM 11427 N N . ARG F 1 257 ? 111.630 161.433 127.501 1.00 126.32 253 ARG B N 1
ATOM 11428 C CA . ARG F 1 257 ? 110.662 161.742 128.553 1.00 126.32 253 ARG B CA 1
ATOM 11429 C C . ARG F 1 257 ? 109.987 163.089 128.310 1.00 126.32 253 ARG B C 1
ATOM 11430 O O . ARG F 1 257 ? 108.752 163.165 128.234 1.00 126.32 253 ARG B O 1
ATOM 11438 N N . ASP F 1 258 ? 110.782 164.155 128.113 1.00 117.64 254 ASP B N 1
ATOM 11439 C CA . ASP F 1 258 ? 110.133 165.458 127.946 1.00 117.64 254 ASP B CA 1
ATOM 11440 C C . ASP F 1 258 ? 109.441 165.563 126.592 1.00 117.64 254 ASP B C 1
ATOM 11441 O O . ASP F 1 258 ? 108.371 166.171 126.490 1.00 117.64 254 ASP B O 1
ATOM 11446 N N . ILE F 1 259 ? 110.059 165.022 125.538 1.00 117.73 255 ILE B N 1
ATOM 11447 C CA . ILE F 1 259 ? 109.454 165.079 124.213 1.00 117.73 255 ILE B CA 1
ATOM 11448 C C . ILE F 1 259 ? 108.140 164.304 124.166 1.00 117.73 255 ILE B C 1
ATOM 11449 O O . ILE F 1 259 ? 107.148 164.789 123.607 1.00 117.73 255 ILE B O 1
ATOM 11454 N N . ALA F 1 260 ? 108.096 163.116 124.780 1.00 108.88 256 ALA B N 1
ATOM 11455 C CA . ALA F 1 260 ? 106.853 162.358 124.869 1.00 108.88 256 ALA B CA 1
ATOM 11456 C C . ALA F 1 260 ? 105.802 163.086 125.690 1.00 108.88 256 ALA B C 1
ATOM 11457 O O . ALA F 1 260 ? 104.616 163.041 125.348 1.00 108.88 256 ALA B O 1
ATOM 11459 N N . GLY F 1 261 ? 106.214 163.760 126.773 1.00 117.85 257 GLY B N 1
ATOM 11460 C CA . GLY F 1 261 ? 105.263 164.559 127.541 1.00 117.85 257 GLY B CA 1
ATOM 11461 C C . GLY F 1 261 ? 104.697 165.717 126.743 1.00 117.85 257 GLY B C 1
ATOM 11462 O O . GLY F 1 261 ? 103.492 166.002 126.796 1.00 117.85 257 GLY B O 1
ATOM 11463 N N . GLN F 1 262 ? 105.555 166.360 125.954 1.00 111.24 258 GLN B N 1
ATOM 11464 C CA . GLN F 1 262 ? 105.144 167.477 125.116 1.00 111.24 258 GLN B CA 1
ATOM 11465 C C . GLN F 1 262 ? 104.147 167.012 124.061 1.00 111.24 258 GLN B C 1
ATOM 11466 O O . GLN F 1 262 ? 103.080 167.620 123.879 1.00 111.24 258 GLN B O 1
ATOM 11472 N N . ALA F 1 263 ? 104.507 165.950 123.333 1.00 129.46 259 ALA B N 1
ATOM 11473 C CA . ALA F 1 263 ? 103.607 165.342 122.357 1.00 129.46 259 ALA B CA 1
ATOM 11474 C C . ALA F 1 263 ? 102.288 164.915 122.977 1.00 129.46 259 ALA B C 1
ATOM 11475 O O . ALA F 1 263 ? 101.245 165.043 122.339 1.00 129.46 259 ALA B O 1
ATOM 11477 N N . LEU F 1 264 ? 102.322 164.372 124.198 1.00 115.85 260 LEU B N 1
ATOM 11478 C CA . LEU F 1 264 ? 101.093 163.980 124.873 1.00 115.85 260 LEU B CA 1
ATOM 11479 C C . LEU F 1 264 ? 100.191 165.172 125.110 1.00 115.85 260 LEU B C 1
ATOM 11480 O O . LEU F 1 264 ? 98.978 165.104 124.860 1.00 115.85 260 LEU B O 1
ATOM 11485 N N . ALA F 1 265 ? 100.787 166.293 125.515 1.00 128.20 261 ALA B N 1
ATOM 11486 C CA . ALA F 1 265 ? 100.014 167.513 125.718 1.00 128.20 261 ALA B CA 1
ATOM 11487 C C . ALA F 1 265 ? 99.405 168.010 124.415 1.00 128.20 261 ALA B C 1
ATOM 11488 O O . ALA F 1 265 ? 98.260 168.477 124.394 1.00 128.20 261 ALA B O 1
ATOM 11490 N N . PHE F 1 266 ? 100.158 167.925 123.320 1.00 127.32 262 PHE B N 1
ATOM 11491 C CA . PHE F 1 266 ? 99.606 168.345 122.032 1.00 127.32 262 PHE B CA 1
ATOM 11492 C C . PHE F 1 266 ? 98.557 167.371 121.494 1.00 127.32 262 PHE B C 1
ATOM 11493 O O . PHE F 1 266 ? 97.623 167.787 120.802 1.00 127.32 262 PHE B O 1
ATOM 11501 N N . VAL F 1 267 ? 98.701 166.079 121.792 1.00 128.15 263 VAL B N 1
ATOM 11502 C CA . VAL F 1 267 ? 97.701 165.067 121.459 1.00 128.15 263 VAL B CA 1
ATOM 11503 C C . VAL F 1 267 ? 96.391 165.331 122.189 1.00 128.15 263 VAL B C 1
ATOM 11504 O O . VAL F 1 267 ? 95.309 165.031 121.664 1.00 128.15 263 VAL B O 1
ATOM 11508 N N . GLN F 1 268 ? 96.459 165.963 123.367 1.00 140.68 264 GLN B N 1
ATOM 11509 C CA . GLN F 1 268 ? 95.231 166.359 124.062 1.00 140.68 264 GLN B CA 1
ATOM 11510 C C . GLN F 1 268 ? 94.389 167.354 123.257 1.00 140.68 264 GLN B C 1
ATOM 11511 O O . GLN F 1 268 ? 93.161 167.355 123.385 1.00 140.68 264 GLN B O 1
ATOM 11517 N N . ASP F 1 269 ? 95.023 168.218 122.454 1.00 128.46 265 ASP B N 1
ATOM 11518 C CA . ASP F 1 269 ? 94.309 169.191 121.623 1.00 128.46 265 ASP B CA 1
ATOM 11519 C C . ASP F 1 269 ? 93.306 168.596 120.636 1.00 128.46 265 ASP B C 1
ATOM 11520 O O . ASP F 1 269 ? 92.437 169.327 120.168 1.00 128.46 265 ASP B O 1
ATOM 11525 N N . LEU F 1 270 ? 93.435 167.327 120.257 1.00 115.04 266 LEU B N 1
ATOM 11526 C CA . LEU F 1 270 ? 92.473 166.669 119.364 1.00 115.04 266 LEU B CA 1
ATOM 11527 C C . LEU F 1 270 ? 91.031 166.686 119.879 1.00 115.04 266 LEU B C 1
ATOM 11528 O O . LEU F 1 270 ? 90.092 166.503 119.089 1.00 115.04 266 LEU B O 1
ATOM 11533 N N . VAL F 1 271 ? 90.836 166.817 121.192 1.00 138.92 267 VAL B N 1
ATOM 11534 C CA . VAL F 1 271 ? 89.500 166.970 121.764 1.00 138.92 267 VAL B CA 1
ATOM 11535 C C . VAL F 1 271 ? 88.782 168.166 121.138 1.00 138.92 267 VAL B C 1
ATOM 11536 O O . VAL F 1 271 ? 87.559 168.149 120.977 1.00 138.92 267 VAL B O 1
ATOM 11540 N N . THR F 1 272 ? 89.529 169.217 120.778 1.00 149.32 268 THR B N 1
ATOM 11541 C CA . THR F 1 272 ? 88.956 170.358 120.067 1.00 149.32 268 THR B CA 1
ATOM 11542 C C . THR F 1 272 ? 88.379 169.938 118.716 1.00 149.32 268 THR B C 1
ATOM 11543 O O . THR F 1 272 ? 87.306 170.412 118.319 1.00 149.32 268 THR B O 1
ATOM 11547 N N . ALA F 1 273 ? 89.070 169.032 118.010 1.00 134.98 269 ALA B N 1
ATOM 11548 C CA . ALA F 1 273 ? 88.521 168.462 116.783 1.00 134.98 269 ALA B CA 1
ATOM 11549 C C . ALA F 1 273 ? 87.245 167.703 117.074 1.00 134.98 269 ALA B C 1
ATOM 11550 O O . ALA F 1 273 ? 86.301 167.721 116.277 1.00 134.98 269 ALA B O 1
ATOM 11552 N N . LEU F 1 274 ? 87.214 167.007 118.203 1.00 142.90 270 LEU B N 1
ATOM 11553 C CA . LEU F 1 274 ? 85.996 166.291 118.589 1.00 142.90 270 LEU B CA 1
ATOM 11554 C C . LEU F 1 274 ? 84.846 167.248 118.868 1.00 142.90 270 LEU B C 1
ATOM 11555 O O . LEU F 1 274 ? 83.694 166.990 118.483 1.00 142.90 270 LEU B O 1
ATOM 11560 N N . LEU F 1 275 ? 85.158 168.368 119.518 1.00 151.55 271 LEU B N 1
ATOM 11561 C CA . LEU F 1 275 ? 84.161 169.383 119.821 1.00 151.55 271 LEU B CA 1
ATOM 11562 C C . LEU F 1 275 ? 83.597 169.979 118.547 1.00 151.55 271 LEU B C 1
ATOM 11563 O O . LEU F 1 275 ? 82.382 170.161 118.420 1.00 151.55 271 LEU B O 1
ATOM 11568 N N . ASN F 1 276 ? 84.469 170.302 117.593 1.00 143.82 272 ASN B N 1
ATOM 11569 C CA . ASN F 1 276 ? 83.952 170.832 116.339 1.00 143.82 272 ASN B CA 1
ATOM 11570 C C . ASN F 1 276 ? 83.224 169.775 115.525 1.00 143.82 272 ASN B C 1
ATOM 11571 O O . ASN F 1 276 ? 82.384 170.128 114.706 1.00 143.82 272 ASN B O 1
ATOM 11576 N N . PHE F 1 277 ? 83.598 168.506 115.635 1.00 126.29 273 PHE B N 1
ATOM 11577 C CA . PHE F 1 277 ? 82.804 167.484 114.966 1.00 126.29 273 PHE B CA 1
ATOM 11578 C C . PHE F 1 277 ? 81.388 167.406 115.523 1.00 126.29 273 PHE B C 1
ATOM 11579 O O . PHE F 1 277 ? 80.427 167.282 114.761 1.00 126.29 273 PHE B O 1
ATOM 11587 N N . HIS F 1 278 ? 81.239 167.532 116.842 1.00 150.92 274 HIS B N 1
ATOM 11588 C CA . HIS F 1 278 ? 79.902 167.630 117.437 1.00 150.92 274 HIS B CA 1
ATOM 11589 C C . HIS F 1 278 ? 79.190 168.903 116.997 1.00 150.92 274 HIS B C 1
ATOM 11590 O O . HIS F 1 278 ? 77.970 168.912 116.760 1.00 150.92 274 HIS B O 1
ATOM 11597 N N . THR F 1 279 ? 79.953 169.986 116.881 1.00 158.88 275 THR B N 1
ATOM 11598 C CA . THR F 1 279 ? 79.439 171.237 116.348 1.00 158.88 275 THR B CA 1
ATOM 11599 C C . THR F 1 279 ? 78.977 171.051 114.912 1.00 158.88 275 THR B C 1
ATOM 11600 O O . THR F 1 279 ? 77.948 171.588 114.495 1.00 158.88 275 THR B O 1
ATOM 11604 N N . TYR F 1 280 ? 79.728 170.273 114.155 1.00 164.22 276 TYR B N 1
ATOM 11605 C CA . TYR F 1 280 ? 79.360 169.939 112.796 1.00 164.22 276 TYR B CA 1
ATOM 11606 C C . TYR F 1 280 ? 78.061 169.136 112.751 1.00 164.22 276 TYR B C 1
ATOM 11607 O O . TYR F 1 280 ? 77.246 169.316 111.832 1.00 164.22 276 TYR B O 1
ATOM 11616 N N . THR F 1 281 ? 77.848 168.253 113.741 1.00 167.19 277 THR B N 1
ATOM 11617 C CA . THR F 1 281 ? 76.579 167.522 113.815 1.00 167.19 277 THR B CA 1
ATOM 11618 C C . THR F 1 281 ? 75.410 168.471 113.987 1.00 167.19 277 THR B C 1
ATOM 11619 O O . THR F 1 281 ? 74.463 168.447 113.195 1.00 167.19 277 THR B O 1
ATOM 11623 N N . GLU F 1 282 ? 75.500 169.363 114.982 1.00 169.29 278 GLU B N 1
ATOM 11624 C CA . GLU F 1 282 ? 74.432 170.346 115.180 1.00 169.29 278 GLU B CA 1
ATOM 11625 C C . GLU F 1 282 ? 74.316 171.308 114.000 1.00 169.29 278 GLU B C 1
ATOM 11626 O O . GLU F 1 282 ? 73.230 171.845 113.756 1.00 169.29 278 GLU B O 1
ATOM 11632 N N . GLN F 1 283 ? 75.423 171.560 113.293 1.00 168.05 279 GLN B N 1
ATOM 11633 C CA . GLN F 1 283 ? 75.399 172.388 112.092 1.00 168.05 279 GLN B CA 1
ATOM 11634 C C . GLN F 1 283 ? 74.494 171.758 111.048 1.00 168.05 279 GLN B C 1
ATOM 11635 O O . GLN F 1 283 ? 73.675 172.436 110.419 1.00 168.05 279 GLN B O 1
ATOM 11641 N N . ARG F 1 284 ? 74.655 170.453 110.843 1.00 163.83 280 ARG B N 1
ATOM 11642 C CA . ARG F 1 284 ? 73.779 169.714 109.939 1.00 163.83 280 ARG B CA 1
ATOM 11643 C C . ARG F 1 284 ? 72.330 169.693 110.416 1.00 163.83 280 ARG B C 1
ATOM 11644 O O . ARG F 1 284 ? 71.406 169.782 109.597 1.00 163.83 280 ARG B O 1
ATOM 11652 N N . ILE F 1 285 ? 72.116 169.534 111.730 1.00 173.88 281 ILE B N 1
ATOM 11653 C CA . ILE F 1 285 ? 70.760 169.555 112.291 1.00 173.88 281 ILE B CA 1
ATOM 11654 C C . ILE F 1 285 ? 70.098 170.898 112.021 1.00 173.88 281 ILE B C 1
ATOM 11655 O O . ILE F 1 285 ? 68.893 170.973 111.748 1.00 173.88 281 ILE B O 1
ATOM 11660 N N . GLN F 1 286 ? 70.883 171.974 112.082 1.00 195.85 282 GLN B N 1
ATOM 11661 C CA . GLN F 1 286 ? 70.387 173.311 111.775 1.00 195.85 282 GLN B CA 1
ATOM 11662 C C . GLN F 1 286 ? 69.876 173.429 110.346 1.00 195.85 282 GLN B C 1
ATOM 11663 O O . GLN F 1 286 ? 68.871 174.107 110.103 1.00 195.85 282 GLN B O 1
ATOM 11669 N N . ILE F 1 287 ? 70.489 172.725 109.392 1.00 195.42 283 ILE B N 1
ATOM 11670 C CA . ILE F 1 287 ? 70.053 172.898 108.016 1.00 195.42 283 ILE B CA 1
ATOM 11671 C C . ILE F 1 287 ? 68.855 172.005 107.694 1.00 195.42 283 ILE B C 1
ATOM 11672 O O . ILE F 1 287 ? 68.244 172.181 106.634 1.00 195.42 283 ILE B O 1
ATOM 11677 N N . PHE F 1 288 ? 68.397 171.172 108.648 1.00 214.94 284 PHE B N 1
ATOM 11678 C CA . PHE F 1 288 ? 67.183 170.377 108.430 1.00 214.94 284 PHE B CA 1
ATOM 11679 C C . PHE F 1 288 ? 65.929 171.224 108.229 1.00 214.94 284 PHE B C 1
ATOM 11680 O O . PHE F 1 288 ? 65.156 170.905 107.309 1.00 214.94 284 PHE B O 1
ATOM 11688 N N . PRO F 1 289 ? 65.618 172.246 109.048 1.00 233.58 285 PRO B N 1
ATOM 11689 C CA . PRO F 1 289 ? 64.505 173.115 108.644 1.00 233.58 285 PRO B CA 1
ATOM 11690 C C . PRO F 1 289 ? 64.869 173.926 107.416 1.00 233.58 285 PRO B C 1
ATOM 11691 O O . PRO F 1 289 ? 64.001 174.195 106.575 1.00 233.58 285 PRO B O 1
ATOM 11695 N N . VAL F 1 290 ? 66.129 174.373 107.338 1.00 227.75 286 VAL B N 1
ATOM 11696 C CA . VAL F 1 290 ? 66.584 175.234 106.247 1.00 227.75 286 VAL B CA 1
ATOM 11697 C C . VAL F 1 290 ? 66.509 174.519 104.897 1.00 227.75 286 VAL B C 1
ATOM 11698 O O . VAL F 1 290 ? 66.046 175.098 103.906 1.00 227.75 286 VAL B O 1
ATOM 11702 N N . THR F 1 296 ? 66.176 162.020 100.300 1.00 197.09 292 THR B N 1
ATOM 11703 C CA . THR F 1 296 ? 67.020 161.143 101.107 1.00 197.09 292 THR B CA 1
ATOM 11704 C C . THR F 1 296 ? 67.804 161.855 102.193 1.00 197.09 292 THR B C 1
ATOM 11705 O O . THR F 1 296 ? 68.306 161.185 103.100 1.00 197.09 292 THR B O 1
ATOM 11709 N N . ILE F 1 297 ? 68.000 163.166 102.066 1.00 189.47 293 ILE B N 1
ATOM 11710 C CA . ILE F 1 297 ? 68.766 163.923 103.044 1.00 189.47 293 ILE B CA 1
ATOM 11711 C C . ILE F 1 297 ? 68.128 163.866 104.432 1.00 189.47 293 ILE B C 1
ATOM 11712 O O . ILE F 1 297 ? 68.846 163.889 105.432 1.00 189.47 293 ILE B O 1
ATOM 11717 N N . SER F 1 298 ? 66.792 163.859 104.533 1.00 181.82 294 SER B N 1
ATOM 11718 C CA . SER F 1 298 ? 66.187 163.795 105.865 1.00 181.82 294 SER B CA 1
ATOM 11719 C C . SER F 1 298 ? 66.540 162.498 106.614 1.00 181.82 294 SER B C 1
ATOM 11720 O O . SER F 1 298 ? 66.878 162.595 107.805 1.00 181.82 294 SER B O 1
ATOM 11723 N N . PRO F 1 299 ? 66.459 161.284 106.038 1.00 173.68 295 PRO B N 1
ATOM 11724 C CA . PRO F 1 299 ? 67.063 160.142 106.753 1.00 173.68 295 PRO B CA 1
ATOM 11725 C C . PRO F 1 299 ? 68.581 160.220 106.832 1.00 173.68 295 PRO B C 1
ATOM 11726 O O . PRO F 1 299 ? 69.184 159.757 107.810 1.00 173.68 295 PRO B O 1
ATOM 11730 N N . LEU F 1 300 ? 69.212 160.723 105.766 1.00 171.93 296 LEU B N 1
ATOM 11731 C CA . LEU F 1 300 ? 70.666 160.759 105.667 1.00 171.93 296 LEU B CA 1
ATOM 11732 C C . LEU F 1 300 ? 71.308 161.608 106.748 1.00 171.93 296 LEU B C 1
ATOM 11733 O O . LEU F 1 300 ? 72.361 161.245 107.268 1.00 171.93 296 LEU B O 1
ATOM 11738 N N . ASN F 1 301 ? 70.705 162.744 107.088 1.00 166.33 297 ASN B N 1
ATOM 11739 C CA . ASN F 1 301 ? 71.278 163.602 108.113 1.00 166.33 297 ASN B CA 1
ATOM 11740 C C . ASN F 1 301 ? 71.245 162.954 109.491 1.00 166.33 297 ASN B C 1
ATOM 11741 O O . ASN F 1 301 ? 72.230 163.031 110.227 1.00 166.33 297 ASN B O 1
ATOM 11746 N N . GLN F 1 302 ? 70.124 162.316 109.861 1.00 173.46 298 GLN B N 1
ATOM 11747 C CA . GLN F 1 302 ? 70.069 161.628 111.151 1.00 173.46 298 GLN B CA 1
ATOM 11748 C C . GLN F 1 302 ? 71.015 160.430 111.183 1.00 173.46 298 GLN B C 1
ATOM 11749 O O . GLN F 1 302 ? 71.667 160.181 112.204 1.00 173.46 298 GLN B O 1
ATOM 11755 N N . LYS F 1 303 ? 71.097 159.680 110.079 1.00 164.97 299 LYS B N 1
ATOM 11756 C CA . LYS F 1 303 ? 72.043 158.573 109.991 1.00 164.97 299 LYS B CA 1
ATOM 11757 C C . LYS F 1 303 ? 73.478 159.070 110.083 1.00 164.97 299 LYS B C 1
ATOM 11758 O O . LYS F 1 303 ? 74.308 158.496 110.799 1.00 164.97 299 LYS B O 1
ATOM 11764 N N . PHE F 1 304 ? 73.755 160.171 109.395 1.00 145.48 300 PHE B N 1
ATOM 11765 C CA . PHE F 1 304 ? 75.059 160.801 109.379 1.00 145.48 300 PHE B CA 1
ATOM 11766 C C . PHE F 1 304 ? 75.434 161.277 110.770 1.00 145.48 300 PHE B C 1
ATOM 11767 O O . PHE F 1 304 ? 76.568 161.095 111.218 1.00 145.48 300 PHE B O 1
ATOM 11775 N N . SER F 1 305 ? 74.470 161.874 111.467 1.00 161.25 301 SER B N 1
ATOM 11776 C CA . SER F 1 305 ? 74.662 162.329 112.836 1.00 161.25 301 SER B CA 1
ATOM 11777 C C . SER F 1 305 ? 74.928 161.170 113.780 1.00 161.25 301 SER B C 1
ATOM 11778 O O . SER F 1 305 ? 75.763 161.282 114.685 1.00 161.25 301 SER B O 1
ATOM 11781 N N . GLN F 1 306 ? 74.186 160.072 113.622 1.00 170.32 302 GLN B N 1
ATOM 11782 C CA . GLN F 1 306 ? 74.397 158.907 114.474 1.00 170.32 302 GLN B CA 1
ATOM 11783 C C . GLN F 1 306 ? 75.784 158.327 114.273 1.00 170.32 302 GLN B C 1
ATOM 11784 O O . GLN F 1 306 ? 76.434 157.902 115.236 1.00 170.32 302 GLN B O 1
ATOM 11790 N N . TYR F 1 307 ? 76.237 158.277 113.026 1.00 171.38 303 TYR B N 1
ATOM 11791 C CA . TYR F 1 307 ? 77.601 157.843 112.769 1.00 171.38 303 TYR B CA 1
ATOM 11792 C C . TYR F 1 307 ? 78.600 158.830 113.351 1.00 171.38 303 TYR B C 1
ATOM 11793 O O . TYR F 1 307 ? 79.665 158.433 113.826 1.00 171.38 303 TYR B O 1
ATOM 11802 N N . LEU F 1 308 ? 78.281 160.122 113.295 1.00 163.34 304 LEU B N 1
ATOM 11803 C CA . LEU F 1 308 ? 79.139 161.140 113.887 1.00 163.34 304 LEU B CA 1
ATOM 11804 C C . LEU F 1 308 ? 79.249 161.044 115.401 1.00 163.34 304 LEU B C 1
ATOM 11805 O O . LEU F 1 308 ? 80.248 161.497 115.951 1.00 163.34 304 LEU B O 1
ATOM 11810 N N . HIS F 1 309 ? 78.200 160.588 116.098 1.00 175.68 305 HIS B N 1
ATOM 11811 C CA . HIS F 1 309 ? 78.278 160.442 117.561 1.00 175.68 305 HIS B CA 1
ATOM 11812 C C . HIS F 1 309 ? 79.398 159.496 117.995 1.00 175.68 305 HIS B C 1
ATOM 11813 O O . HIS F 1 309 ? 79.978 159.669 119.073 1.00 175.68 305 HIS B O 1
ATOM 11820 N N . GLU F 1 310 ? 79.697 158.496 117.165 1.00 166.79 306 GLU B N 1
ATOM 11821 C CA . GLU F 1 310 ? 80.704 157.461 117.393 1.00 166.79 306 GLU B CA 1
ATOM 11822 C C . GLU F 1 310 ? 82.121 157.993 117.609 1.00 166.79 306 GLU B C 1
ATOM 11823 O O . GLU F 1 310 ? 82.973 157.231 118.078 1.00 166.79 306 GLU B O 1
ATOM 11829 N N . ASN F 1 311 ? 82.419 159.216 117.142 1.00 146.10 307 ASN B N 1
ATOM 11830 C CA . ASN F 1 311 ? 83.787 159.741 117.148 1.00 146.10 307 ASN B CA 1
ATOM 11831 C C . ASN F 1 311 ? 84.424 159.764 118.530 1.00 146.10 307 ASN B C 1
ATOM 11832 O O . ASN F 1 311 ? 85.629 159.580 118.639 1.00 146.10 307 ASN B O 1
ATOM 11837 N N . ALA F 1 312 ? 83.665 160.099 119.576 1.00 129.77 308 ALA B N 1
ATOM 11838 C CA . ALA F 1 312 ? 84.240 160.106 120.923 1.00 129.77 308 ALA B CA 1
ATOM 11839 C C . ALA F 1 312 ? 84.749 158.730 121.320 1.00 129.77 308 ALA B C 1
ATOM 11840 O O . ALA F 1 312 ? 85.879 158.594 121.811 1.00 129.77 308 ALA B O 1
ATOM 11842 N N . SER F 1 313 ? 83.974 157.698 120.981 1.00 136.66 309 SER B N 1
ATOM 11843 C CA . SER F 1 313 ? 84.396 156.315 121.159 1.00 136.66 309 SER B CA 1
ATOM 11844 C C . SER F 1 313 ? 85.596 155.986 120.295 1.00 136.66 309 SER B C 1
ATOM 11845 O O . SER F 1 313 ? 86.439 155.173 120.681 1.00 136.66 309 SER B O 1
ATOM 11848 N N . TYR F 1 314 ? 85.620 156.502 119.075 1.00 129.25 310 TYR B N 1
ATOM 11849 C CA . TYR F 1 314 ? 86.731 156.201 118.182 1.00 129.25 310 TYR B CA 1
ATOM 11850 C C . TYR F 1 314 ? 88.028 156.868 118.638 1.00 129.25 310 TYR B C 1
ATOM 11851 O O . TYR F 1 314 ? 89.094 156.244 118.626 1.00 129.25 310 TYR B O 1
ATOM 11860 N N . VAL F 1 315 ? 87.966 158.143 119.015 1.00 109.34 311 VAL B N 1
ATOM 11861 C CA . VAL F 1 315 ? 89.186 158.906 119.229 1.00 109.34 311 VAL B CA 1
ATOM 11862 C C . VAL F 1 315 ? 89.722 158.815 120.656 1.00 109.34 311 VAL B C 1
ATOM 11863 O O . VAL F 1 315 ? 90.941 158.936 120.848 1.00 109.34 311 VAL B O 1
ATOM 11867 N N . ARG F 1 316 ? 88.877 158.511 121.645 1.00 99.04 312 ARG B N 1
ATOM 11868 C CA . ARG F 1 316 ? 89.368 158.434 123.021 1.00 99.04 312 ARG B CA 1
ATOM 11869 C C . ARG F 1 316 ? 90.481 157.399 123.233 1.00 99.04 312 ARG B C 1
ATOM 11870 O O . ARG F 1 316 ? 91.438 157.718 123.965 1.00 99.04 312 ARG B O 1
ATOM 11878 N N . PRO F 1 317 ? 90.448 156.188 122.640 1.00 108.93 313 PRO B N 1
ATOM 11879 C CA . PRO F 1 317 ? 91.630 155.324 122.746 1.00 108.93 313 PRO B CA 1
ATOM 11880 C C . PRO F 1 317 ? 92.891 155.898 122.136 1.00 108.93 313 PRO B C 1
ATOM 11881 O O . PRO F 1 317 ? 93.953 155.470 122.570 1.00 108.93 313 PRO B O 1
ATOM 11885 N N . LEU F 1 318 ? 92.821 156.656 121.036 1.00 116.04 314 LEU B N 1
ATOM 11886 C CA . LEU F 1 318 ? 94.016 157.298 120.475 1.00 116.04 314 LEU B CA 1
ATOM 11887 C C . LEU F 1 318 ? 94.810 158.058 121.528 1.00 116.04 314 LEU B C 1
ATOM 11888 O O . LEU F 1 318 ? 96.006 157.809 121.726 1.00 116.04 314 LEU B O 1
ATOM 11893 N N . GLU F 1 319 ? 94.142 158.961 122.241 1.00 126.57 315 GLU B N 1
ATOM 11894 C CA . GLU F 1 319 ? 94.815 159.715 123.289 1.00 126.57 315 GLU B CA 1
ATOM 11895 C C . GLU F 1 319 ? 95.179 158.821 124.464 1.00 126.57 315 GLU B C 1
ATOM 11896 O O . GLU F 1 319 ? 96.241 159.001 125.079 1.00 126.57 315 GLU B O 1
ATOM 11902 N N . GLU F 1 320 ? 94.315 157.856 124.792 1.00 127.74 316 GLU B N 1
ATOM 11903 C CA . GLU F 1 320 ? 94.634 156.932 125.874 1.00 127.74 316 GLU B CA 1
ATOM 11904 C C . GLU F 1 320 ? 95.867 156.083 125.557 1.00 127.74 316 GLU B C 1
ATOM 11905 O O . GLU F 1 320 ? 96.751 155.919 126.403 1.00 127.74 316 GLU B O 1
ATOM 11911 N N . GLY F 1 321 ? 95.970 155.585 124.328 1.00 117.19 317 GLY B N 1
ATOM 11912 C CA . GLY F 1 321 ? 97.145 154.837 123.910 1.00 117.19 317 GLY B CA 1
ATOM 11913 C C . GLY F 1 321 ? 98.405 155.676 123.854 1.00 117.19 317 GLY B C 1
ATOM 11914 O O . GLY F 1 321 ? 99.498 155.173 124.124 1.00 117.19 317 GLY B O 1
ATOM 11915 N N . MET F 1 322 ? 98.288 156.936 123.422 1.00 114.77 318 MET B N 1
ATOM 11916 C CA . MET F 1 322 ? 99.451 157.818 123.440 1.00 114.77 318 MET B CA 1
ATOM 11917 C C . MET F 1 322 ? 99.934 158.029 124.877 1.00 114.77 318 MET B C 1
ATOM 11918 O O . MET F 1 322 ? 101.147 158.075 125.143 1.00 114.77 318 MET B O 1
ATOM 11923 N N . LEU F 1 323 ? 98.988 158.107 125.821 1.00 120.65 319 LEU B N 1
ATOM 11924 C CA . LEU F 1 323 ? 99.330 158.110 127.241 1.00 120.65 319 LEU B CA 1
ATOM 11925 C C . LEU F 1 323 ? 100.056 156.831 127.637 1.00 120.65 319 LEU B C 1
ATOM 11926 O O . LEU F 1 323 ? 101.012 156.876 128.417 1.00 120.65 319 LEU B O 1
ATOM 11931 N N . HIS F 1 324 ? 99.588 155.679 127.141 1.00 119.39 320 HIS B N 1
ATOM 11932 C CA . HIS F 1 324 ? 100.302 154.424 127.388 1.00 119.39 320 HIS B CA 1
ATOM 11933 C C . HIS F 1 324 ? 101.729 154.443 126.836 1.00 119.39 320 HIS B C 1
ATOM 11934 O O . HIS F 1 324 ? 102.641 153.860 127.440 1.00 119.39 320 HIS B O 1
ATOM 11941 N N . LEU F 1 325 ? 101.929 155.060 125.668 1.00 106.07 321 LEU B N 1
ATOM 11942 C CA . LEU F 1 325 ? 103.275 155.199 125.115 1.00 106.07 321 LEU B CA 1
ATOM 11943 C C . LEU F 1 325 ? 104.141 156.023 126.042 1.00 106.07 321 LEU B C 1
ATOM 11944 O O . LEU F 1 325 ? 105.327 155.726 126.235 1.00 106.07 321 LEU B O 1
ATOM 11949 N N . PHE F 1 326 ? 103.562 157.076 126.603 1.00 113.15 322 PHE B N 1
ATOM 11950 C CA . PHE F 1 326 ? 104.285 157.864 127.583 1.00 113.15 322 PHE B CA 1
ATOM 11951 C C . PHE F 1 326 ? 104.611 157.030 128.813 1.00 113.15 322 PHE B C 1
ATOM 11952 O O . PHE F 1 326 ? 105.620 157.268 129.479 1.00 113.15 322 PHE B O 1
ATOM 11960 N N . GLU F 1 327 ? 103.699 156.153 129.218 1.00 129.52 323 GLU B N 1
ATOM 11961 C CA . GLU F 1 327 ? 103.998 155.301 130.364 1.00 129.52 323 GLU B CA 1
ATOM 11962 C C . GLU F 1 327 ? 105.166 154.366 130.073 1.00 129.52 323 GLU B C 1
ATOM 11963 O O . GLU F 1 327 ? 106.039 154.167 130.921 1.00 129.52 323 GLU B O 1
ATOM 11969 N N . SER F 1 328 ? 105.201 153.780 128.883 1.00 143.39 324 SER B N 1
ATOM 11970 C CA . SER F 1 328 ? 106.326 152.909 128.547 1.00 143.39 324 SER B CA 1
ATOM 11971 C C . SER F 1 328 ? 107.625 153.653 128.279 1.00 143.39 324 SER B C 1
ATOM 11972 O O . SER F 1 328 ? 108.689 153.029 128.332 1.00 143.39 324 SER B O 1
ATOM 11975 N N . ILE F 1 329 ? 107.589 154.961 128.000 1.00 127.14 325 ILE B N 1
ATOM 11976 C CA . ILE F 1 329 ? 108.840 155.655 127.695 1.00 127.14 325 ILE B CA 1
ATOM 11977 C C . ILE F 1 329 ? 109.591 156.047 128.963 1.00 127.14 325 ILE B C 1
ATOM 11978 O O . ILE F 1 329 ? 110.694 156.604 128.885 1.00 127.14 325 ILE B O 1
ATOM 11983 N N . THR F 1 330 ? 109.058 155.705 130.134 1.00 121.76 326 THR B N 1
ATOM 11984 C CA . THR F 1 330 ? 109.700 155.976 131.415 1.00 121.76 326 THR B CA 1
ATOM 11985 C C . THR F 1 330 ? 111.048 155.270 131.556 1.00 121.76 326 THR B C 1
ATOM 11986 O O . THR F 1 330 ? 111.302 154.225 130.952 1.00 121.76 326 THR B O 1
ATOM 11990 N N . GLU F 1 331 ? 111.905 155.869 132.377 1.00 108.71 327 GLU B N 1
ATOM 11991 C CA . GLU F 1 331 ? 113.302 155.509 132.565 1.00 108.71 327 GLU B CA 1
ATOM 11992 C C . GLU F 1 331 ? 113.416 154.112 133.175 1.00 108.71 327 GLU B C 1
ATOM 11993 O O . GLU F 1 331 ? 112.448 153.571 133.714 1.00 108.71 327 GLU B O 1
ATOM 11999 N N . ASP F 1 332 ? 114.625 153.540 133.053 1.00 100.48 328 ASP B N 1
ATOM 12000 C CA . ASP F 1 332 ? 115.169 152.199 133.382 1.00 100.48 328 ASP B CA 1
ATOM 12001 C C . ASP F 1 332 ? 114.917 151.291 132.188 1.00 100.48 328 ASP B C 1
ATOM 12002 O O . ASP F 1 332 ? 115.245 150.106 132.220 1.00 100.48 328 ASP B O 1
ATOM 12007 N N . THR F 1 333 ? 114.351 151.839 131.129 1.00 111.65 329 THR B N 1
ATOM 12008 C CA . THR F 1 333 ? 114.098 151.177 129.864 1.00 111.65 329 THR B CA 1
ATOM 12009 C C . THR F 1 333 ? 114.853 151.909 128.768 1.00 111.65 329 THR B C 1
ATOM 12010 O O . THR F 1 333 ? 114.888 153.137 128.778 1.00 111.65 329 THR B O 1
ATOM 12014 N N . VAL F 1 334 ? 115.560 151.165 127.910 1.00 114.44 330 VAL B N 1
ATOM 12015 C CA . VAL F 1 334 ? 116.344 151.788 126.834 1.00 114.44 330 VAL B CA 1
ATOM 12016 C C . VAL F 1 334 ? 115.443 152.535 125.836 1.00 114.44 330 VAL B C 1
ATOM 12017 O O . VAL F 1 334 ? 115.779 153.639 125.393 1.00 114.44 330 VAL B O 1
ATOM 12021 N N . THR F 1 335 ? 114.320 151.921 125.431 1.00 113.19 331 THR B N 1
ATOM 12022 C CA . THR F 1 335 ? 113.301 152.488 124.523 1.00 113.19 331 THR B CA 1
ATOM 12023 C C . THR F 1 335 ? 113.819 152.995 123.186 1.00 113.19 331 THR B C 1
ATOM 12024 O O . THR F 1 335 ? 113.411 154.061 122.720 1.00 113.19 331 THR B O 1
ATOM 12028 N N . VAL F 1 336 ? 114.765 152.283 122.587 1.00 90.89 332 VAL B N 1
ATOM 12029 C CA . VAL F 1 336 ? 115.174 152.666 121.244 1.00 90.89 332 VAL B CA 1
ATOM 12030 C C . VAL F 1 336 ? 114.019 152.456 120.268 1.00 90.89 332 VAL B C 1
ATOM 12031 O O . VAL F 1 336 ? 113.608 153.378 119.561 1.00 90.89 332 VAL B O 1
ATOM 12035 N N . LEU F 1 337 ? 113.443 151.271 120.278 1.00 90.01 333 LEU B N 1
ATOM 12036 C CA . LEU F 1 337 ? 112.222 150.901 119.618 1.00 90.01 333 LEU B CA 1
ATOM 12037 C C . LEU F 1 337 ? 111.352 150.093 120.544 1.00 90.01 333 LEU B C 1
ATOM 12038 O O . LEU F 1 337 ? 110.382 149.503 120.080 1.00 90.01 333 LEU B O 1
ATOM 12043 N N . GLU F 1 338 ? 111.801 149.855 121.765 1.00 115.51 334 GLU B N 1
ATOM 12044 C CA . GLU F 1 338 ? 111.054 148.986 122.656 1.00 115.51 334 GLU B CA 1
ATOM 12045 C C . GLU F 1 338 ? 109.687 149.568 122.999 1.00 115.51 334 GLU B C 1
ATOM 12046 O O . GLU F 1 338 ? 108.654 148.917 122.779 1.00 115.51 334 GLU B O 1
ATOM 12052 N N . THR F 1 339 ? 109.647 150.866 123.353 1.00 122.00 335 THR B N 1
ATOM 12053 C CA . THR F 1 339 ? 108.405 151.543 123.753 1.00 122.00 335 THR B CA 1
ATOM 12054 C C . THR F 1 339 ? 107.389 151.640 122.632 1.00 122.00 335 THR B C 1
ATOM 12055 O O . THR F 1 339 ? 106.189 151.820 122.900 1.00 122.00 335 THR B O 1
ATOM 12059 N N . THR F 1 340 ? 107.826 151.331 121.419 1.00 113.87 336 THR B N 1
ATOM 12060 C CA . THR F 1 340 ? 107.013 151.360 120.236 1.00 113.87 336 THR B CA 1
ATOM 12061 C C . THR F 1 340 ? 105.911 150.329 120.297 1.00 113.87 336 THR B C 1
ATOM 12062 O O . THR F 1 340 ? 104.993 150.409 119.470 1.00 113.87 336 THR B O 1
ATOM 12066 N N . VAL F 1 341 ? 106.069 149.288 121.134 1.00 102.47 337 VAL B N 1
ATOM 12067 C CA . VAL F 1 341 ? 104.997 148.307 121.269 1.00 102.47 337 VAL B CA 1
ATOM 12068 C C . VAL F 1 341 ? 103.687 148.996 121.649 1.00 102.47 337 VAL B C 1
ATOM 12069 O O . VAL F 1 341 ? 102.643 148.714 121.048 1.00 102.47 337 VAL B O 1
ATOM 12073 N N . LYS F 1 342 ? 103.744 150.010 122.524 1.00 103.84 338 LYS B N 1
ATOM 12074 C CA . LYS F 1 342 ? 102.540 150.796 122.779 1.00 103.84 338 LYS B CA 1
ATOM 12075 C C . LYS F 1 342 ? 102.157 151.605 121.554 1.00 103.84 338 LYS B C 1
ATOM 12076 O O . LYS F 1 342 ? 100.964 151.789 121.272 1.00 103.84 338 LYS B O 1
ATOM 12082 N N . LEU F 1 343 ? 103.165 152.090 120.825 1.00 88.90 339 LEU B N 1
ATOM 12083 C CA . LEU F 1 343 ? 102.930 152.796 119.577 1.00 88.90 339 LEU B CA 1
ATOM 12084 C C . LEU F 1 343 ? 102.180 151.906 118.616 1.00 88.90 339 LEU B C 1
ATOM 12085 O O . LEU F 1 343 ? 101.335 152.397 117.858 1.00 88.90 339 LEU B O 1
ATOM 12090 N N . LYS F 1 344 ? 102.460 150.595 118.671 1.00 91.35 340 LYS B N 1
ATOM 12091 C CA . LYS F 1 344 ? 101.732 149.640 117.852 1.00 91.35 340 LYS B CA 1
ATOM 12092 C C . LYS F 1 344 ? 100.242 149.701 118.149 1.00 91.35 340 LYS B C 1
ATOM 12093 O O . LYS F 1 344 ? 99.436 149.905 117.229 1.00 91.35 340 LYS B O 1
ATOM 12099 N N . THR F 1 345 ? 99.883 149.717 119.441 1.00 98.82 341 THR B N 1
ATOM 12100 C CA . THR F 1 345 ? 98.491 149.928 119.825 1.00 98.82 341 THR B CA 1
ATOM 12101 C C . THR F 1 345 ? 98.021 151.285 119.357 1.00 98.82 341 THR B C 1
ATOM 12102 O O . THR F 1 345 ? 96.961 151.395 118.719 1.00 98.82 341 THR B O 1
ATOM 12106 N N . PHE F 1 346 ? 98.891 152.285 119.518 1.00 86.70 342 PHE B N 1
ATOM 12107 C CA . PHE F 1 346 ? 98.563 153.647 119.141 1.00 86.70 342 PHE B CA 1
ATOM 12108 C C . PHE F 1 346 ? 98.322 153.736 117.651 1.00 86.70 342 PHE B C 1
ATOM 12109 O O . PHE F 1 346 ? 97.404 154.444 117.219 1.00 86.70 342 PHE B O 1
ATOM 12117 N N . SER F 1 347 ? 99.110 152.988 116.864 1.00 93.87 343 SER B N 1
ATOM 12118 C CA . SER F 1 347 ? 98.931 152.997 115.419 1.00 93.87 343 SER B CA 1
ATOM 12119 C C . SER F 1 347 ? 97.535 152.544 115.052 1.00 93.87 343 SER B C 1
ATOM 12120 O O . SER F 1 347 ? 96.819 153.243 114.322 1.00 93.87 343 SER B O 1
ATOM 12123 N N . GLU F 1 348 ? 97.094 151.435 115.651 1.00 90.65 344 GLU B N 1
ATOM 12124 C CA . GLU F 1 348 ? 95.744 150.959 115.397 1.00 90.65 344 GLU B CA 1
ATOM 12125 C C . GLU F 1 348 ? 94.726 151.945 115.926 1.00 90.65 344 GLU B C 1
ATOM 12126 O O . GLU F 1 348 ? 93.712 152.208 115.267 1.00 90.65 344 GLU B O 1
ATOM 12132 N N . HIS F 1 349 ? 95.042 152.561 117.067 1.00 104.42 345 HIS B N 1
ATOM 12133 C CA . HIS F 1 349 ? 94.210 153.625 117.601 1.00 104.42 345 HIS B CA 1
ATOM 12134 C C . HIS F 1 349 ? 94.132 154.795 116.644 1.00 104.42 345 HIS B C 1
ATOM 12135 O O . HIS F 1 349 ? 93.039 155.320 116.403 1.00 104.42 345 HIS B O 1
ATOM 12142 N N . LEU F 1 350 ? 95.267 155.169 116.034 1.00 97.48 346 LEU B N 1
ATOM 12143 C CA . LEU F 1 350 ? 95.221 156.221 115.027 1.00 97.48 346 LEU B CA 1
ATOM 12144 C C . LEU F 1 350 ? 94.422 155.744 113.833 1.00 97.48 346 LEU B C 1
ATOM 12145 O O . LEU F 1 350 ? 93.620 156.505 113.273 1.00 97.48 346 LEU B O 1
ATOM 12150 N N . THR F 1 351 ? 94.562 154.455 113.510 1.00 92.83 347 THR B N 1
ATOM 12151 C CA . THR F 1 351 ? 93.774 153.859 112.449 1.00 92.83 347 THR B CA 1
ATOM 12152 C C . THR F 1 351 ? 92.301 153.966 112.782 1.00 92.83 347 THR B C 1
ATOM 12153 O O . THR F 1 351 ? 91.503 154.400 111.942 1.00 92.83 347 THR B O 1
ATOM 12157 N N . SER F 1 352 ? 91.979 153.771 114.066 1.00 111.61 348 SER B N 1
ATOM 12158 C CA . SER F 1 352 ? 90.609 153.870 114.556 1.00 111.61 348 SER B CA 1
ATOM 12159 C C . SER F 1 352 ? 90.043 155.260 114.318 1.00 111.61 348 SER B C 1
ATOM 12160 O O . SER F 1 352 ? 88.859 155.402 113.993 1.00 111.61 348 SER B O 1
ATOM 12163 N N . TYR F 1 353 ? 90.872 156.296 114.503 1.00 106.93 349 TYR B N 1
ATOM 12164 C CA . TYR F 1 353 ? 90.446 157.654 114.183 1.00 106.93 349 TYR B CA 1
ATOM 12165 C C . TYR F 1 353 ? 90.158 157.769 112.711 1.00 106.93 349 TYR B C 1
ATOM 12166 O O . TYR F 1 353 ? 89.050 158.121 112.288 1.00 106.93 349 TYR B O 1
ATOM 12175 N N . ILE F 1 354 ? 91.154 157.403 111.923 1.00 94.30 350 ILE B N 1
ATOM 12176 C CA . ILE F 1 354 ? 91.117 157.701 110.516 1.00 94.30 350 ILE B CA 1
ATOM 12177 C C . ILE F 1 354 ? 90.122 156.834 109.792 1.00 94.30 350 ILE B C 1
ATOM 12178 O O . ILE F 1 354 ? 89.577 157.258 108.761 1.00 94.30 350 ILE B O 1
ATOM 12183 N N . CYS F 1 355 ? 89.856 155.632 110.326 1.00 93.50 351 CYS B N 1
ATOM 12184 C CA . CYS F 1 355 ? 88.813 154.789 109.772 1.00 93.50 351 CYS B CA 1
ATOM 12185 C C . CYS F 1 355 ? 87.508 155.539 109.800 1.00 93.50 351 CYS B C 1
ATOM 12186 O O . CYS F 1 355 ? 86.900 155.746 108.745 1.00 93.50 351 CYS B O 1
ATOM 12189 N N . PHE F 1 356 ? 87.237 156.182 110.943 1.00 103.78 352 PHE B N 1
ATOM 12190 C CA . PHE F 1 356 ? 86.077 157.041 111.082 1.00 103.78 352 PHE B CA 1
ATOM 12191 C C . PHE F 1 356 ? 86.146 158.216 110.133 1.00 103.78 352 PHE B C 1
ATOM 12192 O O . PHE F 1 356 ? 85.136 158.581 109.516 1.00 103.78 352 PHE B O 1
ATOM 12200 N N . LEU F 1 357 ? 87.331 158.804 109.995 1.00 100.73 353 LEU B N 1
ATOM 12201 C CA . LEU F 1 357 ? 87.477 159.906 109.063 1.00 100.73 353 LEU B CA 1
ATOM 12202 C C . LEU F 1 357 ? 87.242 159.419 107.643 1.00 100.73 353 LEU B C 1
ATOM 12203 O O . LEU F 1 357 ? 86.496 160.051 106.885 1.00 100.73 353 LEU B O 1
ATOM 12208 N N . ARG F 1 358 ? 87.791 158.247 107.303 1.00 113.22 354 ARG B N 1
ATOM 12209 C CA . ARG F 1 358 ? 87.454 157.652 106.015 1.00 113.22 354 ARG B CA 1
ATOM 12210 C C . ARG F 1 358 ? 85.982 157.286 105.977 1.00 113.22 354 ARG B C 1
ATOM 12211 O O . ARG F 1 358 ? 85.319 157.498 104.955 1.00 113.22 354 ARG B O 1
ATOM 12219 N N . LYS F 1 359 ? 85.443 156.857 107.124 1.00 114.26 355 LYS B N 1
ATOM 12220 C CA . LYS F 1 359 ? 84.016 156.598 107.233 1.00 114.26 355 LYS B CA 1
ATOM 12221 C C . LYS F 1 359 ? 83.224 157.855 106.946 1.00 114.26 355 LYS B C 1
ATOM 12222 O O . LYS F 1 359 ? 82.174 157.802 106.301 1.00 114.26 355 LYS B O 1
ATOM 12228 N N . ILE F 1 360 ? 83.713 158.999 107.408 1.00 106.64 356 ILE B N 1
ATOM 12229 C CA . ILE F 1 360 ? 82.928 160.199 107.209 1.00 106.64 356 ILE B CA 1
ATOM 12230 C C . ILE F 1 360 ? 83.265 160.856 105.881 1.00 106.64 356 ILE B C 1
ATOM 12231 O O . ILE F 1 360 ? 82.552 161.785 105.465 1.00 106.64 356 ILE B O 1
ATOM 12236 N N . LEU F 1 361 ? 84.302 160.370 105.171 1.00 111.25 357 LEU B N 1
ATOM 12237 C CA . LEU F 1 361 ? 84.725 161.080 103.962 1.00 111.25 357 LEU B CA 1
ATOM 12238 C C . LEU F 1 361 ? 83.721 161.075 102.806 1.00 111.25 357 LEU B C 1
ATOM 12239 O O . LEU F 1 361 ? 83.411 162.173 102.314 1.00 111.25 357 LEU B O 1
ATOM 12244 N N . PRO F 1 362 ? 83.172 159.940 102.326 1.00 114.93 358 PRO B N 1
ATOM 12245 C CA . PRO F 1 362 ? 82.161 160.060 101.260 1.00 114.93 358 PRO B CA 1
ATOM 12246 C C . PRO F 1 362 ? 80.880 160.674 101.757 1.00 114.93 358 PRO B C 1
ATOM 12247 O O . PRO F 1 362 ? 80.227 161.425 101.021 1.00 114.93 358 PRO B O 1
ATOM 12251 N N . TYR F 1 363 ? 80.556 160.387 103.014 1.00 127.72 359 TYR B N 1
ATOM 12252 C CA . TYR F 1 363 ? 79.379 160.922 103.672 1.00 127.72 359 TYR B CA 1
ATOM 12253 C C . TYR F 1 363 ? 79.385 162.437 103.680 1.00 127.72 359 TYR B C 1
ATOM 12254 O O . TYR F 1 363 ? 78.337 163.060 103.513 1.00 127.72 359 TYR B O 1
ATOM 12263 N N . GLN F 1 364 ? 80.547 163.044 103.906 1.00 112.81 360 GLN B N 1
ATOM 12264 C CA . GLN F 1 364 ? 80.644 164.491 103.792 1.00 112.81 360 GLN B CA 1
ATOM 12265 C C . GLN F 1 364 ? 80.371 164.986 102.384 1.00 112.81 360 GLN B C 1
ATOM 12266 O O . GLN F 1 364 ? 79.570 165.917 102.204 1.00 112.81 360 GLN B O 1
ATOM 12272 N N . LEU F 1 365 ? 80.927 164.291 101.380 1.00 131.14 361 LEU B N 1
ATOM 12273 C CA . LEU F 1 365 ? 80.849 164.739 99.990 1.00 131.14 361 LEU B CA 1
ATOM 12274 C C . LEU F 1 365 ? 79.411 164.836 99.520 1.00 131.14 361 LEU B C 1
ATOM 12275 O O . LEU F 1 365 ? 78.999 165.852 98.948 1.00 131.14 361 LEU B O 1
ATOM 12280 N N . LYS F 1 366 ? 78.628 163.800 99.800 1.00 151.18 362 LYS B N 1
ATOM 12281 C CA . LYS F 1 366 ? 77.230 163.800 99.411 1.00 151.18 362 LYS B CA 1
ATOM 12282 C C . LYS F 1 366 ? 76.457 164.828 100.215 1.00 151.18 362 LYS B C 1
ATOM 12283 O O . LYS F 1 366 ? 75.615 165.542 99.657 1.00 151.18 362 LYS B O 1
ATOM 12289 N N . SER F 1 367 ? 76.756 164.917 101.521 1.00 160.41 363 SER B N 1
ATOM 12290 C CA . SER F 1 367 ? 75.997 165.786 102.412 1.00 160.41 363 SER B CA 1
ATOM 12291 C C . SER F 1 367 ? 76.120 167.229 101.990 1.00 160.41 363 SER B C 1
ATOM 12292 O O . SER F 1 367 ? 75.110 167.937 101.884 1.00 160.41 363 SER B O 1
ATOM 12295 N N . LEU F 1 368 ? 77.338 167.638 101.631 1.00 157.12 364 LEU B N 1
ATOM 12296 C CA . LEU F 1 368 ? 77.552 168.991 101.153 1.00 157.12 364 LEU B CA 1
ATOM 12297 C C . LEU F 1 368 ? 76.821 169.219 99.842 1.00 157.12 364 LEU B C 1
ATOM 12298 O O . LEU F 1 368 ? 76.234 170.289 99.646 1.00 157.12 364 LEU B O 1
ATOM 12303 N N . GLU F 1 369 ? 76.757 168.185 98.990 1.00 170.82 365 GLU B N 1
ATOM 12304 C CA . GLU F 1 369 ? 75.961 168.271 97.769 1.00 170.82 365 GLU B CA 1
ATOM 12305 C C . GLU F 1 369 ? 74.490 168.473 98.092 1.00 170.82 365 GLU B C 1
ATOM 12306 O O . GLU F 1 369 ? 73.825 169.322 97.485 1.00 170.82 365 GLU B O 1
ATOM 12312 N N . GLU F 1 370 ? 73.982 167.737 99.085 1.00 197.15 366 GLU B N 1
ATOM 12313 C CA . GLU F 1 370 ? 72.629 167.992 99.554 1.00 197.15 366 GLU B CA 1
ATOM 12314 C C . GLU F 1 370 ? 72.531 169.351 100.220 1.00 197.15 366 GLU B C 1
ATOM 12315 O O . GLU F 1 370 ? 71.474 169.989 100.159 1.00 197.15 366 GLU B O 1
ATOM 12321 N N . GLU F 1 371 ? 73.595 169.777 100.913 1.00 187.25 367 GLU B N 1
ATOM 12322 C CA . GLU F 1 371 ? 73.635 171.146 101.410 1.00 187.25 367 GLU B CA 1
ATOM 12323 C C . GLU F 1 371 ? 73.602 172.128 100.252 1.00 187.25 367 GLU B C 1
ATOM 12324 O O . GLU F 1 371 ? 73.070 173.233 100.388 1.00 187.25 367 GLU B O 1
ATOM 12330 N N . CYS F 1 372 ? 74.191 171.750 99.119 1.00 183.13 368 CYS B N 1
ATOM 12331 C CA . CYS F 1 372 ? 73.998 172.519 97.899 1.00 183.13 368 CYS B CA 1
ATOM 12332 C C . CYS F 1 372 ? 72.548 172.471 97.437 1.00 183.13 368 CYS B C 1
ATOM 12333 O O . CYS F 1 372 ? 72.041 173.446 96.871 1.00 183.13 368 CYS B O 1
ATOM 12336 N N . GLU F 1 373 ? 71.886 171.322 97.622 1.00 205.26 369 GLU B N 1
ATOM 12337 C CA . GLU F 1 373 ? 70.477 171.184 97.262 1.00 205.26 369 GLU B CA 1
ATOM 12338 C C . GLU F 1 373 ? 69.602 172.151 98.051 1.00 205.26 369 GLU B C 1
ATOM 12339 O O . GLU F 1 373 ? 68.587 172.635 97.533 1.00 205.26 369 GLU B O 1
ATOM 12345 N N . SER F 1 374 ? 69.991 172.449 99.293 1.00 206.16 370 SER B N 1
ATOM 12346 C CA . SER F 1 374 ? 69.346 173.488 100.086 1.00 206.16 370 SER B CA 1
ATOM 12347 C C . SER F 1 374 ? 69.518 174.832 99.393 1.00 206.16 370 SER B C 1
ATOM 12348 O O . SER F 1 374 ? 70.456 175.026 98.616 1.00 206.16 370 SER B O 1
ATOM 12351 N N . SER F 1 375 ? 68.561 175.737 99.630 1.00 192.25 371 SER B N 1
ATOM 12352 C CA . SER F 1 375 ? 68.530 177.017 98.932 1.00 192.25 371 SER B CA 1
ATOM 12353 C C . SER F 1 375 ? 69.793 177.831 99.162 1.00 192.25 371 SER B C 1
ATOM 12354 O O . SER F 1 375 ? 70.054 178.328 100.261 1.00 192.25 371 SER B O 1
ATOM 12357 N N . LEU F 1 376 ? 70.568 177.954 98.091 1.00 179.38 372 LEU B N 1
ATOM 12358 C CA . LEU F 1 376 ? 71.815 178.709 98.015 1.00 179.38 372 LEU B CA 1
ATOM 12359 C C . LEU F 1 376 ? 71.720 179.344 96.636 1.00 179.38 372 LEU B C 1
ATOM 12360 O O . LEU F 1 376 ? 72.200 178.777 95.650 1.00 179.38 372 LEU B O 1
ATOM 12365 N N . CYS F 1 377 ? 71.055 180.499 96.592 1.00 191.69 373 CYS B N 1
ATOM 12366 C CA . CYS F 1 377 ? 70.838 181.216 95.342 1.00 191.69 373 CYS B CA 1
ATOM 12367 C C . CYS F 1 377 ? 72.158 181.625 94.714 1.00 191.69 373 CYS B C 1
ATOM 12368 O O . CYS F 1 377 ? 72.324 181.542 93.492 1.00 191.69 373 CYS B O 1
ATOM 12371 N N . THR F 1 378 ? 73.106 182.066 95.537 1.00 172.67 374 THR B N 1
ATOM 12372 C CA . THR F 1 378 ? 74.410 182.445 95.025 1.00 172.67 374 THR B CA 1
ATOM 12373 C C . THR F 1 378 ? 75.164 181.207 94.572 1.00 172.67 374 THR B C 1
ATOM 12374 O O . THR F 1 378 ? 75.305 180.234 95.321 1.00 172.67 374 THR B O 1
ATOM 12378 N N . SER F 1 379 ? 75.645 181.257 93.332 1.00 171.28 375 SER B N 1
ATOM 12379 C CA . SER F 1 379 ? 76.450 180.174 92.792 1.00 171.28 375 SER B CA 1
ATOM 12380 C C . SER F 1 379 ? 77.796 180.113 93.485 1.00 171.28 375 SER B C 1
ATOM 12381 O O . SER F 1 379 ? 78.365 179.031 93.640 1.00 171.28 375 SER B O 1
ATOM 12384 N N . ALA F 1 380 ? 78.334 181.282 93.846 1.00 160.42 376 ALA B N 1
ATOM 12385 C CA . ALA F 1 380 ? 79.667 181.388 94.430 1.00 160.42 376 ALA B CA 1
ATOM 12386 C C . ALA F 1 380 ? 79.785 180.602 95.726 1.00 160.42 376 ALA B C 1
ATOM 12387 O O . ALA F 1 380 ? 80.773 179.891 95.932 1.00 160.42 376 ALA B O 1
ATOM 12389 N N . LEU F 1 381 ? 78.775 180.696 96.592 1.00 150.77 377 LEU B N 1
ATOM 12390 C CA . LEU F 1 381 ? 78.764 179.895 97.810 1.00 150.77 377 LEU B CA 1
ATOM 12391 C C . LEU F 1 381 ? 78.698 178.407 97.507 1.00 150.77 377 LEU B C 1
ATOM 12392 O O . LEU F 1 381 ? 79.424 177.616 98.122 1.00 150.77 377 LEU B O 1
ATOM 12397 N N . ARG F 1 382 ? 77.887 178.022 96.521 1.00 158.16 378 ARG B N 1
ATOM 12398 C CA . ARG F 1 382 ? 77.748 176.617 96.155 1.00 158.16 378 ARG B CA 1
ATOM 12399 C C . ARG F 1 382 ? 79.051 176.055 95.594 1.00 158.16 378 ARG B C 1
ATOM 12400 O O . ARG F 1 382 ? 79.540 175.013 96.050 1.00 158.16 378 ARG B O 1
ATOM 12408 N N . ALA F 1 383 ? 79.684 176.792 94.688 1.00 161.02 379 ALA B N 1
ATOM 12409 C CA . ALA F 1 383 ? 80.918 176.320 94.072 1.00 161.02 379 ALA B CA 1
ATOM 12410 C C . ALA F 1 383 ? 82.039 176.288 95.095 1.00 161.02 379 ALA B C 1
ATOM 12411 O O . ALA F 1 383 ? 82.841 175.341 95.125 1.00 161.02 379 ALA B O 1
ATOM 12413 N N . ARG F 1 384 ? 82.127 177.339 95.910 1.00 156.39 380 ARG B N 1
ATOM 12414 C CA . ARG F 1 384 ? 83.209 177.444 96.867 1.00 156.39 380 ARG B CA 1
ATOM 12415 C C . ARG F 1 384 ? 83.118 176.348 97.919 1.00 156.39 380 ARG B C 1
ATOM 12416 O O . ARG F 1 384 ? 84.145 175.820 98.350 1.00 156.39 380 ARG B O 1
ATOM 12424 N N . ASN F 1 385 ? 81.905 176.041 98.405 1.00 161.70 381 ASN B N 1
ATOM 12425 C CA . ASN F 1 385 ? 81.795 174.929 99.345 1.00 161.70 381 ASN B CA 1
ATOM 12426 C C . ASN F 1 385 ? 82.120 173.588 98.683 1.00 161.70 381 ASN B C 1
ATOM 12427 O O . ASN F 1 385 ? 82.608 172.684 99.369 1.00 161.70 381 ASN B O 1
ATOM 12432 N N . LEU F 1 386 ? 81.825 173.412 97.378 1.00 166.77 382 LEU B N 1
ATOM 12433 C CA . LEU F 1 386 ? 82.362 172.222 96.698 1.00 166.77 382 LEU B CA 1
ATOM 12434 C C . LEU F 1 386 ? 83.886 172.190 96.718 1.00 166.77 382 LEU B C 1
ATOM 12435 O O . LEU F 1 386 ? 84.494 171.123 96.913 1.00 166.77 382 LEU B O 1
ATOM 12440 N N . GLU F 1 387 ? 84.517 173.351 96.544 1.00 155.65 383 GLU B N 1
ATOM 12441 C CA . GLU F 1 387 ? 85.968 173.424 96.683 1.00 155.65 383 GLU B CA 1
ATOM 12442 C C . GLU F 1 387 ? 86.404 173.082 98.101 1.00 155.65 383 GLU B C 1
ATOM 12443 O O . GLU F 1 387 ? 87.449 172.462 98.302 1.00 155.65 383 GLU B O 1
ATOM 12449 N N . LEU F 1 388 ? 85.632 173.528 99.089 1.00 153.87 384 LEU B N 1
ATOM 12450 C CA . LEU F 1 388 ? 85.912 173.222 100.488 1.00 153.87 384 LEU B CA 1
ATOM 12451 C C . LEU F 1 388 ? 85.857 171.731 100.746 1.00 153.87 384 LEU B C 1
ATOM 12452 O O . LEU F 1 388 ? 86.671 171.202 101.504 1.00 153.87 384 LEU B O 1
ATOM 12457 N N . SER F 1 389 ? 84.845 171.061 100.197 1.00 152.06 385 SER B N 1
ATOM 12458 C CA . SER F 1 389 ? 84.735 169.615 100.342 1.00 152.06 385 SER B CA 1
ATOM 12459 C C . SER F 1 389 ? 85.930 168.930 99.698 1.00 152.06 385 SER B C 1
ATOM 12460 O O . SER F 1 389 ? 86.452 167.941 100.225 1.00 152.06 385 SER B O 1
ATOM 12463 N N . GLN F 1 390 ? 86.375 169.449 98.554 1.00 154.25 386 GLN B N 1
ATOM 12464 C CA . GLN F 1 390 ? 87.598 168.945 97.936 1.00 154.25 386 GLN B CA 1
ATOM 12465 C C . GLN F 1 390 ? 88.819 169.186 98.823 1.00 154.25 386 GLN B C 1
ATOM 12466 O O . GLN F 1 390 ? 89.702 168.327 98.926 1.00 154.25 386 GLN B O 1
ATOM 12472 N N . ASP F 1 391 ? 88.885 170.349 99.466 1.00 153.68 387 ASP B N 1
ATOM 12473 C CA . ASP F 1 391 ? 89.955 170.631 100.420 1.00 153.68 387 ASP B CA 1
ATOM 12474 C C . ASP F 1 391 ? 89.906 169.677 101.610 1.00 153.68 387 ASP B C 1
ATOM 12475 O O . ASP F 1 391 ? 90.948 169.238 102.119 1.00 153.68 387 ASP B O 1
ATOM 12480 N N . MET F 1 392 ? 88.693 169.368 102.070 1.00 138.49 388 MET B N 1
ATOM 12481 C CA . MET F 1 392 ? 88.486 168.400 103.137 1.00 138.49 388 MET B CA 1
ATOM 12482 C C . MET F 1 392 ? 88.996 167.037 102.712 1.00 138.49 388 MET B C 1
ATOM 12483 O O . MET F 1 392 ? 89.664 166.344 103.483 1.00 138.49 388 MET B O 1
ATOM 12488 N N . LYS F 1 393 ? 88.758 166.690 101.451 1.00 125.22 389 LYS B N 1
ATOM 12489 C CA . LYS F 1 393 ? 89.267 165.452 100.879 1.00 125.22 389 LYS B CA 1
ATOM 12490 C C . LYS F 1 393 ? 90.793 165.445 100.875 1.00 125.22 389 LYS B C 1
ATOM 12491 O O . LYS F 1 393 ? 91.422 164.418 101.163 1.00 125.22 389 LYS B O 1
ATOM 12497 N N . LYS F 1 394 ? 91.400 166.599 100.588 1.00 129.74 390 LYS B N 1
ATOM 12498 C CA . LYS F 1 394 ? 92.857 166.704 100.599 1.00 129.74 390 LYS B CA 1
ATOM 12499 C C . LYS F 1 394 ? 93.430 166.505 101.999 1.00 129.74 390 LYS B C 1
ATOM 12500 O O . LYS F 1 394 ? 94.465 165.836 102.163 1.00 129.74 390 LYS B O 1
ATOM 12506 N N . MET F 1 395 ? 92.803 167.123 103.011 1.00 121.31 391 MET B N 1
ATOM 12507 C CA . MET F 1 395 ? 93.337 166.982 104.367 1.00 121.31 391 MET B CA 1
ATOM 12508 C C . MET F 1 395 ? 93.178 165.551 104.847 1.00 121.31 391 MET B C 1
ATOM 12509 O O . MET F 1 395 ? 94.045 165.035 105.573 1.00 121.31 391 MET B O 1
ATOM 12514 N N . THR F 1 396 ? 92.096 164.890 104.420 1.00 116.48 392 THR B N 1
ATOM 12515 C CA . THR F 1 396 ? 91.975 163.477 104.723 1.00 116.48 392 THR B CA 1
ATOM 12516 C C . THR F 1 396 ? 93.095 162.701 104.076 1.00 116.48 392 THR B C 1
ATOM 12517 O O . THR F 1 396 ? 93.725 161.893 104.748 1.00 116.48 392 THR B O 1
ATOM 12521 N N . ALA F 1 397 ? 93.420 163.014 102.813 1.00 119.10 393 ALA B N 1
ATOM 12522 C CA . ALA F 1 397 ? 94.418 162.247 102.061 1.00 119.10 393 ALA B CA 1
ATOM 12523 C C . ALA F 1 397 ? 95.804 162.333 102.693 1.00 119.10 393 ALA B C 1
ATOM 12524 O O . ALA F 1 397 ? 96.506 161.316 102.810 1.00 119.10 393 ALA B O 1
ATOM 12526 N N . VAL F 1 398 ? 96.217 163.535 103.101 1.00 115.94 394 VAL B N 1
ATOM 12527 C CA . VAL F 1 398 ? 97.498 163.646 103.799 1.00 115.94 394 VAL B CA 1
ATOM 12528 C C . VAL F 1 398 ? 97.433 162.927 105.144 1.00 115.94 394 VAL B C 1
ATOM 12529 O O . VAL F 1 398 ? 98.400 162.266 105.560 1.00 115.94 394 VAL B O 1
ATOM 12533 N N . PHE F 1 399 ? 96.273 162.983 105.803 1.00 106.15 395 PHE B N 1
ATOM 12534 C CA . PHE F 1 399 ? 96.104 162.295 107.071 1.00 106.15 395 PHE B CA 1
ATOM 12535 C C . PHE F 1 399 ? 96.246 160.769 106.876 1.00 106.15 395 PHE B C 1
ATOM 12536 O O . PHE F 1 399 ? 96.884 160.093 107.695 1.00 106.15 395 PHE B O 1
ATOM 12544 N N . GLU F 1 400 ? 95.677 160.206 105.781 1.00 114.05 396 GLU B N 1
ATOM 12545 C CA . GLU F 1 400 ? 95.882 158.771 105.517 1.00 114.05 396 GLU B CA 1
ATOM 12546 C C . GLU F 1 400 ? 97.322 158.453 105.176 1.00 114.05 396 GLU B C 1
ATOM 12547 O O . GLU F 1 400 ? 97.762 157.321 105.424 1.00 114.05 396 GLU B O 1
ATOM 12553 N N . LYS F 1 401 ? 98.034 159.381 104.526 1.00 102.15 397 LYS B N 1
ATOM 12554 C CA . LYS F 1 401 ? 99.446 159.130 104.260 1.00 102.15 397 LYS B CA 1
ATOM 12555 C C . LYS F 1 401 ? 100.185 158.960 105.578 1.00 102.15 397 LYS B C 1
ATOM 12556 O O . LYS F 1 401 ? 101.009 158.043 105.732 1.00 102.15 397 LYS B O 1
ATOM 12562 N N . LEU F 1 402 ? 99.806 159.775 106.569 1.00 96.37 398 LEU B N 1
ATOM 12563 C CA . LEU F 1 402 ? 100.387 159.650 107.900 1.00 96.37 398 LEU B CA 1
ATOM 12564 C C . LEU F 1 402 ? 100.048 158.304 108.521 1.00 96.37 398 LEU B C 1
ATOM 12565 O O . LEU F 1 402 ? 100.905 157.672 109.144 1.00 96.37 398 LEU B O 1
ATOM 12570 N N . GLN F 1 403 ? 98.792 157.870 108.394 1.00 108.95 399 GLN B N 1
ATOM 12571 C CA . GLN F 1 403 ? 98.401 156.629 109.060 1.00 108.95 399 GLN B CA 1
ATOM 12572 C C . GLN F 1 403 ? 99.073 155.411 108.444 1.00 108.95 399 GLN B C 1
ATOM 12573 O O . GLN F 1 403 ? 99.509 154.523 109.182 1.00 108.95 399 GLN B O 1
ATOM 12579 N N . THR F 1 404 ? 99.149 155.331 107.107 1.00 116.85 400 THR B N 1
ATOM 12580 C CA . THR F 1 404 ? 99.803 154.181 106.485 1.00 116.85 400 THR B CA 1
ATOM 12581 C C . THR F 1 404 ? 101.287 154.179 106.804 1.00 116.85 400 THR B C 1
ATOM 12582 O O . THR F 1 404 ? 101.870 153.106 107.042 1.00 116.85 400 THR B O 1
ATOM 12586 N N . TYR F 1 405 ? 101.870 155.379 106.906 1.00 107.44 401 TYR B N 1
ATOM 12587 C CA . TYR F 1 405 ? 103.237 155.530 107.365 1.00 107.44 401 TYR B CA 1
ATOM 12588 C C . TYR F 1 405 ? 103.424 154.957 108.757 1.00 107.44 401 TYR B C 1
ATOM 12589 O O . TYR F 1 405 ? 104.352 154.185 109.004 1.00 107.44 401 TYR B O 1
ATOM 12598 N N . ILE F 1 406 ? 102.601 155.411 109.697 1.00 90.50 402 ILE B N 1
ATOM 12599 C CA . ILE F 1 406 ? 102.808 155.076 111.095 1.00 90.50 402 ILE B CA 1
ATOM 12600 C C . ILE F 1 406 ? 102.537 153.605 111.341 1.00 90.50 402 ILE B C 1
ATOM 12601 O O . ILE F 1 406 ? 103.233 152.965 112.135 1.00 90.50 402 ILE B O 1
ATOM 12606 N N . ALA F 1 407 ? 101.546 153.039 110.646 1.00 116.93 403 ALA B N 1
ATOM 12607 C CA . ALA F 1 407 ? 101.290 151.616 110.752 1.00 116.93 403 ALA B CA 1
ATOM 12608 C C . ALA F 1 407 ? 102.456 150.814 110.223 1.00 116.93 403 ALA B C 1
ATOM 12609 O O . ALA F 1 407 ? 102.812 149.787 110.807 1.00 116.93 403 ALA B O 1
ATOM 12611 N N . LEU F 1 408 ? 103.068 151.260 109.123 1.00 125.66 404 LEU B N 1
ATOM 12612 C CA . LEU F 1 408 ? 104.303 150.610 108.696 1.00 125.66 404 LEU B CA 1
ATOM 12613 C C . LEU F 1 408 ? 105.446 150.829 109.680 1.00 125.66 404 LEU B C 1
ATOM 12614 O O . LEU F 1 408 ? 106.310 149.960 109.809 1.00 125.66 404 LEU B O 1
ATOM 12619 N N . LEU F 1 409 ? 105.499 151.991 110.333 1.00 84.84 405 LEU B N 1
ATOM 12620 C CA . LEU F 1 409 ? 106.511 152.243 111.349 1.00 84.84 405 LEU B CA 1
ATOM 12621 C C . LEU F 1 409 ? 106.325 151.350 112.569 1.00 84.84 405 LEU B C 1
ATOM 12622 O O . LEU F 1 409 ? 107.260 151.176 113.351 1.00 84.84 405 LEU B O 1
ATOM 12627 N N . ALA F 1 410 ? 105.121 150.839 112.790 1.00 93.00 406 ALA B N 1
ATOM 12628 C CA . ALA F 1 410 ? 104.929 149.860 113.853 1.00 93.00 406 ALA B CA 1
ATOM 12629 C C . ALA F 1 410 ? 105.548 148.502 113.531 1.00 93.00 406 ALA B C 1
ATOM 12630 O O . ALA F 1 410 ? 105.830 147.740 114.452 1.00 93.00 406 ALA B O 1
ATOM 12632 N N . LEU F 1 411 ? 105.719 148.163 112.254 1.00 90.25 407 LEU B N 1
ATOM 12633 C CA . LEU F 1 411 ? 106.369 146.901 111.889 1.00 90.25 407 LEU B CA 1
ATOM 12634 C C . LEU F 1 411 ? 107.802 146.735 112.387 1.00 90.25 407 LEU B C 1
ATOM 12635 O O . LEU F 1 411 ? 108.190 145.583 112.634 1.00 90.25 407 LEU B O 1
ATOM 12640 N N . PRO F 1 412 ? 108.657 147.760 112.449 1.00 98.01 408 PRO B N 1
ATOM 12641 C CA . PRO F 1 412 ? 109.924 147.580 113.171 1.00 98.01 408 PRO B CA 1
ATOM 12642 C C . PRO F 1 412 ? 109.776 147.160 114.616 1.00 98.01 408 PRO B C 1
ATOM 12643 O O . PRO F 1 412 ? 110.719 146.565 115.148 1.00 98.01 408 PRO B O 1
ATOM 12647 N N . SER F 1 413 ? 108.686 147.528 115.291 1.00 90.81 409 SER B N 1
ATOM 12648 C CA . SER F 1 413 ? 108.503 147.103 116.674 1.00 90.81 409 SER B CA 1
ATOM 12649 C C . SER F 1 413 ? 108.441 145.588 116.776 1.00 90.81 409 SER B C 1
ATOM 12650 O O . SER F 1 413 ? 109.071 144.991 117.652 1.00 90.81 409 SER B O 1
ATOM 12653 N N . THR F 1 414 ? 107.685 144.947 115.891 1.00 104.69 410 THR B N 1
ATOM 12654 C CA . THR F 1 414 ? 107.565 143.500 115.936 1.00 104.69 410 THR B CA 1
ATOM 12655 C C . THR F 1 414 ? 107.701 142.904 114.544 1.00 104.69 410 THR B C 1
ATOM 12656 O O . THR F 1 414 ? 106.961 143.274 113.628 1.00 104.69 410 THR B O 1
ATOM 12660 N N . GLU F 1 415 ? 108.589 141.918 114.441 1.00 145.32 411 GLU B N 1
ATOM 12661 C CA . GLU F 1 415 ? 108.879 141.170 113.220 1.00 145.32 411 GLU B CA 1
ATOM 12662 C C . GLU F 1 415 ? 109.208 141.964 111.951 1.00 145.32 411 GLU B C 1
ATOM 12663 O O . GLU F 1 415 ? 108.550 141.782 110.919 1.00 145.32 411 GLU B O 1
ATOM 12669 N N . PRO F 1 416 ? 110.240 142.856 111.968 1.00 159.18 412 PRO B N 1
ATOM 12670 C CA . PRO F 1 416 ? 110.573 143.549 110.716 1.00 159.18 412 PRO B CA 1
ATOM 12671 C C . PRO F 1 416 ? 111.417 142.694 109.781 1.00 159.18 412 PRO B C 1
ATOM 12672 O O . PRO F 1 416 ? 112.654 142.721 109.804 1.00 159.18 412 PRO B O 1
ATOM 12676 N N . ASP F 1 417 ? 110.716 141.920 108.947 1.00 197.57 413 ASP B N 1
ATOM 12677 C CA . ASP F 1 417 ? 111.360 141.042 107.974 1.00 197.57 413 ASP B CA 1
ATOM 12678 C C . ASP F 1 417 ? 112.183 141.829 106.965 1.00 197.57 413 ASP B C 1
ATOM 12679 O O . ASP F 1 417 ? 113.247 141.373 106.532 1.00 197.57 413 ASP B O 1
ATOM 12681 N N . GLY F 1 418 ? 111.682 143.003 106.568 1.00 203.94 414 GLY B N 1
ATOM 12682 C CA . GLY F 1 418 ? 112.367 143.831 105.587 1.00 203.94 414 GLY B CA 1
ATOM 12683 C C . GLY F 1 418 ? 113.739 144.293 106.042 1.00 203.94 414 GLY B C 1
ATOM 12684 O O . GLY F 1 418 ? 114.652 144.417 105.225 1.00 203.94 414 GLY B O 1
ATOM 12685 N N . LEU F 1 419 ? 113.854 144.685 107.317 1.00 186.36 415 LEU B N 1
ATOM 12686 C CA . LEU F 1 419 ? 115.093 145.063 108.017 1.00 186.36 415 LEU B CA 1
ATOM 12687 C C . LEU F 1 419 ? 115.758 146.306 107.430 1.00 186.36 415 LEU B C 1
ATOM 12688 O O . LEU F 1 419 ? 116.929 146.577 107.702 1.00 186.36 415 LEU B O 1
ATOM 12690 N N . LEU F 1 420 ? 115.030 147.123 106.677 1.00 149.25 416 LEU B N 1
ATOM 12691 C CA . LEU F 1 420 ? 115.641 148.275 106.026 1.00 149.25 416 LEU B CA 1
ATOM 12692 C C . LEU F 1 420 ? 115.713 149.444 107.002 1.00 149.25 416 LEU B C 1
ATOM 12693 O O . LEU F 1 420 ? 115.003 150.440 106.873 1.00 149.25 416 LEU B O 1
ATOM 12698 N N . ARG F 1 421 ? 116.651 149.313 107.947 1.00 148.85 417 ARG B N 1
ATOM 12699 C CA . ARG F 1 421 ? 116.842 150.274 109.033 1.00 148.85 417 ARG B CA 1
ATOM 12700 C C . ARG F 1 421 ? 117.183 151.658 108.492 1.00 148.85 417 ARG B C 1
ATOM 12701 O O . ARG F 1 421 ? 116.645 152.678 108.957 1.00 148.85 417 ARG B O 1
ATOM 12709 N N . THR F 1 422 ? 118.024 151.692 107.457 1.00 148.26 418 THR B N 1
ATOM 12710 C CA . THR F 1 422 ? 118.411 152.927 106.800 1.00 148.26 418 THR B CA 1
ATOM 12711 C C . THR F 1 422 ? 117.206 153.581 106.147 1.00 148.26 418 THR B C 1
ATOM 12712 O O . THR F 1 422 ? 117.031 154.813 106.218 1.00 148.26 418 THR B O 1
ATOM 12716 N N . ASN F 1 423 ? 116.353 152.756 105.533 1.00 142.57 419 ASN B N 1
ATOM 12717 C CA . ASN F 1 423 ? 115.200 153.267 104.811 1.00 142.57 419 ASN B CA 1
ATOM 12718 C C . ASN F 1 423 ? 114.247 153.967 105.759 1.00 142.57 419 ASN B C 1
ATOM 12719 O O . ASN F 1 423 ? 113.844 155.099 105.489 1.00 142.57 419 ASN B O 1
ATOM 12724 N N . TYR F 1 424 ? 113.947 153.371 106.921 1.00 138.60 420 TYR B N 1
ATOM 12725 C CA . TYR F 1 424 ? 113.001 154.146 107.695 1.00 138.60 420 TYR B CA 1
ATOM 12726 C C . TYR F 1 424 ? 113.666 155.193 108.547 1.00 138.60 420 TYR B C 1
ATOM 12727 O O . TYR F 1 424 ? 112.955 156.088 109.024 1.00 138.60 420 TYR B O 1
ATOM 12736 N N . SER F 1 425 ? 115.004 155.195 108.609 1.00 150.42 421 SER B N 1
ATOM 12737 C CA . SER F 1 425 ? 115.686 156.351 109.177 1.00 150.42 421 SER B CA 1
ATOM 12738 C C . SER F 1 425 ? 115.417 157.560 108.299 1.00 150.42 421 SER B C 1
ATOM 12739 O O . SER F 1 425 ? 115.175 158.664 108.798 1.00 150.42 421 SER B O 1
ATOM 12742 N N . SER F 1 426 ? 115.490 157.370 106.981 1.00 144.55 422 SER B N 1
ATOM 12743 C CA . SER F 1 426 ? 115.117 158.458 106.078 1.00 144.55 422 SER B CA 1
ATOM 12744 C C . SER F 1 426 ? 113.614 158.735 106.098 1.00 144.55 422 SER B C 1
ATOM 12745 O O . SER F 1 426 ? 113.199 159.899 106.119 1.00 144.55 422 SER B O 1
ATOM 12748 N N . VAL F 1 427 ? 112.789 157.680 106.028 1.00 121.26 423 VAL B N 1
ATOM 12749 C CA . VAL F 1 427 ? 111.321 157.716 106.101 1.00 121.26 423 VAL B CA 1
ATOM 12750 C C . VAL F 1 427 ? 110.776 158.592 107.223 1.00 121.26 423 VAL B C 1
ATOM 12751 O O . VAL F 1 427 ? 109.764 159.270 107.013 1.00 121.26 423 VAL B O 1
ATOM 12755 N N . LEU F 1 428 ? 111.473 158.648 108.374 1.00 119.79 424 LEU B N 1
ATOM 12756 C CA . LEU F 1 428 ? 111.039 159.522 109.474 1.00 119.79 424 LEU B CA 1
ATOM 12757 C C . LEU F 1 428 ? 110.850 160.978 109.052 1.00 119.79 424 LEU B C 1
ATOM 12758 O O . LEU F 1 428 ? 109.968 161.661 109.582 1.00 119.79 424 LEU B O 1
ATOM 12763 N N . THR F 1 429 ? 111.654 161.455 108.102 1.00 121.76 425 THR B N 1
ATOM 12764 C CA . THR F 1 429 ? 111.573 162.837 107.643 1.00 121.76 425 THR B CA 1
ATOM 12765 C C . THR F 1 429 ? 110.239 163.140 106.961 1.00 121.76 425 THR B C 1
ATOM 12766 O O . THR F 1 429 ? 109.762 164.288 107.018 1.00 121.76 425 THR B O 1
ATOM 12770 N N . ASN F 1 430 ? 109.667 162.143 106.263 1.00 124.04 426 ASN B N 1
ATOM 12771 C CA . ASN F 1 430 ? 108.531 162.378 105.371 1.00 124.04 426 ASN B CA 1
ATOM 12772 C C . ASN F 1 430 ? 107.317 162.933 106.095 1.00 124.04 426 ASN B C 1
ATOM 12773 O O . ASN F 1 430 ? 106.630 163.800 105.559 1.00 124.04 426 ASN B O 1
ATOM 12778 N N . VAL F 1 431 ? 107.003 162.425 107.283 1.00 110.52 427 VAL B N 1
ATOM 12779 C CA . VAL F 1 431 ? 105.911 163.042 108.027 1.00 110.52 427 VAL B CA 1
ATOM 12780 C C . VAL F 1 431 ? 106.258 164.411 108.530 1.00 110.52 427 VAL B C 1
ATOM 12781 O O . VAL F 1 431 ? 105.355 165.188 108.798 1.00 110.52 427 VAL B O 1
ATOM 12785 N N . GLY F 1 432 ? 107.522 164.689 108.819 1.00 118.51 428 GLY B N 1
ATOM 12786 C CA . GLY F 1 432 ? 107.870 166.056 109.156 1.00 118.51 428 GLY B CA 1
ATOM 12787 C C . GLY F 1 432 ? 107.526 167.015 108.034 1.00 118.51 428 GLY B C 1
ATOM 12788 O O . GLY F 1 432 ? 106.856 168.029 108.257 1.00 118.51 428 GLY B O 1
ATOM 12789 N N . ALA F 1 433 ? 107.831 166.616 106.798 1.00 123.70 429 ALA B N 1
ATOM 12790 C CA . ALA F 1 433 ? 107.380 167.382 105.634 1.00 123.70 429 ALA B CA 1
ATOM 12791 C C . ALA F 1 433 ? 105.860 167.354 105.463 1.00 123.70 429 ALA B C 1
ATOM 12792 O O . ALA F 1 433 ? 105.237 168.400 105.226 1.00 123.70 429 ALA B O 1
ATOM 12794 N N . ALA F 1 434 ? 105.250 166.179 105.631 1.00 110.41 430 ALA B N 1
ATOM 12795 C CA . ALA F 1 434 ? 103.811 166.009 105.454 1.00 110.41 430 ALA B CA 1
ATOM 12796 C C . ALA F 1 434 ? 103.036 166.784 106.498 1.00 110.41 430 ALA B C 1
ATOM 12797 O O . ALA F 1 434 ? 102.051 167.451 106.191 1.00 110.41 430 ALA B O 1
ATOM 12799 N N . LEU F 1 435 ? 103.470 166.682 107.737 1.00 103.29 431 LEU B N 1
ATOM 12800 C CA . LEU F 1 435 ? 102.850 167.326 108.870 1.00 103.29 431 LEU B CA 1
ATOM 12801 C C . LEU F 1 435 ? 102.998 168.836 108.782 1.00 103.29 431 LEU B C 1
ATOM 12802 O O . LEU F 1 435 ? 102.052 169.579 109.083 1.00 103.29 431 LEU B O 1
ATOM 12807 N N . HIS F 1 436 ? 104.187 169.309 108.383 1.00 133.94 432 HIS B N 1
ATOM 12808 C CA . HIS F 1 436 ? 104.411 170.744 108.252 1.00 133.94 432 HIS B CA 1
ATOM 12809 C C . HIS F 1 436 ? 103.534 171.329 107.153 1.00 133.94 432 HIS B C 1
ATOM 12810 O O . HIS F 1 436 ? 102.958 172.410 107.316 1.00 133.94 432 HIS B O 1
ATOM 12817 N N . GLY F 1 437 ? 103.433 170.635 106.017 1.00 121.49 433 GLY B N 1
ATOM 12818 C CA . GLY F 1 437 ? 102.480 171.049 105.005 1.00 121.49 433 GLY B CA 1
ATOM 12819 C C . GLY F 1 437 ? 101.041 170.918 105.462 1.00 121.49 433 GLY B C 1
ATOM 12820 O O . GLY F 1 437 ? 100.189 171.714 105.064 1.00 121.49 433 GLY B O 1
ATOM 12821 N N . PHE F 1 438 ? 100.753 169.898 106.276 1.00 113.98 434 PHE B N 1
ATOM 12822 C CA . PHE F 1 438 ? 99.418 169.650 106.805 1.00 113.98 434 PHE B CA 1
ATOM 12823 C C . PHE F 1 438 ? 98.951 170.797 107.673 1.00 113.98 434 PHE B C 1
ATOM 12824 O O . PHE F 1 438 ? 97.748 171.050 107.767 1.00 113.98 434 PHE B O 1
ATOM 12832 N N . HIS F 1 439 ? 99.892 171.470 108.335 1.00 128.19 435 HIS B N 1
ATOM 12833 C CA . HIS F 1 439 ? 99.576 172.691 109.071 1.00 128.19 435 HIS B CA 1
ATOM 12834 C C . HIS F 1 439 ? 98.952 173.722 108.137 1.00 128.19 435 HIS B C 1
ATOM 12835 O O . HIS F 1 439 ? 97.859 174.235 108.403 1.00 128.19 435 HIS B O 1
ATOM 12842 N N . ASP F 1 440 ? 99.584 173.951 106.992 1.00 139.79 436 ASP B N 1
ATOM 12843 C CA . ASP F 1 440 ? 99.049 174.879 106.003 1.00 139.79 436 ASP B CA 1
ATOM 12844 C C . ASP F 1 440 ? 97.755 174.365 105.381 1.00 139.79 436 ASP B C 1
ATOM 12845 O O . ASP F 1 440 ? 96.869 175.154 105.059 1.00 139.79 436 ASP B O 1
ATOM 12850 N N . VAL F 1 441 ? 97.660 173.057 105.148 1.00 119.07 437 VAL B N 1
ATOM 12851 C CA . VAL F 1 441 ? 96.443 172.464 104.590 1.00 119.07 437 VAL B CA 1
ATOM 12852 C C . VAL F 1 441 ? 95.258 172.654 105.527 1.00 119.07 437 VAL B C 1
ATOM 12853 O O . VAL F 1 441 ? 94.157 173.032 105.098 1.00 119.07 437 VAL B O 1
ATOM 12857 N N . MET F 1 442 ? 95.481 172.465 106.821 1.00 123.85 438 MET B N 1
ATOM 12858 C CA . MET F 1 442 ? 94.459 172.789 107.805 1.00 123.85 438 MET B CA 1
ATOM 12859 C C . MET F 1 442 ? 94.149 174.280 107.806 1.00 123.85 438 MET B C 1
ATOM 12860 O O . MET F 1 442 ? 92.990 174.676 107.991 1.00 123.85 438 MET B O 1
ATOM 12865 N N . LYS F 1 443 ? 95.172 175.121 107.619 1.00 135.05 439 LYS B N 1
ATOM 12866 C CA . LYS F 1 443 ? 94.912 176.553 107.513 1.00 135.05 439 LYS B CA 1
ATOM 12867 C C . LYS F 1 443 ? 94.057 176.857 106.296 1.00 135.05 439 LYS B C 1
ATOM 12868 O O . LYS F 1 443 ? 93.240 177.776 106.329 1.00 135.05 439 LYS B O 1
ATOM 12874 N N . ASP F 1 444 ? 94.279 176.123 105.203 1.00 136.10 440 ASP B N 1
ATOM 12875 C CA . ASP F 1 444 ? 93.476 176.273 103.996 1.00 136.10 440 ASP B CA 1
ATOM 12876 C C . ASP F 1 444 ? 92.017 175.976 104.283 1.00 136.10 440 ASP B C 1
ATOM 12877 O O . ASP F 1 444 ? 91.132 176.735 103.862 1.00 136.10 440 ASP B O 1
ATOM 12882 N N . ILE F 1 445 ? 91.765 174.913 105.063 1.00 126.94 441 ILE B N 1
ATOM 12883 C CA . ILE F 1 445 ? 90.397 174.608 105.487 1.00 126.94 441 ILE B CA 1
ATOM 12884 C C . ILE F 1 445 ? 89.860 175.749 106.319 1.00 126.94 441 ILE B C 1
ATOM 12885 O O . ILE F 1 445 ? 88.702 176.149 106.173 1.00 126.94 441 ILE B O 1
ATOM 12890 N N . SER F 1 446 ? 90.703 176.291 107.193 1.00 131.31 442 SER B N 1
ATOM 12891 C CA . SER F 1 446 ? 90.265 177.322 108.118 1.00 131.31 442 SER B CA 1
ATOM 12892 C C . SER F 1 446 ? 89.855 178.590 107.383 1.00 131.31 442 SER B C 1
ATOM 12893 O O . SER F 1 446 ? 88.744 179.095 107.581 1.00 131.31 442 SER B O 1
ATOM 12896 N N . LYS F 1 447 ? 90.724 179.092 106.494 1.00 140.07 443 LYS B N 1
ATOM 12897 C CA . LYS F 1 447 ? 90.410 180.324 105.772 1.00 140.07 443 LYS B CA 1
ATOM 12898 C C . LYS F 1 447 ? 89.248 180.118 104.821 1.00 140.07 443 LYS B C 1
ATOM 12899 O O . LYS F 1 447 ? 88.419 181.014 104.655 1.00 140.07 443 LYS B O 1
ATOM 12905 N N . HIS F 1 448 ? 89.192 178.960 104.172 1.00 140.67 444 HIS B N 1
ATOM 12906 C CA . HIS F 1 448 ? 88.131 178.683 103.225 1.00 140.67 444 HIS B CA 1
ATOM 12907 C C . HIS F 1 448 ? 86.797 178.611 103.951 1.00 140.67 444 HIS B C 1
ATOM 12908 O O . HIS F 1 448 ? 85.798 179.232 103.539 1.00 140.67 444 HIS B O 1
ATOM 12915 N N . TYR F 1 449 ? 86.804 177.938 105.096 1.00 137.38 445 TYR B N 1
ATOM 12916 C CA . TYR F 1 449 ? 85.618 177.824 105.910 1.00 137.38 445 TYR B CA 1
ATOM 12917 C C . TYR F 1 449 ? 85.213 179.168 106.492 1.00 137.38 445 TYR B C 1
ATOM 12918 O O . TYR F 1 449 ? 84.049 179.334 106.844 1.00 137.38 445 TYR B O 1
ATOM 12927 N N . SER F 1 450 ? 86.172 180.080 106.711 1.00 150.46 446 SER B N 1
ATOM 12928 C CA . SER F 1 450 ? 85.861 181.347 107.377 1.00 150.46 446 SER B CA 1
ATOM 12929 C C . SER F 1 450 ? 84.834 182.153 106.594 1.00 150.46 446 SER B C 1
ATOM 12930 O O . SER F 1 450 ? 83.761 182.484 107.115 1.00 150.46 446 SER B O 1
ATOM 12933 N N . GLN F 1 451 ? 85.093 182.372 105.304 1.00 157.98 447 GLN B N 1
ATOM 12934 C CA . GLN F 1 451 ? 84.073 183.004 104.482 1.00 157.98 447 GLN B CA 1
ATOM 12935 C C . GLN F 1 451 ? 82.915 182.068 104.179 1.00 157.98 447 GLN B C 1
ATOM 12936 O O . GLN F 1 451 ? 81.809 182.568 103.966 1.00 157.98 447 GLN B O 1
ATOM 12942 N N . LYS F 1 452 ? 83.129 180.743 104.090 1.00 158.73 448 LYS B N 1
ATOM 12943 C CA . LYS F 1 452 ? 81.982 179.857 103.857 1.00 158.73 448 LYS B CA 1
ATOM 12944 C C . LYS F 1 452 ? 80.951 179.954 104.985 1.00 158.73 448 LYS B C 1
ATOM 12945 O O . LYS F 1 452 ? 79.754 180.161 104.737 1.00 158.73 448 LYS B O 1
ATOM 12951 N N . ALA F 1 453 ? 81.420 179.896 106.231 1.00 167.37 449 ALA B N 1
ATOM 12952 C CA . ALA F 1 453 ? 80.565 180.058 107.396 1.00 167.37 449 ALA B CA 1
ATOM 12953 C C . ALA F 1 453 ? 80.011 181.469 107.479 1.00 167.37 449 ALA B C 1
ATOM 12954 O O . ALA F 1 453 ? 78.858 181.652 107.876 1.00 167.37 449 ALA B O 1
ATOM 12956 N N . ALA F 1 454 ? 80.824 182.475 107.134 1.00 177.89 450 ALA B N 1
ATOM 12957 C CA . ALA F 1 454 ? 80.362 183.857 107.204 1.00 177.89 450 ALA B CA 1
ATOM 12958 C C . ALA F 1 454 ? 79.224 184.113 106.228 1.00 177.89 450 ALA B C 1
ATOM 12959 O O . ALA F 1 454 ? 78.189 184.662 106.609 1.00 177.89 450 ALA B O 1
ATOM 12961 N N . ILE F 1 455 ? 79.390 183.691 104.973 1.00 177.57 451 ILE B N 1
ATOM 12962 C CA . ILE F 1 455 ? 78.366 183.883 103.952 1.00 177.57 451 ILE B CA 1
ATOM 12963 C C . ILE F 1 455 ? 77.112 183.082 104.284 1.00 177.57 451 ILE B C 1
ATOM 12964 O O . ILE F 1 455 ? 75.988 183.587 104.151 1.00 177.57 451 ILE B O 1
ATOM 12969 N N . GLU F 1 456 ? 77.282 181.839 104.757 1.00 203.44 452 GLU B N 1
ATOM 12970 C CA . GLU F 1 456 ? 76.142 181.039 105.201 1.00 203.44 452 GLU B CA 1
ATOM 12971 C C . GLU F 1 456 ? 75.426 181.680 106.386 1.00 203.44 452 GLU B C 1
ATOM 12972 O O . GLU F 1 456 ? 74.201 181.596 106.498 1.00 203.44 452 GLU B O 1
ATOM 12978 N N . HIS F 1 457 ? 76.169 182.318 107.282 1.00 191.29 453 HIS B N 1
ATOM 12979 C CA . HIS F 1 457 ? 75.539 183.093 108.342 1.00 191.29 453 HIS B CA 1
ATOM 12980 C C . HIS F 1 457 ? 74.781 184.298 107.792 1.00 191.29 453 HIS B C 1
ATOM 12981 O O . HIS F 1 457 ? 73.698 184.637 108.287 1.00 191.29 453 HIS B O 1
ATOM 12988 N N . GLU F 1 458 ? 75.341 184.957 106.777 1.00 189.91 454 GLU B N 1
ATOM 12989 C CA . GLU F 1 458 ? 74.822 186.245 106.325 1.00 189.91 454 GLU B CA 1
ATOM 12990 C C . GLU F 1 458 ? 73.478 186.130 105.611 1.00 189.91 454 GLU B C 1
ATOM 12991 O O . GLU F 1 458 ? 72.515 186.809 105.986 1.00 189.91 454 GLU B O 1
ATOM 12997 N N . LEU F 1 459 ? 73.373 185.269 104.600 1.00 191.90 455 LEU B N 1
ATOM 12998 C CA . LEU F 1 459 ? 72.146 185.355 103.809 1.00 191.90 455 LEU B CA 1
ATOM 12999 C C . LEU F 1 459 ? 70.981 184.529 104.384 1.00 191.90 455 LEU B C 1
ATOM 13000 O O . LEU F 1 459 ? 69.912 185.122 104.581 1.00 191.90 455 LEU B O 1
ATOM 13002 N N . PRO F 1 460 ? 71.076 183.197 104.616 1.00 205.33 456 PRO B N 1
ATOM 13003 C CA . PRO F 1 460 ? 69.947 182.496 105.252 1.00 205.33 456 PRO B CA 1
ATOM 13004 C C . PRO F 1 460 ? 69.631 182.981 106.662 1.00 205.33 456 PRO B C 1
ATOM 13005 O O . PRO F 1 460 ? 70.503 183.425 107.410 1.00 205.33 456 PRO B O 1
ATOM 13007 N N . THR F 1 461 ? 68.344 182.905 107.001 1.00 216.14 457 THR B N 1
ATOM 13008 C CA . THR F 1 461 ? 67.784 183.272 108.299 1.00 216.14 457 THR B CA 1
ATOM 13009 C C . THR F 1 461 ? 68.259 182.382 109.452 1.00 216.14 457 THR B C 1
ATOM 13010 O O . THR F 1 461 ? 69.137 181.532 109.262 1.00 216.14 457 THR B O 1
ATOM 13012 N N . ALA F 1 462 ? 67.676 182.593 110.649 1.00 224.56 458 ALA B N 1
ATOM 13013 C CA . ALA F 1 462 ? 68.070 181.941 111.915 1.00 224.56 458 ALA B CA 1
ATOM 13014 C C . ALA F 1 462 ? 69.527 182.260 112.244 1.00 224.56 458 ALA B C 1
ATOM 13015 O O . ALA F 1 462 ? 70.353 181.372 112.472 1.00 224.56 458 ALA B O 1
ATOM 13017 N N . THR F 1 463 ? 69.820 183.565 112.234 1.00 223.78 459 THR B N 1
ATOM 13018 C CA . THR F 1 463 ? 71.171 184.085 112.416 1.00 223.78 459 THR B CA 1
ATOM 13019 C C . THR F 1 463 ? 71.769 183.707 113.763 1.00 223.78 459 THR B C 1
ATOM 13020 O O . THR F 1 463 ? 72.979 183.493 113.855 1.00 223.78 459 THR B O 1
ATOM 13024 N N . GLN F 1 464 ? 70.966 183.723 114.832 1.00 230.46 460 GLN B N 1
ATOM 13025 C CA . GLN F 1 464 ? 71.489 183.369 116.151 1.00 230.46 460 GLN B CA 1
ATOM 13026 C C . GLN F 1 464 ? 71.949 181.910 116.207 1.00 230.46 460 GLN B C 1
ATOM 13027 O O . GLN F 1 464 ? 73.021 181.619 116.745 1.00 230.46 460 GLN B O 1
ATOM 13033 N N . LYS F 1 465 ? 71.192 180.991 115.598 1.00 210.39 461 LYS B N 1
ATOM 13034 C CA . LYS F 1 465 ? 71.632 179.606 115.461 1.00 210.39 461 LYS B CA 1
ATOM 13035 C C . LYS F 1 465 ? 72.855 179.492 114.560 1.00 210.39 461 LYS B C 1
ATOM 13036 O O . LYS F 1 465 ? 73.739 178.656 114.796 1.00 210.39 461 LYS B O 1
ATOM 13042 N N . LEU F 1 466 ? 72.880 180.280 113.484 1.00 203.13 462 LEU B N 1
ATOM 13043 C CA . LEU F 1 466 ? 74.012 180.284 112.566 1.00 203.13 462 LEU B CA 1
ATOM 13044 C C . LEU F 1 466 ? 75.283 180.738 113.261 1.00 203.13 462 LEU B C 1
ATOM 13045 O O . LEU F 1 466 ? 76.337 180.121 113.099 1.00 203.13 462 LEU B O 1
ATOM 13050 N N . ILE F 1 467 ? 75.192 181.807 114.051 1.00 202.36 463 ILE B N 1
ATOM 13051 C CA . ILE F 1 467 ? 76.309 182.267 114.870 1.00 202.36 463 ILE B CA 1
ATOM 13052 C C . ILE F 1 467 ? 76.678 181.210 115.898 1.00 202.36 463 ILE B C 1
ATOM 13053 O O . ILE F 1 467 ? 77.866 180.946 116.129 1.00 202.36 463 ILE B O 1
ATOM 13058 N N . THR F 1 468 ? 75.662 180.545 116.470 1.00 188.72 464 THR B N 1
ATOM 13059 C CA . THR F 1 468 ? 75.871 179.518 117.485 1.00 188.72 464 THR B CA 1
ATOM 13060 C C . THR F 1 468 ? 76.712 178.378 116.951 1.00 188.72 464 THR B C 1
ATOM 13061 O O . THR F 1 468 ? 77.618 177.901 117.632 1.00 188.72 464 THR B O 1
ATOM 13065 N N . THR F 1 469 ? 76.409 177.904 115.747 1.00 172.01 465 THR B N 1
ATOM 13066 C CA . THR F 1 469 ? 77.266 176.861 115.199 1.00 172.01 465 THR B CA 1
ATOM 13067 C C . THR F 1 469 ? 78.591 177.423 114.666 1.00 172.01 465 THR B C 1
ATOM 13068 O O . THR F 1 469 ? 79.658 176.837 114.917 1.00 172.01 465 THR B O 1
ATOM 13072 N N . ASN F 1 470 ? 78.553 178.586 114.003 1.00 168.63 466 ASN B N 1
ATOM 13073 C CA . ASN F 1 470 ? 79.704 179.071 113.260 1.00 168.63 466 ASN B CA 1
ATOM 13074 C C . ASN F 1 470 ? 80.826 179.522 114.168 1.00 168.63 466 ASN B C 1
ATOM 13075 O O . ASN F 1 470 ? 81.995 179.294 113.847 1.00 168.63 466 ASN B O 1
ATOM 13080 N N . ASP F 1 471 ? 80.502 180.194 115.273 1.00 164.87 467 ASP B N 1
ATOM 13081 C CA . ASP F 1 471 ? 81.540 180.758 116.124 1.00 164.87 467 ASP B CA 1
ATOM 13082 C C . ASP F 1 471 ? 82.396 179.651 116.724 1.00 164.87 467 ASP B C 1
ATOM 13083 O O . ASP F 1 471 ? 83.633 179.706 116.670 1.00 164.87 467 ASP B O 1
ATOM 13088 N N . CYS F 1 472 ? 81.747 178.595 117.223 1.00 145.60 468 CYS B N 1
ATOM 13089 C CA . CYS F 1 472 ? 82.507 177.501 117.804 1.00 145.60 468 CYS B CA 1
ATOM 13090 C C . CYS F 1 472 ? 83.251 176.712 116.740 1.00 145.60 468 CYS B C 1
ATOM 13091 O O . CYS F 1 472 ? 84.398 176.322 116.984 1.00 145.60 468 CYS B O 1
ATOM 13094 N N . ILE F 1 473 ? 82.640 176.460 115.563 1.00 138.35 469 ILE B N 1
ATOM 13095 C CA . ILE F 1 473 ? 83.384 175.686 114.563 1.00 138.35 469 ILE B CA 1
ATOM 13096 C C . ILE F 1 473 ? 84.592 176.477 114.072 1.00 138.35 469 ILE B C 1
ATOM 13097 O O . ILE F 1 473 ? 85.693 175.929 113.976 1.00 138.35 469 ILE B O 1
ATOM 13102 N N . LEU F 1 474 ? 84.434 177.784 113.849 1.00 134.64 470 LEU B N 1
ATOM 13103 C CA . LEU F 1 474 ? 85.525 178.595 113.328 1.00 134.64 470 LEU B CA 1
ATOM 13104 C C . LEU F 1 474 ? 86.657 178.721 114.336 1.00 134.64 470 LEU B C 1
ATOM 13105 O O . LEU F 1 474 ? 87.827 178.486 114.002 1.00 134.64 470 LEU B O 1
ATOM 13110 N N . SER F 1 475 ? 86.317 179.031 115.592 1.00 133.83 471 SER B N 1
ATOM 13111 C CA . SER F 1 475 ? 87.331 179.166 116.629 1.00 133.83 471 SER B CA 1
ATOM 13112 C C . SER F 1 475 ? 88.025 177.841 116.912 1.00 133.83 471 SER B C 1
ATOM 13113 O O . SER F 1 475 ? 89.244 177.806 117.096 1.00 133.83 471 SER B O 1
ATOM 13116 N N . SER F 1 476 ? 87.261 176.749 116.972 1.00 122.98 472 SER B N 1
ATOM 13117 C CA . SER F 1 476 ? 87.831 175.436 117.228 1.00 122.98 472 SER B CA 1
ATOM 13118 C C . SER F 1 476 ? 88.759 174.987 116.109 1.00 122.98 472 SER B C 1
ATOM 13119 O O . SER F 1 476 ? 89.794 174.372 116.374 1.00 122.98 472 SER B O 1
ATOM 13122 N N . VAL F 1 477 ? 88.392 175.240 114.852 1.00 124.79 473 VAL B N 1
ATOM 13123 C CA . VAL F 1 477 ? 89.295 174.915 113.749 1.00 124.79 473 VAL B CA 1
ATOM 13124 C C . VAL F 1 477 ? 90.558 175.768 113.806 1.00 124.79 473 VAL B C 1
ATOM 13125 O O . VAL F 1 477 ? 91.657 175.274 113.534 1.00 124.79 473 VAL B O 1
ATOM 13129 N N . VAL F 1 478 ? 90.434 177.040 114.193 1.00 118.60 474 VAL B N 1
ATOM 13130 C CA . VAL F 1 478 ? 91.628 177.858 114.415 1.00 118.60 474 VAL B CA 1
ATOM 13131 C C . VAL F 1 478 ? 92.495 177.300 115.545 1.00 118.60 474 VAL B C 1
ATOM 13132 O O . VAL F 1 478 ? 93.730 177.244 115.432 1.00 118.60 474 VAL B O 1
ATOM 13136 N N . ALA F 1 479 ? 91.866 176.826 116.618 1.00 118.29 475 ALA B N 1
ATOM 13137 C CA . ALA F 1 479 ? 92.598 176.148 117.685 1.00 118.29 475 ALA B CA 1
ATOM 13138 C C . ALA F 1 479 ? 93.269 174.868 117.204 1.00 118.29 475 ALA B C 1
ATOM 13139 O O . ALA F 1 479 ? 94.372 174.538 117.644 1.00 118.29 475 ALA B O 1
ATOM 13141 N N . LEU F 1 480 ? 92.614 174.123 116.321 1.00 115.46 476 LEU B N 1
ATOM 13142 C CA . LEU F 1 480 ? 93.269 172.966 115.727 1.00 115.46 476 LEU B CA 1
ATOM 13143 C C . LEU F 1 480 ? 94.444 173.352 114.854 1.00 115.46 476 LEU B C 1
ATOM 13144 O O . LEU F 1 480 ? 95.408 172.596 114.762 1.00 115.46 476 LEU B O 1
ATOM 13149 N N . THR F 1 481 ? 94.323 174.441 114.100 1.00 120.20 477 THR B N 1
ATOM 13150 C CA . THR F 1 481 ? 95.457 174.910 113.311 1.00 120.20 477 THR B CA 1
ATOM 13151 C C . THR F 1 481 ? 96.617 175.286 114.208 1.00 120.20 477 THR B C 1
ATOM 13152 O O . THR F 1 481 ? 97.775 175.027 113.874 1.00 120.20 477 THR B O 1
ATOM 13156 N N . ASN F 1 482 ? 96.315 175.888 115.357 1.00 136.84 478 ASN B N 1
ATOM 13157 C CA . ASN F 1 482 ? 97.334 176.098 116.378 1.00 136.84 478 ASN B CA 1
ATOM 13158 C C . ASN F 1 482 ? 97.919 174.774 116.855 1.00 136.84 478 ASN B C 1
ATOM 13159 O O . ASN F 1 482 ? 99.140 174.651 117.000 1.00 136.84 478 ASN B O 1
ATOM 13164 N N . GLY F 1 483 ? 97.064 173.773 117.074 1.00 134.41 479 GLY B N 1
ATOM 13165 C CA . GLY F 1 483 ? 97.536 172.469 117.514 1.00 134.41 479 GLY B CA 1
ATOM 13166 C C . GLY F 1 483 ? 98.407 171.775 116.485 1.00 134.41 479 GLY B C 1
ATOM 13167 O O . GLY F 1 483 ? 99.464 171.236 116.815 1.00 134.41 479 GLY B O 1
ATOM 13168 N N . ALA F 1 484 ? 97.991 171.823 115.220 1.00 131.90 480 ALA B N 1
ATOM 13169 C CA . ALA F 1 484 ? 98.780 171.295 114.117 1.00 131.90 480 ALA B CA 1
ATOM 13170 C C . ALA F 1 484 ? 100.096 172.038 113.971 1.00 131.90 480 ALA B C 1
ATOM 13171 O O . ALA F 1 484 ? 101.117 171.435 113.632 1.00 131.90 480 ALA B O 1
ATOM 13173 N N . GLY F 1 485 ? 100.079 173.354 114.182 1.00 138.24 481 GLY B N 1
ATOM 13174 C CA . GLY F 1 485 ? 101.314 174.116 114.170 1.00 138.24 481 GLY B CA 1
ATOM 13175 C C . GLY F 1 485 ? 102.264 173.696 115.271 1.00 138.24 481 GLY B C 1
ATOM 13176 O O . GLY F 1 485 ? 103.476 173.624 115.062 1.00 138.24 481 GLY B O 1
ATOM 13177 N N . LYS F 1 486 ? 101.721 173.430 116.462 1.00 132.28 482 LYS B N 1
ATOM 13178 C CA . LYS F 1 486 ? 102.533 172.905 117.554 1.00 132.28 482 LYS B CA 1
ATOM 13179 C C . LYS F 1 486 ? 103.135 171.559 117.191 1.00 132.28 482 LYS B C 1
ATOM 13180 O O . LYS F 1 486 ? 104.315 171.315 117.456 1.00 132.28 482 LYS B O 1
ATOM 13186 N N . ILE F 1 487 ? 102.334 170.683 116.576 1.00 114.48 483 ILE B N 1
ATOM 13187 C CA . ILE F 1 487 ? 102.827 169.382 116.133 1.00 114.48 483 ILE B CA 1
ATOM 13188 C C . ILE F 1 487 ? 103.925 169.550 115.094 1.00 114.48 483 ILE B C 1
ATOM 13189 O O . ILE F 1 487 ? 104.947 168.859 115.138 1.00 114.48 483 ILE B O 1
ATOM 13194 N N . ALA F 1 488 ? 103.744 170.486 114.165 1.00 134.65 484 ALA B N 1
ATOM 13195 C CA . ALA F 1 488 ? 104.730 170.713 113.113 1.00 134.65 484 ALA B CA 1
ATOM 13196 C C . ALA F 1 488 ? 106.044 171.236 113.680 1.00 134.65 484 ALA B C 1
ATOM 13197 O O . ALA F 1 488 ? 107.123 170.738 113.328 1.00 134.65 484 ALA B O 1
ATOM 13199 N N . SER F 1 489 ? 105.962 172.232 114.571 1.00 135.27 485 SER B N 1
ATOM 13200 C CA . SER F 1 489 ? 107.156 172.807 115.183 1.00 135.27 485 SER B CA 1
ATOM 13201 C C . SER F 1 489 ? 107.869 171.758 116.013 1.00 135.27 485 SER B C 1
ATOM 13202 O O . SER F 1 489 ? 109.091 171.583 115.907 1.00 135.27 485 SER B O 1
ATOM 13205 N N . PHE F 1 490 ? 107.077 170.986 116.754 1.00 122.81 486 PHE B N 1
ATOM 13206 C CA . PHE F 1 490 ? 107.551 169.905 117.594 1.00 122.81 486 PHE B CA 1
ATOM 13207 C C . PHE F 1 490 ? 108.285 168.845 116.806 1.00 122.81 486 PHE B C 1
ATOM 13208 O O . PHE F 1 490 ? 109.401 168.436 117.172 1.00 122.81 486 PHE B O 1
ATOM 13216 N N . PHE F 1 491 ? 107.706 168.448 115.683 1.00 115.93 487 PHE B N 1
ATOM 13217 C CA . PHE F 1 491 ? 108.308 167.401 114.892 1.00 115.93 487 PHE B CA 1
ATOM 13218 C C . PHE F 1 491 ? 109.582 167.909 114.246 1.00 115.93 487 PHE B C 1
ATOM 13219 O O . PHE F 1 491 ? 110.549 167.158 114.111 1.00 115.93 487 PHE B O 1
ATOM 13227 N N . SER F 1 492 ? 109.583 169.177 113.818 1.00 123.53 488 SER B N 1
ATOM 13228 C CA . SER F 1 492 ? 110.769 169.735 113.181 1.00 123.53 488 SER B CA 1
ATOM 13229 C C . SER F 1 492 ? 111.938 169.795 114.154 1.00 123.53 488 SER B C 1
ATOM 13230 O O . SER F 1 492 ? 113.076 169.492 113.775 1.00 123.53 488 SER B O 1
ATOM 13233 N N . ASN F 1 493 ? 111.690 170.220 115.399 1.00 130.16 489 ASN B N 1
ATOM 13234 C CA . ASN F 1 493 ? 112.791 170.239 116.361 1.00 130.16 489 ASN B CA 1
ATOM 13235 C C . ASN F 1 493 ? 113.266 168.834 116.709 1.00 130.16 489 ASN B C 1
ATOM 13236 O O . ASN F 1 493 ? 114.470 168.615 116.878 1.00 130.16 489 ASN B O 1
ATOM 13241 N N . ASN F 1 494 ? 112.355 167.872 116.835 1.00 137.89 490 ASN B N 1
ATOM 13242 C CA . ASN F 1 494 ? 112.760 166.565 117.340 1.00 137.89 490 ASN B CA 1
ATOM 13243 C C . ASN F 1 494 ? 113.014 165.527 116.256 1.00 137.89 490 ASN B C 1
ATOM 13244 O O . ASN F 1 494 ? 113.303 164.364 116.583 1.00 137.89 490 ASN B O 1
ATOM 13249 N N . LEU F 1 495 ? 112.934 165.926 114.986 1.00 125.76 491 LEU B N 1
ATOM 13250 C CA . LEU F 1 495 ? 113.110 164.992 113.883 1.00 125.76 491 LEU B CA 1
ATOM 13251 C C . LEU F 1 495 ? 114.513 164.413 113.839 1.00 125.76 491 LEU B C 1
ATOM 13252 O O . LEU F 1 495 ? 114.679 163.190 113.719 1.00 125.76 491 LEU B O 1
ATOM 13257 N N . ASP F 1 496 ? 115.526 165.261 114.038 1.00 139.78 492 ASP B N 1
ATOM 13258 C CA . ASP F 1 496 ? 116.904 164.789 114.009 1.00 139.78 492 ASP B CA 1
ATOM 13259 C C . ASP F 1 496 ? 117.161 163.870 115.186 1.00 139.78 492 ASP B C 1
ATOM 13260 O O . ASP F 1 496 ? 117.912 162.893 115.063 1.00 139.78 492 ASP B O 1
ATOM 13265 N N . TYR F 1 497 ? 116.563 164.196 116.337 1.00 136.08 493 TYR B N 1
ATOM 13266 C CA . TYR F 1 497 ? 116.794 163.418 117.540 1.00 136.08 493 TYR B CA 1
ATOM 13267 C C . TYR F 1 497 ? 116.239 162.024 117.349 1.00 136.08 493 TYR B C 1
ATOM 13268 O O . TYR F 1 497 ? 116.865 161.051 117.757 1.00 136.08 493 TYR B O 1
ATOM 13277 N N . PHE F 1 498 ? 115.046 161.916 116.749 1.00 134.41 494 PHE B N 1
ATOM 13278 C CA . PHE F 1 498 ? 114.464 160.595 116.519 1.00 134.41 494 PHE B CA 1
ATOM 13279 C C . PHE F 1 498 ? 115.271 159.770 115.522 1.00 134.41 494 PHE B C 1
ATOM 13280 O O . PHE F 1 498 ? 115.431 158.561 115.718 1.00 134.41 494 PHE B O 1
ATOM 13288 N N . ILE F 1 499 ? 115.748 160.385 114.429 1.00 129.96 495 ILE B N 1
ATOM 13289 C CA . ILE F 1 499 ? 116.568 159.628 113.474 1.00 129.96 495 ILE B CA 1
ATOM 13290 C C . ILE F 1 499 ? 117.872 159.166 114.108 1.00 129.96 495 ILE B C 1
ATOM 13291 O O . ILE F 1 499 ? 118.305 158.027 113.903 1.00 129.96 495 ILE B O 1
ATOM 13296 N N . ALA F 1 500 ? 118.525 160.040 114.873 1.00 146.26 496 ALA B N 1
ATOM 13297 C CA . ALA F 1 500 ? 119.722 159.639 115.608 1.00 146.26 496 ALA B CA 1
ATOM 13298 C C . ALA F 1 500 ? 119.408 158.591 116.672 1.00 146.26 496 ALA B C 1
ATOM 13299 O O . ALA F 1 500 ? 120.220 157.698 116.936 1.00 146.26 496 ALA B O 1
ATOM 13301 N N . SER F 1 501 ? 118.253 158.716 117.320 1.00 133.68 497 SER B N 1
ATOM 13302 C CA . SER F 1 501 ? 117.828 157.780 118.350 1.00 133.68 497 SER B CA 1
ATOM 13303 C C . SER F 1 501 ? 117.574 156.384 117.802 1.00 133.68 497 SER B C 1
ATOM 13304 O O . SER F 1 501 ? 117.887 155.394 118.470 1.00 133.68 497 SER B O 1
ATOM 13307 N N . LEU F 1 502 ? 116.958 156.289 116.623 1.00 141.15 498 LEU B N 1
ATOM 13308 C CA . LEU F 1 502 ? 116.618 154.988 116.056 1.00 141.15 498 LEU B CA 1
ATOM 13309 C C . LEU F 1 502 ? 117.861 154.170 115.747 1.00 141.15 498 LEU B C 1
ATOM 13310 O O . LEU F 1 502 ? 117.894 152.961 116.003 1.00 141.15 498 LEU B O 1
ATOM 13315 N N . SER F 1 503 ? 118.892 154.807 115.207 1.00 179.92 499 SER B N 1
ATOM 13316 C CA . SER F 1 503 ? 120.104 154.112 114.797 1.00 179.92 499 SER B CA 1
ATOM 13317 C C . SER F 1 503 ? 121.210 154.445 115.787 1.00 179.92 499 SER B C 1
ATOM 13318 O O . SER F 1 503 ? 121.730 155.565 115.796 1.00 179.92 499 SER B O 1
ATOM 13321 N N . TYR F 1 504 ? 121.564 153.467 116.622 1.00 196.92 500 TYR B N 1
ATOM 13322 C CA . TYR F 1 504 ? 122.677 153.644 117.548 1.00 196.92 500 TYR B CA 1
ATOM 13323 C C . TYR F 1 504 ? 124.004 153.702 116.800 1.00 196.92 500 TYR B C 1
ATOM 13324 O O . TYR F 1 504 ? 124.829 154.587 117.052 1.00 196.92 500 TYR B O 1
ATOM 13326 N N . GLY F 1 505 ? 124.200 152.802 115.841 1.00 183.64 501 GLY B N 1
ATOM 13327 C CA . GLY F 1 505 ? 125.407 152.762 115.057 1.00 183.64 501 GLY B CA 1
ATOM 13328 C C . GLY F 1 505 ? 125.182 152.040 113.746 1.00 183.64 501 GLY B C 1
ATOM 13329 O O . GLY F 1 505 ? 124.152 151.387 113.551 1.00 183.64 501 GLY B O 1
ATOM 13330 N N . PRO F 1 506 ? 126.125 152.178 112.809 1.00 173.27 502 PRO B N 1
ATOM 13331 C CA . PRO F 1 506 ? 125.995 151.504 111.508 1.00 173.27 502 PRO B CA 1
ATOM 13332 C C . PRO F 1 506 ? 126.037 149.995 111.663 1.00 173.27 502 PRO B C 1
ATOM 13333 O O . PRO F 1 506 ? 126.915 149.456 112.341 1.00 173.27 502 PRO B O 1
ATOM 13335 N N . LYS F 1 507 ? 125.001 149.339 111.114 1.00 160.27 503 LYS B N 1
ATOM 13336 C CA . LYS F 1 507 ? 124.710 147.898 111.122 1.00 160.27 503 LYS B CA 1
ATOM 13337 C C . LYS F 1 507 ? 124.245 147.431 112.502 1.00 160.27 503 LYS B C 1
ATOM 13338 O O . LYS F 1 507 ? 123.851 146.273 112.673 1.00 160.27 503 LYS B O 1
ATOM 13340 N N . ALA F 1 508 ? 124.298 148.323 113.493 1.00 178.01 504 ALA B N 1
ATOM 13341 C CA . ALA F 1 508 ? 123.873 148.066 114.857 1.00 178.01 504 ALA B CA 1
ATOM 13342 C C . ALA F 1 508 ? 122.431 148.473 115.101 1.00 178.01 504 ALA B C 1
ATOM 13343 O O . ALA F 1 508 ? 121.895 148.185 116.175 1.00 178.01 504 ALA B O 1
ATOM 13345 N N . ALA F 1 509 ? 121.806 149.168 114.152 1.00 162.82 505 ALA B N 1
ATOM 13346 C CA . ALA F 1 509 ? 120.385 149.455 114.272 1.00 162.82 505 ALA B CA 1
ATOM 13347 C C . ALA F 1 509 ? 119.557 148.184 114.152 1.00 162.82 505 ALA B C 1
ATOM 13348 O O . ALA F 1 509 ? 118.601 148.004 114.908 1.00 162.82 505 ALA B O 1
ATOM 13350 N N . SER F 1 510 ? 119.899 147.301 113.201 1.00 166.40 506 SER B N 1
ATOM 13351 C CA . SER F 1 510 ? 119.125 146.075 112.984 1.00 166.40 506 SER B CA 1
ATOM 13352 C C . SER F 1 510 ? 119.173 145.136 114.182 1.00 166.40 506 SER B C 1
ATOM 13353 O O . SER F 1 510 ? 118.191 144.441 114.468 1.00 166.40 506 SER B O 1
ATOM 13355 N N . GLY F 1 511 ? 120.336 145.028 114.831 1.00 172.96 507 GLY B N 1
ATOM 13356 C CA . GLY F 1 511 ? 120.425 144.233 116.047 1.00 172.96 507 GLY B CA 1
ATOM 13357 C C . GLY F 1 511 ? 119.510 144.766 117.129 1.00 172.96 507 GLY B C 1
ATOM 13358 O O . GLY F 1 511 ? 118.886 143.999 117.863 1.00 172.96 507 GLY B O 1
ATOM 13359 N N . PHE F 1 512 ? 119.411 146.095 117.222 1.00 138.84 508 PHE B N 1
ATOM 13360 C CA . PHE F 1 512 ? 118.471 146.741 118.132 1.00 138.84 508 PHE B CA 1
ATOM 13361 C C . PHE F 1 512 ? 117.026 146.404 117.755 1.00 138.84 508 PHE B C 1
ATOM 13362 O O . PHE F 1 512 ? 116.173 146.256 118.637 1.00 138.84 508 PHE B O 1
ATOM 13364 N N . ILE F 1 513 ? 116.724 146.288 116.450 1.00 144.78 509 ILE B N 1
ATOM 13365 C CA . ILE F 1 513 ? 115.345 146.046 116.018 1.00 144.78 509 ILE B CA 1
ATOM 13366 C C . ILE F 1 513 ? 115.008 144.563 115.927 1.00 144.78 509 ILE B C 1
ATOM 13367 O O . ILE F 1 513 ? 113.888 144.227 115.506 1.00 144.78 509 ILE B O 1
ATOM 13372 N N . SER F 1 514 ? 115.930 143.672 116.317 1.00 122.07 510 SER B N 1
ATOM 13373 C CA . SER F 1 514 ? 115.692 142.234 116.227 1.00 122.07 510 SER B CA 1
ATOM 13374 C C . SER F 1 514 ? 114.497 141.828 117.086 1.00 122.07 510 SER B C 1
ATOM 13375 O O . SER F 1 514 ? 114.391 142.256 118.243 1.00 122.07 510 SER B O 1
ATOM 13378 N N . PRO F 1 515 ? 113.567 141.051 116.541 1.00 118.92 511 PRO B N 1
ATOM 13379 C CA . PRO F 1 515 ? 112.285 140.818 117.213 1.00 118.92 511 PRO B CA 1
ATOM 13380 C C . PRO F 1 515 ? 112.426 139.956 118.447 1.00 118.92 511 PRO B C 1
ATOM 13381 O O . PRO F 1 515 ? 113.072 138.908 118.413 1.00 118.92 511 PRO B O 1
ATOM 13385 N N . LEU F 1 516 ? 111.770 140.400 119.515 1.00 99.19 512 LEU B N 1
ATOM 13386 C CA . LEU F 1 516 ? 111.583 139.663 120.765 1.00 99.19 512 LEU B CA 1
ATOM 13387 C C . LEU F 1 516 ? 112.890 139.119 121.331 1.00 99.19 512 LEU B C 1
ATOM 13388 O O . LEU F 1 516 ? 112.959 138.015 121.871 1.00 99.19 512 LEU B O 1
ATOM 13393 N N . SER F 1 517 ? 113.939 139.898 121.148 1.00 93.72 513 SER B N 1
ATOM 13394 C CA . SER F 1 517 ? 115.227 139.752 121.794 1.00 93.72 513 SER B CA 1
ATOM 13395 C C . SER F 1 517 ? 115.411 140.898 122.755 1.00 93.72 513 SER B C 1
ATOM 13396 O O . SER F 1 517 ? 115.910 140.719 123.865 1.00 93.72 513 SER B O 1
ATOM 13399 N N . ALA F 1 518 ? 114.983 142.071 122.294 1.00 77.56 514 ALA B N 1
ATOM 13400 C CA . ALA F 1 518 ? 114.968 143.266 123.115 1.00 77.56 514 ALA B CA 1
ATOM 13401 C C . ALA F 1 518 ? 114.073 143.091 124.325 1.00 77.56 514 ALA B C 1
ATOM 13402 O O . ALA F 1 518 ? 114.379 143.607 125.397 1.00 77.56 514 ALA B O 1
ATOM 13404 N N . GLU F 1 519 ? 112.943 142.406 124.166 1.00 90.99 515 GLU B N 1
ATOM 13405 C CA . GLU F 1 519 ? 112.122 142.086 125.328 1.00 90.99 515 GLU B CA 1
ATOM 13406 C C . GLU F 1 519 ? 112.866 141.187 126.306 1.00 90.99 515 GLU B C 1
ATOM 13407 O O . GLU F 1 519 ? 112.843 141.425 127.525 1.00 90.99 515 GLU B O 1
ATOM 13413 N N . CYS F 1 520 ? 113.580 140.184 125.781 1.00 94.94 516 CYS B N 1
ATOM 13414 C CA . CYS F 1 520 ? 114.464 139.377 126.615 1.00 94.94 516 CYS B CA 1
ATOM 13415 C C . CYS F 1 520 ? 115.567 140.231 127.213 1.00 94.94 516 CYS B C 1
ATOM 13416 O O . CYS F 1 520 ? 115.974 140.010 128.358 1.00 94.94 516 CYS B O 1
ATOM 13419 N N . MET F 1 521 ? 115.985 141.268 126.490 1.00 89.81 517 MET B N 1
ATOM 13420 C CA . MET F 1 521 ? 117.047 142.125 126.981 1.00 89.81 517 MET B CA 1
ATOM 13421 C C . MET F 1 521 ? 116.537 143.021 128.094 1.00 89.81 517 MET B C 1
ATOM 13422 O O . MET F 1 521 ? 117.274 143.320 129.034 1.00 89.81 517 MET B O 1
ATOM 13427 N N . LEU F 1 522 ? 115.297 143.488 127.991 1.00 85.04 518 LEU B N 1
ATOM 13428 C CA . LEU F 1 522 ? 114.697 144.233 129.088 1.00 85.04 518 LEU B CA 1
ATOM 13429 C C . LEU F 1 522 ? 114.540 143.381 130.328 1.00 85.04 518 LEU B C 1
ATOM 13430 O O . LEU F 1 522 ? 114.790 143.853 131.447 1.00 85.04 518 LEU B O 1
ATOM 13435 N N . GLN F 1 523 ? 114.164 142.114 130.140 1.00 83.24 519 GLN B N 1
ATOM 13436 C CA . GLN F 1 523 ? 114.079 141.209 131.279 1.00 83.24 519 GLN B CA 1
ATOM 13437 C C . GLN F 1 523 ? 115.455 141.010 131.906 1.00 83.24 519 GLN B C 1
ATOM 13438 O O . GLN F 1 523 ? 115.595 141.024 133.138 1.00 83.24 519 GLN B O 1
ATOM 13444 N N . TYR F 1 524 ? 116.489 140.933 131.067 1.00 93.08 520 TYR B N 1
ATOM 13445 C CA . TYR F 1 524 ? 117.852 140.784 131.555 1.00 93.08 520 TYR B CA 1
ATOM 13446 C C . TYR F 1 524 ? 118.293 142.009 132.333 1.00 93.08 520 TYR B C 1
ATOM 13447 O O . TYR F 1 524 ? 118.909 141.889 133.398 1.00 93.08 520 TYR B O 1
ATOM 13456 N N . LYS F 1 525 ? 118.036 143.190 131.783 1.00 73.30 521 LYS B N 1
ATOM 13457 C CA . LYS F 1 525 ? 118.518 144.419 132.389 1.00 73.30 521 LYS B CA 1
ATOM 13458 C C . LYS F 1 525 ? 117.857 144.655 133.728 1.00 73.30 521 LYS B C 1
ATOM 13459 O O . LYS F 1 525 ? 118.521 145.059 134.694 1.00 73.30 521 LYS B O 1
ATOM 13465 N N . LYS F 1 526 ? 116.562 144.361 133.816 1.00 64.96 522 LYS B N 1
ATOM 13466 C CA . LYS F 1 526 ? 115.891 144.461 135.104 1.00 64.96 522 LYS B CA 1
ATOM 13467 C C . LYS F 1 526 ? 116.429 143.423 136.078 1.00 64.96 522 LYS B C 1
ATOM 13468 O O . LYS F 1 526 ? 116.554 143.709 137.273 1.00 64.96 522 LYS B O 1
ATOM 13474 N N . LYS F 1 527 ? 116.782 142.230 135.579 1.00 61.67 523 LYS B N 1
ATOM 13475 C CA . LYS F 1 527 ? 117.334 141.185 136.440 1.00 61.67 523 LYS B CA 1
ATOM 13476 C C . LYS F 1 527 ? 118.662 141.591 137.062 1.00 61.67 523 LYS B C 1
ATOM 13477 O O . LYS F 1 527 ? 118.861 141.441 138.265 1.00 61.67 523 LYS B O 1
ATOM 13483 N N . ALA F 1 528 ? 119.570 142.128 136.258 1.00 58.12 524 ALA B N 1
ATOM 13484 C CA . ALA F 1 528 ? 120.865 142.572 136.778 1.00 58.12 524 ALA B CA 1
ATOM 13485 C C . ALA F 1 528 ? 120.747 143.775 137.698 1.00 58.12 524 ALA B C 1
ATOM 13486 O O . ALA F 1 528 ? 121.519 143.908 138.665 1.00 58.12 524 ALA B O 1
ATOM 13488 N N . ALA F 1 529 ? 119.848 144.701 137.372 1.00 62.05 525 ALA B N 1
ATOM 13489 C CA . ALA F 1 529 ? 119.611 145.799 138.289 1.00 62.05 525 ALA B CA 1
ATOM 13490 C C . ALA F 1 529 ? 119.106 145.275 139.617 1.00 62.05 525 ALA B C 1
ATOM 13491 O O . ALA F 1 529 ? 119.621 145.664 140.674 1.00 62.05 525 ALA B O 1
ATOM 13493 N N . ALA F 1 530 ? 118.210 144.281 139.567 1.00 79.64 526 ALA B N 1
ATOM 13494 C CA . ALA F 1 530 ? 117.748 143.607 140.773 1.00 79.64 526 ALA B CA 1
ATOM 13495 C C . ALA F 1 530 ? 118.882 142.886 141.465 1.00 79.64 526 ALA B C 1
ATOM 13496 O O . ALA F 1 530 ? 118.884 142.775 142.695 1.00 79.64 526 ALA B O 1
ATOM 13498 N N . TYR F 1 531 ? 119.847 142.400 140.689 1.00 63.93 527 TYR B N 1
ATOM 13499 C CA . TYR F 1 531 ? 120.979 141.687 141.256 1.00 63.93 527 TYR B CA 1
ATOM 13500 C C . TYR F 1 531 ? 121.789 142.577 142.173 1.00 63.93 527 TYR B C 1
ATOM 13501 O O . TYR F 1 531 ? 122.040 142.218 143.325 1.00 63.93 527 TYR B O 1
ATOM 13510 N N . MET F 1 532 ? 122.235 143.728 141.678 1.00 72.92 528 MET B N 1
ATOM 13511 C CA . MET F 1 532 ? 123.041 144.536 142.591 1.00 72.92 528 MET B CA 1
ATOM 13512 C C . MET F 1 532 ? 122.219 145.209 143.676 1.00 72.92 528 MET B C 1
ATOM 13513 O O . MET F 1 532 ? 122.762 145.457 144.758 1.00 72.92 528 MET B O 1
ATOM 13518 N N . LYS F 1 533 ? 120.964 145.586 143.408 1.00 78.40 529 LYS B N 1
ATOM 13519 C CA . LYS F 1 533 ? 120.135 146.092 144.504 1.00 78.40 529 LYS B CA 1
ATOM 13520 C C . LYS F 1 533 ? 119.957 145.049 145.608 1.00 78.40 529 LYS B C 1
ATOM 13521 O O . LYS F 1 533 ? 119.893 145.397 146.792 1.00 78.40 529 LYS B O 1
ATOM 13527 N N . SER F 1 534 ? 119.867 143.770 145.246 1.00 55.71 530 SER B N 1
ATOM 13528 C CA . SER F 1 534 ? 119.926 142.721 146.255 1.00 55.71 530 SER B CA 1
ATOM 13529 C C . SER F 1 534 ? 121.298 142.646 146.893 1.00 55.71 530 SER B C 1
ATOM 13530 O O . SER F 1 534 ? 121.426 142.410 148.097 1.00 55.71 530 SER B O 1
ATOM 13533 N N . LEU F 1 535 ? 122.329 142.809 146.084 1.00 59.86 531 LEU B N 1
ATOM 13534 C CA . LEU F 1 535 ? 123.695 142.595 146.524 1.00 59.86 531 LEU B CA 1
ATOM 13535 C C . LEU F 1 535 ? 124.179 143.616 147.544 1.00 59.86 531 LEU B C 1
ATOM 13536 O O . LEU F 1 535 ? 125.044 143.285 148.361 1.00 59.86 531 LEU B O 1
ATOM 13541 N N . ARG F 1 536 ? 123.698 144.858 147.471 1.00 85.25 532 ARG B N 1
ATOM 13542 C CA . ARG F 1 536 ? 124.174 145.919 148.356 1.00 85.25 532 ARG B CA 1
ATOM 13543 C C . ARG F 1 536 ? 123.947 145.584 149.826 1.00 85.25 532 ARG B C 1
ATOM 13544 O O . ARG F 1 536 ? 122.861 145.162 150.225 1.00 85.25 532 ARG B O 1
ATOM 13552 N N . LYS F 1 537 ? 124.992 145.765 150.618 1.00 90.51 533 LYS B N 1
ATOM 13553 C CA . LYS F 1 537 ? 125.077 145.518 152.043 1.00 90.51 533 LYS B CA 1
ATOM 13554 C C . LYS F 1 537 ? 125.533 146.772 152.777 1.00 90.51 533 LYS B C 1
ATOM 13555 O O . LYS F 1 537 ? 126.262 147.588 152.211 1.00 90.51 533 LYS B O 1
ATOM 13561 N N . PRO F 1 538 ? 125.046 147.004 153.993 1.00 98.53 534 PRO B N 1
ATOM 13562 C CA . PRO F 1 538 ? 125.446 148.205 154.727 1.00 98.53 534 PRO B CA 1
ATOM 13563 C C . PRO F 1 538 ? 126.905 148.160 155.144 1.00 98.53 534 PRO B C 1
ATOM 13564 O O . PRO F 1 538 ? 127.535 147.106 155.228 1.00 98.53 534 PRO B O 1
ATOM 13568 N N . LEU F 1 539 ? 127.433 149.353 155.402 1.00 108.63 535 LEU B N 1
ATOM 13569 C CA . LEU F 1 539 ? 128.842 149.569 155.717 1.00 108.63 535 LEU B CA 1
ATOM 13570 C C . LEU F 1 539 ? 129.171 149.005 157.099 1.00 108.63 535 LEU B C 1
ATOM 13571 O O . LEU F 1 539 ? 129.155 149.677 158.129 1.00 108.63 535 LEU B O 1
ATOM 13576 N N . LEU F 1 540 ? 129.448 147.707 157.128 1.00 111.71 536 LEU B N 1
ATOM 13577 C CA . LEU F 1 540 ? 129.934 147.065 158.349 1.00 111.71 536 LEU B CA 1
ATOM 13578 C C . LEU F 1 540 ? 131.444 147.282 158.438 1.00 111.71 536 LEU B C 1
ATOM 13579 O O . LEU F 1 540 ? 132.253 146.407 158.123 1.00 111.71 536 LEU B O 1
ATOM 13584 N N . GLU F 1 541 ? 131.793 148.521 158.796 1.00 153.59 537 GLU B N 1
ATOM 13585 C CA . GLU F 1 541 ? 133.164 149.019 158.799 1.00 153.59 537 GLU B CA 1
ATOM 13586 C C . GLU F 1 541 ? 134.085 148.169 159.664 1.00 153.59 537 GLU B C 1
ATOM 13587 O O . GLU F 1 541 ? 133.794 147.920 160.837 1.00 153.59 537 GLU B O 1
ATOM 13589 N N . SER F 1 542 ? 135.203 147.713 159.072 1.00 149.92 538 SER B N 1
ATOM 13590 C CA . SER F 1 542 ? 136.167 146.883 159.803 1.00 149.92 538 SER B CA 1
ATOM 13591 C C . SER F 1 542 ? 137.571 147.029 159.196 1.00 149.92 538 SER B C 1
ATOM 13592 O O . SER F 1 542 ? 138.005 146.224 158.369 1.00 149.92 538 SER B O 1
ATOM 13594 N N . VAL F 1 543 ? 138.307 148.055 159.619 1.00 139.40 539 VAL B N 1
ATOM 13595 C CA . VAL F 1 543 ? 139.694 148.203 159.154 1.00 139.40 539 VAL B CA 1
ATOM 13596 C C . VAL F 1 543 ? 140.711 148.198 160.312 1.00 139.40 539 VAL B C 1
ATOM 13597 O O . VAL F 1 543 ? 141.647 149.016 160.345 1.00 139.40 539 VAL B O 1
ATOM 13599 N N . PRO F 1 544 ? 140.636 147.295 161.290 1.00 132.09 540 PRO B N 1
ATOM 13600 C CA . PRO F 1 544 ? 141.497 147.531 162.441 1.00 132.09 540 PRO B CA 1
ATOM 13601 C C . PRO F 1 544 ? 142.853 146.880 162.328 1.00 132.09 540 PRO B C 1
ATOM 13602 O O . PRO F 1 544 ? 143.536 146.875 163.345 1.00 132.09 540 PRO B O 1
ATOM 13604 N N . TYR F 1 545 ? 143.285 146.442 161.135 1.00 126.74 541 TYR B N 1
ATOM 13605 C CA . TYR F 1 545 ? 144.411 145.503 161.033 1.00 126.74 541 TYR B CA 1
ATOM 13606 C C . TYR F 1 545 ? 145.713 146.052 161.607 1.00 126.74 541 TYR B C 1
ATOM 13607 O O . TYR F 1 545 ? 146.440 145.332 162.298 1.00 126.74 541 TYR B O 1
ATOM 13609 N N . GLU F 1 546 ? 146.042 147.302 161.276 1.00 134.18 542 GLU B N 1
ATOM 13610 C CA . GLU F 1 546 ? 147.331 147.879 161.644 1.00 134.18 542 GLU B CA 1
ATOM 13611 C C . GLU F 1 546 ? 147.504 147.965 163.152 1.00 134.18 542 GLU B C 1
ATOM 13612 O O . GLU F 1 546 ? 148.591 147.706 163.673 1.00 134.18 542 GLU B O 1
ATOM 13618 N N . GLU F 1 547 ? 146.471 148.383 163.864 1.00 147.49 543 GLU B N 1
ATOM 13619 C CA . GLU F 1 547 ? 146.517 148.244 165.310 1.00 147.49 543 GLU B CA 1
ATOM 13620 C C . GLU F 1 547 ? 146.289 146.794 165.747 1.00 147.49 543 GLU B C 1
ATOM 13621 O O . GLU F 1 547 ? 146.883 146.369 166.742 1.00 147.49 543 GLU B O 1
ATOM 13627 N N . ALA F 1 548 ? 145.465 146.016 165.010 1.00 147.07 544 ALA B N 1
ATOM 13628 C CA . ALA F 1 548 ? 145.104 144.646 165.417 1.00 147.07 544 ALA B CA 1
ATOM 13629 C C . ALA F 1 548 ? 146.296 143.706 165.474 1.00 147.07 544 ALA B C 1
ATOM 13630 O O . ALA F 1 548 ? 146.269 142.745 166.246 1.00 147.07 544 ALA B O 1
ATOM 13632 N N . LEU F 1 549 ? 147.272 143.891 164.584 1.00 147.50 545 LEU B N 1
ATOM 13633 C CA . LEU F 1 549 ? 148.449 143.033 164.556 1.00 147.50 545 LEU B CA 1
ATOM 13634 C C . LEU F 1 549 ? 149.177 143.082 165.890 1.00 147.50 545 LEU B C 1
ATOM 13635 O O . LEU F 1 549 ? 149.591 142.047 166.422 1.00 147.50 545 LEU B O 1
ATOM 13640 N N . ALA F 1 550 ? 149.316 144.278 166.456 1.00 166.16 546 ALA B N 1
ATOM 13641 C CA . ALA F 1 550 ? 149.805 144.401 167.820 1.00 166.16 546 ALA B CA 1
ATOM 13642 C C . ALA F 1 550 ? 148.781 143.904 168.832 1.00 166.16 546 ALA B C 1
ATOM 13643 O O . ALA F 1 550 ? 149.157 143.247 169.808 1.00 166.16 546 ALA B O 1
ATOM 13645 N N . ASN F 1 551 ? 147.491 144.218 168.611 1.00 166.24 547 ASN B N 1
ATOM 13646 C CA . ASN F 1 551 ? 146.441 143.935 169.595 1.00 166.24 547 ASN B CA 1
ATOM 13647 C C . ASN F 1 551 ? 146.289 142.449 169.887 1.00 166.24 547 ASN B C 1
ATOM 13648 O O . ASN F 1 551 ? 146.125 142.056 171.052 1.00 166.24 547 ASN B O 1
ATOM 13653 N N . ARG F 1 552 ? 146.338 141.618 168.846 1.00 173.38 548 ARG B N 1
ATOM 13654 C CA . ARG F 1 552 ? 146.198 140.179 169.016 1.00 173.38 548 ARG B CA 1
ATOM 13655 C C . ARG F 1 552 ? 147.316 139.630 169.873 1.00 173.38 548 ARG B C 1
ATOM 13656 O O . ARG F 1 552 ? 147.079 138.867 170.815 1.00 173.38 548 ARG B O 1
ATOM 13664 N N . ARG F 1 553 ? 148.541 140.033 169.568 1.00 188.54 549 ARG B N 1
ATOM 13665 C CA . ARG F 1 553 ? 149.687 139.504 170.283 1.00 188.54 549 ARG B CA 1
ATOM 13666 C C . ARG F 1 553 ? 149.710 139.995 171.725 1.00 188.54 549 ARG B C 1
ATOM 13667 O O . ARG F 1 553 ? 149.980 139.209 172.641 1.00 188.54 549 ARG B O 1
ATOM 13675 N N . ILE F 1 554 ? 149.444 141.290 171.945 1.00 189.27 550 ILE B N 1
ATOM 13676 C CA . ILE F 1 554 ? 149.492 141.847 173.299 1.00 189.27 550 ILE B CA 1
ATOM 13677 C C . ILE F 1 554 ? 148.376 141.280 174.168 1.00 189.27 550 ILE B C 1
ATOM 13678 O O . ILE F 1 554 ? 148.546 141.173 175.389 1.00 189.27 550 ILE B O 1
ATOM 13683 N N . LEU F 1 555 ? 147.203 140.990 173.578 1.00 186.52 551 LEU B N 1
ATOM 13684 C CA . LEU F 1 555 ? 146.082 140.449 174.346 1.00 186.52 551 LEU B CA 1
ATOM 13685 C C . LEU F 1 555 ? 146.457 139.116 174.981 1.00 186.52 551 LEU B C 1
ATOM 13686 O O . LEU F 1 555 ? 146.091 138.842 176.130 1.00 186.52 551 LEU B O 1
ATOM 13691 N N . LEU F 1 556 ? 147.175 138.275 174.247 1.00 205.21 552 LEU B N 1
ATOM 13692 C CA . LEU F 1 556 ? 147.634 137.010 174.792 1.00 205.21 552 LEU B CA 1
ATOM 13693 C C . LEU F 1 556 ? 148.796 137.284 175.743 1.00 205.21 552 LEU B C 1
ATOM 13694 O O . LEU F 1 556 ? 148.667 137.137 176.958 1.00 205.21 552 LEU B O 1
ATOM 13699 N N . ASN G 3 15 ? 84.832 117.443 80.331 1.00 215.08 8 ASN H N 1
ATOM 13700 C CA . ASN G 3 15 ? 84.490 118.122 81.576 1.00 215.08 8 ASN H CA 1
ATOM 13701 C C . ASN G 3 15 ? 84.909 119.585 81.511 1.00 215.08 8 ASN H C 1
ATOM 13702 O O . ASN G 3 15 ? 85.949 119.925 80.951 1.00 215.08 8 ASN H O 1
ATOM 13707 N N . ARG G 3 16 ? 84.077 120.447 82.083 1.00 210.32 9 ARG H N 1
ATOM 13708 C CA . ARG G 3 16 ? 84.401 121.843 82.293 1.00 210.32 9 ARG H CA 1
ATOM 13709 C C . ARG G 3 16 ? 84.151 122.238 83.745 1.00 210.32 9 ARG H C 1
ATOM 13710 O O . ARG G 3 16 ? 83.191 121.764 84.365 1.00 210.32 9 ARG H O 1
ATOM 13718 N N . PRO G 3 17 ? 85.011 123.101 84.310 1.00 198.26 10 PRO H N 1
ATOM 13719 C CA . PRO G 3 17 ? 84.973 123.378 85.758 1.00 198.26 10 PRO H CA 1
ATOM 13720 C C . PRO G 3 17 ? 83.725 124.096 86.245 1.00 198.26 10 PRO H C 1
ATOM 13721 O O . PRO G 3 17 ? 82.968 124.692 85.487 1.00 198.26 10 PRO H O 1
ATOM 13725 N N . ALA G 3 18 ? 83.557 124.058 87.567 1.00 204.84 11 ALA H N 1
ATOM 13726 C CA . ALA G 3 18 ? 82.337 124.494 88.235 1.00 204.84 11 ALA H CA 1
ATOM 13727 C C . ALA G 3 18 ? 82.489 125.836 88.953 1.00 204.84 11 ALA H C 1
ATOM 13728 O O . ALA G 3 18 ? 83.538 126.129 89.535 1.00 204.84 11 ALA H O 1
ATOM 13730 N N . CYS G 3 19 ? 81.424 126.639 88.913 1.00 198.00 12 CYS H N 1
ATOM 13731 C CA . CYS G 3 19 ? 81.328 127.924 89.589 1.00 198.00 12 CYS H CA 1
ATOM 13732 C C . CYS G 3 19 ? 79.934 128.092 90.193 1.00 198.00 12 CYS H C 1
ATOM 13733 O O . CYS G 3 19 ? 78.924 127.729 89.574 1.00 198.00 12 CYS H O 1
ATOM 13736 N N . LEU G 3 20 ? 79.893 128.616 91.415 1.00 197.22 13 LEU H N 1
ATOM 13737 C CA . LEU G 3 20 ? 78.652 128.824 92.154 1.00 197.22 13 LEU H CA 1
ATOM 13738 C C . LEU G 3 20 ? 78.095 130.225 91.945 1.00 197.22 13 LEU H C 1
ATOM 13739 O O . LEU G 3 20 ? 78.791 131.208 92.199 1.00 197.22 13 LEU H O 1
ATOM 13744 N N . LEU G 3 21 ? 76.836 130.322 91.510 1.00 191.72 14 LEU H N 1
ATOM 13745 C CA . LEU G 3 21 ? 76.157 131.605 91.370 1.00 191.72 14 LEU H CA 1
ATOM 13746 C C . LEU G 3 21 ? 75.061 131.679 92.435 1.00 191.72 14 LEU H C 1
ATOM 13747 O O . LEU G 3 21 ? 74.066 130.948 92.363 1.00 191.72 14 LEU H O 1
ATOM 13752 N N . VAL G 3 22 ? 75.253 132.567 93.415 1.00 198.31 15 VAL H N 1
ATOM 13753 C CA . VAL G 3 22 ? 74.302 132.822 94.495 1.00 198.31 15 VAL H CA 1
ATOM 13754 C C . VAL G 3 22 ? 73.499 134.074 94.156 1.00 198.31 15 VAL H C 1
ATOM 13755 O O . VAL G 3 22 ? 74.056 135.049 93.641 1.00 198.31 15 VAL H O 1
ATOM 13759 N N . ALA G 3 23 ? 72.198 134.070 94.453 1.00 195.06 16 ALA H N 1
ATOM 13760 C CA . ALA G 3 23 ? 71.376 135.223 94.107 1.00 195.06 16 ALA H CA 1
ATOM 13761 C C . ALA G 3 23 ? 70.260 135.433 95.123 1.00 195.06 16 ALA H C 1
ATOM 13762 O O . ALA G 3 23 ? 69.925 134.542 95.906 1.00 195.06 16 ALA H O 1
ATOM 13764 N N . SER G 3 24 ? 69.700 136.645 95.103 1.00 190.04 17 SER H N 1
ATOM 13765 C CA . SER G 3 24 ? 68.623 137.031 96.010 1.00 190.04 17 SER H CA 1
ATOM 13766 C C . SER G 3 24 ? 67.241 136.566 95.566 1.00 190.04 17 SER H C 1
ATOM 13767 O O . SER G 3 24 ? 66.894 136.610 94.382 1.00 190.04 17 SER H O 1
ATOM 13770 N N . GLY G 3 25 ? 66.464 136.101 96.544 1.00 201.44 18 GLY H N 1
ATOM 13771 C CA . GLY G 3 25 ? 65.024 135.964 96.448 1.00 201.44 18 GLY H CA 1
ATOM 13772 C C . GLY G 3 25 ? 64.221 136.943 97.280 1.00 201.44 18 GLY H C 1
ATOM 13773 O O . GLY G 3 25 ? 63.003 136.760 97.414 1.00 201.44 18 GLY H O 1
ATOM 13774 N N . ALA G 3 26 ? 64.841 137.989 97.827 1.00 192.95 19 ALA H N 1
ATOM 13775 C CA . ALA G 3 26 ? 64.229 138.858 98.829 1.00 192.95 19 ALA H CA 1
ATOM 13776 C C . ALA G 3 26 ? 63.310 139.890 98.172 1.00 192.95 19 ALA H C 1
ATOM 13777 O O . ALA G 3 26 ? 62.982 139.799 96.990 1.00 192.95 19 ALA H O 1
ATOM 13779 N N . ALA G 3 27 ? 62.805 140.837 98.969 1.00 180.33 20 ALA H N 1
ATOM 13780 C CA . ALA G 3 27 ? 61.876 141.845 98.455 1.00 180.33 20 ALA H CA 1
ATOM 13781 C C . ALA G 3 27 ? 62.514 142.731 97.384 1.00 180.33 20 ALA H C 1
ATOM 13782 O O . ALA G 3 27 ? 61.871 143.056 96.377 1.00 180.33 20 ALA H O 1
ATOM 13784 N N . GLU G 3 28 ? 63.767 143.153 97.601 1.00 196.19 21 GLU H N 1
ATOM 13785 C CA . GLU G 3 28 ? 64.488 143.972 96.626 1.00 196.19 21 GLU H CA 1
ATOM 13786 C C . GLU G 3 28 ? 64.771 143.210 95.335 1.00 196.19 21 GLU H C 1
ATOM 13787 O O . GLU G 3 28 ? 64.818 143.820 94.266 1.00 196.19 21 GLU H O 1
ATOM 13793 N N . GLY G 3 29 ? 65.024 141.907 95.414 1.00 196.25 22 GLY H N 1
ATOM 13794 C CA . GLY G 3 29 ? 65.216 141.126 94.208 1.00 196.25 22 GLY H CA 1
ATOM 13795 C C . GLY G 3 29 ? 66.609 141.194 93.612 1.00 196.25 22 GLY H C 1
ATOM 13796 O O . GLY G 3 29 ? 67.601 141.498 94.281 1.00 196.25 22 GLY H O 1
ATOM 13797 N N . VAL G 3 30 ? 66.672 140.873 92.317 1.00 196.63 23 VAL H N 1
ATOM 13798 C CA . VAL G 3 30 ? 67.922 140.797 91.570 1.00 196.63 23 VAL H CA 1
ATOM 13799 C C . VAL G 3 30 ? 67.797 141.591 90.273 1.00 196.63 23 VAL H C 1
ATOM 13800 O O . VAL G 3 30 ? 66.715 141.679 89.681 1.00 196.63 23 VAL H O 1
ATOM 13804 N N . SER G 3 31 ? 68.897 142.227 89.871 1.00 197.52 24 SER H N 1
ATOM 13805 C CA . SER G 3 31 ? 68.946 142.931 88.599 1.00 197.52 24 SER H CA 1
ATOM 13806 C C . SER G 3 31 ? 68.996 141.914 87.464 1.00 197.52 24 SER H C 1
ATOM 13807 O O . SER G 3 31 ? 69.778 140.959 87.510 1.00 197.52 24 SER H O 1
ATOM 13810 N N . ALA G 3 32 ? 68.149 142.115 86.450 1.00 201.41 25 ALA H N 1
ATOM 13811 C CA . ALA G 3 32 ? 68.083 141.185 85.325 1.00 201.41 25 ALA H CA 1
ATOM 13812 C C . ALA G 3 32 ? 69.341 141.222 84.459 1.00 201.41 25 ALA H C 1
ATOM 13813 O O . ALA G 3 32 ? 69.847 140.165 84.058 1.00 201.41 25 ALA H O 1
ATOM 13815 N N . GLN G 3 33 ? 69.841 142.424 84.137 1.00 192.27 26 GLN H N 1
ATOM 13816 C CA . GLN G 3 33 ? 70.999 142.558 83.248 1.00 192.27 26 GLN H CA 1
ATOM 13817 C C . GLN G 3 33 ? 72.275 141.993 83.871 1.00 192.27 26 GLN H C 1
ATOM 13818 O O . GLN G 3 33 ? 73.094 141.390 83.164 1.00 192.27 26 GLN H O 1
ATOM 13824 N N . SER G 3 34 ? 72.479 142.208 85.177 1.00 201.90 27 SER H N 1
ATOM 13825 C CA . SER G 3 34 ? 73.652 141.661 85.852 1.00 201.90 27 SER H CA 1
ATOM 13826 C C . SER G 3 34 ? 73.614 140.145 85.840 1.00 201.90 27 SER H C 1
ATOM 13827 O O . SER G 3 34 ? 74.633 139.490 85.586 1.00 201.90 27 SER H O 1
ATOM 13830 N N . PHE G 3 35 ? 72.432 139.583 86.097 1.00 203.54 28 PHE H N 1
ATOM 13831 C CA . PHE G 3 35 ? 72.249 138.140 86.108 1.00 203.54 28 PHE H CA 1
ATOM 13832 C C . PHE G 3 35 ? 72.511 137.565 84.721 1.00 203.54 28 PHE H C 1
ATOM 13833 O O . PHE G 3 35 ? 73.210 136.554 84.582 1.00 203.54 28 PHE H O 1
ATOM 13841 N N . LEU G 3 36 ? 71.996 138.244 83.689 1.00 204.59 29 LEU H N 1
ATOM 13842 C CA . LEU G 3 36 ? 72.246 137.894 82.290 1.00 204.59 29 LEU H CA 1
ATOM 13843 C C . LEU G 3 36 ? 73.731 137.867 81.956 1.00 204.59 29 LEU H C 1
ATOM 13844 O O . LEU G 3 36 ? 74.243 136.869 81.430 1.00 204.59 29 LEU H O 1
ATOM 13849 N N . HIS G 3 37 ? 74.446 138.943 82.291 1.00 205.51 30 HIS H N 1
ATOM 13850 C CA . HIS G 3 37 ? 75.824 139.078 81.834 1.00 205.51 30 HIS H CA 1
ATOM 13851 C C . HIS G 3 37 ? 76.735 138.128 82.587 1.00 205.51 30 HIS H C 1
ATOM 13852 O O . HIS G 3 37 ? 77.624 137.508 81.989 1.00 205.51 30 HIS H O 1
ATOM 13859 N N . CYS G 3 38 ? 76.595 138.089 83.917 1.00 207.93 31 CYS H N 1
ATOM 13860 C CA . CYS G 3 38 ? 77.294 137.102 84.728 1.00 207.93 31 CYS H CA 1
ATOM 13861 C C . CYS G 3 38 ? 77.024 135.678 84.258 1.00 207.93 31 CYS H C 1
ATOM 13862 O O . CYS G 3 38 ? 77.944 134.856 84.205 1.00 207.93 31 CYS H O 1
ATOM 13865 N N . PHE G 3 39 ? 75.768 135.360 83.921 1.00 212.10 32 PHE H N 1
ATOM 13866 C CA . PHE G 3 39 ? 75.436 133.971 83.639 1.00 212.10 32 PHE H CA 1
ATOM 13867 C C . PHE G 3 39 ? 75.965 133.500 82.290 1.00 212.10 32 PHE H C 1
ATOM 13868 O O . PHE G 3 39 ? 76.633 132.465 82.220 1.00 212.10 32 PHE H O 1
ATOM 13876 N N . THR G 3 40 ? 75.670 134.239 81.213 1.00 223.66 33 THR H N 1
ATOM 13877 C CA . THR G 3 40 ? 75.845 133.688 79.863 1.00 223.66 33 THR H CA 1
ATOM 13878 C C . THR G 3 40 ? 77.303 133.461 79.484 1.00 223.66 33 THR H C 1
ATOM 13879 O O . THR G 3 40 ? 77.657 132.388 78.983 1.00 223.66 33 THR H O 1
ATOM 13883 N N . MET G 3 41 ? 78.157 134.461 79.694 1.00 207.93 34 MET H N 1
ATOM 13884 C CA . MET G 3 41 ? 79.556 134.324 79.299 1.00 207.93 34 MET H CA 1
ATOM 13885 C C . MET G 3 41 ? 80.279 133.304 80.175 1.00 207.93 34 MET H C 1
ATOM 13886 O O . MET G 3 41 ? 81.137 132.563 79.684 1.00 207.93 34 MET H O 1
ATOM 13891 N N . ALA G 3 42 ? 80.028 133.323 81.486 1.00 192.18 35 ALA H N 1
ATOM 13892 C CA . ALA G 3 42 ? 80.669 132.351 82.366 1.00 192.18 35 ALA H CA 1
ATOM 13893 C C . ALA G 3 42 ? 80.207 130.928 82.063 1.00 192.18 35 ALA H C 1
ATOM 13894 O O . ALA G 3 42 ? 81.032 130.014 81.966 1.00 192.18 35 ALA H O 1
ATOM 13896 N N . SER G 3 43 ? 78.892 130.729 81.886 1.00 195.75 36 SER H N 1
ATOM 13897 C CA . SER G 3 43 ? 78.296 129.397 81.844 1.00 195.75 36 SER H CA 1
ATOM 13898 C C . SER G 3 43 ? 78.710 128.591 80.626 1.00 195.75 36 SER H C 1
ATOM 13899 O O . SER G 3 43 ? 78.589 127.364 80.645 1.00 195.75 36 SER H O 1
ATOM 13902 N N . THR G 3 44 ? 79.156 129.239 79.555 1.00 197.22 37 THR H N 1
ATOM 13903 C CA . THR G 3 44 ? 79.719 128.465 78.459 1.00 197.22 37 THR H CA 1
ATOM 13904 C C . THR G 3 44 ? 81.144 128.023 78.764 1.00 197.22 37 THR H C 1
ATOM 13905 O O . THR G 3 44 ? 81.615 127.045 78.173 1.00 197.22 37 THR H O 1
ATOM 13909 N N . ALA G 3 45 ? 81.834 128.708 79.675 1.00 192.84 38 ALA H N 1
ATOM 13910 C CA . ALA G 3 45 ? 83.187 128.335 80.052 1.00 192.84 38 ALA H CA 1
ATOM 13911 C C . ALA G 3 45 ? 83.274 127.811 81.479 1.00 192.84 38 ALA H C 1
ATOM 13912 O O . ALA G 3 45 ? 84.376 127.521 81.955 1.00 192.84 38 ALA H O 1
ATOM 13914 N N . PHE G 3 46 ? 82.144 127.676 82.167 1.00 196.69 39 PHE H N 1
ATOM 13915 C CA . PHE G 3 46 ? 82.105 127.197 83.539 1.00 196.69 39 PHE H CA 1
ATOM 13916 C C . PHE G 3 46 ? 80.895 126.292 83.678 1.00 196.69 39 PHE H C 1
ATOM 13917 O O . PHE G 3 46 ? 79.920 126.435 82.946 1.00 196.69 39 PHE H O 1
ATOM 13925 N N . ASN G 3 47 ? 80.912 125.418 84.675 1.00 186.58 40 ASN H N 1
ATOM 13926 C CA . ASN G 3 47 ? 79.696 124.713 85.075 1.00 186.58 40 ASN H CA 1
ATOM 13927 C C . ASN G 3 47 ? 79.083 125.601 86.130 1.00 186.58 40 ASN H C 1
ATOM 13928 O O . ASN G 3 47 ? 79.464 125.553 87.295 1.00 186.58 40 ASN H O 1
ATOM 13933 N N . LEU G 3 48 ? 78.066 126.339 85.747 1.00 192.14 41 LEU H N 1
ATOM 13934 C CA . LEU G 3 48 ? 77.536 127.373 86.608 1.00 192.14 41 LEU H CA 1
ATOM 13935 C C . LEU G 3 48 ? 76.306 126.796 87.268 1.00 192.14 41 LEU H C 1
ATOM 13936 O O . LEU G 3 48 ? 75.494 126.131 86.618 1.00 192.14 41 LEU H O 1
ATOM 13941 N N . GLN G 3 49 ? 76.166 127.045 88.562 1.00 179.29 42 GLN H N 1
ATOM 13942 C CA . GLN G 3 49 ? 75.013 126.505 89.265 1.00 179.29 42 GLN H CA 1
ATOM 13943 C C . GLN G 3 49 ? 74.429 127.601 90.125 1.00 179.29 42 GLN H C 1
ATOM 13944 O O . GLN G 3 49 ? 75.112 128.154 90.988 1.00 179.29 42 GLN H O 1
ATOM 13950 N N . VAL G 3 50 ? 73.162 127.866 89.900 1.00 187.82 43 VAL H N 1
ATOM 13951 C CA . VAL G 3 50 ? 72.444 128.961 90.522 1.00 187.82 43 VAL H CA 1
ATOM 13952 C C . VAL G 3 50 ? 71.693 128.451 91.749 1.00 187.82 43 VAL H C 1
ATOM 13953 O O . VAL G 3 50 ? 71.146 127.339 91.747 1.00 187.82 43 VAL H O 1
ATOM 13957 N N . ALA G 3 51 ? 71.719 129.239 92.824 1.00 178.91 44 ALA H N 1
ATOM 13958 C CA . ALA G 3 51 ? 71.147 128.803 94.090 1.00 178.91 44 ALA H CA 1
ATOM 13959 C C . ALA G 3 51 ? 70.641 130.005 94.875 1.00 178.91 44 ALA H C 1
ATOM 13960 O O . ALA G 3 51 ? 71.090 131.136 94.674 1.00 178.91 44 ALA H O 1
ATOM 13962 N N . THR G 3 52 ? 69.677 129.749 95.760 1.00 178.09 45 THR H N 1
ATOM 13963 C CA . THR G 3 52 ? 69.071 130.747 96.635 1.00 178.09 45 THR H CA 1
ATOM 13964 C C . THR G 3 52 ? 68.844 130.146 98.012 1.00 178.09 45 THR H C 1
ATOM 13965 O O . THR G 3 52 ? 68.702 128.923 98.142 1.00 178.09 45 THR H O 1
ATOM 13969 N N . PRO G 3 53 ? 68.862 130.971 99.062 1.00 182.78 46 PRO H N 1
ATOM 13970 C CA . PRO G 3 53 ? 68.424 130.505 100.382 1.00 182.78 46 PRO H CA 1
ATOM 13971 C C . PRO G 3 53 ? 66.957 130.105 100.352 1.00 182.78 46 PRO H C 1
ATOM 13972 O O . PRO G 3 53 ? 66.111 130.824 99.817 1.00 182.78 46 PRO H O 1
ATOM 13976 N N . GLY G 3 54 ? 66.660 128.946 100.935 1.00 174.56 47 GLY H N 1
ATOM 13977 C CA . GLY G 3 54 ? 65.331 128.364 100.872 1.00 174.56 47 GLY H CA 1
ATOM 13978 C C . GLY G 3 54 ? 64.821 127.934 99.505 1.00 174.56 47 GLY H C 1
ATOM 13979 O O . GLY G 3 54 ? 63.670 127.501 99.393 1.00 174.56 47 GLY H O 1
ATOM 13980 N N . GLY G 3 55 ? 65.661 128.011 98.470 1.00 172.60 48 GLY H N 1
ATOM 13981 C CA . GLY G 3 55 ? 65.251 127.661 97.122 1.00 172.60 48 GLY H CA 1
ATOM 13982 C C . GLY G 3 55 ? 64.152 128.521 96.542 1.00 172.60 48 GLY H C 1
ATOM 13983 O O . GLY G 3 55 ? 63.478 128.090 95.603 1.00 172.60 48 GLY H O 1
ATOM 13984 N N . LYS G 3 56 ? 63.945 129.723 97.080 1.00 185.69 49 LYS H N 1
ATOM 13985 C CA . LYS G 3 56 ? 62.829 130.561 96.661 1.00 185.69 49 LYS H CA 1
ATOM 13986 C C . LYS G 3 56 ? 63.013 131.106 95.248 1.00 185.69 49 LYS H C 1
ATOM 13987 O O . LYS G 3 56 ? 64.112 131.502 94.847 1.00 185.69 49 LYS H O 1
ATOM 13993 N N . ALA G 3 57 ? 61.915 131.074 94.491 1.00 178.28 50 ALA H N 1
ATOM 13994 C CA . ALA G 3 57 ? 61.897 131.449 93.083 1.00 178.28 50 ALA H CA 1
ATOM 13995 C C . ALA G 3 57 ? 62.250 132.917 92.886 1.00 178.28 50 ALA H C 1
ATOM 13996 O O . ALA G 3 57 ? 61.944 133.774 93.717 1.00 178.28 50 ALA H O 1
ATOM 13998 N N . MET G 3 58 ? 62.904 133.198 91.769 1.00 202.80 51 MET H N 1
ATOM 13999 C CA . MET G 3 58 ? 63.426 134.530 91.528 1.00 202.80 51 MET H CA 1
ATOM 14000 C C . MET G 3 58 ? 62.396 135.491 90.967 1.00 202.80 51 MET H C 1
ATOM 14001 O O . MET G 3 58 ? 61.473 135.118 90.241 1.00 202.80 51 MET H O 1
ATOM 14006 N N . GLU G 3 59 ? 62.587 136.748 91.332 1.00 217.69 52 GLU H N 1
ATOM 14007 C CA . GLU G 3 59 ? 61.839 137.892 90.848 1.00 217.69 52 GLU H CA 1
ATOM 14008 C C . GLU G 3 59 ? 62.864 138.781 90.160 1.00 217.69 52 GLU H C 1
ATOM 14009 O O . GLU G 3 59 ? 63.984 138.947 90.657 1.00 217.69 52 GLU H O 1
ATOM 14015 N N . PHE G 3 60 ? 62.556 139.233 88.959 1.00 204.89 53 PHE H N 1
ATOM 14016 C CA . PHE G 3 60 ? 63.521 140.015 88.210 1.00 204.89 53 PHE H CA 1
ATOM 14017 C C . PHE G 3 60 ? 63.180 141.489 88.342 1.00 204.89 53 PHE H C 1
ATOM 14018 O O . PHE G 3 60 ? 62.083 141.923 87.974 1.00 204.89 53 PHE H O 1
ATOM 14026 N N . VAL G 3 61 ? 64.131 142.238 88.878 1.00 210.01 54 VAL H N 1
ATOM 14027 C CA . VAL G 3 61 ? 64.109 143.687 88.989 1.00 210.01 54 VAL H CA 1
ATOM 14028 C C . VAL G 3 61 ? 64.974 144.221 87.859 1.00 210.01 54 VAL H C 1
ATOM 14029 O O . VAL G 3 61 ? 65.911 143.546 87.413 1.00 210.01 54 VAL H O 1
ATOM 14033 N N . ASP G 3 62 ? 64.570 145.384 87.321 1.00 202.92 55 ASP H N 1
ATOM 14034 C CA . ASP G 3 62 ? 65.252 146.119 86.252 1.00 202.92 55 ASP H CA 1
ATOM 14035 C C . ASP G 3 62 ? 65.120 145.347 84.945 1.00 202.92 55 ASP H C 1
ATOM 14036 O O . ASP G 3 62 ? 66.061 145.264 84.152 1.00 202.92 55 ASP H O 1
ATOM 14041 N N . VAL G 3 63 ? 63.941 144.754 84.739 1.00 201.91 56 VAL H N 1
ATOM 14042 C CA . VAL G 3 63 ? 63.586 144.250 83.425 1.00 201.91 56 VAL H CA 1
ATOM 14043 C C . VAL G 3 63 ? 63.438 145.405 82.444 1.00 201.91 56 VAL H C 1
ATOM 14044 O O . VAL G 3 63 ? 62.946 146.492 82.778 1.00 201.91 56 VAL H O 1
ATOM 14048 N N . THR G 3 64 ? 63.951 145.189 81.240 1.00 245.69 57 THR H N 1
ATOM 14049 C CA . THR G 3 64 ? 63.957 146.146 80.146 1.00 245.69 57 THR H CA 1
ATOM 14050 C C . THR G 3 64 ? 63.703 145.361 78.872 1.00 245.69 57 THR H C 1
ATOM 14051 O O . THR G 3 64 ? 63.575 144.133 78.894 1.00 245.69 57 THR H O 1
ATOM 14055 N N . GLU G 3 65 ? 63.610 146.081 77.754 1.00 274.69 58 GLU H N 1
ATOM 14056 C CA . GLU G 3 65 ? 63.548 145.421 76.454 1.00 274.69 58 GLU H CA 1
ATOM 14057 C C . GLU G 3 65 ? 64.825 144.639 76.162 1.00 274.69 58 GLU H C 1
ATOM 14058 O O . GLU G 3 65 ? 64.790 143.640 75.434 1.00 274.69 58 GLU H O 1
ATOM 14064 N N . SER G 3 66 ? 65.955 145.075 76.726 1.00 252.01 59 SER H N 1
ATOM 14065 C CA . SER G 3 66 ? 67.233 144.429 76.446 1.00 252.01 59 SER H CA 1
ATOM 14066 C C . SER G 3 66 ? 67.352 143.086 77.157 1.00 252.01 59 SER H C 1
ATOM 14067 O O . SER G 3 66 ? 67.885 142.126 76.594 1.00 252.01 59 SER H O 1
ATOM 14070 N N . ASN G 3 67 ? 66.871 142.985 78.389 1.00 236.81 60 ASN H N 1
ATOM 14071 C CA . ASN G 3 67 ? 67.094 141.770 79.159 1.00 236.81 60 ASN H CA 1
ATOM 14072 C C . ASN G 3 67 ? 65.899 140.825 79.180 1.00 236.81 60 ASN H C 1
ATOM 14073 O O . ASN G 3 67 ? 65.979 139.776 79.824 1.00 236.81 60 ASN H O 1
ATOM 14078 N N . ALA G 3 68 ? 64.795 141.190 78.516 1.00 234.23 61 ALA H N 1
ATOM 14079 C CA . ALA G 3 68 ? 63.539 140.453 78.652 1.00 234.23 61 ALA H CA 1
ATOM 14080 C C . ALA G 3 68 ? 63.619 139.052 78.051 1.00 234.23 61 ALA H C 1
ATOM 14081 O O . ALA G 3 68 ? 63.171 138.087 78.682 1.00 234.23 61 ALA H O 1
ATOM 14083 N N . ARG G 3 69 ? 64.135 138.931 76.812 1.00 216.64 62 ARG H N 1
ATOM 14084 C CA . ARG G 3 69 ? 64.156 137.634 76.127 1.00 216.64 62 ARG H CA 1
ATOM 14085 C C . ARG G 3 69 ? 64.935 136.591 76.919 1.00 216.64 62 ARG H C 1
ATOM 14086 O O . ARG G 3 69 ? 64.532 135.424 76.992 1.00 216.64 62 ARG H O 1
ATOM 14094 N N . TRP G 3 70 ? 66.028 137.005 77.561 1.00 220.63 63 TRP H N 1
ATOM 14095 C CA . TRP G 3 70 ? 66.749 136.080 78.416 1.00 220.63 63 TRP H CA 1
ATOM 14096 C C . TRP G 3 70 ? 65.980 135.801 79.698 1.00 220.63 63 TRP H C 1
ATOM 14097 O O . TRP G 3 70 ? 66.147 134.732 80.277 1.00 220.63 63 TRP H O 1
ATOM 14108 N N . VAL G 3 71 ? 65.172 136.749 80.178 1.00 222.39 64 VAL H N 1
ATOM 14109 C CA . VAL G 3 71 ? 64.370 136.484 81.371 1.00 222.39 64 VAL H CA 1
ATOM 14110 C C . VAL G 3 71 ? 63.340 135.392 81.099 1.00 222.39 64 VAL H C 1
ATOM 14111 O O . VAL G 3 71 ? 63.207 134.444 81.885 1.00 222.39 64 VAL H O 1
ATOM 14115 N N . GLN G 3 72 ? 62.713 135.418 79.919 1.00 233.04 65 GLN H N 1
ATOM 14116 C CA . GLN G 3 72 ? 61.850 134.294 79.559 1.00 233.04 65 GLN H CA 1
ATOM 14117 C C . GLN G 3 72 ? 62.648 133.040 79.229 1.00 233.04 65 GLN H C 1
ATOM 14118 O O . GLN G 3 72 ? 62.160 131.928 79.465 1.00 233.04 65 GLN H O 1
ATOM 14124 N N . ASP G 3 73 ? 63.876 133.188 78.726 1.00 230.63 66 ASP H N 1
ATOM 14125 C CA . ASP G 3 73 ? 64.725 132.018 78.533 1.00 230.63 66 ASP H CA 1
ATOM 14126 C C . ASP G 3 73 ? 65.112 131.403 79.869 1.00 230.63 66 ASP H C 1
ATOM 14127 O O . ASP G 3 73 ? 65.249 130.179 79.976 1.00 230.63 66 ASP H O 1
ATOM 14132 N N . PHE G 3 74 ? 65.273 132.243 80.890 1.00 230.29 67 PHE H N 1
ATOM 14133 C CA . PHE G 3 74 ? 65.573 131.780 82.234 1.00 230.29 67 PHE H CA 1
ATOM 14134 C C . PHE G 3 74 ? 64.402 130.992 82.795 1.00 230.29 67 PHE H C 1
ATOM 14135 O O . PHE G 3 74 ? 64.588 129.927 83.398 1.00 230.29 67 PHE H O 1
ATOM 14143 N N . ARG G 3 75 ? 63.187 131.535 82.646 1.00 228.21 68 ARG H N 1
ATOM 14144 C CA . ARG G 3 75 ? 62.010 130.836 83.159 1.00 228.21 68 ARG H CA 1
ATOM 14145 C C . ARG G 3 75 ? 61.775 129.525 82.416 1.00 228.21 68 ARG H C 1
ATOM 14146 O O . ARG G 3 75 ? 61.367 128.529 83.025 1.00 228.21 68 ARG H O 1
ATOM 14154 N N . LEU G 3 76 ? 62.017 129.500 81.107 1.00 249.86 69 LEU H N 1
ATOM 14155 C CA . LEU G 3 76 ? 61.701 128.326 80.299 1.00 249.86 69 LEU H CA 1
ATOM 14156 C C . LEU G 3 76 ? 62.807 127.273 80.266 1.00 249.86 69 LEU H C 1
ATOM 14157 O O . LEU G 3 76 ? 62.594 126.211 79.671 1.00 249.86 69 LEU H O 1
ATOM 14162 N N . LYS G 3 77 ? 63.970 127.514 80.870 1.00 245.39 70 LYS H N 1
ATOM 14163 C CA . LYS G 3 77 ? 65.018 126.506 80.779 1.00 245.39 70 LYS H CA 1
ATOM 14164 C C . LYS G 3 77 ? 64.922 125.526 81.943 1.00 245.39 70 LYS H C 1
ATOM 14165 O O . LYS G 3 77 ? 64.417 125.857 83.018 1.00 245.39 70 LYS H O 1
ATOM 14171 N N . ALA G 3 78 ? 65.480 124.329 81.701 1.00 242.20 71 ALA H N 1
ATOM 14172 C CA . ALA G 3 78 ? 65.013 123.060 82.271 1.00 242.20 71 ALA H CA 1
ATOM 14173 C C . ALA G 3 78 ? 64.865 123.061 83.790 1.00 242.20 71 ALA H C 1
ATOM 14174 O O . ALA G 3 78 ? 63.857 122.574 84.317 1.00 242.20 71 ALA H O 1
ATOM 14176 N N . TYR G 3 79 ? 65.855 123.582 84.515 1.00 235.37 72 TYR H N 1
ATOM 14177 C CA . TYR G 3 79 ? 65.690 123.640 85.964 1.00 235.37 72 TYR H CA 1
ATOM 14178 C C . TYR G 3 79 ? 64.644 124.662 86.399 1.00 235.37 72 TYR H C 1
ATOM 14179 O O . TYR G 3 79 ? 63.581 124.266 86.890 1.00 235.37 72 TYR H O 1
ATOM 14188 N N . ALA G 3 80 ? 64.956 125.964 86.295 1.00 217.56 73 ALA H N 1
ATOM 14189 C CA . ALA G 3 80 ? 64.080 127.118 86.554 1.00 217.56 73 ALA H CA 1
ATOM 14190 C C . ALA G 3 80 ? 63.628 127.254 88.012 1.00 217.56 73 ALA H C 1
ATOM 14191 O O . ALA G 3 80 ? 63.051 128.278 88.392 1.00 217.56 73 ALA H O 1
ATOM 14193 N N . SER G 3 81 ? 63.890 126.237 88.830 1.00 219.00 74 SER H N 1
ATOM 14194 C CA . SER G 3 81 ? 63.718 126.232 90.268 1.00 219.00 74 SER H CA 1
ATOM 14195 C C . SER G 3 81 ? 65.105 126.252 90.881 1.00 219.00 74 SER H C 1
ATOM 14196 O O . SER G 3 81 ? 65.902 125.350 90.577 1.00 219.00 74 SER H O 1
ATOM 14199 N N . PRO G 3 82 ? 65.467 127.281 91.652 1.00 199.51 75 PRO H N 1
ATOM 14200 C CA . PRO G 3 82 ? 66.844 127.385 92.150 1.00 199.51 75 PRO H CA 1
ATOM 14201 C C . PRO G 3 82 ? 67.215 126.250 93.093 1.00 199.51 75 PRO H C 1
ATOM 14202 O O . PRO G 3 82 ? 66.372 125.682 93.792 1.00 199.51 75 PRO H O 1
ATOM 14206 N N . ALA G 3 83 ? 68.508 125.949 93.118 1.00 199.13 76 ALA H N 1
ATOM 14207 C CA . ALA G 3 83 ? 69.065 124.985 94.048 1.00 199.13 76 ALA H CA 1
ATOM 14208 C C . ALA G 3 83 ? 69.073 125.524 95.474 1.00 199.13 76 ALA H C 1
ATOM 14209 O O . ALA G 3 83 ? 69.032 126.732 95.721 1.00 199.13 76 ALA H O 1
ATOM 14211 N N . LYS G 3 84 ? 69.122 124.590 96.419 1.00 191.03 77 LYS H N 1
ATOM 14212 C CA . LYS G 3 84 ? 69.235 124.922 97.830 1.00 191.03 77 LYS H CA 1
ATOM 14213 C C . LYS G 3 84 ? 70.628 125.459 98.114 1.00 191.03 77 LYS H C 1
ATOM 14214 O O . LYS G 3 84 ? 71.623 124.782 97.841 1.00 191.03 77 LYS H O 1
ATOM 14220 N N . LEU G 3 85 ? 70.709 126.668 98.667 1.00 192.17 78 LEU H N 1
ATOM 14221 C CA . LEU G 3 85 ? 72.020 127.211 98.988 1.00 192.17 78 LEU H CA 1
ATOM 14222 C C . LEU G 3 85 ? 72.575 126.604 100.268 1.00 192.17 78 LEU H C 1
ATOM 14223 O O . LEU G 3 85 ? 73.787 126.381 100.378 1.00 192.17 78 LEU H O 1
ATOM 14228 N N . GLU G 3 86 ? 71.703 126.249 101.205 1.00 185.76 79 GLU H N 1
ATOM 14229 C CA . GLU G 3 86 ? 72.132 125.686 102.477 1.00 185.76 79 GLU H CA 1
ATOM 14230 C C . GLU G 3 86 ? 72.544 124.225 102.378 1.00 185.76 79 GLU H C 1
ATOM 14231 O O . GLU G 3 86 ? 73.059 123.680 103.358 1.00 185.76 79 GLU H O 1
ATOM 14237 N N . SER G 3 87 ? 72.363 123.590 101.225 1.00 207.19 80 SER H N 1
ATOM 14238 C CA . SER G 3 87 ? 72.831 122.230 101.012 1.00 207.19 80 SER H CA 1
ATOM 14239 C C . SER G 3 87 ? 74.101 122.182 100.179 1.00 207.19 80 SER H C 1
ATOM 14240 O O . SER G 3 87 ? 74.472 121.110 99.688 1.00 207.19 80 SER H O 1
ATOM 14243 N N . ILE G 3 88 ? 74.764 123.315 99.995 1.00 217.55 81 ILE H N 1
ATOM 14244 C CA . ILE G 3 88 ? 75.923 123.402 99.122 1.00 217.55 81 ILE H CA 1
ATOM 14245 C C . ILE G 3 88 ? 77.183 123.376 99.974 1.00 217.55 81 ILE H C 1
ATOM 14246 O O . ILE G 3 88 ? 77.357 124.208 100.873 1.00 217.55 81 ILE H O 1
ATOM 14251 N N . ASP G 3 89 ? 78.033 122.386 99.721 1.00 222.77 82 ASP H N 1
ATOM 14252 C CA . ASP G 3 89 ? 79.414 122.360 100.189 1.00 222.77 82 ASP H CA 1
ATOM 14253 C C . ASP G 3 89 ? 80.289 122.897 99.060 1.00 222.77 82 ASP H C 1
ATOM 14254 O O . ASP G 3 89 ? 80.382 122.275 98.000 1.00 222.77 82 ASP H O 1
ATOM 14259 N N . GLY G 3 90 ? 80.900 124.063 99.288 1.00 197.91 83 GLY H N 1
ATOM 14260 C CA . GLY G 3 90 ? 81.672 124.760 98.263 1.00 197.91 83 GLY H CA 1
ATOM 14261 C C . GLY G 3 90 ? 82.820 123.987 97.632 1.00 197.91 83 GLY H C 1
ATOM 14262 O O . GLY G 3 90 ? 83.243 124.317 96.520 1.00 197.91 83 GLY H O 1
ATOM 14263 N N . ALA G 3 91 ? 83.362 122.992 98.349 1.00 169.44 84 ALA H N 1
ATOM 14264 C CA . ALA G 3 91 ? 84.610 122.324 97.971 1.00 169.44 84 ALA H CA 1
ATOM 14265 C C . ALA G 3 91 ? 84.600 121.665 96.589 1.00 169.44 84 ALA H C 1
ATOM 14266 O O . ALA G 3 91 ? 85.669 121.531 95.981 1.00 169.44 84 ALA H O 1
ATOM 14268 N N . ARG G 3 92 ? 83.440 121.271 96.047 1.00 202.29 85 ARG H N 1
ATOM 14269 C CA . ARG G 3 92 ? 83.511 120.738 94.685 1.00 202.29 85 ARG H CA 1
ATOM 14270 C C . ARG G 3 92 ? 83.528 121.845 93.639 1.00 202.29 85 ARG H C 1
ATOM 14271 O O . ARG G 3 92 ? 83.759 121.561 92.457 1.00 202.29 85 ARG H O 1
ATOM 14279 N N . TYR G 3 93 ? 83.262 123.085 94.041 1.00 208.04 86 TYR H N 1
ATOM 14280 C CA . TYR G 3 93 ? 83.206 124.230 93.142 1.00 208.04 86 TYR H CA 1
ATOM 14281 C C . TYR G 3 93 ? 84.524 124.983 93.180 1.00 208.04 86 TYR H C 1
ATOM 14282 O O . TYR G 3 93 ? 85.072 125.243 94.255 1.00 208.04 86 TYR H O 1
ATOM 14291 N N . HIS G 3 94 ? 85.054 125.273 91.993 1.00 205.42 87 HIS H N 1
ATOM 14292 C CA . HIS G 3 94 ? 86.318 125.984 91.897 1.00 205.42 87 HIS H CA 1
ATOM 14293 C C . HIS G 3 94 ? 86.167 127.452 92.257 1.00 205.42 87 HIS H C 1
ATOM 14294 O O . HIS G 3 94 ? 87.113 128.065 92.759 1.00 205.42 87 HIS H O 1
ATOM 14301 N N . ALA G 3 95 ? 84.995 128.032 92.019 1.00 204.50 88 ALA H N 1
ATOM 14302 C CA . ALA G 3 95 ? 84.805 129.457 92.219 1.00 204.50 88 ALA H CA 1
ATOM 14303 C C . ALA G 3 95 ? 83.420 129.739 92.776 1.00 204.50 88 ALA H C 1
ATOM 14304 O O . ALA G 3 95 ? 82.506 128.916 92.691 1.00 204.50 88 ALA H O 1
ATOM 14306 N N . LEU G 3 96 ? 83.287 130.925 93.355 1.00 208.47 89 LEU H N 1
ATOM 14307 C CA . LEU G 3 96 ? 82.033 131.413 93.903 1.00 208.47 89 LEU H CA 1
ATOM 14308 C C . LEU G 3 96 ? 81.748 132.763 93.258 1.00 208.47 89 LEU H C 1
ATOM 14309 O O . LEU G 3 96 ? 82.654 133.589 93.111 1.00 208.47 89 LEU H O 1
ATOM 14314 N N . LEU G 3 97 ? 80.500 132.976 92.847 1.00 206.10 90 LEU H N 1
ATOM 14315 C CA . LEU G 3 97 ? 80.131 134.165 92.088 1.00 206.10 90 LEU H CA 1
ATOM 14316 C C . LEU G 3 97 ? 78.813 134.711 92.609 1.00 206.10 90 LEU H C 1
ATOM 14317 O O . LEU G 3 97 ? 77.847 133.963 92.748 1.00 206.10 90 LEU H O 1
ATOM 14322 N N . ILE G 3 98 ? 78.784 135.991 92.953 1.00 206.87 91 ILE H N 1
ATOM 14323 C CA . ILE G 3 98 ? 77.525 136.605 93.375 1.00 206.87 91 ILE H CA 1
ATOM 14324 C C . ILE G 3 98 ? 77.205 137.785 92.463 1.00 206.87 91 ILE H C 1
ATOM 14325 O O . ILE G 3 98 ? 77.863 138.827 92.564 1.00 206.87 91 ILE H O 1
ATOM 14330 N N . PRO G 3 99 ? 76.200 137.690 91.592 1.00 201.47 92 PRO H N 1
ATOM 14331 C CA . PRO G 3 99 ? 75.771 138.861 90.810 1.00 201.47 92 PRO H CA 1
ATOM 14332 C C . PRO G 3 99 ? 75.082 139.904 91.680 1.00 201.47 92 PRO H C 1
ATOM 14333 O O . PRO G 3 99 ? 74.806 139.686 92.859 1.00 201.47 92 PRO H O 1
ATOM 14337 N N . SER G 3 100 ? 74.801 141.059 91.065 1.00 201.55 93 SER H N 1
ATOM 14338 C CA . SER G 3 100 ? 74.206 142.196 91.764 1.00 201.55 93 SER H CA 1
ATOM 14339 C C . SER G 3 100 ? 72.819 141.908 92.317 1.00 201.55 93 SER H C 1
ATOM 14340 O O . SER G 3 100 ? 71.848 141.751 91.572 1.00 201.55 93 SER H O 1
ATOM 14343 N N . CYS G 3 101 ? 72.736 141.842 93.641 1.00 194.06 94 CYS H N 1
ATOM 14344 C CA . CYS G 3 101 ? 71.524 141.461 94.356 1.00 194.06 94 CYS H CA 1
ATOM 14345 C C . CYS G 3 101 ? 71.236 142.524 95.406 1.00 194.06 94 CYS H C 1
ATOM 14346 O O . CYS G 3 101 ? 71.854 142.507 96.484 1.00 194.06 94 CYS H O 1
ATOM 14349 N N . PRO G 3 102 ? 70.378 143.505 95.100 1.00 184.35 95 PRO H N 1
ATOM 14350 C CA . PRO G 3 102 ? 69.976 144.494 96.121 1.00 184.35 95 PRO H CA 1
ATOM 14351 C C . PRO G 3 102 ? 69.333 143.892 97.361 1.00 184.35 95 PRO H C 1
ATOM 14352 O O . PRO G 3 102 ? 69.438 144.480 98.444 1.00 184.35 95 PRO H O 1
ATOM 14356 N N . GLY G 3 103 ? 68.684 142.734 97.240 1.00 178.55 96 GLY H N 1
ATOM 14357 C CA . GLY G 3 103 ? 68.065 142.005 98.328 1.00 178.55 96 GLY H CA 1
ATOM 14358 C C . GLY G 3 103 ? 68.998 141.233 99.224 1.00 178.55 96 GLY H C 1
ATOM 14359 O O . GLY G 3 103 ? 68.514 140.431 100.025 1.00 178.55 96 GLY H O 1
ATOM 14360 N N . ALA G 3 104 ? 70.311 141.468 99.101 1.00 184.77 97 ALA H N 1
ATOM 14361 C CA . ALA G 3 104 ? 71.348 140.682 99.768 1.00 184.77 97 ALA H CA 1
ATOM 14362 C C . ALA G 3 104 ? 71.205 140.633 101.282 1.00 184.77 97 ALA H C 1
ATOM 14363 O O . ALA G 3 104 ? 71.637 139.654 101.898 1.00 184.77 97 ALA H O 1
ATOM 14365 N N . LEU G 3 105 ? 70.648 141.685 101.889 1.00 190.83 98 LEU H N 1
ATOM 14366 C CA . LEU G 3 105 ? 70.688 141.846 103.341 1.00 190.83 98 LEU H CA 1
ATOM 14367 C C . LEU G 3 105 ? 69.974 140.727 104.097 1.00 190.83 98 LEU H C 1
ATOM 14368 O O . LEU G 3 105 ? 70.501 140.194 105.081 1.00 190.83 98 LEU H O 1
ATOM 14373 N N . THR G 3 106 ? 68.798 140.320 103.638 1.00 209.09 99 THR H N 1
ATOM 14374 C CA . THR G 3 106 ? 68.056 139.400 104.487 1.00 209.09 99 THR H CA 1
ATOM 14375 C C . THR G 3 106 ? 68.449 137.947 104.256 1.00 209.09 99 THR H C 1
ATOM 14376 O O . THR G 3 106 ? 68.808 137.242 105.202 1.00 209.09 99 THR H O 1
ATOM 14380 N N . ASP G 3 107 ? 68.405 137.492 103.009 1.00 208.19 100 ASP H N 1
ATOM 14381 C CA . ASP G 3 107 ? 68.741 136.104 102.729 1.00 208.19 100 ASP H CA 1
ATOM 14382 C C . ASP G 3 107 ? 70.249 135.869 102.796 1.00 208.19 100 ASP H C 1
ATOM 14383 O O . ASP G 3 107 ? 70.724 135.075 103.615 1.00 208.19 100 ASP H O 1
ATOM 14388 N N . LEU G 3 108 ? 71.023 136.569 101.964 1.00 194.01 101 LEU H N 1
ATOM 14389 C CA . LEU G 3 108 ? 72.397 136.154 101.706 1.00 194.01 101 LEU H CA 1
ATOM 14390 C C . LEU G 3 108 ? 73.341 136.637 102.798 1.00 194.01 101 LEU H C 1
ATOM 14391 O O . LEU G 3 108 ? 74.262 135.914 103.193 1.00 194.01 101 LEU H O 1
ATOM 14396 N N . ALA G 3 109 ? 73.128 137.858 103.291 1.00 198.52 102 ALA H N 1
ATOM 14397 C CA . ALA G 3 109 ? 73.904 138.433 104.385 1.00 198.52 102 ALA H CA 1
ATOM 14398 C C . ALA G 3 109 ? 73.661 137.750 105.725 1.00 198.52 102 ALA H C 1
ATOM 14399 O O . ALA G 3 109 ? 74.338 138.091 106.698 1.00 198.52 102 ALA H O 1
ATOM 14401 N N . SER G 3 110 ? 72.671 136.866 105.830 1.00 187.36 103 SER H N 1
ATOM 14402 C CA . SER G 3 110 ? 72.396 136.183 107.084 1.00 187.36 103 SER H CA 1
ATOM 14403 C C . SER G 3 110 ? 72.498 134.670 106.951 1.00 187.36 103 SER H C 1
ATOM 14404 O O . SER G 3 110 ? 72.187 133.952 107.907 1.00 187.36 103 SER H O 1
ATOM 14407 N N . SER G 3 111 ? 72.920 134.168 105.792 1.00 188.67 104 SER H N 1
ATOM 14408 C CA . SER G 3 111 ? 73.072 132.732 105.568 1.00 188.67 104 SER H CA 1
ATOM 14409 C C . SER G 3 111 ? 74.404 132.292 106.158 1.00 188.67 104 SER H C 1
ATOM 14410 O O . SER G 3 111 ? 75.464 132.566 105.592 1.00 188.67 104 SER H O 1
ATOM 14413 N N . GLY G 3 112 ? 74.351 131.625 107.317 1.00 181.28 105 GLY H N 1
ATOM 14414 C CA . GLY G 3 112 ? 75.551 131.062 107.920 1.00 181.28 105 GLY H CA 1
ATOM 14415 C C . GLY G 3 112 ? 76.249 130.035 107.050 1.00 181.28 105 GLY H C 1
ATOM 14416 O O . GLY G 3 112 ? 77.464 129.840 107.161 1.00 181.28 105 GLY H O 1
ATOM 14417 N N . SER G 3 113 ? 75.495 129.371 106.170 1.00 192.53 106 SER H N 1
ATOM 14418 C CA . SER G 3 113 ? 76.098 128.428 105.241 1.00 192.53 106 SER H CA 1
ATOM 14419 C C . SER G 3 113 ? 76.965 129.158 104.235 1.00 192.53 106 SER H C 1
ATOM 14420 O O . SER G 3 113 ? 78.054 128.687 103.890 1.00 192.53 106 SER H O 1
ATOM 14423 N N . LEU G 3 114 ? 76.519 130.340 103.808 1.00 188.10 107 LEU H N 1
ATOM 14424 C CA . LEU G 3 114 ? 77.330 131.167 102.930 1.00 188.10 107 LEU H CA 1
ATOM 14425 C C . LEU G 3 114 ? 78.577 131.654 103.640 1.00 188.10 107 LEU H C 1
ATOM 14426 O O . LEU G 3 114 ? 79.644 131.728 103.025 1.00 188.10 107 LEU H O 1
ATOM 14431 N N . ALA G 3 115 ? 78.474 131.920 104.944 1.00 190.54 108 ALA H N 1
ATOM 14432 C CA . ALA G 3 115 ? 79.658 132.244 105.724 1.00 190.54 108 ALA H CA 1
ATOM 14433 C C . ALA G 3 115 ? 80.631 131.080 105.744 1.00 190.54 108 ALA H C 1
ATOM 14434 O O . ALA G 3 115 ? 81.828 131.281 105.529 1.00 190.54 108 ALA H O 1
ATOM 14436 N N . ARG G 3 116 ? 80.125 129.856 105.958 1.00 193.53 109 ARG H N 1
ATOM 14437 C CA . ARG G 3 116 ? 80.995 128.681 106.017 1.00 193.53 109 ARG H CA 1
ATOM 14438 C C . ARG G 3 116 ? 81.685 128.405 104.687 1.00 193.53 109 ARG H C 1
ATOM 14439 O O . ARG G 3 116 ? 82.880 128.078 104.666 1.00 193.53 109 ARG H O 1
ATOM 14447 N N . ILE G 3 117 ? 80.987 128.647 103.574 1.00 200.30 110 ILE H N 1
ATOM 14448 C CA . ILE G 3 117 ? 81.611 128.480 102.263 1.00 200.30 110 ILE H CA 1
ATOM 14449 C C . ILE G 3 117 ? 82.645 129.570 102.044 1.00 200.30 110 ILE H C 1
ATOM 14450 O O . ILE G 3 117 ? 83.703 129.336 101.446 1.00 200.30 110 ILE H O 1
ATOM 14455 N N . LEU G 3 118 ? 82.369 130.770 102.550 1.00 193.10 111 LEU H N 1
ATOM 14456 C CA . LEU G 3 118 ? 83.357 131.834 102.465 1.00 193.10 111 LEU H CA 1
ATOM 14457 C C . LEU G 3 118 ? 84.596 131.536 103.297 1.00 193.10 111 LEU H C 1
ATOM 14458 O O . LEU G 3 118 ? 85.698 131.859 102.863 1.00 193.10 111 LEU H O 1
ATOM 14463 N N . GLN G 3 119 ? 84.453 130.987 104.511 1.00 195.24 112 GLN H N 1
ATOM 14464 C CA . GLN G 3 119 ? 85.677 130.663 105.249 1.00 195.24 112 GLN H CA 1
ATOM 14465 C C . GLN G 3 119 ? 86.447 129.515 104.609 1.00 195.24 112 GLN H C 1
ATOM 14466 O O . GLN G 3 119 ? 87.683 129.513 104.666 1.00 195.24 112 GLN H O 1
ATOM 14472 N N . HIS G 3 120 ? 85.744 128.548 104.000 1.00 195.47 113 HIS H N 1
ATOM 14473 C CA . HIS G 3 120 ? 86.414 127.529 103.192 1.00 195.47 113 HIS H CA 1
ATOM 14474 C C . HIS G 3 120 ? 87.225 128.147 102.065 1.00 195.47 113 HIS H C 1
ATOM 14475 O O . HIS G 3 120 ? 88.436 127.935 101.958 1.00 195.47 113 HIS H O 1
ATOM 14482 N N . PHE G 3 121 ? 86.559 128.942 101.238 1.00 191.15 114 PHE H N 1
ATOM 14483 C CA . PHE G 3 121 ? 87.179 129.562 100.078 1.00 191.15 114 PHE H CA 1
ATOM 14484 C C . PHE G 3 121 ? 88.247 130.578 100.464 1.00 191.15 114 PHE H C 1
ATOM 14485 O O . PHE G 3 121 ? 89.267 130.701 99.777 1.00 191.15 114 PHE H O 1
ATOM 14493 N N . HIS G 3 122 ? 88.008 131.337 101.533 1.00 194.12 115 HIS H N 1
ATOM 14494 C CA . HIS G 3 122 ? 88.988 132.282 102.048 1.00 194.12 115 HIS H CA 1
ATOM 14495 C C . HIS G 3 122 ? 90.236 131.568 102.524 1.00 194.12 115 HIS H C 1
ATOM 14496 O O . HIS G 3 122 ? 91.360 131.980 102.215 1.00 194.12 115 HIS H O 1
ATOM 14503 N N . SER G 3 123 ? 90.057 130.505 103.302 1.00 196.19 116 SER H N 1
ATOM 14504 C CA . SER G 3 123 ? 91.203 129.792 103.839 1.00 196.19 116 SER H CA 1
ATOM 14505 C C . SER G 3 123 ? 91.928 129.020 102.744 1.00 196.19 116 SER H C 1
ATOM 14506 O O . SER G 3 123 ? 93.151 128.857 102.807 1.00 196.19 116 SER H O 1
ATOM 14509 N N . GLU G 3 124 ? 91.201 128.566 101.726 1.00 188.32 117 GLU H N 1
ATOM 14510 C CA . GLU G 3 124 ? 91.800 127.879 100.593 1.00 188.32 117 GLU H CA 1
ATOM 14511 C C . GLU G 3 124 ? 92.306 128.851 99.541 1.00 188.32 117 GLU H C 1
ATOM 14512 O O . GLU G 3 124 ? 92.983 128.419 98.602 1.00 188.32 117 GLU H O 1
ATOM 14518 N N . SER G 3 125 ? 92.076 130.153 99.748 1.00 192.04 118 SER H N 1
ATOM 14519 C CA . SER G 3 125 ? 92.459 131.238 98.838 1.00 192.04 118 SER H CA 1
ATOM 14520 C C . SER G 3 125 ? 92.014 130.972 97.400 1.00 192.04 118 SER H C 1
ATOM 14521 O O . SER G 3 125 ? 92.767 131.162 96.442 1.00 192.04 118 SER H O 1
ATOM 14524 N N . LYS G 3 126 ? 90.755 130.521 97.255 1.00 202.43 119 LYS H N 1
ATOM 14525 C CA . LYS G 3 126 ? 90.179 130.189 95.963 1.00 202.43 119 LYS H CA 1
ATOM 14526 C C . LYS G 3 126 ? 89.498 131.421 95.371 1.00 202.43 119 LYS H C 1
ATOM 14527 O O . LYS G 3 126 ? 89.066 132.304 96.117 1.00 202.43 119 LYS H O 1
ATOM 14533 N N . PRO G 3 127 ? 89.398 131.519 94.040 1.00 203.65 120 PRO H N 1
ATOM 14534 C CA . PRO G 3 127 ? 88.861 132.743 93.427 1.00 203.65 120 PRO H CA 1
ATOM 14535 C C . PRO G 3 127 ? 87.387 132.966 93.737 1.00 203.65 120 PRO H C 1
ATOM 14536 O O . PRO G 3 127 ? 86.546 132.093 93.514 1.00 203.65 120 PRO H O 1
ATOM 14540 N N . ILE G 3 128 ? 87.093 134.143 94.283 1.00 194.28 121 ILE H N 1
ATOM 14541 C CA . ILE G 3 128 ? 85.741 134.571 94.612 1.00 194.28 121 ILE H CA 1
ATOM 14542 C C . ILE G 3 128 ? 85.478 135.870 93.865 1.00 194.28 121 ILE H C 1
ATOM 14543 O O . ILE G 3 128 ? 86.337 136.755 93.846 1.00 194.28 121 ILE H O 1
ATOM 14548 N N . CYS G 3 129 ? 84.290 135.990 93.264 1.00 214.66 122 CYS H N 1
ATOM 14549 C CA . CYS G 3 129 ? 83.913 137.161 92.477 1.00 214.66 122 CYS H CA 1
ATOM 14550 C C . CYS G 3 129 ? 82.509 137.608 92.859 1.00 214.66 122 CYS H C 1
ATOM 14551 O O . CYS G 3 129 ? 81.547 136.854 92.689 1.00 214.66 122 CYS H O 1
ATOM 14554 N N . ALA G 3 130 ? 82.394 138.827 93.376 1.00 191.05 123 ALA H N 1
ATOM 14555 C CA . ALA G 3 130 ? 81.115 139.421 93.734 1.00 191.05 123 ALA H CA 1
ATOM 14556 C C . ALA G 3 130 ? 80.932 140.745 93.013 1.00 191.05 123 ALA H C 1
ATOM 14557 O O . ALA G 3 130 ? 81.846 141.573 92.993 1.00 191.05 123 ALA H O 1
ATOM 14559 N N . VAL G 3 131 ? 79.749 140.951 92.442 1.00 184.37 124 VAL H N 1
ATOM 14560 C CA . VAL G 3 131 ? 79.448 142.116 91.623 1.00 184.37 124 VAL H CA 1
ATOM 14561 C C . VAL G 3 131 ? 78.424 142.975 92.353 1.00 184.37 124 VAL H C 1
ATOM 14562 O O . VAL G 3 131 ? 77.436 142.456 92.886 1.00 184.37 124 VAL H O 1
ATOM 14566 N N . GLY G 3 132 ? 78.660 144.288 92.355 1.00 167.51 125 GLY H N 1
ATOM 14567 C CA . GLY G 3 132 ? 77.744 145.315 92.818 1.00 167.51 125 GLY H CA 1
ATOM 14568 C C . GLY G 3 132 ? 77.030 145.162 94.139 1.00 167.51 125 GLY H C 1
ATOM 14569 O O . GLY G 3 132 ? 77.654 145.054 95.199 1.00 167.51 125 GLY H O 1
ATOM 14570 N N . HIS G 3 133 ? 75.700 145.121 94.056 1.00 177.61 126 HIS H N 1
ATOM 14571 C CA . HIS G 3 133 ? 74.864 144.940 95.233 1.00 177.61 126 HIS H CA 1
ATOM 14572 C C . HIS G 3 133 ? 75.086 143.575 95.858 1.00 177.61 126 HIS H C 1
ATOM 14573 O O . HIS G 3 133 ? 74.986 143.427 97.083 1.00 177.61 126 HIS H O 1
ATOM 14580 N N . GLY G 3 134 ? 75.411 142.586 95.021 1.00 176.01 127 GLY H N 1
ATOM 14581 C CA . GLY G 3 134 ? 75.858 141.286 95.489 1.00 176.01 127 GLY H CA 1
ATOM 14582 C C . GLY G 3 134 ? 77.036 141.327 96.438 1.00 176.01 127 GLY H C 1
ATOM 14583 O O . GLY G 3 134 ? 77.211 140.409 97.246 1.00 176.01 127 GLY H O 1
ATOM 14584 N N . VAL G 3 135 ? 77.879 142.365 96.331 1.00 162.03 128 VAL H N 1
ATOM 14585 C CA . VAL G 3 135 ? 79.014 142.536 97.235 1.00 162.03 128 VAL H CA 1
ATOM 14586 C C . VAL G 3 135 ? 78.544 142.681 98.682 1.00 162.03 128 VAL H C 1
ATOM 14587 O O . VAL G 3 135 ? 79.168 142.129 99.604 1.00 162.03 128 VAL H O 1
ATOM 14591 N N . ALA G 3 136 ? 77.351 143.262 98.887 1.00 157.79 129 ALA H N 1
ATOM 14592 C CA . ALA G 3 136 ? 76.777 143.374 100.227 1.00 157.79 129 ALA H CA 1
ATOM 14593 C C . ALA G 3 136 ? 76.412 142.012 100.809 1.00 157.79 129 ALA H C 1
ATOM 14594 O O . ALA G 3 136 ? 76.360 141.864 102.039 1.00 157.79 129 ALA H O 1
ATOM 14596 N N . ALA G 3 137 ? 76.250 141.002 99.943 1.00 169.31 130 ALA H N 1
ATOM 14597 C CA . ALA G 3 137 ? 75.965 139.636 100.359 1.00 169.31 130 ALA H CA 1
ATOM 14598 C C . ALA G 3 137 ? 77.095 139.057 101.192 1.00 169.31 130 ALA H C 1
ATOM 14599 O O . ALA G 3 137 ? 76.869 138.109 101.950 1.00 169.31 130 ALA H O 1
ATOM 14601 N N . LEU G 3 138 ? 78.311 139.604 101.066 1.00 176.30 131 LEU H N 1
ATOM 14602 C CA . LEU G 3 138 ? 79.454 139.139 101.844 1.00 176.30 131 LEU H CA 1
ATOM 14603 C C . LEU G 3 138 ? 79.382 139.562 103.306 1.00 176.30 131 LEU H C 1
ATOM 14604 O O . LEU G 3 138 ? 80.319 139.250 104.051 1.00 176.30 131 LEU H O 1
ATOM 14609 N N . CYS G 3 139 ? 78.323 140.288 103.704 1.00 200.60 132 CYS H N 1
ATOM 14610 C CA . CYS G 3 139 ? 78.132 140.715 105.090 1.00 200.60 132 CYS H CA 1
ATOM 14611 C C . CYS G 3 139 ? 78.110 139.552 106.080 1.00 200.60 132 CYS H C 1
ATOM 14612 O O . CYS G 3 139 ? 78.564 139.708 107.220 1.00 200.60 132 CYS H O 1
ATOM 14615 N N . CYS G 3 140 ? 77.589 138.390 105.672 1.00 218.24 133 CYS H N 1
ATOM 14616 C CA . CYS G 3 140 ? 77.531 137.216 106.543 1.00 218.24 133 CYS H CA 1
ATOM 14617 C C . CYS G 3 140 ? 78.891 136.652 106.930 1.00 218.24 133 CYS H C 1
ATOM 14618 O O . CYS G 3 140 ? 78.975 135.910 107.913 1.00 218.24 133 CYS H O 1
ATOM 14621 N N . ALA G 3 141 ? 79.952 136.981 106.204 1.00 206.91 134 ALA H N 1
ATOM 14622 C CA . ALA G 3 141 ? 81.179 136.197 106.326 1.00 206.91 134 ALA H CA 1
ATOM 14623 C C . ALA G 3 141 ? 82.174 136.746 107.339 1.00 206.91 134 ALA H C 1
ATOM 14624 O O . ALA G 3 141 ? 83.360 136.756 107.058 1.00 206.91 134 ALA H O 1
ATOM 14626 N N . THR G 3 142 ? 81.753 137.087 108.552 1.00 205.41 135 THR H N 1
ATOM 14627 C CA . THR G 3 142 ? 82.739 137.424 109.571 1.00 205.41 135 THR H CA 1
ATOM 14628 C C . THR G 3 142 ? 83.489 136.173 110.033 1.00 205.41 135 THR H C 1
ATOM 14629 O O . THR G 3 142 ? 83.050 135.037 109.836 1.00 205.41 135 THR H O 1
ATOM 14633 N N . ASN G 3 143 ? 84.640 136.397 110.660 1.00 198.58 136 ASN H N 1
ATOM 14634 C CA . ASN G 3 143 ? 85.392 135.316 111.278 1.00 198.58 136 ASN H CA 1
ATOM 14635 C C . ASN G 3 143 ? 84.730 134.879 112.576 1.00 198.58 136 ASN H C 1
ATOM 14636 O O . ASN G 3 143 ? 83.580 135.206 112.881 1.00 198.58 136 ASN H O 1
ATOM 14641 N N . GLU G 3 144 ? 85.475 134.104 113.356 1.00 228.21 137 GLU H N 1
ATOM 14642 C CA . GLU G 3 144 ? 85.022 133.743 114.688 1.00 228.21 137 GLU H CA 1
ATOM 14643 C C . GLU G 3 144 ? 84.993 134.968 115.592 1.00 228.21 137 GLU H C 1
ATOM 14644 O O . GLU G 3 144 ? 84.049 135.148 116.368 1.00 228.21 137 GLU H O 1
ATOM 14650 N N . ASP G 3 145 ? 86.004 135.830 115.490 1.00 200.50 138 ASP H N 1
ATOM 14651 C CA . ASP G 3 145 ? 85.893 137.176 116.027 1.00 200.50 138 ASP H CA 1
ATOM 14652 C C . ASP G 3 145 ? 85.169 138.084 115.034 1.00 200.50 138 ASP H C 1
ATOM 14653 O O . ASP G 3 145 ? 84.909 137.709 113.887 1.00 200.50 138 ASP H O 1
ATOM 14658 N N . ARG G 3 146 ? 84.832 139.292 115.510 1.00 168.06 139 ARG H N 1
ATOM 14659 C CA . ARG G 3 146 ? 84.069 140.270 114.728 1.00 168.06 139 ARG H CA 1
ATOM 14660 C C . ARG G 3 146 ? 84.742 140.662 113.415 1.00 168.06 139 ARG H C 1
ATOM 14661 O O . ARG G 3 146 ? 84.054 141.131 112.500 1.00 168.06 139 ARG H O 1
ATOM 14669 N N . SER G 3 147 ? 86.073 140.567 113.345 1.00 176.75 140 SER H N 1
ATOM 14670 C CA . SER G 3 147 ? 86.830 140.775 112.113 1.00 176.75 140 SER H CA 1
ATOM 14671 C C . SER G 3 147 ? 86.272 139.965 110.949 1.00 176.75 140 SER H C 1
ATOM 14672 O O . SER G 3 147 ? 85.969 138.781 111.088 1.00 176.75 140 SER H O 1
ATOM 14675 N N . TRP G 3 148 ? 86.067 140.639 109.824 1.00 182.98 141 TRP H N 1
ATOM 14676 C CA . TRP G 3 148 ? 85.622 139.993 108.598 1.00 182.98 141 TRP H CA 1
ATOM 14677 C C . TRP G 3 148 ? 86.759 139.224 107.938 1.00 182.98 141 TRP H C 1
ATOM 14678 O O . TRP G 3 148 ? 87.933 139.542 108.121 1.00 182.98 141 TRP H O 1
ATOM 14689 N N . VAL G 3 149 ? 86.396 138.183 107.182 1.00 187.16 142 VAL H N 1
ATOM 14690 C CA . VAL G 3 149 ? 87.404 137.365 106.518 1.00 187.16 142 VAL H CA 1
ATOM 14691 C C . VAL G 3 149 ? 88.146 138.146 105.446 1.00 187.16 142 VAL H C 1
ATOM 14692 O O . VAL G 3 149 ? 89.314 137.864 105.167 1.00 187.16 142 VAL H O 1
ATOM 14696 N N . PHE G 3 150 ? 87.531 139.154 104.862 1.00 178.17 143 PHE H N 1
ATOM 14697 C CA . PHE G 3 150 ? 88.234 139.958 103.882 1.00 178.17 143 PHE H CA 1
ATOM 14698 C C . PHE G 3 150 ? 88.543 141.331 104.444 1.00 178.17 143 PHE H C 1
ATOM 14699 O O . PHE G 3 150 ? 88.375 142.340 103.760 1.00 178.17 143 PHE H O 1
ATOM 14707 N N . ASP G 3 151 ? 88.925 141.372 105.723 1.00 164.22 144 ASP H N 1
ATOM 14708 C CA . ASP G 3 151 ? 89.480 142.587 106.309 1.00 164.22 144 ASP H CA 1
ATOM 14709 C C . ASP G 3 151 ? 90.664 143.102 105.497 1.00 164.22 144 ASP H C 1
ATOM 14710 O O . ASP G 3 151 ? 90.605 144.188 104.913 1.00 164.22 144 ASP H O 1
ATOM 14715 N N . SER G 3 152 ? 91.714 142.294 105.377 1.00 151.72 145 SER H N 1
ATOM 14716 C CA . SER G 3 152 ? 92.963 142.765 104.809 1.00 151.72 145 SER H CA 1
ATOM 14717 C C . SER G 3 152 ? 92.896 142.976 103.307 1.00 151.72 145 SER H C 1
ATOM 14718 O O . SER G 3 152 ? 93.767 143.650 102.754 1.00 151.72 145 SER H O 1
ATOM 14721 N N . TYR G 3 153 ? 91.872 142.466 102.650 1.00 177.24 146 TYR H N 1
ATOM 14722 C CA . TYR G 3 153 ? 91.763 142.571 101.210 1.00 177.24 146 TYR H CA 1
ATOM 14723 C C . TYR G 3 153 ? 91.259 143.948 100.803 1.00 177.24 146 TYR H C 1
ATOM 14724 O O . TYR G 3 153 ? 90.472 144.578 101.512 1.00 177.24 146 TYR H O 1
ATOM 14733 N N . SER G 3 154 ? 91.725 144.415 99.649 1.00 205.47 147 SER H N 1
ATOM 14734 C CA . SER G 3 154 ? 91.290 145.681 99.076 1.00 205.47 147 SER H CA 1
ATOM 14735 C C . SER G 3 154 ? 90.237 145.404 98.014 1.00 205.47 147 SER H C 1
ATOM 14736 O O . SER G 3 154 ? 90.433 144.542 97.156 1.00 205.47 147 SER H O 1
ATOM 14739 N N . LEU G 3 155 ? 89.133 146.139 98.063 1.00 197.60 148 LEU H N 1
ATOM 14740 C CA . LEU G 3 155 ? 87.984 145.805 97.239 1.00 197.60 148 LEU H CA 1
ATOM 14741 C C . LEU G 3 155 ? 87.148 147.060 97.003 1.00 197.60 148 LEU H C 1
ATOM 14742 O O . LEU G 3 155 ? 87.455 148.137 97.520 1.00 197.60 148 LEU H O 1
ATOM 14747 N N . THR G 3 156 ? 86.093 146.918 96.198 1.00 186.32 149 THR H N 1
ATOM 14748 C CA . THR G 3 156 ? 85.055 147.933 96.073 1.00 186.32 149 THR H CA 1
ATOM 14749 C C . THR G 3 156 ? 83.714 147.391 96.554 1.00 186.32 149 THR H C 1
ATOM 14750 O O . THR G 3 156 ? 83.500 146.183 96.659 1.00 186.32 149 THR H O 1
ATOM 14754 N N . GLY G 3 157 ? 82.799 148.315 96.804 1.00 178.93 150 GLY H N 1
ATOM 14755 C CA . GLY G 3 157 ? 81.477 148.013 97.297 1.00 178.93 150 GLY H CA 1
ATOM 14756 C C . GLY G 3 157 ? 80.512 148.808 96.451 1.00 178.93 150 GLY H C 1
ATOM 14757 O O . GLY G 3 157 ? 80.951 149.486 95.518 1.00 178.93 150 GLY H O 1
ATOM 14758 N N . PRO G 3 158 ? 79.194 148.674 96.682 1.00 172.26 151 PRO H N 1
ATOM 14759 C CA . PRO G 3 158 ? 78.228 149.336 95.783 1.00 172.26 151 PRO H CA 1
ATOM 14760 C C . PRO G 3 158 ? 78.367 150.846 95.737 1.00 172.26 151 PRO H C 1
ATOM 14761 O O . PRO G 3 158 ? 78.366 151.397 94.626 1.00 172.26 151 PRO H O 1
ATOM 14765 N N . SER G 3 159 ? 78.313 151.507 96.907 1.00 173.24 152 SER H N 1
ATOM 14766 C CA . SER G 3 159 ? 78.846 152.803 97.361 1.00 173.24 152 SER H CA 1
ATOM 14767 C C . SER G 3 159 ? 77.733 153.542 98.080 1.00 173.24 152 SER H C 1
ATOM 14768 O O . SER G 3 159 ? 76.566 153.161 97.967 1.00 173.24 152 SER H O 1
ATOM 14771 N N . VAL G 3 160 ? 78.064 154.621 98.784 1.00 159.67 153 VAL H N 1
ATOM 14772 C CA . VAL G 3 160 ? 77.007 155.515 99.229 1.00 159.67 153 VAL H CA 1
ATOM 14773 C C . VAL G 3 160 ? 76.449 156.289 98.042 1.00 159.67 153 VAL H C 1
ATOM 14774 O O . VAL G 3 160 ? 75.255 156.608 98.012 1.00 159.67 153 VAL H O 1
ATOM 14778 N N . CYS G 3 161 ? 77.309 156.624 97.070 1.00 164.48 154 CYS H N 1
ATOM 14779 C CA . CYS G 3 161 ? 76.919 157.413 95.905 1.00 164.48 154 CYS H CA 1
ATOM 14780 C C . CYS G 3 161 ? 75.856 156.701 95.083 1.00 164.48 154 CYS H C 1
ATOM 14781 O O . CYS G 3 161 ? 74.917 157.333 94.586 1.00 164.48 154 CYS H O 1
ATOM 14784 N N . GLU G 3 162 ? 76.010 155.388 94.898 1.00 162.08 155 GLU H N 1
ATOM 14785 C CA . GLU G 3 162 ? 74.978 154.614 94.220 1.00 162.08 155 GLU H CA 1
ATOM 14786 C C . GLU G 3 162 ? 73.697 154.559 95.039 1.00 162.08 155 GLU H C 1
ATOM 14787 O O . GLU G 3 162 ? 72.599 154.682 94.483 1.00 162.08 155 GLU H O 1
ATOM 14793 N N . LEU G 3 163 ? 73.821 154.375 96.358 1.00 158.85 156 LEU H N 1
ATOM 14794 C CA . LEU G 3 163 ? 72.641 154.233 97.206 1.00 158.85 156 LEU H CA 1
ATOM 14795 C C . LEU G 3 163 ? 71.805 155.499 97.292 1.00 158.85 156 LEU H C 1
ATOM 14796 O O . LEU G 3 163 ? 70.578 155.408 97.307 1.00 158.85 156 LEU H O 1
ATOM 14801 N N . VAL G 3 164 ? 72.429 156.674 97.405 1.00 159.20 157 VAL H N 1
ATOM 14802 C CA . VAL G 3 164 ? 71.645 157.898 97.590 1.00 159.20 157 VAL H CA 1
ATOM 14803 C C . VAL G 3 164 ? 70.779 158.235 96.369 1.00 159.20 157 VAL H C 1
ATOM 14804 O O . VAL G 3 164 ? 69.741 158.894 96.504 1.00 159.20 157 VAL H O 1
ATOM 14808 N N . ARG G 3 165 ? 71.174 157.794 95.177 1.00 164.63 158 ARG H N 1
ATOM 14809 C CA . ARG G 3 165 ? 70.392 158.011 93.963 1.00 164.63 158 ARG H CA 1
ATOM 14810 C C . ARG G 3 165 ? 69.317 156.935 93.825 1.00 164.63 158 ARG H C 1
ATOM 14811 O O . ARG G 3 165 ? 69.637 155.741 93.800 1.00 164.63 158 ARG H O 1
ATOM 14819 N N . ALA G 3 166 ? 68.036 157.370 93.748 1.00 181.26 159 ALA H N 1
ATOM 14820 C CA . ALA G 3 166 ? 66.807 156.563 93.806 1.00 181.26 159 ALA H CA 1
ATOM 14821 C C . ALA G 3 166 ? 66.797 155.726 95.082 1.00 181.26 159 ALA H C 1
ATOM 14822 O O . ALA G 3 166 ? 66.622 154.503 95.023 1.00 181.26 159 ALA H O 1
ATOM 14824 N N . PRO G 3 167 ? 66.959 156.354 96.253 1.00 191.67 160 PRO H N 1
ATOM 14825 C CA . PRO G 3 167 ? 67.406 155.614 97.442 1.00 191.67 160 PRO H CA 1
ATOM 14826 C C . PRO G 3 167 ? 66.514 154.604 98.162 1.00 191.67 160 PRO H C 1
ATOM 14827 O O . PRO G 3 167 ? 66.937 153.455 98.329 1.00 191.67 160 PRO H O 1
ATOM 14831 N N . GLY G 3 168 ? 65.294 154.973 98.538 1.00 195.30 161 GLY H N 1
ATOM 14832 C CA . GLY G 3 168 ? 64.530 154.168 99.487 1.00 195.30 161 GLY H CA 1
ATOM 14833 C C . GLY G 3 168 ? 65.238 153.892 100.800 1.00 195.30 161 GLY H C 1
ATOM 14834 O O . GLY G 3 168 ? 65.232 152.743 101.261 1.00 195.30 161 GLY H O 1
ATOM 14835 N N . PHE G 3 169 ? 65.873 154.910 101.403 1.00 188.42 162 PHE H N 1
ATOM 14836 C CA . PHE G 3 169 ? 66.614 154.706 102.652 1.00 188.42 162 PHE H CA 1
ATOM 14837 C C . PHE G 3 169 ? 65.776 154.245 103.831 1.00 188.42 162 PHE H C 1
ATOM 14838 O O . PHE G 3 169 ? 64.619 154.633 104.013 1.00 188.42 162 PHE H O 1
ATOM 14846 N N . ALA G 3 170 ? 66.399 153.358 104.589 1.00 181.03 163 ALA H N 1
ATOM 14847 C CA . ALA G 3 170 ? 65.935 152.714 105.800 1.00 181.03 163 ALA H CA 1
ATOM 14848 C C . ALA G 3 170 ? 67.196 152.191 106.477 1.00 181.03 163 ALA H C 1
ATOM 14849 O O . ALA G 3 170 ? 68.312 152.543 106.080 1.00 181.03 163 ALA H O 1
ATOM 14851 N N . ARG G 3 171 ? 67.020 151.415 107.545 1.00 202.59 164 ARG H N 1
ATOM 14852 C CA . ARG G 3 171 ? 68.145 150.730 108.177 1.00 202.59 164 ARG H CA 1
ATOM 14853 C C . ARG G 3 171 ? 68.826 149.784 107.190 1.00 202.59 164 ARG H C 1
ATOM 14854 O O . ARG G 3 171 ? 70.056 149.632 107.201 1.00 202.59 164 ARG H O 1
ATOM 14862 N N . LEU G 3 172 ? 68.030 149.118 106.351 1.00 202.94 165 LEU H N 1
ATOM 14863 C CA . LEU G 3 172 ? 68.573 148.173 105.378 1.00 202.94 165 LEU H CA 1
ATOM 14864 C C . LEU G 3 172 ? 69.478 148.798 104.307 1.00 202.94 165 LEU H C 1
ATOM 14865 O O . LEU G 3 172 ? 70.472 148.144 103.951 1.00 202.94 165 LEU H O 1
ATOM 14870 N N . PRO G 3 173 ? 69.185 149.957 103.689 1.00 195.25 166 PRO H N 1
ATOM 14871 C CA . PRO G 3 173 ? 70.229 150.585 102.862 1.00 195.25 166 PRO H CA 1
ATOM 14872 C C . PRO G 3 173 ? 71.452 150.996 103.660 1.00 195.25 166 PRO H C 1
ATOM 14873 O O . PRO G 3 173 ? 72.553 151.065 103.100 1.00 195.25 166 PRO H O 1
ATOM 14877 N N . LEU G 3 174 ? 71.266 151.369 104.926 1.00 206.08 167 LEU H N 1
ATOM 14878 C CA . LEU G 3 174 ? 72.371 151.820 105.767 1.00 206.08 167 LEU H CA 1
ATOM 14879 C C . LEU G 3 174 ? 73.413 150.722 105.971 1.00 206.08 167 LEU H C 1
ATOM 14880 O O . LEU G 3 174 ? 74.609 150.931 105.727 1.00 206.08 167 LEU H O 1
ATOM 14885 N N . VAL G 3 175 ? 72.961 149.538 106.392 1.00 209.11 168 VAL H N 1
ATOM 14886 C CA . VAL G 3 175 ? 73.865 148.422 106.691 1.00 209.11 168 VAL H CA 1
ATOM 14887 C C . VAL G 3 175 ? 74.703 147.970 105.492 1.00 209.11 168 VAL H C 1
ATOM 14888 O O . VAL G 3 175 ? 75.857 147.563 105.673 1.00 209.11 168 VAL H O 1
ATOM 14892 N N . VAL G 3 176 ? 74.117 147.904 104.289 1.00 202.94 169 VAL H N 1
ATOM 14893 C CA . VAL G 3 176 ? 74.812 147.254 103.171 1.00 202.94 169 VAL H CA 1
ATOM 14894 C C . VAL G 3 176 ? 76.075 148.029 102.768 1.00 202.94 169 VAL H C 1
ATOM 14895 O O . VAL G 3 176 ? 77.128 147.428 102.519 1.00 202.94 169 VAL H O 1
ATOM 14899 N N . GLU G 3 177 ? 75.997 149.358 102.690 1.00 188.33 170 GLU H N 1
ATOM 14900 C CA . GLU G 3 177 ? 77.207 150.168 102.572 1.00 188.33 170 GLU H CA 1
ATOM 14901 C C . GLU G 3 177 ? 78.018 150.155 103.870 1.00 188.33 170 GLU H C 1
ATOM 14902 O O . GLU G 3 177 ? 79.251 150.314 103.839 1.00 188.33 170 GLU H O 1
ATOM 14908 N N . ASP G 3 178 ? 77.332 150.025 105.021 1.00 186.11 171 ASP H N 1
ATOM 14909 C CA . ASP G 3 178 ? 77.997 150.099 106.318 1.00 186.11 171 ASP H CA 1
ATOM 14910 C C . ASP G 3 178 ? 79.017 148.973 106.459 1.00 186.11 171 ASP H C 1
ATOM 14911 O O . ASP G 3 178 ? 80.037 149.140 107.121 1.00 186.11 171 ASP H O 1
ATOM 14916 N N . PHE G 3 179 ? 78.725 147.805 105.891 1.00 181.56 172 PHE H N 1
ATOM 14917 C CA . PHE G 3 179 ? 79.590 146.646 106.098 1.00 181.56 172 PHE H CA 1
ATOM 14918 C C . PHE G 3 179 ? 81.002 146.877 105.553 1.00 181.56 172 PHE H C 1
ATOM 14919 O O . PHE G 3 179 ? 81.990 146.620 106.251 1.00 181.56 172 PHE H O 1
ATOM 14927 N N . VAL G 3 180 ? 81.119 147.383 104.320 1.00 147.54 173 VAL H N 1
ATOM 14928 C CA . VAL G 3 180 ? 82.437 147.770 103.816 1.00 147.54 173 VAL H CA 1
ATOM 14929 C C . VAL G 3 180 ? 82.955 148.966 104.598 1.00 147.54 173 VAL H C 1
ATOM 14930 O O . VAL G 3 180 ? 84.160 149.083 104.857 1.00 147.54 173 VAL H O 1
ATOM 14934 N N . LYS G 3 181 ? 82.043 149.846 105.003 1.00 145.83 174 LYS H N 1
ATOM 14935 C CA . LYS G 3 181 ? 82.378 151.074 105.709 1.00 145.83 174 LYS H CA 1
ATOM 14936 C C . LYS G 3 181 ? 83.049 150.823 107.064 1.00 145.83 174 LYS H C 1
ATOM 14937 O O . LYS G 3 181 ? 83.942 151.581 107.455 1.00 145.83 174 LYS H O 1
ATOM 14943 N N . ASP G 3 182 ? 82.638 149.777 107.793 1.00 147.24 175 ASP H N 1
ATOM 14944 C CA . ASP G 3 182 ? 83.196 149.520 109.125 1.00 147.24 175 ASP H CA 1
ATOM 14945 C C . ASP G 3 182 ? 84.673 149.162 109.099 1.00 147.24 175 ASP H C 1
ATOM 14946 O O . ASP G 3 182 ? 85.443 149.627 109.947 1.00 147.24 175 ASP H O 1
ATOM 14951 N N . SER G 3 183 ? 85.096 148.336 108.161 1.00 131.71 176 SER H N 1
ATOM 14952 C CA . SER G 3 183 ? 86.487 147.922 108.147 1.00 131.71 176 SER H CA 1
ATOM 14953 C C . SER G 3 183 ? 87.262 148.931 107.329 1.00 131.71 176 SER H C 1
ATOM 14954 O O . SER G 3 183 ? 86.997 149.106 106.139 1.00 131.71 176 SER H O 1
ATOM 14957 N N . GLY G 3 184 ? 88.151 149.659 107.999 1.00 145.81 177 GLY H N 1
ATOM 14958 C CA . GLY G 3 184 ? 89.037 150.571 107.304 1.00 145.81 177 GLY H CA 1
ATOM 14959 C C . GLY G 3 184 ? 90.005 149.856 106.393 1.00 145.81 177 GLY H C 1
ATOM 14960 O O . GLY G 3 184 ? 90.429 150.412 105.376 1.00 145.81 177 GLY H O 1
ATOM 14961 N N . ALA G 3 185 ? 90.438 148.655 106.792 1.00 157.15 178 ALA H N 1
ATOM 14962 C CA . ALA G 3 185 ? 91.264 147.826 105.922 1.00 157.15 178 ALA H CA 1
ATOM 14963 C C . ALA G 3 185 ? 90.507 147.450 104.652 1.00 157.15 178 ALA H C 1
ATOM 14964 O O . ALA G 3 185 ? 91.095 147.356 103.570 1.00 157.15 178 ALA H O 1
ATOM 14966 N N . CYS G 3 186 ? 89.204 147.225 104.769 1.00 170.19 179 CYS H N 1
ATOM 14967 C CA . CYS G 3 186 ? 88.341 147.155 103.599 1.00 170.19 179 CYS H CA 1
ATOM 14968 C C . CYS G 3 186 ? 88.204 148.536 102.955 1.00 170.19 179 CYS H C 1
ATOM 14969 O O . CYS G 3 186 ? 88.324 149.566 103.619 1.00 170.19 179 CYS H O 1
ATOM 14972 N N . PHE G 3 187 ? 87.961 148.560 101.648 1.00 174.34 180 PHE H N 1
ATOM 14973 C CA . PHE G 3 187 ? 87.904 149.824 100.931 1.00 174.34 180 PHE H CA 1
ATOM 14974 C C . PHE G 3 187 ? 86.609 149.935 100.144 1.00 174.34 180 PHE H C 1
ATOM 14975 O O . PHE G 3 187 ? 85.962 148.936 99.826 1.00 174.34 180 PHE H O 1
ATOM 14983 N N . SER G 3 188 ? 86.227 151.176 99.855 1.00 162.50 181 SER H N 1
ATOM 14984 C CA . SER G 3 188 ? 85.037 151.476 99.072 1.00 162.50 181 SER H CA 1
ATOM 14985 C C . SER G 3 188 ? 85.381 152.549 98.053 1.00 162.50 181 SER H C 1
ATOM 14986 O O . SER G 3 188 ? 85.926 153.591 98.423 1.00 162.50 181 SER H O 1
ATOM 14989 N N . ALA G 3 189 ? 85.026 152.323 96.789 1.00 165.99 182 ALA H N 1
ATOM 14990 C CA . ALA G 3 189 ? 85.228 153.297 95.720 1.00 165.99 182 ALA H CA 1
ATOM 14991 C C . ALA G 3 189 ? 83.871 153.706 95.167 1.00 165.99 182 ALA H C 1
ATOM 14992 O O . ALA G 3 189 ? 83.057 152.843 94.821 1.00 165.99 182 ALA H O 1
ATOM 14994 N N . SER G 3 190 ? 83.628 155.014 95.077 1.00 171.83 183 SER H N 1
ATOM 14995 C CA . SER G 3 190 ? 82.323 155.529 94.677 1.00 171.83 183 SER H CA 1
ATOM 14996 C C . SER G 3 190 ? 82.372 156.187 93.305 1.00 171.83 183 SER H C 1
ATOM 14997 O O . SER G 3 190 ? 83.078 157.181 93.105 1.00 171.83 183 SER H O 1
ATOM 15000 N N . GLU G 3 191 ? 81.608 155.620 92.373 1.00 168.69 184 GLU H N 1
ATOM 15001 C CA . GLU G 3 191 ? 81.336 156.119 91.035 1.00 168.69 184 GLU H CA 1
ATOM 15002 C C . GLU G 3 191 ? 79.828 155.978 90.876 1.00 168.69 184 GLU H C 1
ATOM 15003 O O . GLU G 3 191 ? 79.270 154.932 91.250 1.00 168.69 184 GLU H O 1
ATOM 15009 N N . PRO G 3 192 ? 79.133 157.002 90.373 1.00 169.03 185 PRO H N 1
ATOM 15010 C CA . PRO G 3 192 ? 77.655 156.943 90.337 1.00 169.03 185 PRO H CA 1
ATOM 15011 C C . PRO G 3 192 ? 77.055 155.858 89.452 1.00 169.03 185 PRO H C 1
ATOM 15012 O O . PRO G 3 192 ? 76.164 155.124 89.898 1.00 169.03 185 PRO H O 1
ATOM 15016 N N . ASP G 3 193 ? 77.519 155.727 88.216 1.00 189.96 186 ASP H N 1
ATOM 15017 C CA . ASP G 3 193 ? 77.000 154.741 87.273 1.00 189.96 186 ASP H CA 1
ATOM 15018 C C . ASP G 3 193 ? 78.127 154.269 86.357 1.00 189.96 186 ASP H C 1
ATOM 15019 O O . ASP G 3 193 ? 78.076 154.386 85.136 1.00 189.96 186 ASP H O 1
ATOM 15024 N N . ALA G 3 194 ? 79.170 153.693 86.928 1.00 181.99 187 ALA H N 1
ATOM 15025 C CA . ALA G 3 194 ? 80.346 153.382 86.139 1.00 181.99 187 ALA H CA 1
ATOM 15026 C C . ALA G 3 194 ? 80.857 151.974 86.373 1.00 181.99 187 ALA H C 1
ATOM 15027 O O . ALA G 3 194 ? 80.836 151.473 87.500 1.00 181.99 187 ALA H O 1
ATOM 15029 N N . VAL G 3 195 ? 81.273 151.345 85.270 1.00 185.20 188 VAL H N 1
ATOM 15030 C CA . VAL G 3 195 ? 81.952 150.055 85.291 1.00 185.20 188 VAL H CA 1
ATOM 15031 C C . VAL G 3 195 ? 83.178 150.161 86.186 1.00 185.20 188 VAL H C 1
ATOM 15032 O O . VAL G 3 195 ? 84.068 150.986 85.949 1.00 185.20 188 VAL H O 1
ATOM 15036 N N . HIS G 3 196 ? 83.218 149.347 87.236 1.00 187.73 189 HIS H N 1
ATOM 15037 C CA . HIS G 3 196 ? 84.349 149.367 88.153 1.00 187.73 189 HIS H CA 1
ATOM 15038 C C . HIS G 3 196 ? 84.620 147.959 88.657 1.00 187.73 189 HIS H C 1
ATOM 15039 O O . HIS G 3 196 ? 83.785 147.373 89.347 1.00 187.73 189 HIS H O 1
ATOM 15046 N N . VAL G 3 197 ? 85.827 147.466 88.398 1.00 179.52 190 VAL H N 1
ATOM 15047 C CA . VAL G 3 197 ? 86.227 146.102 88.723 1.00 179.52 190 VAL H CA 1
ATOM 15048 C C . VAL G 3 197 ? 87.520 146.152 89.516 1.00 179.52 190 VAL H C 1
ATOM 15049 O O . VAL G 3 197 ? 88.457 146.860 89.132 1.00 179.52 190 VAL H O 1
ATOM 15053 N N . VAL G 3 198 ? 87.576 145.390 90.609 1.00 186.04 191 VAL H N 1
ATOM 15054 C CA . VAL G 3 198 ? 88.752 145.283 91.462 1.00 186.04 191 VAL H CA 1
ATOM 15055 C C . VAL G 3 198 ? 89.092 143.808 91.592 1.00 186.04 191 VAL H C 1
ATOM 15056 O O . VAL G 3 198 ? 88.249 143.014 92.017 1.00 186.04 191 VAL H O 1
ATOM 15060 N N . LEU G 3 199 ? 90.323 143.444 91.251 1.00 185.24 192 LEU H N 1
ATOM 15061 C CA . LEU G 3 199 ? 90.794 142.073 91.404 1.00 185.24 192 LEU H CA 1
ATOM 15062 C C . LEU G 3 199 ? 92.019 142.159 92.296 1.00 185.24 192 LEU H C 1
ATOM 15063 O O . LEU G 3 199 ? 93.070 142.644 91.872 1.00 185.24 192 LEU H O 1
ATOM 15068 N N . ASP G 3 200 ? 91.855 141.750 93.548 1.00 183.41 193 ASP H N 1
ATOM 15069 C CA . ASP G 3 200 ? 92.925 141.709 94.536 1.00 183.41 193 ASP H CA 1
ATOM 15070 C C . ASP G 3 200 ? 93.010 140.307 95.119 1.00 183.41 193 ASP H C 1
ATOM 15071 O O . ASP G 3 200 ? 92.149 139.952 95.936 1.00 183.41 193 ASP H O 1
ATOM 15076 N N . ARG G 3 201 ? 93.982 139.525 94.610 1.00 176.77 194 ARG H N 1
ATOM 15077 C CA . ARG G 3 201 ? 94.401 138.201 95.080 1.00 176.77 194 ARG H CA 1
ATOM 15078 C C . ARG G 3 201 ? 93.196 137.325 95.380 1.00 176.77 194 ARG H C 1
ATOM 15079 O O . ARG G 3 201 ? 92.807 137.211 96.542 1.00 176.77 194 ARG H O 1
ATOM 15087 N N A HIS G 3 202 ? 92.543 136.803 94.342 0.42 184.23 195 HIS H N 1
ATOM 15088 N N B HIS G 3 202 ? 92.536 136.828 94.331 0.58 184.23 195 HIS H N 1
ATOM 15089 C CA A HIS G 3 202 ? 91.424 135.859 94.370 0.42 184.23 195 HIS H CA 1
ATOM 15090 C CA B HIS G 3 202 ? 91.417 135.886 94.350 0.58 184.23 195 HIS H CA 1
ATOM 15091 C C A HIS G 3 202 ? 90.140 136.513 94.868 0.42 184.23 195 HIS H C 1
ATOM 15092 C C B HIS G 3 202 ? 90.134 136.525 94.842 0.58 184.23 195 HIS H C 1
ATOM 15093 O O A HIS G 3 202 ? 89.111 135.832 94.946 0.42 184.23 195 HIS H O 1
ATOM 15094 O O B HIS G 3 202 ? 89.116 135.833 94.938 0.58 184.23 195 HIS H O 1
ATOM 15107 N N . LEU G 3 203 ? 90.141 137.810 95.166 1.00 183.27 196 LEU H N 1
ATOM 15108 C CA . LEU G 3 203 ? 88.916 138.511 95.495 1.00 183.27 196 LEU H CA 1
ATOM 15109 C C . LEU G 3 203 ? 88.630 139.506 94.383 1.00 183.27 196 LEU H C 1
ATOM 15110 O O . LEU G 3 203 ? 89.428 140.409 94.128 1.00 183.27 196 LEU H O 1
ATOM 15115 N N . VAL G 3 204 ? 87.480 139.350 93.743 1.00 191.65 197 VAL H N 1
ATOM 15116 C CA . VAL G 3 204 ? 87.024 140.245 92.693 1.00 191.65 197 VAL H CA 1
ATOM 15117 C C . VAL G 3 204 ? 85.759 140.923 93.189 1.00 191.65 197 VAL H C 1
ATOM 15118 O O . VAL G 3 204 ? 84.856 140.259 93.708 1.00 191.65 197 VAL H O 1
ATOM 15122 N N . THR G 3 205 ? 85.715 142.243 93.068 1.00 188.59 198 THR H N 1
ATOM 15123 C CA . THR G 3 205 ? 84.543 143.023 93.428 1.00 188.59 198 THR H CA 1
ATOM 15124 C C . THR G 3 205 ? 84.198 143.975 92.294 1.00 188.59 198 THR H C 1
ATOM 15125 O O . THR G 3 205 ? 85.064 144.687 91.780 1.00 188.59 198 THR H O 1
ATOM 15129 N N . GLY G 3 206 ? 82.929 143.978 91.915 1.00 188.56 199 GLY H N 1
ATOM 15130 C CA . GLY G 3 206 ? 82.379 144.934 90.970 1.00 188.56 199 GLY H CA 1
ATOM 15131 C C . GLY G 3 206 ? 81.547 145.952 91.727 1.00 188.56 199 GLY H C 1
ATOM 15132 O O . GLY G 3 206 ? 80.921 145.619 92.732 1.00 188.56 199 GLY H O 1
ATOM 15133 N N . GLN G 3 207 ? 81.606 147.207 91.284 1.00 194.31 200 GLN H N 1
ATOM 15134 C CA . GLN G 3 207 ? 80.880 148.247 92.001 1.00 194.31 200 GLN H CA 1
ATOM 15135 C C . GLN G 3 207 ? 79.380 148.202 91.748 1.00 194.31 200 GLN H C 1
ATOM 15136 O O . GLN G 3 207 ? 78.594 148.448 92.669 1.00 194.31 200 GLN H O 1
ATOM 15142 N N . ASN G 3 208 ? 78.950 147.844 90.547 1.00 195.65 201 ASN H N 1
ATOM 15143 C CA . ASN G 3 208 ? 77.562 148.091 90.188 1.00 195.65 201 ASN H CA 1
ATOM 15144 C C . ASN G 3 208 ? 77.157 147.165 89.049 1.00 195.65 201 ASN H C 1
ATOM 15145 O O . ASN G 3 208 ? 77.920 146.292 88.626 1.00 195.65 201 ASN H O 1
ATOM 15150 N N . ALA G 3 209 ? 75.922 147.365 88.577 1.00 201.11 202 ALA H N 1
ATOM 15151 C CA . ALA G 3 209 ? 75.344 146.526 87.533 1.00 201.11 202 ALA H CA 1
ATOM 15152 C C . ALA G 3 209 ? 76.096 146.652 86.219 1.00 201.11 202 ALA H C 1
ATOM 15153 O O . ALA G 3 209 ? 76.099 145.716 85.418 1.00 201.11 202 ALA H O 1
ATOM 15155 N N . SER G 3 210 ? 76.688 147.813 85.957 1.00 195.93 203 SER H N 1
ATOM 15156 C CA . SER G 3 210 ? 77.490 147.978 84.753 1.00 195.93 203 SER H CA 1
ATOM 15157 C C . SER G 3 210 ? 78.784 147.172 84.823 1.00 195.93 203 SER H C 1
ATOM 15158 O O . SER G 3 210 ? 79.188 146.545 83.838 1.00 195.93 203 SER H O 1
ATOM 15161 N N . SER G 3 211 ? 79.428 147.155 85.990 1.00 190.25 204 SER H N 1
ATOM 15162 C CA . SER G 3 211 ? 80.704 146.485 86.251 1.00 190.25 204 SER H CA 1
ATOM 15163 C C . SER G 3 211 ? 80.785 144.970 86.079 1.00 190.25 204 SER H C 1
ATOM 15164 O O . SER G 3 211 ? 81.842 144.384 86.333 1.00 190.25 204 SER H O 1
ATOM 15167 N N . THR G 3 212 ? 79.692 144.331 85.675 1.00 171.95 205 THR H N 1
ATOM 15168 C CA . THR G 3 212 ? 79.606 142.875 85.729 1.00 171.95 205 THR H CA 1
ATOM 15169 C C . THR G 3 212 ? 80.531 142.183 84.728 1.00 171.95 205 THR H C 1
ATOM 15170 O O . THR G 3 212 ? 81.210 141.213 85.084 1.00 171.95 205 THR H O 1
ATOM 15174 N N . VAL G 3 213 ? 80.561 142.656 83.478 1.00 153.88 206 VAL H N 1
ATOM 15175 C CA . VAL G 3 213 ? 81.247 141.910 82.420 1.00 153.88 206 VAL H CA 1
ATOM 15176 C C . VAL G 3 213 ? 82.747 141.697 82.596 1.00 153.88 206 VAL H C 1
ATOM 15177 O O . VAL G 3 213 ? 83.208 140.581 82.319 1.00 153.88 206 VAL H O 1
ATOM 15181 N N . PRO G 3 214 ? 83.585 142.672 83.057 1.00 170.36 207 PRO H N 1
ATOM 15182 C CA . PRO G 3 214 ? 84.998 142.298 83.201 1.00 170.36 207 PRO H CA 1
ATOM 15183 C C . PRO G 3 214 ? 85.290 141.477 84.441 1.00 170.36 207 PRO H C 1
ATOM 15184 O O . PRO G 3 214 ? 86.143 140.581 84.390 1.00 170.36 207 PRO H O 1
ATOM 15188 N N . ALA G 3 215 ? 84.527 141.743 85.511 1.00 190.81 208 ALA H N 1
ATOM 15189 C CA . ALA G 3 215 ? 84.747 141.121 86.815 1.00 190.81 208 ALA H CA 1
ATOM 15190 C C . ALA G 3 215 ? 84.669 139.610 86.725 1.00 190.81 208 ALA H C 1
ATOM 15191 O O . ALA G 3 215 ? 85.602 138.901 87.128 1.00 190.81 208 ALA H O 1
ATOM 15193 N N . VAL G 3 216 ? 83.610 139.108 86.100 1.00 197.51 209 VAL H N 1
ATOM 15194 C CA . VAL G 3 216 ? 83.455 137.671 86.019 1.00 197.51 209 VAL H CA 1
ATOM 15195 C C . VAL G 3 216 ? 84.430 137.123 84.986 1.00 197.51 209 VAL H C 1
ATOM 15196 O O . VAL G 3 216 ? 84.966 136.019 85.171 1.00 197.51 209 VAL H O 1
ATOM 15200 N N . GLN G 3 217 ? 84.777 137.943 83.974 1.00 181.64 210 GLN H N 1
ATOM 15201 C CA . GLN G 3 217 ? 85.837 137.586 83.039 1.00 181.64 210 GLN H CA 1
ATOM 15202 C C . GLN G 3 217 ? 87.154 137.444 83.768 1.00 181.64 210 GLN H C 1
ATOM 15203 O O . GLN G 3 217 ? 87.941 136.537 83.465 1.00 181.64 210 GLN H O 1
ATOM 15209 N N . ASN G 3 218 ? 87.355 138.279 84.787 1.00 185.19 211 ASN H N 1
ATOM 15210 C CA . ASN G 3 218 ? 88.559 138.194 85.590 1.00 185.19 211 ASN H CA 1
ATOM 15211 C C . ASN G 3 218 ? 88.559 136.886 86.353 1.00 185.19 211 ASN H C 1
ATOM 15212 O O . ASN G 3 218 ? 89.578 136.185 86.401 1.00 185.19 211 ASN H O 1
ATOM 15217 N N . LEU G 3 219 ? 87.402 136.546 86.941 1.00 190.13 212 LEU H N 1
ATOM 15218 C CA . LEU G 3 219 ? 87.219 135.232 87.541 1.00 190.13 212 LEU H CA 1
ATOM 15219 C C . LEU G 3 219 ? 87.459 134.147 86.507 1.00 190.13 212 LEU H C 1
ATOM 15220 O O . LEU G 3 219 ? 88.163 133.165 86.782 1.00 190.13 212 LEU H O 1
ATOM 15225 N N . LEU G 3 220 ? 86.965 134.376 85.282 1.00 185.97 213 LEU H N 1
ATOM 15226 C CA . LEU G 3 220 ? 87.201 133.461 84.175 1.00 185.97 213 LEU H CA 1
ATOM 15227 C C . LEU G 3 220 ? 88.687 133.367 83.899 1.00 185.97 213 LEU H C 1
ATOM 15228 O O . LEU G 3 220 ? 89.216 132.282 83.629 1.00 185.97 213 LEU H O 1
ATOM 15233 N N . PHE G 3 221 ? 89.380 134.495 84.012 1.00 199.88 214 PHE H N 1
ATOM 15234 C CA . PHE G 3 221 ? 90.816 134.478 83.821 1.00 199.88 214 PHE H CA 1
ATOM 15235 C C . PHE G 3 221 ? 91.497 133.755 84.968 1.00 199.88 214 PHE H C 1
ATOM 15236 O O . PHE G 3 221 ? 92.517 133.086 84.761 1.00 199.88 214 PHE H O 1
ATOM 15244 N N . LEU G 3 222 ? 90.993 133.966 86.193 1.00 205.47 215 LEU H N 1
ATOM 15245 C CA . LEU G 3 222 ? 91.543 133.310 87.379 1.00 205.47 215 LEU H CA 1
ATOM 15246 C C . LEU G 3 222 ? 91.543 131.792 87.235 1.00 205.47 215 LEU H C 1
ATOM 15247 O O . LEU G 3 222 ? 92.524 131.126 87.589 1.00 205.47 215 LEU H O 1
ATOM 15252 N N . CYS G 3 223 ? 90.457 131.233 86.703 1.00 243.86 216 CYS H N 1
ATOM 15253 C CA . CYS G 3 223 ? 90.353 129.806 86.441 1.00 243.86 216 CYS H CA 1
ATOM 15254 C C . CYS G 3 223 ? 90.773 129.453 85.021 1.00 243.86 216 CYS H C 1
ATOM 15255 O O . CYS G 3 223 ? 90.442 128.365 84.537 1.00 243.86 216 CYS H O 1
ATOM 15258 N N . GLY G 3 224 ? 91.477 130.353 84.344 1.00 252.79 217 GLY H N 1
ATOM 15259 C CA . GLY G 3 224 ? 91.919 130.120 82.984 1.00 252.79 217 GLY H CA 1
ATOM 15260 C C . GLY G 3 224 ? 93.273 129.438 82.919 1.00 252.79 217 GLY H C 1
ATOM 15261 O O . GLY G 3 224 ? 93.810 128.989 83.934 1.00 252.79 217 GLY H O 1
ATOM 15262 N N . ASN H 3 15 ? 90.389 144.210 60.316 1.00 250.84 8 ASN G N 1
ATOM 15263 C CA . ASN H 3 15 ? 91.356 145.043 61.023 1.00 250.84 8 ASN G CA 1
ATOM 15264 C C . ASN H 3 15 ? 91.445 144.673 62.499 1.00 250.84 8 ASN G C 1
ATOM 15265 O O . ASN H 3 15 ? 90.442 144.348 63.133 1.00 250.84 8 ASN G O 1
ATOM 15270 N N . ARG H 3 16 ? 92.655 144.738 63.046 1.00 205.34 9 ARG G N 1
ATOM 15271 C CA . ARG H 3 16 ? 92.855 144.496 64.459 1.00 205.34 9 ARG G CA 1
ATOM 15272 C C . ARG H 3 16 ? 93.614 145.681 65.047 1.00 205.34 9 ARG G C 1
ATOM 15273 O O . ARG H 3 16 ? 94.547 146.195 64.419 1.00 205.34 9 ARG G O 1
ATOM 15281 N N . PRO H 3 17 ? 93.248 146.117 66.253 1.00 207.21 10 PRO G N 1
ATOM 15282 C CA . PRO H 3 17 ? 93.726 147.405 66.774 1.00 207.21 10 PRO G CA 1
ATOM 15283 C C . PRO H 3 17 ? 95.202 147.496 67.128 1.00 207.21 10 PRO G C 1
ATOM 15284 O O . PRO H 3 17 ? 95.919 146.503 67.248 1.00 207.21 10 PRO G O 1
ATOM 15288 N N . ALA H 3 18 ? 95.643 148.753 67.243 1.00 216.01 11 ALA G N 1
ATOM 15289 C CA . ALA H 3 18 ? 97.003 149.162 67.565 1.00 216.01 11 ALA G CA 1
ATOM 15290 C C . ALA H 3 18 ? 97.058 149.726 68.976 1.00 216.01 11 ALA G C 1
ATOM 15291 O O . ALA H 3 18 ? 96.106 150.345 69.456 1.00 216.01 11 ALA G O 1
ATOM 15293 N N . CYS H 3 19 ? 98.187 149.515 69.630 1.00 211.37 12 CYS G N 1
ATOM 15294 C CA . CYS H 3 19 ? 98.404 149.943 70.994 1.00 211.37 12 CYS G CA 1
ATOM 15295 C C . CYS H 3 19 ? 99.765 150.607 71.158 1.00 211.37 12 CYS G C 1
ATOM 15296 O O . CYS H 3 19 ? 100.788 150.138 70.629 1.00 211.37 12 CYS G O 1
ATOM 15299 N N . LEU H 3 20 ? 99.758 151.713 71.888 1.00 209.00 13 LEU G N 1
ATOM 15300 C CA . LEU H 3 20 ? 100.969 152.450 72.190 1.00 209.00 13 LEU G CA 1
ATOM 15301 C C . LEU H 3 20 ? 101.549 151.993 73.520 1.00 209.00 13 LEU G C 1
ATOM 15302 O O . LEU H 3 20 ? 100.857 151.991 74.541 1.00 209.00 13 LEU G O 1
ATOM 15307 N N . LEU H 3 21 ? 102.817 151.598 73.501 1.00 222.52 14 LEU G N 1
ATOM 15308 C CA . LEU H 3 21 ? 103.579 151.230 74.685 1.00 222.52 14 LEU G CA 1
ATOM 15309 C C . LEU H 3 21 ? 104.574 152.348 74.945 1.00 222.52 14 LEU G C 1
ATOM 15310 O O . LEU H 3 21 ? 105.522 152.520 74.176 1.00 222.52 14 LEU G O 1
ATOM 15315 N N . VAL H 3 22 ? 104.373 153.102 76.001 1.00 231.54 15 VAL G N 1
ATOM 15316 C CA . VAL H 3 22 ? 105.367 154.083 76.409 1.00 231.54 15 VAL G CA 1
ATOM 15317 C C . VAL H 3 22 ? 106.175 153.503 77.569 1.00 231.54 15 VAL G C 1
ATOM 15318 O O . VAL H 3 22 ? 105.635 152.808 78.438 1.00 231.54 15 VAL G O 1
ATOM 15322 N N . ALA H 3 23 ? 107.487 153.739 77.546 1.00 226.09 16 ALA G N 1
ATOM 15323 C CA . ALA H 3 23 ? 108.429 153.182 78.505 1.00 226.09 16 ALA G CA 1
ATOM 15324 C C . ALA H 3 23 ? 109.543 154.196 78.716 1.00 226.09 16 ALA G C 1
ATOM 15325 O O . ALA H 3 23 ? 109.626 155.204 78.015 1.00 226.09 16 ALA G O 1
ATOM 15327 N N . SER H 3 24 ? 110.353 153.966 79.745 1.00 209.15 17 SER G N 1
ATOM 15328 C CA . SER H 3 24 ? 111.462 154.851 80.091 1.00 209.15 17 SER G CA 1
ATOM 15329 C C . SER H 3 24 ? 112.810 154.273 79.667 1.00 209.15 17 SER G C 1
ATOM 15330 O O . SER H 3 24 ? 113.177 153.178 80.106 1.00 209.15 17 SER G O 1
ATOM 15333 N N . GLY H 3 25 ? 113.560 155.014 78.839 1.00 175.29 18 GLY G N 1
ATOM 15334 C CA . GLY H 3 25 ? 114.849 154.486 78.425 1.00 175.29 18 GLY G CA 1
ATOM 15335 C C . GLY H 3 25 ? 116.065 155.111 79.091 1.00 175.29 18 GLY G C 1
ATOM 15336 O O . GLY H 3 25 ? 117.043 155.473 78.432 1.00 175.29 18 GLY G O 1
ATOM 15337 N N . ALA H 3 26 ? 116.003 155.220 80.410 1.00 167.16 19 ALA G N 1
ATOM 15338 C CA . ALA H 3 26 ? 117.048 155.738 81.283 1.00 167.16 19 ALA G CA 1
ATOM 15339 C C . ALA H 3 26 ? 117.355 154.600 82.231 1.00 167.16 19 ALA G C 1
ATOM 15340 O O . ALA H 3 26 ? 116.470 153.771 82.437 1.00 167.16 19 ALA G O 1
ATOM 15342 N N . ALA H 3 27 ? 118.631 154.495 82.669 1.00 186.27 20 ALA G N 1
ATOM 15343 C CA . ALA H 3 27 ? 119.224 153.497 83.581 1.00 186.27 20 ALA G CA 1
ATOM 15344 C C . ALA H 3 27 ? 118.225 152.720 84.437 1.00 186.27 20 ALA G C 1
ATOM 15345 O O . ALA H 3 27 ? 117.325 153.324 85.035 1.00 186.27 20 ALA G O 1
ATOM 15347 N N . GLU H 3 28 ? 118.379 151.391 84.437 1.00 193.04 21 GLU G N 1
ATOM 15348 C CA . GLU H 3 28 ? 117.523 150.380 85.082 1.00 193.04 21 GLU G CA 1
ATOM 15349 C C . GLU H 3 28 ? 116.055 150.693 84.740 1.00 193.04 21 GLU G C 1
ATOM 15350 O O . GLU H 3 28 ? 115.170 150.834 85.581 1.00 193.04 21 GLU G O 1
ATOM 15356 N N . GLY H 3 29 ? 115.834 150.802 83.426 1.00 186.08 22 GLY G N 1
ATOM 15357 C CA . GLY H 3 29 ? 114.602 151.246 82.806 1.00 186.08 22 GLY G CA 1
ATOM 15358 C C . GLY H 3 29 ? 113.416 150.350 82.578 1.00 186.08 22 GLY G C 1
ATOM 15359 O O . GLY H 3 29 ? 112.398 150.953 82.239 1.00 186.08 22 GLY G O 1
ATOM 15360 N N . VAL H 3 30 ? 113.413 149.048 82.903 1.00 181.81 23 VAL G N 1
ATOM 15361 C CA . VAL H 3 30 ? 112.292 148.117 82.670 1.00 181.81 23 VAL G CA 1
ATOM 15362 C C . VAL H 3 30 ? 112.494 146.824 83.455 1.00 181.81 23 VAL G C 1
ATOM 15363 O O . VAL H 3 30 ? 113.488 146.124 83.260 1.00 181.81 23 VAL G O 1
ATOM 15367 N N . SER H 3 31 ? 111.520 146.466 84.299 1.00 179.48 24 SER G N 1
ATOM 15368 C CA . SER H 3 31 ? 111.419 145.109 84.830 1.00 179.48 24 SER G CA 1
ATOM 15369 C C . SER H 3 31 ? 111.135 144.119 83.703 1.00 179.48 24 SER G C 1
ATOM 15370 O O . SER H 3 31 ? 110.139 144.258 82.989 1.00 179.48 24 SER G O 1
ATOM 15373 N N . ALA H 3 32 ? 111.970 143.078 83.593 1.00 180.10 25 ALA G N 1
ATOM 15374 C CA . ALA H 3 32 ? 111.978 142.240 82.392 1.00 180.10 25 ALA G CA 1
ATOM 15375 C C . ALA H 3 32 ? 110.727 141.376 82.280 1.00 180.10 25 ALA G C 1
ATOM 15376 O O . ALA H 3 32 ? 110.185 141.211 81.180 1.00 180.10 25 ALA G O 1
ATOM 15378 N N . GLN H 3 33 ? 110.294 140.778 83.392 1.00 189.83 26 GLN G N 1
ATOM 15379 C CA . GLN H 3 33 ? 109.160 139.860 83.366 1.00 189.83 26 GLN G CA 1
ATOM 15380 C C . GLN H 3 33 ? 107.880 140.579 82.967 1.00 189.83 26 GLN G C 1
ATOM 15381 O O . GLN H 3 33 ? 107.078 140.061 82.175 1.00 189.83 26 GLN G O 1
ATOM 15387 N N . SER H 3 34 ? 107.693 141.788 83.505 1.00 196.15 27 SER G N 1
ATOM 15388 C CA . SER H 3 34 ? 106.575 142.653 83.140 1.00 196.15 27 SER G CA 1
ATOM 15389 C C . SER H 3 34 ? 106.561 142.990 81.658 1.00 196.15 27 SER G C 1
ATOM 15390 O O . SER H 3 34 ? 105.503 142.946 81.014 1.00 196.15 27 SER G O 1
ATOM 15393 N N . PHE H 3 35 ? 107.725 143.349 81.108 1.00 203.39 28 PHE G N 1
ATOM 15394 C CA . PHE H 3 35 ? 107.795 143.683 79.691 1.00 203.39 28 PHE G CA 1
ATOM 15395 C C . PHE H 3 35 ? 107.478 142.481 78.836 1.00 203.39 28 PHE G C 1
ATOM 15396 O O . PHE H 3 35 ? 106.774 142.599 77.828 1.00 203.39 28 PHE G O 1
ATOM 15404 N N . LEU H 3 36 ? 108.027 141.328 79.218 1.00 203.30 29 LEU G N 1
ATOM 15405 C CA . LEU H 3 36 ? 107.803 140.090 78.491 1.00 203.30 29 LEU G CA 1
ATOM 15406 C C . LEU H 3 36 ? 106.324 139.756 78.438 1.00 203.30 29 LEU G C 1
ATOM 15407 O O . LEU H 3 36 ? 105.780 139.518 77.352 1.00 203.30 29 LEU G O 1
ATOM 15412 N N . HIS H 3 37 ? 105.632 139.885 79.569 1.00 205.53 30 HIS G N 1
ATOM 15413 C CA . HIS H 3 37 ? 104.220 139.541 79.562 1.00 205.53 30 HIS G CA 1
ATOM 15414 C C . HIS H 3 37 ? 103.392 140.552 78.796 1.00 205.53 30 HIS G C 1
ATOM 15415 O O . HIS H 3 37 ? 102.734 140.171 77.823 1.00 205.53 30 HIS G O 1
ATOM 15422 N N . CYS H 3 38 ? 103.550 141.850 79.111 1.00 213.24 31 CYS G N 1
ATOM 15423 C CA . CYS H 3 38 ? 102.821 142.916 78.415 1.00 213.24 31 CYS G CA 1
ATOM 15424 C C . CYS H 3 38 ? 103.008 142.864 76.906 1.00 213.24 31 CYS G C 1
ATOM 15425 O O . CYS H 3 38 ? 102.027 142.741 76.157 1.00 213.24 31 CYS G O 1
ATOM 15428 N N . PHE H 3 39 ? 104.260 142.743 76.465 1.00 189.68 32 PHE G N 1
ATOM 15429 C CA . PHE H 3 39 ? 104.559 142.835 75.050 1.00 189.68 32 PHE G CA 1
ATOM 15430 C C . PHE H 3 39 ? 104.076 141.597 74.322 1.00 189.68 32 PHE G C 1
ATOM 15431 O O . PHE H 3 39 ? 103.353 141.706 73.329 1.00 189.68 32 PHE G O 1
ATOM 15439 N N . THR H 3 40 ? 104.452 140.409 74.806 1.00 186.34 33 THR G N 1
ATOM 15440 C CA . THR H 3 40 ? 104.136 139.216 74.041 1.00 186.34 33 THR G CA 1
ATOM 15441 C C . THR H 3 40 ? 102.644 138.900 74.013 1.00 186.34 33 THR G C 1
ATOM 15442 O O . THR H 3 40 ? 102.127 138.541 72.950 1.00 186.34 33 THR G O 1
ATOM 15446 N N . MET H 3 41 ? 101.918 139.026 75.136 1.00 185.62 34 MET G N 1
ATOM 15447 C CA . MET H 3 41 ? 100.494 138.696 75.028 1.00 185.62 34 MET G CA 1
ATOM 15448 C C . MET H 3 41 ? 99.731 139.808 74.310 1.00 185.62 34 MET G C 1
ATOM 15449 O O . MET H 3 41 ? 98.804 139.517 73.545 1.00 185.62 34 MET G O 1
ATOM 15454 N N . ALA H 3 42 ? 100.056 141.085 74.588 1.00 183.72 35 ALA G N 1
ATOM 15455 C CA . ALA H 3 42 ? 99.397 142.189 73.894 1.00 183.72 35 ALA G CA 1
ATOM 15456 C C . ALA H 3 42 ? 99.649 142.145 72.390 1.00 183.72 35 ALA G C 1
ATOM 15457 O O . ALA H 3 42 ? 98.742 142.419 71.597 1.00 183.72 35 ALA G O 1
ATOM 15459 N N . SER H 3 43 ? 100.875 141.821 71.981 1.00 172.27 36 SER G N 1
ATOM 15460 C CA . SER H 3 43 ? 101.302 141.962 70.598 1.00 172.27 36 SER G CA 1
ATOM 15461 C C . SER H 3 43 ? 100.573 141.018 69.650 1.00 172.27 36 SER G C 1
ATOM 15462 O O . SER H 3 43 ? 100.556 141.265 68.442 1.00 172.27 36 SER G O 1
ATOM 15465 N N . THR H 3 44 ? 100.006 139.927 70.159 1.00 159.81 37 THR G N 1
ATOM 15466 C CA . THR H 3 44 ? 99.181 139.070 69.322 1.00 159.81 37 THR G CA 1
ATOM 15467 C C . THR H 3 44 ? 97.790 139.640 69.119 1.00 159.81 37 THR G C 1
ATOM 15468 O O . THR H 3 44 ? 97.138 139.301 68.127 1.00 159.81 37 THR G O 1
ATOM 15472 N N . ALA H 3 45 ? 97.315 140.479 70.038 1.00 171.95 38 ALA G N 1
ATOM 15473 C CA . ALA H 3 45 ? 95.996 141.082 69.921 1.00 171.95 38 ALA G CA 1
ATOM 15474 C C . ALA H 3 45 ? 96.054 142.582 69.688 1.00 171.95 38 ALA G C 1
ATOM 15475 O O . ALA H 3 45 ? 95.005 143.228 69.610 1.00 171.95 38 ALA G O 1
ATOM 15477 N N . PHE H 3 46 ? 97.248 143.148 69.562 1.00 195.45 39 PHE G N 1
ATOM 15478 C CA . PHE H 3 46 ? 97.421 144.571 69.340 1.00 195.45 39 PHE G CA 1
ATOM 15479 C C . PHE H 3 46 ? 98.613 144.744 68.419 1.00 195.45 39 PHE G C 1
ATOM 15480 O O . PHE H 3 46 ? 99.448 143.851 68.287 1.00 195.45 39 PHE G O 1
ATOM 15488 N N . ASN H 3 47 ? 98.702 145.909 67.793 1.00 226.02 40 ASN G N 1
ATOM 15489 C CA . ASN H 3 47 ? 99.924 146.332 67.122 1.00 226.02 40 ASN G CA 1
ATOM 15490 C C . ASN H 3 47 ? 100.648 147.278 68.066 1.00 226.02 40 ASN G C 1
ATOM 15491 O O . ASN H 3 47 ? 100.243 148.427 68.213 1.00 226.02 40 ASN G O 1
ATOM 15496 N N . LEU H 3 48 ? 101.771 146.850 68.616 1.00 206.24 41 LEU G N 1
ATOM 15497 C CA . LEU H 3 48 ? 102.416 147.620 69.668 1.00 206.24 41 LEU G CA 1
ATOM 15498 C C . LEU H 3 48 ? 103.520 148.482 69.101 1.00 206.24 41 LEU G C 1
ATOM 15499 O O . LEU H 3 48 ? 104.220 148.084 68.167 1.00 206.24 41 LEU G O 1
ATOM 15504 N N . GLN H 3 49 ? 103.680 149.663 69.681 1.00 216.05 42 GLN G N 1
ATOM 15505 C CA . GLN H 3 49 ? 104.834 150.473 69.316 1.00 216.05 42 GLN G CA 1
ATOM 15506 C C . GLN H 3 49 ? 105.422 150.994 70.615 1.00 216.05 42 GLN G C 1
ATOM 15507 O O . GLN H 3 49 ? 104.733 151.680 71.373 1.00 216.05 42 GLN G O 1
ATOM 15513 N N . VAL H 3 50 ? 106.711 150.715 70.831 1.00 228.05 43 VAL G N 1
ATOM 15514 C CA . VAL H 3 50 ? 107.422 151.029 72.067 1.00 228.05 43 VAL G CA 1
ATOM 15515 C C . VAL H 3 50 ? 108.060 152.400 71.901 1.00 228.05 43 VAL G C 1
ATOM 15516 O O . VAL H 3 50 ? 108.577 152.726 70.826 1.00 228.05 43 VAL G O 1
ATOM 15520 N N . ALA H 3 51 ? 108.013 153.218 72.950 1.00 243.81 44 ALA G N 1
ATOM 15521 C CA . ALA H 3 51 ? 108.526 154.573 72.851 1.00 243.81 44 ALA G CA 1
ATOM 15522 C C . ALA H 3 51 ? 109.126 155.000 74.180 1.00 243.81 44 ALA G C 1
ATOM 15523 O O . ALA H 3 51 ? 108.631 154.639 75.250 1.00 243.81 44 ALA G O 1
ATOM 15525 N N . THR H 3 52 ? 110.190 155.794 74.092 1.00 250.17 45 THR G N 1
ATOM 15526 C CA . THR H 3 52 ? 110.958 156.317 75.211 1.00 250.17 45 THR G CA 1
ATOM 15527 C C . THR H 3 52 ? 111.371 157.730 74.844 1.00 250.17 45 THR G C 1
ATOM 15528 O O . THR H 3 52 ? 111.450 158.062 73.655 1.00 250.17 45 THR G O 1
ATOM 15532 N N . PRO H 3 53 ? 111.583 158.595 75.834 1.00 246.01 46 PRO G N 1
ATOM 15533 C CA . PRO H 3 53 ? 112.212 159.891 75.552 1.00 246.01 46 PRO G CA 1
ATOM 15534 C C . PRO H 3 53 ? 113.613 159.726 74.972 1.00 246.01 46 PRO G C 1
ATOM 15535 O O . PRO H 3 53 ? 114.409 158.910 75.441 1.00 246.01 46 PRO G O 1
ATOM 15539 N N . GLY H 3 54 ? 113.889 160.488 73.917 1.00 246.92 47 GLY G N 1
ATOM 15540 C CA . GLY H 3 54 ? 115.161 160.488 73.215 1.00 246.92 47 GLY G CA 1
ATOM 15541 C C . GLY H 3 54 ? 115.690 159.224 72.561 1.00 246.92 47 GLY G C 1
ATOM 15542 O O . GLY H 3 54 ? 116.791 159.256 72.003 1.00 246.92 47 GLY G O 1
ATOM 15543 N N . GLY H 3 55 ? 114.934 158.126 72.582 1.00 230.78 48 GLY G N 1
ATOM 15544 C CA . GLY H 3 55 ? 115.369 156.892 71.943 1.00 230.78 48 GLY G CA 1
ATOM 15545 C C . GLY H 3 55 ? 116.613 156.234 72.500 1.00 230.78 48 GLY G C 1
ATOM 15546 O O . GLY H 3 55 ? 117.258 155.456 71.793 1.00 230.78 48 GLY G O 1
ATOM 15547 N N . LYS H 3 56 ? 116.983 156.550 73.737 1.00 220.65 49 LYS G N 1
ATOM 15548 C CA . LYS H 3 56 ? 118.160 155.980 74.382 1.00 220.65 49 LYS G CA 1
ATOM 15549 C C . LYS H 3 56 ? 117.927 154.498 74.636 1.00 220.65 49 LYS G C 1
ATOM 15550 O O . LYS H 3 56 ? 116.790 154.067 74.844 1.00 220.65 49 LYS G O 1
ATOM 15556 N N . ALA H 3 57 ? 119.010 153.715 74.538 1.00 231.87 50 ALA G N 1
ATOM 15557 C CA . ALA H 3 57 ? 118.927 152.257 74.583 1.00 231.87 50 ALA G CA 1
ATOM 15558 C C . ALA H 3 57 ? 118.296 151.752 75.874 1.00 231.87 50 ALA G C 1
ATOM 15559 O O . ALA H 3 57 ? 118.465 152.326 76.953 1.00 231.87 50 ALA G O 1
ATOM 15561 N N . MET H 3 58 ? 117.563 150.656 75.735 1.00 240.61 51 MET G N 1
ATOM 15562 C CA . MET H 3 58 ? 116.716 150.143 76.797 1.00 240.61 51 MET G CA 1
ATOM 15563 C C . MET H 3 58 ? 117.538 149.370 77.824 1.00 240.61 51 MET G C 1
ATOM 15564 O O . MET H 3 58 ? 118.488 148.665 77.473 1.00 240.61 51 MET G O 1
ATOM 15569 N N . GLU H 3 59 ? 117.168 149.507 79.096 1.00 225.51 52 GLU G N 1
ATOM 15570 C CA . GLU H 3 59 ? 117.796 148.782 80.196 1.00 225.51 52 GLU G CA 1
ATOM 15571 C C . GLU H 3 59 ? 116.803 147.893 80.929 1.00 225.51 52 GLU G C 1
ATOM 15572 O O . GLU H 3 59 ? 115.705 148.338 81.281 1.00 225.51 52 GLU G O 1
ATOM 15578 N N . PHE H 3 60 ? 117.187 146.636 81.139 1.00 213.73 53 PHE G N 1
ATOM 15579 C CA . PHE H 3 60 ? 116.317 145.639 81.744 1.00 213.73 53 PHE G CA 1
ATOM 15580 C C . PHE H 3 60 ? 116.656 145.424 83.214 1.00 213.73 53 PHE G C 1
ATOM 15581 O O . PHE H 3 60 ? 117.815 145.190 83.573 1.00 213.73 53 PHE G O 1
ATOM 15589 N N . VAL H 3 61 ? 115.633 145.514 84.050 1.00 194.44 54 VAL G N 1
ATOM 15590 C CA . VAL H 3 61 ? 115.665 145.122 85.450 1.00 194.44 54 VAL G CA 1
ATOM 15591 C C . VAL H 3 61 ? 115.064 143.727 85.524 1.00 194.44 54 VAL G C 1
ATOM 15592 O O . VAL H 3 61 ? 114.192 143.397 84.712 1.00 194.44 54 VAL G O 1
ATOM 15596 N N . ASP H 3 62 ? 115.583 142.881 86.431 1.00 218.03 55 ASP G N 1
ATOM 15597 C CA . ASP H 3 62 ? 114.967 141.594 86.800 1.00 218.03 55 ASP G CA 1
ATOM 15598 C C . ASP H 3 62 ? 115.041 140.616 85.618 1.00 218.03 55 ASP G C 1
ATOM 15599 O O . ASP H 3 62 ? 114.057 139.996 85.210 1.00 218.03 55 ASP G O 1
ATOM 15604 N N . VAL H 3 63 ? 116.228 140.543 85.014 1.00 264.17 56 VAL G N 1
ATOM 15605 C CA . VAL H 3 63 ? 116.524 139.425 84.135 1.00 264.17 56 VAL G CA 1
ATOM 15606 C C . VAL H 3 63 ? 116.471 138.141 84.966 1.00 264.17 56 VAL G C 1
ATOM 15607 O O . VAL H 3 63 ? 116.743 138.136 86.176 1.00 264.17 56 VAL G O 1
ATOM 15611 N N . THR H 3 64 ? 116.043 137.057 84.334 1.00 291.48 57 THR G N 1
ATOM 15612 C CA . THR H 3 64 ? 115.881 135.806 85.049 1.00 291.48 57 THR G CA 1
ATOM 15613 C C . THR H 3 64 ? 116.442 134.711 84.149 1.00 291.48 57 THR G C 1
ATOM 15614 O O . THR H 3 64 ? 116.552 134.888 82.933 1.00 291.48 57 THR G O 1
ATOM 15618 N N . GLU H 3 65 ? 116.796 133.569 84.757 1.00 305.05 58 GLU G N 1
ATOM 15619 C CA . GLU H 3 65 ? 117.299 132.431 83.995 1.00 305.05 58 GLU G CA 1
ATOM 15620 C C . GLU H 3 65 ? 116.231 131.855 83.074 1.00 305.05 58 GLU G C 1
ATOM 15621 O O . GLU H 3 65 ? 116.562 131.272 82.035 1.00 305.05 58 GLU G O 1
ATOM 15627 N N . SER H 3 66 ? 114.956 131.996 83.435 1.00 287.83 59 SER G N 1
ATOM 15628 C CA . SER H 3 66 ? 113.893 131.575 82.537 1.00 287.83 59 SER G CA 1
ATOM 15629 C C . SER H 3 66 ? 113.765 132.550 81.379 1.00 287.83 59 SER G C 1
ATOM 15630 O O . SER H 3 66 ? 113.425 132.151 80.260 1.00 287.83 59 SER G O 1
ATOM 15633 N N . ASN H 3 67 ? 114.019 133.831 81.643 1.00 266.39 60 ASN G N 1
ATOM 15634 C CA . ASN H 3 67 ? 113.875 134.895 80.663 1.00 266.39 60 ASN G CA 1
ATOM 15635 C C . ASN H 3 67 ? 115.176 135.314 79.992 1.00 266.39 60 ASN G C 1
ATOM 15636 O O . ASN H 3 67 ? 115.144 136.253 79.201 1.00 266.39 60 ASN G O 1
ATOM 15641 N N . ALA H 3 68 ? 116.316 134.692 80.319 1.00 248.74 61 ALA G N 1
ATOM 15642 C CA . ALA H 3 68 ? 117.601 135.128 79.762 1.00 248.74 61 ALA G CA 1
ATOM 15643 C C . ALA H 3 68 ? 117.679 134.885 78.256 1.00 248.74 61 ALA G C 1
ATOM 15644 O O . ALA H 3 68 ? 118.081 135.771 77.489 1.00 248.74 61 ALA G O 1
ATOM 15646 N N . ARG H 3 69 ? 117.266 133.692 77.821 1.00 210.11 62 ARG G N 1
ATOM 15647 C CA . ARG H 3 69 ? 117.148 133.374 76.401 1.00 210.11 62 ARG G CA 1
ATOM 15648 C C . ARG H 3 69 ? 116.187 134.318 75.698 1.00 210.11 62 ARG G C 1
ATOM 15649 O O . ARG H 3 69 ? 116.456 134.790 74.589 1.00 210.11 62 ARG G O 1
ATOM 15657 N N . TRP H 3 70 ? 115.063 134.605 76.343 1.00 216.95 63 TRP G N 1
ATOM 15658 C CA . TRP H 3 70 ? 114.014 135.406 75.733 1.00 216.95 63 TRP G CA 1
ATOM 15659 C C . TRP H 3 70 ? 114.403 136.882 75.640 1.00 216.95 63 TRP G C 1
ATOM 15660 O O . TRP H 3 70 ? 114.068 137.548 74.654 1.00 216.95 63 TRP G O 1
ATOM 15671 N N . VAL H 3 71 ? 115.136 137.410 76.626 1.00 226.71 64 VAL G N 1
ATOM 15672 C CA . VAL H 3 71 ? 115.639 138.779 76.495 1.00 226.71 64 VAL G CA 1
ATOM 15673 C C . VAL H 3 71 ? 116.776 138.855 75.472 1.00 226.71 64 VAL G C 1
ATOM 15674 O O . VAL H 3 71 ? 116.933 139.882 74.797 1.00 226.71 64 VAL G O 1
ATOM 15678 N N . GLN H 3 72 ? 117.566 137.779 75.307 1.00 229.60 65 GLN G N 1
ATOM 15679 C CA . GLN H 3 72 ? 118.540 137.790 74.216 1.00 229.60 65 GLN G CA 1
ATOM 15680 C C . GLN H 3 72 ? 117.842 137.722 72.865 1.00 229.60 65 GLN G C 1
ATOM 15681 O O . GLN H 3 72 ? 118.332 138.292 71.882 1.00 229.60 65 GLN G O 1
ATOM 15687 N N . ASP H 3 73 ? 116.696 137.040 72.804 1.00 260.34 66 ASP G N 1
ATOM 15688 C CA . ASP H 3 73 ? 115.885 137.061 71.593 1.00 260.34 66 ASP G CA 1
ATOM 15689 C C . ASP H 3 73 ? 115.324 138.454 71.340 1.00 260.34 66 ASP G C 1
ATOM 15690 O O . ASP H 3 73 ? 115.248 138.892 70.189 1.00 260.34 66 ASP G O 1
ATOM 15695 N N . PHE H 3 74 ? 114.897 139.141 72.409 1.00 258.12 67 PHE G N 1
ATOM 15696 C CA . PHE H 3 74 ? 114.353 140.494 72.290 1.00 258.12 67 PHE G CA 1
ATOM 15697 C C . PHE H 3 74 ? 115.423 141.441 71.756 1.00 258.12 67 PHE G C 1
ATOM 15698 O O . PHE H 3 74 ? 115.127 142.321 70.939 1.00 258.12 67 PHE G O 1
ATOM 15706 N N . ARG H 3 75 ? 116.660 141.302 72.243 1.00 255.64 68 ARG G N 1
ATOM 15707 C CA . ARG H 3 75 ? 117.763 142.068 71.670 1.00 255.64 68 ARG G CA 1
ATOM 15708 C C . ARG H 3 75 ? 117.975 141.686 70.210 1.00 255.64 68 ARG G C 1
ATOM 15709 O O . ARG H 3 75 ? 118.279 142.545 69.376 1.00 255.64 68 ARG G O 1
ATOM 15717 N N . LEU H 3 76 ? 117.842 140.392 69.891 1.00 269.00 69 LEU G N 1
ATOM 15718 C CA . LEU H 3 76 ? 117.928 139.943 68.503 1.00 269.00 69 LEU G CA 1
ATOM 15719 C C . LEU H 3 76 ? 116.779 140.492 67.654 1.00 269.00 69 LEU G C 1
ATOM 15720 O O . LEU H 3 76 ? 116.968 140.738 66.455 1.00 269.00 69 LEU G O 1
ATOM 15725 N N . LYS H 3 77 ? 115.583 140.646 68.245 1.00 267.69 70 LYS G N 1
ATOM 15726 C CA . LYS H 3 77 ? 114.404 141.146 67.533 1.00 267.69 70 LYS G CA 1
ATOM 15727 C C . LYS H 3 77 ? 114.634 142.523 66.921 1.00 267.69 70 LYS G C 1
ATOM 15728 O O . LYS H 3 77 ? 115.271 143.392 67.523 1.00 267.69 70 LYS G O 1
ATOM 15734 N N . ALA H 3 78 ? 114.150 142.687 65.686 1.00 254.11 71 ALA G N 1
ATOM 15735 C CA . ALA H 3 78 ? 114.255 143.967 64.994 1.00 254.11 71 ALA G CA 1
ATOM 15736 C C . ALA H 3 78 ? 113.458 145.041 65.720 1.00 254.11 71 ALA G C 1
ATOM 15737 O O . ALA H 3 78 ? 113.910 146.184 65.851 1.00 254.11 71 ALA G O 1
ATOM 15739 N N . TYR H 3 79 ? 112.276 144.684 66.215 1.00 233.36 72 TYR G N 1
ATOM 15740 C CA . TYR H 3 79 ? 111.397 145.626 66.905 1.00 233.36 72 TYR G CA 1
ATOM 15741 C C . TYR H 3 79 ? 111.777 145.729 68.384 1.00 233.36 72 TYR G C 1
ATOM 15742 O O . TYR H 3 79 ? 111.009 145.407 69.290 1.00 233.36 72 TYR G O 1
ATOM 15751 N N . ALA H 3 80 ? 113.011 146.182 68.608 1.00 240.19 73 ALA G N 1
ATOM 15752 C CA . ALA H 3 80 ? 113.523 146.478 69.934 1.00 240.19 73 ALA G CA 1
ATOM 15753 C C . ALA H 3 80 ? 113.950 147.926 70.084 1.00 240.19 73 ALA G C 1
ATOM 15754 O O . ALA H 3 80 ? 114.234 148.357 71.208 1.00 240.19 73 ALA G O 1
ATOM 15756 N N . SER H 3 81 ? 114.020 148.679 68.991 1.00 241.27 74 SER G N 1
ATOM 15757 C CA . SER H 3 81 ? 114.421 150.071 69.070 1.00 241.27 74 SER G CA 1
ATOM 15758 C C . SER H 3 81 ? 113.296 150.912 69.664 1.00 241.27 74 SER G C 1
ATOM 15759 O O . SER H 3 81 ? 112.129 150.744 69.294 1.00 241.27 74 SER G O 1
ATOM 15762 N N . PRO H 3 82 ? 113.610 151.815 70.582 1.00 238.39 75 PRO G N 1
ATOM 15763 C CA . PRO H 3 82 ? 112.582 152.729 71.080 1.00 238.39 75 PRO G CA 1
ATOM 15764 C C . PRO H 3 82 ? 112.547 154.055 70.326 1.00 238.39 75 PRO G C 1
ATOM 15765 O O . PRO H 3 82 ? 113.518 154.814 70.300 1.00 238.39 75 PRO G O 1
ATOM 15769 N N . ALA H 3 83 ? 111.427 154.323 69.670 1.00 243.98 76 ALA G N 1
ATOM 15770 C CA . ALA H 3 83 ? 111.272 155.552 68.913 1.00 243.98 76 ALA G CA 1
ATOM 15771 C C . ALA H 3 83 ? 110.975 156.730 69.833 1.00 243.98 76 ALA G C 1
ATOM 15772 O O . ALA H 3 83 ? 110.604 156.568 70.997 1.00 243.98 76 ALA G O 1
ATOM 15774 N N . LYS H 3 84 ? 111.202 157.928 69.303 1.00 246.93 77 LYS G N 1
ATOM 15775 C CA . LYS H 3 84 ? 110.854 159.154 70.007 1.00 246.93 77 LYS G CA 1
ATOM 15776 C C . LYS H 3 84 ? 109.343 159.243 70.226 1.00 246.93 77 LYS G C 1
ATOM 15777 O O . LYS H 3 84 ? 108.543 158.879 69.359 1.00 246.93 77 LYS G O 1
ATOM 15783 N N . LEU H 3 85 ? 108.960 159.679 71.428 1.00 245.88 78 LEU G N 1
ATOM 15784 C CA . LEU H 3 85 ? 107.562 159.654 71.848 1.00 245.88 78 LEU G CA 1
ATOM 15785 C C . LEU H 3 85 ? 106.752 160.847 71.356 1.00 245.88 78 LEU G C 1
ATOM 15786 O O . LEU H 3 85 ? 105.559 160.703 71.069 1.00 245.88 78 LEU G O 1
ATOM 15791 N N . GLU H 3 86 ? 107.371 162.012 71.215 1.00 271.11 79 GLU G N 1
ATOM 15792 C CA . GLU H 3 86 ? 106.622 163.225 70.910 1.00 271.11 79 GLU G CA 1
ATOM 15793 C C . GLU H 3 86 ? 106.209 163.364 69.448 1.00 271.11 79 GLU G C 1
ATOM 15794 O O . GLU H 3 86 ? 105.595 164.377 69.097 1.00 271.11 79 GLU G O 1
ATOM 15800 N N . SER H 3 87 ? 106.518 162.398 68.586 1.00 274.48 80 SER G N 1
ATOM 15801 C CA . SER H 3 87 ? 106.030 162.408 67.213 1.00 274.48 80 SER G CA 1
ATOM 15802 C C . SER H 3 87 ? 104.881 161.430 66.999 1.00 274.48 80 SER G C 1
ATOM 15803 O O . SER H 3 87 ? 104.572 161.083 65.855 1.00 274.48 80 SER G O 1
ATOM 15806 N N . ILE H 3 88 ? 104.236 160.993 68.071 1.00 241.09 81 ILE G N 1
ATOM 15807 C CA . ILE H 3 88 ? 103.241 159.930 68.004 1.00 241.09 81 ILE G CA 1
ATOM 15808 C C . ILE H 3 88 ? 101.842 160.516 67.880 1.00 241.09 81 ILE G C 1
ATOM 15809 O O . ILE H 3 88 ? 101.430 161.355 68.689 1.00 241.09 81 ILE G O 1
ATOM 15814 N N . ASP H 3 89 ? 101.108 160.060 66.869 1.00 270.66 82 ASP G N 1
ATOM 15815 C CA . ASP H 3 89 ? 99.681 160.333 66.726 1.00 270.66 82 ASP G CA 1
ATOM 15816 C C . ASP H 3 89 ? 98.853 159.233 67.406 1.00 270.66 82 ASP G C 1
ATOM 15817 O O . ASP H 3 89 ? 98.864 158.069 67.000 1.00 270.66 82 ASP G O 1
ATOM 15822 N N . GLY H 3 90 ? 98.197 159.607 68.506 1.00 251.54 83 GLY G N 1
ATOM 15823 C CA . GLY H 3 90 ? 97.413 158.663 69.291 1.00 251.54 83 GLY G CA 1
ATOM 15824 C C . GLY H 3 90 ? 96.262 157.991 68.564 1.00 251.54 83 GLY G C 1
ATOM 15825 O O . GLY H 3 90 ? 95.911 156.854 68.890 1.00 251.54 83 GLY G O 1
ATOM 15826 N N . ALA H 3 91 ? 95.643 158.689 67.599 1.00 257.18 84 ALA G N 1
ATOM 15827 C CA . ALA H 3 91 ? 94.441 158.199 66.917 1.00 257.18 84 ALA G CA 1
ATOM 15828 C C . ALA H 3 91 ? 94.639 156.877 66.176 1.00 257.18 84 ALA G C 1
ATOM 15829 O O . ALA H 3 91 ? 93.660 156.158 65.944 1.00 257.18 84 ALA G O 1
ATOM 15831 N N . ARG H 3 92 ? 95.872 156.528 65.817 1.00 242.88 85 ARG G N 1
ATOM 15832 C CA . ARG H 3 92 ? 96.102 155.229 65.210 1.00 242.88 85 ARG G CA 1
ATOM 15833 C C . ARG H 3 92 ? 96.072 154.125 66.262 1.00 242.88 85 ARG G C 1
ATOM 15834 O O . ARG H 3 92 ? 95.679 152.992 65.959 1.00 242.88 85 ARG G O 1
ATOM 15842 N N . TYR H 3 93 ? 96.336 154.465 67.516 1.00 212.86 86 TYR G N 1
ATOM 15843 C CA . TYR H 3 93 ? 96.479 153.481 68.574 1.00 212.86 86 TYR G CA 1
ATOM 15844 C C . TYR H 3 93 ? 95.184 153.433 69.351 1.00 212.86 86 TYR G C 1
ATOM 15845 O O . TYR H 3 93 ? 94.757 154.436 69.925 1.00 212.86 86 TYR G O 1
ATOM 15854 N N . HIS H 3 94 ? 94.566 152.267 69.363 1.00 214.84 87 HIS G N 1
ATOM 15855 C CA . HIS H 3 94 ? 93.308 152.097 70.061 1.00 214.84 87 HIS G CA 1
ATOM 15856 C C . HIS H 3 94 ? 93.495 151.947 71.563 1.00 214.84 87 HIS G C 1
ATOM 15857 O O . HIS H 3 94 ? 92.525 152.092 72.313 1.00 214.84 87 HIS G O 1
ATOM 15864 N N . ALA H 3 95 ? 94.698 151.592 72.006 1.00 209.64 88 ALA G N 1
ATOM 15865 C CA . ALA H 3 95 ? 94.978 151.357 73.413 1.00 209.64 88 ALA G CA 1
ATOM 15866 C C . ALA H 3 95 ? 96.341 151.926 73.780 1.00 209.64 88 ALA G C 1
ATOM 15867 O O . ALA H 3 95 ? 97.160 152.247 72.917 1.00 209.64 88 ALA G O 1
ATOM 15869 N N . LEU H 3 96 ? 96.544 152.118 75.080 1.00 212.93 89 LEU G N 1
ATOM 15870 C CA . LEU H 3 96 ? 97.828 152.539 75.620 1.00 212.93 89 LEU G CA 1
ATOM 15871 C C . LEU H 3 96 ? 98.209 151.540 76.702 1.00 212.93 89 LEU G C 1
ATOM 15872 O O . LEU H 3 96 ? 97.365 151.161 77.513 1.00 212.93 89 LEU G O 1
ATOM 15877 N N . LEU H 3 97 ? 99.470 151.112 76.715 1.00 207.51 90 LEU G N 1
ATOM 15878 C CA . LEU H 3 97 ? 99.905 150.030 77.597 1.00 207.51 90 LEU G CA 1
ATOM 15879 C C . LEU H 3 97 ? 101.232 150.409 78.229 1.00 207.51 90 LEU G C 1
ATOM 15880 O O . LEU H 3 97 ? 102.184 150.718 77.518 1.00 207.51 90 LEU G O 1
ATOM 15885 N N . ILE H 3 98 ? 101.309 150.386 79.554 1.00 223.11 91 ILE G N 1
ATOM 15886 C CA . ILE H 3 98 ? 102.553 150.758 80.224 1.00 223.11 91 ILE G CA 1
ATOM 15887 C C . ILE H 3 98 ? 103.089 149.595 81.052 1.00 223.11 91 ILE G C 1
ATOM 15888 O O . ILE H 3 98 ? 102.471 149.242 82.062 1.00 223.11 91 ILE G O 1
ATOM 15893 N N . PRO H 3 99 ? 104.192 148.958 80.669 1.00 228.99 92 PRO G N 1
ATOM 15894 C CA . PRO H 3 99 ? 104.778 147.947 81.515 1.00 228.99 92 PRO G CA 1
ATOM 15895 C C . PRO H 3 99 ? 105.394 148.547 82.768 1.00 228.99 92 PRO G C 1
ATOM 15896 O O . PRO H 3 99 ? 105.606 149.755 82.875 1.00 228.99 92 PRO G O 1
ATOM 15900 N N . SER H 3 100 ? 105.671 147.673 83.738 1.00 180.55 93 SER G N 1
ATOM 15901 C CA . SER H 3 100 ? 106.287 148.109 84.988 1.00 180.55 93 SER G CA 1
ATOM 15902 C C . SER H 3 100 ? 107.732 148.487 84.704 1.00 180.55 93 SER G C 1
ATOM 15903 O O . SER H 3 100 ? 108.574 147.624 84.434 1.00 180.55 93 SER G O 1
ATOM 15906 N N . CYS H 3 101 ? 108.013 149.783 84.766 1.00 183.04 94 CYS G N 1
ATOM 15907 C CA . CYS H 3 101 ? 109.321 150.331 84.428 1.00 183.04 94 CYS G CA 1
ATOM 15908 C C . CYS H 3 101 ? 109.796 151.292 85.514 1.00 183.04 94 CYS G C 1
ATOM 15909 O O . CYS H 3 101 ? 109.243 152.395 85.666 1.00 183.04 94 CYS G O 1
ATOM 15912 N N . PRO H 3 102 ? 110.730 150.848 86.358 1.00 182.24 95 PRO G N 1
ATOM 15913 C CA . PRO H 3 102 ? 111.251 151.690 87.452 1.00 182.24 95 PRO G CA 1
ATOM 15914 C C . PRO H 3 102 ? 111.831 153.030 87.043 1.00 182.24 95 PRO G C 1
ATOM 15915 O O . PRO H 3 102 ? 111.752 153.984 87.828 1.00 182.24 95 PRO G O 1
ATOM 15919 N N . GLY H 3 103 ? 112.417 153.150 85.863 1.00 205.31 96 GLY G N 1
ATOM 15920 C CA . GLY H 3 103 ? 112.926 154.451 85.482 1.00 205.31 96 GLY G CA 1
ATOM 15921 C C . GLY H 3 103 ? 111.901 155.462 85.009 1.00 205.31 96 GLY G C 1
ATOM 15922 O O . GLY H 3 103 ? 112.293 156.561 84.605 1.00 205.31 96 GLY G O 1
ATOM 15923 N N . ALA H 3 104 ? 110.604 155.116 85.021 1.00 202.18 97 ALA G N 1
ATOM 15924 C CA . ALA H 3 104 ? 109.545 156.073 84.697 1.00 202.18 97 ALA G CA 1
ATOM 15925 C C . ALA H 3 104 ? 109.514 157.217 85.691 1.00 202.18 97 ALA G C 1
ATOM 15926 O O . ALA H 3 104 ? 109.106 158.333 85.353 1.00 202.18 97 ALA G O 1
ATOM 15928 N N . LEU H 3 105 ? 109.922 156.934 86.925 1.00 204.63 98 LEU G N 1
ATOM 15929 C CA . LEU H 3 105 ? 109.772 157.821 88.064 1.00 204.63 98 LEU G CA 1
ATOM 15930 C C . LEU H 3 105 ? 110.644 159.059 87.946 1.00 204.63 98 LEU G C 1
ATOM 15931 O O . LEU H 3 105 ? 110.352 160.073 88.588 1.00 204.63 98 LEU G O 1
ATOM 15936 N N . THR H 3 106 ? 111.709 158.999 87.155 1.00 205.34 99 THR G N 1
ATOM 15937 C CA . THR H 3 106 ? 112.406 160.201 86.728 1.00 205.34 99 THR G CA 1
ATOM 15938 C C . THR H 3 106 ? 111.962 160.697 85.359 1.00 205.34 99 THR G C 1
ATOM 15939 O O . THR H 3 106 ? 111.641 161.879 85.204 1.00 205.34 99 THR G O 1
ATOM 15943 N N . ASP H 3 107 ? 111.907 159.810 84.366 1.00 202.93 100 ASP G N 1
ATOM 15944 C CA . ASP H 3 107 ? 111.563 160.216 83.009 1.00 202.93 100 ASP G CA 1
ATOM 15945 C C . ASP H 3 107 ? 110.095 160.527 82.827 1.00 202.93 100 ASP G C 1
ATOM 15946 O O . ASP H 3 107 ? 109.715 161.672 82.562 1.00 202.93 100 ASP G O 1
ATOM 15951 N N . LEU H 3 108 ? 109.263 159.500 82.976 1.00 192.12 101 LEU G N 1
ATOM 15952 C CA . LEU H 3 108 ? 107.939 159.571 82.389 1.00 192.12 101 LEU G CA 1
ATOM 15953 C C . LEU H 3 108 ? 106.991 160.339 83.282 1.00 192.12 101 LEU G C 1
ATOM 15954 O O . LEU H 3 108 ? 106.065 160.988 82.784 1.00 192.12 101 LEU G O 1
ATOM 15959 N N . ALA H 3 109 ? 107.215 160.292 84.596 1.00 187.82 102 ALA G N 1
ATOM 15960 C CA . ALA H 3 109 ? 106.452 161.097 85.538 1.00 187.82 102 ALA G CA 1
ATOM 15961 C C . ALA H 3 109 ? 106.657 162.598 85.333 1.00 187.82 102 ALA G C 1
ATOM 15962 O O . ALA H 3 109 ? 105.900 163.390 85.901 1.00 187.82 102 ALA G O 1
ATOM 15964 N N . SER H 3 110 ? 107.651 163.005 84.539 1.00 191.39 103 SER G N 1
ATOM 15965 C CA . SER H 3 110 ? 107.898 164.401 84.209 1.00 191.39 103 SER G CA 1
ATOM 15966 C C . SER H 3 110 ? 107.841 164.677 82.706 1.00 191.39 103 SER G C 1
ATOM 15967 O O . SER H 3 110 ? 108.173 165.790 82.278 1.00 191.39 103 SER G O 1
ATOM 15970 N N . SER H 3 111 ? 107.435 163.700 81.895 1.00 211.28 104 SER G N 1
ATOM 15971 C CA . SER H 3 111 ? 107.341 163.842 80.438 1.00 211.28 104 SER G CA 1
ATOM 15972 C C . SER H 3 111 ? 106.029 164.517 80.052 1.00 211.28 104 SER G C 1
ATOM 15973 O O . SER H 3 111 ? 104.975 163.878 80.065 1.00 211.28 104 SER G O 1
ATOM 15976 N N . GLY H 3 112 ? 106.096 165.802 79.670 1.00 219.99 105 GLY G N 1
ATOM 15977 C CA . GLY H 3 112 ? 104.906 166.529 79.224 1.00 219.99 105 GLY G CA 1
ATOM 15978 C C . GLY H 3 112 ? 104.204 165.921 78.020 1.00 219.99 105 GLY G C 1
ATOM 15979 O O . GLY H 3 112 ? 102.993 166.106 77.837 1.00 219.99 105 GLY G O 1
ATOM 15980 N N . SER H 3 113 ? 104.940 165.172 77.194 1.00 221.78 106 SER G N 1
ATOM 15981 C CA . SER H 3 113 ? 104.321 164.518 76.050 1.00 221.78 106 SER G CA 1
ATOM 15982 C C . SER H 3 113 ? 103.425 163.371 76.499 1.00 221.78 106 SER G C 1
ATOM 15983 O O . SER H 3 113 ? 102.409 163.094 75.848 1.00 221.78 106 SER G O 1
ATOM 15986 N N . LEU H 3 114 ? 103.790 162.680 77.588 1.00 212.19 107 LEU G N 1
ATOM 15987 C CA . LEU H 3 114 ? 102.896 161.652 78.110 1.00 212.19 107 LEU G CA 1
ATOM 15988 C C . LEU H 3 114 ? 101.629 162.270 78.680 1.00 212.19 107 LEU G C 1
ATOM 15989 O O . LEU H 3 114 ? 100.558 161.661 78.600 1.00 212.19 107 LEU G O 1
ATOM 15994 N N . ALA H 3 115 ? 101.730 163.491 79.213 1.00 213.61 108 ALA G N 1
ATOM 15995 C CA . ALA H 3 115 ? 100.544 164.229 79.629 1.00 213.61 108 ALA G CA 1
ATOM 15996 C C . ALA H 3 115 ? 99.659 164.520 78.429 1.00 213.61 108 ALA G C 1
ATOM 15997 O O . ALA H 3 115 ? 98.434 164.345 78.488 1.00 213.61 108 ALA G O 1
ATOM 15999 N N . ARG H 3 116 ? 100.286 164.935 77.323 1.00 207.75 109 ARG G N 1
ATOM 16000 C CA . ARG H 3 116 ? 99.560 165.269 76.100 1.00 207.75 109 ARG G CA 1
ATOM 16001 C C . ARG H 3 116 ? 98.858 164.043 75.516 1.00 207.75 109 ARG G C 1
ATOM 16002 O O . ARG H 3 116 ? 97.678 164.111 75.145 1.00 207.75 109 ARG G O 1
ATOM 16010 N N . ILE H 3 117 ? 99.509 162.882 75.566 1.00 189.50 110 ILE G N 1
ATOM 16011 C CA . ILE H 3 117 ? 98.856 161.707 75.001 1.00 189.50 110 ILE G CA 1
ATOM 16012 C C . ILE H 3 117 ? 97.821 161.133 75.963 1.00 189.50 110 ILE G C 1
ATOM 16013 O O . ILE H 3 117 ? 96.804 160.604 75.514 1.00 189.50 110 ILE G O 1
ATOM 16018 N N . LEU H 3 118 ? 98.042 161.210 77.278 1.00 163.22 111 LEU G N 1
ATOM 16019 C CA . LEU H 3 118 ? 97.041 160.703 78.204 1.00 163.22 111 LEU G CA 1
ATOM 16020 C C . LEU H 3 118 ? 95.784 161.534 78.144 1.00 163.22 111 LEU G C 1
ATOM 16021 O O . LEU H 3 118 ? 94.681 160.990 78.164 1.00 163.22 111 LEU G O 1
ATOM 16026 N N . GLN H 3 119 ? 95.931 162.852 78.117 1.00 167.05 112 GLN G N 1
ATOM 16027 C CA . GLN H 3 119 ? 94.757 163.699 78.014 1.00 167.05 112 GLN G CA 1
ATOM 16028 C C . GLN H 3 119 ? 94.092 163.518 76.656 1.00 167.05 112 GLN G C 1
ATOM 16029 O O . GLN H 3 119 ? 92.869 163.640 76.563 1.00 167.05 112 GLN G O 1
ATOM 16035 N N . HIS H 3 120 ? 94.877 163.284 75.595 1.00 176.02 113 HIS G N 1
ATOM 16036 C CA . HIS H 3 120 ? 94.301 162.875 74.317 1.00 176.02 113 HIS G CA 1
ATOM 16037 C C . HIS H 3 120 ? 93.457 161.621 74.445 1.00 176.02 113 HIS G C 1
ATOM 16038 O O . HIS H 3 120 ? 92.343 161.551 73.914 1.00 176.02 113 HIS G O 1
ATOM 16045 N N . PHE H 3 121 ? 93.998 160.613 75.124 1.00 183.09 114 PHE G N 1
ATOM 16046 C CA . PHE H 3 121 ? 93.259 159.392 75.411 1.00 183.09 114 PHE G CA 1
ATOM 16047 C C . PHE H 3 121 ? 92.015 159.684 76.235 1.00 183.09 114 PHE G C 1
ATOM 16048 O O . PHE H 3 121 ? 90.969 159.056 76.042 1.00 183.09 114 PHE G O 1
ATOM 16056 N N . HIS H 3 122 ? 92.123 160.636 77.156 1.00 164.82 115 HIS G N 1
ATOM 16057 C CA . HIS H 3 122 ? 91.001 161.032 77.991 1.00 164.82 115 HIS G CA 1
ATOM 16058 C C . HIS H 3 122 ? 89.900 161.688 77.178 1.00 164.82 115 HIS G C 1
ATOM 16059 O O . HIS H 3 122 ? 88.714 161.452 77.431 1.00 164.82 115 HIS G O 1
ATOM 16066 N N . SER H 3 123 ? 90.276 162.556 76.243 1.00 172.56 116 SER G N 1
ATOM 16067 C CA . SER H 3 123 ? 89.299 163.366 75.531 1.00 172.56 116 SER G CA 1
ATOM 16068 C C . SER H 3 123 ? 88.401 162.521 74.639 1.00 172.56 116 SER G C 1
ATOM 16069 O O . SER H 3 123 ? 87.210 162.817 74.498 1.00 172.56 116 SER G O 1
ATOM 16072 N N . GLU H 3 124 ? 88.941 161.466 74.031 1.00 193.42 117 GLU G N 1
ATOM 16073 C CA . GLU H 3 124 ? 88.107 160.490 73.341 1.00 193.42 117 GLU G CA 1
ATOM 16074 C C . GLU H 3 124 ? 87.710 159.295 74.201 1.00 193.42 117 GLU G C 1
ATOM 16075 O O . GLU H 3 124 ? 87.028 158.401 73.684 1.00 193.42 117 GLU G O 1
ATOM 16081 N N . SER H 3 125 ? 88.069 159.290 75.492 1.00 194.57 118 SER G N 1
ATOM 16082 C CA . SER H 3 125 ? 87.829 158.170 76.419 1.00 194.57 118 SER G CA 1
ATOM 16083 C C . SER H 3 125 ? 88.361 156.844 75.866 1.00 194.57 118 SER G C 1
ATOM 16084 O O . SER H 3 125 ? 87.668 155.826 75.842 1.00 194.57 118 SER G O 1
ATOM 16087 N N . LYS H 3 126 ? 89.589 156.869 75.406 1.00 206.85 119 LYS G N 1
ATOM 16088 C CA . LYS H 3 126 ? 90.229 155.727 74.771 1.00 206.85 119 LYS G CA 1
ATOM 16089 C C . LYS H 3 126 ? 90.985 154.921 75.835 1.00 206.85 119 LYS G C 1
ATOM 16090 O O . LYS H 3 126 ? 91.520 155.504 76.781 1.00 206.85 119 LYS G O 1
ATOM 16096 N N . PRO H 3 127 ? 91.060 153.582 75.729 1.00 201.27 120 PRO G N 1
ATOM 16097 C CA . PRO H 3 127 ? 91.582 152.771 76.852 1.00 201.27 120 PRO G CA 1
ATOM 16098 C C . PRO H 3 127 ? 93.066 152.951 77.165 1.00 201.27 120 PRO G C 1
ATOM 16099 O O . PRO H 3 127 ? 93.918 152.956 76.274 1.00 201.27 120 PRO G O 1
ATOM 16103 N N . ILE H 3 128 ? 93.352 153.087 78.467 1.00 203.41 121 ILE G N 1
ATOM 16104 C CA . ILE H 3 128 ? 94.690 153.264 79.030 1.00 203.41 121 ILE G CA 1
ATOM 16105 C C . ILE H 3 128 ? 94.996 152.101 79.974 1.00 203.41 121 ILE G C 1
ATOM 16106 O O . ILE H 3 128 ? 94.120 151.657 80.725 1.00 203.41 121 ILE G O 1
ATOM 16111 N N . CYS H 3 129 ? 96.239 151.613 79.939 1.00 224.64 122 CYS G N 1
ATOM 16112 C CA . CYS H 3 129 ? 96.699 150.515 80.789 1.00 224.64 122 CYS G CA 1
ATOM 16113 C C . CYS H 3 129 ? 98.043 150.869 81.402 1.00 224.64 122 CYS G C 1
ATOM 16114 O O . CYS H 3 129 ? 99.027 151.043 80.677 1.00 224.64 122 CYS G O 1
ATOM 16117 N N . ALA H 3 130 ? 98.096 150.965 82.726 1.00 195.88 123 ALA G N 1
ATOM 16118 C CA . ALA H 3 130 ? 99.374 151.154 83.404 1.00 195.88 123 ALA G CA 1
ATOM 16119 C C . ALA H 3 130 ? 99.547 150.147 84.525 1.00 195.88 123 ALA G C 1
ATOM 16120 O O . ALA H 3 130 ? 98.638 149.965 85.337 1.00 195.88 123 ALA G O 1
ATOM 16122 N N . VAL H 3 131 ? 100.702 149.494 84.577 1.00 176.78 124 VAL G N 1
ATOM 16123 C CA . VAL H 3 131 ? 100.968 148.514 85.618 1.00 176.78 124 VAL G CA 1
ATOM 16124 C C . VAL H 3 131 ? 102.187 148.969 86.411 1.00 176.78 124 VAL G C 1
ATOM 16125 O O . VAL H 3 131 ? 103.097 149.609 85.869 1.00 176.78 124 VAL G O 1
ATOM 16129 N N . GLY H 3 132 ? 102.138 148.725 87.720 1.00 161.46 125 GLY G N 1
ATOM 16130 C CA . GLY H 3 132 ? 103.209 148.941 88.673 1.00 161.46 125 GLY G CA 1
ATOM 16131 C C . GLY H 3 132 ? 103.929 150.273 88.723 1.00 161.46 125 GLY G C 1
ATOM 16132 O O . GLY H 3 132 ? 103.322 151.321 88.965 1.00 161.46 125 GLY G O 1
ATOM 16133 N N . HIS H 3 133 ? 105.229 150.235 88.425 1.00 160.25 126 HIS G N 1
ATOM 16134 C CA . HIS H 3 133 ? 106.062 151.431 88.494 1.00 160.25 126 HIS G CA 1
ATOM 16135 C C . HIS H 3 133 ? 105.657 152.438 87.431 1.00 160.25 126 HIS G C 1
ATOM 16136 O O . HIS H 3 133 ? 105.605 153.650 87.693 1.00 160.25 126 HIS G O 1
ATOM 16143 N N . GLY H 3 134 ? 105.300 151.926 86.247 1.00 171.41 127 GLY G N 1
ATOM 16144 C CA . GLY H 3 134 ? 104.741 152.737 85.177 1.00 171.41 127 GLY G CA 1
ATOM 16145 C C . GLY H 3 134 ? 103.527 153.551 85.574 1.00 171.41 127 GLY G C 1
ATOM 16146 O O . GLY H 3 134 ? 103.245 154.584 84.955 1.00 171.41 127 GLY G O 1
ATOM 16147 N N . VAL H 3 135 ? 102.783 153.083 86.590 1.00 179.33 128 VAL G N 1
ATOM 16148 C CA . VAL H 3 135 ? 101.590 153.767 87.083 1.00 179.33 128 VAL G CA 1
ATOM 16149 C C . VAL H 3 135 ? 101.923 155.184 87.534 1.00 179.33 128 VAL G C 1
ATOM 16150 O O . VAL H 3 135 ? 101.136 156.116 87.302 1.00 179.33 128 VAL G O 1
ATOM 16154 N N . ALA H 3 136 ? 103.144 155.397 88.061 1.00 178.65 129 ALA G N 1
ATOM 16155 C CA . ALA H 3 136 ? 103.530 156.730 88.515 1.00 178.65 129 ALA G CA 1
ATOM 16156 C C . ALA H 3 136 ? 103.635 157.735 87.372 1.00 178.65 129 ALA G C 1
ATOM 16157 O O . ALA H 3 136 ? 103.496 158.941 87.618 1.00 178.65 129 ALA G O 1
ATOM 16159 N N . ALA H 3 137 ? 103.759 157.253 86.125 1.00 192.89 130 ALA G N 1
ATOM 16160 C CA . ALA H 3 137 ? 103.779 158.133 84.960 1.00 192.89 130 ALA G CA 1
ATOM 16161 C C . ALA H 3 137 ? 102.467 158.885 84.801 1.00 192.89 130 ALA G C 1
ATOM 16162 O O . ALA H 3 137 ? 102.462 160.030 84.323 1.00 192.89 130 ALA G O 1
ATOM 16164 N N . LEU H 3 138 ? 101.367 158.321 85.322 1.00 199.23 131 LEU G N 1
ATOM 16165 C CA . LEU H 3 138 ? 100.069 158.976 85.220 1.00 199.23 131 LEU G CA 1
ATOM 16166 C C . LEU H 3 138 ? 99.978 160.218 86.081 1.00 199.23 131 LEU G C 1
ATOM 16167 O O . LEU H 3 138 ? 99.021 160.982 85.928 1.00 199.23 131 LEU G O 1
ATOM 16172 N N . CYS H 3 139 ? 100.955 160.437 86.964 1.00 206.61 132 CYS G N 1
ATOM 16173 C CA . CYS H 3 139 ? 100.991 161.670 87.730 1.00 206.61 132 CYS G CA 1
ATOM 16174 C C . CYS H 3 139 ? 101.229 162.861 86.822 1.00 206.61 132 CYS G C 1
ATOM 16175 O O . CYS H 3 139 ? 100.762 163.967 87.114 1.00 206.61 132 CYS G O 1
ATOM 16178 N N . CYS H 3 140 ? 101.977 162.649 85.732 1.00 193.40 133 CYS G N 1
ATOM 16179 C CA . CYS H 3 140 ? 102.411 163.718 84.840 1.00 193.40 133 CYS G CA 1
ATOM 16180 C C . CYS H 3 140 ? 101.274 164.466 84.148 1.00 193.40 133 CYS G C 1
ATOM 16181 O O . CYS H 3 140 ? 101.512 165.555 83.617 1.00 193.40 133 CYS G O 1
ATOM 16184 N N . ALA H 3 141 ? 100.042 163.970 84.185 1.00 176.84 134 ALA G N 1
ATOM 16185 C CA . ALA H 3 141 ? 98.981 164.513 83.339 1.00 176.84 134 ALA G CA 1
ATOM 16186 C C . ALA H 3 141 ? 98.318 165.723 83.994 1.00 176.84 134 ALA G C 1
ATOM 16187 O O . ALA H 3 141 ? 97.100 165.798 84.151 1.00 176.84 134 ALA G O 1
ATOM 16189 N N . THR H 3 142 ? 99.155 166.683 84.385 1.00 204.00 135 THR G N 1
ATOM 16190 C CA . THR H 3 142 ? 98.705 167.942 84.952 1.00 204.00 135 THR G CA 1
ATOM 16191 C C . THR H 3 142 ? 98.014 168.823 83.920 1.00 204.00 135 THR G C 1
ATOM 16192 O O . THR H 3 142 ? 98.384 168.859 82.745 1.00 204.00 135 THR G O 1
ATOM 16196 N N . ASN H 3 143 ? 97.013 169.559 84.391 1.00 236.14 136 ASN G N 1
ATOM 16197 C CA . ASN H 3 143 ? 96.352 170.611 83.632 1.00 236.14 136 ASN G CA 1
ATOM 16198 C C . ASN H 3 143 ? 97.170 171.894 83.778 1.00 236.14 136 ASN G C 1
ATOM 16199 O O . ASN H 3 143 ? 98.323 171.879 84.217 1.00 236.14 136 ASN G O 1
ATOM 16204 N N . GLU H 3 144 ? 96.589 173.027 83.385 1.00 227.99 137 GLU G N 1
ATOM 16205 C CA . GLU H 3 144 ? 97.235 174.304 83.664 1.00 227.99 137 GLU G CA 1
ATOM 16206 C C . GLU H 3 144 ? 97.167 174.617 85.157 1.00 227.99 137 GLU G C 1
ATOM 16207 O O . GLU H 3 144 ? 98.160 175.040 85.759 1.00 227.99 137 GLU G O 1
ATOM 16213 N N . ASP H 3 145 ? 96.002 174.401 85.763 1.00 185.93 138 ASP G N 1
ATOM 16214 C CA . ASP H 3 145 ? 95.817 174.379 87.204 1.00 185.93 138 ASP G CA 1
ATOM 16215 C C . ASP H 3 145 ? 96.153 172.997 87.760 1.00 185.93 138 ASP G C 1
ATOM 16216 O O . ASP H 3 145 ? 96.322 172.019 87.026 1.00 185.93 138 ASP G O 1
ATOM 16221 N N . ARG H 3 146 ? 96.251 172.936 89.091 1.00 145.44 139 ARG G N 1
ATOM 16222 C CA . ARG H 3 146 ? 96.539 171.700 89.809 1.00 145.44 139 ARG G CA 1
ATOM 16223 C C . ARG H 3 146 ? 95.484 170.617 89.613 1.00 145.44 139 ARG G C 1
ATOM 16224 O O . ARG H 3 146 ? 95.797 169.442 89.837 1.00 145.44 139 ARG G O 1
ATOM 16232 N N . SER H 3 147 ? 94.242 170.997 89.282 1.00 146.61 140 SER G N 1
ATOM 16233 C CA . SER H 3 147 ? 93.147 170.072 88.986 1.00 146.61 140 SER G CA 1
ATOM 16234 C C . SER H 3 147 ? 93.551 169.012 87.977 1.00 146.61 140 SER G C 1
ATOM 16235 O O . SER H 3 147 ? 93.934 169.325 86.850 1.00 146.61 140 SER G O 1
ATOM 16238 N N . TRP H 3 148 ? 93.456 167.758 88.394 1.00 139.60 141 TRP G N 1
ATOM 16239 C CA . TRP H 3 148 ? 93.860 166.642 87.559 1.00 139.60 141 TRP G CA 1
ATOM 16240 C C . TRP H 3 148 ? 92.783 166.263 86.555 1.00 139.60 141 TRP G C 1
ATOM 16241 O O . TRP H 3 148 ? 91.586 166.450 86.783 1.00 139.60 141 TRP G O 1
ATOM 16252 N N . VAL H 3 149 ? 93.234 165.740 85.418 1.00 137.95 142 VAL G N 1
ATOM 16253 C CA . VAL H 3 149 ? 92.311 165.246 84.411 1.00 137.95 142 VAL G CA 1
ATOM 16254 C C . VAL H 3 149 ? 91.665 163.930 84.857 1.00 137.95 142 VAL G C 1
ATOM 16255 O O . VAL H 3 149 ? 90.526 163.633 84.478 1.00 137.95 142 VAL G O 1
ATOM 16259 N N . PHE H 3 150 ? 92.338 163.145 85.703 1.00 147.03 143 PHE G N 1
ATOM 16260 C CA . PHE H 3 150 ? 91.795 161.878 86.186 1.00 147.03 143 PHE G CA 1
ATOM 16261 C C . PHE H 3 150 ? 91.433 161.937 87.665 1.00 147.03 143 PHE G C 1
ATOM 16262 O O . PHE H 3 150 ? 91.692 160.999 88.420 1.00 147.03 143 PHE G O 1
ATOM 16270 N N . ASP H 3 151 ? 90.837 163.054 88.080 1.00 151.65 144 ASP G N 1
ATOM 16271 C CA . ASP H 3 151 ? 90.278 163.208 89.420 1.00 151.65 144 ASP G CA 1
ATOM 16272 C C . ASP H 3 151 ? 89.286 162.105 89.809 1.00 151.65 144 ASP G C 1
ATOM 16273 O O . ASP H 3 151 ? 89.503 161.383 90.786 1.00 151.65 144 ASP G O 1
ATOM 16278 N N . SER H 3 152 ? 88.206 161.946 89.049 1.00 157.74 145 SER G N 1
ATOM 16279 C CA . SER H 3 152 ? 87.113 161.063 89.434 1.00 157.74 145 SER G CA 1
ATOM 16280 C C . SER H 3 152 ? 87.425 159.586 89.256 1.00 157.74 145 SER G C 1
ATOM 16281 O O . SER H 3 152 ? 86.611 158.750 89.659 1.00 157.74 145 SER G O 1
ATOM 16284 N N . TYR H 3 153 ? 88.551 159.242 88.649 1.00 162.08 146 TYR G N 1
ATOM 16285 C CA . TYR H 3 153 ? 88.844 157.852 88.351 1.00 162.08 146 TYR G CA 1
ATOM 16286 C C . TYR H 3 153 ? 89.284 157.143 89.617 1.00 162.08 146 TYR G C 1
ATOM 16287 O O . TYR H 3 153 ? 89.900 157.750 90.493 1.00 162.08 146 TYR G O 1
ATOM 16296 N N . SER H 3 154 ? 88.910 155.874 89.741 1.00 178.80 147 SER G N 1
ATOM 16297 C CA . SER H 3 154 ? 89.421 155.014 90.799 1.00 178.80 147 SER G CA 1
ATOM 16298 C C . SER H 3 154 ? 90.490 154.093 90.231 1.00 178.80 147 SER G C 1
ATOM 16299 O O . SER H 3 154 ? 90.260 153.422 89.221 1.00 178.80 147 SER G O 1
ATOM 16302 N N . LEU H 3 155 ? 91.654 154.061 90.877 1.00 187.71 148 LEU G N 1
ATOM 16303 C CA . LEU H 3 155 ? 92.766 153.263 90.381 1.00 187.71 148 LEU G CA 1
ATOM 16304 C C . LEU H 3 155 ? 93.660 152.871 91.545 1.00 187.71 148 LEU G C 1
ATOM 16305 O O . LEU H 3 155 ? 93.595 153.454 92.630 1.00 187.71 148 LEU G O 1
ATOM 16310 N N . THR H 3 156 ? 94.512 151.884 91.298 1.00 187.82 149 THR G N 1
ATOM 16311 C CA . THR H 3 156 ? 95.477 151.418 92.277 1.00 187.82 149 THR G CA 1
ATOM 16312 C C . THR H 3 156 ? 96.846 152.001 91.972 1.00 187.82 149 THR G C 1
ATOM 16313 O O . THR H 3 156 ? 97.047 152.694 90.980 1.00 187.82 149 THR G O 1
ATOM 16317 N N . GLY H 3 157 ? 97.791 151.746 92.857 1.00 190.08 150 GLY G N 1
ATOM 16318 C CA . GLY H 3 157 ? 99.122 152.246 92.646 1.00 190.08 150 GLY G CA 1
ATOM 16319 C C . GLY H 3 157 ? 100.110 151.669 93.624 1.00 190.08 150 GLY G C 1
ATOM 16320 O O . GLY H 3 157 ? 99.770 150.841 94.470 1.00 190.08 150 GLY G O 1
ATOM 16321 N N . PRO H 3 158 ? 101.361 152.121 93.545 1.00 210.86 151 PRO G N 1
ATOM 16322 C CA . PRO H 3 158 ? 102.367 151.662 94.505 1.00 210.86 151 PRO G CA 1
ATOM 16323 C C . PRO H 3 158 ? 102.288 152.497 95.778 1.00 210.86 151 PRO G C 1
ATOM 16324 O O . PRO H 3 158 ? 102.419 153.723 95.764 1.00 210.86 151 PRO G O 1
ATOM 16328 N N . SER H 3 159 ? 102.035 151.819 96.885 1.00 187.56 152 SER G N 1
ATOM 16329 C CA . SER H 3 159 ? 101.865 152.497 98.155 1.00 187.56 152 SER G CA 1
ATOM 16330 C C . SER H 3 159 ? 103.219 152.570 98.842 1.00 187.56 152 SER G C 1
ATOM 16331 O O . SER H 3 159 ? 104.232 152.237 98.236 1.00 187.56 152 SER G O 1
ATOM 16334 N N . VAL H 3 160 ? 103.239 152.890 100.133 1.00 141.24 153 VAL G N 1
ATOM 16335 C CA . VAL H 3 160 ? 104.501 152.965 100.857 1.00 141.24 153 VAL G CA 1
ATOM 16336 C C . VAL H 3 160 ? 105.106 151.582 101.064 1.00 141.24 153 VAL G C 1
ATOM 16337 O O . VAL H 3 160 ? 106.334 151.435 101.049 1.00 141.24 153 VAL G O 1
ATOM 16341 N N . CYS H 3 161 ? 104.261 150.557 101.213 1.00 151.10 154 CYS G N 1
ATOM 16342 C CA . CYS H 3 161 ? 104.624 149.156 101.405 1.00 151.10 154 CYS G CA 1
ATOM 16343 C C . CYS H 3 161 ? 105.727 148.611 100.503 1.00 151.10 154 CYS G C 1
ATOM 16344 O O . CYS H 3 161 ? 106.786 148.213 101.006 1.00 151.10 154 CYS G O 1
ATOM 16347 N N . GLU H 3 162 ? 105.477 148.518 99.193 1.00 155.21 155 GLU G N 1
ATOM 16348 C CA . GLU H 3 162 ? 106.515 147.991 98.314 1.00 155.21 155 GLU G CA 1
ATOM 16349 C C . GLU H 3 162 ? 107.716 148.928 98.296 1.00 155.21 155 GLU G C 1
ATOM 16350 O O . GLU H 3 162 ? 108.865 148.475 98.265 1.00 155.21 155 GLU G O 1
ATOM 16356 N N . LEU H 3 163 ? 107.455 150.237 98.324 1.00 144.47 156 LEU G N 1
ATOM 16357 C CA . LEU H 3 163 ? 108.520 151.233 98.347 1.00 144.47 156 LEU G CA 1
ATOM 16358 C C . LEU H 3 163 ? 109.378 151.107 99.596 1.00 144.47 156 LEU G C 1
ATOM 16359 O O . LEU H 3 163 ? 110.595 151.304 99.529 1.00 144.47 156 LEU G O 1
ATOM 16364 N N . VAL H 3 164 ? 108.769 150.845 100.756 1.00 133.61 157 VAL G N 1
ATOM 16365 C CA . VAL H 3 164 ? 109.596 150.717 101.951 1.00 133.61 157 VAL G CA 1
ATOM 16366 C C . VAL H 3 164 ? 110.356 149.401 101.916 1.00 133.61 157 VAL G C 1
ATOM 16367 O O . VAL H 3 164 ? 111.522 149.351 102.310 1.00 133.61 157 VAL G O 1
ATOM 16371 N N . ARG H 3 165 ? 109.703 148.316 101.483 1.00 135.67 158 ARG G N 1
ATOM 16372 C CA . ARG H 3 165 ? 110.329 146.998 101.506 1.00 135.67 158 ARG G CA 1
ATOM 16373 C C . ARG H 3 165 ? 111.532 146.939 100.572 1.00 135.67 158 ARG G C 1
ATOM 16374 O O . ARG H 3 165 ? 112.524 146.264 100.863 1.00 135.67 158 ARG G O 1
ATOM 16382 N N . ALA H 3 166 ? 111.436 147.578 99.424 1.00 142.43 159 ALA G N 1
ATOM 16383 C CA . ALA H 3 166 ? 112.593 147.722 98.563 1.00 142.43 159 ALA G CA 1
ATOM 16384 C C . ALA H 3 166 ? 113.416 148.917 99.037 1.00 142.43 159 ALA G C 1
ATOM 16385 O O . ALA H 3 166 ? 112.940 149.730 99.829 1.00 142.43 159 ALA G O 1
ATOM 16387 N N . PRO H 3 167 ? 114.677 149.011 98.621 1.00 149.99 160 PRO G N 1
ATOM 16388 C CA . PRO H 3 167 ? 115.475 150.205 98.926 1.00 149.99 160 PRO G CA 1
ATOM 16389 C C . PRO H 3 167 ? 114.919 151.459 98.253 1.00 149.99 160 PRO G C 1
ATOM 16390 O O . PRO H 3 167 ? 114.683 151.474 97.044 1.00 149.99 160 PRO G O 1
ATOM 16394 N N . GLY H 3 168 ? 114.698 152.513 99.048 1.00 129.41 161 GLY G N 1
ATOM 16395 C CA . GLY H 3 168 ? 114.095 153.719 98.503 1.00 129.41 161 GLY G CA 1
ATOM 16396 C C . GLY H 3 168 ? 114.742 155.066 98.791 1.00 129.41 161 GLY G C 1
ATOM 16397 O O . GLY H 3 168 ? 114.062 156.023 99.168 1.00 129.41 161 GLY G O 1
ATOM 16398 N N . PHE H 3 169 ? 116.057 155.151 98.636 1.00 159.59 162 PHE G N 1
ATOM 16399 C CA . PHE H 3 169 ? 116.804 156.377 98.866 1.00 159.59 162 PHE G CA 1
ATOM 16400 C C . PHE H 3 169 ? 116.883 157.200 97.589 1.00 159.59 162 PHE G C 1
ATOM 16401 O O . PHE H 3 169 ? 116.262 156.872 96.573 1.00 159.59 162 PHE G O 1
ATOM 16409 N N . ALA H 3 170 ? 117.594 158.336 97.691 1.00 196.45 163 ALA G N 1
ATOM 16410 C CA . ALA H 3 170 ? 117.911 159.243 96.574 1.00 196.45 163 ALA G CA 1
ATOM 16411 C C . ALA H 3 170 ? 116.677 159.781 95.865 1.00 196.45 163 ALA G C 1
ATOM 16412 O O . ALA H 3 170 ? 116.720 160.016 94.652 1.00 196.45 163 ALA G O 1
ATOM 16414 N N . ARG H 3 171 ? 115.614 159.995 96.643 1.00 188.68 164 ARG G N 1
ATOM 16415 C CA . ARG H 3 171 ? 114.311 160.476 96.189 1.00 188.68 164 ARG G CA 1
ATOM 16416 C C . ARG H 3 171 ? 113.801 159.619 95.039 1.00 188.68 164 ARG G C 1
ATOM 16417 O O . ARG H 3 171 ? 113.264 160.121 94.049 1.00 188.68 164 ARG G O 1
ATOM 16425 N N . LEU H 3 172 ? 113.942 158.310 95.183 1.00 187.02 165 LEU G N 1
ATOM 16426 C CA . LEU H 3 172 ? 113.414 157.522 94.083 1.00 187.02 165 LEU G CA 1
ATOM 16427 C C . LEU H 3 172 ? 111.917 157.262 94.294 1.00 187.02 165 LEU G C 1
ATOM 16428 O O . LEU H 3 172 ? 111.156 157.505 93.353 1.00 187.02 165 LEU G O 1
ATOM 16433 N N . PRO H 3 173 ? 111.420 156.798 95.446 1.00 208.23 166 PRO G N 1
ATOM 16434 C CA . PRO H 3 173 ? 109.961 156.719 95.589 1.00 208.23 166 PRO G CA 1
ATOM 16435 C C . PRO H 3 173 ? 109.281 157.932 96.215 1.00 208.23 166 PRO G C 1
ATOM 16436 O O . PRO H 3 173 ? 108.054 157.887 96.397 1.00 208.23 166 PRO G O 1
ATOM 16440 N N . LEU H 3 174 ? 110.045 158.972 96.589 1.00 218.12 167 LEU G N 1
ATOM 16441 C CA . LEU H 3 174 ? 109.471 160.173 97.206 1.00 218.12 167 LEU G CA 1
ATOM 16442 C C . LEU H 3 174 ? 108.490 160.843 96.259 1.00 218.12 167 LEU G C 1
ATOM 16443 O O . LEU H 3 174 ? 107.470 161.414 96.684 1.00 218.12 167 LEU G O 1
ATOM 16448 N N . VAL H 3 175 ? 108.858 160.880 94.979 1.00 209.46 168 VAL G N 1
ATOM 16449 C CA . VAL H 3 175 ? 107.988 161.430 93.951 1.00 209.46 168 VAL G CA 1
ATOM 16450 C C . VAL H 3 175 ? 106.625 160.734 94.011 1.00 209.46 168 VAL G C 1
ATOM 16451 O O . VAL H 3 175 ? 105.594 161.391 94.198 1.00 209.46 168 VAL G O 1
ATOM 16455 N N . VAL H 3 176 ? 106.627 159.396 93.937 1.00 198.04 169 VAL G N 1
ATOM 16456 C CA . VAL H 3 176 ? 105.417 158.574 93.990 1.00 198.04 169 VAL G CA 1
ATOM 16457 C C . VAL H 3 176 ? 104.596 158.818 95.254 1.00 198.04 169 VAL G C 1
ATOM 16458 O O . VAL H 3 176 ? 103.357 158.860 95.176 1.00 198.04 169 VAL G O 1
ATOM 16462 N N . GLU H 3 177 ? 105.253 158.838 96.436 1.00 210.47 170 GLU G N 1
ATOM 16463 C CA . GLU H 3 177 ? 104.544 159.117 97.697 1.00 210.47 170 GLU G CA 1
ATOM 16464 C C . GLU H 3 177 ? 103.733 160.399 97.548 1.00 210.47 170 GLU G C 1
ATOM 16465 O O . GLU H 3 177 ? 102.558 160.441 97.921 1.00 210.47 170 GLU G O 1
ATOM 16471 N N . ASP H 3 178 ? 104.396 161.487 97.141 1.00 203.33 171 ASP G N 1
ATOM 16472 C CA . ASP H 3 178 ? 103.687 162.749 96.963 1.00 203.33 171 ASP G CA 1
ATOM 16473 C C . ASP H 3 178 ? 102.553 162.611 95.928 1.00 203.33 171 ASP G C 1
ATOM 16474 O O . ASP H 3 178 ? 101.459 163.151 96.135 1.00 203.33 171 ASP G O 1
ATOM 16479 N N . PHE H 3 179 ? 102.811 161.914 94.802 1.00 198.17 172 PHE G N 1
ATOM 16480 C CA . PHE H 3 179 ? 101.7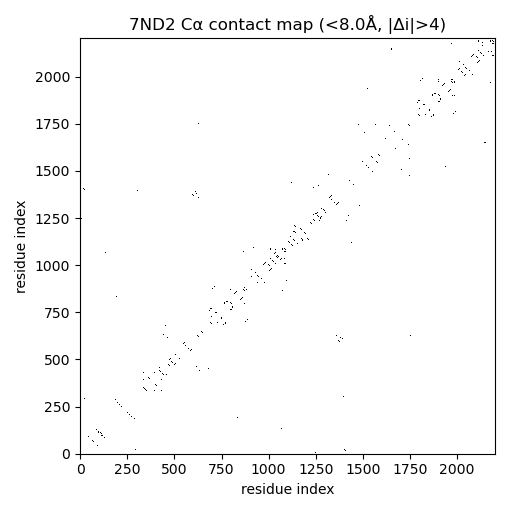93 161.718 93.753 1.00 198.17 172 PHE G CA 1
ATOM 16481 C C . PHE H 3 179 ? 100.495 161.071 94.240 1.00 198.17 172 PHE G C 1
ATOM 16482 O O . PHE H 3 179 ? 99.426 161.382 93.700 1.00 198.17 172 PHE G O 1
ATOM 16490 N N . VAL H 3 180 ? 100.594 160.060 95.123 1.00 161.84 173 VAL G N 1
ATOM 16491 C CA . VAL H 3 180 ? 99.391 159.394 95.658 1.00 161.84 173 VAL G CA 1
ATOM 16492 C C . VAL H 3 180 ? 98.439 160.436 96.251 1.00 161.84 173 VAL G C 1
ATOM 16493 O O . VAL H 3 180 ? 97.239 160.425 95.961 1.00 161.84 173 VAL G O 1
ATOM 16497 N N . LYS H 3 181 ? 98.959 161.284 97.154 1.00 162.16 174 LYS G N 1
ATOM 16498 C CA . LYS H 3 181 ? 98.181 162.273 97.894 1.00 162.16 174 LYS G CA 1
ATOM 16499 C C . LYS H 3 181 ? 97.368 163.181 96.984 1.00 162.16 174 LYS G C 1
ATOM 16500 O O . LYS H 3 181 ? 96.220 163.515 97.300 1.00 162.16 174 LYS G O 1
ATOM 16506 N N . ASP H 3 182 ? 97.972 163.641 95.883 1.00 169.34 175 ASP G N 1
ATOM 16507 C CA . ASP H 3 182 ? 97.265 164.521 94.956 1.00 169.34 175 ASP G CA 1
ATOM 16508 C C . ASP H 3 182 ? 96.088 163.801 94.324 1.00 169.34 175 ASP G C 1
ATOM 16509 O O . ASP H 3 182 ? 95.000 164.370 94.179 1.00 169.34 175 ASP G O 1
ATOM 16514 N N . SER H 3 183 ? 96.297 162.547 93.945 1.00 154.55 176 SER G N 1
ATOM 16515 C CA . SER H 3 183 ? 95.223 161.724 93.426 1.00 154.55 176 SER G CA 1
ATOM 16516 C C . SER H 3 183 ? 94.198 161.437 94.514 1.00 154.55 176 SER G C 1
ATOM 16517 O O . SER H 3 183 ? 94.540 161.226 95.679 1.00 154.55 176 SER G O 1
ATOM 16520 N N . GLY H 3 184 ? 92.926 161.461 94.134 1.00 138.97 177 GLY G N 1
ATOM 16521 C CA . GLY H 3 184 ? 91.863 161.210 95.071 1.00 138.97 177 GLY G CA 1
ATOM 16522 C C . GLY H 3 184 ? 90.989 160.090 94.552 1.00 138.97 177 GLY G C 1
ATOM 16523 O O . GLY H 3 184 ? 90.924 159.836 93.348 1.00 138.97 177 GLY G O 1
ATOM 16524 N N . ALA H 3 185 ? 90.321 159.416 95.501 1.00 156.96 178 ALA G N 1
ATOM 16525 C CA . ALA H 3 185 ? 89.511 158.213 95.258 1.00 156.96 178 ALA G CA 1
ATOM 16526 C C . ALA H 3 185 ? 90.348 157.123 94.595 1.00 156.96 178 ALA G C 1
ATOM 16527 O O . ALA H 3 185 ? 89.860 156.369 93.757 1.00 156.96 178 ALA G O 1
ATOM 16529 N N . CYS H 3 186 ? 91.628 157.033 94.986 1.00 181.24 179 CYS G N 1
ATOM 16530 C CA . CYS H 3 186 ? 92.558 156.076 94.396 1.00 181.24 179 CYS G CA 1
ATOM 16531 C C . CYS H 3 186 ? 93.326 155.528 95.589 1.00 181.24 179 CYS G C 1
ATOM 16532 O O . CYS H 3 186 ? 94.453 155.930 95.884 1.00 181.24 179 CYS G O 1
ATOM 16535 N N . PHE H 3 187 ? 92.705 154.589 96.279 1.00 168.27 180 PHE G N 1
ATOM 16536 C CA . PHE H 3 187 ? 93.292 154.002 97.475 1.00 168.27 180 PHE G CA 1
ATOM 16537 C C . PHE H 3 187 ? 94.217 152.856 97.112 1.00 168.27 180 PHE G C 1
ATOM 16538 O O . PHE H 3 187 ? 93.763 151.780 96.717 1.00 168.27 180 PHE G O 1
ATOM 16546 N N . SER H 3 188 ? 95.519 153.132 97.159 1.00 166.08 181 SER G N 1
ATOM 16547 C CA . SER H 3 188 ? 96.541 152.130 96.902 1.00 166.08 181 SER G CA 1
ATOM 16548 C C . SER H 3 188 ? 96.381 150.937 97.836 1.00 166.08 181 SER G C 1
ATOM 16549 O O . SER H 3 188 ? 96.246 151.099 99.050 1.00 166.08 181 SER G O 1
ATOM 16552 N N . ALA H 3 189 ? 96.357 149.746 97.259 1.00 164.68 182 ALA G N 1
ATOM 16553 C CA . ALA H 3 189 ? 96.235 148.525 98.038 1.00 164.68 182 ALA G CA 1
ATOM 16554 C C . ALA H 3 189 ? 97.479 148.245 98.862 1.00 164.68 182 ALA G C 1
ATOM 16555 O O . ALA H 3 189 ? 98.596 148.621 98.499 1.00 164.68 182 ALA G O 1
ATOM 16557 N N . SER H 3 190 ? 97.265 147.573 99.980 1.00 175.63 183 SER G N 1
ATOM 16558 C CA . SER H 3 190 ? 98.333 147.164 100.875 1.00 175.63 183 SER G CA 1
ATOM 16559 C C . SER H 3 190 ? 98.750 145.755 100.440 1.00 175.63 183 SER G C 1
ATOM 16560 O O . SER H 3 190 ? 98.348 145.320 99.356 1.00 175.63 183 SER G O 1
ATOM 16563 N N . GLU H 3 191 ? 99.504 145.009 101.286 1.00 163.89 184 GLU G N 1
ATOM 16564 C CA . GLU H 3 191 ? 100.018 143.662 100.993 1.00 163.89 184 GLU G CA 1
ATOM 16565 C C . GLU H 3 191 ? 100.762 143.655 99.665 1.00 163.89 184 GLU G C 1
ATOM 16566 O O . GLU H 3 191 ? 100.213 143.144 98.682 1.00 163.89 184 GLU G O 1
ATOM 16572 N N . PRO H 3 192 ? 101.934 144.321 99.582 1.00 162.70 185 PRO G N 1
ATOM 16573 C CA . PRO H 3 192 ? 102.685 144.487 98.317 1.00 162.70 185 PRO G CA 1
ATOM 16574 C C . PRO H 3 192 ? 102.801 143.296 97.375 1.00 162.70 185 PRO G C 1
ATOM 16575 O O . PRO H 3 192 ? 102.655 143.424 96.157 1.00 162.70 185 PRO G O 1
ATOM 16579 N N . ASP H 3 193 ? 103.064 142.134 97.956 1.00 179.58 186 ASP G N 1
ATOM 16580 C CA . ASP H 3 193 ? 103.258 140.905 97.200 1.00 179.58 186 ASP G CA 1
ATOM 16581 C C . ASP H 3 193 ? 101.993 140.384 96.519 1.00 179.58 186 ASP G C 1
ATOM 16582 O O . ASP H 3 193 ? 102.100 139.548 95.617 1.00 179.58 186 ASP G O 1
ATOM 16587 N N . ALA H 3 194 ? 100.808 140.835 96.922 1.00 184.15 187 ALA G N 1
ATOM 16588 C CA . ALA H 3 194 ? 99.575 140.346 96.315 1.00 184.15 187 ALA G CA 1
ATOM 16589 C C . ALA H 3 194 ? 99.233 141.084 95.026 1.00 184.15 187 ALA G C 1
ATOM 16590 O O . ALA H 3 194 ? 99.462 142.289 94.897 1.00 184.15 187 ALA G O 1
ATOM 16592 N N . VAL H 3 195 ? 98.705 140.328 94.061 1.00 180.66 188 VAL G N 1
ATOM 16593 C CA . VAL H 3 195 ? 98.292 140.869 92.772 1.00 180.66 188 VAL G CA 1
ATOM 16594 C C . VAL H 3 195 ? 97.112 141.820 92.943 1.00 180.66 188 VAL G C 1
ATOM 16595 O O . VAL H 3 195 ? 96.253 141.628 93.814 1.00 180.66 188 VAL G O 1
ATOM 16599 N N . HIS H 3 196 ? 97.092 142.893 92.152 1.00 186.30 189 HIS G N 1
ATOM 16600 C CA . HIS H 3 196 ? 95.997 143.847 92.275 1.00 186.30 189 HIS G CA 1
ATOM 16601 C C . HIS H 3 196 ? 95.787 144.585 90.963 1.00 186.30 189 HIS G C 1
ATOM 16602 O O . HIS H 3 196 ? 96.689 145.284 90.493 1.00 186.30 189 HIS G O 1
ATOM 16609 N N . VAL H 3 197 ? 94.580 144.475 90.404 1.00 189.03 190 VAL G N 1
ATOM 16610 C CA . VAL H 3 197 ? 94.205 145.124 89.151 1.00 189.03 190 VAL G CA 1
ATOM 16611 C C . VAL H 3 197 ? 92.881 145.845 89.374 1.00 189.03 190 VAL G C 1
ATOM 16612 O O . VAL H 3 197 ? 91.956 145.278 89.964 1.00 189.03 190 VAL G O 1
ATOM 16616 N N . VAL H 3 198 ? 92.794 147.094 88.911 1.00 193.41 191 VAL G N 1
ATOM 16617 C CA . VAL H 3 198 ? 91.601 147.924 89.051 1.00 193.41 191 VAL G CA 1
ATOM 16618 C C . VAL H 3 198 ? 91.245 148.517 87.693 1.00 193.41 191 VAL G C 1
ATOM 16619 O O . VAL H 3 198 ? 92.086 149.155 87.054 1.00 193.41 191 VAL G O 1
ATOM 16623 N N . LEU H 3 199 ? 89.989 148.344 87.275 1.00 180.55 192 LEU G N 1
ATOM 16624 C CA . LEU H 3 199 ? 89.456 148.918 86.040 1.00 180.55 192 LEU G CA 1
ATOM 16625 C C . LEU H 3 199 ? 88.299 149.835 86.383 1.00 180.55 192 LEU G C 1
ATOM 16626 O O . LEU H 3 199 ? 87.299 149.381 86.938 1.00 180.55 192 LEU G O 1
ATOM 16631 N N . ASP H 3 200 ? 88.459 151.132 86.136 1.00 177.05 193 ASP G N 1
ATOM 16632 C CA . ASP H 3 200 ? 87.346 152.071 86.253 1.00 177.05 193 ASP G CA 1
ATOM 16633 C C . ASP H 3 200 ? 87.237 152.995 85.039 1.00 177.05 193 ASP G C 1
ATOM 16634 O O . ASP H 3 200 ? 88.018 153.947 84.939 1.00 177.05 193 ASP G O 1
ATOM 16639 N N . ARG H 3 201 ? 86.242 152.752 84.166 1.00 172.64 194 ARG G N 1
ATOM 16640 C CA . ARG H 3 201 ? 86.000 153.532 82.945 1.00 172.64 194 ARG G CA 1
ATOM 16641 C C . ARG H 3 201 ? 87.201 153.819 82.058 1.00 172.64 194 ARG G C 1
ATOM 16642 O O . ARG H 3 201 ? 87.788 154.898 82.159 1.00 172.64 194 ARG G O 1
ATOM 16650 N N A HIS H 3 202 ? 87.621 152.823 81.279 0.42 185.65 195 HIS G N 1
ATOM 16651 N N B HIS H 3 202 ? 87.617 152.819 81.277 0.58 185.65 195 HIS G N 1
ATOM 16652 C CA A HIS H 3 202 ? 88.662 152.840 80.250 0.42 185.65 195 HIS G CA 1
ATOM 16653 C CA B HIS H 3 202 ? 88.665 152.841 80.254 0.58 185.65 195 HIS G CA 1
ATOM 16654 C C A HIS H 3 202 ? 90.073 152.917 80.815 0.42 185.65 195 HIS G C 1
ATOM 16655 C C B HIS H 3 202 ? 90.073 152.906 80.816 0.58 185.65 195 HIS G C 1
ATOM 16656 O O A HIS H 3 202 ? 91.023 152.968 80.036 0.42 185.65 195 HIS G O 1
ATOM 16657 O O B HIS H 3 202 ? 91.018 152.978 80.035 0.58 185.65 195 HIS G O 1
ATOM 16670 N N . LEU H 3 203 ? 90.262 152.907 82.127 1.00 178.62 196 LEU G N 1
ATOM 16671 C CA . LEU H 3 203 ? 91.601 152.814 82.682 1.00 178.62 196 LEU G CA 1
ATOM 16672 C C . LEU H 3 203 ? 91.757 151.539 83.496 1.00 178.62 196 LEU G C 1
ATOM 16673 O O . LEU H 3 203 ? 90.995 151.313 84.440 1.00 178.62 196 LEU G O 1
ATOM 16678 N N . VAL H 3 204 ? 92.744 150.709 83.132 1.00 190.43 197 VAL G N 1
ATOM 16679 C CA . VAL H 3 204 ? 93.122 149.548 83.935 1.00 190.43 197 VAL G CA 1
ATOM 16680 C C . VAL H 3 204 ? 94.496 149.832 84.531 1.00 190.43 197 VAL G C 1
ATOM 16681 O O . VAL H 3 204 ? 95.392 150.389 83.875 1.00 190.43 197 VAL G O 1
ATOM 16685 N N . THR H 3 205 ? 94.627 149.519 85.811 1.00 188.34 198 THR G N 1
ATOM 16686 C CA . THR H 3 205 ? 95.832 149.817 86.557 1.00 188.34 198 THR G CA 1
ATOM 16687 C C . THR H 3 205 ? 96.241 148.615 87.398 1.00 188.34 198 THR G C 1
ATOM 16688 O O . THR H 3 205 ? 95.414 148.038 88.111 1.00 188.34 198 THR G O 1
ATOM 16692 N N . GLY H 3 206 ? 97.505 148.230 87.290 1.00 175.79 199 GLY G N 1
ATOM 16693 C CA . GLY H 3 206 ? 98.082 147.153 88.081 1.00 175.79 199 GLY G CA 1
ATOM 16694 C C . GLY H 3 206 ? 99.029 147.696 89.137 1.00 175.79 199 GLY G C 1
ATOM 16695 O O . GLY H 3 206 ? 99.782 148.640 88.883 1.00 175.79 199 GLY G O 1
ATOM 16696 N N . GLN H 3 207 ? 98.989 147.084 90.320 1.00 166.35 200 GLN G N 1
ATOM 16697 C CA . GLN H 3 207 ? 99.746 147.585 91.462 1.00 166.35 200 GLN G CA 1
ATOM 16698 C C . GLN H 3 207 ? 101.242 147.293 91.374 1.00 166.35 200 GLN G C 1
ATOM 16699 O O . GLN H 3 207 ? 102.047 148.103 91.849 1.00 166.35 200 GLN G O 1
ATOM 16705 N N . ASN H 3 208 ? 101.642 146.170 90.777 1.00 160.66 201 ASN G N 1
ATOM 16706 C CA . ASN H 3 208 ? 103.033 145.733 90.855 1.00 160.66 201 ASN G CA 1
ATOM 16707 C C . ASN H 3 208 ? 103.341 144.798 89.693 1.00 160.66 201 ASN G C 1
ATOM 16708 O O . ASN H 3 208 ? 102.499 144.548 88.827 1.00 160.66 201 ASN G O 1
ATOM 16713 N N . ALA H 3 209 ? 104.578 144.283 89.694 1.00 164.00 202 ALA G N 1
ATOM 16714 C CA . ALA H 3 209 ? 105.032 143.348 88.664 1.00 164.00 202 ALA G CA 1
ATOM 16715 C C . ALA H 3 209 ? 104.258 142.036 88.695 1.00 164.00 202 ALA G C 1
ATOM 16716 O O . ALA H 3 209 ? 104.204 141.324 87.687 1.00 164.00 202 ALA G O 1
ATOM 16718 N N . SER H 3 210 ? 103.722 141.657 89.851 1.00 159.18 203 SER G N 1
ATOM 16719 C CA . SER H 3 210 ? 102.861 140.485 89.890 1.00 159.18 203 SER G CA 1
ATOM 16720 C C . SER H 3 210 ? 101.547 140.754 89.168 1.00 159.18 203 SER G C 1
ATOM 16721 O O . SER H 3 210 ? 101.053 139.902 88.422 1.00 159.18 203 SER G O 1
ATOM 16724 N N . SER H 3 211 ? 100.981 141.942 89.364 1.00 171.38 204 SER G N 1
ATOM 16725 C CA . SER H 3 211 ? 99.747 142.378 88.715 1.00 171.38 204 SER G CA 1
ATOM 16726 C C . SER H 3 211 ? 99.769 142.552 87.190 1.00 171.38 204 SER G C 1
ATOM 16727 O O . SER H 3 211 ? 98.774 143.009 86.618 1.00 171.38 204 SER G O 1
ATOM 16730 N N . THR H 3 212 ? 100.886 142.237 86.524 1.00 187.70 205 THR G N 1
ATOM 16731 C CA . THR H 3 212 ? 101.006 142.475 85.083 1.00 187.70 205 THR G CA 1
ATOM 16732 C C . THR H 3 212 ? 100.107 141.563 84.258 1.00 187.70 205 THR G C 1
ATOM 16733 O O . THR H 3 212 ? 99.509 142.008 83.271 1.00 187.70 205 THR G O 1
ATOM 16737 N N . VAL H 3 213 ? 100.067 140.276 84.614 1.00 189.94 206 VAL G N 1
ATOM 16738 C CA . VAL H 3 213 ? 99.368 139.278 83.795 1.00 189.94 206 VAL G CA 1
ATOM 16739 C C . VAL H 3 213 ? 97.874 139.549 83.596 1.00 189.94 206 VAL G C 1
ATOM 16740 O O . VAL H 3 213 ? 97.424 139.547 82.439 1.00 189.94 206 VAL G O 1
ATOM 16744 N N . PRO H 3 214 ? 97.053 139.840 84.651 1.00 203.37 207 PRO G N 1
ATOM 16745 C CA . PRO H 3 214 ? 95.631 140.079 84.360 1.00 203.37 207 PRO G CA 1
ATOM 16746 C C . PRO H 3 214 ? 95.295 141.430 83.760 1.00 203.37 207 PRO G C 1
ATOM 16747 O O . PRO H 3 214 ? 94.354 141.527 82.961 1.00 203.37 207 PRO G O 1
ATOM 16751 N N . ALA H 3 215 ? 96.095 142.441 84.128 1.00 194.21 208 ALA G N 1
ATOM 16752 C CA . ALA H 3 215 ? 95.818 143.842 83.806 1.00 194.21 208 ALA G CA 1
ATOM 16753 C C . ALA H 3 215 ? 95.639 144.072 82.316 1.00 194.21 208 ALA G C 1
ATOM 16754 O O . ALA H 3 215 ? 94.595 144.581 81.886 1.00 194.21 208 ALA G O 1
ATOM 16756 N N . VAL H 3 216 ? 96.592 143.613 81.506 1.00 190.06 209 VAL G N 1
ATOM 16757 C CA . VAL H 3 216 ? 96.454 143.864 80.081 1.00 190.06 209 VAL G CA 1
ATOM 16758 C C . VAL H 3 216 ? 95.402 142.929 79.505 1.00 190.06 209 VAL G C 1
ATOM 16759 O O . VAL H 3 216 ? 94.704 143.311 78.558 1.00 190.06 209 VAL G O 1
ATOM 16763 N N . GLN H 3 217 ? 95.194 141.758 80.137 1.00 172.29 210 GLN G N 1
ATOM 16764 C CA . GLN H 3 217 ? 94.059 140.909 79.785 1.00 172.29 210 GLN G CA 1
ATOM 16765 C C . GLN H 3 217 ? 92.753 141.631 80.027 1.00 172.29 210 GLN G C 1
ATOM 16766 O O . GLN H 3 217 ? 91.833 141.555 79.202 1.00 172.29 210 GLN G O 1
ATOM 16772 N N . ASN H 3 218 ? 92.702 142.417 81.101 1.00 187.11 211 ASN G N 1
ATOM 16773 C CA . ASN H 3 218 ? 91.535 143.242 81.346 1.00 187.11 211 ASN G CA 1
ATOM 16774 C C . ASN H 3 218 ? 91.430 144.309 80.276 1.00 187.11 211 ASN G C 1
ATOM 16775 O O . ASN H 3 218 ? 90.337 144.558 79.746 1.00 187.11 211 ASN G O 1
ATOM 16780 N N . LEU H 3 219 ? 92.570 144.925 79.937 1.00 186.97 212 LEU G N 1
ATOM 16781 C CA . LEU H 3 219 ? 92.646 145.791 78.769 1.00 186.97 212 LEU G CA 1
ATOM 16782 C C . LEU H 3 219 ? 92.224 145.032 77.521 1.00 186.97 212 LEU G C 1
ATOM 16783 O O . LEU H 3 219 ? 91.479 145.563 76.686 1.00 186.97 212 LEU G O 1
ATOM 16788 N N . LEU H 3 220 ? 92.685 143.775 77.396 1.00 171.00 213 LEU G N 1
ATOM 16789 C CA . LEU H 3 220 ? 92.266 142.915 76.294 1.00 171.00 213 LEU G CA 1
ATOM 16790 C C . LEU H 3 220 ? 90.764 142.717 76.308 1.00 171.00 213 LEU G C 1
ATOM 16791 O O . LEU H 3 220 ? 90.132 142.630 75.249 1.00 171.00 213 LEU G O 1
ATOM 16796 N N . PHE H 3 221 ? 90.174 142.632 77.499 1.00 173.19 214 PHE G N 1
ATOM 16797 C CA . PHE H 3 221 ? 88.728 142.530 77.546 1.00 173.19 214 PHE G CA 1
ATOM 16798 C C . PHE H 3 221 ? 88.111 143.863 77.157 1.00 173.19 214 PHE G C 1
ATOM 16799 O O . PHE H 3 221 ? 87.038 143.896 76.544 1.00 173.19 214 PHE G O 1
ATOM 16807 N N . LEU H 3 222 ? 88.744 144.965 77.586 1.00 179.54 215 LEU G N 1
ATOM 16808 C CA . LEU H 3 222 ? 88.315 146.312 77.214 1.00 179.54 215 LEU G CA 1
ATOM 16809 C C . LEU H 3 222 ? 88.226 146.483 75.707 1.00 179.54 215 LEU G C 1
ATOM 16810 O O . LEU H 3 222 ? 87.235 147.003 75.181 1.00 179.54 215 LEU G O 1
ATOM 16815 N N . CYS H 3 223 ? 89.249 146.029 74.993 1.00 174.06 216 CYS G N 1
ATOM 16816 C CA . CYS H 3 223 ? 89.317 146.213 73.555 1.00 174.06 216 CYS G CA 1
ATOM 16817 C C . CYS H 3 223 ? 88.681 145.059 72.800 1.00 174.06 216 CYS G C 1
ATOM 16818 O O . CYS H 3 223 ? 88.900 144.920 71.592 1.00 174.06 216 CYS G O 1
ATOM 16821 N N . GLY H 3 224 ? 87.901 144.231 73.484 1.00 169.47 217 GLY G N 1
ATOM 16822 C CA . GLY H 3 224 ? 87.230 143.122 72.845 1.00 169.47 217 GLY G CA 1
ATOM 16823 C C . GLY H 3 224 ? 85.894 143.602 72.315 1.00 169.47 217 GLY G C 1
ATOM 16824 O O . GLY H 3 224 ? 85.518 144.758 72.526 1.00 169.47 217 GLY G O 1
#